Protein 2KJ6 (pdb70)

Nearest PDB structures (foldseek):
  2kj6-assembly1_A  TM=7.739E-01  e=3.171E-14  Arabidopsis thaliana
  4b6w-assembly1_A  TM=6.039E-01  e=5.228E-04  Trypanosoma brucei brucei TREU927
  3pv1-assembly1_B  TM=5.490E-01  e=1.006E-02  Homo sapiens
  4mem-assembly2_B  TM=6.528E-01  e=5.931E-02  Rattus norvegicus
  4a3p-assembly1_A  TM=5.728E-01  e=2.364E-02  Homo sapiens

CATH classification: 3.10.20.90

Secondary structure (DSSP, 8-state):
--------------EEEEEEETTSS---EEEEE-TT--HHHHHHHHHHHH---TTSEEEEEE-SSS-B---SSGGGS-HHHH---S--EEEEEE---

Organism: Arabidopsis thaliana (NCBI:txid3702)

InterPro domains:
  IPR000626 Ubiquitin-like domain [PF14560] (14-98)
  IPR000938 CAP Gly-rich domain [PF01302] (161-227)
  IPR000938 CAP Gly-rich domain [PS50245] (181-223)
  IPR000938 CAP Gly-rich domain [SM01052] (161-228)
  IPR029071 Ubiquitin-like domain superfamily [SSF54236] (9-100)
  IPR036859 CAP Gly-rich domain superfamily [G3DSA:2.30.30.190] (155-236)
  IPR036859 CAP Gly-rich domain superfamily [SSF74924] (103-231)
  IPR045172 Tubulin-folding cofactor B, ubiquitin-like domain [cd01789] (14-93)

Solvent-accessible surface area: 8032 Å² total; per-residue (Å²): 236,66,157,169,135,154,172,158,113,150,95,92,90,22,16,74,17,70,38,36,50,45,90,88,218,91,80,100,30,72,37,147,73,52,5,135,69,30,38,113,42,53,80,98,96,83,141,167,148,87,62,73,87,49,134,45,79,47,73,32,20,64,26,123,104,56,66,121,65,24,90,132,65,16,50,76,116,46,34,49,167,126,29,130,86,105,26,13,130,25,68,27,45,20,132,91,167

GO terms:
  GO:0005829 cytosol (C, IDA)
  GO:0005515 protein binding (F, IPI)
  GO:0005634 nucleus (C, HDA)
  GO:0005737 cytoplasm (C, HDA)
  GO:0009524 phragmoplast (C, HDA)
  GO:0009793 embryo development ending in seed dormancy (P, IMP)
  GO:0051301 cell division (P, IMP)

Structure (mmCIF, N/CA/C/O backbone):
data_2KJ6
#
_entry.id   2KJ6
#
loop_
_atom_site.group_PDB
_atom_site.id
_atom_site.type_symbol
_atom_site.label_atom_id
_atom_site.label_alt_id
_atom_site.label_comp_id
_atom_site.label_asym_id
_atom_site.label_entity_id
_atom_site.label_seq_id
_atom_site.pdbx_PDB_ins_code
_atom_site.Cartn_x
_atom_site.Cartn_y
_atom_site.Cartn_z
_atom_site.occupancy
_atom_site.B_iso_or_equiv
_atom_site.auth_seq_id
_atom_site.auth_comp_id
_atom_site.auth_asym_id
_atom_site.auth_atom_id
_atom_site.pdbx_PDB_model_num
ATOM 1 N N . MET A 1 1 ? -19.905 -0.736 -29.279 1.00 42.01 1 MET A N 1
ATOM 2 C CA . MET A 1 1 ? -18.584 -1.233 -28.846 1.00 11.32 1 MET A CA 1
ATOM 3 C C . MET A 1 1 ? -18.740 -2.568 -28.133 1.00 63.32 1 MET A C 1
ATOM 4 O O . MET A 1 1 ? -19.823 -2.899 -27.648 1.00 42.31 1 MET A O 1
ATOM 20 N N . GLY A 1 2 ? -17.661 -3.329 -28.073 1.00 60.24 2 GLY A N 1
ATOM 21 C CA . GLY A 1 2 ? -17.687 -4.599 -27.383 1.00 41.42 2 GLY A CA 1
ATOM 22 C C . GLY A 1 2 ? -16.913 -4.552 -26.083 1.00 64.02 2 GLY A C 1
ATOM 23 O O . GLY A 1 2 ? -16.833 -3.503 -25.438 1.00 62.52 2 GLY A O 1
ATOM 27 N N . HIS A 1 3 ? -16.330 -5.678 -25.703 1.00 10.10 3 HIS A N 1
ATOM 28 C CA . HIS A 1 3 ? -15.574 -5.773 -24.463 1.00 4.13 3 HIS A CA 1
ATOM 29 C C . HIS A 1 3 ? -14.389 -6.712 -24.628 1.00 65.35 3 HIS A C 1
ATOM 30 O O . HIS A 1 3 ? -14.548 -7.872 -25.013 1.00 21.41 3 HIS A O 1
ATOM 45 N N . HIS A 1 4 ? -13.197 -6.205 -24.350 1.00 50.25 4 HIS A N 1
ATOM 46 C CA . HIS A 1 4 ? -11.992 -7.014 -24.466 1.00 53.22 4 HIS A CA 1
ATOM 47 C C . HIS A 1 4 ? -11.735 -7.777 -23.172 1.00 23.04 4 HIS A C 1
ATOM 48 O O . HIS A 1 4 ? -11.803 -7.214 -22.077 1.00 73.22 4 HIS A O 1
ATOM 63 N N . HIS A 1 5 ? -11.453 -9.060 -23.305 1.00 63.41 5 HIS A N 1
ATOM 64 C CA . HIS A 1 5 ? -11.190 -9.917 -22.160 1.00 32.43 5 HIS A CA 1
ATOM 65 C C . HIS A 1 5 ? -10.038 -10.863 -22.470 1.00 25.02 5 HIS A C 1
ATOM 66 O O . HIS A 1 5 ? -10.226 -11.938 -23.041 1.00 14.43 5 HIS A O 1
ATOM 81 N N . HIS A 1 6 ? -8.839 -10.437 -22.117 1.00 43.13 6 HIS A N 1
ATOM 82 C CA . HIS A 1 6 ? -7.644 -11.208 -22.413 1.00 55.33 6 HIS A CA 1
ATOM 83 C C . HIS A 1 6 ? -7.065 -11.811 -21.139 1.00 33.11 6 HIS A C 1
ATOM 84 O O . HIS A 1 6 ? -6.628 -11.099 -20.237 1.00 63.15 6 HIS A O 1
ATOM 99 N N . HIS A 1 7 ? -7.090 -13.130 -21.059 1.00 52.03 7 HIS A N 1
ATOM 100 C CA . HIS A 1 7 ? -6.552 -13.826 -19.903 1.00 5.11 7 HIS A CA 1
ATOM 101 C C . HIS A 1 7 ? -5.235 -14.495 -20.256 1.00 15.33 7 HIS A C 1
ATOM 102 O O . HIS A 1 7 ? -5.200 -15.451 -21.032 1.00 30.43 7 HIS A O 1
ATOM 117 N N . HIS A 1 8 ? -4.154 -13.967 -19.707 1.00 51.13 8 HIS A N 1
ATOM 118 C CA . HIS A 1 8 ? -2.834 -14.542 -19.911 1.00 21.03 8 HIS A CA 1
ATOM 119 C C . HIS A 1 8 ? -2.335 -15.133 -18.598 1.00 71.32 8 HIS A C 1
ATOM 120 O O . HIS A 1 8 ? -1.964 -14.399 -17.676 1.00 33.13 8 HIS A O 1
ATOM 135 N N . SER A 1 9 ? -2.343 -16.458 -18.523 1.00 35.42 9 SER A N 1
ATOM 136 C CA . SER A 1 9 ? -2.098 -17.171 -17.275 1.00 43.31 9 SER A CA 1
ATOM 137 C C . SER A 1 9 ? -0.714 -16.877 -16.696 1.00 21.14 9 SER A C 1
ATOM 138 O O . SER A 1 9 ? 0.315 -17.155 -17.319 1.00 24.52 9 SER A O 1
ATOM 146 N N . HIS A 1 10 ? -0.714 -16.297 -15.504 1.00 21.35 10 HIS A N 1
ATOM 147 C CA . HIS A 1 10 ? 0.508 -15.997 -14.769 1.00 71.43 10 HIS A CA 1
ATOM 148 C C . HIS A 1 10 ? 0.211 -15.895 -13.284 1.00 52.23 10 HIS A C 1
ATOM 149 O O . HIS A 1 10 ? -0.386 -14.915 -12.832 1.00 64.34 10 HIS A O 1
ATOM 164 N N . GLY A 1 11 ? 0.593 -16.918 -12.532 1.00 11.41 11 GLY A N 1
ATOM 165 C CA . GLY A 1 11 ? 0.416 -16.892 -11.091 1.00 64.42 11 GLY A CA 1
ATOM 166 C C . GLY A 1 11 ? 1.456 -16.028 -10.414 1.00 23.41 11 GLY A C 1
ATOM 167 O O . GLY A 1 11 ? 2.337 -16.529 -9.722 1.00 31.03 11 GLY A O 1
ATOM 171 N N . ASP A 1 12 ? 1.361 -14.726 -10.634 1.00 43.43 12 ASP A N 1
ATOM 172 C CA . ASP A 1 12 ? 2.323 -13.785 -10.082 1.00 22.03 12 ASP A CA 1
ATOM 173 C C . ASP A 1 12 ? 2.017 -13.500 -8.615 1.00 63.14 12 ASP A C 1
ATOM 174 O O . ASP A 1 12 ? 0.875 -13.650 -8.165 1.00 33.14 12 ASP A O 1
ATOM 183 N N . ASP A 1 13 ? 3.033 -13.093 -7.871 1.00 21.41 13 ASP A N 1
ATOM 184 C CA . ASP A 1 13 ? 2.889 -12.859 -6.442 1.00 2.24 13 ASP A CA 1
ATOM 185 C C . ASP A 1 13 ? 2.823 -11.365 -6.141 1.00 22.42 13 ASP A C 1
ATOM 186 O O . ASP A 1 13 ? 3.844 -10.671 -6.138 1.00 74.33 13 ASP A O 1
ATOM 195 N N . SER A 1 14 ? 1.610 -10.876 -5.927 1.00 24.04 14 SER A N 1
ATOM 196 C CA . SER A 1 14 ? 1.378 -9.482 -5.578 1.00 63.02 14 SER A CA 1
ATOM 197 C C . SER A 1 14 ? 0.079 -9.351 -4.792 1.00 13.24 14 SER A C 1
ATOM 198 O O . SER A 1 14 ? -0.902 -10.036 -5.083 1.00 64.15 14 SER A O 1
ATOM 206 N N . VAL A 1 15 ? 0.077 -8.476 -3.798 1.00 40.22 15 VAL A N 1
ATOM 207 C CA . VAL A 1 15 ? -1.104 -8.262 -2.971 1.00 13.41 15 VAL A CA 1
ATOM 208 C C . VAL A 1 15 ? -1.934 -7.104 -3.510 1.00 0.53 15 VAL A C 1
ATOM 209 O O . VAL A 1 15 ? -1.442 -6.292 -4.297 1.00 51.52 15 VAL A O 1
ATOM 222 N N . HIS A 1 16 ? -3.190 -7.030 -3.093 1.00 63.00 16 HIS A N 1
ATOM 223 C CA . HIS A 1 16 ? -4.089 -5.983 -3.563 1.00 23.43 16 HIS A CA 1
ATOM 224 C C . HIS A 1 16 ? -4.264 -4.920 -2.491 1.00 75.33 16 HIS A C 1
ATOM 225 O O . HIS A 1 16 ? -5.277 -4.887 -1.792 1.00 2.52 16 HIS A O 1
ATOM 240 N N . LEU A 1 17 ? -3.263 -4.067 -2.348 1.00 14.31 17 LEU A N 1
ATOM 241 C CA . LEU A 1 17 ? -3.282 -3.038 -1.318 1.00 71.50 17 LEU A CA 1
ATOM 242 C C . LEU A 1 17 ? -4.292 -1.954 -1.658 1.00 42.32 17 LEU A C 1
ATOM 243 O O . LEU A 1 17 ? -4.165 -1.271 -2.673 1.00 25.25 17 LEU A O 1
ATOM 259 N N . HIS A 1 18 ? -5.299 -1.806 -0.806 1.00 54.44 18 HIS A N 1
ATOM 260 C CA . HIS A 1 18 ? -6.322 -0.789 -1.003 1.00 44.33 18 HIS A CA 1
ATOM 261 C C . HIS A 1 18 ? -5.827 0.558 -0.510 1.00 63.13 18 HIS A C 1
ATOM 262 O O . HIS A 1 18 ? -5.927 0.868 0.676 1.00 15.55 18 HIS A O 1
ATOM 277 N N . ILE A 1 19 ? -5.268 1.333 -1.423 1.00 42.03 19 ILE A N 1
ATOM 278 C CA . ILE A 1 19 ? -4.741 2.647 -1.102 1.00 4.35 19 ILE A CA 1
ATOM 279 C C . ILE A 1 19 ? -5.852 3.690 -1.135 1.00 44.13 19 ILE A C 1
ATOM 280 O O . ILE A 1 19 ? -6.387 4.006 -2.195 1.00 40.42 19 ILE A O 1
ATOM 296 N N . THR A 1 20 ? -6.209 4.204 0.029 1.00 63.43 20 THR A N 1
ATOM 297 C CA . THR A 1 20 ? -7.248 5.213 0.120 1.00 52.02 20 THR A CA 1
ATOM 298 C C . THR A 1 20 ? -6.677 6.543 0.602 1.00 14.02 20 THR A C 1
ATOM 299 O O . THR A 1 20 ? -6.136 6.643 1.706 1.00 25.51 20 THR A O 1
ATOM 310 N N . HIS A 1 21 ? -6.776 7.555 -0.252 1.00 60.34 21 HIS A N 1
ATOM 311 C CA . HIS A 1 21 ? -6.305 8.895 0.074 1.00 2.41 21 HIS A CA 1
ATOM 312 C C . HIS A 1 21 ? -7.396 9.643 0.838 1.00 51.24 21 HIS A C 1
ATOM 313 O O . HIS A 1 21 ? -8.497 9.824 0.326 1.00 54.32 21 HIS A O 1
ATOM 328 N N . ALA A 1 22 ? -7.078 10.080 2.059 1.00 2.34 22 ALA A N 1
ATOM 329 C CA . ALA A 1 22 ? -8.070 10.662 2.975 1.00 3.20 22 ALA A CA 1
ATOM 330 C C . ALA A 1 22 ? -8.722 11.936 2.432 1.00 50.05 22 ALA A C 1
ATOM 331 O O . ALA A 1 22 ? -9.732 12.394 2.963 1.00 23.43 22 ALA A O 1
ATOM 338 N N . ASN A 1 23 ? -8.140 12.511 1.388 1.00 44.01 23 ASN A N 1
ATOM 339 C CA . ASN A 1 23 ? -8.704 13.706 0.768 1.00 32.42 23 ASN A CA 1
ATOM 340 C C . ASN A 1 23 ? -9.989 13.362 0.027 1.00 34.13 23 ASN A C 1
ATOM 341 O O . ASN A 1 23 ? -10.815 14.235 -0.241 1.00 75.13 23 ASN A O 1
ATOM 352 N N . LEU A 1 24 ? -10.147 12.087 -0.298 1.00 60.21 24 LEU A N 1
ATOM 353 C CA . LEU A 1 24 ? -11.326 11.615 -1.005 1.00 23.35 24 LEU A CA 1
ATOM 354 C C . LEU A 1 24 ? -12.144 10.705 -0.100 1.00 44.24 24 LEU A C 1
ATOM 355 O O . LEU A 1 24 ? -11.601 10.061 0.801 1.00 15.10 24 LEU A O 1
ATOM 371 N N . LYS A 1 25 ? -13.445 10.660 -0.342 1.00 13.51 25 LYS A N 1
ATOM 372 C CA . LYS A 1 25 ? -14.340 9.816 0.436 1.00 43.41 25 LYS A CA 1
ATOM 373 C C . LYS A 1 25 ? -14.036 8.343 0.180 1.00 63.33 25 LYS A C 1
ATOM 374 O O . LYS A 1 25 ? -13.822 7.565 1.109 1.00 72.22 25 LYS A O 1
ATOM 393 N N . SER A 1 26 ? -14.007 7.969 -1.087 1.00 75.24 26 SER A N 1
ATOM 394 C CA . SER A 1 26 ? -13.698 6.603 -1.468 1.00 33.31 26 SER A CA 1
ATOM 395 C C . SER A 1 26 ? -12.721 6.592 -2.632 1.00 14.32 26 SER A C 1
ATOM 396 O O . SER A 1 26 ? -13.103 6.811 -3.780 1.00 11.11 26 SER A O 1
ATOM 404 N N . PHE A 1 27 ? -11.454 6.365 -2.330 1.00 54.43 27 PHE A N 1
ATOM 405 C CA . PHE A 1 27 ? -10.439 6.251 -3.361 1.00 73.13 27 PHE A CA 1
ATOM 406 C C . PHE A 1 27 ? -10.105 4.779 -3.567 1.00 54.41 27 PHE A C 1
ATOM 407 O O . PHE A 1 27 ? -9.260 4.220 -2.874 1.00 55.24 27 PHE A O 1
ATOM 424 N N . SER A 1 28 ? -10.811 4.146 -4.488 1.00 74.45 28 SER A N 1
ATOM 425 C CA . SER A 1 28 ? -10.649 2.722 -4.717 1.00 62.03 28 SER A CA 1
ATOM 426 C C . SER A 1 28 ? -9.451 2.435 -5.613 1.00 12.44 28 SER A C 1
ATOM 427 O O . SER A 1 28 ? -9.577 2.335 -6.835 1.00 13.12 28 SER A O 1
ATOM 435 N N . ALA A 1 29 ? -8.282 2.338 -5.006 1.00 21.34 29 ALA A N 1
ATOM 436 C CA . ALA A 1 29 ? -7.082 2.010 -5.744 1.00 33.33 29 ALA A CA 1
ATOM 437 C C . ALA A 1 29 ? -6.374 0.820 -5.119 1.00 4.35 29 ALA A C 1
ATOM 438 O O . ALA A 1 29 ? -5.489 0.980 -4.280 1.00 32.01 29 ALA A O 1
ATOM 445 N N . ASP A 1 30 ? -6.798 -0.376 -5.499 1.00 1.42 30 ASP A N 1
ATOM 446 C CA . ASP A 1 30 ? -6.135 -1.587 -5.055 1.00 1.12 30 ASP A CA 1
ATOM 447 C C . ASP A 1 30 ? -5.054 -1.978 -6.057 1.00 62.45 30 ASP A C 1
ATOM 448 O O . ASP A 1 30 ? -5.283 -2.723 -7.013 1.00 52.03 30 ASP A O 1
ATOM 457 N N . ALA A 1 31 ? -3.875 -1.426 -5.845 1.00 53.15 31 ALA A N 1
ATOM 458 C CA . ALA A 1 31 ? -2.766 -1.632 -6.753 1.00 72.13 31 ALA A CA 1
ATOM 459 C C . ALA A 1 31 ? -1.999 -2.892 -6.395 1.00 20.31 31 ALA A C 1
ATOM 460 O O . ALA A 1 31 ? -1.723 -3.158 -5.221 1.00 34.21 31 ALA A O 1
ATOM 467 N N . ARG A 1 32 ? -1.690 -3.681 -7.410 1.00 42.23 32 ARG A N 1
ATOM 468 C CA . ARG A 1 32 ? -0.878 -4.867 -7.231 1.00 24.42 32 ARG A CA 1
ATOM 469 C C . ARG A 1 32 ? 0.573 -4.490 -6.958 1.00 51.25 32 ARG A C 1
ATOM 470 O O . ARG A 1 32 ? 1.239 -3.875 -7.795 1.00 23.34 32 ARG A O 1
ATOM 491 N N . PHE A 1 33 ? 1.036 -4.830 -5.769 1.00 31.14 33 PHE A N 1
ATOM 492 C CA . PHE A 1 33 ? 2.427 -4.633 -5.402 1.00 51.31 33 PHE A CA 1
ATOM 493 C C . PHE A 1 33 ? 3.031 -5.947 -4.945 1.00 30.12 33 PHE A C 1
ATOM 494 O O . PHE A 1 33 ? 2.396 -6.699 -4.198 1.00 71.25 33 PHE A O 1
ATOM 511 N N . SER A 1 34 ? 4.240 -6.231 -5.405 1.00 60.11 34 SER A N 1
ATOM 512 C CA . SER A 1 34 ? 4.955 -7.413 -4.963 1.00 60.13 34 SER A CA 1
ATOM 513 C C . SER A 1 34 ? 5.276 -7.281 -3.476 1.00 2.40 34 SER A C 1
ATOM 514 O O . SER A 1 34 ? 5.941 -6.331 -3.058 1.00 51.20 34 SER A O 1
ATOM 522 N N . PRO A 1 35 ? 4.809 -8.240 -2.657 1.00 70.11 35 PRO A N 1
ATOM 523 C CA . PRO A 1 35 ? 4.925 -8.170 -1.196 1.00 63.11 35 PRO A CA 1
ATOM 524 C C . PRO A 1 35 ? 6.351 -8.379 -0.683 1.00 33.32 35 PRO A C 1
ATOM 525 O O . PRO A 1 35 ? 6.563 -8.579 0.515 1.00 23.42 35 PRO A O 1
ATOM 536 N N . GLN A 1 36 ? 7.321 -8.324 -1.587 1.00 1.31 36 GLN A N 1
ATOM 537 C CA . GLN A 1 36 ? 8.726 -8.394 -1.215 1.00 3.44 36 GLN A CA 1
ATOM 538 C C . GLN A 1 36 ? 9.278 -6.984 -1.040 1.00 35.24 36 GLN A C 1
ATOM 539 O O . GLN A 1 36 ? 10.463 -6.792 -0.766 1.00 3.25 36 GLN A O 1
ATOM 553 N N . MET A 1 37 ? 8.403 -5.999 -1.218 1.00 72.21 37 MET A N 1
ATOM 554 C CA . MET A 1 37 ? 8.775 -4.598 -1.076 1.00 34.22 37 MET A CA 1
ATOM 555 C C . MET A 1 37 ? 8.634 -4.158 0.375 1.00 20.12 37 MET A C 1
ATOM 556 O O . MET A 1 37 ? 7.606 -4.397 1.006 1.00 2.31 37 MET A O 1
ATOM 570 N N . SER A 1 38 ? 9.675 -3.530 0.901 1.00 61.54 38 SER A N 1
ATOM 571 C CA . SER A 1 38 ? 9.670 -3.066 2.280 1.00 21.31 38 SER A CA 1
ATOM 572 C C . SER A 1 38 ? 9.177 -1.624 2.372 1.00 10.24 38 SER A C 1
ATOM 573 O O . SER A 1 38 ? 9.151 -0.895 1.374 1.00 3.21 38 SER A O 1
ATOM 581 N N . VAL A 1 39 ? 8.795 -1.213 3.576 1.00 75.23 39 VAL A N 1
ATOM 582 C CA . VAL A 1 39 ? 8.387 0.161 3.818 1.00 25.35 39 VAL A CA 1
ATOM 583 C C . VAL A 1 39 ? 9.583 1.089 3.633 1.00 52.25 39 VAL A C 1
ATOM 584 O O . VAL A 1 39 ? 9.449 2.210 3.147 1.00 42.11 39 VAL A O 1
ATOM 597 N N . GLU A 1 40 ? 10.757 0.588 4.006 1.00 42.44 40 GLU A N 1
ATOM 598 C CA . GLU A 1 40 ? 12.005 1.333 3.861 1.00 4.24 40 GLU A CA 1
ATOM 599 C C . GLU A 1 40 ? 12.243 1.731 2.405 1.00 73.24 40 GLU A C 1
ATOM 600 O O . GLU A 1 40 ? 12.629 2.866 2.112 1.00 61.30 40 GLU A O 1
ATOM 612 N N . ALA A 1 41 ? 11.994 0.795 1.499 1.00 75.43 41 ALA A N 1
ATOM 613 C CA . ALA A 1 41 ? 12.246 1.007 0.081 1.00 24.05 41 ALA A CA 1
ATOM 614 C C . ALA A 1 41 ? 11.346 2.094 -0.500 1.00 4.32 41 ALA A C 1
ATOM 615 O O . ALA A 1 41 ? 11.823 3.010 -1.171 1.00 10.32 41 ALA A O 1
ATOM 622 N N . VAL A 1 42 ? 10.049 2.005 -0.222 1.00 11.24 42 VAL A N 1
ATOM 623 C CA . VAL A 1 42 ? 9.081 2.923 -0.817 1.00 44.34 42 VAL A CA 1
ATOM 624 C C . VAL A 1 42 ? 9.283 4.354 -0.308 1.00 62.20 42 VAL A C 1
ATOM 625 O O . VAL A 1 42 ? 9.004 5.317 -1.025 1.00 44.20 42 VAL A O 1
ATOM 638 N N . LYS A 1 43 ? 9.791 4.491 0.916 1.00 44.34 43 LYS A N 1
ATOM 639 C CA . LYS A 1 43 ? 10.043 5.806 1.492 1.00 40.42 43 LYS A CA 1
ATOM 640 C C . LYS A 1 43 ? 11.130 6.542 0.720 1.00 25.54 43 LYS A C 1
ATOM 641 O O . LYS A 1 43 ? 10.890 7.613 0.159 1.00 0.05 43 LYS A O 1
ATOM 660 N N . GLU A 1 44 ? 12.323 5.956 0.677 1.00 53.34 44 GLU A N 1
ATOM 661 C CA . GLU A 1 44 ? 13.461 6.601 0.033 1.00 22.24 44 GLU A CA 1
ATOM 662 C C . GLU A 1 44 ? 13.276 6.705 -1.475 1.00 1.02 44 GLU A C 1
ATOM 663 O O . GLU A 1 44 ? 13.856 7.581 -2.107 1.00 63.30 44 GLU A O 1
ATOM 675 N N . LYS A 1 45 ? 12.461 5.823 -2.042 1.00 23.11 45 LYS A N 1
ATOM 676 C CA . LYS A 1 45 ? 12.185 5.849 -3.475 1.00 41.03 45 LYS A CA 1
ATOM 677 C C . LYS A 1 45 ? 11.545 7.178 -3.875 1.00 72.53 45 LYS A C 1
ATOM 678 O O . LYS A 1 45 ? 11.919 7.783 -4.882 1.00 0.45 45 LYS A O 1
ATOM 697 N N . LEU A 1 46 ? 10.591 7.633 -3.074 1.00 53.25 46 LEU A N 1
ATOM 698 C CA . LEU A 1 46 ? 9.946 8.914 -3.317 1.00 30.00 46 LEU A CA 1
ATOM 699 C C . LEU A 1 46 ? 10.797 10.046 -2.758 1.00 51.52 46 LEU A C 1
ATOM 700 O O . LEU A 1 46 ? 10.809 11.155 -3.293 1.00 75.43 46 LEU A O 1
ATOM 716 N N . TRP A 1 47 ? 11.523 9.745 -1.690 1.00 52.42 47 TRP A N 1
ATOM 717 C CA . TRP A 1 47 ? 12.384 10.716 -1.030 1.00 52.20 47 TRP A CA 1
ATOM 718 C C . TRP A 1 47 ? 13.455 11.242 -1.987 1.00 50.22 47 TRP A C 1
ATOM 719 O O . TRP A 1 47 ? 13.633 12.450 -2.121 1.00 21.23 47 TRP A O 1
ATOM 740 N N . LYS A 1 48 ? 14.152 10.333 -2.667 1.00 2.41 48 LYS A N 1
ATOM 741 C CA . LYS A 1 48 ? 15.204 10.722 -3.607 1.00 60.01 48 LYS A CA 1
ATOM 742 C C . LYS A 1 48 ? 14.610 11.400 -4.840 1.00 12.42 48 LYS A C 1
ATOM 743 O O . LYS A 1 48 ? 15.270 12.201 -5.506 1.00 31.25 48 LYS A O 1
ATOM 762 N N . LYS A 1 49 ? 13.360 11.080 -5.130 1.00 15.32 49 LYS A N 1
ATOM 763 C CA . LYS A 1 49 ? 12.703 11.563 -6.334 1.00 13.20 49 LYS A CA 1
ATOM 764 C C . LYS A 1 49 ? 12.186 12.986 -6.148 1.00 44.11 49 LYS A C 1
ATOM 765 O O . LYS A 1 49 ? 12.452 13.868 -6.968 1.00 13.11 49 LYS A O 1
ATOM 784 N N . CYS A 1 50 ? 11.453 13.213 -5.069 1.00 65.13 50 CYS A N 1
ATOM 785 C CA . CYS A 1 50 ? 10.833 14.511 -4.826 1.00 54.22 50 CYS A CA 1
ATOM 786 C C . CYS A 1 50 ? 11.720 15.406 -3.967 1.00 4.13 50 CYS A C 1
ATOM 787 O O . CYS A 1 50 ? 11.727 16.627 -4.134 1.00 73.43 50 CYS A O 1
ATOM 795 N N . GLY A 1 51 ? 12.472 14.800 -3.057 1.00 14.21 51 GLY A N 1
ATOM 796 C CA . GLY A 1 51 ? 13.299 15.571 -2.149 1.00 24.32 51 GLY A CA 1
ATOM 797 C C . GLY A 1 51 ? 12.474 16.295 -1.102 1.00 61.44 51 GLY A C 1
ATOM 798 O O . GLY A 1 51 ? 12.597 17.511 -0.936 1.00 52.12 51 GLY A O 1
ATOM 802 N N . THR A 1 52 ? 11.636 15.549 -0.396 1.00 53.34 52 THR A N 1
ATOM 803 C CA . THR A 1 52 ? 10.741 16.130 0.592 1.00 3.14 52 THR A CA 1
ATOM 804 C C . THR A 1 52 ? 10.543 15.168 1.762 1.00 21.23 52 THR A C 1
ATOM 805 O O . THR A 1 52 ? 10.779 13.966 1.631 1.00 2.40 52 THR A O 1
ATOM 816 N N . SER A 1 53 ? 10.118 15.699 2.900 1.00 41.11 53 SER A N 1
ATOM 817 C CA . SER A 1 53 ? 9.883 14.887 4.078 1.00 41.13 53 SER A CA 1
ATOM 818 C C . SER A 1 53 ? 8.446 14.373 4.102 1.00 40.33 53 SER A C 1
ATOM 819 O O . SER A 1 53 ? 7.491 15.150 4.135 1.00 2.13 53 SER A O 1
ATOM 827 N N . VAL A 1 54 ? 8.300 13.057 4.084 1.00 42.05 54 VAL A N 1
ATOM 828 C CA . VAL A 1 54 ? 6.984 12.428 4.104 1.00 21.24 54 VAL A CA 1
ATOM 829 C C . VAL A 1 54 ? 6.517 12.169 5.538 1.00 45.44 54 VAL A C 1
ATOM 830 O O . VAL A 1 54 ? 5.936 11.129 5.844 1.00 12.25 54 VAL A O 1
ATOM 843 N N . ASN A 1 55 ? 6.739 13.144 6.404 1.00 41.22 55 ASN A N 1
ATOM 844 C CA . ASN A 1 55 ? 6.401 13.008 7.815 1.00 61.03 55 ASN A CA 1
ATOM 845 C C . ASN A 1 55 ? 4.924 13.301 8.058 1.00 3.22 55 ASN A C 1
ATOM 846 O O . ASN A 1 55 ? 4.286 12.675 8.903 1.00 45.40 55 ASN A O 1
ATOM 857 N N . SER A 1 56 ? 4.377 14.243 7.301 1.00 71.33 56 SER A N 1
ATOM 858 C CA . SER A 1 56 ? 2.988 14.656 7.468 1.00 35.14 56 SER A CA 1
ATOM 859 C C . SER A 1 56 ? 2.031 13.727 6.722 1.00 5.30 56 SER A C 1
ATOM 860 O O . SER A 1 56 ? 0.822 13.965 6.675 1.00 31.21 56 SER A O 1
ATOM 868 N N . MET A 1 57 ? 2.578 12.669 6.150 1.00 21.33 57 MET A N 1
ATOM 869 C CA . MET A 1 57 ? 1.779 11.693 5.434 1.00 22.42 57 MET A CA 1
ATOM 870 C C . MET A 1 57 ? 1.903 10.336 6.109 1.00 12.54 57 MET A C 1
ATOM 871 O O . MET A 1 57 ? 2.844 9.585 5.850 1.00 33.04 57 MET A O 1
ATOM 885 N N . ALA A 1 58 ? 0.964 10.037 6.995 1.00 20.10 58 ALA A N 1
ATOM 886 C CA . ALA A 1 58 ? 1.023 8.817 7.788 1.00 2.43 58 ALA A CA 1
ATOM 887 C C . ALA A 1 58 ? 0.280 7.679 7.102 1.00 22.53 58 ALA A C 1
ATOM 888 O O . ALA A 1 58 ? -0.639 7.907 6.312 1.00 72.41 58 ALA A O 1
ATOM 895 N N . LEU A 1 59 ? 0.673 6.454 7.414 1.00 72.44 59 LEU A N 1
ATOM 896 C CA . LEU A 1 59 ? 0.068 5.285 6.805 1.00 2.02 59 LEU A CA 1
ATOM 897 C C . LEU A 1 59 ? -0.655 4.447 7.848 1.00 54.15 59 LEU A C 1
ATOM 898 O O . LEU A 1 59 ? -0.039 3.651 8.562 1.00 42.01 59 LEU A O 1
ATOM 914 N N . GLU A 1 60 ? -1.958 4.652 7.954 1.00 72.11 60 GLU A N 1
ATOM 915 C CA . GLU A 1 60 ? -2.781 3.870 8.859 1.00 13.24 60 GLU A CA 1
ATOM 916 C C . GLU A 1 60 ? -3.159 2.548 8.206 1.00 62.44 60 GLU A C 1
ATOM 917 O O . GLU A 1 60 ? -4.145 2.457 7.473 1.00 5.50 60 GLU A O 1
ATOM 929 N N . LEU A 1 61 ? -2.333 1.543 8.443 1.00 42.01 61 LEU A N 1
ATOM 930 C CA . LEU A 1 61 ? -2.562 0.218 7.896 1.00 34.31 61 LEU A CA 1
ATOM 931 C C . LEU A 1 61 ? -3.555 -0.548 8.763 1.00 21.51 61 LEU A C 1
ATOM 932 O O . LEU A 1 61 ? -3.202 -1.049 9.830 1.00 13.43 61 LEU A O 1
ATOM 948 N N . TYR A 1 62 ? -4.795 -0.615 8.311 1.00 33.21 62 TYR A N 1
ATOM 949 C CA . TYR A 1 62 ? -5.845 -1.290 9.057 1.00 34.20 62 TYR A CA 1
ATOM 950 C C . TYR A 1 62 ? -6.073 -2.696 8.529 1.00 70.13 62 TYR A C 1
ATOM 951 O O . TYR A 1 62 ? -5.711 -3.017 7.391 1.00 54.34 62 TYR A O 1
ATOM 969 N N . ASP A 1 63 ? -6.671 -3.530 9.363 1.00 15.43 63 ASP A N 1
ATOM 970 C CA . ASP A 1 63 ? -7.047 -4.876 8.968 1.00 44.01 63 ASP A CA 1
ATOM 971 C C . ASP A 1 63 ? -8.557 -4.934 8.732 1.00 3.35 63 ASP A C 1
ATOM 972 O O . ASP A 1 63 ? -9.206 -3.893 8.608 1.00 21.50 63 ASP A O 1
ATOM 981 N N . ASP A 1 64 ? -9.114 -6.136 8.674 1.00 55.52 64 ASP A N 1
ATOM 982 C CA . ASP A 1 64 ? -10.546 -6.295 8.430 1.00 32.32 64 ASP A CA 1
ATOM 983 C C . ASP A 1 64 ? -11.344 -6.039 9.708 1.00 41.51 64 ASP A C 1
ATOM 984 O O . ASP A 1 64 ? -12.503 -5.623 9.654 1.00 2.32 64 ASP A O 1
ATOM 993 N N . SER A 1 65 ? -10.720 -6.282 10.856 1.00 31.11 65 SER A N 1
ATOM 994 C CA . SER A 1 65 ? -11.376 -6.065 12.138 1.00 51.24 65 SER A CA 1
ATOM 995 C C . SER A 1 65 ? -11.534 -4.569 12.399 1.00 73.53 65 SER A C 1
ATOM 996 O O . SER A 1 65 ? -12.603 -4.104 12.798 1.00 74.13 65 SER A O 1
ATOM 1004 N N . GLY A 1 66 ? -10.468 -3.818 12.157 1.00 4.01 66 GLY A N 1
ATOM 1005 C CA . GLY A 1 66 ? -10.525 -2.381 12.339 1.00 2.22 66 GLY A CA 1
ATOM 1006 C C . GLY A 1 66 ? -9.443 -1.877 13.266 1.00 21.43 66 GLY A C 1
ATOM 1007 O O . GLY A 1 66 ? -9.646 -0.918 14.013 1.00 72.32 66 GLY A O 1
ATOM 1011 N N . SER A 1 67 ? -8.293 -2.525 13.229 1.00 25.12 67 SER A N 1
ATOM 1012 C CA . SER A 1 67 ? -7.163 -2.119 14.041 1.00 2.21 67 SER A CA 1
ATOM 1013 C C . SER A 1 67 ? -5.951 -1.876 13.154 1.00 70.43 67 SER A C 1
ATOM 1014 O O . SER A 1 67 ? -5.881 -2.391 12.035 1.00 20.44 67 SER A O 1
ATOM 1022 N N . LYS A 1 68 ? -5.000 -1.093 13.638 1.00 53.23 68 LYS A N 1
ATOM 1023 C CA . LYS A 1 68 ? -3.808 -0.811 12.859 1.00 4.14 68 LYS A CA 1
ATOM 1024 C C . LYS A 1 68 ? -2.775 -1.917 13.063 1.00 65.54 68 LYS A C 1
ATOM 1025 O O . LYS A 1 68 ? -2.219 -2.085 14.150 1.00 31.35 68 LYS A O 1
ATOM 1044 N N . VAL A 1 69 ? -2.547 -2.689 12.013 1.00 34.32 69 VAL A N 1
ATOM 1045 C CA . VAL A 1 69 ? -1.641 -3.826 12.077 1.00 42.24 69 VAL A CA 1
ATOM 1046 C C . VAL A 1 69 ? -0.205 -3.396 11.804 1.00 52.00 69 VAL A C 1
ATOM 1047 O O . VAL A 1 69 ? 0.725 -4.190 11.925 1.00 23.31 69 VAL A O 1
ATOM 1060 N N . ALA A 1 70 ? -0.035 -2.131 11.438 1.00 32.24 70 ALA A N 1
ATOM 1061 C CA . ALA A 1 70 ? 1.292 -1.566 11.260 1.00 42.42 70 ALA A CA 1
ATOM 1062 C C . ALA A 1 70 ? 1.974 -1.418 12.611 1.00 53.33 70 ALA A C 1
ATOM 1063 O O . ALA A 1 70 ? 1.577 -0.591 13.432 1.00 74.42 70 ALA A O 1
ATOM 1070 N N . VAL A 1 71 ? 2.993 -2.231 12.840 1.00 65.21 71 VAL A N 1
ATOM 1071 C CA . VAL A 1 71 ? 3.685 -2.245 14.118 1.00 41.15 71 VAL A CA 1
ATOM 1072 C C . VAL A 1 71 ? 5.100 -1.687 13.951 1.00 14.20 71 VAL A C 1
ATOM 1073 O O . VAL A 1 71 ? 5.881 -1.617 14.902 1.00 61.32 71 VAL A O 1
ATOM 1086 N N . LEU A 1 72 ? 5.413 -1.295 12.713 1.00 13.30 72 LEU A N 1
ATOM 1087 C CA . LEU A 1 72 ? 6.688 -0.662 12.363 1.00 11.32 72 LEU A CA 1
ATOM 1088 C C . LEU A 1 72 ? 7.835 -1.669 12.374 1.00 3.43 72 LEU A C 1
ATOM 1089 O O . LEU A 1 72 ? 8.966 -1.337 12.029 1.00 44.51 72 LEU A O 1
ATOM 1105 N N . SER A 1 73 ? 7.538 -2.898 12.772 1.00 75.51 73 SER A N 1
ATOM 1106 C CA . SER A 1 73 ? 8.490 -3.991 12.648 1.00 23.35 73 SER A CA 1
ATOM 1107 C C . SER A 1 73 ? 8.366 -4.587 11.255 1.00 52.21 73 SER A C 1
ATOM 1108 O O . SER A 1 73 ? 9.259 -5.272 10.762 1.00 52.22 73 SER A O 1
ATOM 1116 N N . ASP A 1 74 ? 7.236 -4.280 10.629 1.00 23.14 74 ASP A N 1
ATOM 1117 C CA . ASP A 1 74 ? 6.922 -4.716 9.275 1.00 25.44 74 ASP A CA 1
ATOM 1118 C C . ASP A 1 74 ? 7.686 -3.890 8.247 1.00 54.34 74 ASP A C 1
ATOM 1119 O O . ASP A 1 74 ? 7.644 -4.174 7.049 1.00 11.33 74 ASP A O 1
ATOM 1128 N N . ASP A 1 75 ? 8.419 -2.896 8.737 1.00 62.23 75 ASP A N 1
ATOM 1129 C CA . ASP A 1 75 ? 9.186 -1.989 7.884 1.00 43.15 75 ASP A CA 1
ATOM 1130 C C . ASP A 1 75 ? 10.230 -2.747 7.071 1.00 34.32 75 ASP A C 1
ATOM 1131 O O . ASP A 1 75 ? 10.633 -2.308 5.993 1.00 23.11 75 ASP A O 1
ATOM 1140 N N . SER A 1 76 ? 10.654 -3.888 7.597 1.00 2.53 76 SER A N 1
ATOM 1141 C CA . SER A 1 76 ? 11.725 -4.664 7.000 1.00 63.41 76 SER A CA 1
ATOM 1142 C C . SER A 1 76 ? 11.319 -6.127 6.833 1.00 45.24 76 SER A C 1
ATOM 1143 O O . SER A 1 76 ? 12.169 -7.015 6.738 1.00 44.25 76 SER A O 1
ATOM 1151 N N . ARG A 1 77 ? 10.016 -6.376 6.788 1.00 0.03 77 ARG A N 1
ATOM 1152 C CA . ARG A 1 77 ? 9.509 -7.736 6.663 1.00 3.34 77 ARG A CA 1
ATOM 1153 C C . ARG A 1 77 ? 8.620 -7.857 5.436 1.00 35.12 77 ARG A C 1
ATOM 1154 O O . ARG A 1 77 ? 7.797 -6.980 5.179 1.00 31.22 77 ARG A O 1
ATOM 1175 N N . PRO A 1 78 ? 8.782 -8.933 4.654 1.00 24.40 78 PRO A N 1
ATOM 1176 C CA . PRO A 1 78 ? 7.911 -9.209 3.514 1.00 13.43 78 PRO A CA 1
ATOM 1177 C C . PRO A 1 78 ? 6.455 -9.360 3.949 1.00 10.53 78 PRO A C 1
ATOM 1178 O O . PRO A 1 78 ? 6.115 -10.270 4.710 1.00 11.24 78 PRO A O 1
ATOM 1189 N N . LEU A 1 79 ? 5.606 -8.459 3.468 1.00 32.41 79 LEU A N 1
ATOM 1190 C CA . LEU A 1 79 ? 4.198 -8.420 3.862 1.00 34.44 79 LEU A CA 1
ATOM 1191 C C . LEU A 1 79 ? 3.511 -9.761 3.621 1.00 72.02 79 LEU A C 1
ATOM 1192 O O . LEU A 1 79 ? 2.735 -10.231 4.454 1.00 1.40 79 LEU A O 1
ATOM 1208 N N . GLY A 1 80 ? 3.836 -10.390 2.497 1.00 14.23 80 GLY A N 1
ATOM 1209 C CA . GLY A 1 80 ? 3.185 -11.631 2.119 1.00 73.31 80 GLY A CA 1
ATOM 1210 C C . GLY A 1 80 ? 3.719 -12.833 2.879 1.00 53.12 80 GLY A C 1
ATOM 1211 O O . GLY A 1 80 ? 3.286 -13.962 2.655 1.00 3.14 80 GLY A O 1
ATOM 1215 N N . PHE A 1 81 ? 4.671 -12.593 3.768 1.00 52.02 81 PHE A N 1
ATOM 1216 C CA . PHE A 1 81 ? 5.258 -13.655 4.570 1.00 54.13 81 PHE A CA 1
ATOM 1217 C C . PHE A 1 81 ? 4.790 -13.528 6.015 1.00 52.14 81 PHE A C 1
ATOM 1218 O O . PHE A 1 81 ? 4.900 -14.470 6.808 1.00 72.22 81 PHE A O 1
ATOM 1235 N N . PHE A 1 82 ? 4.243 -12.367 6.346 1.00 70.13 82 PHE A N 1
ATOM 1236 C CA . PHE A 1 82 ? 3.847 -12.078 7.713 1.00 61.30 82 PHE A CA 1
ATOM 1237 C C . PHE A 1 82 ? 2.384 -12.443 7.949 1.00 51.54 82 PHE A C 1
ATOM 1238 O O . PHE A 1 82 ? 2.064 -13.209 8.860 1.00 52.23 82 PHE A O 1
ATOM 1255 N N . SER A 1 83 ? 1.494 -11.902 7.127 1.00 5.41 83 SER A N 1
ATOM 1256 C CA . SER A 1 83 ? 0.066 -12.142 7.293 1.00 3.42 83 SER A CA 1
ATOM 1257 C C . SER A 1 83 ? -0.612 -12.430 5.953 1.00 71.43 83 SER A C 1
ATOM 1258 O O . SER A 1 83 ? -0.411 -11.707 4.977 1.00 51.33 83 SER A O 1
ATOM 1266 N N . PRO A 1 84 ? -1.419 -13.505 5.894 1.00 10.24 84 PRO A N 1
ATOM 1267 C CA . PRO A 1 84 ? -2.147 -13.894 4.688 1.00 3.53 84 PRO A CA 1
ATOM 1268 C C . PRO A 1 84 ? -3.426 -13.078 4.492 1.00 2.41 84 PRO A C 1
ATOM 1269 O O . PRO A 1 84 ? -4.472 -13.389 5.063 1.00 35.45 84 PRO A O 1
ATOM 1280 N N . PHE A 1 85 ? -3.323 -12.019 3.704 1.00 32.25 85 PHE A N 1
ATOM 1281 C CA . PHE A 1 85 ? -4.468 -11.177 3.382 1.00 20.41 85 PHE A CA 1
ATOM 1282 C C . PHE A 1 85 ? -4.443 -10.813 1.906 1.00 2.31 85 PHE A C 1
ATOM 1283 O O . PHE A 1 85 ? -3.386 -10.499 1.358 1.00 64.10 85 PHE A O 1
ATOM 1300 N N . ASP A 1 86 ? -5.605 -10.867 1.269 1.00 54.51 86 ASP A N 1
ATOM 1301 C CA . ASP A 1 86 ? -5.727 -10.507 -0.141 1.00 24.04 86 ASP A CA 1
ATOM 1302 C C . ASP A 1 86 ? -5.369 -9.041 -0.360 1.00 22.32 86 ASP A C 1
ATOM 1303 O O . ASP A 1 86 ? -4.718 -8.684 -1.346 1.00 70.10 86 ASP A O 1
ATOM 1312 N N . GLY A 1 87 ? -5.796 -8.199 0.569 1.00 51.14 87 GLY A N 1
ATOM 1313 C CA . GLY A 1 87 ? -5.507 -6.788 0.475 1.00 34.25 87 GLY A CA 1
ATOM 1314 C C . GLY A 1 87 ? -5.695 -6.082 1.797 1.00 33.43 87 GLY A C 1
ATOM 1315 O O . GLY A 1 87 ? -6.729 -6.229 2.446 1.00 54.30 87 GLY A O 1
ATOM 1319 N N . PHE A 1 88 ? -4.690 -5.321 2.199 1.00 24.24 88 PHE A N 1
ATOM 1320 C CA . PHE A 1 88 ? -4.739 -4.580 3.451 1.00 71.01 88 PHE A CA 1
ATOM 1321 C C . PHE A 1 88 ? -5.386 -3.215 3.242 1.00 25.42 88 PHE A C 1
ATOM 1322 O O . PHE A 1 88 ? -5.472 -2.723 2.112 1.00 31.32 88 PHE A O 1
ATOM 1339 N N . ARG A 1 89 ? -5.831 -2.607 4.334 1.00 55.24 89 ARG A N 1
ATOM 1340 C CA . ARG A 1 89 ? -6.490 -1.310 4.283 1.00 52.24 89 ARG A CA 1
ATOM 1341 C C . ARG A 1 89 ? -5.491 -0.185 4.525 1.00 14.12 89 ARG A C 1
ATOM 1342 O O . ARG A 1 89 ? -5.096 0.075 5.660 1.00 21.20 89 ARG A O 1
ATOM 1363 N N . LEU A 1 90 ? -5.076 0.473 3.454 1.00 65.23 90 LEU A N 1
ATOM 1364 C CA . LEU A 1 90 ? -4.151 1.591 3.560 1.00 21.14 90 LEU A CA 1
ATOM 1365 C C . LEU A 1 90 ? -4.909 2.909 3.546 1.00 52.05 90 LEU A C 1
ATOM 1366 O O . LEU A 1 90 ? -5.273 3.416 2.484 1.00 70.41 90 LEU A O 1
ATOM 1382 N N . HIS A 1 91 ? -5.178 3.454 4.721 1.00 61.22 91 HIS A N 1
ATOM 1383 C CA . HIS A 1 91 ? -5.818 4.753 4.803 1.00 55.34 91 HIS A CA 1
ATOM 1384 C C . HIS A 1 91 ? -4.756 5.813 5.041 1.00 24.24 91 HIS A C 1
ATOM 1385 O O . HIS A 1 91 ? -4.251 5.969 6.154 1.00 34.00 91 HIS A O 1
ATOM 1400 N N . ILE A 1 92 ? -4.396 6.514 3.977 1.00 44.13 92 ILE A N 1
ATOM 1401 C CA . ILE A 1 92 ? -3.326 7.495 4.031 1.00 12.20 92 ILE A CA 1
ATOM 1402 C C . ILE A 1 92 ? -3.767 8.745 4.776 1.00 21.34 92 ILE A C 1
ATOM 1403 O O . ILE A 1 92 ? -4.631 9.488 4.302 1.00 50.41 92 ILE A O 1
ATOM 1419 N N . ILE A 1 93 ? -3.188 8.964 5.948 1.00 13.10 93 ILE A N 1
ATOM 1420 C CA . ILE A 1 93 ? -3.445 10.173 6.705 1.00 25.42 93 ILE A CA 1
ATOM 1421 C C . ILE A 1 93 ? -2.564 11.288 6.167 1.00 13.40 93 ILE A C 1
ATOM 1422 O O . ILE A 1 93 ? -1.467 11.542 6.666 1.00 13.01 93 ILE A O 1
ATOM 1438 N N . ASP A 1 94 ? -3.038 11.898 5.096 1.00 51.43 94 ASP A N 1
ATOM 1439 C CA . ASP A 1 94 ? -2.311 12.954 4.417 1.00 31.50 94 ASP A CA 1
ATOM 1440 C C . ASP A 1 94 ? -2.668 14.299 5.025 1.00 42.23 94 ASP A C 1
ATOM 1441 O O . ASP A 1 94 ? -3.677 14.908 4.670 1.00 12.51 94 ASP A O 1
ATOM 1450 N N . LEU A 1 95 ? -1.852 14.735 5.971 1.00 34.34 95 LEU A N 1
ATOM 1451 C CA . LEU A 1 95 ? -2.114 15.970 6.693 1.00 65.32 95 LEU A CA 1
ATOM 1452 C C . LEU A 1 95 ? -1.319 17.123 6.101 1.00 62.25 95 LEU A C 1
ATOM 1453 O O . LEU A 1 95 ? -1.166 18.172 6.729 1.00 33.51 95 LEU A O 1
ATOM 1469 N N . ASP A 1 96 ? -0.820 16.925 4.888 1.00 71.14 96 ASP A N 1
ATOM 1470 C CA . ASP A 1 96 ? -0.146 17.990 4.160 1.00 14.31 96 ASP A CA 1
ATOM 1471 C C . ASP A 1 96 ? -0.940 18.339 2.905 1.00 41.32 96 ASP A C 1
ATOM 1472 O O . ASP A 1 96 ? -0.682 17.814 1.820 1.00 2.24 96 ASP A O 1
ATOM 1481 N N . PRO A 1 97 ? -1.960 19.192 3.048 1.00 51.01 97 PRO A N 1
ATOM 1482 C CA . PRO A 1 97 ? -2.800 19.618 1.942 1.00 51.55 97 PRO A CA 1
ATOM 1483 C C . PRO A 1 97 ? -2.172 20.772 1.177 1.00 3.20 97 PRO A C 1
ATOM 1484 O O . PRO A 1 97 ? -1.925 20.621 -0.035 1.00 36.45 97 PRO A O 1
ATOM 1496 N N . MET A 1 1 ? 18.133 8.004 -10.734 1.00 35.54 1 MET A N 2
ATOM 1497 C CA . MET A 1 1 ? 17.590 7.873 -12.103 1.00 65.21 1 MET A CA 2
ATOM 1498 C C . MET A 1 1 ? 16.340 7.008 -12.096 1.00 62.44 1 MET A C 2
ATOM 1499 O O . MET A 1 1 ? 16.131 6.202 -11.185 1.00 41.43 1 MET A O 2
ATOM 1515 N N . GLY A 1 2 ? 15.514 7.176 -13.116 1.00 33.21 2 GLY A N 2
ATOM 1516 C CA . GLY A 1 2 ? 14.328 6.363 -13.260 1.00 73.04 2 GLY A CA 2
ATOM 1517 C C . GLY A 1 2 ? 14.515 5.302 -14.317 1.00 20.30 2 GLY A C 2
ATOM 1518 O O . GLY A 1 2 ? 15.623 4.787 -14.487 1.00 70.14 2 GLY A O 2
ATOM 1522 N N . HIS A 1 3 ? 13.443 4.989 -15.035 1.00 64.33 3 HIS A N 2
ATOM 1523 C CA . HIS A 1 3 ? 13.477 3.985 -16.097 1.00 34.02 3 HIS A CA 2
ATOM 1524 C C . HIS A 1 3 ? 13.935 2.627 -15.573 1.00 41.41 3 HIS A C 2
ATOM 1525 O O . HIS A 1 3 ? 15.046 2.177 -15.859 1.00 52.14 3 HIS A O 2
ATOM 1540 N N . HIS A 1 4 ? 13.083 1.991 -14.787 1.00 50.13 4 HIS A N 2
ATOM 1541 C CA . HIS A 1 4 ? 13.360 0.656 -14.269 1.00 31.15 4 HIS A CA 2
ATOM 1542 C C . HIS A 1 4 ? 12.106 -0.198 -14.366 1.00 23.34 4 HIS A C 2
ATOM 1543 O O . HIS A 1 4 ? 11.923 -1.153 -13.607 1.00 50.02 4 HIS A O 2
ATOM 1558 N N . HIS A 1 5 ? 11.259 0.142 -15.325 1.00 0.30 5 HIS A N 2
ATOM 1559 C CA . HIS A 1 5 ? 9.969 -0.509 -15.476 1.00 0.42 5 HIS A CA 2
ATOM 1560 C C . HIS A 1 5 ? 10.114 -1.848 -16.195 1.00 61.50 5 HIS A C 2
ATOM 1561 O O . HIS A 1 5 ? 9.870 -1.955 -17.396 1.00 52.11 5 HIS A O 2
ATOM 1576 N N . HIS A 1 6 ? 10.545 -2.860 -15.461 1.00 54.32 6 HIS A N 2
ATOM 1577 C CA . HIS A 1 6 ? 10.627 -4.211 -15.996 1.00 74.44 6 HIS A CA 2
ATOM 1578 C C . HIS A 1 6 ? 10.038 -5.201 -15.005 1.00 32.34 6 HIS A C 2
ATOM 1579 O O . HIS A 1 6 ? 10.152 -5.022 -13.791 1.00 1.51 6 HIS A O 2
ATOM 1594 N N . HIS A 1 7 ? 9.397 -6.231 -15.528 1.00 21.43 7 HIS A N 2
ATOM 1595 C CA . HIS A 1 7 ? 8.723 -7.215 -14.699 1.00 30.43 7 HIS A CA 2
ATOM 1596 C C . HIS A 1 7 ? 8.744 -8.571 -15.391 1.00 45.13 7 HIS A C 2
ATOM 1597 O O . HIS A 1 7 ? 8.022 -8.784 -16.364 1.00 73.41 7 HIS A O 2
ATOM 1612 N N . HIS A 1 8 ? 9.577 -9.477 -14.904 1.00 13.34 8 HIS A N 2
ATOM 1613 C CA . HIS A 1 8 ? 9.591 -10.837 -15.423 1.00 54.31 8 HIS A CA 2
ATOM 1614 C C . HIS A 1 8 ? 9.407 -11.823 -14.274 1.00 11.03 8 HIS A C 2
ATOM 1615 O O . HIS A 1 8 ? 10.186 -11.841 -13.321 1.00 13.20 8 HIS A O 2
ATOM 1630 N N . SER A 1 9 ? 8.343 -12.600 -14.337 1.00 72.00 9 SER A N 2
ATOM 1631 C CA . SER A 1 9 ? 8.080 -13.613 -13.337 1.00 35.54 9 SER A CA 2
ATOM 1632 C C . SER A 1 9 ? 7.354 -14.784 -13.975 1.00 61.11 9 SER A C 2
ATOM 1633 O O . SER A 1 9 ? 6.344 -14.602 -14.660 1.00 52.03 9 SER A O 2
ATOM 1641 N N . HIS A 1 10 ? 7.876 -15.980 -13.777 1.00 1.34 10 HIS A N 2
ATOM 1642 C CA . HIS A 1 10 ? 7.255 -17.169 -14.327 1.00 25.44 10 HIS A CA 2
ATOM 1643 C C . HIS A 1 10 ? 6.093 -17.601 -13.441 1.00 3.43 10 HIS A C 2
ATOM 1644 O O . HIS A 1 10 ? 6.204 -18.539 -12.653 1.00 33.22 10 HIS A O 2
ATOM 1659 N N . GLY A 1 11 ? 4.991 -16.878 -13.557 1.00 62.23 11 GLY A N 2
ATOM 1660 C CA . GLY A 1 11 ? 3.829 -17.136 -12.740 1.00 64.41 11 GLY A CA 2
ATOM 1661 C C . GLY A 1 11 ? 3.149 -15.850 -12.329 1.00 12.01 11 GLY A C 2
ATOM 1662 O O . GLY A 1 11 ? 3.192 -14.860 -13.065 1.00 41.11 11 GLY A O 2
ATOM 1666 N N . ASP A 1 12 ? 2.539 -15.848 -11.155 1.00 13.12 12 ASP A N 2
ATOM 1667 C CA . ASP A 1 12 ? 1.846 -14.667 -10.655 1.00 64.30 12 ASP A CA 2
ATOM 1668 C C . ASP A 1 12 ? 1.995 -14.560 -9.145 1.00 21.51 12 ASP A C 2
ATOM 1669 O O . ASP A 1 12 ? 1.904 -15.563 -8.434 1.00 12.04 12 ASP A O 2
ATOM 1678 N N . ASP A 1 13 ? 2.248 -13.349 -8.663 1.00 60.32 13 ASP A N 2
ATOM 1679 C CA . ASP A 1 13 ? 2.349 -13.092 -7.231 1.00 75.41 13 ASP A CA 2
ATOM 1680 C C . ASP A 1 13 ? 2.275 -11.595 -6.955 1.00 73.11 13 ASP A C 2
ATOM 1681 O O . ASP A 1 13 ? 3.257 -10.873 -7.113 1.00 14.54 13 ASP A O 2
ATOM 1690 N N . SER A 1 14 ? 1.093 -11.134 -6.577 1.00 0.20 14 SER A N 2
ATOM 1691 C CA . SER A 1 14 ? 0.864 -9.728 -6.269 1.00 72.44 14 SER A CA 2
ATOM 1692 C C . SER A 1 14 ? -0.390 -9.580 -5.419 1.00 53.41 14 SER A C 2
ATOM 1693 O O . SER A 1 14 ? -1.381 -10.284 -5.635 1.00 42.52 14 SER A O 2
ATOM 1701 N N . VAL A 1 15 ? -0.346 -8.676 -4.452 1.00 10.03 15 VAL A N 2
ATOM 1702 C CA . VAL A 1 15 ? -1.501 -8.414 -3.609 1.00 21.24 15 VAL A CA 2
ATOM 1703 C C . VAL A 1 15 ? -2.146 -7.093 -3.994 1.00 2.30 15 VAL A C 2
ATOM 1704 O O . VAL A 1 15 ? -1.482 -6.196 -4.518 1.00 71.02 15 VAL A O 2
ATOM 1717 N N . HIS A 1 16 ? -3.442 -6.984 -3.755 1.00 35.11 16 HIS A N 2
ATOM 1718 C CA . HIS A 1 16 ? -4.167 -5.764 -4.064 1.00 52.34 16 HIS A CA 2
ATOM 1719 C C . HIS A 1 16 ? -4.186 -4.844 -2.856 1.00 20.51 16 HIS A C 2
ATOM 1720 O O . HIS A 1 16 ? -5.043 -4.972 -1.977 1.00 44.14 16 HIS A O 2
ATOM 1735 N N . LEU A 1 17 ? -3.227 -3.937 -2.799 1.00 12.14 17 LEU A N 2
ATOM 1736 C CA . LEU A 1 17 ? -3.162 -2.977 -1.714 1.00 52.31 17 LEU A CA 2
ATOM 1737 C C . LEU A 1 17 ? -4.231 -1.918 -1.907 1.00 53.31 17 LEU A C 2
ATOM 1738 O O . LEU A 1 17 ? -4.112 -1.054 -2.777 1.00 72.53 17 LEU A O 2
ATOM 1754 N N . HIS A 1 18 ? -5.289 -2.009 -1.117 1.00 25.33 18 HIS A N 2
ATOM 1755 C CA . HIS A 1 18 ? -6.399 -1.076 -1.225 1.00 74.21 18 HIS A CA 2
ATOM 1756 C C . HIS A 1 18 ? -5.995 0.285 -0.685 1.00 65.31 18 HIS A C 2
ATOM 1757 O O . HIS A 1 18 ? -5.934 0.493 0.529 1.00 43.43 18 HIS A O 2
ATOM 1772 N N . ILE A 1 19 ? -5.690 1.199 -1.589 1.00 65.14 19 ILE A N 2
ATOM 1773 C CA . ILE A 1 19 ? -5.263 2.530 -1.205 1.00 63.15 19 ILE A CA 2
ATOM 1774 C C . ILE A 1 19 ? -6.468 3.436 -1.010 1.00 72.20 19 ILE A C 2
ATOM 1775 O O . ILE A 1 19 ? -7.252 3.654 -1.932 1.00 34.11 19 ILE A O 2
ATOM 1791 N N . THR A 1 20 ? -6.628 3.935 0.201 1.00 32.44 20 THR A N 2
ATOM 1792 C CA . THR A 1 20 ? -7.711 4.840 0.514 1.00 10.12 20 THR A CA 2
ATOM 1793 C C . THR A 1 20 ? -7.150 6.163 1.029 1.00 10.11 20 THR A C 2
ATOM 1794 O O . THR A 1 20 ? -6.766 6.275 2.194 1.00 4.45 20 THR A O 2
ATOM 1805 N N . HIS A 1 21 ? -7.064 7.151 0.149 1.00 10.40 21 HIS A N 2
ATOM 1806 C CA . HIS A 1 21 ? -6.517 8.451 0.515 1.00 2.22 21 HIS A CA 2
ATOM 1807 C C . HIS A 1 21 ? -7.552 9.234 1.316 1.00 12.45 21 HIS A C 2
ATOM 1808 O O . HIS A 1 21 ? -8.664 9.430 0.854 1.00 32.14 21 HIS A O 2
ATOM 1823 N N . ALA A 1 22 ? -7.181 9.666 2.517 1.00 41.54 22 ALA A N 2
ATOM 1824 C CA . ALA A 1 22 ? -8.108 10.364 3.409 1.00 1.23 22 ALA A CA 2
ATOM 1825 C C . ALA A 1 22 ? -8.707 11.608 2.754 1.00 74.12 22 ALA A C 2
ATOM 1826 O O . ALA A 1 22 ? -9.878 11.920 2.955 1.00 62.11 22 ALA A O 2
ATOM 1833 N N . ASN A 1 23 ? -7.889 12.307 1.973 1.00 11.14 23 ASN A N 2
ATOM 1834 C CA . ASN A 1 23 ? -8.325 13.511 1.264 1.00 11.25 23 ASN A CA 2
ATOM 1835 C C . ASN A 1 23 ? -9.470 13.197 0.316 1.00 25.14 23 ASN A C 2
ATOM 1836 O O . ASN A 1 23 ? -10.357 14.018 0.097 1.00 3.35 23 ASN A O 2
ATOM 1847 N N . LEU A 1 24 ? -9.442 11.999 -0.245 1.00 2.51 24 LEU A N 2
ATOM 1848 C CA . LEU A 1 24 ? -10.455 11.565 -1.191 1.00 12.42 24 LEU A CA 2
ATOM 1849 C C . LEU A 1 24 ? -11.027 10.233 -0.738 1.00 21.15 24 LEU A C 2
ATOM 1850 O O . LEU A 1 24 ? -10.567 9.177 -1.159 1.00 31.20 24 LEU A O 2
ATOM 1866 N N . LYS A 1 25 ? -12.027 10.290 0.127 1.00 3.41 25 LYS A N 2
ATOM 1867 C CA . LYS A 1 25 ? -12.572 9.087 0.750 1.00 55.10 25 LYS A CA 2
ATOM 1868 C C . LYS A 1 25 ? -13.373 8.241 -0.242 1.00 0.44 25 LYS A C 2
ATOM 1869 O O . LYS A 1 25 ? -13.867 7.167 0.104 1.00 20.13 25 LYS A O 2
ATOM 1888 N N . SER A 1 26 ? -13.489 8.726 -1.469 1.00 1.44 26 SER A N 2
ATOM 1889 C CA . SER A 1 26 ? -14.129 7.971 -2.532 1.00 43.32 26 SER A CA 2
ATOM 1890 C C . SER A 1 26 ? -13.069 7.292 -3.404 1.00 43.31 26 SER A C 2
ATOM 1891 O O . SER A 1 26 ? -13.386 6.675 -4.422 1.00 4.42 26 SER A O 2
ATOM 1899 N N . PHE A 1 27 ? -11.810 7.418 -3.001 1.00 70.01 27 PHE A N 2
ATOM 1900 C CA . PHE A 1 27 ? -10.708 6.790 -3.715 1.00 51.53 27 PHE A CA 2
ATOM 1901 C C . PHE A 1 27 ? -10.642 5.312 -3.349 1.00 11.13 27 PHE A C 2
ATOM 1902 O O . PHE A 1 27 ? -10.263 4.951 -2.234 1.00 33.11 27 PHE A O 2
ATOM 1919 N N . SER A 1 28 ? -11.031 4.468 -4.289 1.00 64.22 28 SER A N 2
ATOM 1920 C CA . SER A 1 28 ? -11.119 3.036 -4.050 1.00 45.35 28 SER A CA 2
ATOM 1921 C C . SER A 1 28 ? -10.178 2.264 -4.971 1.00 22.04 28 SER A C 2
ATOM 1922 O O . SER A 1 28 ? -10.376 1.078 -5.230 1.00 54.31 28 SER A O 2
ATOM 1930 N N . ALA A 1 29 ? -9.138 2.937 -5.443 1.00 53.03 29 ALA A N 2
ATOM 1931 C CA . ALA A 1 29 ? -8.186 2.322 -6.355 1.00 32.34 29 ALA A CA 2
ATOM 1932 C C . ALA A 1 29 ? -7.131 1.521 -5.597 1.00 43.32 29 ALA A C 2
ATOM 1933 O O . ALA A 1 29 ? -6.327 2.076 -4.846 1.00 32.33 29 ALA A O 2
ATOM 1940 N N . ASP A 1 30 ? -7.153 0.210 -5.789 1.00 71.44 30 ASP A N 2
ATOM 1941 C CA . ASP A 1 30 ? -6.158 -0.672 -5.197 1.00 54.32 30 ASP A CA 2
ATOM 1942 C C . ASP A 1 30 ? -4.981 -0.841 -6.150 1.00 5.51 30 ASP A C 2
ATOM 1943 O O . ASP A 1 30 ? -5.140 -0.763 -7.373 1.00 22.34 30 ASP A O 2
ATOM 1952 N N . ALA A 1 31 ? -3.803 -1.069 -5.596 1.00 33.03 31 ALA A N 2
ATOM 1953 C CA . ALA A 1 31 ? -2.597 -1.173 -6.402 1.00 62.54 31 ALA A CA 2
ATOM 1954 C C . ALA A 1 31 ? -1.924 -2.528 -6.228 1.00 34.44 31 ALA A C 2
ATOM 1955 O O . ALA A 1 31 ? -1.864 -3.071 -5.124 1.00 63.11 31 ALA A O 2
ATOM 1962 N N . ARG A 1 32 ? -1.428 -3.068 -7.333 1.00 64.32 32 ARG A N 2
ATOM 1963 C CA . ARG A 1 32 ? -0.715 -4.335 -7.323 1.00 74.20 32 ARG A CA 2
ATOM 1964 C C . ARG A 1 32 ? 0.736 -4.140 -6.893 1.00 61.52 32 ARG A C 2
ATOM 1965 O O . ARG A 1 32 ? 1.523 -3.505 -7.600 1.00 51.14 32 ARG A O 2
ATOM 1986 N N . PHE A 1 33 ? 1.081 -4.670 -5.729 1.00 64.15 33 PHE A N 2
ATOM 1987 C CA . PHE A 1 33 ? 2.449 -4.601 -5.233 1.00 1.11 33 PHE A CA 2
ATOM 1988 C C . PHE A 1 33 ? 2.848 -5.909 -4.566 1.00 0.55 33 PHE A C 2
ATOM 1989 O O . PHE A 1 33 ? 2.009 -6.784 -4.333 1.00 44.11 33 PHE A O 2
ATOM 2006 N N . SER A 1 34 ? 4.132 -6.033 -4.271 1.00 20.02 34 SER A N 2
ATOM 2007 C CA . SER A 1 34 ? 4.660 -7.206 -3.603 1.00 4.42 34 SER A CA 2
ATOM 2008 C C . SER A 1 34 ? 4.973 -6.882 -2.141 1.00 20.23 34 SER A C 2
ATOM 2009 O O . SER A 1 34 ? 5.743 -5.963 -1.858 1.00 31.04 34 SER A O 2
ATOM 2017 N N . PRO A 1 35 ? 4.389 -7.637 -1.196 1.00 4.44 35 PRO A N 2
ATOM 2018 C CA . PRO A 1 35 ? 4.595 -7.421 0.244 1.00 60.30 35 PRO A CA 2
ATOM 2019 C C . PRO A 1 35 ? 6.029 -7.720 0.676 1.00 35.01 35 PRO A C 2
ATOM 2020 O O . PRO A 1 35 ? 6.423 -7.442 1.809 1.00 54.11 35 PRO A O 2
ATOM 2031 N N . GLN A 1 36 ? 6.812 -8.282 -0.238 1.00 71.21 36 GLN A N 2
ATOM 2032 C CA . GLN A 1 36 ? 8.208 -8.605 0.033 1.00 74.31 36 GLN A CA 2
ATOM 2033 C C . GLN A 1 36 ? 9.086 -7.355 -0.033 1.00 50.33 36 GLN A C 2
ATOM 2034 O O . GLN A 1 36 ? 10.304 -7.432 0.104 1.00 33.22 36 GLN A O 2
ATOM 2048 N N . MET A 1 37 ? 8.456 -6.206 -0.243 1.00 45.22 37 MET A N 2
ATOM 2049 C CA . MET A 1 37 ? 9.166 -4.935 -0.261 1.00 41.21 37 MET A CA 2
ATOM 2050 C C . MET A 1 37 ? 9.178 -4.330 1.141 1.00 64.03 37 MET A C 2
ATOM 2051 O O . MET A 1 37 ? 8.235 -4.513 1.909 1.00 64.34 37 MET A O 2
ATOM 2065 N N . SER A 1 38 ? 10.251 -3.630 1.474 1.00 0.24 38 SER A N 2
ATOM 2066 C CA . SER A 1 38 ? 10.384 -3.018 2.783 1.00 34.52 38 SER A CA 2
ATOM 2067 C C . SER A 1 38 ? 9.935 -1.558 2.753 1.00 1.30 38 SER A C 2
ATOM 2068 O O . SER A 1 38 ? 10.031 -0.881 1.723 1.00 45.51 38 SER A O 2
ATOM 2076 N N . VAL A 1 39 ? 9.459 -1.073 3.893 1.00 53.00 39 VAL A N 2
ATOM 2077 C CA . VAL A 1 39 ? 9.006 0.308 4.019 1.00 73.43 39 VAL A CA 2
ATOM 2078 C C . VAL A 1 39 ? 10.215 1.239 4.160 1.00 41.13 39 VAL A C 2
ATOM 2079 O O . VAL A 1 39 ? 10.099 2.466 4.121 1.00 30.01 39 VAL A O 2
ATOM 2092 N N . GLU A 1 40 ? 11.384 0.638 4.314 1.00 5.35 40 GLU A N 2
ATOM 2093 C CA . GLU A 1 40 ? 12.629 1.383 4.382 1.00 34.24 40 GLU A CA 2
ATOM 2094 C C . GLU A 1 40 ? 12.915 2.065 3.040 1.00 40.34 40 GLU A C 2
ATOM 2095 O O . GLU A 1 40 ? 13.298 3.234 2.988 1.00 62.22 40 GLU A O 2
ATOM 2107 N N . ALA A 1 41 ? 12.684 1.332 1.956 1.00 12.14 41 ALA A N 2
ATOM 2108 C CA . ALA A 1 41 ? 13.036 1.799 0.619 1.00 61.42 41 ALA A CA 2
ATOM 2109 C C . ALA A 1 41 ? 12.019 2.798 0.073 1.00 72.32 41 ALA A C 2
ATOM 2110 O O . ALA A 1 41 ? 12.377 3.698 -0.690 1.00 21.34 41 ALA A O 2
ATOM 2117 N N . VAL A 1 42 ? 10.758 2.651 0.467 1.00 54.45 42 VAL A N 2
ATOM 2118 C CA . VAL A 1 42 ? 9.687 3.473 -0.092 1.00 24.55 42 VAL A CA 2
ATOM 2119 C C . VAL A 1 42 ? 9.848 4.947 0.299 1.00 44.44 42 VAL A C 2
ATOM 2120 O O . VAL A 1 42 ? 9.401 5.836 -0.426 1.00 55.25 42 VAL A O 2
ATOM 2133 N N . LYS A 1 43 ? 10.513 5.200 1.426 1.00 1.02 43 LYS A N 2
ATOM 2134 C CA . LYS A 1 43 ? 10.722 6.567 1.897 1.00 1.42 43 LYS A CA 2
ATOM 2135 C C . LYS A 1 43 ? 11.565 7.348 0.900 1.00 10.34 43 LYS A C 2
ATOM 2136 O O . LYS A 1 43 ? 11.177 8.430 0.457 1.00 52.00 43 LYS A O 2
ATOM 2155 N N . GLU A 1 44 ? 12.708 6.779 0.527 1.00 1.42 44 GLU A N 2
ATOM 2156 C CA . GLU A 1 44 ? 13.595 7.416 -0.440 1.00 74.43 44 GLU A CA 2
ATOM 2157 C C . GLU A 1 44 ? 12.947 7.424 -1.819 1.00 5.52 44 GLU A C 2
ATOM 2158 O O . GLU A 1 44 ? 13.169 8.334 -2.615 1.00 74.10 44 GLU A O 2
ATOM 2170 N N . LYS A 1 45 ? 12.129 6.412 -2.081 1.00 72.42 45 LYS A N 2
ATOM 2171 C CA . LYS A 1 45 ? 11.462 6.269 -3.368 1.00 33.33 45 LYS A CA 2
ATOM 2172 C C . LYS A 1 45 ? 10.593 7.486 -3.668 1.00 41.34 45 LYS A C 2
ATOM 2173 O O . LYS A 1 45 ? 10.581 7.986 -4.788 1.00 21.24 45 LYS A O 2
ATOM 2192 N N . LEU A 1 46 ? 9.884 7.973 -2.655 1.00 4.21 46 LEU A N 2
ATOM 2193 C CA . LEU A 1 46 ? 9.044 9.156 -2.816 1.00 33.14 46 LEU A CA 2
ATOM 2194 C C . LEU A 1 46 ? 9.882 10.429 -2.708 1.00 71.34 46 LEU A C 2
ATOM 2195 O O . LEU A 1 46 ? 9.521 11.477 -3.255 1.00 15.52 46 LEU A O 2
ATOM 2211 N N . TRP A 1 47 ? 11.007 10.323 -2.014 1.00 53.10 47 TRP A N 2
ATOM 2212 C CA . TRP A 1 47 ? 11.901 11.454 -1.792 1.00 44.24 47 TRP A CA 2
ATOM 2213 C C . TRP A 1 47 ? 12.590 11.865 -3.094 1.00 30.13 47 TRP A C 2
ATOM 2214 O O . TRP A 1 47 ? 12.503 13.019 -3.512 1.00 13.13 47 TRP A O 2
ATOM 2235 N N . LYS A 1 48 ? 13.249 10.916 -3.749 1.00 44.03 48 LYS A N 2
ATOM 2236 C CA . LYS A 1 48 ? 14.005 11.217 -4.964 1.00 61.34 48 LYS A CA 2
ATOM 2237 C C . LYS A 1 48 ? 13.094 11.263 -6.189 1.00 45.22 48 LYS A C 2
ATOM 2238 O O . LYS A 1 48 ? 13.523 11.627 -7.283 1.00 45.13 48 LYS A O 2
ATOM 2257 N N . LYS A 1 49 ? 11.834 10.896 -6.003 1.00 74.22 49 LYS A N 2
ATOM 2258 C CA . LYS A 1 49 ? 10.860 10.967 -7.082 1.00 71.22 49 LYS A CA 2
ATOM 2259 C C . LYS A 1 49 ? 10.346 12.392 -7.237 1.00 53.22 49 LYS A C 2
ATOM 2260 O O . LYS A 1 49 ? 10.213 12.902 -8.350 1.00 3.45 49 LYS A O 2
ATOM 2279 N N . CYS A 1 50 ? 10.066 13.030 -6.111 1.00 53.22 50 CYS A N 2
ATOM 2280 C CA . CYS A 1 50 ? 9.506 14.372 -6.114 1.00 14.23 50 CYS A CA 2
ATOM 2281 C C . CYS A 1 50 ? 9.733 15.042 -4.762 1.00 71.34 50 CYS A C 2
ATOM 2282 O O . CYS A 1 50 ? 10.000 16.241 -4.688 1.00 14.34 50 CYS A O 2
ATOM 2290 N N . GLY A 1 51 ? 9.633 14.258 -3.696 1.00 2.25 51 GLY A N 2
ATOM 2291 C CA . GLY A 1 51 ? 9.811 14.795 -2.363 1.00 35.41 51 GLY A CA 2
ATOM 2292 C C . GLY A 1 51 ? 8.503 14.893 -1.606 1.00 2.33 51 GLY A C 2
ATOM 2293 O O . GLY A 1 51 ? 8.181 15.936 -1.040 1.00 12.01 51 GLY A O 2
ATOM 2297 N N . THR A 1 52 ? 7.751 13.797 -1.596 1.00 11.33 52 THR A N 2
ATOM 2298 C CA . THR A 1 52 ? 6.462 13.747 -0.912 1.00 1.52 52 THR A CA 2
ATOM 2299 C C . THR A 1 52 ? 6.640 13.835 0.607 1.00 40.31 52 THR A C 2
ATOM 2300 O O . THR A 1 52 ? 5.723 14.231 1.326 1.00 65.33 52 THR A O 2
ATOM 2311 N N . SER A 1 53 ? 7.842 13.478 1.074 1.00 42.34 53 SER A N 2
ATOM 2312 C CA . SER A 1 53 ? 8.191 13.520 2.495 1.00 4.24 53 SER A CA 2
ATOM 2313 C C . SER A 1 53 ? 7.498 12.400 3.266 1.00 62.33 53 SER A C 2
ATOM 2314 O O . SER A 1 53 ? 6.514 11.822 2.808 1.00 3.33 53 SER A O 2
ATOM 2322 N N . VAL A 1 54 ? 8.034 12.086 4.436 1.00 25.42 54 VAL A N 2
ATOM 2323 C CA . VAL A 1 54 ? 7.469 11.046 5.287 1.00 25.21 54 VAL A CA 2
ATOM 2324 C C . VAL A 1 54 ? 6.751 11.659 6.485 1.00 60.44 54 VAL A C 2
ATOM 2325 O O . VAL A 1 54 ? 6.189 10.948 7.315 1.00 15.43 54 VAL A O 2
ATOM 2338 N N . ASN A 1 55 ? 6.777 12.985 6.571 1.00 64.50 55 ASN A N 2
ATOM 2339 C CA . ASN A 1 55 ? 6.114 13.691 7.662 1.00 53.01 55 ASN A CA 2
ATOM 2340 C C . ASN A 1 55 ? 4.763 14.228 7.211 1.00 15.01 55 ASN A C 2
ATOM 2341 O O . ASN A 1 55 ? 3.832 14.348 8.007 1.00 34.12 55 ASN A O 2
ATOM 2352 N N . SER A 1 56 ? 4.651 14.519 5.924 1.00 3.32 56 SER A N 2
ATOM 2353 C CA . SER A 1 56 ? 3.425 15.086 5.376 1.00 5.15 56 SER A CA 2
ATOM 2354 C C . SER A 1 56 ? 2.451 13.972 4.995 1.00 3.33 56 SER A C 2
ATOM 2355 O O . SER A 1 56 ? 1.431 14.210 4.347 1.00 61.34 56 SER A O 2
ATOM 2363 N N . MET A 1 57 ? 2.769 12.757 5.418 1.00 34.14 57 MET A N 2
ATOM 2364 C CA . MET A 1 57 ? 1.950 11.597 5.117 1.00 70.42 57 MET A CA 2
ATOM 2365 C C . MET A 1 57 ? 2.009 10.598 6.267 1.00 71.40 57 MET A C 2
ATOM 2366 O O . MET A 1 57 ? 3.089 10.289 6.774 1.00 41.10 57 MET A O 2
ATOM 2380 N N . ALA A 1 58 ? 0.855 10.112 6.688 1.00 71.33 58 ALA A N 2
ATOM 2381 C CA . ALA A 1 58 ? 0.792 9.086 7.715 1.00 75.12 58 ALA A CA 2
ATOM 2382 C C . ALA A 1 58 ? 0.170 7.820 7.141 1.00 42.32 58 ALA A C 2
ATOM 2383 O O . ALA A 1 58 ? -0.759 7.883 6.331 1.00 11.12 58 ALA A O 2
ATOM 2390 N N . LEU A 1 59 ? 0.690 6.674 7.549 1.00 73.41 59 LEU A N 2
ATOM 2391 C CA . LEU A 1 59 ? 0.258 5.404 6.993 1.00 35.24 59 LEU A CA 2
ATOM 2392 C C . LEU A 1 59 ? -0.616 4.649 7.982 1.00 25.44 59 LEU A C 2
ATOM 2393 O O . LEU A 1 59 ? -0.113 3.960 8.873 1.00 11.54 59 LEU A O 2
ATOM 2409 N N . GLU A 1 60 ? -1.921 4.797 7.837 1.00 61.14 60 GLU A N 2
ATOM 2410 C CA . GLU A 1 60 ? -2.857 4.075 8.678 1.00 2.03 60 GLU A CA 2
ATOM 2411 C C . GLU A 1 60 ? -3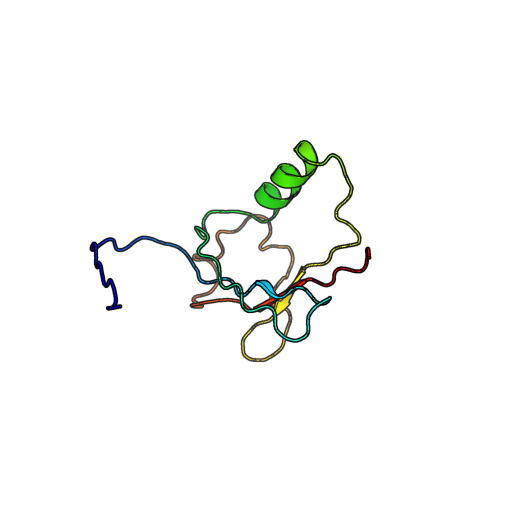.017 2.644 8.181 1.00 30.05 60 GLU A C 2
ATOM 2412 O O . GLU A 1 60 ? -3.877 2.353 7.343 1.00 61.02 60 GLU A O 2
ATOM 2424 N N . LEU A 1 61 ? -2.153 1.768 8.669 1.00 22.24 61 LEU A N 2
ATOM 2425 C CA . LEU A 1 61 ? -2.194 0.360 8.307 1.00 41.55 61 LEU A CA 2
ATOM 2426 C C . LEU A 1 61 ? -3.277 -0.357 9.103 1.00 21.13 61 LEU A C 2
ATOM 2427 O O . LEU A 1 61 ? -3.116 -0.629 10.298 1.00 4.41 61 LEU A O 2
ATOM 2443 N N . TYR A 1 62 ? -4.387 -0.644 8.444 1.00 53.03 62 TYR A N 2
ATOM 2444 C CA . TYR A 1 62 ? -5.500 -1.304 9.099 1.00 42.31 62 TYR A CA 2
ATOM 2445 C C . TYR A 1 62 ? -5.590 -2.762 8.688 1.00 44.11 62 TYR A C 2
ATOM 2446 O O . TYR A 1 62 ? -5.394 -3.104 7.518 1.00 33.42 62 TYR A O 2
ATOM 2464 N N . ASP A 1 63 ? -5.890 -3.614 9.656 1.00 41.52 63 ASP A N 2
ATOM 2465 C CA . ASP A 1 63 ? -6.090 -5.032 9.401 1.00 22.23 63 ASP A CA 2
ATOM 2466 C C . ASP A 1 63 ? -7.439 -5.226 8.723 1.00 33.54 63 ASP A C 2
ATOM 2467 O O . ASP A 1 63 ? -8.471 -5.355 9.387 1.00 2.41 63 ASP A O 2
ATOM 2476 N N . ASP A 1 64 ? -7.422 -5.154 7.391 1.00 30.32 64 ASP A N 2
ATOM 2477 C CA . ASP A 1 64 ? -8.631 -5.253 6.568 1.00 75.32 64 ASP A CA 2
ATOM 2478 C C . ASP A 1 64 ? -9.639 -4.161 6.961 1.00 1.15 64 ASP A C 2
ATOM 2479 O O . ASP A 1 64 ? -10.850 -4.341 6.862 1.00 71.33 64 ASP A O 2
ATOM 2488 N N . SER A 1 65 ? -9.101 -3.023 7.407 1.00 11.11 65 SER A N 2
ATOM 2489 C CA . SER A 1 65 ? -9.891 -1.844 7.790 1.00 12.00 65 SER A CA 2
ATOM 2490 C C . SER A 1 65 ? -10.699 -2.059 9.073 1.00 73.33 65 SER A C 2
ATOM 2491 O O . SER A 1 65 ? -11.409 -1.157 9.520 1.00 15.44 65 SER A O 2
ATOM 2499 N N . GLY A 1 66 ? -10.577 -3.234 9.673 1.00 10.04 66 GLY A N 2
ATOM 2500 C CA . GLY A 1 66 ? -11.272 -3.497 10.913 1.00 14.53 66 GLY A CA 2
ATOM 2501 C C . GLY A 1 66 ? -10.455 -3.068 12.114 1.00 13.25 66 GLY A C 2
ATOM 2502 O O . GLY A 1 66 ? -10.810 -2.121 12.817 1.00 44.44 66 GLY A O 2
ATOM 2506 N N . SER A 1 67 ? -9.353 -3.763 12.340 1.00 50.34 67 SER A N 2
ATOM 2507 C CA . SER A 1 67 ? -8.458 -3.446 13.439 1.00 13.43 67 SER A CA 2
ATOM 2508 C C . SER A 1 67 ? -7.305 -2.581 12.935 1.00 1.43 67 SER A C 2
ATOM 2509 O O . SER A 1 67 ? -7.154 -2.391 11.729 1.00 5.13 67 SER A O 2
ATOM 2517 N N . LYS A 1 68 ? -6.494 -2.059 13.841 1.00 53.12 68 LYS A N 2
ATOM 2518 C CA . LYS A 1 68 ? -5.350 -1.252 13.442 1.00 62.21 68 LYS A CA 2
ATOM 2519 C C . LYS A 1 68 ? -4.050 -1.937 13.845 1.00 41.34 68 LYS A C 2
ATOM 2520 O O . LYS A 1 68 ? -3.860 -2.311 15.003 1.00 73.21 68 LYS A O 2
ATOM 2539 N N . VAL A 1 69 ? -3.165 -2.115 12.871 1.00 44.43 69 VAL A N 2
ATOM 2540 C CA . VAL A 1 69 ? -1.938 -2.874 13.080 1.00 20.21 69 VAL A CA 2
ATOM 2541 C C . VAL A 1 69 ? -0.711 -2.053 12.693 1.00 23.24 69 VAL A C 2
ATOM 2542 O O . VAL A 1 69 ? 0.379 -2.592 12.501 1.00 2.50 69 VAL A O 2
ATOM 2555 N N . ALA A 1 70 ? -0.892 -0.743 12.597 1.00 53.52 70 ALA A N 2
ATOM 2556 C CA . ALA A 1 70 ? 0.190 0.151 12.220 1.00 51.22 70 ALA A CA 2
ATOM 2557 C C . ALA A 1 70 ? 1.112 0.424 13.402 1.00 21.45 70 ALA A C 2
ATOM 2558 O O . ALA A 1 70 ? 0.869 1.334 14.195 1.00 14.25 70 ALA A O 2
ATOM 2565 N N . VAL A 1 71 ? 2.149 -0.388 13.540 1.00 75.41 71 VAL A N 2
ATOM 2566 C CA . VAL A 1 71 ? 3.126 -0.194 14.604 1.00 32.13 71 VAL A CA 2
ATOM 2567 C C . VAL A 1 71 ? 4.399 0.462 14.064 1.00 61.32 71 VAL A C 2
ATOM 2568 O O . VAL A 1 71 ? 4.960 1.356 14.701 1.00 60.10 71 VAL A O 2
ATOM 2581 N N . LEU A 1 72 ? 4.827 0.027 12.876 1.00 13.24 72 LEU A N 2
ATOM 2582 C CA . LEU A 1 72 ? 6.042 0.539 12.238 1.00 22.31 72 LEU A CA 2
ATOM 2583 C C . LEU A 1 72 ? 7.251 0.405 13.164 1.00 11.45 72 LEU A C 2
ATOM 2584 O O . LEU A 1 72 ? 7.785 1.393 13.663 1.00 31.04 72 LEU A O 2
ATOM 2600 N N . SER A 1 73 ? 7.647 -0.830 13.413 1.00 20.24 73 SER A N 2
ATOM 2601 C CA . SER A 1 73 ? 8.824 -1.117 14.225 1.00 63.31 73 SER A CA 2
ATOM 2602 C C . SER A 1 73 ? 9.648 -2.181 13.520 1.00 61.24 73 SER A C 2
ATOM 2603 O O . SER A 1 73 ? 10.652 -2.675 14.029 1.00 63.45 73 SER A O 2
ATOM 2611 N N . ASP A 1 74 ? 9.205 -2.502 12.321 1.00 23.43 74 ASP A N 2
ATOM 2612 C CA . ASP A 1 74 ? 9.746 -3.599 11.550 1.00 1.31 74 ASP A CA 2
ATOM 2613 C C . ASP A 1 74 ? 9.700 -3.251 10.072 1.00 62.12 74 ASP A C 2
ATOM 2614 O O . ASP A 1 74 ? 9.811 -4.117 9.210 1.00 44.11 74 ASP A O 2
ATOM 2623 N N . ASP A 1 75 ? 9.584 -1.955 9.796 1.00 51.13 75 ASP A N 2
ATOM 2624 C CA . ASP A 1 75 ? 9.417 -1.456 8.433 1.00 54.31 75 ASP A CA 2
ATOM 2625 C C . ASP A 1 75 ? 10.690 -1.651 7.616 1.00 54.15 75 ASP A C 2
ATOM 2626 O O . ASP A 1 75 ? 10.667 -1.595 6.386 1.00 54.44 75 ASP A O 2
ATOM 2635 N N . SER A 1 76 ? 11.798 -1.879 8.307 1.00 63.43 76 SER A N 2
ATOM 2636 C CA . SER A 1 76 ? 13.066 -2.154 7.652 1.00 15.11 76 SER A CA 2
ATOM 2637 C C . SER A 1 76 ? 13.131 -3.612 7.188 1.00 22.21 76 SER A C 2
ATOM 2638 O O . SER A 1 76 ? 14.150 -4.064 6.659 1.00 72.12 76 SER A O 2
ATOM 2646 N N . ARG A 1 77 ? 12.041 -4.342 7.396 1.00 51.11 77 ARG A N 2
ATOM 2647 C CA . ARG A 1 77 ? 11.955 -5.741 7.008 1.00 54.24 77 ARG A CA 2
ATOM 2648 C C . ARG A 1 77 ? 10.850 -5.923 5.972 1.00 1.33 77 ARG A C 2
ATOM 2649 O O . ARG A 1 77 ? 9.951 -5.089 5.870 1.00 20.05 77 ARG A O 2
ATOM 2670 N N . PRO A 1 78 ? 10.917 -6.992 5.166 1.00 21.31 78 PRO A N 2
ATOM 2671 C CA . PRO A 1 78 ? 9.854 -7.330 4.220 1.00 0.30 78 PRO A CA 2
ATOM 2672 C C . PRO A 1 78 ? 8.624 -7.874 4.939 1.00 62.41 78 PRO A C 2
ATOM 2673 O O . PRO A 1 78 ? 8.691 -8.914 5.600 1.00 54.20 78 PRO A O 2
ATOM 2684 N N . LEU A 1 79 ? 7.505 -7.173 4.809 1.00 52.45 79 LEU A N 2
ATOM 2685 C CA . LEU A 1 79 ? 6.272 -7.553 5.496 1.00 51.15 79 LEU A CA 2
ATOM 2686 C C . LEU A 1 79 ? 5.818 -8.952 5.080 1.00 2.51 79 LEU A C 2
ATOM 2687 O O . LEU A 1 79 ? 5.332 -9.728 5.901 1.00 15.14 79 LEU A O 2
ATOM 2703 N N . GLY A 1 80 ? 6.002 -9.271 3.804 1.00 12.43 80 GLY A N 2
ATOM 2704 C CA . GLY A 1 80 ? 5.597 -10.565 3.284 1.00 51.13 80 GLY A CA 2
ATOM 2705 C C . GLY A 1 80 ? 6.579 -11.674 3.618 1.00 45.55 80 GLY A C 2
ATOM 2706 O O . GLY A 1 80 ? 6.342 -12.839 3.295 1.00 21.55 80 GLY A O 2
ATOM 2710 N N . PHE A 1 81 ? 7.686 -11.319 4.256 1.00 23.21 81 PHE A N 2
ATOM 2711 C CA . PHE A 1 81 ? 8.653 -12.314 4.690 1.00 71.23 81 PHE A CA 2
ATOM 2712 C C . PHE A 1 81 ? 8.139 -13.012 5.940 1.00 54.02 81 PHE A C 2
ATOM 2713 O O . PHE A 1 81 ? 8.211 -14.235 6.062 1.00 35.34 81 PHE A O 2
ATOM 2730 N N . PHE A 1 82 ? 7.603 -12.220 6.860 1.00 64.53 82 PHE A N 2
ATOM 2731 C CA . PHE A 1 82 ? 7.001 -12.753 8.073 1.00 53.21 82 PHE A CA 2
ATOM 2732 C C . PHE A 1 82 ? 5.525 -13.043 7.827 1.00 50.31 82 PHE A C 2
ATOM 2733 O O . PHE A 1 82 ? 5.061 -14.166 8.027 1.00 52.52 82 PHE A O 2
ATOM 2750 N N . SER A 1 83 ? 4.813 -12.015 7.368 1.00 54.23 83 SER A N 2
ATOM 2751 C CA . SER A 1 83 ? 3.388 -12.102 7.059 1.00 41.11 83 SER A CA 2
ATOM 2752 C C . SER A 1 83 ? 2.566 -12.543 8.273 1.00 74.11 83 SER A C 2
ATOM 2753 O O . SER A 1 83 ? 2.341 -13.738 8.485 1.00 44.51 83 SER A O 2
ATOM 2761 N N . PRO A 1 84 ? 2.126 -11.584 9.105 1.00 14.03 84 PRO A N 2
ATOM 2762 C CA . PRO A 1 84 ? 1.188 -11.866 10.191 1.00 73.30 84 PRO A CA 2
ATOM 2763 C C . PRO A 1 84 ? -0.162 -12.279 9.621 1.00 55.23 84 PRO A C 2
ATOM 2764 O O . PRO A 1 84 ? -0.750 -13.277 10.029 1.00 52.24 84 PRO A O 2
ATOM 2775 N N . PHE A 1 85 ? -0.629 -11.491 8.663 1.00 63.02 85 PHE A N 2
ATOM 2776 C CA . PHE A 1 85 ? -1.841 -11.789 7.912 1.00 75.20 85 PHE A CA 2
ATOM 2777 C C . PHE A 1 85 ? -1.656 -11.334 6.472 1.00 74.53 85 PHE A C 2
ATOM 2778 O O . PHE A 1 85 ? -1.831 -12.118 5.537 1.00 22.11 85 PHE A O 2
ATOM 2795 N N . ASP A 1 86 ? -1.291 -10.059 6.321 1.00 5.53 86 ASP A N 2
ATOM 2796 C CA . ASP A 1 86 ? -0.979 -9.462 5.020 1.00 41.22 86 ASP A CA 2
ATOM 2797 C C . ASP A 1 86 ? -2.233 -9.321 4.152 1.00 23.32 86 ASP A C 2
ATOM 2798 O O . ASP A 1 86 ? -3.242 -9.989 4.379 1.00 63.44 86 ASP A O 2
ATOM 2807 N N . GLY A 1 87 ? -2.165 -8.438 3.168 1.00 10.41 87 GLY A N 2
ATOM 2808 C CA . GLY A 1 87 ? -3.329 -8.124 2.367 1.00 35.42 87 GLY A CA 2
ATOM 2809 C C . GLY A 1 87 ? -4.161 -7.049 3.025 1.00 11.22 87 GLY A C 2
ATOM 2810 O O . GLY A 1 87 ? -5.392 -7.091 3.003 1.00 25.43 87 GLY A O 2
ATOM 2814 N N . PHE A 1 88 ? -3.476 -6.078 3.617 1.00 54.43 88 PHE A N 2
ATOM 2815 C CA . PHE A 1 88 ? -4.136 -5.029 4.380 1.00 11.21 88 PHE A CA 2
ATOM 2816 C C . PHE A 1 88 ? -4.632 -3.913 3.470 1.00 71.55 88 PHE A C 2
ATOM 2817 O O . PHE A 1 88 ? -4.484 -3.971 2.247 1.00 63.42 88 PHE A O 2
ATOM 2834 N N . ARG A 1 89 ? -5.220 -2.894 4.078 1.00 43.51 89 ARG A N 2
ATOM 2835 C CA . ARG A 1 89 ? -5.702 -1.738 3.344 1.00 24.20 89 ARG A CA 2
ATOM 2836 C C . ARG A 1 89 ? -5.030 -0.487 3.891 1.00 20.43 89 ARG A C 2
ATOM 2837 O O . ARG A 1 89 ? -4.868 -0.348 5.105 1.00 63.30 89 ARG A O 2
ATOM 2858 N N . LEU A 1 90 ? -4.633 0.413 3.006 1.00 2.44 90 LEU A N 2
ATOM 2859 C CA . LEU A 1 90 ? -3.834 1.561 3.402 1.00 55.42 90 LEU A CA 2
ATOM 2860 C C . LEU A 1 90 ? -4.657 2.839 3.409 1.00 72.12 90 LEU A C 2
ATOM 2861 O O . LEU A 1 90 ? -5.029 3.356 2.353 1.00 73.32 90 LEU A O 2
ATOM 2877 N N . HIS A 1 91 ? -4.940 3.348 4.596 1.00 41.40 91 HIS A N 2
ATOM 2878 C CA . HIS A 1 91 ? -5.611 4.632 4.723 1.00 23.34 91 HIS A CA 2
ATOM 2879 C C . HIS A 1 91 ? -4.560 5.737 4.740 1.00 35.13 91 HIS A C 2
ATOM 2880 O O . HIS A 1 91 ? -3.962 6.024 5.775 1.00 23.21 91 HIS A O 2
ATOM 2895 N N . ILE A 1 92 ? -4.322 6.326 3.582 1.00 13.43 92 ILE A N 2
ATOM 2896 C CA . ILE A 1 92 ? -3.251 7.299 3.422 1.00 52.35 92 ILE A CA 2
ATOM 2897 C C . ILE A 1 92 ? -3.677 8.663 3.945 1.00 20.04 92 ILE A C 2
ATOM 2898 O O . ILE A 1 92 ? -4.585 9.298 3.398 1.00 63.44 92 ILE A O 2
ATOM 2914 N N . ILE A 1 93 ? -3.027 9.096 5.011 1.00 71.24 93 ILE A N 2
ATOM 2915 C CA . ILE A 1 93 ? -3.306 10.386 5.618 1.00 43.24 93 ILE A CA 2
ATOM 2916 C C . ILE A 1 93 ? -2.353 11.443 5.071 1.00 52.53 93 ILE A C 2
ATOM 2917 O O . ILE A 1 93 ? -1.137 11.307 5.200 1.00 53.23 93 ILE A O 2
ATOM 2933 N N . ASP A 1 94 ? -2.897 12.478 4.453 1.00 74.03 94 ASP A N 2
ATOM 2934 C CA . ASP A 1 94 ? -2.080 13.587 3.981 1.00 23.12 94 ASP A CA 2
ATOM 2935 C C . ASP A 1 94 ? -2.162 14.720 4.992 1.00 12.25 94 ASP A C 2
ATOM 2936 O O . ASP A 1 94 ? -3.175 14.867 5.678 1.00 40.43 94 ASP A O 2
ATOM 2945 N N . LEU A 1 95 ? -1.106 15.507 5.096 1.00 22.33 95 LEU A N 2
ATOM 2946 C CA . LEU A 1 95 ? -1.077 16.603 6.051 1.00 1.11 95 LEU A CA 2
ATOM 2947 C C . LEU A 1 95 ? -1.919 17.776 5.557 1.00 73.14 95 LEU A C 2
ATOM 2948 O O . LEU A 1 95 ? -2.388 18.595 6.350 1.00 71.14 95 LEU A O 2
ATOM 2964 N N . ASP A 1 96 ? -2.123 17.853 4.249 1.00 52.13 96 ASP A N 2
ATOM 2965 C CA . ASP A 1 96 ? -2.931 18.921 3.674 1.00 54.14 96 ASP A CA 2
ATOM 2966 C C . ASP A 1 96 ? -4.014 18.351 2.769 1.00 21.32 96 ASP A C 2
ATOM 2967 O O . ASP A 1 96 ? -3.718 17.692 1.773 1.00 3.21 96 ASP A O 2
ATOM 2976 N N . PRO A 1 97 ? -5.286 18.581 3.127 1.00 1.31 97 PRO A N 2
ATOM 2977 C CA . PRO A 1 97 ? -6.432 18.112 2.352 1.00 41.01 97 PRO A CA 2
ATOM 2978 C C . PRO A 1 97 ? -6.688 18.979 1.122 1.00 0.40 97 PRO A C 2
ATOM 2979 O O . PRO A 1 97 ? -6.165 18.653 0.039 1.00 38.40 97 PRO A O 2
ATOM 2991 N N . MET A 1 1 ? -19.549 4.668 -23.078 1.00 22.12 1 MET A N 3
ATOM 2992 C CA . MET A 1 1 ? -18.550 4.464 -22.006 1.00 74.52 1 MET A CA 3
ATOM 2993 C C . MET A 1 1 ? -18.684 3.068 -21.417 1.00 43.15 1 MET A C 3
ATOM 2994 O O . MET A 1 1 ? -19.761 2.663 -20.981 1.00 4.35 1 MET A O 3
ATOM 3010 N N . GLY A 1 2 ? -17.582 2.337 -21.416 1.00 41.22 2 GLY A N 3
ATOM 3011 C CA . GLY A 1 2 ? -17.575 0.983 -20.906 1.00 75.21 2 GLY A CA 3
ATOM 3012 C C . GLY A 1 2 ? -16.231 0.325 -21.122 1.00 21.51 2 GLY A C 3
ATOM 3013 O O . GLY A 1 2 ? -15.750 0.241 -22.253 1.00 14.14 2 GLY A O 3
ATOM 3017 N N . HIS A 1 3 ? -15.619 -0.134 -20.044 1.00 53.04 3 HIS A N 3
ATOM 3018 C CA . HIS A 1 3 ? -14.286 -0.716 -20.113 1.00 33.45 3 HIS A CA 3
ATOM 3019 C C . HIS A 1 3 ? -14.268 -2.120 -19.532 1.00 12.45 3 HIS A C 3
ATOM 3020 O O . HIS A 1 3 ? -15.264 -2.600 -18.997 1.00 32.01 3 HIS A O 3
ATOM 3035 N N . HIS A 1 4 ? -13.118 -2.765 -19.641 1.00 53.41 4 HIS A N 3
ATOM 3036 C CA . HIS A 1 4 ? -12.911 -4.093 -19.081 1.00 63.41 4 HIS A CA 3
ATOM 3037 C C . HIS A 1 4 ? -11.500 -4.182 -18.511 1.00 43.01 4 HIS A C 3
ATOM 3038 O O . HIS A 1 4 ? -10.743 -5.108 -18.797 1.00 74.43 4 HIS A O 3
ATOM 3053 N N . HIS A 1 5 ? -11.159 -3.192 -17.693 1.00 53.42 5 HIS A N 3
ATOM 3054 C CA . HIS A 1 5 ? -9.815 -3.077 -17.137 1.00 1.15 5 HIS A CA 3
ATOM 3055 C C . HIS A 1 5 ? -9.571 -4.123 -16.054 1.00 4.32 5 HIS A C 3
ATOM 3056 O O . HIS A 1 5 ? -8.437 -4.555 -15.848 1.00 24.02 5 HIS A O 3
ATOM 3071 N N . HIS A 1 6 ? -10.629 -4.520 -15.365 1.00 45.40 6 HIS A N 3
ATOM 3072 C CA . HIS A 1 6 ? -10.516 -5.503 -14.298 1.00 74.22 6 HIS A CA 3
ATOM 3073 C C . HIS A 1 6 ? -10.148 -6.869 -14.865 1.00 33.31 6 HIS A C 3
ATOM 3074 O O . HIS A 1 6 ? -10.772 -7.342 -15.810 1.00 44.15 6 HIS A O 3
ATOM 3089 N N . HIS A 1 7 ? -9.134 -7.491 -14.288 1.00 34.15 7 HIS A N 3
ATOM 3090 C CA . HIS A 1 7 ? -8.695 -8.808 -14.731 1.00 65.00 7 HIS A CA 3
ATOM 3091 C C . HIS A 1 7 ? -8.992 -9.841 -13.652 1.00 31.54 7 HIS A C 3
ATOM 3092 O O . HIS A 1 7 ? -9.249 -9.485 -12.500 1.00 32.25 7 HIS A O 3
ATOM 3107 N N . HIS A 1 8 ? -8.957 -11.110 -14.022 1.00 2.53 8 HIS A N 3
ATOM 3108 C CA . HIS A 1 8 ? -9.128 -12.188 -13.061 1.00 24.33 8 HIS A CA 3
ATOM 3109 C C . HIS A 1 8 ? -7.915 -13.107 -13.106 1.00 4.02 8 HIS A C 3
ATOM 3110 O O . HIS A 1 8 ? -7.089 -13.091 -12.193 1.00 64.31 8 HIS A O 3
ATOM 3125 N N . SER A 1 9 ? -7.809 -13.884 -14.188 1.00 33.30 9 SER A N 3
ATOM 3126 C CA . SER A 1 9 ? -6.688 -14.801 -14.388 1.00 71.42 9 SER A CA 3
ATOM 3127 C C . SER A 1 9 ? -6.486 -15.704 -13.165 1.00 35.13 9 SER A C 3
ATOM 3128 O O . SER A 1 9 ? -7.427 -15.969 -12.413 1.00 23.52 9 SER A O 3
ATOM 3136 N N . HIS A 1 10 ? -5.275 -16.213 -13.003 1.00 23.12 10 HIS A N 3
ATOM 3137 C CA . HIS A 1 10 ? -4.900 -16.938 -11.799 1.00 0.24 10 HIS A CA 3
ATOM 3138 C C . HIS A 1 10 ? -3.594 -16.377 -11.265 1.00 5.11 10 HIS A C 3
ATOM 3139 O O . HIS A 1 10 ? -2.510 -16.889 -11.553 1.00 1.30 10 HIS A O 3
ATOM 3154 N N . GLY A 1 11 ? -3.708 -15.293 -10.515 1.00 45.01 11 GLY A N 3
ATOM 3155 C CA . GLY A 1 11 ? -2.537 -14.588 -10.051 1.00 43.23 11 GLY A CA 3
ATOM 3156 C C . GLY A 1 11 ? -2.007 -15.124 -8.743 1.00 4.23 11 GLY A C 3
ATOM 3157 O O . GLY A 1 11 ? -2.723 -15.164 -7.741 1.00 12.15 11 GLY A O 3
ATOM 3161 N N . ASP A 1 12 ? -0.760 -15.556 -8.762 1.00 61.32 12 ASP A N 3
ATOM 3162 C CA . ASP A 1 12 ? -0.075 -16.001 -7.557 1.00 3.44 12 ASP A CA 3
ATOM 3163 C C . ASP A 1 12 ? 1.016 -14.995 -7.207 1.00 10.11 12 ASP A C 3
ATOM 3164 O O . ASP A 1 12 ? 1.715 -15.118 -6.205 1.00 73.51 12 ASP A O 3
ATOM 3173 N N . ASP A 1 13 ? 1.137 -13.975 -8.044 1.00 14.12 13 ASP A N 3
ATOM 3174 C CA . ASP A 1 13 ? 2.151 -12.948 -7.871 1.00 15.41 13 ASP A CA 3
ATOM 3175 C C . ASP A 1 13 ? 1.517 -11.653 -7.384 1.00 10.13 13 ASP A C 3
ATOM 3176 O O . ASP A 1 13 ? 0.321 -11.442 -7.570 1.00 22.52 13 ASP A O 3
ATOM 3185 N N . SER A 1 14 ? 2.339 -10.816 -6.745 1.00 4.42 14 SER A N 3
ATOM 3186 C CA . SER A 1 14 ? 1.941 -9.495 -6.226 1.00 10.31 14 SER A CA 3
ATOM 3187 C C . SER A 1 14 ? 0.850 -9.584 -5.149 1.00 22.54 14 SER A C 3
ATOM 3188 O O . SER A 1 14 ? 0.229 -10.629 -4.946 1.00 73.02 14 SER A O 3
ATOM 3196 N N . VAL A 1 15 ? 0.650 -8.482 -4.433 1.00 21.01 15 VAL A N 3
ATOM 3197 C CA . VAL A 1 15 ? -0.359 -8.421 -3.384 1.00 63.02 15 VAL A CA 3
ATOM 3198 C C . VAL A 1 15 ? -1.315 -7.253 -3.622 1.00 5.31 15 VAL A C 3
ATOM 3199 O O . VAL A 1 15 ? -0.916 -6.198 -4.122 1.00 32.33 15 VAL A O 3
ATOM 3212 N N . HIS A 1 16 ? -2.583 -7.460 -3.291 1.00 64.34 16 HIS A N 3
ATOM 3213 C CA . HIS A 1 16 ? -3.596 -6.425 -3.447 1.00 21.13 16 HIS A CA 3
ATOM 3214 C C . HIS A 1 16 ? -3.758 -5.618 -2.170 1.00 72.32 16 HIS A C 3
ATOM 3215 O O . HIS A 1 16 ? -4.260 -6.115 -1.162 1.00 11.31 16 HIS A O 3
ATOM 3230 N N . LEU A 1 17 ? -3.329 -4.370 -2.221 1.00 3.22 17 LEU A N 3
ATOM 3231 C CA . LEU A 1 17 ? -3.474 -3.466 -1.094 1.00 34.42 17 LEU A CA 3
ATOM 3232 C C . LEU A 1 17 ? -4.532 -2.419 -1.410 1.00 33.24 17 LEU A C 3
ATOM 3233 O O . LEU A 1 17 ? -4.600 -1.915 -2.532 1.00 31.41 17 LEU A O 3
ATOM 3249 N N . HIS A 1 18 ? -5.361 -2.101 -0.428 1.00 54.23 18 HIS A N 3
ATOM 3250 C CA . HIS A 1 18 ? -6.464 -1.173 -0.647 1.00 12.43 18 HIS A CA 3
ATOM 3251 C C . HIS A 1 18 ? -6.040 0.241 -0.289 1.00 74.21 18 HIS A C 3
ATOM 3252 O O . HIS A 1 18 ? -6.028 0.613 0.882 1.00 75.44 18 HIS A O 3
ATOM 3267 N N . ILE A 1 19 ? -5.675 1.016 -1.295 1.00 35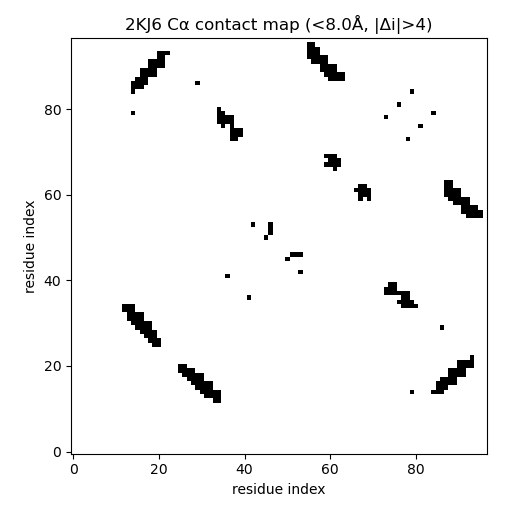.15 19 ILE A N 3
ATOM 3268 C CA . ILE A 1 19 ? -5.209 2.379 -1.075 1.00 53.04 19 ILE A CA 3
ATOM 3269 C C . ILE A 1 19 ? -6.387 3.335 -0.899 1.00 11.31 19 ILE A C 3
ATOM 3270 O O . ILE A 1 19 ? -7.350 3.294 -1.670 1.00 70.44 19 ILE A O 3
ATOM 3286 N N . THR A 1 20 ? -6.315 4.178 0.128 1.00 23.35 20 THR A N 3
ATOM 3287 C CA . THR A 1 20 ? -7.326 5.195 0.370 1.00 41.50 20 THR A CA 3
ATOM 3288 C C . THR A 1 20 ? -6.666 6.500 0.821 1.00 54.53 20 THR A C 3
ATOM 3289 O O . THR A 1 20 ? -5.860 6.508 1.752 1.00 22.33 20 THR A O 3
ATOM 3300 N N . HIS A 1 21 ? -7.000 7.597 0.153 1.00 60.00 21 HIS A N 3
ATOM 3301 C CA . HIS A 1 21 ? -6.446 8.904 0.492 1.00 53.44 21 HIS A CA 3
ATOM 3302 C C . HIS A 1 21 ? -7.298 9.541 1.588 1.00 3.33 21 HIS A C 3
ATOM 3303 O O . HIS A 1 21 ? -8.499 9.287 1.653 1.00 50.01 21 HIS A O 3
ATOM 3318 N N . ALA A 1 22 ? -6.685 10.356 2.445 1.00 22.31 22 ALA A N 3
ATOM 3319 C CA . ALA A 1 22 ? -7.373 10.900 3.623 1.00 61.45 22 ALA A CA 3
ATOM 3320 C C . ALA A 1 22 ? -8.582 11.764 3.254 1.00 51.41 22 ALA A C 3
ATOM 3321 O O . ALA A 1 22 ? -9.654 11.622 3.844 1.00 24.14 22 ALA A O 3
ATOM 3328 N N . ASN A 1 23 ? -8.409 12.651 2.282 1.00 43.42 23 ASN A N 3
ATOM 3329 C CA . ASN A 1 23 ? -9.471 13.575 1.886 1.00 4.22 23 ASN A CA 3
ATOM 3330 C C . ASN A 1 23 ? -10.457 12.897 0.930 1.00 24.23 23 ASN A C 3
ATOM 3331 O O . ASN A 1 23 ? -11.541 13.415 0.657 1.00 45.42 23 ASN A O 3
ATOM 3342 N N . LEU A 1 24 ? -10.086 11.721 0.442 1.00 15.41 24 LEU A N 3
ATOM 3343 C CA . LEU A 1 24 ? -10.932 10.982 -0.482 1.00 0.50 24 LEU A CA 3
ATOM 3344 C C . LEU A 1 24 ? -11.812 9.994 0.265 1.00 62.32 24 LEU A C 3
ATOM 3345 O O . LEU A 1 24 ? -11.322 9.039 0.874 1.00 62.23 24 LEU A O 3
ATOM 3361 N N . LYS A 1 25 ? -13.112 10.240 0.231 1.00 53.45 25 LYS A N 3
ATOM 3362 C CA . LYS A 1 25 ? -14.076 9.369 0.884 1.00 2.12 25 LYS A CA 3
ATOM 3363 C C . LYS A 1 25 ? -14.207 8.058 0.112 1.00 72.15 25 LYS A C 3
ATOM 3364 O O . LYS A 1 25 ? -14.056 6.976 0.674 1.00 11.55 25 LYS A O 3
ATOM 3383 N N . SER A 1 26 ? -14.487 8.164 -1.181 1.00 73.01 26 SER A N 3
ATOM 3384 C CA . SER A 1 26 ? -14.602 6.990 -2.029 1.00 75.14 26 SER A CA 3
ATOM 3385 C C . SER A 1 26 ? -13.298 6.771 -2.785 1.00 54.31 26 SER A C 3
ATOM 3386 O O . SER A 1 26 ? -13.049 7.408 -3.815 1.00 32.04 26 SER A O 3
ATOM 3394 N N . PHE A 1 27 ? -12.452 5.908 -2.243 1.00 62.03 27 PHE A N 3
ATOM 3395 C CA . PHE A 1 27 ? -11.202 5.557 -2.893 1.00 51.01 27 PHE A CA 3
ATOM 3396 C C . PHE A 1 27 ? -10.778 4.154 -2.474 1.00 73.42 27 PHE A C 3
ATOM 3397 O O . PHE A 1 27 ? -10.437 3.914 -1.317 1.00 51.45 27 PHE A O 3
ATOM 3414 N N . SER A 1 28 ? -10.838 3.230 -3.415 1.00 43.10 28 SER A N 3
ATOM 3415 C CA . SER A 1 28 ? -10.486 1.844 -3.156 1.00 24.32 28 SER A CA 3
ATOM 3416 C C . SER A 1 28 ? -9.779 1.262 -4.374 1.00 20.43 28 SER A C 3
ATOM 3417 O O . SER A 1 28 ? -10.251 0.302 -4.988 1.00 42.51 28 SER A O 3
ATOM 3425 N N . ALA A 1 29 ? -8.646 1.857 -4.721 1.00 2.13 29 ALA A N 3
ATOM 3426 C CA . ALA A 1 29 ? -7.910 1.475 -5.915 1.00 21.42 29 ALA A CA 3
ATOM 3427 C C . ALA A 1 29 ? -7.335 0.068 -5.789 1.00 0.31 29 ALA A C 3
ATOM 3428 O O . ALA A 1 29 ? -6.537 -0.209 -4.892 1.00 13.01 29 ALA A O 3
ATOM 3435 N N . ASP A 1 30 ? -7.760 -0.815 -6.681 1.00 31.13 30 ASP A N 3
ATOM 3436 C CA . ASP A 1 30 ? -7.220 -2.170 -6.742 1.00 1.43 30 ASP A CA 3
ATOM 3437 C C . ASP A 1 30 ? -5.836 -2.150 -7.368 1.00 12.41 30 ASP A C 3
ATOM 3438 O O . ASP A 1 30 ? -5.692 -2.090 -8.593 1.00 71.02 30 ASP A O 3
ATOM 3447 N N . ALA A 1 31 ? -4.818 -2.153 -6.529 1.00 75.45 31 ALA A N 3
ATOM 3448 C CA . ALA A 1 31 ? -3.448 -2.109 -7.000 1.00 40.31 31 ALA A CA 3
ATOM 3449 C C . ALA A 1 31 ? -2.679 -3.326 -6.522 1.00 54.43 31 ALA A C 3
ATOM 3450 O O . ALA A 1 31 ? -2.900 -3.816 -5.412 1.00 63.41 31 ALA A O 3
ATOM 3457 N N . ARG A 1 32 ? -1.786 -3.820 -7.363 1.00 30.40 32 ARG A N 3
ATOM 3458 C CA . ARG A 1 32 ? -0.973 -4.971 -7.017 1.00 51.03 32 ARG A CA 3
ATOM 3459 C C . ARG A 1 32 ? 0.494 -4.567 -6.887 1.00 22.13 32 ARG A C 3
ATOM 3460 O O . ARG A 1 32 ? 1.146 -4.193 -7.863 1.00 40.03 32 ARG A O 3
ATOM 3481 N N . PHE A 1 33 ? 0.994 -4.619 -5.665 1.00 50.41 33 PHE A N 3
ATOM 3482 C CA . PHE A 1 33 ? 2.382 -4.281 -5.392 1.00 23.33 33 PHE A CA 3
ATOM 3483 C C . PHE A 1 33 ? 3.182 -5.546 -5.137 1.00 22.22 33 PHE A C 3
ATOM 3484 O O . PHE A 1 33 ? 2.612 -6.613 -4.910 1.00 30.14 33 PHE A O 3
ATOM 3501 N N . SER A 1 34 ? 4.497 -5.432 -5.177 1.00 22.11 34 SER A N 3
ATOM 3502 C CA . SER A 1 34 ? 5.357 -6.563 -4.907 1.00 50.41 34 SER A CA 3
ATOM 3503 C C . SER A 1 34 ? 5.631 -6.669 -3.406 1.00 34.14 34 SER A C 3
ATOM 3504 O O . SER A 1 34 ? 5.711 -5.658 -2.708 1.00 72.42 34 SER A O 3
ATOM 3512 N N . PRO A 1 35 ? 5.774 -7.898 -2.891 1.00 10.21 35 PRO A N 3
ATOM 3513 C CA . PRO A 1 35 ? 6.022 -8.146 -1.462 1.00 33.11 35 PRO A CA 3
ATOM 3514 C C . PRO A 1 35 ? 7.408 -7.677 -1.010 1.00 13.13 35 PRO A C 3
ATOM 3515 O O . PRO A 1 35 ? 7.792 -7.858 0.147 1.00 51.42 35 PRO A O 3
ATOM 3526 N N . GLN A 1 36 ? 8.147 -7.061 -1.924 1.00 2.12 36 GLN A N 3
ATOM 3527 C CA . GLN A 1 36 ? 9.504 -6.608 -1.646 1.00 31.42 36 GLN A CA 3
ATOM 3528 C C . GLN A 1 36 ? 9.514 -5.123 -1.294 1.00 44.25 36 GLN A C 3
ATOM 3529 O O . GLN A 1 36 ? 10.571 -4.527 -1.101 1.00 4.23 36 GLN A O 3
ATOM 3543 N N . MET A 1 37 ? 8.330 -4.533 -1.211 1.00 31.44 37 MET A N 3
ATOM 3544 C CA . MET A 1 37 ? 8.207 -3.109 -0.940 1.00 73.02 37 MET A CA 3
ATOM 3545 C C . MET A 1 37 ? 8.304 -2.819 0.553 1.00 34.53 37 MET A C 3
ATOM 3546 O O . MET A 1 37 ? 7.432 -3.207 1.333 1.00 53.23 37 MET A O 3
ATOM 3560 N N . SER A 1 38 ? 9.388 -2.165 0.941 1.00 65.35 38 SER A N 3
ATOM 3561 C CA . SER A 1 38 ? 9.547 -1.676 2.297 1.00 54.10 38 SER A CA 3
ATOM 3562 C C . SER A 1 38 ? 9.069 -0.227 2.366 1.00 12.34 38 SER A C 3
ATOM 3563 O O . SER A 1 38 ? 9.281 0.544 1.426 1.00 42.15 38 SER A O 3
ATOM 3571 N N . VAL A 1 39 ? 8.422 0.149 3.465 1.00 20.43 39 VAL A N 3
ATOM 3572 C CA . VAL A 1 39 ? 7.807 1.473 3.569 1.00 45.32 39 VAL A CA 3
ATOM 3573 C C . VAL A 1 39 ? 8.850 2.597 3.528 1.00 10.11 39 VAL A C 3
ATOM 3574 O O . VAL A 1 39 ? 8.593 3.660 2.975 1.00 64.02 39 VAL A O 3
ATOM 3587 N N . GLU A 1 40 ? 10.034 2.358 4.080 1.00 23.22 40 GLU A N 3
ATOM 3588 C CA . GLU A 1 40 ? 11.091 3.366 4.043 1.00 24.11 40 GLU A CA 3
ATOM 3589 C C . GLU A 1 40 ? 11.580 3.547 2.610 1.00 1.32 40 GLU A C 3
ATOM 3590 O O . GLU A 1 40 ? 11.928 4.653 2.190 1.00 22.10 40 GLU A O 3
ATOM 3602 N N . ALA A 1 41 ? 11.568 2.456 1.852 1.00 13.12 41 ALA A N 3
ATOM 3603 C CA . ALA A 1 41 ? 11.990 2.481 0.460 1.00 24.12 41 ALA A CA 3
ATOM 3604 C C . ALA A 1 41 ? 10.981 3.234 -0.403 1.00 41.35 41 ALA A C 3
ATOM 3605 O O . ALA A 1 41 ? 11.358 3.983 -1.301 1.00 74.42 41 ALA A O 3
ATOM 3612 N N . VAL A 1 42 ? 9.694 3.047 -0.121 1.00 51.22 42 VAL A N 3
ATOM 3613 C CA . VAL A 1 42 ? 8.660 3.735 -0.883 1.00 25.41 42 VAL A CA 3
ATOM 3614 C C . VAL A 1 42 ? 8.572 5.206 -0.470 1.00 20.03 42 VAL A C 3
ATOM 3615 O O . VAL A 1 42 ? 8.248 6.063 -1.290 1.00 21.00 42 VAL A O 3
ATOM 3628 N N . LYS A 1 43 ? 8.891 5.500 0.794 1.00 40.41 43 LYS A N 3
ATOM 3629 C CA . LYS A 1 43 ? 8.923 6.882 1.273 1.00 51.44 43 LYS A CA 3
ATOM 3630 C C . LYS A 1 43 ? 9.998 7.675 0.544 1.00 75.14 43 LYS A C 3
ATOM 3631 O O . LYS A 1 43 ? 9.818 8.858 0.251 1.00 24.13 43 LYS A O 3
ATOM 3650 N N . GLU A 1 44 ? 11.107 7.012 0.244 1.00 3.40 44 GLU A N 3
ATOM 3651 C CA . GLU A 1 44 ? 12.180 7.622 -0.529 1.00 53.14 44 GLU A CA 3
ATOM 3652 C C . GLU A 1 44 ? 11.643 8.097 -1.878 1.00 31.02 44 GLU A C 3
ATOM 3653 O O . GLU A 1 44 ? 11.957 9.194 -2.339 1.00 10.50 44 GLU A O 3
ATOM 3665 N N . LYS A 1 45 ? 10.793 7.278 -2.485 1.00 51.50 45 LYS A N 3
ATOM 3666 C CA . LYS A 1 45 ? 10.192 7.612 -3.769 1.00 0.30 45 LYS A CA 3
ATOM 3667 C C . LYS A 1 45 ? 8.892 8.396 -3.589 1.00 13.11 45 LYS A C 3
ATOM 3668 O O . LYS A 1 45 ? 8.159 8.630 -4.547 1.00 74.23 45 LYS A O 3
ATOM 3687 N N . LEU A 1 46 ? 8.614 8.797 -2.356 1.00 4.32 46 LEU A N 3
ATOM 3688 C CA . LEU A 1 46 ? 7.516 9.711 -2.076 1.00 11.40 46 LEU A CA 3
ATOM 3689 C C . LEU A 1 46 ? 8.066 11.122 -1.946 1.00 43.12 46 LEU A C 3
ATOM 3690 O O . LEU A 1 46 ? 7.499 12.082 -2.471 1.00 21.12 46 LEU A O 3
ATOM 3706 N N . TRP A 1 47 ? 9.194 11.230 -1.255 1.00 34.12 47 TRP A N 3
ATOM 3707 C CA . TRP A 1 47 ? 9.903 12.495 -1.127 1.00 65.23 47 TRP A CA 3
ATOM 3708 C C . TRP A 1 47 ? 10.413 12.944 -2.494 1.00 73.54 47 TRP A C 3
ATOM 3709 O O . TRP A 1 47 ? 10.359 14.124 -2.835 1.00 71.13 47 TRP A O 3
ATOM 3730 N N . LYS A 1 48 ? 10.872 11.981 -3.289 1.00 22.34 48 LYS A N 3
ATOM 3731 C CA . LYS A 1 48 ? 11.359 12.257 -4.638 1.00 74.55 48 LYS A CA 3
ATOM 3732 C C . LYS A 1 48 ? 10.213 12.425 -5.634 1.00 2.32 48 LYS A C 3
ATOM 3733 O O . LYS A 1 48 ? 10.439 12.734 -6.803 1.00 13.33 48 LYS A O 3
ATOM 3752 N N . LYS A 1 49 ? 8.987 12.211 -5.175 1.00 5.02 49 LYS A N 3
ATOM 3753 C CA . LYS A 1 49 ? 7.825 12.284 -6.054 1.00 3.34 49 LYS A CA 3
ATOM 3754 C C . LYS A 1 49 ? 7.000 13.538 -5.780 1.00 74.41 49 LYS A C 3
ATOM 3755 O O . LYS A 1 49 ? 6.802 14.373 -6.665 1.00 2.01 49 LYS A O 3
ATOM 3774 N N . CYS A 1 50 ? 6.517 13.666 -4.554 1.00 12.50 50 CYS A N 3
ATOM 3775 C CA . CYS A 1 50 ? 5.637 14.769 -4.199 1.00 71.21 50 CYS A CA 3
ATOM 3776 C C . CYS A 1 50 ? 6.410 15.895 -3.520 1.00 35.22 50 CYS A C 3
ATOM 3777 O O . CYS A 1 50 ? 5.989 17.050 -3.547 1.00 32.40 50 CYS A O 3
ATOM 3785 N N . GLY A 1 51 ? 7.553 15.559 -2.932 1.00 35.33 51 GLY A N 3
ATOM 3786 C CA . GLY A 1 51 ? 8.314 16.541 -2.186 1.00 52.24 51 GLY A CA 3
ATOM 3787 C C . GLY A 1 51 ? 7.693 16.809 -0.832 1.00 30.01 51 GLY A C 3
ATOM 3788 O O . GLY A 1 51 ? 7.153 17.884 -0.580 1.00 11.52 51 GLY A O 3
ATOM 3792 N N . THR A 1 52 ? 7.743 15.812 0.032 1.00 64.54 52 THR A N 3
ATOM 3793 C CA . THR A 1 52 ? 7.150 15.910 1.350 1.00 12.55 52 THR A CA 3
ATOM 3794 C C . THR A 1 52 ? 7.979 15.118 2.350 1.00 5.22 52 THR A C 3
ATOM 3795 O O . THR A 1 52 ? 8.408 14.000 2.049 1.00 43.15 52 THR A O 3
ATOM 3806 N N . SER A 1 53 ? 8.224 15.707 3.515 1.00 34.34 53 SER A N 3
ATOM 3807 C CA . SER A 1 53 ? 8.956 15.030 4.572 1.00 21.23 53 SER A CA 3
ATOM 3808 C C . SER A 1 53 ? 8.266 13.715 4.922 1.00 20.11 53 SER A C 3
ATOM 3809 O O . SER A 1 53 ? 7.064 13.687 5.203 1.00 42.30 53 SER A O 3
ATOM 3817 N N . VAL A 1 54 ? 9.033 12.635 4.916 1.00 71.23 54 VAL A N 3
ATOM 3818 C CA . VAL A 1 54 ? 8.485 11.290 5.082 1.00 73.52 54 VAL A CA 3
ATOM 3819 C C . VAL A 1 54 ? 7.994 11.043 6.510 1.00 64.13 54 VAL A C 3
ATOM 3820 O O . VAL A 1 54 ? 7.561 9.941 6.851 1.00 30.12 54 VAL A O 3
ATOM 3833 N N . ASN A 1 55 ? 8.064 12.075 7.336 1.00 63.34 55 ASN A N 3
ATOM 3834 C CA . ASN A 1 55 ? 7.583 11.993 8.705 1.00 43.51 55 ASN A CA 3
ATOM 3835 C C . ASN A 1 55 ? 6.139 12.486 8.803 1.00 31.24 55 ASN A C 3
ATOM 3836 O O . ASN A 1 55 ? 5.359 11.984 9.610 1.00 75.22 55 ASN A O 3
ATOM 3847 N N . SER A 1 56 ? 5.783 13.448 7.957 1.00 24.33 56 SER A N 3
ATOM 3848 C CA . SER A 1 56 ? 4.459 14.056 8.000 1.00 0.31 56 SER A CA 3
ATOM 3849 C C . SER A 1 56 ? 3.395 13.140 7.398 1.00 21.01 56 SER A C 3
ATOM 3850 O O . SER A 1 56 ? 2.266 13.077 7.885 1.00 24.13 56 SER A O 3
ATOM 3858 N N . MET A 1 57 ? 3.754 12.436 6.335 1.00 55.24 57 MET A N 3
ATOM 3859 C CA . MET A 1 57 ? 2.804 11.567 5.654 1.00 20.14 57 MET A CA 3
ATOM 3860 C C . MET A 1 57 ? 2.989 10.120 6.094 1.00 15.22 57 MET A C 3
ATOM 3861 O O . MET A 1 57 ? 3.937 9.447 5.686 1.00 43.54 57 MET A O 3
ATOM 3875 N N . ALA A 1 58 ? 2.087 9.659 6.948 1.00 5.02 58 ALA A N 3
ATOM 3876 C CA . ALA A 1 58 ? 2.134 8.299 7.460 1.00 14.22 58 ALA A CA 3
ATOM 3877 C C . ALA A 1 58 ? 1.057 7.443 6.800 1.00 64.21 58 ALA A C 3
ATOM 3878 O O . ALA A 1 58 ? 0.359 7.898 5.893 1.00 61.13 58 ALA A O 3
ATOM 3885 N N . LEU A 1 59 ? 0.923 6.206 7.256 1.00 20.22 59 LEU A N 3
ATOM 3886 C CA . LEU A 1 59 ? -0.051 5.287 6.683 1.00 31.41 59 LEU A CA 3
ATOM 3887 C C . LEU A 1 59 ? -0.887 4.622 7.770 1.00 10.30 59 LEU A C 3
ATOM 3888 O O . LEU A 1 59 ? -0.354 4.035 8.711 1.00 33.44 59 LEU A O 3
ATOM 3904 N N . GLU A 1 60 ? -2.198 4.737 7.639 1.00 25.15 60 GLU A N 3
ATOM 3905 C CA . GLU A 1 60 ? -3.124 4.027 8.505 1.00 74.12 60 GLU A CA 3
ATOM 3906 C C . GLU A 1 60 ? -3.410 2.646 7.940 1.00 53.32 60 GLU A C 3
ATOM 3907 O O . GLU A 1 60 ? -4.233 2.492 7.037 1.00 10.11 60 GLU A O 3
ATOM 3919 N N . LEU A 1 61 ? -2.702 1.652 8.450 1.00 52.12 61 LEU A N 3
ATOM 3920 C CA . LEU A 1 61 ? -2.873 0.285 7.997 1.00 44.25 61 LEU A CA 3
ATOM 3921 C C . LEU A 1 61 ? -4.042 -0.368 8.728 1.00 52.01 61 LEU A C 3
ATOM 3922 O O . LEU A 1 61 ? -3.937 -0.710 9.907 1.00 34.22 61 LEU A O 3
ATOM 3938 N N . TYR A 1 62 ? -5.159 -0.509 8.029 1.00 61.14 62 TYR A N 3
ATOM 3939 C CA . TYR A 1 62 ? -6.353 -1.100 8.613 1.00 2.11 62 TYR A CA 3
ATOM 3940 C C . TYR A 1 62 ? -6.516 -2.550 8.179 1.00 61.41 62 TYR A C 3
ATOM 3941 O O . TYR A 1 62 ? -6.249 -2.894 7.025 1.00 72.31 62 TYR A O 3
ATOM 3959 N N . ASP A 1 63 ? -6.958 -3.391 9.106 1.00 1.43 63 ASP A N 3
ATOM 3960 C CA . ASP A 1 63 ? -7.238 -4.789 8.809 1.00 11.23 63 ASP A CA 3
ATOM 3961 C C . ASP A 1 63 ? -8.722 -5.077 9.030 1.00 2.14 63 ASP A C 3
ATOM 3962 O O . ASP A 1 63 ? -9.492 -4.173 9.370 1.00 41.23 63 ASP A O 3
ATOM 3971 N N . ASP A 1 64 ? -9.128 -6.325 8.827 1.00 4.20 64 ASP A N 3
ATOM 3972 C CA . ASP A 1 64 ? -10.539 -6.693 8.929 1.00 5.02 64 ASP A CA 3
ATOM 3973 C C . ASP A 1 64 ? -10.876 -7.294 10.289 1.00 55.24 64 ASP A C 3
ATOM 3974 O O . ASP A 1 64 ? -12.041 -7.316 10.690 1.00 31.43 64 ASP A O 3
ATOM 3983 N N . SER A 1 65 ? -9.865 -7.773 10.996 1.00 53.42 65 SER A N 3
ATOM 3984 C CA . SER A 1 65 ? -10.076 -8.437 12.276 1.00 34.11 65 SER A CA 3
ATOM 3985 C C . SER A 1 65 ? -10.154 -7.404 13.399 1.00 25.34 65 SER A C 3
ATOM 3986 O O . SER A 1 65 ? -11.072 -7.427 14.225 1.00 32.22 65 SER A O 3
ATOM 3994 N N . GLY A 1 66 ? -9.195 -6.492 13.417 1.00 62.34 66 GLY A N 3
ATOM 3995 C CA . GLY A 1 66 ? -9.174 -5.456 14.424 1.00 23.35 66 GLY A CA 3
ATOM 3996 C C . GLY A 1 66 ? -9.490 -4.097 13.838 1.00 30.24 66 GLY A C 3
ATOM 3997 O O . GLY A 1 66 ? -10.622 -3.842 13.419 1.00 60.44 66 GLY A O 3
ATOM 4001 N N . SER A 1 67 ? -8.495 -3.226 13.799 1.00 65.02 67 SER A N 3
ATOM 4002 C CA . SER A 1 67 ? -8.656 -1.899 13.225 1.00 11.31 67 SER A CA 3
ATOM 4003 C C . SER A 1 67 ? -7.319 -1.383 12.696 1.00 75.32 67 SER A C 3
ATOM 4004 O O . SER A 1 67 ? -7.115 -1.311 11.487 1.00 43.41 67 SER A O 3
ATOM 4012 N N . LYS A 1 68 ? -6.403 -1.052 13.598 1.00 11.34 68 LYS A N 3
ATOM 4013 C CA . LYS A 1 68 ? -5.093 -0.553 13.203 1.00 12.01 68 LYS A CA 3
ATOM 4014 C C . LYS A 1 68 ? -4.030 -1.623 13.424 1.00 43.03 68 LYS A C 3
ATOM 4015 O O . LYS A 1 68 ? -3.753 -2.000 14.561 1.00 22.42 68 LYS A O 3
ATOM 4034 N N . VAL A 1 69 ? -3.438 -2.101 12.342 1.00 62.12 69 VAL A N 3
ATOM 4035 C CA . VAL A 1 69 ? -2.351 -3.072 12.427 1.00 60.42 69 VAL A CA 3
ATOM 4036 C C . VAL A 1 69 ? -1.026 -2.426 12.045 1.00 75.05 69 VAL A C 3
ATOM 4037 O O . VAL A 1 69 ? -0.113 -3.093 11.561 1.00 41.22 69 VAL A O 3
ATOM 4050 N N . ALA A 1 70 ? -0.926 -1.125 12.286 1.00 42.43 70 ALA A N 3
ATOM 4051 C CA . ALA A 1 70 ? 0.280 -0.379 11.957 1.00 4.24 70 ALA A CA 3
ATOM 4052 C C . ALA A 1 70 ? 1.396 -0.685 12.950 1.00 41.32 70 ALA A C 3
ATOM 4053 O O . ALA A 1 70 ? 1.517 -0.035 13.988 1.00 21.12 70 ALA A O 3
ATOM 4060 N N . VAL A 1 71 ? 2.180 -1.709 12.641 1.00 31.30 71 VAL A N 3
ATOM 4061 C CA . VAL A 1 71 ? 3.325 -2.077 13.461 1.00 31.03 71 VAL A CA 3
ATOM 4062 C C . VAL A 1 71 ? 4.397 -0.995 13.372 1.00 60.25 71 VAL A C 3
ATOM 4063 O O . VAL A 1 71 ? 5.060 -0.675 14.363 1.00 3.34 71 VAL A O 3
ATOM 4076 N N . LEU A 1 72 ? 4.557 -0.454 12.165 1.00 44.53 72 LEU A N 3
ATOM 4077 C CA . LEU A 1 72 ? 5.422 0.694 11.908 1.00 40.44 72 LEU A CA 3
ATOM 4078 C C . LEU A 1 72 ? 6.893 0.312 12.030 1.00 53.22 72 LEU A C 3
ATOM 4079 O O . LEU A 1 72 ? 7.758 1.165 12.193 1.00 32.30 72 LEU A O 3
ATOM 4095 N N . SER A 1 73 ? 7.163 -0.979 11.942 1.00 4.43 73 SER A N 3
ATOM 4096 C CA . SER A 1 73 ? 8.527 -1.475 11.861 1.00 34.33 73 SER A CA 3
ATOM 4097 C C . SER A 1 73 ? 8.748 -2.007 10.447 1.00 73.41 73 SER A C 3
ATOM 4098 O O . SER A 1 73 ? 9.846 -2.412 10.060 1.00 62.11 73 SER A O 3
ATOM 4106 N N . ASP A 1 74 ? 7.670 -1.951 9.681 1.00 3.33 74 ASP A N 3
ATOM 4107 C CA . ASP A 1 74 ? 7.618 -2.457 8.317 1.00 34.51 74 ASP A CA 3
ATOM 4108 C C . ASP A 1 74 ? 8.288 -1.504 7.330 1.00 33.50 74 ASP A C 3
ATOM 4109 O O . ASP A 1 74 ? 8.256 -1.719 6.118 1.00 34.14 74 ASP A O 3
ATOM 4118 N N . ASP A 1 75 ? 8.911 -0.458 7.848 1.00 14.01 75 ASP A N 3
ATOM 4119 C CA . ASP A 1 75 ? 9.616 0.490 7.000 1.00 14.04 75 ASP A CA 3
ATOM 4120 C C . ASP A 1 75 ? 10.888 -0.121 6.426 1.00 72.41 75 ASP A C 3
ATOM 4121 O O . ASP A 1 75 ? 11.194 0.067 5.249 1.00 44.35 75 ASP A O 3
ATOM 4130 N N . SER A 1 76 ? 11.616 -0.861 7.244 1.00 53.01 76 SER A N 3
ATOM 4131 C CA . SER A 1 76 ? 12.864 -1.465 6.807 1.00 2.22 76 SER A CA 3
ATOM 4132 C C . SER A 1 76 ? 12.661 -2.919 6.405 1.00 60.43 76 SER A C 3
ATOM 4133 O O . SER A 1 76 ? 13.564 -3.555 5.864 1.00 63.21 76 SER A O 3
ATOM 4141 N N . ARG A 1 77 ? 11.479 -3.450 6.675 1.00 22.54 77 ARG A N 3
ATOM 4142 C CA . ARG A 1 77 ? 11.220 -4.856 6.415 1.00 61.22 77 ARG A CA 3
ATOM 4143 C C . ARG A 1 77 ? 10.224 -5.003 5.276 1.00 12.44 77 ARG A C 3
ATOM 4144 O O . ARG A 1 77 ? 9.136 -4.434 5.331 1.00 11.43 77 ARG A O 3
ATOM 4165 N N . PRO A 1 78 ? 10.588 -5.751 4.227 1.00 35.41 78 PRO A N 3
ATOM 4166 C CA . PRO A 1 78 ? 9.677 -6.055 3.125 1.00 3.24 78 PRO A CA 3
ATOM 4167 C C . PRO A 1 78 ? 8.387 -6.684 3.640 1.00 23.53 78 PRO A C 3
ATOM 4168 O O . PRO A 1 78 ? 8.418 -7.726 4.306 1.00 74.13 78 PRO A O 3
ATOM 4179 N N . LEU A 1 79 ? 7.261 -6.049 3.333 1.00 23.34 79 LEU A N 3
ATOM 4180 C CA . LEU A 1 79 ? 5.968 -6.447 3.886 1.00 12.33 79 LEU A CA 3
ATOM 4181 C C . LEU A 1 79 ? 5.630 -7.902 3.549 1.00 0.45 79 LEU A C 3
ATOM 4182 O O . LEU A 1 79 ? 4.850 -8.543 4.254 1.00 52.02 79 LEU A O 3
ATOM 4198 N N . GLY A 1 80 ? 6.234 -8.424 2.488 1.00 51.51 80 GLY A N 3
ATOM 4199 C CA . GLY A 1 80 ? 6.008 -9.806 2.110 1.00 73.41 80 GLY A CA 3
ATOM 4200 C C . GLY A 1 80 ? 6.588 -10.781 3.115 1.00 45.33 80 GLY A C 3
ATOM 4201 O O . GLY A 1 80 ? 5.985 -11.815 3.402 1.00 34.12 80 GLY A O 3
ATOM 4205 N N . PHE A 1 81 ? 7.752 -10.449 3.662 1.00 70.25 81 PHE A N 3
ATOM 4206 C CA . PHE A 1 81 ? 8.396 -11.298 4.656 1.00 15.52 81 PHE A CA 3
ATOM 4207 C C . PHE A 1 81 ? 7.709 -11.122 6.003 1.00 41.11 81 PHE A C 3
ATOM 4208 O O . PHE A 1 81 ? 7.780 -11.988 6.875 1.00 73.21 81 PHE A O 3
ATOM 4225 N N . PHE A 1 82 ? 7.026 -9.996 6.150 1.00 44.14 82 PHE A N 3
ATOM 4226 C CA . PHE A 1 82 ? 6.290 -9.687 7.368 1.00 34.43 82 PHE A CA 3
ATOM 4227 C C . PHE A 1 82 ? 4.898 -10.326 7.320 1.00 14.40 82 PHE A C 3
ATOM 4228 O O . PHE A 1 82 ? 4.103 -10.187 8.250 1.00 72.15 82 PHE A O 3
ATOM 4245 N N . SER A 1 83 ? 4.634 -11.042 6.222 1.00 5.31 83 SER A N 3
ATOM 4246 C CA . SER A 1 83 ? 3.367 -11.738 6.003 1.00 13.21 83 SER A CA 3
ATOM 4247 C C . SER A 1 83 ? 2.235 -10.740 5.748 1.00 51.43 83 SER A C 3
ATOM 4248 O O . SER A 1 83 ? 1.573 -10.277 6.677 1.00 53.45 83 SER A O 3
ATOM 4256 N N . PRO A 1 84 ? 2.005 -10.395 4.473 1.00 40.12 84 PRO A N 3
ATOM 4257 C CA . PRO A 1 84 ? 0.988 -9.425 4.087 1.00 61.31 84 PRO A CA 3
ATOM 4258 C C . PRO A 1 84 ? -0.387 -10.060 3.893 1.00 53.52 84 PRO A C 3
ATOM 4259 O O . PRO A 1 84 ? -0.503 -11.264 3.651 1.00 54.44 84 PRO A O 3
ATOM 4270 N N . PHE A 1 85 ? -1.422 -9.247 4.003 1.00 25.14 85 PHE A N 3
ATOM 4271 C CA . PHE A 1 85 ? -2.788 -9.709 3.809 1.00 13.43 85 PHE A CA 3
ATOM 4272 C C . PHE A 1 85 ? -3.484 -8.843 2.768 1.00 41.34 85 PHE A C 3
ATOM 4273 O O . PHE A 1 85 ? -3.226 -7.641 2.682 1.00 72.13 85 PHE A O 3
ATOM 4290 N N . ASP A 1 86 ? -4.369 -9.452 1.989 1.00 3.42 86 ASP A N 3
ATOM 4291 C CA . ASP A 1 86 ? -5.080 -8.742 0.925 1.00 2.42 86 ASP A CA 3
ATOM 4292 C C . ASP A 1 86 ? -6.207 -7.894 1.501 1.00 25.34 86 ASP A C 3
ATOM 4293 O O . ASP A 1 86 ? -6.933 -7.224 0.769 1.00 61.15 86 ASP A O 3
ATOM 4302 N N . GLY A 1 87 ? -6.352 -7.936 2.816 1.00 10.11 87 GLY A N 3
ATOM 4303 C CA . GLY A 1 87 ? -7.359 -7.136 3.482 1.00 45.22 87 GLY A CA 3
ATOM 4304 C C . GLY A 1 87 ? -6.780 -5.857 4.051 1.00 1.13 87 GLY A C 3
ATOM 4305 O O . GLY A 1 87 ? -7.482 -5.089 4.712 1.00 41.14 87 GLY A O 3
ATOM 4309 N N . PHE A 1 88 ? -5.499 -5.624 3.786 1.00 31.33 88 PHE A N 3
ATOM 4310 C CA . PHE A 1 88 ? -4.820 -4.433 4.276 1.00 11.53 88 PHE A CA 3
ATOM 4311 C C . PHE A 1 88 ? -5.304 -3.191 3.544 1.00 54.51 88 PHE A C 3
ATOM 4312 O O . PHE A 1 88 ? -5.272 -3.122 2.311 1.00 73.14 88 PHE A O 3
ATOM 4329 N N . ARG A 1 89 ? -5.769 -2.226 4.314 1.00 4.44 89 ARG A N 3
ATOM 4330 C CA . ARG A 1 89 ? -6.175 -0.941 3.777 1.00 44.43 89 ARG A CA 3
ATOM 4331 C C . ARG A 1 89 ? -5.150 0.114 4.149 1.00 21.14 89 ARG A C 3
ATOM 4332 O O . ARG A 1 89 ? -4.795 0.256 5.316 1.00 22.23 89 ARG A O 3
ATOM 4353 N N . LEU A 1 90 ? -4.668 0.834 3.153 1.00 25.41 90 LEU A N 3
ATOM 4354 C CA . LEU A 1 90 ? -3.666 1.862 3.368 1.00 60.42 90 LEU A CA 3
ATOM 4355 C C . LEU A 1 90 ? -4.303 3.238 3.312 1.00 63.10 90 LEU A C 3
ATOM 4356 O O . LEU A 1 90 ? -4.487 3.802 2.230 1.00 34.44 90 LEU A O 3
ATOM 4372 N N . HIS A 1 91 ? -4.662 3.766 4.468 1.00 42.35 91 HIS A N 3
ATOM 4373 C CA . HIS A 1 91 ? -5.223 5.102 4.533 1.00 54.41 91 HIS A CA 3
ATOM 4374 C C . HIS A 1 91 ? -4.099 6.112 4.699 1.00 51.41 91 HIS A C 3
ATOM 4375 O O . HIS A 1 91 ? -3.519 6.239 5.775 1.00 44.02 91 HIS A O 3
ATOM 4390 N N . ILE A 1 92 ? -3.779 6.800 3.616 1.00 43.23 92 ILE A N 3
ATOM 4391 C CA . ILE A 1 92 ? -2.684 7.758 3.604 1.00 74.31 92 ILE A CA 3
ATOM 4392 C C . ILE A 1 92 ? -2.990 8.931 4.525 1.00 2.34 92 ILE A C 3
ATOM 4393 O O . ILE A 1 92 ? -4.048 9.552 4.419 1.00 23.34 92 ILE A O 3
ATOM 4409 N N . ILE A 1 93 ? -2.072 9.211 5.439 1.00 30.25 93 ILE A N 3
ATOM 4410 C CA . ILE A 1 93 ? -2.243 10.310 6.373 1.00 61.44 93 ILE A CA 3
ATOM 4411 C C . ILE A 1 93 ? -1.859 11.630 5.724 1.00 43.43 93 ILE A C 3
ATOM 4412 O O . ILE A 1 93 ? -0.679 11.969 5.608 1.00 4.40 93 ILE A O 3
ATOM 4428 N N . ASP A 1 94 ? -2.868 12.348 5.268 1.00 54.11 94 ASP A N 3
ATOM 4429 C CA . ASP A 1 94 ? -2.675 13.678 4.725 1.00 23.43 94 ASP A CA 3
ATOM 4430 C C . ASP A 1 94 ? -3.017 14.706 5.790 1.00 11.31 94 ASP A C 3
ATOM 4431 O O . ASP A 1 94 ? -4.185 15.043 5.987 1.00 65.52 94 ASP A O 3
ATOM 4440 N N . LEU A 1 95 ? -2.003 15.156 6.515 1.00 15.42 95 LEU A N 3
ATOM 4441 C CA . LEU A 1 95 ? -2.202 16.148 7.564 1.00 24.34 95 LEU A CA 3
ATOM 4442 C C . LEU A 1 95 ? -2.240 17.550 6.976 1.00 35.53 95 LEU A C 3
ATOM 4443 O O . LEU A 1 95 ? -3.296 18.184 6.916 1.00 25.43 95 LEU A O 3
ATOM 4459 N N . ASP A 1 96 ? -1.085 18.024 6.534 1.00 53.53 96 ASP A N 3
ATOM 4460 C CA . ASP A 1 96 ? -0.968 19.361 5.980 1.00 72.41 96 ASP A CA 3
ATOM 4461 C C . ASP A 1 96 ? 0.193 19.429 4.996 1.00 64.25 96 ASP A C 3
ATOM 4462 O O . ASP A 1 96 ? 1.199 18.735 5.163 1.00 64.22 96 ASP A O 3
ATOM 4471 N N . PRO A 1 97 ? 0.052 20.243 3.943 1.00 72.52 97 PRO A N 3
ATOM 4472 C CA . PRO A 1 97 ? 1.096 20.441 2.941 1.00 65.44 97 PRO A CA 3
ATOM 4473 C C . PRO A 1 97 ? 2.185 21.388 3.434 1.00 62.20 97 PRO A C 3
ATOM 4474 O O . PRO A 1 97 ? 3.260 20.908 3.837 1.00 37.47 97 PRO A O 3
ATOM 4486 N N . MET A 1 1 ? -17.843 5.007 -22.877 1.00 22.12 1 MET A N 4
ATOM 4487 C CA . MET A 1 1 ? -18.452 4.653 -21.576 1.00 74.52 1 MET A CA 4
ATOM 4488 C C . MET A 1 1 ? -18.516 3.140 -21.420 1.00 43.15 1 MET A C 4
ATOM 4489 O O . MET A 1 1 ? -19.447 2.497 -21.906 1.00 4.35 1 MET A O 4
ATOM 4505 N N . GLY A 1 2 ? -17.515 2.573 -20.764 1.00 41.22 2 GLY A N 4
ATOM 4506 C CA . GLY A 1 2 ? -17.498 1.142 -20.534 1.00 75.21 2 GLY A CA 4
ATOM 4507 C C . GLY A 1 2 ? -16.103 0.615 -20.284 1.00 21.51 2 GLY A C 4
ATOM 4508 O O . GLY A 1 2 ? -15.515 -0.034 -21.147 1.00 14.14 2 GLY A O 4
ATOM 4512 N N . HIS A 1 3 ? -15.563 0.905 -19.110 1.00 53.04 3 HIS A N 4
ATOM 4513 C CA . HIS A 1 3 ? -14.238 0.425 -18.737 1.00 33.45 3 HIS A CA 4
ATOM 4514 C C . HIS A 1 3 ? -14.314 -0.966 -18.135 1.00 12.45 3 HIS A C 4
ATOM 4515 O O . HIS A 1 3 ? -15.069 -1.203 -17.192 1.00 32.01 3 HIS A O 4
ATOM 4530 N N . HIS A 1 4 ? -13.537 -1.887 -18.680 1.00 53.41 4 HIS A N 4
ATOM 4531 C CA . HIS A 1 4 ? -13.384 -3.198 -18.071 1.00 63.41 4 HIS A CA 4
ATOM 4532 C C . HIS A 1 4 ? -11.926 -3.398 -17.665 1.00 43.01 4 HIS A C 4
ATOM 4533 O O . HIS A 1 4 ? -11.091 -3.861 -18.443 1.00 74.43 4 HIS A O 4
ATOM 4548 N N . HIS A 1 5 ? -11.620 -2.981 -16.449 1.00 53.42 5 HIS A N 4
ATOM 4549 C CA . HIS A 1 5 ? -10.258 -3.015 -15.938 1.00 1.15 5 HIS A CA 4
ATOM 4550 C C . HIS A 1 5 ? -10.054 -4.233 -15.042 1.00 4.32 5 HIS A C 4
ATOM 4551 O O . HIS A 1 5 ? -8.930 -4.560 -14.666 1.00 24.02 5 HIS A O 4
ATOM 4566 N N . HIS A 1 6 ? -11.151 -4.901 -14.707 1.00 45.40 6 HIS A N 4
ATOM 4567 C CA . HIS A 1 6 ? -11.095 -6.096 -13.877 1.00 74.22 6 HIS A CA 4
ATOM 4568 C C . HIS A 1 6 ? -10.418 -7.240 -14.632 1.00 33.31 6 HIS A C 4
ATOM 4569 O O . HIS A 1 6 ? -11.040 -7.922 -15.448 1.00 44.15 6 HIS A O 4
ATOM 4584 N N . HIS A 1 7 ? -9.136 -7.421 -14.365 1.00 34.15 7 HIS A N 4
ATOM 4585 C CA . HIS A 1 7 ? -8.350 -8.459 -15.014 1.00 65.00 7 HIS A CA 4
ATOM 4586 C C . HIS A 1 7 ? -8.019 -9.551 -14.004 1.00 31.54 7 HIS A C 4
ATOM 4587 O O . HIS A 1 7 ? -7.681 -9.257 -12.858 1.00 32.25 7 HIS A O 4
ATOM 4602 N N . HIS A 1 8 ? -8.139 -10.804 -14.415 1.00 2.53 8 HIS A N 4
ATOM 4603 C CA . HIS A 1 8 ? -7.881 -11.917 -13.511 1.00 24.33 8 HIS A CA 4
ATOM 4604 C C . HIS A 1 8 ? -6.554 -12.595 -13.809 1.00 4.02 8 HIS A C 4
ATOM 4605 O O . HIS A 1 8 ? -5.514 -12.177 -13.298 1.00 64.31 8 HIS A O 4
ATOM 4620 N N . SER A 1 9 ? -6.597 -13.626 -14.654 1.00 33.30 9 SER A N 4
ATOM 4621 C CA . SER A 1 9 ? -5.445 -14.490 -14.883 1.00 71.42 9 SER A CA 4
ATOM 4622 C C . SER A 1 9 ? -5.017 -15.155 -13.569 1.00 35.13 9 SER A C 4
ATOM 4623 O O . SER A 1 9 ? -5.716 -15.051 -12.556 1.00 23.52 9 SER A O 4
ATOM 4631 N N . HIS A 1 10 ? -3.901 -15.866 -13.581 1.00 23.12 10 HIS A N 4
ATOM 4632 C CA . HIS A 1 10 ? -3.421 -16.518 -12.373 1.00 0.24 10 HIS A CA 4
ATOM 4633 C C . HIS A 1 10 ? -1.964 -16.190 -12.104 1.00 5.11 10 HIS A C 4
ATOM 4634 O O . HIS A 1 10 ? -1.185 -15.926 -13.025 1.00 1.30 10 HIS A O 4
ATOM 4649 N N . GLY A 1 11 ? -1.621 -16.194 -10.830 1.00 45.01 11 GLY A N 4
ATOM 4650 C CA . GLY A 1 11 ? -0.287 -15.861 -10.391 1.00 43.23 11 GLY A CA 4
ATOM 4651 C C . GLY A 1 11 ? -0.314 -15.368 -8.964 1.00 4.23 11 GLY A C 4
ATOM 4652 O O . GLY A 1 11 ? -0.286 -14.163 -8.707 1.00 12.15 11 GLY A O 4
ATOM 4656 N N . ASP A 1 12 ? -0.382 -16.306 -8.031 1.00 61.32 12 ASP A N 4
ATOM 4657 C CA . ASP A 1 12 ? -0.648 -15.987 -6.633 1.00 3.44 12 ASP A CA 4
ATOM 4658 C C . ASP A 1 12 ? 0.613 -15.529 -5.902 1.00 10.11 12 ASP A C 4
ATOM 4659 O O . ASP A 1 12 ? 1.021 -16.120 -4.906 1.00 73.51 12 ASP A O 4
ATOM 4668 N N . ASP A 1 13 ? 1.227 -14.476 -6.417 1.00 14.12 13 ASP A N 4
ATOM 4669 C CA . ASP A 1 13 ? 2.374 -13.852 -5.769 1.00 15.41 13 ASP A CA 4
ATOM 4670 C C . ASP A 1 13 ? 2.364 -12.349 -6.007 1.00 10.13 13 ASP A C 4
ATOM 4671 O O . ASP A 1 13 ? 3.248 -11.795 -6.658 1.00 22.52 13 ASP A O 4
ATOM 4680 N N . SER A 1 14 ? 1.343 -11.696 -5.481 1.00 4.42 14 SER A N 4
ATOM 4681 C CA . SER A 1 14 ? 1.194 -10.257 -5.617 1.00 10.31 14 SER A CA 4
ATOM 4682 C C . SER A 1 14 ? 0.235 -9.736 -4.556 1.00 22.54 14 SER A C 4
ATOM 4683 O O . SER A 1 14 ? -0.712 -10.430 -4.179 1.00 73.02 14 SER A O 4
ATOM 4691 N N . VAL A 1 15 ? 0.483 -8.534 -4.063 1.00 21.01 15 VAL A N 4
ATOM 4692 C CA . VAL A 1 15 ? -0.368 -7.952 -3.037 1.00 63.02 15 VAL A CA 4
ATOM 4693 C C . VAL A 1 15 ? -1.251 -6.851 -3.621 1.00 5.31 15 VAL A C 4
ATOM 4694 O O . VAL A 1 15 ? -0.764 -5.935 -4.282 1.00 32.33 15 VAL A O 4
ATOM 4707 N N . HIS A 1 16 ? -2.553 -6.969 -3.408 1.00 64.34 16 HIS A N 4
ATOM 4708 C CA . HIS A 1 16 ? -3.489 -5.935 -3.830 1.00 21.13 16 HIS A CA 4
ATOM 4709 C C . HIS A 1 16 ? -3.645 -4.900 -2.731 1.00 72.32 16 HIS A C 4
ATOM 4710 O O . HIS A 1 16 ? -4.587 -4.952 -1.938 1.00 11.31 16 HIS A O 4
ATOM 4725 N N . LEU A 1 17 ? -2.691 -3.986 -2.662 1.00 3.22 17 LEU A N 4
ATOM 4726 C CA . LEU A 1 17 ? -2.693 -2.952 -1.640 1.00 34.42 17 LEU A CA 4
ATOM 4727 C C . LEU A 1 17 ? -3.791 -1.936 -1.915 1.00 33.24 17 LEU A C 4
ATOM 4728 O O . LEU A 1 17 ? -3.825 -1.317 -2.976 1.00 31.41 17 LEU A O 4
ATOM 4744 N N . HIS A 1 18 ? -4.695 -1.774 -0.963 1.00 54.23 18 HIS A N 4
ATOM 4745 C CA . HIS A 1 18 ? -5.791 -0.829 -1.119 1.00 12.43 18 HIS A CA 4
ATOM 4746 C C . HIS A 1 18 ? -5.351 0.564 -0.703 1.00 74.21 18 HIS A C 4
ATOM 4747 O O . HIS A 1 18 ? -5.454 0.936 0.466 1.00 75.44 18 HIS A O 4
ATOM 4762 N N . ILE A 1 19 ? -4.820 1.314 -1.654 1.00 35.15 19 ILE A N 4
ATOM 4763 C CA . ILE A 1 19 ? -4.406 2.685 -1.399 1.00 53.04 19 ILE A CA 4
ATOM 4764 C C . ILE A 1 19 ? -5.633 3.571 -1.215 1.00 11.31 19 ILE A C 4
ATOM 4765 O O . ILE A 1 19 ? -6.493 3.642 -2.088 1.00 70.44 19 ILE A O 4
ATOM 4781 N N . THR A 1 20 ? -5.722 4.219 -0.066 1.00 23.35 20 THR A N 4
ATOM 4782 C CA . THR A 1 20 ? -6.854 5.076 0.243 1.00 41.50 20 THR A CA 4
ATOM 4783 C C . THR A 1 20 ? -6.366 6.375 0.882 1.00 54.53 20 THR A C 4
ATOM 4784 O O . THR A 1 20 ? -5.338 6.394 1.554 1.00 22.33 20 THR A O 4
ATOM 4795 N N . HIS A 1 21 ? -7.089 7.461 0.658 1.00 60.00 21 HIS A N 4
ATOM 4796 C CA . HIS A 1 21 ? -6.715 8.754 1.219 1.00 53.44 21 HIS A CA 4
ATOM 4797 C C . HIS A 1 21 ? -7.532 9.045 2.468 1.00 3.33 21 HIS A C 4
ATOM 4798 O O . HIS A 1 21 ? -8.389 8.255 2.856 1.00 50.01 21 HIS A O 4
ATOM 4813 N N . ALA A 1 22 ? -7.257 10.169 3.107 1.00 22.31 22 ALA A N 4
ATOM 4814 C CA . ALA A 1 22 ? -8.060 10.611 4.231 1.00 61.45 22 ALA A CA 4
ATOM 4815 C C . ALA A 1 22 ? -9.200 11.477 3.727 1.00 51.41 22 ALA A C 4
ATOM 4816 O O . ALA A 1 22 ? -10.323 11.408 4.224 1.00 24.14 22 ALA A O 4
ATOM 4823 N N . ASN A 1 23 ? -8.894 12.280 2.716 1.00 43.42 23 ASN A N 4
ATOM 4824 C CA . ASN A 1 23 ? -9.890 13.135 2.083 1.00 4.22 23 ASN A CA 4
ATOM 4825 C C . ASN A 1 23 ? -10.847 12.300 1.233 1.00 24.23 23 ASN A C 4
ATOM 4826 O O . ASN A 1 23 ? -12.024 12.631 1.097 1.00 45.42 23 ASN A O 4
ATOM 4837 N N . LEU A 1 24 ? -10.334 11.209 0.676 1.00 15.41 24 LEU A N 4
ATOM 4838 C CA . LEU A 1 24 ? -11.131 10.326 -0.171 1.00 0.50 24 LEU A CA 4
ATOM 4839 C C . LEU A 1 24 ? -11.306 8.971 0.500 1.00 62.32 24 LEU A C 4
ATOM 4840 O O . LEU A 1 24 ? -10.347 8.211 0.634 1.00 62.23 24 LEU A O 4
ATOM 4856 N N . LYS A 1 25 ? -12.532 8.678 0.913 1.00 53.45 25 LYS A N 4
ATOM 4857 C CA . LYS A 1 25 ? -12.832 7.458 1.655 1.00 2.12 25 LYS A CA 4
ATOM 4858 C C . LYS A 1 25 ? -12.925 6.263 0.710 1.00 72.15 25 LYS A C 4
ATOM 4859 O O . LYS A 1 25 ? -12.527 5.150 1.055 1.00 11.55 25 LYS A O 4
ATOM 4878 N N . SER A 1 26 ? -13.456 6.495 -0.481 1.00 73.01 26 SER A N 4
ATOM 4879 C CA . SER A 1 26 ? -13.553 5.449 -1.485 1.00 75.14 26 SER A CA 4
ATOM 4880 C C . SER A 1 26 ? -12.579 5.729 -2.624 1.00 54.31 26 SER A C 4
ATOM 4881 O O . SER A 1 26 ? -12.915 6.415 -3.593 1.00 32.04 26 SER A O 4
ATOM 4889 N N . PHE A 1 27 ? -11.366 5.218 -2.494 1.00 62.03 27 PHE A N 4
ATOM 4890 C CA . PHE A 1 27 ? -10.344 5.438 -3.501 1.00 51.01 27 PHE A CA 4
ATOM 4891 C C . PHE A 1 27 ? -10.007 4.125 -4.196 1.00 73.42 27 PHE A C 4
ATOM 4892 O O . PHE A 1 27 ? -9.469 3.204 -3.580 1.00 51.45 27 PHE A O 4
ATOM 4909 N N . SER A 1 28 ? -10.363 4.033 -5.470 1.00 43.10 28 SER A N 4
ATOM 4910 C CA . SER A 1 28 ? -10.105 2.837 -6.253 1.00 24.32 28 SER A CA 4
ATOM 4911 C C . SER A 1 28 ? -8.630 2.750 -6.635 1.00 20.43 28 SER A C 4
ATOM 4912 O O . SER A 1 28 ? -8.188 3.382 -7.597 1.00 42.51 28 SER A O 4
ATOM 4920 N N . ALA A 1 29 ? -7.871 1.984 -5.863 1.00 2.13 29 ALA A N 4
ATOM 4921 C CA . ALA A 1 29 ? -6.442 1.845 -6.100 1.00 21.42 29 ALA A CA 4
ATOM 4922 C C . ALA A 1 29 ? -5.942 0.473 -5.669 1.00 0.31 29 ALA A C 4
ATOM 4923 O O . ALA A 1 29 ? -4.785 0.321 -5.277 1.00 13.01 29 ALA A O 4
ATOM 4930 N N . ASP A 1 30 ? -6.810 -0.527 -5.757 1.00 31.13 30 ASP A N 4
ATOM 4931 C CA . ASP A 1 30 ? -6.437 -1.894 -5.407 1.00 1.43 30 ASP A CA 4
ATOM 4932 C C . ASP A 1 30 ? -5.631 -2.539 -6.532 1.00 12.41 30 ASP A C 4
ATOM 4933 O O . ASP A 1 30 ? -6.136 -3.346 -7.314 1.00 71.02 30 ASP A O 4
ATOM 4942 N N . ALA A 1 31 ? -4.371 -2.151 -6.619 1.00 75.45 31 ALA A N 4
ATOM 4943 C CA . ALA A 1 31 ? -3.485 -2.652 -7.651 1.00 40.31 31 ALA A CA 4
ATOM 4944 C C . ALA A 1 31 ? -2.648 -3.807 -7.125 1.00 54.43 31 ALA A C 4
ATOM 4945 O O . ALA A 1 31 ? -2.494 -3.973 -5.915 1.00 63.41 31 ALA A O 4
ATOM 4952 N N . ARG A 1 32 ? -2.120 -4.610 -8.036 1.00 30.40 32 ARG A N 4
ATOM 4953 C CA . ARG A 1 32 ? -1.270 -5.727 -7.661 1.00 51.03 32 ARG A CA 4
ATOM 4954 C C . ARG A 1 32 ? 0.194 -5.297 -7.657 1.00 22.13 32 ARG A C 4
ATOM 4955 O O . ARG A 1 32 ? 0.766 -4.972 -8.698 1.00 40.03 32 ARG A O 4
ATOM 4976 N N . PHE A 1 33 ? 0.780 -5.266 -6.474 1.00 50.41 33 PHE A N 4
ATOM 4977 C CA . PHE A 1 33 ? 2.167 -4.861 -6.321 1.00 23.33 33 PHE A CA 4
ATOM 4978 C C . PHE A 1 33 ? 3.044 -6.057 -5.982 1.00 22.22 33 PHE A C 4
ATOM 4979 O O . PHE A 1 33 ? 2.551 -7.095 -5.527 1.00 30.14 33 PHE A O 4
ATOM 4996 N N . SER A 1 34 ? 4.340 -5.901 -6.215 1.00 22.11 34 SER A N 4
ATOM 4997 C CA . SER A 1 34 ? 5.312 -6.929 -5.896 1.00 50.41 34 SER A CA 4
ATOM 4998 C C . SER A 1 34 ? 5.495 -7.038 -4.382 1.00 34.14 34 SER A C 4
ATOM 4999 O O . SER A 1 34 ? 5.532 -6.028 -3.681 1.00 72.42 34 SER A O 4
ATOM 5007 N N . PRO A 1 35 ? 5.614 -8.270 -3.863 1.00 10.21 35 PRO A N 4
ATOM 5008 C CA . PRO A 1 35 ? 5.767 -8.515 -2.424 1.00 33.11 35 PRO A CA 4
ATOM 5009 C C . PRO A 1 35 ? 7.034 -7.882 -1.849 1.00 13.13 35 PRO A C 4
ATOM 5010 O O . PRO A 1 35 ? 7.087 -7.531 -0.674 1.00 51.42 35 PRO A O 4
ATOM 5021 N N . GLN A 1 36 ? 8.057 -7.732 -2.675 1.00 2.12 36 GLN A N 4
ATOM 5022 C CA . GLN A 1 36 ? 9.319 -7.162 -2.219 1.00 31.42 36 GLN A CA 4
ATOM 5023 C C . GLN A 1 36 ? 9.363 -5.645 -2.386 1.00 44.25 36 GLN A C 4
ATOM 5024 O O . GLN A 1 36 ? 10.431 -5.043 -2.306 1.00 4.23 36 GLN A O 4
ATOM 5038 N N . MET A 1 37 ? 8.211 -5.024 -2.596 1.00 31.44 37 MET A N 4
ATOM 5039 C CA . MET A 1 37 ? 8.145 -3.570 -2.627 1.00 73.02 37 MET A CA 4
ATOM 5040 C C . MET A 1 37 ? 7.979 -3.052 -1.202 1.00 34.53 37 MET A C 4
ATOM 5041 O O . MET A 1 37 ? 6.863 -2.935 -0.698 1.00 53.23 37 MET A O 4
ATOM 5055 N N . SER A 1 38 ? 9.098 -2.787 -0.547 1.00 65.35 38 SER A N 4
ATOM 5056 C CA . SER A 1 38 ? 9.097 -2.381 0.849 1.00 54.10 38 SER A CA 4
ATOM 5057 C C . SER A 1 38 ? 8.883 -0.877 0.993 1.00 12.34 38 SER A C 4
ATOM 5058 O O . SER A 1 38 ? 8.924 -0.129 0.010 1.00 42.15 38 SER A O 4
ATOM 5066 N N . VAL A 1 39 ? 8.666 -0.439 2.226 1.00 20.43 39 VAL A N 4
ATOM 5067 C CA . VAL A 1 39 ? 8.545 0.978 2.520 1.00 45.32 39 VAL A CA 4
ATOM 5068 C C . VAL A 1 39 ? 9.897 1.653 2.323 1.00 10.11 39 VAL A C 4
ATOM 5069 O O . VAL A 1 39 ? 9.974 2.798 1.883 1.00 64.02 39 VAL A O 4
ATOM 5082 N N . GLU A 1 40 ? 10.960 0.912 2.622 1.00 23.22 40 GLU A N 4
ATOM 5083 C CA . GLU A 1 40 ? 12.325 1.376 2.387 1.00 24.11 40 GLU A CA 4
ATOM 5084 C C . GLU A 1 40 ? 12.505 1.787 0.926 1.00 1.32 40 GLU A C 4
ATOM 5085 O O . GLU A 1 40 ? 13.134 2.803 0.619 1.00 22.10 40 GLU A O 4
ATOM 5097 N N . ALA A 1 41 ? 11.932 0.998 0.028 1.00 13.12 41 ALA A N 4
ATOM 5098 C CA . ALA A 1 41 ? 12.023 1.267 -1.395 1.00 24.12 41 ALA A CA 4
ATOM 5099 C C . ALA A 1 41 ? 11.100 2.413 -1.798 1.00 41.35 41 ALA A C 4
ATOM 5100 O O . ALA A 1 41 ? 11.493 3.306 -2.549 1.00 74.42 41 ALA A O 4
ATOM 5107 N N . VAL A 1 42 ? 9.874 2.392 -1.286 1.00 51.22 42 VAL A N 4
ATOM 5108 C CA . VAL A 1 42 ? 8.877 3.381 -1.680 1.00 25.41 42 VAL A CA 4
ATOM 5109 C C . VAL A 1 42 ? 9.219 4.773 -1.136 1.00 20.03 42 VAL A C 4
ATOM 5110 O O . VAL A 1 42 ? 8.833 5.781 -1.727 1.00 21.00 42 VAL A O 4
ATOM 5123 N N . LYS A 1 43 ? 9.962 4.830 -0.028 1.00 40.41 43 LYS A N 4
ATOM 5124 C CA . LYS A 1 43 ? 10.396 6.107 0.538 1.00 51.44 43 LYS A CA 4
ATOM 5125 C C . LYS A 1 43 ? 11.234 6.886 -0.465 1.00 75.14 43 LYS A C 4
ATOM 5126 O O . LYS A 1 43 ? 11.110 8.102 -0.568 1.00 24.13 43 LYS A O 4
ATOM 5145 N N . GLU A 1 44 ? 12.079 6.179 -1.202 1.00 3.40 44 GLU A N 4
ATOM 5146 C CA . GLU A 1 44 ? 12.941 6.806 -2.194 1.00 53.14 44 GLU A CA 4
ATOM 5147 C C . GLU A 1 44 ? 12.102 7.367 -3.339 1.00 31.02 44 GLU A C 4
ATOM 5148 O O . GLU A 1 44 ? 12.338 8.472 -3.828 1.00 10.50 44 GLU A O 4
ATOM 5160 N N . LYS A 1 45 ? 11.101 6.596 -3.740 1.00 51.50 45 LYS A N 4
ATOM 5161 C CA . LYS A 1 45 ? 10.241 6.949 -4.862 1.00 0.30 45 LYS A CA 4
ATOM 5162 C C . LYS A 1 45 ? 9.309 8.107 -4.503 1.00 13.11 45 LYS A C 4
ATOM 5163 O O . LYS A 1 45 ? 9.158 9.059 -5.274 1.00 74.23 45 LYS A O 4
ATOM 5182 N N . LEU A 1 46 ? 8.698 8.029 -3.327 1.00 4.32 46 LEU A N 4
ATOM 5183 C CA . LEU A 1 46 ? 7.759 9.055 -2.880 1.00 11.40 46 LEU A CA 4
ATOM 5184 C C . LEU A 1 46 ? 8.484 10.336 -2.481 1.00 43.12 46 LEU A C 4
ATOM 5185 O O . LEU A 1 46 ? 7.899 11.418 -2.496 1.00 21.12 46 LEU A O 4
ATOM 5201 N N . TRP A 1 47 ? 9.754 10.208 -2.125 1.00 34.12 47 TRP A N 4
ATOM 5202 C CA . TRP A 1 47 ? 10.570 11.354 -1.740 1.00 65.23 47 TRP A CA 4
ATOM 5203 C C . TRP A 1 47 ? 10.631 12.380 -2.868 1.00 73.54 47 TRP A C 4
ATOM 5204 O O . TRP A 1 47 ? 10.324 13.556 -2.667 1.00 71.13 47 TRP A O 4
ATOM 5225 N N . LYS A 1 48 ? 10.997 11.924 -4.060 1.00 22.34 48 LYS A N 4
ATOM 5226 C CA . LYS A 1 48 ? 11.083 12.804 -5.219 1.00 74.55 48 LYS A CA 4
ATOM 5227 C C . LYS A 1 48 ? 9.703 13.262 -5.673 1.00 2.32 48 LYS A C 4
ATOM 5228 O O . LYS A 1 48 ? 9.563 14.325 -6.277 1.00 13.33 48 LYS A O 4
ATOM 5247 N N . LYS A 1 49 ? 8.687 12.459 -5.376 1.00 5.02 49 LYS A N 4
ATOM 5248 C CA . LYS A 1 49 ? 7.313 12.799 -5.720 1.00 3.34 49 LYS A CA 4
ATOM 5249 C C . LYS A 1 49 ? 6.838 13.998 -4.906 1.00 74.41 49 LYS A C 4
ATOM 5250 O O . LYS A 1 49 ? 6.118 14.859 -5.411 1.00 2.01 49 LYS A O 4
ATOM 5269 N N . CYS A 1 50 ? 7.251 14.048 -3.649 1.00 12.50 50 CYS A N 4
ATOM 5270 C CA . CYS A 1 50 ? 6.832 15.112 -2.752 1.00 71.21 50 CYS A CA 4
ATOM 5271 C C . CYS A 1 50 ? 7.798 16.293 -2.806 1.00 35.22 50 CYS A C 4
ATOM 5272 O O . CYS A 1 50 ? 7.385 17.449 -2.724 1.00 32.40 50 CYS A O 4
ATOM 5280 N N . GLY A 1 51 ? 9.086 15.997 -2.945 1.00 35.33 51 GLY A N 4
ATOM 5281 C CA . GLY A 1 51 ? 10.092 17.044 -2.943 1.00 52.24 51 GLY A CA 4
ATOM 5282 C C . GLY A 1 51 ? 10.387 17.529 -1.539 1.00 30.01 51 GLY A C 4
ATOM 5283 O O . GLY A 1 51 ? 10.993 18.583 -1.341 1.00 11.52 51 GLY A O 4
ATOM 5287 N N . THR A 1 52 ? 9.945 16.750 -0.563 1.00 64.54 52 THR A N 4
ATOM 5288 C CA . THR A 1 52 ? 10.110 17.079 0.843 1.00 12.55 52 THR A CA 4
ATOM 5289 C C . THR A 1 52 ? 10.131 15.781 1.649 1.00 5.22 52 THR A C 4
ATOM 5290 O O . THR A 1 52 ? 9.783 14.724 1.117 1.00 43.15 52 THR A O 4
ATOM 5301 N N . SER A 1 53 ? 10.549 15.851 2.907 1.00 34.34 53 SER A N 4
ATOM 5302 C CA . SER A 1 53 ? 10.550 14.682 3.773 1.00 21.23 53 SER A CA 4
ATOM 5303 C C . SER A 1 53 ? 9.130 14.137 3.931 1.00 20.11 53 SER A C 4
ATOM 5304 O O . SER A 1 53 ? 8.182 14.894 4.138 1.00 42.30 53 SER A O 4
ATOM 5312 N N . VAL A 1 54 ? 8.994 12.822 3.841 1.00 71.23 54 VAL A N 4
ATOM 5313 C CA . VAL A 1 54 ? 7.684 12.178 3.844 1.00 73.52 54 VAL A CA 4
ATOM 5314 C C . VAL A 1 54 ? 7.196 11.913 5.268 1.00 64.13 54 VAL A C 4
ATOM 5315 O O . VAL A 1 54 ? 6.353 11.044 5.498 1.00 30.12 54 VAL A O 4
ATOM 5328 N N . ASN A 1 55 ? 7.697 12.703 6.207 1.00 63.34 55 ASN A N 4
ATOM 5329 C CA . ASN A 1 55 ? 7.395 12.523 7.624 1.00 43.51 55 ASN A CA 4
ATOM 5330 C C . ASN A 1 55 ? 5.913 12.757 7.916 1.00 31.24 55 ASN A C 4
ATOM 5331 O O . ASN A 1 55 ? 5.303 12.015 8.679 1.00 75.22 55 ASN A O 4
ATOM 5342 N N . SER A 1 56 ? 5.336 13.780 7.300 1.00 24.33 56 SER A N 4
ATOM 5343 C CA . SER A 1 56 ? 3.940 14.131 7.546 1.00 0.31 56 SER A CA 4
ATOM 5344 C C . SER A 1 56 ? 2.979 13.137 6.891 1.00 21.01 56 SER A C 4
ATOM 5345 O O . SER A 1 56 ? 1.815 13.034 7.276 1.00 24.13 56 SER A O 4
ATOM 5353 N N . MET A 1 57 ? 3.473 12.399 5.906 1.00 55.24 57 MET A N 4
ATOM 5354 C CA . MET A 1 57 ? 2.640 11.457 5.177 1.00 20.14 57 MET A CA 4
ATOM 5355 C C . MET A 1 57 ? 2.684 10.083 5.833 1.00 15.22 57 MET A C 4
ATOM 5356 O O . MET A 1 57 ? 3.558 9.265 5.537 1.00 43.54 57 MET A O 4
ATOM 5370 N N . ALA A 1 58 ? 1.755 9.846 6.746 1.00 5.02 58 ALA A N 4
ATOM 5371 C CA . ALA A 1 58 ? 1.691 8.579 7.462 1.00 14.22 58 ALA A CA 4
ATOM 5372 C C . ALA A 1 58 ? 0.652 7.648 6.845 1.00 64.21 58 ALA A C 4
ATOM 5373 O O . ALA A 1 58 ? -0.392 8.096 6.361 1.00 61.13 58 ALA A O 4
ATOM 5380 N N . LEU A 1 59 ? 0.944 6.356 6.864 1.00 20.22 59 LEU A N 4
ATOM 5381 C CA . LEU A 1 59 ? 0.034 5.355 6.330 1.00 31.41 59 LEU A CA 4
ATOM 5382 C C . LEU A 1 59 ? -0.689 4.625 7.457 1.00 10.30 59 LEU A C 4
ATOM 5383 O O . LEU A 1 59 ? -0.083 3.842 8.189 1.00 33.44 59 LEU A O 4
ATOM 5399 N N . GLU A 1 60 ? -1.976 4.899 7.601 1.00 25.15 60 GLU A N 4
ATOM 5400 C CA . GLU A 1 60 ? -2.805 4.208 8.576 1.00 74.12 60 GLU A CA 4
ATOM 5401 C C . GLU A 1 60 ? -3.232 2.853 8.038 1.00 53.32 60 GLU A C 4
ATOM 5402 O O . GLU A 1 60 ? -4.043 2.764 7.118 1.00 10.11 60 GLU A O 4
ATOM 5414 N N . LEU A 1 61 ? -2.673 1.799 8.607 1.00 52.12 61 LEU A N 4
ATOM 5415 C CA . LEU A 1 61 ? -2.973 0.449 8.163 1.00 44.25 61 LEU A CA 4
ATOM 5416 C C . LEU A 1 61 ? -4.131 -0.128 8.970 1.00 52.01 61 LEU A C 4
ATOM 5417 O O . LEU A 1 61 ? -3.954 -0.561 10.112 1.00 34.22 61 LEU A O 4
ATOM 5433 N N . TYR A 1 62 ? -5.317 -0.104 8.381 1.00 61.14 62 TYR A N 4
ATOM 5434 C CA . TYR A 1 62 ? -6.510 -0.606 9.048 1.00 2.11 62 TYR A CA 4
ATOM 5435 C C . TYR A 1 62 ? -6.841 -2.018 8.588 1.00 61.41 62 TYR A C 4
ATOM 5436 O O . TYR A 1 62 ? -6.518 -2.409 7.463 1.00 72.31 62 TYR A O 4
ATOM 5454 N N . ASP A 1 63 ? -7.491 -2.769 9.462 1.00 1.43 63 ASP A N 4
ATOM 5455 C CA . ASP A 1 63 ? -8.012 -4.079 9.118 1.00 11.23 63 ASP A CA 4
ATOM 5456 C C . ASP A 1 63 ? -9.502 -4.117 9.463 1.00 2.14 63 ASP A C 4
ATOM 5457 O O . ASP A 1 63 ? -10.077 -3.089 9.825 1.00 41.23 63 ASP A O 4
ATOM 5466 N N . ASP A 1 64 ? -10.133 -5.281 9.353 1.00 4.20 64 ASP A N 4
ATOM 5467 C CA . ASP A 1 64 ? -11.573 -5.376 9.596 1.00 5.02 64 ASP A CA 4
ATOM 5468 C C . ASP A 1 64 ? -11.894 -6.213 10.832 1.00 55.24 64 ASP A C 4
ATOM 5469 O O . ASP A 1 64 ? -13.059 -6.370 11.189 1.00 31.43 64 ASP A O 4
ATOM 5478 N N . SER A 1 65 ? -10.872 -6.745 11.481 1.00 53.42 65 SER A N 4
ATOM 5479 C CA . SER A 1 65 ? -11.070 -7.599 12.644 1.00 34.11 65 SER A CA 4
ATOM 5480 C C . SER A 1 65 ? -10.760 -6.824 13.925 1.00 25.34 65 SER A C 4
ATOM 5481 O O . SER A 1 65 ? -11.514 -6.878 14.901 1.00 32.22 65 SER A O 4
ATOM 5489 N N . GLY A 1 66 ? -9.655 -6.097 13.904 1.00 62.34 66 GLY A N 4
ATOM 5490 C CA . GLY A 1 66 ? -9.279 -5.277 15.032 1.00 23.35 66 GLY A CA 4
ATOM 5491 C C . GLY A 1 66 ? -9.590 -3.820 14.785 1.00 30.24 66 GLY A C 4
ATOM 5492 O O . GLY A 1 66 ? -10.752 -3.411 14.823 1.00 60.44 66 GLY A O 4
ATOM 5496 N N . SER A 1 67 ? -8.556 -3.040 14.520 1.00 65.02 67 SER A N 4
ATOM 5497 C CA . SER A 1 67 ? -8.706 -1.626 14.202 1.00 11.31 67 SER A CA 4
ATOM 5498 C C . SER A 1 67 ? -7.475 -1.128 13.453 1.00 75.32 67 SER A C 4
ATOM 5499 O O . SER A 1 67 ? -7.568 -0.678 12.311 1.00 43.41 67 SER A O 4
ATOM 5507 N N . LYS A 1 68 ? -6.317 -1.225 14.101 1.00 11.34 68 LYS A N 4
ATOM 5508 C CA . LYS A 1 68 ? -5.066 -0.790 13.504 1.00 12.01 68 LYS A CA 4
ATOM 5509 C C . LYS A 1 68 ? -4.043 -1.913 13.555 1.00 43.03 68 LYS A C 4
ATOM 5510 O O . LYS A 1 68 ? -3.683 -2.388 14.632 1.00 22.42 68 LYS A O 4
ATOM 5529 N N . VAL A 1 69 ? -3.572 -2.329 12.394 1.00 62.12 69 VAL A N 4
ATOM 5530 C CA . VAL A 1 69 ? -2.565 -3.378 12.310 1.00 60.42 69 VAL A CA 4
ATOM 5531 C C . VAL A 1 69 ? -1.241 -2.817 11.805 1.00 75.05 69 VAL A C 4
ATOM 5532 O O . VAL A 1 69 ? -0.401 -3.546 11.283 1.00 41.22 69 VAL A O 4
ATOM 5545 N N . ALA A 1 70 ? -1.057 -1.515 11.984 1.00 42.43 70 ALA A N 4
ATOM 5546 C CA . ALA A 1 70 ? 0.165 -0.849 11.560 1.00 4.24 70 ALA A CA 4
ATOM 5547 C C . ALA A 1 70 ? 1.326 -1.196 12.485 1.00 41.32 70 ALA A C 4
ATOM 5548 O O . ALA A 1 70 ? 1.503 -0.572 13.535 1.00 21.12 70 ALA A O 4
ATOM 5555 N N . VAL A 1 71 ? 2.091 -2.212 12.101 1.00 31.30 71 VAL A N 4
ATOM 5556 C CA . VAL A 1 71 ? 3.268 -2.619 12.857 1.00 31.03 71 VAL A CA 4
ATOM 5557 C C . VAL A 1 71 ? 4.367 -1.569 12.730 1.00 60.25 71 VAL A C 4
ATOM 5558 O O . VAL A 1 71 ? 4.929 -1.119 13.729 1.00 3.34 71 VAL A O 4
ATOM 5571 N N . LEU A 1 72 ? 4.676 -1.205 11.486 1.00 44.53 72 LEU A N 4
ATOM 5572 C CA . LEU A 1 72 ? 5.617 -0.124 11.186 1.00 40.44 72 LEU A CA 4
ATOM 5573 C C . LEU A 1 72 ? 7.036 -0.484 11.647 1.00 53.22 72 LEU A C 4
ATOM 5574 O O . LEU A 1 72 ? 7.848 0.388 11.949 1.00 32.30 72 LEU A O 4
ATOM 5590 N N . SER A 1 73 ? 7.327 -1.774 11.690 1.00 4.43 73 SER A N 4
ATOM 5591 C CA . SER A 1 73 ? 8.674 -2.249 11.995 1.00 34.33 73 SER A CA 4
ATOM 5592 C C . SER A 1 73 ? 9.168 -3.091 10.825 1.00 73.41 73 SER A C 4
ATOM 5593 O O . SER A 1 73 ? 10.308 -3.553 10.784 1.00 62.11 73 SER A O 4
ATOM 5601 N N . ASP A 1 74 ? 8.271 -3.263 9.868 1.00 3.33 74 ASP A N 4
ATOM 5602 C CA . ASP A 1 74 ? 8.503 -4.071 8.682 1.00 34.51 74 ASP A CA 4
ATOM 5603 C C . ASP A 1 74 ? 8.825 -3.182 7.487 1.00 33.50 74 ASP A C 4
ATOM 5604 O O . ASP A 1 74 ? 8.998 -3.663 6.369 1.00 34.14 74 ASP A O 4
ATOM 5613 N N . ASP A 1 75 ? 8.947 -1.886 7.751 1.00 14.01 75 ASP A N 4
ATOM 5614 C CA . ASP A 1 75 ? 9.105 -0.878 6.705 1.00 14.04 75 ASP A CA 4
ATOM 5615 C C . ASP A 1 75 ? 10.364 -1.107 5.868 1.00 72.41 75 ASP A C 4
ATOM 5616 O O . ASP A 1 75 ? 10.329 -1.011 4.640 1.00 44.35 75 ASP A O 4
ATOM 5625 N N . SER A 1 76 ? 11.470 -1.413 6.529 1.00 53.01 76 SER A N 4
ATOM 5626 C CA . SER A 1 76 ? 12.745 -1.557 5.842 1.00 2.22 76 SER A CA 4
ATOM 5627 C C . SER A 1 76 ? 13.001 -3.013 5.463 1.00 60.43 76 SER A C 4
ATOM 5628 O O . SER A 1 76 ? 14.078 -3.366 4.980 1.00 63.21 76 SER A O 4
ATOM 5636 N N . ARG A 1 77 ? 12.001 -3.855 5.677 1.00 22.54 77 ARG A N 4
ATOM 5637 C CA . ARG A 1 77 ? 12.094 -5.258 5.308 1.00 61.22 77 ARG A CA 4
ATOM 5638 C C . ARG A 1 77 ? 11.218 -5.511 4.091 1.00 12.44 77 ARG A C 4
ATOM 5639 O O . ARG A 1 77 ? 10.231 -4.806 3.886 1.00 11.43 77 ARG A O 4
ATOM 5660 N N . PRO A 1 78 ? 11.571 -6.490 3.246 1.00 35.41 78 PRO A N 4
ATOM 5661 C CA . PRO A 1 78 ? 10.706 -6.910 2.149 1.00 3.24 78 PRO A CA 4
ATOM 5662 C C . PRO A 1 78 ? 9.331 -7.311 2.673 1.00 23.53 78 PRO A C 4
ATOM 5663 O O . PRO A 1 78 ? 9.219 -8.169 3.549 1.00 74.13 78 PRO A O 4
ATOM 5674 N N . LEU A 1 79 ? 8.289 -6.681 2.145 1.00 23.34 79 LEU A N 4
ATOM 5675 C CA . LEU A 1 79 ? 6.933 -6.867 2.654 1.00 12.33 79 LEU A CA 4
ATOM 5676 C C . LEU A 1 79 ? 6.508 -8.336 2.594 1.00 0.45 79 LEU A C 4
ATOM 5677 O O . LEU A 1 79 ? 5.856 -8.844 3.504 1.00 52.02 79 LEU A O 4
ATOM 5693 N N . GLY A 1 80 ? 6.908 -9.020 1.531 1.00 51.51 80 GLY A N 4
ATOM 5694 C CA . GLY A 1 80 ? 6.588 -10.429 1.372 1.00 73.41 80 GLY A CA 4
ATOM 5695 C C . GLY A 1 80 ? 7.341 -11.314 2.351 1.00 45.33 80 GLY A C 4
ATOM 5696 O O . GLY A 1 80 ? 7.019 -12.490 2.509 1.00 34.12 80 GLY A O 4
ATOM 5700 N N . PHE A 1 81 ? 8.342 -10.749 3.008 1.00 70.25 81 PHE A N 4
ATOM 5701 C CA . PHE A 1 81 ? 9.108 -11.476 4.008 1.00 15.52 81 PHE A CA 4
ATOM 5702 C C . PHE A 1 81 ? 8.379 -11.409 5.346 1.00 41.11 81 PHE A C 4
ATOM 5703 O O . PHE A 1 81 ? 8.508 -12.294 6.192 1.00 73.21 81 PHE A O 4
ATOM 5720 N N . PHE A 1 82 ? 7.609 -10.342 5.518 1.00 44.14 82 PHE A N 4
ATOM 5721 C CA . PHE A 1 82 ? 6.745 -10.189 6.679 1.00 34.43 82 PHE A CA 4
ATOM 5722 C C . PHE A 1 82 ? 5.439 -10.944 6.441 1.00 14.40 82 PHE A C 4
ATOM 5723 O O . PHE A 1 82 ? 4.835 -11.469 7.377 1.00 72.15 82 PHE A O 4
ATOM 5740 N N . SER A 1 83 ? 5.033 -10.984 5.171 1.00 5.31 83 SER A N 4
ATOM 5741 C CA . SER A 1 83 ? 3.847 -11.710 4.721 1.00 13.21 83 SER A CA 4
ATOM 5742 C C . SER A 1 83 ? 2.567 -10.998 5.165 1.00 51.43 83 SER A C 4
ATOM 5743 O O . SER A 1 83 ? 2.029 -11.264 6.244 1.00 53.45 83 SER A O 4
ATOM 5751 N N . PRO A 1 84 ? 2.089 -10.043 4.350 1.00 40.12 84 PRO A N 4
ATOM 5752 C CA . PRO A 1 84 ? 0.843 -9.338 4.590 1.00 61.31 84 PRO A CA 4
ATOM 5753 C C . PRO A 1 84 ? -0.323 -9.959 3.823 1.00 53.52 84 PRO A C 4
ATOM 5754 O O . PRO A 1 84 ? -0.211 -11.063 3.292 1.00 54.44 84 PRO A O 4
ATOM 5765 N N . PHE A 1 85 ? -1.436 -9.240 3.758 1.00 25.14 85 PHE A N 4
ATOM 5766 C CA . PHE A 1 85 ? -2.603 -9.708 3.027 1.00 13.43 85 PHE A CA 4
ATOM 5767 C C . PHE A 1 85 ? -3.209 -8.568 2.222 1.00 41.34 85 PHE A C 4
ATOM 5768 O O . PHE A 1 85 ? -3.009 -7.395 2.543 1.00 72.13 85 PHE A O 4
ATOM 5785 N N . ASP A 1 86 ? -3.952 -8.917 1.182 1.00 3.42 86 ASP A N 4
ATOM 5786 C CA . ASP A 1 86 ? -4.564 -7.930 0.296 1.00 2.42 86 ASP A CA 4
ATOM 5787 C C . ASP A 1 86 ? -5.849 -7.375 0.901 1.00 25.34 86 ASP A C 4
ATOM 5788 O O . ASP A 1 86 ? -6.550 -6.581 0.275 1.00 61.15 86 ASP A O 4
ATOM 5797 N N . GLY A 1 87 ? -6.152 -7.793 2.121 1.00 10.11 87 GLY A N 4
ATOM 5798 C CA . GLY A 1 87 ? -7.341 -7.310 2.791 1.00 45.22 87 GLY A CA 4
ATOM 5799 C C . GLY A 1 87 ? -7.074 -6.064 3.609 1.00 1.13 87 GLY A C 4
ATOM 5800 O O . GLY A 1 87 ? -7.999 -5.458 4.147 1.00 41.14 87 GLY A O 4
ATOM 5804 N N . PHE A 1 88 ? -5.810 -5.676 3.698 1.00 31.33 88 PHE A N 4
ATOM 5805 C CA . PHE A 1 88 ? -5.430 -4.500 4.465 1.00 11.53 88 PHE A CA 4
ATOM 5806 C C . PHE A 1 88 ? -5.518 -3.243 3.606 1.00 54.51 88 PHE A C 4
ATOM 5807 O O . PHE A 1 88 ? -5.396 -3.301 2.380 1.00 73.14 88 PHE A O 4
ATOM 5824 N N . ARG A 1 89 ? -5.730 -2.108 4.258 1.00 4.44 89 ARG A N 4
ATOM 5825 C CA . ARG A 1 89 ? -5.920 -0.846 3.557 1.00 44.43 89 ARG A CA 4
ATOM 5826 C C . ARG A 1 89 ? -4.894 0.184 4.005 1.00 21.14 89 ARG A C 4
ATOM 5827 O O . ARG A 1 89 ? -4.671 0.373 5.201 1.00 22.23 89 ARG A O 4
ATOM 5848 N N . LEU A 1 90 ? -4.276 0.848 3.037 1.00 25.41 90 LEU A N 4
ATOM 5849 C CA . LEU A 1 90 ? -3.294 1.883 3.319 1.00 60.42 90 LEU A CA 4
ATOM 5850 C C . LEU A 1 90 ? -3.969 3.246 3.306 1.00 63.10 90 LEU A C 4
ATOM 5851 O O . LEU A 1 90 ? -4.178 3.835 2.248 1.00 34.44 90 LEU A O 4
ATOM 5867 N N . HIS A 1 9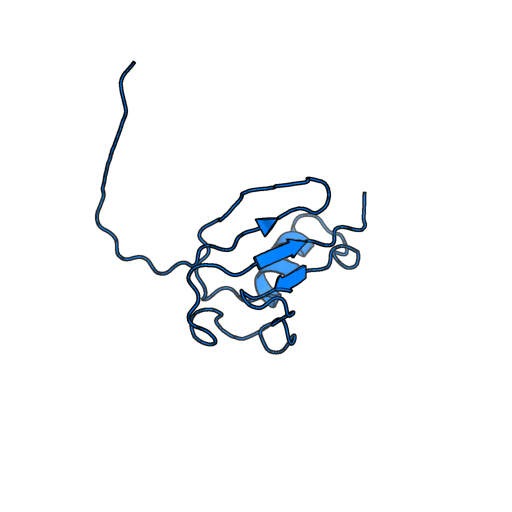1 ? -4.339 3.722 4.483 1.00 42.35 91 HIS A N 4
ATOM 5868 C CA . HIS A 1 91 ? -5.048 4.985 4.609 1.00 54.41 91 HIS A CA 4
ATOM 5869 C C . HIS A 1 91 ? -4.061 6.136 4.787 1.00 51.41 91 HIS A C 4
ATOM 5870 O O . HIS A 1 91 ? -3.583 6.393 5.892 1.00 44.02 91 HIS A O 4
ATOM 5885 N N . ILE A 1 92 ? -3.754 6.808 3.689 1.00 43.23 92 ILE A N 4
ATOM 5886 C CA . ILE A 1 92 ? -2.844 7.947 3.704 1.00 74.31 92 ILE A CA 4
ATOM 5887 C C . ILE A 1 92 ? -3.452 9.096 4.501 1.00 2.34 92 ILE A C 4
ATOM 5888 O O . ILE A 1 92 ? -4.567 9.536 4.220 1.00 23.34 92 ILE A O 4
ATOM 5904 N N . ILE A 1 93 ? -2.728 9.562 5.506 1.00 30.25 93 ILE A N 4
ATOM 5905 C CA . ILE A 1 93 ? -3.198 10.658 6.336 1.00 61.44 93 ILE A CA 4
ATOM 5906 C C . ILE A 1 93 ? -2.969 12.000 5.649 1.00 43.43 93 ILE A C 4
ATOM 5907 O O . ILE A 1 93 ? -1.831 12.385 5.369 1.00 4.40 93 ILE A O 4
ATOM 5923 N N . ASP A 1 94 ? -4.059 12.693 5.360 1.00 54.11 94 ASP A N 4
ATOM 5924 C CA . ASP A 1 94 ? -3.993 14.024 4.775 1.00 23.43 94 ASP A CA 4
ATOM 5925 C C . ASP A 1 94 ? -3.925 15.068 5.878 1.00 11.31 94 ASP A C 4
ATOM 5926 O O . ASP A 1 94 ? -4.893 15.259 6.618 1.00 65.52 94 ASP A O 4
ATOM 5935 N N . LEU A 1 95 ? -2.786 15.721 6.009 1.00 15.42 95 LEU A N 4
ATOM 5936 C CA . LEU A 1 95 ? -2.624 16.767 7.008 1.00 24.34 95 LEU A CA 4
ATOM 5937 C C . LEU A 1 95 ? -2.279 18.090 6.344 1.00 35.53 95 LEU A C 4
ATOM 5938 O O . LEU A 1 95 ? -3.148 18.937 6.131 1.00 25.43 95 LEU A O 4
ATOM 5954 N N . ASP A 1 96 ? -1.016 18.251 5.990 1.00 53.53 96 ASP A N 4
ATOM 5955 C CA . ASP A 1 96 ? -0.538 19.484 5.384 1.00 72.41 96 ASP A CA 4
ATOM 5956 C C . ASP A 1 96 ? 0.711 19.221 4.549 1.00 64.25 96 ASP A C 4
ATOM 5957 O O . ASP A 1 96 ? 1.716 18.712 5.049 1.00 64.22 96 ASP A O 4
ATOM 5966 N N . PRO A 1 97 ? 0.640 19.522 3.248 1.00 72.52 97 PRO A N 4
ATOM 5967 C CA . PRO A 1 97 ? 1.755 19.374 2.331 1.00 65.44 97 PRO A CA 4
ATOM 5968 C C . PRO A 1 97 ? 2.577 20.652 2.236 1.00 62.20 97 PRO A C 4
ATOM 5969 O O . PRO A 1 97 ? 3.479 20.845 3.077 1.00 37.47 97 PRO A O 4
ATOM 5981 N N . MET A 1 1 ? -16.470 4.916 -25.612 1.00 22.12 1 MET A N 5
ATOM 5982 C CA . MET A 1 1 ? -16.524 5.259 -24.173 1.00 74.52 1 MET A CA 5
ATOM 5983 C C . MET A 1 1 ? -16.629 3.993 -23.334 1.00 43.15 1 MET A C 5
ATOM 5984 O O . MET A 1 1 ? -17.203 2.993 -23.766 1.00 4.35 1 MET A O 5
ATOM 6000 N N . GLY A 1 2 ? -16.067 4.038 -22.135 1.00 41.22 2 GLY A N 5
ATOM 6001 C CA . GLY A 1 2 ? -16.010 2.860 -21.293 1.00 75.21 2 GLY A CA 5
ATOM 6002 C C . GLY A 1 2 ? -14.615 2.276 -21.275 1.00 21.51 2 GLY A C 5
ATOM 6003 O O . GLY A 1 2 ? -13.842 2.503 -22.208 1.00 14.14 2 GLY A O 5
ATOM 6007 N N . HIS A 1 3 ? -14.270 1.547 -20.220 1.00 53.04 3 HIS A N 5
ATOM 6008 C CA . HIS A 1 3 ? -12.932 0.973 -20.105 1.00 33.45 3 HIS A CA 5
ATOM 6009 C C . HIS A 1 3 ? -12.991 -0.433 -19.517 1.00 12.45 3 HIS A C 5
ATOM 6010 O O . HIS A 1 3 ? -13.207 -0.598 -18.317 1.00 32.01 3 HIS A O 5
ATOM 6025 N N . HIS A 1 4 ? -12.801 -1.447 -20.351 1.00 53.41 4 HIS A N 5
ATOM 6026 C CA . HIS A 1 4 ? -12.664 -2.806 -19.839 1.00 63.41 4 HIS A CA 5
ATOM 6027 C C . HIS A 1 4 ? -11.196 -3.082 -19.515 1.00 43.01 4 HIS A C 5
ATOM 6028 O O . HIS A 1 4 ? -10.522 -3.881 -20.160 1.00 74.43 4 HIS A O 5
ATOM 6043 N N . HIS A 1 5 ? -10.708 -2.380 -18.505 1.00 53.42 5 HIS A N 5
ATOM 6044 C CA . HIS A 1 5 ? -9.302 -2.435 -18.124 1.00 1.15 5 HIS A CA 5
ATOM 6045 C C . HIS A 1 5 ? -9.093 -3.450 -16.998 1.00 4.32 5 HIS A C 5
ATOM 6046 O O . HIS A 1 5 ? -7.977 -3.643 -16.514 1.00 24.02 5 HIS A O 5
ATOM 6061 N N . HIS A 1 6 ? -10.170 -4.109 -16.597 1.00 45.40 6 HIS A N 5
ATOM 6062 C CA . HIS A 1 6 ? -10.110 -5.063 -15.504 1.00 74.22 6 HIS A CA 5
ATOM 6063 C C . HIS A 1 6 ? -9.796 -6.461 -16.026 1.00 33.31 6 HIS A C 5
ATOM 6064 O O . HIS A 1 6 ? -10.432 -6.942 -16.961 1.00 44.15 6 HIS A O 5
ATOM 6079 N N . HIS A 1 7 ? -8.811 -7.098 -15.416 1.00 34.15 7 HIS A N 5
ATOM 6080 C CA . HIS A 1 7 ? -8.387 -8.435 -15.807 1.00 65.00 7 HIS A CA 5
ATOM 6081 C C . HIS A 1 7 ? -8.014 -9.221 -14.551 1.00 31.54 7 HIS A C 5
ATOM 6082 O O . HIS A 1 7 ? -7.458 -8.651 -13.615 1.00 32.25 7 HIS A O 5
ATOM 6097 N N . HIS A 1 8 ? -8.332 -10.511 -14.515 1.00 2.53 8 HIS A N 5
ATOM 6098 C CA . HIS A 1 8 ? -8.089 -11.318 -13.317 1.00 24.33 8 HIS A CA 5
ATOM 6099 C C . HIS A 1 8 ? -6.639 -11.784 -13.230 1.00 4.02 8 HIS A C 5
ATOM 6100 O O . HIS A 1 8 ? -5.839 -11.192 -12.502 1.00 64.31 8 HIS A O 5
ATOM 6115 N N . SER A 1 9 ? -6.315 -12.828 -13.998 1.00 33.30 9 SER A N 5
ATOM 6116 C CA . SER A 1 9 ? -5.017 -13.508 -13.924 1.00 71.42 9 SER A CA 5
ATOM 6117 C C . SER A 1 9 ? -4.918 -14.340 -12.645 1.00 35.13 9 SER A C 5
ATOM 6118 O O . SER A 1 9 ? -5.715 -14.187 -11.721 1.00 23.52 9 SER A O 5
ATOM 6126 N N . HIS A 1 10 ? -3.961 -15.248 -12.615 1.00 23.12 10 HIS A N 5
ATOM 6127 C CA . HIS A 1 10 ? -3.705 -16.048 -11.428 1.00 0.24 10 HIS A CA 5
ATOM 6128 C C . HIS A 1 10 ? -2.241 -15.943 -11.045 1.00 5.11 10 HIS A C 5
ATOM 6129 O O . HIS A 1 10 ? -1.436 -15.386 -11.794 1.00 1.30 10 HIS A O 5
ATOM 6144 N N . GLY A 1 11 ? -1.898 -16.477 -9.890 1.00 45.01 11 GLY A N 5
ATOM 6145 C CA . GLY A 1 11 ? -0.527 -16.439 -9.442 1.00 43.23 11 GLY A CA 5
ATOM 6146 C C . GLY A 1 11 ? -0.400 -15.894 -8.038 1.00 4.23 11 GLY A C 5
ATOM 6147 O O . GLY A 1 11 ? -0.992 -14.864 -7.706 1.00 12.15 11 GLY A O 5
ATOM 6151 N N . ASP A 1 12 ? 0.365 -16.587 -7.213 1.00 61.32 12 ASP A N 5
ATOM 6152 C CA . ASP A 1 12 ? 0.591 -16.159 -5.845 1.00 3.44 12 ASP A CA 5
ATOM 6153 C C . ASP A 1 12 ? 1.844 -15.295 -5.781 1.00 10.11 12 ASP A C 5
ATOM 6154 O O . ASP A 1 12 ? 2.917 -15.757 -5.401 1.00 73.51 12 ASP A O 5
ATOM 6163 N N . ASP A 1 13 ? 1.708 -14.050 -6.210 1.00 14.12 13 ASP A N 5
ATOM 6164 C CA . ASP A 1 13 ? 2.843 -13.137 -6.288 1.00 15.41 13 ASP A CA 5
ATOM 6165 C C . ASP A 1 13 ? 2.376 -11.686 -6.234 1.00 10.13 13 ASP A C 5
ATOM 6166 O O . ASP A 1 13 ? 3.021 -10.784 -6.778 1.00 22.52 13 ASP A O 5
ATOM 6175 N N . SER A 1 14 ? 1.262 -11.459 -5.559 1.00 4.42 14 SER A N 5
ATOM 6176 C CA . SER A 1 14 ? 0.689 -10.128 -5.486 1.00 10.31 14 SER A CA 5
ATOM 6177 C C . SER A 1 14 ? 0.199 -9.802 -4.079 1.00 22.54 14 SER A C 5
ATOM 6178 O O . SER A 1 14 ? -0.661 -10.497 -3.532 1.00 73.02 14 SER A O 5
ATOM 6186 N N . VAL A 1 15 ? 0.764 -8.761 -3.483 1.00 21.01 15 VAL A N 5
ATOM 6187 C CA . VAL A 1 15 ? 0.221 -8.235 -2.243 1.00 63.02 15 VAL A CA 5
ATOM 6188 C C . VAL A 1 15 ? -0.919 -7.285 -2.578 1.00 5.31 15 VAL A C 5
ATOM 6189 O O . VAL A 1 15 ? -0.756 -6.344 -3.360 1.00 32.33 15 VAL A O 5
ATOM 6202 N N . HIS A 1 16 ? -2.089 -7.565 -2.037 1.00 64.34 16 HIS A N 5
ATOM 6203 C CA . HIS A 1 16 ? -3.278 -6.823 -2.407 1.00 21.13 16 HIS A CA 5
ATOM 6204 C C . HIS A 1 16 ? -3.449 -5.609 -1.509 1.00 72.32 16 HIS A C 5
ATOM 6205 O O . HIS A 1 16 ? -4.003 -5.702 -0.412 1.00 11.31 16 HIS A O 5
ATOM 6220 N N . LEU A 1 17 ? -2.958 -4.477 -1.978 1.00 3.22 17 LEU A N 5
ATOM 6221 C CA . LEU A 1 17 ? -3.001 -3.246 -1.210 1.00 34.42 17 LEU A CA 5
ATOM 6222 C C . LEU A 1 17 ? -4.124 -2.347 -1.712 1.00 33.24 17 LEU A C 5
ATOM 6223 O O . LEU A 1 17 ? -4.188 -2.017 -2.896 1.00 31.41 17 LEU A O 5
ATOM 6239 N N . HIS A 1 18 ? -5.020 -1.974 -0.813 1.00 54.23 18 HIS A N 5
ATOM 6240 C CA . HIS A 1 18 ? -6.129 -1.101 -1.170 1.00 12.43 18 HIS A CA 5
ATOM 6241 C C . HIS A 1 18 ? -5.785 0.330 -0.776 1.00 74.21 18 HIS A C 5
ATOM 6242 O O . HIS A 1 18 ? -5.760 0.659 0.407 1.00 75.44 18 HIS A O 5
ATOM 6257 N N . ILE A 1 19 ? -5.504 1.164 -1.764 1.00 35.15 19 ILE A N 5
ATOM 6258 C CA . ILE A 1 19 ? -5.073 2.535 -1.516 1.00 53.04 19 ILE A CA 5
ATOM 6259 C C . ILE A 1 19 ? -6.274 3.434 -1.230 1.00 11.31 19 ILE A C 5
ATOM 6260 O O . ILE A 1 19 ? -7.285 3.371 -1.928 1.00 70.44 19 ILE A O 5
ATOM 6276 N N . THR A 1 20 ? -6.162 4.252 -0.193 1.00 23.35 20 THR A N 5
ATOM 6277 C CA . THR A 1 20 ? -7.223 5.176 0.174 1.00 41.50 20 THR A CA 5
ATOM 6278 C C . THR A 1 20 ? -6.632 6.500 0.670 1.00 54.53 20 THR A C 5
ATOM 6279 O O . THR A 1 20 ? -5.601 6.518 1.345 1.00 22.33 20 THR A O 5
ATOM 6290 N N . HIS A 1 21 ? -7.283 7.606 0.324 1.00 60.00 21 HIS A N 5
ATOM 6291 C CA . HIS A 1 21 ? -6.805 8.931 0.705 1.00 53.44 21 HIS A CA 5
ATOM 6292 C C . HIS A 1 21 ? -7.483 9.364 2.006 1.00 3.33 21 HIS A C 5
ATOM 6293 O O . HIS A 1 21 ? -8.425 8.712 2.457 1.00 50.01 21 HIS A O 5
ATOM 6308 N N . ALA A 1 22 ? -6.995 10.436 2.620 1.00 22.31 22 ALA A N 5
ATOM 6309 C CA . ALA A 1 22 ? -7.588 10.923 3.861 1.00 61.45 22 ALA A CA 5
ATOM 6310 C C . ALA A 1 22 ? -8.921 11.612 3.602 1.00 51.41 22 ALA A C 5
ATOM 6311 O O . ALA A 1 22 ? -9.945 11.225 4.164 1.00 24.14 22 ALA A O 5
ATOM 6318 N N . ASN A 1 23 ? -8.899 12.633 2.751 1.00 43.42 23 ASN A N 5
ATOM 6319 C CA . ASN A 1 23 ? -10.111 13.378 2.426 1.00 4.22 23 ASN A CA 5
ATOM 6320 C C . ASN A 1 23 ? -11.032 12.535 1.557 1.00 24.23 23 ASN A C 5
ATOM 6321 O O . ASN A 1 23 ? -12.244 12.475 1.780 1.00 45.42 23 ASN A O 5
ATOM 6332 N N . LEU A 1 24 ? -10.455 11.886 0.555 1.00 15.41 24 LEU A N 5
ATOM 6333 C CA . LEU A 1 24 ? -11.196 10.930 -0.250 1.00 0.50 24 LEU A CA 5
ATOM 6334 C C . LEU A 1 24 ? -11.276 9.604 0.493 1.00 62.32 24 LEU A C 5
ATOM 6335 O O . LEU A 1 24 ? -10.480 8.696 0.255 1.00 62.23 24 LEU A O 5
ATOM 6351 N N . LYS A 1 25 ? -12.222 9.518 1.415 1.00 53.45 25 LYS A N 5
ATOM 6352 C CA . LYS A 1 25 ? -12.367 8.345 2.261 1.00 2.12 25 LYS A CA 5
ATOM 6353 C C . LYS A 1 25 ? -12.980 7.194 1.474 1.00 72.15 25 LYS A C 5
ATOM 6354 O O . LYS A 1 25 ? -12.719 6.022 1.747 1.00 11.55 25 LYS A O 5
ATOM 6373 N N . SER A 1 26 ? -13.795 7.534 0.490 1.00 73.01 26 SER A N 5
ATOM 6374 C CA . SER A 1 26 ? -14.338 6.540 -0.411 1.00 75.14 26 SER A CA 5
ATOM 6375 C C . SER A 1 26 ? -13.501 6.518 -1.685 1.00 54.31 26 SER A C 5
ATOM 6376 O O . SER A 1 26 ? -13.985 6.810 -2.781 1.00 32.04 26 SER A O 5
ATOM 6384 N N . PHE A 1 27 ? -12.226 6.209 -1.524 1.00 62.03 27 PHE A N 5
ATOM 6385 C CA . PHE A 1 27 ? -11.305 6.150 -2.641 1.00 51.01 27 PHE A CA 5
ATOM 6386 C C . PHE A 1 27 ? -10.986 4.697 -2.966 1.00 73.42 27 PHE A C 5
ATOM 6387 O O . PHE A 1 27 ? -10.114 4.089 -2.350 1.00 51.45 27 PHE A O 5
ATOM 6404 N N . SER A 1 28 ? -11.725 4.138 -3.911 1.00 43.10 28 SER A N 5
ATOM 6405 C CA . SER A 1 28 ? -11.542 2.749 -4.290 1.00 24.32 28 SER A CA 5
ATOM 6406 C C . SER A 1 28 ? -10.391 2.605 -5.284 1.00 20.43 28 SER A C 5
ATOM 6407 O O . SER A 1 28 ? -10.601 2.571 -6.498 1.00 42.51 28 SER A O 5
ATOM 6415 N N . ALA A 1 29 ? -9.171 2.568 -4.763 1.00 2.13 29 ALA A N 5
ATOM 6416 C CA . ALA A 1 29 ? -7.994 2.331 -5.585 1.00 21.42 29 ALA A CA 5
ATOM 6417 C C . ALA A 1 29 ? -7.374 0.992 -5.223 1.00 0.31 29 ALA A C 5
ATOM 6418 O O . ALA A 1 29 ? -6.639 0.882 -4.243 1.00 13.01 29 ALA A O 5
ATOM 6425 N N . ASP A 1 30 ? -7.691 -0.028 -5.996 1.00 31.13 30 ASP A N 5
ATOM 6426 C CA . ASP A 1 30 ? -7.238 -1.374 -5.693 1.00 1.43 30 ASP A CA 5
ATOM 6427 C C . ASP A 1 30 ? -6.055 -1.750 -6.574 1.00 12.41 30 ASP A C 5
ATOM 6428 O O . ASP A 1 30 ? -6.134 -1.668 -7.801 1.00 71.02 30 ASP A O 5
ATOM 6437 N N . ALA A 1 31 ? -4.957 -2.152 -5.949 1.00 75.45 31 ALA A N 5
ATOM 6438 C CA . ALA A 1 31 ? -3.744 -2.474 -6.683 1.00 40.31 31 ALA A CA 5
ATOM 6439 C C . ALA A 1 31 ? -3.055 -3.705 -6.112 1.00 54.43 31 ALA A C 5
ATOM 6440 O O . ALA A 1 31 ? -3.395 -4.180 -5.027 1.00 63.41 31 ALA A O 5
ATOM 6447 N N . ARG A 1 32 ? -2.081 -4.212 -6.853 1.00 30.40 32 ARG A N 5
ATOM 6448 C CA . ARG A 1 32 ? -1.308 -5.366 -6.428 1.00 51.03 32 ARG A CA 5
ATOM 6449 C C . ARG A 1 32 ? 0.177 -5.101 -6.643 1.00 22.13 32 ARG A C 5
ATOM 6450 O O . ARG A 1 32 ? 0.586 -4.651 -7.716 1.00 40.03 32 ARG A O 5
ATOM 6471 N N . PHE A 1 33 ? 0.974 -5.355 -5.622 1.00 50.41 33 PHE A N 5
ATOM 6472 C CA . PHE A 1 33 ? 2.409 -5.112 -5.699 1.00 23.33 33 PHE A CA 5
ATOM 6473 C C . PHE A 1 33 ? 3.182 -6.354 -5.268 1.00 22.22 33 PHE A C 5
ATOM 6474 O O . PHE A 1 33 ? 2.599 -7.426 -5.087 1.00 30.14 33 PHE A O 5
ATOM 6491 N N . SER A 1 34 ? 4.486 -6.207 -5.108 1.00 22.11 34 SER A N 5
ATOM 6492 C CA . SER A 1 34 ? 5.333 -7.309 -4.689 1.00 50.41 34 SER A CA 5
ATOM 6493 C C . SER A 1 34 ? 5.704 -7.170 -3.213 1.00 34.14 34 SER A C 5
ATOM 6494 O O . SER A 1 34 ? 5.831 -6.056 -2.700 1.00 72.42 34 SER A O 5
ATOM 6502 N N . PRO A 1 35 ? 5.890 -8.304 -2.512 1.00 10.21 35 PRO A N 5
ATOM 6503 C CA . PRO A 1 35 ? 6.245 -8.315 -1.086 1.00 33.11 35 PRO A CA 5
ATOM 6504 C C . PRO A 1 35 ? 7.677 -7.841 -0.832 1.00 13.13 35 PRO A C 5
ATOM 6505 O O . PRO A 1 35 ? 8.151 -7.833 0.305 1.00 51.42 35 PRO A O 5
ATOM 6516 N N . GLN A 1 36 ? 8.357 -7.451 -1.901 1.00 2.12 36 GLN A N 5
ATOM 6517 C CA . GLN A 1 36 ? 9.715 -6.940 -1.803 1.00 31.42 36 GLN A CA 5
ATOM 6518 C C . GLN A 1 36 ? 9.699 -5.445 -1.496 1.00 44.25 36 GLN A C 5
ATOM 6519 O O . GLN A 1 36 ? 10.717 -4.864 -1.121 1.00 4.23 36 GLN A O 5
ATOM 6533 N N . MET A 1 37 ? 8.533 -4.828 -1.648 1.00 31.44 37 MET A N 5
ATOM 6534 C CA . MET A 1 37 ? 8.389 -3.404 -1.390 1.00 73.02 37 MET A CA 5
ATOM 6535 C C . MET A 1 37 ? 7.989 -3.162 0.061 1.00 34.53 37 MET A C 5
ATOM 6536 O O . MET A 1 37 ? 6.911 -3.566 0.493 1.00 53.23 37 MET A O 5
ATOM 6550 N N . SER A 1 38 ? 8.866 -2.510 0.805 1.00 65.35 38 SER A N 5
ATOM 6551 C CA . SER A 1 38 ? 8.596 -2.186 2.194 1.00 54.10 38 SER A CA 5
ATOM 6552 C C . SER A 1 38 ? 8.055 -0.762 2.313 1.00 12.34 38 SER A C 5
ATOM 6553 O O . SER A 1 38 ? 8.000 -0.022 1.325 1.00 42.15 38 SER A O 5
ATOM 6561 N N . VAL A 1 39 ? 7.672 -0.373 3.523 1.00 20.43 39 VAL A N 5
ATOM 6562 C CA . VAL A 1 39 ? 7.174 0.974 3.773 1.00 45.32 39 VAL A CA 5
ATOM 6563 C C . VAL A 1 39 ? 8.289 1.994 3.558 1.00 10.11 39 VAL A C 5
ATOM 6564 O O . VAL A 1 39 ? 8.066 3.066 3.004 1.00 64.02 39 VAL A O 5
ATOM 6577 N N . GLU A 1 40 ? 9.494 1.638 3.982 1.00 23.22 40 GLU A N 5
ATOM 6578 C CA . GLU A 1 40 ? 10.659 2.501 3.814 1.00 24.11 40 GLU A CA 5
ATOM 6579 C C . GLU A 1 40 ? 10.940 2.739 2.328 1.00 1.32 40 GLU A C 5
ATOM 6580 O O . GLU A 1 40 ? 11.387 3.815 1.926 1.00 22.10 40 GLU A O 5
ATOM 6592 N N . ALA A 1 41 ? 10.648 1.731 1.516 1.00 13.12 41 ALA A N 5
ATOM 6593 C CA . ALA A 1 41 ? 10.862 1.815 0.080 1.00 24.12 41 ALA A CA 5
ATOM 6594 C C . ALA A 1 41 ? 9.937 2.851 -0.556 1.00 41.35 41 ALA A C 5
ATOM 6595 O O . ALA A 1 41 ? 10.379 3.691 -1.342 1.00 74.42 41 ALA A O 5
ATOM 6602 N N . VAL A 1 42 ? 8.655 2.805 -0.202 1.00 51.22 42 VAL A N 5
ATOM 6603 C CA . VAL A 1 42 ? 7.689 3.737 -0.774 1.00 25.41 42 VAL A CA 5
ATOM 6604 C C . VAL A 1 42 ? 7.911 5.145 -0.213 1.00 20.03 42 VAL A C 5
ATOM 6605 O O . VAL A 1 42 ? 7.686 6.139 -0.908 1.00 21.00 42 VAL A O 5
ATOM 6618 N N . LYS A 1 43 ? 8.388 5.222 1.031 1.00 40.41 43 LYS A N 5
ATOM 6619 C CA . LYS A 1 43 ? 8.725 6.504 1.652 1.00 51.44 43 LYS A CA 5
ATOM 6620 C C . LYS A 1 43 ? 9.753 7.250 0.815 1.00 75.14 43 LYS A C 5
ATOM 6621 O O . LYS A 1 43 ? 9.610 8.442 0.554 1.00 24.13 43 LYS A O 5
ATOM 6640 N N . GLU A 1 44 ? 10.784 6.529 0.399 1.00 3.40 44 GLU A N 5
ATOM 6641 C CA . GLU A 1 44 ? 11.853 7.106 -0.400 1.00 53.14 44 GLU A CA 5
ATOM 6642 C C . GLU A 1 44 ? 11.312 7.683 -1.703 1.00 31.02 44 GLU A C 5
ATOM 6643 O O . GLU A 1 44 ? 11.714 8.765 -2.125 1.00 10.50 44 GLU A O 5
ATOM 6655 N N . LYS A 1 45 ? 10.387 6.963 -2.328 1.00 51.50 45 LYS A N 5
ATOM 6656 C CA . LYS A 1 45 ? 9.869 7.366 -3.626 1.00 0.30 45 LYS A CA 5
ATOM 6657 C C . LYS A 1 45 ? 8.927 8.561 -3.490 1.00 13.11 45 LYS A C 5
ATOM 6658 O O . LYS A 1 45 ? 8.902 9.439 -4.347 1.00 74.23 45 LYS A O 5
ATOM 6677 N N . LEU A 1 46 ? 8.164 8.601 -2.405 1.00 4.32 46 LEU A N 5
ATOM 6678 C CA . LEU A 1 46 ? 7.287 9.739 -2.131 1.00 11.40 46 LEU A CA 5
ATOM 6679 C C . LEU A 1 46 ? 8.123 10.977 -1.829 1.00 43.12 46 LEU A C 5
ATOM 6680 O O . LEU A 1 46 ? 7.770 12.099 -2.207 1.00 21.12 46 LEU A O 5
ATOM 6696 N N . TRP A 1 47 ? 9.250 10.748 -1.167 1.00 34.12 47 TRP A N 5
ATOM 6697 C CA . TRP A 1 47 ? 10.208 11.801 -0.859 1.00 65.23 47 TRP A CA 5
ATOM 6698 C C . TRP A 1 47 ? 10.878 12.314 -2.138 1.00 73.54 47 TRP A C 5
ATOM 6699 O O . TRP A 1 47 ? 11.461 13.396 -2.157 1.00 71.13 47 TRP A O 5
ATOM 6720 N N . LYS A 1 48 ? 10.782 11.538 -3.207 1.00 22.34 48 LYS A N 5
ATOM 6721 C CA . LYS A 1 48 ? 11.326 11.946 -4.496 1.00 74.55 48 LYS A CA 5
ATOM 6722 C C . LYS A 1 48 ? 10.237 12.536 -5.389 1.00 2.32 48 LYS A C 5
ATOM 6723 O O . LYS A 1 48 ? 10.480 13.490 -6.127 1.00 13.33 48 LYS A O 5
ATOM 6742 N N . LYS A 1 49 ? 9.044 11.960 -5.312 1.00 5.02 49 LYS A N 5
ATOM 6743 C CA . LYS A 1 49 ? 7.925 12.377 -6.149 1.00 3.34 49 LYS A CA 5
ATOM 6744 C C . LYS A 1 49 ? 7.520 13.818 -5.856 1.00 74.41 49 LYS A C 5
ATOM 6745 O O . LYS A 1 49 ? 7.433 14.644 -6.763 1.00 2.01 49 LYS A O 5
ATOM 6764 N N . CYS A 1 50 ? 7.271 14.119 -4.589 1.00 12.50 50 CYS A N 5
ATOM 6765 C CA . CYS A 1 50 ? 6.843 15.457 -4.200 1.00 71.21 50 CYS A CA 5
ATOM 6766 C C . CYS A 1 50 ? 7.756 16.047 -3.134 1.00 35.22 50 CYS A C 5
ATOM 6767 O O . CYS A 1 50 ? 7.590 17.200 -2.735 1.00 32.40 50 CYS A O 5
ATOM 6775 N N . GLY A 1 51 ? 8.727 15.261 -2.681 1.00 35.33 51 GLY A N 5
ATOM 6776 C CA . GLY A 1 51 ? 9.581 15.697 -1.592 1.00 52.24 51 GLY A CA 5
ATOM 6777 C C . GLY A 1 51 ? 8.828 15.721 -0.279 1.00 30.01 51 GLY A C 5
ATOM 6778 O O . GLY A 1 51 ? 9.133 16.512 0.612 1.00 11.52 51 GLY A O 5
ATOM 6782 N N . THR A 1 52 ? 7.836 14.851 -0.170 1.00 64.54 52 THR A N 5
ATOM 6783 C CA . THR A 1 52 ? 6.987 14.797 1.004 1.00 12.55 52 THR A CA 5
ATOM 6784 C C . THR A 1 52 ? 7.719 14.157 2.178 1.00 5.22 52 THR A C 5
ATOM 6785 O O . THR A 1 52 ? 8.049 12.971 2.143 1.00 43.15 52 THR A O 5
ATOM 6796 N N . SER A 1 53 ? 8.001 14.957 3.197 1.00 34.34 53 SER A N 5
ATOM 6797 C CA . SER A 1 53 ? 8.587 14.449 4.422 1.00 21.23 53 SER A CA 5
ATOM 6798 C C . SER A 1 53 ? 7.609 13.494 5.098 1.00 20.11 53 SER A C 5
ATOM 6799 O O . SER A 1 53 ? 6.493 13.880 5.453 1.00 42.30 53 SER A O 5
ATOM 6807 N N . VAL A 1 54 ? 8.031 12.249 5.270 1.00 71.23 54 VAL A N 5
ATOM 6808 C CA . VAL A 1 54 ? 7.162 11.203 5.799 1.00 73.52 54 VAL A CA 5
ATOM 6809 C C . VAL A 1 54 ? 6.871 11.396 7.286 1.00 64.13 54 VAL A C 5
ATOM 6810 O O . VAL A 1 54 ? 6.067 10.669 7.866 1.00 30.12 54 VAL A O 5
ATOM 6823 N N . ASN A 1 55 ? 7.527 12.374 7.898 1.00 63.34 55 ASN A N 5
ATOM 6824 C CA . ASN A 1 55 ? 7.247 12.724 9.286 1.00 43.51 55 ASN A CA 5
ATOM 6825 C C . ASN A 1 55 ? 5.856 13.335 9.401 1.00 31.24 55 ASN A C 5
ATOM 6826 O O . ASN A 1 55 ? 5.140 13.115 10.379 1.00 75.22 55 ASN A O 5
ATOM 6837 N N . SER A 1 56 ? 5.475 14.091 8.381 1.00 24.33 56 SER A N 5
ATOM 6838 C CA . SER A 1 56 ? 4.199 14.785 8.370 1.00 0.31 56 SER A CA 5
ATOM 6839 C C . SER A 1 56 ? 3.177 14.048 7.508 1.00 21.01 56 SER A C 5
ATOM 6840 O O . SER A 1 56 ? 2.196 14.630 7.054 1.00 24.13 56 SER A O 5
ATOM 6848 N N . MET A 1 57 ? 3.408 12.762 7.294 1.00 55.24 57 MET A N 5
ATOM 6849 C CA . MET A 1 57 ? 2.483 11.945 6.523 1.00 20.14 57 MET A CA 5
ATOM 6850 C C . MET A 1 57 ? 2.451 10.526 7.074 1.00 15.22 57 MET A C 5
ATOM 6851 O O . MET A 1 57 ? 3.342 9.720 6.807 1.00 43.54 57 MET A O 5
ATOM 6865 N N . ALA A 1 58 ? 1.428 10.233 7.859 1.00 5.02 58 ALA A N 5
ATOM 6866 C CA . ALA A 1 58 ? 1.298 8.928 8.483 1.00 14.22 58 ALA A CA 5
ATOM 6867 C C . ALA A 1 58 ? 0.573 7.960 7.562 1.00 64.21 58 ALA A C 5
ATOM 6868 O O . ALA A 1 58 ? -0.326 8.352 6.815 1.00 61.13 58 ALA A O 5
ATOM 6875 N N . LEU A 1 59 ? 0.970 6.699 7.607 1.00 20.22 59 LEU A N 5
ATOM 6876 C CA . LEU A 1 59 ? 0.321 5.673 6.812 1.00 31.41 59 LEU A CA 5
ATOM 6877 C C . LEU A 1 59 ? -0.487 4.748 7.711 1.00 10.30 59 LEU A C 5
ATOM 6878 O O . LEU A 1 59 ? 0.065 3.904 8.417 1.00 33.44 59 LEU A O 5
ATOM 6894 N N . GLU A 1 60 ? -1.796 4.936 7.701 1.00 25.15 60 GLU A N 5
ATOM 6895 C CA . GLU A 1 60 ? -2.693 4.112 8.493 1.00 74.12 60 GLU A CA 5
ATOM 6896 C C . GLU A 1 60 ? -3.069 2.851 7.734 1.00 53.32 60 GLU A C 5
ATOM 6897 O O . GLU A 1 60 ? -3.948 2.869 6.869 1.00 10.11 60 GLU A O 5
ATOM 6909 N N . LEU A 1 61 ? -2.375 1.769 8.038 1.00 52.12 61 LEU A N 5
ATOM 6910 C CA . LEU A 1 61 ? -2.649 0.489 7.421 1.00 44.25 61 LEU A CA 5
ATOM 6911 C C . LEU A 1 61 ? -3.770 -0.210 8.176 1.00 52.01 61 LEU A C 5
ATOM 6912 O O . LEU A 1 61 ? -3.547 -0.820 9.229 1.00 34.22 61 LEU A O 5
ATOM 6928 N N . TYR A 1 62 ? -4.978 -0.081 7.658 1.00 61.14 62 TYR A N 5
ATOM 6929 C CA . TYR A 1 62 ? -6.146 -0.691 8.272 1.00 2.11 62 TYR A CA 5
ATOM 6930 C C . TYR A 1 62 ? -6.432 -2.042 7.645 1.00 61.41 62 TYR A C 5
ATOM 6931 O O . TYR A 1 62 ? -5.994 -2.323 6.529 1.00 72.31 62 TYR A O 5
ATOM 6949 N N . ASP A 1 63 ? -7.164 -2.869 8.367 1.00 1.43 63 ASP A N 5
ATOM 6950 C CA . ASP A 1 63 ? -7.712 -4.090 7.802 1.00 11.23 63 ASP A CA 5
ATOM 6951 C C . ASP A 1 63 ? -9.235 -4.006 7.874 1.00 2.14 63 ASP A C 5
ATOM 6952 O O . ASP A 1 63 ? -9.778 -2.931 8.144 1.00 41.23 63 ASP A O 5
ATOM 6961 N N . ASP A 1 64 ? -9.928 -5.102 7.620 1.00 4.20 64 ASP A N 5
ATOM 6962 C CA . ASP A 1 64 ? -11.389 -5.064 7.566 1.00 5.02 64 ASP A CA 5
ATOM 6963 C C . ASP A 1 64 ? -12.022 -5.655 8.823 1.00 55.24 64 ASP A C 5
ATOM 6964 O O . ASP A 1 64 ? -13.163 -5.335 9.162 1.00 31.43 64 ASP A O 5
ATOM 6973 N N . SER A 1 65 ? -11.271 -6.481 9.535 1.00 53.42 65 SER A N 5
ATOM 6974 C CA . SER A 1 65 ? -11.818 -7.241 10.645 1.00 34.11 65 SER A CA 5
ATOM 6975 C C . SER A 1 65 ? -11.462 -6.596 11.987 1.00 25.34 65 SER A C 5
ATOM 6976 O O . SER A 1 65 ? -12.298 -6.514 12.891 1.00 32.22 65 SER A O 5
ATOM 6984 N N . GLY A 1 66 ? -10.225 -6.137 12.111 1.00 62.34 66 GLY A N 5
ATOM 6985 C CA . GLY A 1 66 ? -9.786 -5.523 13.347 1.00 23.35 66 GLY A CA 5
ATOM 6986 C C . GLY A 1 66 ? -9.785 -4.012 13.267 1.00 30.24 66 GLY A C 5
ATOM 6987 O O . GLY A 1 66 ? -10.842 -3.379 13.298 1.00 60.44 66 GLY A O 5
ATOM 6991 N N . SER A 1 67 ? -8.599 -3.433 13.167 1.00 65.02 67 SER A N 5
ATOM 6992 C CA . SER A 1 67 ? -8.449 -1.989 13.074 1.00 11.31 67 SER A CA 5
ATOM 6993 C C . SER A 1 67 ? -7.110 -1.630 12.432 1.00 75.32 67 SER A C 5
ATOM 6994 O O . SER A 1 67 ? -7.059 -1.144 11.305 1.00 43.41 67 SER A O 5
ATOM 7002 N N . LYS A 1 68 ? -6.028 -1.897 13.152 1.00 11.34 68 LYS A N 5
ATOM 7003 C CA . LYS A 1 68 ? -4.694 -1.520 12.706 1.00 12.01 68 LYS A CA 5
ATOM 7004 C C . LYS A 1 68 ? -3.824 -2.747 12.489 1.00 43.03 68 LYS A C 5
ATOM 7005 O O . LYS A 1 68 ? -3.655 -3.568 13.393 1.00 22.42 68 LYS A O 5
ATOM 7024 N N . VAL A 1 69 ? -3.281 -2.875 11.292 1.00 62.12 69 VAL A N 5
ATOM 7025 C CA . VAL A 1 69 ? -2.315 -3.925 11.003 1.00 60.42 69 VAL A CA 5
ATOM 7026 C C . VAL A 1 69 ? -0.939 -3.318 10.758 1.00 75.05 69 VAL A C 5
ATOM 7027 O O . VAL A 1 69 ? 0.007 -4.008 10.388 1.00 41.22 69 VAL A O 5
ATOM 7040 N N . ALA A 1 70 ? -0.840 -2.015 10.988 1.00 42.43 70 ALA A N 5
ATOM 7041 C CA . ALA A 1 70 ? 0.424 -1.305 10.870 1.00 4.24 70 ALA A CA 5
ATOM 7042 C C . ALA A 1 70 ? 1.257 -1.486 12.135 1.00 41.32 70 ALA A C 5
ATOM 7043 O O . ALA A 1 70 ? 1.044 -0.795 13.130 1.00 21.12 70 ALA A O 5
ATOM 7050 N N . VAL A 1 71 ? 2.188 -2.429 12.102 1.00 31.30 71 VAL A N 5
ATOM 7051 C CA . VAL A 1 71 ? 3.035 -2.695 13.256 1.00 31.03 71 VAL A CA 5
ATOM 7052 C C . VAL A 1 71 ? 4.199 -1.707 13.309 1.00 60.25 71 VAL A C 5
ATOM 7053 O O . VAL A 1 71 ? 4.544 -1.200 14.378 1.00 3.34 71 VAL A O 5
ATOM 7066 N N . LEU A 1 72 ? 4.786 -1.431 12.145 1.00 44.53 72 LEU A N 5
ATOM 7067 C CA . LEU A 1 72 ? 5.907 -0.494 12.028 1.00 40.44 72 LEU A CA 5
ATOM 7068 C C . LEU A 1 72 ? 7.142 -1.016 12.752 1.00 53.22 72 LEU A C 5
ATOM 7069 O O . LEU A 1 72 ? 7.961 -0.252 13.262 1.00 32.30 72 LEU A O 5
ATOM 7085 N N . SER A 1 73 ? 7.260 -2.331 12.794 1.00 4.43 73 SER A N 5
ATOM 7086 C CA . SER A 1 73 ? 8.495 -2.980 13.192 1.00 34.33 73 SER A CA 5
ATOM 7087 C C . SER A 1 73 ? 8.984 -3.757 11.979 1.00 73.41 73 SER A C 5
ATOM 7088 O O . SER A 1 73 ? 9.909 -4.565 12.035 1.00 62.11 73 SER A O 5
ATOM 7096 N N . ASP A 1 74 ? 8.329 -3.458 10.871 1.00 3.33 74 ASP A N 5
ATOM 7097 C CA . ASP A 1 74 ? 8.519 -4.150 9.608 1.00 34.51 74 ASP A CA 5
ATOM 7098 C C . ASP A 1 74 ? 8.613 -3.144 8.465 1.00 33.50 74 ASP A C 5
ATOM 7099 O O . ASP A 1 74 ? 8.814 -3.516 7.310 1.00 34.14 74 ASP A O 5
ATOM 7108 N N . ASP A 1 75 ? 8.500 -1.865 8.810 1.00 14.01 75 ASP A N 5
ATOM 7109 C CA . ASP A 1 75 ? 8.420 -0.794 7.816 1.00 14.04 75 ASP A CA 5
ATOM 7110 C C . ASP A 1 75 ? 9.669 -0.737 6.942 1.00 72.41 75 ASP A C 5
ATOM 7111 O O . ASP A 1 75 ? 9.587 -0.457 5.748 1.00 44.35 75 ASP A O 5
ATOM 7120 N N . SER A 1 76 ? 10.817 -1.010 7.536 1.00 53.01 76 SER A N 5
ATOM 7121 C CA . SER A 1 76 ? 12.076 -0.982 6.809 1.00 2.22 76 SER A CA 5
ATOM 7122 C C . SER A 1 76 ? 12.661 -2.383 6.690 1.00 60.43 76 SER A C 5
ATOM 7123 O O . SER A 1 76 ? 13.829 -2.558 6.343 1.00 63.21 76 SER A O 5
ATOM 7131 N N . ARG A 1 77 ? 11.832 -3.381 6.963 1.00 22.54 77 ARG A N 5
ATOM 7132 C CA . ARG A 1 77 ? 12.244 -4.772 6.863 1.00 61.22 77 ARG A CA 5
ATOM 7133 C C . ARG A 1 77 ? 11.616 -5.394 5.619 1.00 12.44 77 ARG A C 5
ATOM 7134 O O . ARG A 1 77 ? 10.699 -4.816 5.035 1.00 11.43 77 ARG A O 5
ATOM 7155 N N . PRO A 1 78 ? 12.104 -6.565 5.180 1.00 35.41 78 PRO A N 5
ATOM 7156 C CA . PRO A 1 78 ? 11.494 -7.290 4.064 1.00 3.24 78 PRO A CA 5
ATOM 7157 C C . PRO A 1 78 ? 10.056 -7.709 4.378 1.00 23.53 78 PRO A C 5
ATOM 7158 O O . PRO A 1 78 ? 9.819 -8.571 5.226 1.00 74.13 78 PRO A O 5
ATOM 7169 N N . LEU A 1 79 ? 9.100 -7.084 3.692 1.00 23.34 79 LEU A N 5
ATOM 7170 C CA . LEU A 1 79 ? 7.679 -7.338 3.930 1.00 12.33 79 LEU A CA 5
ATOM 7171 C C . LEU A 1 79 ? 7.321 -8.796 3.633 1.00 0.45 79 LEU A C 5
ATOM 7172 O O . LEU A 1 79 ? 6.393 -9.353 4.221 1.00 52.02 79 LEU A O 5
ATOM 7188 N N . GLY A 1 80 ? 8.073 -9.412 2.726 1.00 51.51 80 GLY A N 5
ATOM 7189 C CA . GLY A 1 80 ? 7.852 -10.806 2.385 1.00 73.41 80 GLY A CA 5
ATOM 7190 C C . GLY A 1 80 ? 8.075 -11.739 3.559 1.00 45.33 80 GLY A C 5
ATOM 7191 O O . GLY A 1 80 ? 7.541 -12.847 3.590 1.00 34.12 80 GLY A O 5
ATOM 7195 N N . PHE A 1 81 ? 8.848 -11.283 4.536 1.00 70.25 81 PHE A N 5
ATOM 7196 C CA . PHE A 1 81 ? 9.143 -12.085 5.716 1.00 15.52 81 PHE A CA 5
ATOM 7197 C C . PHE A 1 81 ? 7.963 -12.042 6.685 1.00 41.11 81 PHE A C 5
ATOM 7198 O O . PHE A 1 81 ? 7.790 -12.933 7.516 1.00 73.21 81 PHE A O 5
ATOM 7215 N N . PHE A 1 82 ? 7.145 -11.004 6.561 1.00 44.14 82 PHE A N 5
ATOM 7216 C CA . PHE A 1 82 ? 5.983 -10.828 7.420 1.00 34.43 82 PHE A CA 5
ATOM 7217 C C . PHE A 1 82 ? 4.818 -11.700 6.947 1.00 14.40 82 PHE A C 5
ATOM 7218 O O . PHE A 1 82 ? 3.961 -12.089 7.747 1.00 72.15 82 PHE A O 5
ATOM 7235 N N . SER A 1 83 ? 4.822 -12.017 5.651 1.00 5.31 83 SER A N 5
ATOM 7236 C CA . SER A 1 83 ? 3.725 -12.739 5.006 1.00 13.21 83 SER A CA 5
ATOM 7237 C C . SER A 1 83 ? 2.458 -11.879 5.020 1.00 51.43 83 SER A C 5
ATOM 7238 O O . SER A 1 83 ? 1.630 -11.969 5.930 1.00 53.45 83 SER A O 5
ATOM 7246 N N . PRO A 1 84 ? 2.319 -11.002 4.017 1.00 40.12 84 PRO A N 5
ATOM 7247 C CA . PRO A 1 84 ? 1.213 -10.050 3.932 1.00 61.31 84 PRO A CA 5
ATOM 7248 C C . PRO A 1 84 ? -0.110 -10.697 3.526 1.00 53.52 84 PRO A C 5
ATOM 7249 O O . PRO A 1 84 ? -0.140 -11.756 2.888 1.00 54.44 84 PRO A O 5
ATOM 7260 N N . PHE A 1 85 ? -1.200 -10.041 3.900 1.00 25.14 85 PHE A N 5
ATOM 7261 C CA . PHE A 1 85 ? -2.538 -10.506 3.567 1.00 13.43 85 PHE A CA 5
ATOM 7262 C C . PHE A 1 85 ? -3.085 -9.719 2.377 1.00 41.34 85 PHE A C 5
ATOM 7263 O O . PHE A 1 85 ? -2.388 -8.879 1.809 1.00 72.13 85 PHE A O 5
ATOM 7280 N N . ASP A 1 86 ? -4.334 -9.982 2.013 1.00 3.42 86 ASP A N 5
ATOM 7281 C CA . ASP A 1 86 ? -4.944 -9.334 0.855 1.00 2.42 86 ASP A CA 5
ATOM 7282 C C . ASP A 1 86 ? -5.975 -8.295 1.281 1.00 25.34 86 ASP A C 5
ATOM 7283 O O . ASP A 1 86 ? -6.691 -7.741 0.446 1.00 61.15 86 ASP A O 5
ATOM 7292 N N . GLY A 1 87 ? -6.038 -8.019 2.574 1.00 10.11 87 GLY A N 5
ATOM 7293 C CA . GLY A 1 87 ? -7.008 -7.069 3.077 1.00 45.22 87 GLY A CA 5
ATOM 7294 C C . GLY A 1 87 ? -6.371 -5.811 3.629 1.00 1.13 87 GLY A C 5
ATOM 7295 O O . GLY A 1 87 ? -6.956 -5.132 4.470 1.00 41.14 87 GLY A O 5
ATOM 7299 N N . PHE A 1 88 ? -5.181 -5.486 3.145 1.00 31.33 88 PHE A N 5
ATOM 7300 C CA . PHE A 1 88 ? -4.448 -4.328 3.637 1.00 11.53 88 PHE A CA 5
ATOM 7301 C C . PHE A 1 88 ? -4.952 -3.039 2.996 1.00 54.51 88 PHE A C 5
ATOM 7302 O O . PHE A 1 88 ? -5.012 -2.921 1.770 1.00 73.14 88 PHE A O 5
ATOM 7319 N N . ARG A 1 89 ? -5.329 -2.083 3.832 1.00 4.44 89 ARG A N 5
ATOM 7320 C CA . ARG A 1 89 ? -5.793 -0.783 3.365 1.00 44.43 89 ARG A CA 5
ATOM 7321 C C . ARG A 1 89 ? -4.754 0.296 3.650 1.00 21.14 89 ARG A C 5
ATOM 7322 O O . ARG A 1 89 ? -4.446 0.584 4.804 1.00 22.23 89 ARG A O 5
ATOM 7343 N N . LEU A 1 90 ? -4.223 0.890 2.593 1.00 25.41 90 LEU A N 5
ATOM 7344 C CA . LEU A 1 90 ? -3.256 1.967 2.724 1.00 60.42 90 LEU A CA 5
ATOM 7345 C C . LEU A 1 90 ? -3.976 3.303 2.819 1.00 63.10 90 LEU A C 5
ATOM 7346 O O . LEU A 1 90 ? -4.212 3.963 1.807 1.00 34.44 90 LEU A O 5
ATOM 7362 N N . HIS A 1 91 ? -4.358 3.684 4.027 1.00 42.35 91 HIS A N 5
ATOM 7363 C CA . HIS A 1 91 ? -5.051 4.943 4.225 1.00 54.41 91 HIS A CA 5
ATOM 7364 C C . HIS A 1 91 ? -4.051 6.047 4.528 1.00 51.41 91 HIS A C 5
ATOM 7365 O O . HIS A 1 91 ? -3.596 6.194 5.665 1.00 44.02 91 HIS A O 5
ATOM 7380 N N . ILE A 1 92 ? -3.703 6.803 3.503 1.00 43.23 92 ILE A N 5
ATOM 7381 C CA . ILE A 1 92 ? -2.752 7.893 3.638 1.00 74.31 92 ILE A CA 5
ATOM 7382 C C . ILE A 1 92 ? -3.335 9.006 4.500 1.00 2.34 92 ILE A C 5
ATOM 7383 O O . ILE A 1 92 ? -4.448 9.476 4.254 1.00 23.34 92 ILE A O 5
ATOM 7399 N N . ILE A 1 93 ? -2.605 9.399 5.532 1.00 30.25 93 ILE A N 5
ATOM 7400 C CA . ILE A 1 93 ? -3.015 10.519 6.359 1.00 61.44 93 ILE A CA 5
ATOM 7401 C C . ILE A 1 93 ? -2.470 11.812 5.762 1.00 43.43 93 ILE A C 5
ATOM 7402 O O . ILE A 1 93 ? -1.335 12.213 6.033 1.00 4.40 93 ILE A O 5
ATOM 7418 N N . ASP A 1 94 ? -3.275 12.419 4.907 1.00 54.11 94 ASP A N 5
ATOM 7419 C CA . ASP A 1 94 ? -2.896 13.640 4.214 1.00 23.43 94 ASP A CA 5
ATOM 7420 C C . ASP A 1 94 ? -2.873 14.828 5.158 1.00 11.31 94 ASP A C 5
ATOM 7421 O O . ASP A 1 94 ? -3.920 15.346 5.551 1.00 65.52 94 ASP A O 5
ATOM 7430 N N . LEU A 1 95 ? -1.676 15.233 5.541 1.00 15.42 95 LEU A N 5
ATOM 7431 C CA . LEU A 1 95 ? -1.489 16.441 6.319 1.00 24.34 95 LEU A CA 5
ATOM 7432 C C . LEU A 1 95 ? -0.927 17.528 5.414 1.00 35.53 95 LEU A C 5
ATOM 7433 O O . LEU A 1 95 ? -1.006 17.416 4.191 1.00 25.43 95 LEU A O 5
ATOM 7449 N N . ASP A 1 96 ? -0.356 18.563 6.003 1.00 53.53 96 ASP A N 5
ATOM 7450 C CA . ASP A 1 96 ? 0.191 19.671 5.229 1.00 72.41 96 ASP A CA 5
ATOM 7451 C C . ASP A 1 96 ? 1.584 19.330 4.710 1.00 64.25 96 ASP A C 5
ATOM 7452 O O . ASP A 1 96 ? 2.499 19.051 5.486 1.00 64.22 96 ASP A O 5
ATOM 7461 N N . PRO A 1 97 ? 1.752 19.301 3.382 1.00 72.52 97 PRO A N 5
ATOM 7462 C CA . PRO A 1 97 ? 3.035 19.064 2.749 1.00 65.44 97 PRO A CA 5
ATOM 7463 C C . PRO A 1 97 ? 3.760 20.371 2.445 1.00 62.20 97 PRO A C 5
ATOM 7464 O O . PRO A 1 97 ? 4.330 20.969 3.381 1.00 37.47 97 PRO A O 5
ATOM 7476 N N . MET A 1 1 ? 9.935 9.728 -18.497 1.00 73.35 1 MET A N 6
ATOM 7477 C CA . MET A 1 1 ? 8.514 10.126 -18.397 1.00 1.22 1 MET A CA 6
ATOM 7478 C C . MET A 1 1 ? 7.607 8.922 -18.604 1.00 22.31 1 MET A C 6
ATOM 7479 O O . MET A 1 1 ? 7.978 7.973 -19.293 1.00 31.12 1 MET A O 6
ATOM 7495 N N . GLY A 1 2 ? 6.426 8.965 -17.999 1.00 42.12 2 GLY A N 6
ATOM 7496 C CA . GLY A 1 2 ? 5.425 7.939 -18.223 1.00 31.30 2 GLY A CA 6
ATOM 7497 C C . GLY A 1 2 ? 5.717 6.633 -17.508 1.00 54.43 2 GLY A C 6
ATOM 7498 O O . GLY A 1 2 ? 4.991 6.254 -16.590 1.00 62.53 2 GLY A O 6
ATOM 7502 N N . HIS A 1 3 ? 6.790 5.963 -17.928 1.00 43.54 3 HIS A N 6
ATOM 7503 C CA . HIS A 1 3 ? 7.107 4.605 -17.484 1.00 40.55 3 HIS A CA 6
ATOM 7504 C C . HIS A 1 3 ? 6.073 3.628 -18.030 1.00 74.15 3 HIS A C 6
ATOM 7505 O O . HIS A 1 3 ? 5.046 3.376 -17.400 1.00 42.33 3 HIS A O 6
ATOM 7520 N N . HIS A 1 4 ? 6.347 3.109 -19.223 1.00 64.13 4 HIS A N 6
ATOM 7521 C CA . HIS A 1 4 ? 5.441 2.189 -19.904 1.00 1.31 4 HIS A CA 6
ATOM 7522 C C . HIS A 1 4 ? 5.175 0.953 -19.047 1.00 23.25 4 HIS A C 6
ATOM 7523 O O . HIS A 1 4 ? 6.016 0.059 -18.941 1.00 72.41 4 HIS A O 6
ATOM 7538 N N . HIS A 1 5 ? 4.002 0.918 -18.432 1.00 32.05 5 HIS A N 6
ATOM 7539 C CA . HIS A 1 5 ? 3.627 -0.175 -17.554 1.00 1.31 5 HIS A CA 6
ATOM 7540 C C . HIS A 1 5 ? 2.707 -1.137 -18.290 1.00 73.12 5 HIS A C 6
ATOM 7541 O O . HIS A 1 5 ? 1.499 -0.922 -18.371 1.00 23.24 5 HIS A O 6
ATOM 7556 N N . HIS A 1 6 ? 3.287 -2.182 -18.849 1.00 24.43 6 HIS A N 6
ATOM 7557 C CA . HIS A 1 6 ? 2.524 -3.181 -19.578 1.00 12.32 6 HIS A CA 6
ATOM 7558 C C . HIS A 1 6 ? 3.125 -4.558 -19.341 1.00 43.20 6 HIS A C 6
ATOM 7559 O O . HIS A 1 6 ? 4.066 -4.965 -20.021 1.00 31.32 6 HIS A O 6
ATOM 7574 N N . HIS A 1 7 ? 2.592 -5.258 -18.356 1.00 33.32 7 HIS A N 6
ATOM 7575 C CA . HIS A 1 7 ? 3.114 -6.558 -17.967 1.00 21.43 7 HIS A CA 6
ATOM 7576 C C . HIS A 1 7 ? 1.965 -7.522 -17.705 1.00 61.44 7 HIS A C 6
ATOM 7577 O O . HIS A 1 7 ? 0.959 -7.148 -17.103 1.00 41.21 7 HIS A O 6
ATOM 7592 N N . HIS A 1 8 ? 2.114 -8.750 -18.175 1.00 73.14 8 HIS A N 6
ATOM 7593 C CA . HIS A 1 8 ? 1.088 -9.767 -18.002 1.00 62.51 8 HIS A CA 6
ATOM 7594 C C . HIS A 1 8 ? 1.349 -10.571 -16.741 1.00 0.24 8 HIS A C 6
ATOM 7595 O O . HIS A 1 8 ? 2.501 -10.830 -16.392 1.00 41.23 8 HIS A O 6
ATOM 7610 N N . SER A 1 9 ? 0.284 -10.952 -16.054 1.00 53.44 9 SER A N 6
ATOM 7611 C CA . SER A 1 9 ? 0.408 -11.756 -14.850 1.00 43.32 9 SER A CA 6
ATOM 7612 C C . SER A 1 9 ? -0.886 -12.500 -14.551 1.00 62.11 9 SER A C 6
ATOM 7613 O O . SER A 1 9 ? -1.840 -11.926 -14.026 1.00 51.32 9 SER A O 6
ATOM 7621 N N . HIS A 1 10 ? -0.923 -13.776 -14.904 1.00 15.54 10 HIS A N 6
ATOM 7622 C CA . HIS A 1 10 ? -2.042 -14.629 -14.531 1.00 31.24 10 HIS A CA 6
ATOM 7623 C C . HIS A 1 10 ? -1.716 -15.333 -13.213 1.00 41.45 10 HIS A C 6
ATOM 7624 O O . HIS A 1 10 ? -2.509 -16.110 -12.688 1.00 14.33 10 HIS A O 6
ATOM 7639 N N . GLY A 1 11 ? -0.532 -15.050 -12.688 1.00 22.13 11 GLY A N 6
ATOM 7640 C CA . GLY A 1 11 ? -0.146 -15.585 -11.399 1.00 45.34 11 GLY A CA 6
ATOM 7641 C C . GLY A 1 11 ? -0.769 -14.797 -10.265 1.00 11.34 11 GLY A C 6
ATOM 7642 O O . GLY A 1 11 ? -1.146 -15.363 -9.239 1.00 74.12 11 GLY A O 6
ATOM 7646 N N . ASP A 1 12 ? -0.891 -13.485 -10.474 1.00 65.33 12 ASP A N 6
ATOM 7647 C CA . ASP A 1 12 ? -1.501 -12.585 -9.491 1.00 64.44 12 ASP A CA 6
ATOM 7648 C C . ASP A 1 12 ? -0.698 -12.605 -8.191 1.00 12.32 12 ASP A C 6
ATOM 7649 O O . ASP A 1 12 ? -1.248 -12.619 -7.091 1.00 1.13 12 ASP A O 6
ATOM 7658 N N . ASP A 1 13 ? 0.625 -12.610 -8.342 1.00 32.31 13 ASP A N 6
ATOM 7659 C CA . ASP A 1 13 ? 1.544 -12.583 -7.201 1.00 14.24 13 ASP A CA 6
ATOM 7660 C C . ASP A 1 13 ? 1.377 -11.296 -6.414 1.00 41.12 13 ASP A C 6
ATOM 7661 O O . ASP A 1 13 ? 1.632 -11.252 -5.212 1.00 14.42 13 ASP A O 6
ATOM 7670 N N . SER A 1 14 ? 0.965 -10.248 -7.113 1.00 52.51 14 SER A N 6
ATOM 7671 C CA . SER A 1 14 ? 0.818 -8.932 -6.521 1.00 14.31 14 SER A CA 6
ATOM 7672 C C . SER A 1 14 ? -0.182 -8.953 -5.371 1.00 42.42 14 SER A C 6
ATOM 7673 O O . SER A 1 14 ? -1.323 -9.395 -5.527 1.00 44.32 14 SER A O 6
ATOM 7681 N N . VAL A 1 15 ? 0.261 -8.492 -4.213 1.00 13.50 15 VAL A N 6
ATOM 7682 C CA . VAL A 1 15 ? -0.614 -8.375 -3.065 1.00 51.44 15 VAL A CA 6
ATOM 7683 C C . VAL A 1 15 ? -1.609 -7.248 -3.295 1.00 62.13 15 VAL A C 6
ATOM 7684 O O . VAL A 1 15 ? -1.254 -6.189 -3.813 1.00 3.11 15 VAL A O 6
ATOM 7697 N N . HIS A 1 16 ? -2.855 -7.481 -2.937 1.00 13.42 16 HIS A N 6
ATOM 7698 C CA . HIS A 1 16 ? -3.906 -6.518 -3.213 1.00 33.23 16 HIS A CA 6
ATOM 7699 C C . HIS A 1 16 ? -4.100 -5.599 -2.020 1.00 1.11 16 HIS A C 6
ATOM 7700 O O . HIS A 1 16 ? -4.954 -5.837 -1.165 1.00 34.00 16 HIS A O 6
ATOM 7715 N N . LEU A 1 17 ? -3.276 -4.569 -1.947 1.00 24.34 17 LEU A N 6
ATOM 7716 C CA . LEU A 1 17 ? -3.361 -3.603 -0.868 1.00 4.32 17 LEU A CA 6
ATOM 7717 C C . LEU A 1 17 ? -4.171 -2.394 -1.314 1.00 13.54 17 LEU A C 6
ATOM 7718 O O . LEU A 1 17 ? -3.702 -1.578 -2.108 1.00 75.21 17 LEU A O 6
ATOM 7734 N N . HIS A 1 18 ? -5.393 -2.294 -0.816 1.00 65.31 18 HIS A N 6
ATOM 7735 C CA . HIS A 1 18 ? -6.289 -1.220 -1.215 1.00 33.43 18 HIS A CA 6
ATOM 7736 C C . HIS A 1 18 ? -5.957 0.067 -0.477 1.00 24.00 18 HIS A C 6
ATOM 7737 O O . HIS A 1 18 ? -5.900 0.097 0.753 1.00 44.43 18 HIS A O 6
ATOM 7752 N N . ILE A 1 19 ? -5.746 1.123 -1.241 1.00 51.41 19 ILE A N 6
ATOM 7753 C CA . ILE A 1 19 ? -5.381 2.410 -0.684 1.00 43.45 19 ILE A CA 6
ATOM 7754 C C . ILE A 1 19 ? -6.624 3.182 -0.266 1.00 74.12 19 ILE A C 6
ATOM 7755 O O . ILE A 1 19 ? -7.508 3.454 -1.081 1.00 40.04 19 ILE A O 6
ATOM 7771 N N . THR A 1 20 ? -6.692 3.516 1.009 1.00 64.12 20 THR A N 6
ATOM 7772 C CA . THR A 1 20 ? -7.796 4.293 1.537 1.00 50.31 20 THR A CA 6
ATOM 7773 C C . THR A 1 20 ? -7.397 5.762 1.597 1.00 72.52 20 THR A C 6
ATOM 7774 O O . THR A 1 20 ? -6.780 6.214 2.563 1.00 61.01 20 THR A O 6
ATOM 7785 N N . HIS A 1 21 ? -7.714 6.486 0.537 1.00 11.32 21 HIS A N 6
ATOM 7786 C CA . HIS A 1 21 ? -7.325 7.882 0.412 1.00 60.22 21 HIS A CA 6
ATOM 7787 C C . HIS A 1 21 ? -8.295 8.772 1.187 1.00 63.12 21 HIS A C 6
ATOM 7788 O O . HIS A 1 21 ? -9.508 8.665 1.022 1.00 24.14 21 HIS A O 6
ATOM 7803 N N . ALA A 1 22 ? -7.751 9.646 2.032 1.00 65.11 22 ALA A N 6
ATOM 7804 C CA . ALA A 1 22 ? -8.571 10.464 2.919 1.00 21.34 22 ALA A CA 6
ATOM 7805 C C . ALA A 1 22 ? -9.303 11.571 2.164 1.00 25.13 22 ALA A C 6
ATOM 7806 O O . ALA A 1 22 ? -10.527 11.667 2.231 1.00 3.31 22 ALA A O 6
ATOM 7813 N N . ASN A 1 23 ? -8.548 12.407 1.460 1.00 72.15 23 ASN A N 6
ATOM 7814 C CA . ASN A 1 23 ? -9.126 13.534 0.725 1.00 4.45 23 ASN A CA 6
ATOM 7815 C C . ASN A 1 23 ? -10.098 13.062 -0.350 1.00 3.22 23 ASN A C 6
ATOM 7816 O O . ASN A 1 23 ? -11.286 13.387 -0.314 1.00 50.31 23 ASN A O 6
ATOM 7827 N N . LEU A 1 24 ? -9.595 12.301 -1.306 1.00 13.04 24 LEU A N 6
ATOM 7828 C CA . LEU A 1 24 ? -10.448 11.723 -2.335 1.00 23.42 24 LEU A CA 6
ATOM 7829 C C . LEU A 1 24 ? -10.805 10.295 -1.954 1.00 21.30 24 LEU A C 6
ATOM 7830 O O . LEU A 1 24 ? -10.101 9.354 -2.319 1.00 34.23 24 LEU A O 6
ATOM 7846 N N . LYS A 1 25 ? -11.883 10.149 -1.197 1.00 50.40 25 LYS A N 6
ATOM 7847 C CA . LYS A 1 25 ? -12.289 8.852 -0.668 1.00 13.03 25 LYS A CA 6
ATOM 7848 C C . LYS A 1 25 ? -13.141 8.075 -1.668 1.00 62.52 25 LYS A C 6
ATOM 7849 O O . LYS A 1 25 ? -13.479 6.913 -1.437 1.00 25.14 25 LYS A O 6
ATOM 7868 N N . SER A 1 26 ? -13.488 8.716 -2.777 1.00 61.42 26 SER A N 6
ATOM 7869 C CA . SER A 1 26 ? -14.246 8.052 -3.828 1.00 31.22 26 SER A CA 6
ATOM 7870 C C . SER A 1 26 ? -13.290 7.578 -4.918 1.00 55.11 26 SER A C 6
ATOM 7871 O O . SER A 1 26 ? -13.703 7.011 -5.932 1.00 42.12 26 SER A O 6
ATOM 7879 N N . PHE A 1 27 ? -12.005 7.818 -4.695 1.00 40.34 27 PHE A N 6
ATOM 7880 C CA . PHE A 1 27 ? -10.972 7.399 -5.626 1.00 15.32 27 PHE A CA 6
ATOM 7881 C C . PHE A 1 27 ? -10.402 6.056 -5.186 1.00 61.05 27 PHE A C 6
ATOM 7882 O O . PHE A 1 27 ? -9.562 5.989 -4.285 1.00 25.14 27 PHE A O 6
ATOM 7899 N N . SER A 1 28 ? -10.882 4.990 -5.806 1.00 14.23 28 SER A N 6
ATOM 7900 C CA . SER A 1 28 ? -10.470 3.651 -5.443 1.00 3.01 28 SER A CA 6
ATOM 7901 C C . SER A 1 28 ? -9.201 3.256 -6.185 1.00 12.14 28 SER A C 6
ATOM 7902 O O . SER A 1 28 ? -9.233 2.938 -7.376 1.00 73.25 28 SER A O 6
ATOM 7910 N N . ALA A 1 29 ? -8.084 3.304 -5.482 1.00 23.00 29 ALA A N 6
ATOM 7911 C CA . ALA A 1 29 ? -6.818 2.868 -6.034 1.00 41.13 29 ALA A CA 6
ATOM 7912 C C . ALA A 1 29 ? -6.221 1.785 -5.152 1.00 35.32 29 ALA A C 6
ATOM 7913 O O . ALA A 1 29 ? -6.337 1.841 -3.929 1.00 53.51 29 ALA A O 6
ATOM 7920 N N . ASP A 1 30 ? -5.606 0.791 -5.765 1.00 62.31 30 ASP A N 6
ATOM 7921 C CA . ASP A 1 30 ? -4.955 -0.268 -5.010 1.00 65.32 30 ASP A CA 6
ATOM 7922 C C . ASP A 1 30 ? -3.513 -0.411 -5.455 1.00 12.52 30 ASP A C 6
ATOM 7923 O O . ASP A 1 30 ? -3.187 -0.191 -6.623 1.00 30.41 30 ASP A O 6
ATOM 7932 N N . ALA A 1 31 ? -2.649 -0.745 -4.515 1.00 11.11 31 ALA A N 6
ATOM 7933 C CA . ALA A 1 31 ? -1.247 -0.949 -4.812 1.00 44.13 31 ALA A CA 6
ATOM 7934 C C . ALA A 1 31 ? -0.998 -2.414 -5.114 1.00 52.41 31 ALA A C 6
ATOM 7935 O O . ALA A 1 31 ? -0.820 -3.224 -4.203 1.00 73.44 31 ALA A O 6
ATOM 7942 N N . ARG A 1 32 ? -1.021 -2.759 -6.390 1.00 22.51 32 ARG A N 6
ATOM 7943 C CA . ARG A 1 32 ? -0.836 -4.137 -6.803 1.00 23.43 32 ARG A CA 6
ATOM 7944 C C . ARG A 1 32 ? 0.584 -4.355 -7.309 1.00 22.20 32 ARG A C 6
ATOM 7945 O O . ARG A 1 32 ? 0.895 -4.145 -8.481 1.00 2.40 32 ARG A O 6
ATOM 7966 N N . PHE A 1 33 ? 1.458 -4.743 -6.400 1.00 53.43 33 PHE A N 6
ATOM 7967 C CA . PHE A 1 33 ? 2.845 -4.994 -6.738 1.00 64.10 33 PHE A CA 6
ATOM 7968 C C . PHE A 1 33 ? 3.278 -6.337 -6.180 1.00 20.04 33 PHE A C 6
ATOM 7969 O O . PHE A 1 33 ? 2.746 -6.799 -5.170 1.00 71.21 33 PHE A O 6
ATOM 7986 N N . SER A 1 34 ? 4.223 -6.970 -6.855 1.00 34.25 34 SER A N 6
ATOM 7987 C CA . SER A 1 34 ? 4.767 -8.230 -6.394 1.00 11.34 34 SER A CA 6
ATOM 7988 C C . SER A 1 34 ? 5.506 -8.025 -5.074 1.00 3.22 34 SER A C 6
ATOM 7989 O O . SER A 1 34 ? 6.275 -7.072 -4.930 1.00 74.05 34 SER A O 6
ATOM 7997 N N . PRO A 1 35 ? 5.288 -8.919 -4.101 1.00 61.13 35 PRO A N 6
ATOM 7998 C CA . PRO A 1 35 ? 5.833 -8.777 -2.740 1.00 65.31 35 PRO A CA 6
ATOM 7999 C C . PRO A 1 35 ? 7.347 -9.003 -2.664 1.00 53.43 35 PRO A C 6
ATOM 8000 O O . PRO A 1 35 ? 7.897 -9.279 -1.599 1.00 51.41 35 PRO A O 6
ATOM 8011 N N . GLN A 1 36 ? 8.016 -8.864 -3.796 1.00 33.43 36 GLN A N 6
ATOM 8012 C CA . GLN A 1 36 ? 9.461 -9.012 -3.860 1.00 73.50 36 GLN A CA 6
ATOM 8013 C C . GLN A 1 36 ? 10.126 -7.671 -3.576 1.00 34.41 36 GLN A C 6
ATOM 8014 O O . GLN A 1 36 ? 11.335 -7.588 -3.360 1.00 43.25 36 GLN A O 6
ATOM 8028 N N . MET A 1 37 ? 9.312 -6.626 -3.573 1.00 60.53 37 MET A N 6
ATOM 8029 C CA . MET A 1 37 ? 9.781 -5.273 -3.318 1.00 72.13 37 MET A CA 6
ATOM 8030 C C . MET A 1 37 ? 9.582 -4.915 -1.849 1.00 73.52 37 MET A C 6
ATOM 8031 O O . MET A 1 37 ? 8.637 -5.380 -1.211 1.00 62.33 37 MET A O 6
ATOM 8045 N N . SER A 1 38 ? 10.486 -4.107 -1.317 1.00 71.35 38 SER A N 6
ATOM 8046 C CA . SER A 1 38 ? 10.397 -3.658 0.060 1.00 22.12 38 SER A CA 6
ATOM 8047 C C . SER A 1 38 ? 9.774 -2.264 0.130 1.00 4.32 38 SER A C 6
ATOM 8048 O O . SER A 1 38 ? 9.938 -1.456 -0.790 1.00 21.13 38 SER A O 6
ATOM 8056 N N . VAL A 1 39 ? 9.069 -1.983 1.222 1.00 73.40 39 VAL A N 6
ATOM 8057 C CA . VAL A 1 39 ? 8.457 -0.671 1.427 1.00 33.12 39 VAL A CA 6
ATOM 8058 C C . VAL A 1 39 ? 9.541 0.407 1.545 1.00 5.21 39 VAL A C 6
ATOM 8059 O O . VAL A 1 39 ? 9.298 1.591 1.300 1.00 25.13 39 VAL A O 6
ATOM 8072 N N . GLU A 1 40 ? 10.741 -0.025 1.900 1.00 15.34 40 GLU A N 6
ATOM 8073 C CA . GLU A 1 40 ? 11.902 0.846 1.986 1.00 11.35 40 GLU A CA 6
ATOM 8074 C C . GLU A 1 40 ? 12.171 1.545 0.650 1.00 21.25 40 GLU A C 6
ATOM 8075 O O . GLU A 1 40 ? 12.550 2.717 0.613 1.00 0.40 40 GLU A O 6
ATOM 8087 N N . ALA A 1 41 ? 11.927 0.838 -0.445 1.00 22.03 41 ALA A N 6
ATOM 8088 C CA . ALA A 1 41 ? 12.280 1.337 -1.766 1.00 75.23 41 ALA A CA 6
ATOM 8089 C C . ALA A 1 41 ? 11.238 2.309 -2.319 1.00 20.03 41 ALA A C 6
ATOM 8090 O O . ALA A 1 41 ? 11.518 3.056 -3.259 1.00 72.22 41 ALA A O 6
ATOM 8097 N N . VAL A 1 42 ? 10.040 2.304 -1.747 1.00 31.33 42 VAL A N 6
ATOM 8098 C CA . VAL A 1 42 ? 8.962 3.140 -2.266 1.00 24.24 42 VAL A CA 6
ATOM 8099 C C . VAL A 1 42 ? 8.913 4.495 -1.556 1.00 20.53 42 VAL A C 6
ATOM 8100 O O . VAL A 1 42 ? 8.520 5.499 -2.151 1.00 75.34 42 VAL A O 6
ATOM 8113 N N . LYS A 1 43 ? 9.343 4.529 -0.294 1.00 34.20 43 LYS A N 6
ATOM 8114 C CA . LYS A 1 43 ? 9.311 5.766 0.488 1.00 21.22 43 LYS A CA 6
ATOM 8115 C C . LYS A 1 43 ? 10.193 6.837 -0.142 1.00 65.44 43 LYS A C 6
ATOM 8116 O O . LYS A 1 43 ? 9.744 7.954 -0.395 1.00 41.11 43 LYS A O 6
ATOM 8135 N N . GLU A 1 44 ? 11.446 6.487 -0.407 1.00 54.02 44 GLU A N 6
ATOM 8136 C CA . GLU A 1 44 ? 12.382 7.403 -1.044 1.00 70.32 44 GLU A CA 6
ATOM 8137 C C . GLU A 1 44 ? 11.861 7.851 -2.411 1.00 34.23 44 GLU A C 6
ATOM 8138 O O . GLU A 1 44 ? 12.022 9.007 -2.807 1.00 23.00 44 GLU A O 6
ATOM 8150 N N . LYS A 1 45 ? 11.217 6.929 -3.115 1.00 1.22 45 LYS A N 6
ATOM 8151 C CA . LYS A 1 45 ? 10.727 7.188 -4.461 1.00 74.11 45 LYS A CA 6
ATOM 8152 C C . LYS A 1 45 ? 9.604 8.226 -4.448 1.00 15.45 45 LYS A C 6
ATOM 8153 O O . LYS A 1 45 ? 9.476 9.025 -5.375 1.00 21.10 45 LYS A O 6
ATOM 8172 N N . LEU A 1 46 ? 8.804 8.221 -3.388 1.00 32.51 46 LEU A N 6
ATOM 8173 C CA . LEU A 1 46 ? 7.744 9.211 -3.233 1.00 53.40 46 LEU A CA 6
ATOM 8174 C C . LEU A 1 46 ? 8.332 10.557 -2.830 1.00 44.31 46 LEU A C 6
ATOM 8175 O O . LEU A 1 46 ? 7.934 11.604 -3.351 1.00 20.40 46 LEU A O 6
ATOM 8191 N N . TRP A 1 47 ? 9.296 10.519 -1.916 1.00 52.15 47 TRP A N 6
ATOM 8192 C CA . TRP A 1 47 ? 9.956 11.727 -1.437 1.00 22.51 47 TRP A CA 6
ATOM 8193 C C . TRP A 1 47 ? 10.606 12.491 -2.588 1.00 34.22 47 TRP A C 6
ATOM 8194 O O . TRP A 1 47 ? 10.508 13.717 -2.669 1.00 34.40 47 TRP A O 6
ATOM 8215 N N . LYS A 1 48 ? 11.253 11.764 -3.489 1.00 10.02 48 LYS A N 6
ATOM 8216 C CA . LYS A 1 48 ? 11.970 12.392 -4.592 1.00 24.54 48 LYS A CA 6
ATOM 8217 C C . LYS A 1 48 ? 11.025 12.769 -5.734 1.00 62.11 48 LYS A C 6
ATOM 8218 O O . LYS A 1 48 ? 11.428 13.454 -6.674 1.00 31.25 48 LYS A O 6
ATOM 8237 N N . LYS A 1 49 ? 9.774 12.332 -5.654 1.00 32.15 49 LYS A N 6
ATOM 8238 C CA . LYS A 1 49 ? 8.801 12.645 -6.693 1.00 34.50 49 LYS A CA 6
ATOM 8239 C C . LYS A 1 49 ? 7.913 13.816 -6.286 1.00 42.32 49 LYS A C 6
ATOM 8240 O O . LYS A 1 49 ? 7.809 14.806 -7.011 1.00 64.24 49 LYS A O 6
ATOM 8259 N N . CYS A 1 50 ? 7.271 13.697 -5.130 1.00 0.53 50 CYS A N 6
ATOM 8260 C CA . CYS A 1 50 ? 6.324 14.706 -4.678 1.00 73.23 50 CYS A CA 6
ATOM 8261 C C . CYS A 1 50 ? 7.035 15.864 -3.981 1.00 42.00 50 CYS A C 6
ATOM 8262 O O . CYS A 1 50 ? 6.634 17.022 -4.119 1.00 32.54 50 CYS A O 6
ATOM 8270 N N . GLY A 1 51 ? 8.091 15.552 -3.239 1.00 40.43 51 GLY A N 6
ATOM 8271 C CA . GLY A 1 51 ? 8.837 16.587 -2.543 1.00 3.22 51 GLY A CA 6
ATOM 8272 C C . GLY A 1 51 ? 8.456 16.698 -1.080 1.00 10.42 51 GLY A C 6
ATOM 8273 O O . GLY A 1 51 ? 9.069 17.457 -0.324 1.00 33.21 51 GLY A O 6
ATOM 8277 N N . THR A 1 52 ? 7.444 15.942 -0.678 1.00 54.12 52 THR A N 6
ATOM 8278 C CA . THR A 1 52 ? 6.994 15.947 0.704 1.00 13.55 52 THR A CA 6
ATOM 8279 C C . THR A 1 52 ? 7.789 14.923 1.510 1.00 14.02 52 THR A C 6
ATOM 8280 O O . THR A 1 52 ? 8.431 14.041 0.940 1.00 12.33 52 THR A O 6
ATOM 8291 N N . SER A 1 53 ? 7.756 15.046 2.826 1.00 32.04 53 SER A N 6
ATOM 8292 C CA . SER A 1 53 ? 8.562 14.193 3.686 1.00 1.24 53 SER A CA 6
ATOM 8293 C C . SER A 1 53 ? 7.788 12.946 4.111 1.00 4.44 53 SER A C 6
ATOM 8294 O O . SER A 1 53 ? 6.721 13.044 4.718 1.00 74.24 53 SER A O 6
ATOM 8302 N N . VAL A 1 54 ? 8.342 11.776 3.807 1.00 73.03 54 VAL A N 6
ATOM 8303 C CA . VAL A 1 54 ? 7.698 10.506 4.139 1.00 54.11 54 VAL A CA 6
ATOM 8304 C C . VAL A 1 54 ? 7.798 10.208 5.633 1.00 61.55 54 VAL A C 6
ATOM 8305 O O . VAL A 1 54 ? 7.079 9.355 6.155 1.00 11.30 54 VAL A O 6
ATOM 8318 N N . ASN A 1 55 ? 8.689 10.919 6.316 1.00 22.44 55 ASN A N 6
ATOM 8319 C CA . ASN A 1 55 ? 8.797 10.834 7.773 1.00 42.25 55 ASN A CA 6
ATOM 8320 C C . ASN A 1 55 ? 7.587 11.504 8.433 1.00 62.41 55 ASN A C 6
ATOM 8321 O O . ASN A 1 55 ? 7.298 11.284 9.610 1.00 1.24 55 ASN A O 6
ATOM 8332 N N . SER A 1 56 ? 6.876 12.314 7.656 1.00 13.34 56 SER A N 6
ATOM 8333 C CA . SER A 1 56 ? 5.655 12.956 8.125 1.00 34.45 56 SER A CA 6
ATOM 8334 C C . SER A 1 56 ? 4.433 12.305 7.478 1.00 52.42 56 SER A C 6
ATOM 8335 O O . SER A 1 56 ? 3.298 12.739 7.682 1.00 24.43 56 SER A O 6
ATOM 8343 N N . MET A 1 57 ? 4.677 11.256 6.707 1.00 11.04 57 MET A N 6
ATOM 8344 C CA . MET A 1 57 ? 3.616 10.568 5.986 1.00 31.14 57 MET A CA 6
ATOM 8345 C C . MET A 1 57 ? 2.956 9.522 6.878 1.00 50.34 57 MET A C 6
ATOM 8346 O O . MET A 1 57 ? 3.493 8.432 7.078 1.00 51.24 57 MET A O 6
ATOM 8360 N N . ALA A 1 58 ? 1.796 9.869 7.418 1.00 42.34 58 ALA A N 6
ATOM 8361 C CA . ALA A 1 58 ? 1.069 8.978 8.307 1.00 52.22 58 ALA A CA 6
ATOM 8362 C C . ALA A 1 58 ? 0.304 7.923 7.517 1.00 42.03 58 ALA A C 6
ATOM 8363 O O . ALA A 1 58 ? -0.665 8.234 6.815 1.00 74.25 58 ALA A O 6
ATOM 8370 N N . LEU A 1 59 ? 0.758 6.680 7.621 1.00 34.35 59 LEU A N 6
ATOM 8371 C CA . LEU A 1 59 ? 0.101 5.560 6.965 1.00 15.21 59 LEU A CA 6
ATOM 8372 C C . LEU A 1 59 ? -0.567 4.666 7.997 1.00 41.45 59 LEU A C 6
ATOM 8373 O O . LEU A 1 59 ? 0.105 3.997 8.783 1.00 65.22 59 LEU A O 6
ATOM 8389 N N . GLU A 1 60 ? -1.888 4.666 8.010 1.00 2.14 60 GLU A N 6
ATOM 8390 C CA . GLU A 1 60 ? -2.628 3.840 8.942 1.00 21.14 60 GLU A CA 6
ATOM 8391 C C . GLU A 1 60 ? -2.971 2.505 8.306 1.00 34.10 60 GLU A C 6
ATOM 8392 O O . GLU A 1 60 ? -3.852 2.422 7.452 1.00 44.53 60 GLU A O 6
ATOM 8404 N N . LEU A 1 61 ? -2.252 1.470 8.708 1.00 71.32 61 LEU A N 6
ATOM 8405 C CA . LEU A 1 61 ? -2.502 0.131 8.208 1.00 72.24 61 LEU A CA 6
ATOM 8406 C C . LEU A 1 61 ? -3.600 -0.529 9.031 1.00 51.34 61 LEU A C 6
ATOM 8407 O O . LEU A 1 61 ? -3.342 -1.098 10.097 1.00 0.54 61 LEU A O 6
ATOM 8423 N N . TYR A 1 62 ? -4.831 -0.420 8.552 1.00 23.12 62 TYR A N 6
ATOM 8424 C CA . TYR A 1 62 ? -5.972 -0.979 9.260 1.00 30.24 62 TYR A CA 6
ATOM 8425 C C . TYR A 1 62 ? -6.226 -2.417 8.844 1.00 4.45 62 TYR A C 6
ATOM 8426 O O . TYR A 1 62 ? -5.967 -2.803 7.703 1.00 1.45 62 TYR A O 6
ATOM 8444 N N . ASP A 1 63 ? -6.753 -3.194 9.780 1.00 42.24 63 ASP A N 6
ATOM 8445 C CA . ASP A 1 63 ? -7.189 -4.555 9.499 1.00 3.22 63 ASP A CA 6
ATOM 8446 C C . ASP A 1 63 ? -8.616 -4.528 8.952 1.00 64.31 63 ASP A C 6
ATOM 8447 O O . ASP A 1 63 ? -9.204 -5.571 8.662 1.00 41.51 63 ASP A O 6
ATOM 8456 N N . ASP A 1 64 ? -9.143 -3.299 8.842 1.00 22.25 64 ASP A N 6
ATOM 8457 C CA . ASP A 1 64 ? -10.481 -3.000 8.307 1.00 13.52 64 ASP A CA 6
ATOM 8458 C C . ASP A 1 64 ? -11.553 -3.021 9.397 1.00 1.51 64 ASP A C 6
ATOM 8459 O O . ASP A 1 64 ? -12.581 -2.357 9.265 1.00 4.53 64 ASP A O 6
ATOM 8468 N N . SER A 1 65 ? -11.318 -3.749 10.484 1.00 3.52 65 SER A N 6
ATOM 8469 C CA . SER A 1 65 ? -12.305 -3.810 11.556 1.00 62.34 65 SER A CA 6
ATOM 8470 C C . SER A 1 65 ? -12.221 -2.551 12.408 1.00 41.32 65 SER A C 6
ATOM 8471 O O . SER A 1 65 ? -13.213 -2.114 12.998 1.00 61.24 65 SER A O 6
ATOM 8479 N N . GLY A 1 66 ? -11.030 -1.969 12.462 1.00 71.03 66 GLY A N 6
ATOM 8480 C CA . GLY A 1 66 ? -10.839 -0.737 13.198 1.00 44.53 66 GLY A CA 6
ATOM 8481 C C . GLY A 1 66 ? -9.528 -0.712 13.951 1.00 72.41 66 GLY A C 6
ATOM 8482 O O . GLY A 1 66 ? -9.173 0.294 14.564 1.00 75.11 66 GLY A O 6
ATOM 8486 N N . SER A 1 67 ? -8.800 -1.816 13.901 1.00 55.14 67 SER A N 6
ATOM 8487 C CA . SER A 1 67 ? -7.536 -1.923 14.605 1.00 20.10 67 SER A CA 6
ATOM 8488 C C . SER A 1 67 ? -6.369 -1.726 13.643 1.00 3.12 67 SER A C 6
ATOM 8489 O O . SER A 1 67 ? -6.430 -2.141 12.484 1.00 40.13 67 SER A O 6
ATOM 8497 N N . LYS A 1 68 ? -5.322 -1.064 14.109 1.00 51.31 68 LYS A N 6
ATOM 8498 C CA . LYS A 1 68 ? -4.124 -0.905 13.305 1.00 64.44 68 LYS A CA 6
ATOM 8499 C C . LYS A 1 68 ? -3.207 -2.107 13.505 1.00 1.34 68 LYS A C 6
ATOM 8500 O O . LYS A 1 68 ? -2.889 -2.482 14.635 1.00 74.32 68 LYS A O 6
ATOM 8519 N N . VAL A 1 69 ? -2.813 -2.722 12.407 1.00 3.22 69 VAL A N 6
ATOM 8520 C CA . VAL A 1 69 ? -1.948 -3.892 12.450 1.00 24.10 69 VAL A CA 6
ATOM 8521 C C . VAL A 1 69 ? -0.521 -3.500 12.086 1.00 52.20 69 VAL A C 6
ATOM 8522 O O . VAL A 1 69 ? 0.311 -4.338 11.727 1.00 42.12 69 VAL A O 6
ATOM 8535 N N . ALA A 1 70 ? -0.241 -2.213 12.212 1.00 62.23 70 ALA A N 6
ATOM 8536 C CA . ALA A 1 70 ? 1.052 -1.666 11.853 1.00 54.13 70 ALA A CA 6
ATOM 8537 C C . ALA A 1 70 ? 2.056 -1.804 12.992 1.00 75.22 70 ALA A C 6
ATOM 8538 O O . ALA A 1 70 ? 1.968 -1.102 14.001 1.00 53.13 70 ALA A O 6
ATOM 8545 N N . VAL A 1 71 ? 2.981 -2.739 12.838 1.00 60.32 71 VAL A N 6
ATOM 8546 C CA . VAL A 1 71 ? 4.111 -2.863 13.752 1.00 31.21 71 VAL A CA 6
ATOM 8547 C C . VAL A 1 71 ? 5.405 -2.475 13.032 1.00 74.41 71 VAL A C 6
ATOM 8548 O O . VAL A 1 71 ? 6.331 -1.929 13.634 1.00 42.11 71 VAL A O 6
ATOM 8561 N N . LEU A 1 72 ? 5.433 -2.751 11.727 1.00 54.21 72 LEU A N 6
ATOM 8562 C CA . LEU A 1 72 ? 6.527 -2.350 10.840 1.00 42.03 72 LEU A CA 6
ATOM 8563 C C . LEU A 1 72 ? 7.894 -2.838 11.315 1.00 43.34 72 LEU A C 6
ATOM 8564 O O . LEU A 1 72 ? 8.647 -2.103 11.952 1.00 55.30 72 LEU A O 6
ATOM 8580 N N . SER A 1 73 ? 8.194 -4.089 11.017 1.00 20.40 73 SER A N 6
ATOM 8581 C CA . SER A 1 73 ? 9.526 -4.628 11.219 1.00 4.11 73 SER A CA 6
ATOM 8582 C C . SER A 1 73 ? 10.006 -5.273 9.920 1.00 21.14 73 SER A C 6
ATOM 8583 O O . SER A 1 73 ? 11.064 -5.899 9.865 1.00 52.41 73 SER A O 6
ATOM 8591 N N . ASP A 1 74 ? 9.216 -5.089 8.867 1.00 35.14 74 ASP A N 6
ATOM 8592 C CA . ASP A 1 74 ? 9.516 -5.670 7.564 1.00 21.22 74 ASP A CA 6
ATOM 8593 C C . ASP A 1 74 ? 9.811 -4.578 6.547 1.00 13.51 74 ASP A C 6
ATOM 8594 O O . ASP A 1 74 ? 9.633 -4.773 5.347 1.00 61.35 74 ASP A O 6
ATOM 8603 N N . ASP A 1 75 ? 10.278 -3.436 7.037 1.00 1.20 75 ASP A N 6
ATOM 8604 C CA . ASP A 1 75 ? 10.600 -2.289 6.184 1.00 20.54 75 ASP A CA 6
ATOM 8605 C C . ASP A 1 75 ? 11.574 -2.682 5.079 1.00 52.40 75 ASP A C 6
ATOM 8606 O O . ASP A 1 75 ? 11.331 -2.434 3.896 1.00 54.22 75 ASP A O 6
ATOM 8615 N N . SER A 1 76 ? 12.667 -3.307 5.474 1.00 14.42 76 SER A N 6
ATOM 8616 C CA . SER A 1 76 ? 13.722 -3.650 4.539 1.00 40.12 76 SER A CA 6
ATOM 8617 C C . SER A 1 76 ? 13.631 -5.114 4.104 1.00 1.42 76 SER A C 6
ATOM 8618 O O . SER A 1 76 ? 14.493 -5.609 3.376 1.00 13.20 76 SER A O 6
ATOM 8626 N N . ARG A 1 77 ? 12.576 -5.796 4.531 1.00 33.45 77 ARG A N 6
ATOM 8627 C CA . ARG A 1 77 ? 12.399 -7.201 4.191 1.00 1.35 77 ARG A CA 6
ATOM 8628 C C . ARG A 1 77 ? 11.414 -7.352 3.039 1.00 60.32 77 ARG A C 6
ATOM 8629 O O . ARG A 1 77 ? 10.525 -6.519 2.864 1.00 13.22 77 ARG A O 6
ATOM 8650 N N . PRO A 1 78 ? 11.572 -8.405 2.223 1.00 23.15 78 PRO A N 6
ATOM 8651 C CA . PRO A 1 78 ? 10.625 -8.719 1.154 1.00 0.11 78 PRO A CA 6
ATOM 8652 C C . PRO A 1 78 ? 9.277 -9.154 1.718 1.00 52.10 78 PRO A C 6
ATOM 8653 O O . PRO A 1 78 ? 9.204 -10.089 2.522 1.00 24.44 78 PRO A O 6
ATOM 8664 N N . LEU A 1 79 ? 8.215 -8.484 1.288 1.00 1.20 79 LEU A N 6
ATOM 8665 C CA . LEU A 1 79 ? 6.871 -8.750 1.798 1.00 24.51 79 LEU A CA 6
ATOM 8666 C C . LEU A 1 79 ? 6.432 -10.187 1.502 1.00 21.34 79 LEU A C 6
ATOM 8667 O O . LEU A 1 79 ? 5.582 -10.744 2.198 1.00 62.43 79 LEU A O 6
ATOM 8683 N N . GLY A 1 80 ? 7.012 -10.782 0.466 1.00 64.40 80 GLY A N 6
ATOM 8684 C CA . GLY A 1 80 ? 6.702 -12.156 0.116 1.00 34.52 80 GLY A CA 6
ATOM 8685 C C . GLY A 1 80 ? 7.135 -13.137 1.185 1.00 1.40 80 GLY A C 6
ATOM 8686 O O . GLY A 1 80 ? 6.506 -14.178 1.373 1.00 32.41 80 GLY A O 6
ATOM 8690 N N . PHE A 1 81 ? 8.207 -12.803 1.892 1.00 14.45 81 PHE A N 6
ATOM 8691 C CA . PHE A 1 81 ? 8.706 -13.653 2.962 1.00 10.10 81 PHE A CA 6
ATOM 8692 C C . PHE A 1 81 ? 7.788 -13.547 4.175 1.00 32.23 81 PHE A C 6
ATOM 8693 O O . PHE A 1 81 ? 7.496 -14.542 4.839 1.00 5.42 81 PHE A O 6
ATOM 8710 N N . PHE A 1 82 ? 7.337 -12.327 4.449 1.00 15.44 82 PHE A N 6
ATOM 8711 C CA . PHE A 1 82 ? 6.393 -12.073 5.528 1.00 35.34 82 PHE A CA 6
ATOM 8712 C C . PHE A 1 82 ? 5.063 -12.751 5.228 1.00 42.13 82 PHE A C 6
ATOM 8713 O O . PHE A 1 82 ? 4.456 -13.366 6.107 1.00 54.14 82 PHE A O 6
ATOM 8730 N N . SER A 1 83 ? 4.634 -12.637 3.972 1.00 41.14 83 SER A N 6
ATOM 8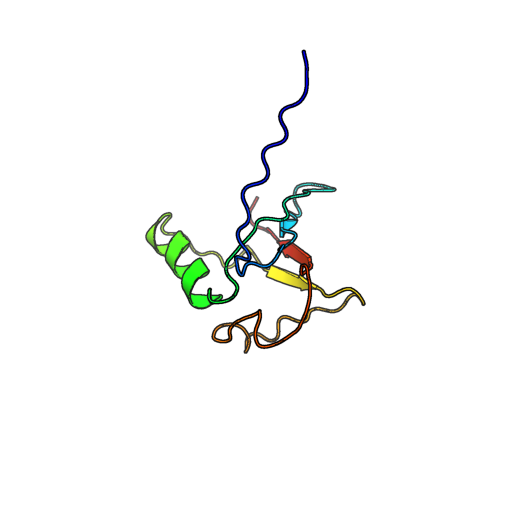731 C CA . SER A 1 83 ? 3.397 -13.243 3.497 1.00 34.04 83 SER A CA 6
ATOM 8732 C C . SER A 1 83 ? 2.192 -12.644 4.224 1.00 12.21 83 SER A C 6
ATOM 8733 O O . SER A 1 83 ? 1.781 -13.125 5.282 1.00 1.24 83 SER A O 6
ATOM 8741 N N . PRO A 1 84 ? 1.629 -11.561 3.673 1.00 52.32 84 PRO A N 6
ATOM 8742 C CA . PRO A 1 84 ? 0.504 -10.865 4.284 1.00 63.21 84 PRO A CA 6
ATOM 8743 C C . PRO A 1 84 ? -0.835 -11.541 4.002 1.00 50.11 84 PRO A C 6
ATOM 8744 O O . PRO A 1 84 ? -0.971 -12.316 3.052 1.00 11.43 84 PRO A O 6
ATOM 8755 N N . PHE A 1 85 ? -1.817 -11.234 4.839 1.00 61.10 85 PHE A N 6
ATOM 8756 C CA . PHE A 1 85 ? -3.170 -11.762 4.701 1.00 61.44 85 PHE A CA 6
ATOM 8757 C C . PHE A 1 85 ? -3.781 -11.412 3.340 1.00 52.44 85 PHE A C 6
ATOM 8758 O O . PHE A 1 85 ? -4.653 -12.129 2.851 1.00 12.32 85 PHE A O 6
ATOM 8775 N N . ASP A 1 86 ? -3.301 -10.320 2.738 1.00 64.34 86 ASP A N 6
ATOM 8776 C CA . ASP A 1 86 ? -3.832 -9.817 1.463 1.00 1.35 86 ASP A CA 6
ATOM 8777 C C . ASP A 1 86 ? -5.249 -9.283 1.656 1.00 33.33 86 ASP A C 6
ATOM 8778 O O . ASP A 1 86 ? -6.230 -10.011 1.520 1.00 12.32 86 ASP A O 6
ATOM 8787 N N . GLY A 1 87 ? -5.340 -8.010 2.011 1.00 0.44 87 GLY A N 6
ATOM 8788 C CA . GLY A 1 87 ? -6.624 -7.402 2.300 1.00 43.25 87 GLY A CA 6
ATOM 8789 C C . GLY A 1 87 ? -6.528 -6.431 3.457 1.00 73.23 87 GLY A C 6
ATOM 8790 O O . GLY A 1 87 ? -7.170 -6.612 4.493 1.00 50.43 87 GLY A O 6
ATOM 8794 N N . PHE A 1 88 ? -5.707 -5.405 3.283 1.00 55.33 88 PHE A N 6
ATOM 8795 C CA . PHE A 1 88 ? -5.491 -4.405 4.319 1.00 14.54 88 PHE A CA 6
ATOM 8796 C C . PHE A 1 88 ? -5.842 -3.022 3.797 1.00 73.41 88 PHE A C 6
ATOM 8797 O O . PHE A 1 88 ? -5.768 -2.769 2.593 1.00 50.44 88 PHE A O 6
ATOM 8814 N N . ARG A 1 89 ? -6.216 -2.132 4.701 1.00 32.53 89 ARG A N 6
ATOM 8815 C CA . ARG A 1 89 ? -6.579 -0.776 4.325 1.00 63.04 89 ARG A CA 6
ATOM 8816 C C . ARG A 1 89 ? -5.396 0.160 4.515 1.00 1.35 89 ARG A C 6
ATOM 8817 O O . ARG A 1 89 ? -5.000 0.448 5.645 1.00 33.43 89 ARG A O 6
ATOM 8838 N N . LEU A 1 90 ? -4.822 0.615 3.413 1.00 34.54 90 LEU A N 6
ATOM 8839 C CA . LEU A 1 90 ? -3.743 1.588 3.473 1.00 3.02 90 LEU A CA 6
ATOM 8840 C C . LEU A 1 90 ? -4.322 2.989 3.603 1.00 34.43 90 LEU A C 6
ATOM 8841 O O . LEU A 1 90 ? -4.537 3.673 2.602 1.00 22.34 90 LEU A O 6
ATOM 8857 N N . HIS A 1 91 ? -4.608 3.405 4.828 1.00 43.45 91 HIS A N 6
ATOM 8858 C CA . HIS A 1 91 ? -5.212 4.708 5.048 1.00 12.43 91 HIS A CA 6
ATOM 8859 C C . HIS A 1 91 ? -4.145 5.794 5.027 1.00 12.24 91 HIS A C 6
ATOM 8860 O O . HIS A 1 91 ? -3.428 5.998 6.007 1.00 55.51 91 HIS A O 6
ATOM 8875 N N . ILE A 1 92 ? -4.030 6.464 3.894 1.00 35.20 92 ILE A N 6
ATOM 8876 C CA . ILE A 1 92 ? -3.064 7.537 3.741 1.00 23.42 92 ILE A CA 6
ATOM 8877 C C . ILE A 1 92 ? -3.662 8.846 4.235 1.00 2.34 92 ILE A C 6
ATOM 8878 O O . ILE A 1 92 ? -4.696 9.292 3.733 1.00 23.42 92 ILE A O 6
ATOM 8894 N N . ILE A 1 93 ? -3.028 9.437 5.232 1.00 51.44 93 ILE A N 6
ATOM 8895 C CA . ILE A 1 93 ? -3.461 10.724 5.746 1.00 41.43 93 ILE A CA 6
ATOM 8896 C C . ILE A 1 93 ? -2.919 11.850 4.872 1.00 13.55 93 ILE A C 6
ATOM 8897 O O . ILE A 1 93 ? -1.707 12.073 4.815 1.00 42.14 93 ILE A O 6
ATOM 8913 N N . ASP A 1 94 ? -3.812 12.539 4.178 1.00 3.21 94 ASP A N 6
ATOM 8914 C CA . ASP A 1 94 ? -3.424 13.680 3.361 1.00 52.14 94 ASP A CA 6
ATOM 8915 C C . ASP A 1 94 ? -3.236 14.904 4.246 1.00 24.15 94 ASP A C 6
ATOM 8916 O O . ASP A 1 94 ? -4.063 15.819 4.255 1.00 24.11 94 ASP A O 6
ATOM 8925 N N . LEU A 1 95 ? -2.161 14.901 5.018 1.00 11.04 95 LEU A N 6
ATOM 8926 C CA . LEU A 1 95 ? -1.874 15.998 5.936 1.00 54.55 95 LEU A CA 6
ATOM 8927 C C . LEU A 1 95 ? -0.888 16.972 5.310 1.00 32.13 95 LEU A C 6
ATOM 8928 O O . LEU A 1 95 ? -0.385 17.876 5.973 1.00 34.50 95 LEU A O 6
ATOM 8944 N N . ASP A 1 96 ? -0.621 16.774 4.027 1.00 31.24 96 ASP A N 6
ATOM 8945 C CA . ASP A 1 96 ? 0.294 17.630 3.283 1.00 13.54 96 ASP A CA 6
ATOM 8946 C C . ASP A 1 96 ? -0.427 18.893 2.817 1.00 53.41 96 ASP A C 6
ATOM 8947 O O . ASP A 1 96 ? -1.278 18.836 1.927 1.00 23.15 96 ASP A O 6
ATOM 8956 N N . PRO A 1 97 ? -0.120 20.042 3.437 1.00 1.33 97 PRO A N 6
ATOM 8957 C CA . PRO A 1 97 ? -0.762 21.309 3.133 1.00 72.55 97 PRO A CA 6
ATOM 8958 C C . PRO A 1 97 ? -0.049 22.059 2.015 1.00 2.53 97 PRO A C 6
ATOM 8959 O O . PRO A 1 97 ? 0.986 22.702 2.291 1.00 36.04 97 PRO A O 6
ATOM 8971 N N . MET A 1 1 ? 9.217 13.523 -17.799 1.00 73.35 1 MET A N 7
ATOM 8972 C CA . MET A 1 1 ? 8.288 12.370 -17.710 1.00 1.22 1 MET A CA 7
ATOM 8973 C C . MET A 1 1 ? 9.022 11.079 -18.049 1.00 22.31 1 MET A C 7
ATOM 8974 O O . MET A 1 1 ? 9.948 11.079 -18.863 1.00 31.12 1 MET A O 7
ATOM 8990 N N . GLY A 1 2 ? 8.623 9.987 -17.420 1.00 42.12 2 GLY A N 7
ATOM 8991 C CA . GLY A 1 2 ? 9.229 8.708 -17.717 1.00 31.30 2 GLY A CA 7
ATOM 8992 C C . GLY A 1 2 ? 8.844 7.641 -16.718 1.00 54.43 2 GLY A C 7
ATOM 8993 O O . GLY A 1 2 ? 7.753 7.681 -16.151 1.00 62.53 2 GLY A O 7
ATOM 8997 N N . HIS A 1 3 ? 9.763 6.699 -16.506 1.00 43.54 3 HIS A N 7
ATOM 8998 C CA . HIS A 1 3 ? 9.562 5.565 -15.604 1.00 40.55 3 HIS A CA 7
ATOM 8999 C C . HIS A 1 3 ? 8.414 4.686 -16.102 1.00 74.15 3 HIS A C 7
ATOM 9000 O O . HIS A 1 3 ? 7.254 4.868 -15.730 1.00 42.33 3 HIS A O 7
ATOM 9015 N N . HIS A 1 4 ? 8.760 3.719 -16.935 1.00 64.13 4 HIS A N 7
ATOM 9016 C CA . HIS A 1 4 ? 7.775 2.913 -17.639 1.00 1.31 4 HIS A CA 7
ATOM 9017 C C . HIS A 1 4 ? 7.509 1.602 -16.903 1.00 23.25 4 HIS A C 7
ATOM 9018 O O . HIS A 1 4 ? 8.294 0.657 -16.987 1.00 72.41 4 HIS A O 7
ATOM 9033 N N . HIS A 1 5 ? 6.394 1.548 -16.188 1.00 32.05 5 HIS A N 7
ATOM 9034 C CA . HIS A 1 5 ? 6.030 0.351 -15.445 1.00 1.31 5 HIS A CA 7
ATOM 9035 C C . HIS A 1 5 ? 5.062 -0.494 -16.261 1.00 73.12 5 HIS A C 7
ATOM 9036 O O . HIS A 1 5 ? 3.856 -0.259 -16.264 1.00 23.24 5 HIS A O 7
ATOM 9051 N N . HIS A 1 6 ? 5.615 -1.459 -16.976 1.00 24.43 6 HIS A N 7
ATOM 9052 C CA . HIS A 1 6 ? 4.822 -2.364 -17.794 1.00 12.32 6 HIS A CA 7
ATOM 9053 C C . HIS A 1 6 ? 5.559 -3.695 -17.932 1.00 43.20 6 HIS A C 7
ATOM 9054 O O . HIS A 1 6 ? 5.484 -4.367 -18.958 1.00 31.32 6 HIS A O 7
ATOM 9069 N N . HIS A 1 7 ? 6.282 -4.068 -16.885 1.00 33.32 7 HIS A N 7
ATOM 9070 C CA . HIS A 1 7 ? 7.007 -5.331 -16.882 1.00 21.43 7 HIS A CA 7
ATOM 9071 C C . HIS A 1 7 ? 6.017 -6.477 -16.711 1.00 61.44 7 HIS A C 7
ATOM 9072 O O . HIS A 1 7 ? 5.384 -6.616 -15.663 1.00 41.21 7 HIS A O 7
ATOM 9087 N N . HIS A 1 8 ? 5.884 -7.291 -17.746 1.00 73.14 8 HIS A N 7
ATOM 9088 C CA . HIS A 1 8 ? 4.824 -8.289 -17.806 1.00 62.51 8 HIS A CA 7
ATOM 9089 C C . HIS A 1 8 ? 5.249 -9.594 -17.139 1.00 0.24 8 HIS A C 7
ATOM 9090 O O . HIS A 1 8 ? 6.089 -10.328 -17.657 1.00 41.23 8 HIS A O 7
ATOM 9105 N N . SER A 1 9 ? 4.671 -9.858 -15.979 1.00 53.44 9 SER A N 7
ATOM 9106 C CA . SER A 1 9 ? 4.901 -11.102 -15.261 1.00 43.32 9 SER A CA 7
ATOM 9107 C C . SER A 1 9 ? 3.559 -11.776 -14.985 1.00 62.11 9 SER A C 7
ATOM 9108 O O . SER A 1 9 ? 2.579 -11.104 -14.650 1.00 51.32 9 SER A O 7
ATOM 9116 N N . HIS A 1 10 ? 3.505 -13.093 -15.140 1.00 15.54 10 HIS A N 7
ATOM 9117 C CA . HIS A 1 10 ? 2.253 -13.819 -14.976 1.00 31.24 10 HIS A CA 7
ATOM 9118 C C . HIS A 1 10 ? 2.385 -14.923 -13.930 1.00 41.45 10 HIS A C 7
ATOM 9119 O O . HIS A 1 10 ? 2.889 -16.013 -14.209 1.00 14.33 10 HIS A O 7
ATOM 9134 N N . GLY A 1 11 ? 1.945 -14.617 -12.722 1.00 22.13 11 GLY A N 7
ATOM 9135 C CA . GLY A 1 11 ? 1.927 -15.591 -11.651 1.00 45.34 11 GLY A CA 7
ATOM 9136 C C . GLY A 1 11 ? 1.005 -15.149 -10.538 1.00 11.34 11 GLY A C 7
ATOM 9137 O O . GLY A 1 11 ? -0.216 -15.194 -10.686 1.00 74.12 11 GLY A O 7
ATOM 9141 N N . ASP A 1 12 ? 1.583 -14.717 -9.431 1.00 65.33 12 ASP A N 7
ATOM 9142 C CA . ASP A 1 12 ? 0.818 -14.116 -8.345 1.00 64.44 12 ASP A CA 7
ATOM 9143 C C . ASP A 1 12 ? 1.550 -12.872 -7.862 1.00 12.32 12 ASP A C 7
ATOM 9144 O O . ASP A 1 12 ? 1.668 -12.608 -6.665 1.00 1.13 12 ASP A O 7
ATOM 9153 N N . ASP A 1 13 ? 2.031 -12.102 -8.829 1.00 32.31 13 ASP A N 7
ATOM 9154 C CA . ASP A 1 13 ? 2.786 -10.873 -8.573 1.00 14.24 13 ASP A CA 7
ATOM 9155 C C . ASP A 1 13 ? 1.867 -9.750 -8.110 1.00 41.12 13 ASP A C 7
ATOM 9156 O O . ASP A 1 13 ? 1.989 -8.615 -8.575 1.00 14.42 13 ASP A O 7
ATOM 9165 N N . SER A 1 14 ? 0.951 -10.049 -7.201 1.00 52.51 14 SER A N 7
ATOM 9166 C CA . SER A 1 14 ? -0.038 -9.072 -6.784 1.00 14.31 14 SER A CA 7
ATOM 9167 C C . SER A 1 14 ? -0.437 -9.240 -5.319 1.00 42.42 14 SER A C 7
ATOM 9168 O O . SER A 1 14 ? -1.294 -10.061 -4.984 1.00 44.32 14 SER A O 7
ATOM 9176 N N . VAL A 1 15 ? 0.210 -8.483 -4.446 1.00 13.50 15 VAL A N 7
ATOM 9177 C CA . VAL A 1 15 ? -0.255 -8.354 -3.076 1.00 51.44 15 VAL A CA 7
ATOM 9178 C C . VAL A 1 15 ? -1.526 -7.514 -3.072 1.00 62.13 15 VAL A C 7
ATOM 9179 O O . VAL A 1 15 ? -1.681 -6.616 -3.899 1.00 3.11 15 VAL A O 7
ATOM 9192 N N . HIS A 1 16 ? -2.453 -7.813 -2.180 1.00 13.42 16 HIS A N 7
ATOM 9193 C CA . HIS A 1 16 ? -3.739 -7.134 -2.206 1.00 33.23 16 HIS A CA 7
ATOM 9194 C C . HIS A 1 16 ? -3.752 -5.958 -1.236 1.00 1.11 16 HIS A C 7
ATOM 9195 O O . HIS A 1 16 ? -4.113 -6.100 -0.067 1.00 34.00 16 HIS A O 7
ATOM 9210 N N . LEU A 1 17 ? -3.324 -4.802 -1.719 1.00 24.34 17 LEU A N 7
ATOM 9211 C CA . LEU A 1 17 ? -3.350 -3.584 -0.925 1.00 4.32 17 LEU A CA 7
ATOM 9212 C C . LEU A 1 17 ? -4.372 -2.605 -1.494 1.00 13.54 17 LEU A C 7
ATOM 9213 O O . LEU A 1 17 ? -4.481 -2.443 -2.713 1.00 75.21 17 LEU A O 7
ATOM 9229 N N . HIS A 1 18 ? -5.132 -1.968 -0.616 1.00 65.31 18 HIS A N 7
ATOM 9230 C CA . HIS A 1 18 ? -6.180 -1.046 -1.042 1.00 33.43 18 HIS A CA 7
ATOM 9231 C C . HIS A 1 18 ? -5.821 0.379 -0.643 1.00 24.00 18 HIS A C 7
ATOM 9232 O O . HIS A 1 18 ? -5.804 0.708 0.543 1.00 44.43 18 HIS A O 7
ATOM 9247 N N . ILE A 1 19 ? -5.529 1.220 -1.628 1.00 51.41 19 ILE A N 7
ATOM 9248 C CA . ILE A 1 19 ? -5.138 2.598 -1.361 1.00 43.45 19 ILE A CA 7
ATOM 9249 C C . ILE A 1 19 ? -6.349 3.423 -0.939 1.00 74.12 19 ILE A C 7
ATOM 9250 O O . ILE A 1 19 ? -7.309 3.569 -1.695 1.00 40.04 19 ILE A O 7
ATOM 9266 N N . THR A 1 20 ? -6.300 3.947 0.275 1.00 64.12 20 THR A N 7
ATOM 9267 C CA . THR A 1 20 ? -7.411 4.697 0.829 1.00 50.31 20 THR A CA 7
ATOM 9268 C C . THR A 1 20 ? -7.007 6.144 1.088 1.00 72.52 20 THR A C 7
ATOM 9269 O O . THR A 1 20 ? -6.221 6.429 1.992 1.00 61.01 20 THR A O 7
ATOM 9280 N N . HIS A 1 21 ? -7.535 7.050 0.284 1.00 11.32 21 HIS A N 7
ATOM 9281 C CA . HIS A 1 21 ? -7.243 8.470 0.436 1.00 60.22 21 HIS A CA 7
ATOM 9282 C C . HIS A 1 21 ? -8.234 9.088 1.423 1.00 63.12 21 HIS A C 7
ATOM 9283 O O . HIS A 1 21 ? -9.357 8.600 1.560 1.00 24.14 21 HIS A O 7
ATOM 9298 N N . ALA A 1 22 ? -7.826 10.144 2.112 1.00 65.11 22 ALA A N 7
ATOM 9299 C CA . ALA A 1 22 ? -8.656 10.734 3.158 1.00 21.34 22 ALA A CA 7
ATOM 9300 C C . ALA A 1 22 ? -9.608 11.782 2.595 1.00 25.13 22 ALA A C 7
ATOM 9301 O O . ALA A 1 22 ? -10.823 11.702 2.791 1.00 3.31 22 ALA A O 7
ATOM 9308 N N . ASN A 1 23 ? -9.059 12.764 1.892 1.00 72.15 23 ASN A N 7
ATOM 9309 C CA . ASN A 1 23 ? -9.874 13.835 1.325 1.00 4.45 23 ASN A CA 7
ATOM 9310 C C . ASN A 1 23 ? -10.556 13.368 0.049 1.00 3.22 23 ASN A C 7
ATOM 9311 O O . ASN A 1 23 ? -11.665 13.791 -0.271 1.00 50.31 23 ASN A O 7
ATOM 9322 N N . LEU A 1 24 ? -9.893 12.485 -0.675 1.00 13.04 24 LEU A N 7
ATOM 9323 C CA . LEU A 1 24 ? -10.499 11.859 -1.836 1.00 23.42 24 LEU A CA 7
ATOM 9324 C C . LEU A 1 24 ? -10.994 10.475 -1.451 1.00 21.30 24 LEU A C 7
ATOM 9325 O O . LEU A 1 24 ? -10.307 9.476 -1.653 1.00 34.23 24 LEU A O 7
ATOM 9341 N N . LYS A 1 25 ? -12.185 10.428 -0.876 1.00 50.40 25 LYS A N 7
ATOM 9342 C CA . LYS A 1 25 ? -12.717 9.196 -0.314 1.00 13.03 25 LYS A CA 7
ATOM 9343 C C . LYS A 1 25 ? -13.210 8.241 -1.397 1.00 62.52 25 LYS A C 7
ATOM 9344 O O . LYS A 1 25 ? -13.449 7.064 -1.135 1.00 25.14 25 LYS A O 7
ATOM 9363 N N . SER A 1 26 ? -13.358 8.743 -2.613 1.00 61.42 26 SER A N 7
ATOM 9364 C CA . SER A 1 26 ? -13.736 7.898 -3.733 1.00 31.22 26 SER A CA 7
ATOM 9365 C C . SER A 1 26 ? -12.557 7.733 -4.692 1.00 55.11 26 SER A C 7
ATOM 9366 O O . SER A 1 26 ? -12.733 7.503 -5.891 1.00 42.12 26 SER A O 7
ATOM 9374 N N . PHE A 1 27 ? -11.350 7.847 -4.151 1.00 40.34 27 PHE A N 7
ATOM 9375 C CA . PHE A 1 27 ? -10.145 7.640 -4.931 1.00 15.32 27 PHE A CA 7
ATOM 9376 C C . PHE A 1 27 ? -9.868 6.145 -5.048 1.00 61.05 27 PHE A C 7
ATOM 9377 O O . PHE A 1 27 ? -9.203 5.557 -4.198 1.00 25.14 27 PHE A O 7
ATOM 9394 N N . SER A 1 28 ? -10.418 5.531 -6.082 1.00 14.23 28 SER A N 7
ATOM 9395 C CA . SER A 1 28 ? -10.273 4.101 -6.281 1.00 3.01 28 SER A CA 7
ATOM 9396 C C . SER A 1 28 ? -8.906 3.779 -6.869 1.00 12.14 28 SER A C 7
ATOM 9397 O O . SER A 1 28 ? -8.665 3.985 -8.061 1.00 73.25 28 SER A O 7
ATOM 9405 N N . ALA A 1 29 ? -8.006 3.307 -6.023 1.00 23.00 29 ALA A N 7
ATOM 9406 C CA . ALA A 1 29 ? -6.682 2.925 -6.464 1.00 41.13 29 ALA A CA 7
ATOM 9407 C C . ALA A 1 29 ? -6.259 1.620 -5.811 1.00 35.32 29 ALA A C 7
ATOM 9408 O O . ALA A 1 29 ? -6.261 1.493 -4.587 1.00 53.51 29 ALA A O 7
ATOM 9415 N N . ASP A 1 30 ? -5.918 0.647 -6.632 1.00 62.31 30 ASP A N 7
ATOM 9416 C CA . ASP A 1 30 ? -5.467 -0.640 -6.131 1.00 65.32 30 ASP A CA 7
ATOM 9417 C C . ASP A 1 30 ? -3.951 -0.718 -6.212 1.00 12.52 30 ASP A C 7
ATOM 9418 O O . ASP A 1 30 ? -3.340 -0.177 -7.139 1.00 30.41 30 ASP A O 7
ATOM 9427 N N . ALA A 1 31 ? -3.348 -1.358 -5.227 1.00 11.11 31 ALA A N 7
ATOM 9428 C CA . ALA A 1 31 ? -1.909 -1.531 -5.203 1.00 44.13 31 ALA A CA 7
ATOM 9429 C C . ALA A 1 31 ? -1.555 -3.008 -5.248 1.00 52.41 31 ALA A C 7
ATOM 9430 O O . ALA A 1 31 ? -1.633 -3.707 -4.238 1.00 73.44 31 ALA A O 7
ATOM 9437 N N . ARG A 1 32 ? -1.198 -3.479 -6.430 1.00 22.51 32 ARG A N 7
ATOM 9438 C CA . ARG A 1 32 ? -0.822 -4.869 -6.612 1.00 23.43 32 ARG A CA 7
ATOM 9439 C C . ARG A 1 32 ? 0.585 -4.977 -7.184 1.00 22.20 32 ARG A C 7
ATOM 9440 O O . ARG A 1 32 ? 0.814 -4.733 -8.373 1.00 2.40 32 ARG A O 7
ATOM 9461 N N . PHE A 1 33 ? 1.525 -5.311 -6.317 1.00 53.43 33 PHE A N 7
ATOM 9462 C CA . PHE A 1 33 ? 2.906 -5.511 -6.710 1.00 64.10 33 PHE A CA 7
ATOM 9463 C C . PHE A 1 33 ? 3.374 -6.876 -6.238 1.00 20.04 33 PHE A C 7
ATOM 9464 O O . PHE A 1 33 ? 2.648 -7.571 -5.521 1.00 71.21 33 PHE A O 7
ATOM 9481 N N . SER A 1 34 ? 4.572 -7.264 -6.643 1.00 34.25 34 SER A N 7
ATOM 9482 C CA . SER A 1 34 ? 5.139 -8.534 -6.235 1.00 11.34 34 SER A CA 7
ATOM 9483 C C . SER A 1 34 ? 5.442 -8.526 -4.735 1.00 3.22 34 SER A C 7
ATOM 9484 O O . SER A 1 34 ? 5.844 -7.500 -4.181 1.00 74.05 34 SER A O 7
ATOM 9492 N N . PRO A 1 35 ? 5.252 -9.673 -4.058 1.00 61.13 35 PRO A N 7
ATOM 9493 C CA . PRO A 1 35 ? 5.456 -9.789 -2.606 1.00 65.31 35 PRO A CA 7
ATOM 9494 C C . PRO A 1 35 ? 6.914 -9.588 -2.192 1.00 53.43 35 PRO A C 7
ATOM 9495 O O . PRO A 1 35 ? 7.249 -9.605 -1.007 1.00 51.41 35 PRO A O 7
ATOM 9506 N N . GLN A 1 36 ? 7.781 -9.400 -3.175 1.00 33.43 36 GLN A N 7
ATOM 9507 C CA . GLN A 1 36 ? 9.194 -9.179 -2.923 1.00 73.50 36 GLN A CA 7
ATOM 9508 C C . GLN A 1 36 ? 9.462 -7.702 -2.655 1.00 34.41 36 GLN A C 7
ATOM 9509 O O . GLN A 1 36 ? 10.566 -7.316 -2.269 1.00 43.25 36 GLN A O 7
ATOM 9523 N N . MET A 1 37 ? 8.435 -6.883 -2.848 1.00 60.53 37 MET A N 7
ATOM 9524 C CA . MET A 1 37 ? 8.522 -5.455 -2.579 1.00 72.13 37 MET A CA 7
ATOM 9525 C C . MET A 1 37 ? 8.294 -5.180 -1.093 1.00 73.52 37 MET A C 7
ATOM 9526 O O . MET A 1 37 ? 7.604 -5.941 -0.411 1.00 62.33 37 MET A O 7
ATOM 9540 N N . SER A 1 38 ? 8.895 -4.108 -0.597 1.00 71.35 38 SER A N 7
ATOM 9541 C CA . SER A 1 38 ? 8.698 -3.680 0.777 1.00 22.12 38 SER A CA 7
ATOM 9542 C C . SER A 1 38 ? 8.128 -2.263 0.806 1.00 4.32 38 SER A C 7
ATOM 9543 O O . SER A 1 38 ? 8.172 -1.553 -0.206 1.00 21.13 38 SER A O 7
ATOM 9551 N N . VAL A 1 39 ? 7.600 -1.846 1.955 1.00 73.40 39 VAL A N 7
ATOM 9552 C CA . VAL A 1 39 ? 7.054 -0.499 2.100 1.00 33.12 39 VAL A CA 7
ATOM 9553 C C . VAL A 1 39 ? 8.173 0.538 1.966 1.00 5.21 39 VAL A C 7
ATOM 9554 O O . VAL A 1 39 ? 7.936 1.702 1.645 1.00 25.13 39 VAL A O 7
ATOM 9567 N N . GLU A 1 40 ? 9.397 0.081 2.191 1.00 15.34 40 GLU A N 7
ATOM 9568 C CA . GLU A 1 40 ? 10.592 0.895 2.010 1.00 11.35 40 GLU A CA 7
ATOM 9569 C C . GLU A 1 40 ? 10.640 1.496 0.602 1.00 21.25 40 GLU A C 7
ATOM 9570 O O . GLU A 1 40 ? 11.051 2.642 0.414 1.00 0.40 40 GLU A O 7
ATOM 9582 N N . ALA A 1 41 ? 10.183 0.723 -0.377 1.00 22.03 41 ALA A N 7
ATOM 9583 C CA . ALA A 1 41 ? 10.242 1.130 -1.772 1.00 75.23 41 ALA A CA 7
ATOM 9584 C C . ALA A 1 41 ? 9.278 2.279 -2.068 1.00 20.03 41 ALA A C 7
ATOM 9585 O O . ALA A 1 41 ? 9.582 3.157 -2.875 1.00 72.22 41 ALA A O 7
ATOM 9592 N N . VAL A 1 42 ? 8.121 2.284 -1.415 1.00 31.33 42 VAL A N 7
ATOM 9593 C CA . VAL A 1 42 ? 7.131 3.323 -1.669 1.00 24.24 42 VAL A CA 7
ATOM 9594 C C . VAL A 1 42 ? 7.460 4.576 -0.857 1.00 20.53 42 VAL A C 7
ATOM 9595 O O . VAL A 1 42 ? 7.153 5.694 -1.274 1.00 75.34 42 VAL A O 7
ATOM 9608 N N . LYS A 1 43 ? 8.108 4.382 0.288 1.00 34.20 43 LYS A N 7
ATOM 9609 C CA . LYS A 1 43 ? 8.580 5.503 1.095 1.00 21.22 43 LYS A CA 7
ATOM 9610 C C . LYS A 1 43 ? 9.608 6.314 0.319 1.00 65.44 43 LYS A C 7
ATOM 9611 O O . LYS A 1 43 ? 9.452 7.522 0.137 1.00 41.11 43 LYS A O 7
ATOM 9630 N N . GLU A 1 44 ? 10.639 5.627 -0.163 1.00 54.02 44 GLU A N 7
ATOM 9631 C CA . GLU A 1 44 ? 11.701 6.263 -0.932 1.00 70.32 44 GLU A CA 7
ATOM 9632 C C . GLU A 1 44 ? 11.139 6.905 -2.201 1.00 34.23 44 GLU A C 7
ATOM 9633 O O . GLU A 1 44 ? 11.600 7.962 -2.634 1.00 23.00 44 GLU A O 7
ATOM 9645 N N . LYS A 1 45 ? 10.128 6.261 -2.781 1.00 1.22 45 LYS A N 7
ATOM 9646 C CA . LYS A 1 45 ? 9.510 6.751 -4.008 1.00 74.11 45 LYS A CA 7
ATOM 9647 C C . LYS A 1 45 ? 8.867 8.116 -3.784 1.00 15.45 45 LYS A C 7
ATOM 9648 O O . LYS A 1 45 ? 9.161 9.073 -4.498 1.00 21.10 45 LYS A O 7
ATOM 9667 N N . LEU A 1 46 ? 8.002 8.202 -2.780 1.00 32.51 46 LEU A N 7
ATOM 9668 C CA . LEU A 1 46 ? 7.285 9.440 -2.492 1.00 53.40 46 LEU A CA 7
ATOM 9669 C C . LEU A 1 46 ? 8.226 10.494 -1.920 1.00 44.31 46 LEU A C 7
ATOM 9670 O O . LEU A 1 46 ? 8.007 11.696 -2.097 1.00 20.40 46 LEU A O 7
ATOM 9686 N N . TRP A 1 47 ? 9.274 10.031 -1.250 1.00 52.15 47 TRP A N 7
ATOM 9687 C CA . TRP A 1 47 ? 10.297 10.913 -0.700 1.00 22.51 47 TRP A CA 7
ATOM 9688 C C . TRP A 1 47 ? 10.886 11.814 -1.783 1.00 34.22 47 TRP A C 7
ATOM 9689 O O . TRP A 1 47 ? 10.872 13.036 -1.656 1.00 34.40 47 TRP A O 7
ATOM 9710 N N . LYS A 1 48 ? 11.363 11.214 -2.869 1.00 10.02 48 LYS A N 7
ATOM 9711 C CA . LYS A 1 48 ? 11.970 11.981 -3.953 1.00 24.54 48 LYS A CA 7
ATOM 9712 C C . LYS A 1 48 ? 10.928 12.383 -4.993 1.00 62.11 48 LYS A C 7
ATOM 9713 O O . LYS A 1 48 ? 11.268 12.867 -6.072 1.00 31.25 48 LYS A O 7
ATOM 9732 N N . LYS A 1 49 ? 9.662 12.170 -4.671 1.00 32.15 49 LYS A N 7
ATOM 9733 C CA . LYS A 1 49 ? 8.582 12.565 -5.559 1.00 34.50 49 LYS A CA 7
ATOM 9734 C C . LYS A 1 49 ? 7.964 13.871 -5.080 1.00 42.32 49 LYS A C 7
ATOM 9735 O O . LYS A 1 49 ? 7.851 14.836 -5.837 1.00 64.24 49 LYS A O 7
ATOM 9754 N N . CYS A 1 50 ? 7.571 13.899 -3.817 1.00 0.53 50 CYS A N 7
ATOM 9755 C CA . CYS A 1 50 ? 6.927 15.068 -3.244 1.00 73.23 50 CYS A CA 7
ATOM 9756 C C . CYS A 1 50 ? 7.910 15.899 -2.421 1.00 42.00 50 CYS A C 7
ATOM 9757 O O . CYS A 1 50 ? 7.693 17.090 -2.208 1.00 32.54 50 CYS A O 7
ATOM 9765 N N . GLY A 1 51 ? 8.995 15.272 -1.972 1.00 40.43 51 GLY A N 7
ATOM 9766 C CA . GLY A 1 51 ? 9.966 15.974 -1.151 1.00 3.22 51 GLY A CA 7
ATOM 9767 C C . GLY A 1 51 ? 9.397 16.349 0.200 1.00 10.42 51 GLY A C 7
ATOM 9768 O O . GLY A 1 51 ? 9.640 17.445 0.706 1.00 33.21 51 GLY A O 7
ATOM 9772 N N . THR A 1 52 ? 8.633 15.435 0.778 1.00 54.12 52 THR A N 7
ATOM 9773 C CA . THR A 1 52 ? 7.968 15.685 2.044 1.00 13.55 52 THR A CA 7
ATOM 9774 C C . THR A 1 52 ? 8.665 14.927 3.171 1.00 14.02 52 THR A C 7
ATOM 9775 O O . THR A 1 52 ? 9.566 14.118 2.929 1.00 12.33 52 THR A O 7
ATOM 9786 N N . SER A 1 53 ? 8.250 15.197 4.397 1.00 32.04 53 SER A N 7
ATOM 9787 C CA . SER A 1 53 ? 8.857 14.588 5.564 1.00 1.24 53 SER A CA 7
ATOM 9788 C C . SER A 1 53 ? 8.226 13.224 5.841 1.00 4.44 53 SER A C 7
ATOM 9789 O O . SER A 1 53 ? 7.000 13.073 5.798 1.00 74.24 53 SER A O 7
ATOM 9797 N N . VAL A 1 54 ? 9.066 12.234 6.126 1.00 73.03 54 VAL A N 7
ATOM 9798 C CA . VAL A 1 54 ? 8.606 10.865 6.332 1.00 54.11 54 VAL A CA 7
ATOM 9799 C C . VAL A 1 54 ? 7.851 10.708 7.651 1.00 61.55 54 VAL A C 7
ATOM 9800 O O . VAL A 1 54 ? 6.974 9.853 7.770 1.00 11.30 54 VAL A O 7
ATOM 9813 N N . ASN A 1 55 ? 8.177 11.539 8.635 1.00 22.44 55 ASN A N 7
ATOM 9814 C CA . ASN A 1 55 ? 7.500 11.491 9.930 1.00 42.25 55 ASN A CA 7
ATOM 9815 C C . ASN A 1 55 ? 6.073 12.009 9.795 1.00 62.41 55 ASN A C 7
ATOM 9816 O O . ASN A 1 55 ? 5.180 11.621 10.546 1.00 1.24 55 ASN A O 7
ATOM 9827 N N . SER A 1 56 ? 5.867 12.875 8.812 1.00 13.34 56 SER A N 7
ATOM 9828 C CA . SER A 1 56 ? 4.552 13.437 8.542 1.00 34.45 56 SER A CA 7
ATOM 9829 C C . SER A 1 56 ? 3.693 12.447 7.763 1.00 52.42 56 SER A C 7
ATOM 9830 O O . SER A 1 56 ? 2.491 12.653 7.585 1.00 24.43 56 SER A O 7
ATOM 9838 N N . MET A 1 57 ? 4.313 11.370 7.298 1.00 11.04 57 MET A N 7
ATOM 9839 C CA . MET A 1 57 ? 3.602 10.368 6.520 1.00 31.14 57 MET A CA 7
ATOM 9840 C C . MET A 1 57 ? 3.127 9.235 7.424 1.00 50.34 57 MET A C 7
ATOM 9841 O O . MET A 1 57 ? 3.813 8.223 7.590 1.00 51.24 57 MET A O 7
ATOM 9855 N N . ALA A 1 58 ? 1.968 9.430 8.033 1.00 42.34 58 ALA A N 7
ATOM 9856 C CA . ALA A 1 58 ? 1.376 8.421 8.895 1.00 52.22 58 ALA A CA 7
ATOM 9857 C C . ALA A 1 58 ? 0.495 7.484 8.080 1.00 42.03 58 ALA A C 7
ATOM 9858 O O . ALA A 1 58 ? -0.563 7.882 7.587 1.00 74.25 58 ALA A O 7
ATOM 9865 N N . LEU A 1 59 ? 0.951 6.254 7.916 1.00 34.35 59 LEU A N 7
ATOM 9866 C CA . LEU A 1 59 ? 0.198 5.255 7.180 1.00 15.21 59 LEU A CA 7
ATOM 9867 C C . LEU A 1 59 ? -0.724 4.496 8.121 1.00 41.45 59 LEU A C 7
ATOM 9868 O O . LEU A 1 59 ? -0.272 3.661 8.911 1.00 65.22 59 LEU A O 7
ATOM 9884 N N . GLU A 1 60 ? -2.006 4.806 8.048 1.00 2.14 60 GLU A N 7
ATOM 9885 C CA . GLU A 1 60 ? -3.005 4.140 8.863 1.00 21.14 60 GLU A CA 7
ATOM 9886 C C . GLU A 1 60 ? -3.342 2.777 8.277 1.00 34.10 60 GLU A C 7
ATOM 9887 O O . GLU A 1 60 ? -4.271 2.640 7.480 1.00 44.53 60 GLU A O 7
ATOM 9899 N N . LEU A 1 61 ? -2.558 1.784 8.657 1.00 71.32 61 LEU A N 7
ATOM 9900 C CA . LEU A 1 61 ? -2.738 0.434 8.162 1.00 72.24 61 LEU A CA 7
ATOM 9901 C C . LEU A 1 61 ? -3.699 -0.331 9.065 1.00 51.34 61 LEU A C 7
ATOM 9902 O O . LEU A 1 61 ? -3.343 -0.739 10.175 1.00 0.54 61 LEU A O 7
ATOM 9918 N N . TYR A 1 62 ? -4.925 -0.502 8.595 1.00 23.12 62 TYR A N 7
ATOM 9919 C CA . TYR A 1 62 ? -5.948 -1.192 9.366 1.00 30.24 62 TYR A CA 7
ATOM 9920 C C . TYR A 1 62 ? -6.133 -2.612 8.857 1.00 4.45 62 TYR A C 7
ATOM 9921 O O . TYR A 1 62 ? -5.926 -2.887 7.672 1.00 1.45 62 TYR A O 7
ATOM 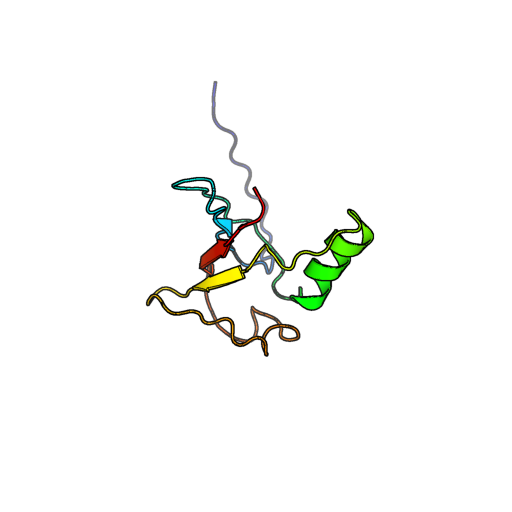9939 N N . ASP A 1 63 ? -6.544 -3.502 9.750 1.00 42.24 63 ASP A N 7
ATOM 9940 C CA . ASP A 1 63 ? -6.896 -4.869 9.373 1.00 3.22 63 ASP A CA 7
ATOM 9941 C C . ASP A 1 63 ? -8.344 -4.912 8.886 1.00 64.31 63 ASP A C 7
ATOM 9942 O O . ASP A 1 63 ? -8.855 -5.964 8.501 1.00 41.51 63 ASP A O 7
ATOM 9951 N N . ASP A 1 64 ? -8.986 -3.743 8.945 1.00 22.25 64 ASP A N 7
ATOM 9952 C CA . ASP A 1 64 ? -10.366 -3.529 8.487 1.00 13.52 64 ASP A CA 7
ATOM 9953 C C . ASP A 1 64 ? -11.386 -3.981 9.537 1.00 1.51 64 ASP A C 7
ATOM 9954 O O . ASP A 1 64 ? -12.593 -3.828 9.350 1.00 4.53 64 ASP A O 7
ATOM 9963 N N . SER A 1 65 ? -10.908 -4.520 10.648 1.00 3.52 65 SER A N 7
ATOM 9964 C CA . SER A 1 65 ? -11.790 -4.850 11.756 1.00 62.34 65 SER A CA 7
ATOM 9965 C C . SER A 1 65 ? -11.771 -3.722 12.781 1.00 41.32 65 SER A C 7
ATOM 9966 O O . SER A 1 65 ? -12.802 -3.372 13.358 1.00 61.24 65 SER A O 7
ATOM 9974 N N . GLY A 1 66 ? -10.593 -3.146 12.993 1.00 71.03 66 GLY A N 7
ATOM 9975 C CA . GLY A 1 66 ? -10.465 -2.034 13.916 1.00 44.53 66 GLY A CA 7
ATOM 9976 C C . GLY A 1 66 ? -9.101 -1.974 14.567 1.00 72.41 66 GLY A C 7
ATOM 9977 O O . GLY A 1 66 ? -8.753 -0.978 15.209 1.00 75.11 66 GLY A O 7
ATOM 9981 N N . SER A 1 67 ? -8.322 -3.028 14.397 1.00 55.14 67 SER A N 7
ATOM 9982 C CA . SER A 1 67 ? -7.003 -3.094 14.998 1.00 20.10 67 SER A CA 7
ATOM 9983 C C . SER A 1 67 ? -5.947 -2.564 14.034 1.00 3.12 67 SER A C 7
ATOM 9984 O O . SER A 1 67 ? -5.931 -2.916 12.850 1.00 40.13 67 SER A O 7
ATOM 9992 N N . LYS A 1 68 ? -5.087 -1.686 14.535 1.00 51.31 68 LYS A N 7
ATOM 9993 C CA . LYS A 1 68 ? -3.980 -1.179 13.749 1.00 64.44 68 LYS A CA 7
ATOM 9994 C C . LYS A 1 68 ? -2.940 -2.279 13.558 1.00 1.34 68 LYS A C 7
ATOM 9995 O O . LYS A 1 68 ? -2.510 -2.925 14.516 1.00 74.32 68 LYS A O 7
ATOM 10014 N N . VAL A 1 69 ? -2.563 -2.510 12.319 1.00 3.22 69 VAL A N 7
ATOM 10015 C CA . VAL A 1 69 ? -1.570 -3.523 12.005 1.00 24.10 69 VAL A CA 7
ATOM 10016 C C . VAL A 1 69 ? -0.315 -2.858 11.450 1.00 52.20 69 VAL A C 7
ATOM 10017 O O . VAL A 1 69 ? 0.542 -3.502 10.844 1.00 42.12 69 VAL A O 7
ATOM 10030 N N . ALA A 1 70 ? -0.209 -1.556 11.701 1.00 62.23 70 ALA A N 7
ATOM 10031 C CA . ALA A 1 70 ? 0.897 -0.755 11.198 1.00 54.13 70 ALA A CA 7
ATOM 10032 C C . ALA A 1 70 ? 2.117 -0.852 12.107 1.00 75.22 70 ALA A C 7
ATOM 10033 O O . ALA A 1 70 ? 2.571 0.146 12.668 1.00 53.13 70 ALA A O 7
ATOM 10040 N N . VAL A 1 71 ? 2.628 -2.061 12.264 1.00 60.32 71 VAL A N 7
ATOM 10041 C CA . VAL A 1 71 ? 3.874 -2.275 12.979 1.00 31.21 71 VAL A CA 7
ATOM 10042 C C . VAL A 1 71 ? 4.920 -2.838 12.017 1.00 74.41 71 VAL A C 7
ATOM 10043 O O . VAL A 1 71 ? 5.070 -4.050 11.849 1.00 42.11 71 VAL A O 7
ATOM 10056 N N . LEU A 1 72 ? 5.620 -1.938 11.348 1.00 54.21 72 LEU A N 7
ATOM 10057 C CA . LEU A 1 72 ? 6.529 -2.326 10.285 1.00 42.03 72 LEU A CA 7
ATOM 10058 C C . LEU A 1 72 ? 7.931 -2.575 10.821 1.00 43.34 72 LEU A C 7
ATOM 10059 O O . LEU A 1 72 ? 8.787 -1.690 10.797 1.00 55.30 72 LEU A O 7
ATOM 10075 N N . SER A 1 73 ? 8.142 -3.773 11.344 1.00 20.40 73 SER A N 7
ATOM 10076 C CA . SER A 1 73 ? 9.465 -4.201 11.773 1.00 4.11 73 SER A CA 7
ATOM 10077 C C . SER A 1 73 ? 10.230 -4.762 10.576 1.00 21.14 73 SER A C 7
ATOM 10078 O O . SER A 1 73 ? 11.454 -4.647 10.486 1.00 52.41 73 SER A O 7
ATOM 10086 N N . ASP A 1 74 ? 9.483 -5.338 9.642 1.00 35.14 74 ASP A N 7
ATOM 10087 C CA . ASP A 1 74 ? 10.054 -5.932 8.440 1.00 21.22 74 ASP A CA 7
ATOM 10088 C C . ASP A 1 74 ? 9.830 -5.006 7.252 1.00 13.51 74 ASP A C 7
ATOM 10089 O O . ASP A 1 74 ? 9.780 -5.445 6.107 1.00 61.35 74 ASP A O 7
ATOM 10098 N N . ASP A 1 75 ? 9.727 -3.714 7.541 1.00 1.20 75 ASP A N 7
ATOM 10099 C CA . ASP A 1 75 ? 9.458 -2.697 6.524 1.00 20.54 75 ASP A CA 7
ATOM 10100 C C . ASP A 1 75 ? 10.564 -2.649 5.477 1.00 52.40 75 ASP A C 7
ATOM 10101 O O . ASP A 1 75 ? 10.332 -2.275 4.325 1.00 54.22 75 ASP A O 7
ATOM 10110 N N . SER A 1 76 ? 11.760 -3.037 5.882 1.00 14.42 76 SER A N 7
ATOM 10111 C CA . SER A 1 76 ? 12.915 -3.029 5.004 1.00 40.12 76 SER A CA 7
ATOM 10112 C C . SER A 1 76 ? 13.178 -4.420 4.424 1.00 1.42 76 SER A C 7
ATOM 10113 O O . SER A 1 76 ? 14.248 -4.682 3.871 1.00 13.20 76 SER A O 7
ATOM 10121 N N . ARG A 1 77 ? 12.193 -5.306 4.542 1.00 33.45 77 ARG A N 7
ATOM 10122 C CA . ARG A 1 77 ? 12.308 -6.661 4.016 1.00 1.35 77 ARG A CA 7
ATOM 10123 C C . ARG A 1 77 ? 11.086 -6.994 3.157 1.00 60.32 77 ARG A C 7
ATOM 10124 O O . ARG A 1 77 ? 10.064 -6.319 3.248 1.00 13.22 77 ARG A O 7
ATOM 10145 N N . PRO A 1 78 ? 11.184 -8.019 2.288 1.00 23.15 78 PRO A N 7
ATOM 10146 C CA . PRO A 1 78 ? 10.066 -8.438 1.432 1.00 0.11 78 PRO A CA 7
ATOM 10147 C C . PRO A 1 78 ? 8.810 -8.771 2.235 1.00 52.10 78 PRO A C 7
ATOM 10148 O O . PRO A 1 78 ? 8.845 -9.601 3.146 1.00 24.44 78 PRO A O 7
ATOM 10159 N N . LEU A 1 79 ? 7.703 -8.133 1.878 1.00 1.20 79 LEU A N 7
ATOM 10160 C CA . LEU A 1 79 ? 6.438 -8.322 2.583 1.00 24.51 79 LEU A CA 7
ATOM 10161 C C . LEU A 1 79 ? 5.980 -9.779 2.515 1.00 21.34 79 LEU A C 7
ATOM 10162 O O . LEU A 1 79 ? 5.403 -10.312 3.466 1.00 62.43 79 LEU A O 7
ATOM 10178 N N . GLY A 1 80 ? 6.268 -10.423 1.390 1.00 64.40 80 GLY A N 7
ATOM 10179 C CA . GLY A 1 80 ? 5.851 -11.795 1.181 1.00 34.52 80 GLY A CA 7
ATOM 10180 C C . GLY A 1 80 ? 6.614 -12.783 2.039 1.00 1.40 80 GLY A C 7
ATOM 10181 O O . GLY A 1 80 ? 6.201 -13.933 2.182 1.00 32.41 80 GLY A O 7
ATOM 10185 N N . PHE A 1 81 ? 7.728 -12.344 2.614 1.00 14.45 81 PHE A N 7
ATOM 10186 C CA . PHE A 1 81 ? 8.512 -13.200 3.496 1.00 10.10 81 PHE A CA 7
ATOM 10187 C C . PHE A 1 81 ? 7.750 -13.429 4.795 1.00 32.23 81 PHE A C 7
ATOM 10188 O O . PHE A 1 81 ? 7.644 -14.555 5.281 1.00 5.42 81 PHE A O 7
ATOM 10205 N N . PHE A 1 82 ? 7.196 -12.352 5.338 1.00 15.44 82 PHE A N 7
ATOM 10206 C CA . PHE A 1 82 ? 6.395 -12.436 6.549 1.00 35.34 82 PHE A CA 7
ATOM 10207 C C . PHE A 1 82 ? 5.020 -13.017 6.234 1.00 42.13 82 PHE A C 7
ATOM 10208 O O . PHE A 1 82 ? 4.496 -13.834 6.995 1.00 54.14 82 PHE A O 7
ATOM 10225 N N . SER A 1 83 ? 4.458 -12.594 5.102 1.00 41.14 83 SER A N 7
ATOM 10226 C CA . SER A 1 83 ? 3.129 -13.027 4.677 1.00 34.04 83 SER A CA 7
ATOM 10227 C C . SER A 1 83 ? 2.069 -12.593 5.691 1.00 12.21 83 SER A C 7
ATOM 10228 O O . SER A 1 83 ? 1.762 -13.319 6.636 1.00 1.24 83 SER A O 7
ATOM 10236 N N . PRO A 1 84 ? 1.517 -11.385 5.521 1.00 52.32 84 PRO A N 7
ATOM 10237 C CA . PRO A 1 84 ? 0.516 -10.836 6.425 1.00 63.21 84 PRO A CA 7
ATOM 10238 C C . PRO A 1 84 ? -0.885 -11.373 6.135 1.00 50.11 84 PRO A C 7
ATOM 10239 O O . PRO A 1 84 ? -1.052 -12.313 5.358 1.00 11.43 84 PRO A O 7
ATOM 10250 N N . PHE A 1 85 ? -1.891 -10.761 6.757 1.00 61.10 85 PHE A N 7
ATOM 10251 C CA . PHE A 1 85 ? -3.279 -11.176 6.571 1.00 61.44 85 PHE A CA 7
ATOM 10252 C C . PHE A 1 85 ? -3.727 -10.945 5.127 1.00 52.44 85 PHE A C 7
ATOM 10253 O O . PHE A 1 85 ? -4.541 -11.705 4.600 1.00 12.32 85 PHE A O 7
ATOM 10270 N N . ASP A 1 86 ? -3.167 -9.899 4.501 1.00 64.34 86 ASP A N 7
ATOM 10271 C CA . ASP A 1 86 ? -3.456 -9.548 3.103 1.00 1.35 86 ASP A CA 7
ATOM 10272 C C . ASP A 1 86 ? -4.859 -8.953 2.953 1.00 33.33 86 ASP A C 7
ATOM 10273 O O . ASP A 1 86 ? -5.837 -9.491 3.469 1.00 12.32 86 ASP A O 7
ATOM 10282 N N . GLY A 1 87 ? -4.945 -7.839 2.236 1.00 0.44 87 GLY A N 7
ATOM 10283 C CA . GLY A 1 87 ? -6.213 -7.151 2.084 1.00 43.25 87 GLY A CA 7
ATOM 10284 C C . GLY A 1 87 ? -6.382 -6.041 3.100 1.00 73.23 87 GLY A C 7
ATOM 10285 O O . GLY A 1 87 ? -7.454 -5.878 3.684 1.00 50.43 87 GLY A O 7
ATOM 10289 N N . PHE A 1 88 ? -5.328 -5.258 3.298 1.00 55.33 88 PHE A N 7
ATOM 10290 C CA . PHE A 1 88 ? -5.335 -4.213 4.313 1.00 14.54 88 PHE A CA 7
ATOM 10291 C C . PHE A 1 88 ? -5.786 -2.875 3.744 1.00 73.41 88 PHE A C 7
ATOM 10292 O O . PHE A 1 88 ? -5.850 -2.685 2.524 1.00 50.44 88 PHE A O 7
ATOM 10309 N N . ARG A 1 89 ? -6.091 -1.952 4.644 1.00 32.53 89 ARG A N 7
ATOM 10310 C CA . ARG A 1 89 ? -6.469 -0.597 4.273 1.00 63.04 89 ARG A CA 7
ATOM 10311 C C . ARG A 1 89 ? -5.248 0.313 4.304 1.00 1.35 89 ARG A C 7
ATOM 10312 O O . ARG A 1 89 ? -4.657 0.519 5.364 1.00 33.43 89 ARG A O 7
ATOM 10333 N N . LEU A 1 90 ? -4.863 0.846 3.153 1.00 34.54 90 LEU A N 7
ATOM 10334 C CA . LEU A 1 90 ? -3.774 1.814 3.096 1.00 3.02 90 LEU A CA 7
ATOM 10335 C C . LEU A 1 90 ? -4.333 3.218 3.268 1.00 34.43 90 LEU A C 7
ATOM 10336 O O . LEU A 1 90 ? -4.455 3.971 2.302 1.00 22.34 90 LEU A O 7
ATOM 10352 N N . HIS A 1 91 ? -4.701 3.554 4.492 1.00 43.45 91 HIS A N 7
ATOM 10353 C CA . HIS A 1 91 ? -5.333 4.834 4.769 1.00 12.43 91 HIS A CA 7
ATOM 10354 C C . HIS A 1 91 ? -4.287 5.937 4.894 1.00 12.24 91 HIS A C 7
ATOM 10355 O O . HIS A 1 91 ? -3.605 6.054 5.911 1.00 55.51 91 HIS A O 7
ATOM 10370 N N . ILE A 1 92 ? -4.168 6.732 3.845 1.00 35.20 92 ILE A N 7
ATOM 10371 C CA . ILE A 1 92 ? -3.236 7.846 3.826 1.00 23.42 92 ILE A CA 7
ATOM 10372 C C . ILE A 1 92 ? -3.903 9.089 4.398 1.00 2.34 92 ILE A C 7
ATOM 10373 O O . ILE A 1 92 ? -4.982 9.483 3.951 1.00 23.42 92 ILE A O 7
ATOM 10389 N N . ILE A 1 93 ? -3.272 9.686 5.398 1.00 51.44 93 ILE A N 7
ATOM 10390 C CA . ILE A 1 93 ? -3.792 10.897 6.013 1.00 41.43 93 ILE A CA 7
ATOM 10391 C C . ILE A 1 93 ? -3.488 12.108 5.139 1.00 13.55 93 ILE A C 7
ATOM 10392 O O . ILE A 1 93 ? -2.330 12.494 4.978 1.00 42.14 93 ILE A O 7
ATOM 10408 N N . ASP A 1 94 ? -4.527 12.687 4.556 1.00 3.21 94 ASP A N 7
ATOM 10409 C CA . ASP A 1 94 ? -4.366 13.876 3.733 1.00 52.14 94 ASP A CA 7
ATOM 10410 C C . ASP A 1 94 ? -4.350 15.115 4.609 1.00 24.15 94 ASP A C 7
ATOM 10411 O O . ASP A 1 94 ? -5.401 15.659 4.958 1.00 24.11 94 ASP A O 7
ATOM 10420 N N . LEU A 1 95 ? -3.161 15.539 4.994 1.00 11.04 95 LEU A N 7
ATOM 10421 C CA . LEU A 1 95 ? -3.011 16.695 5.864 1.00 54.55 95 LEU A CA 7
ATOM 10422 C C . LEU A 1 95 ? -2.114 17.743 5.216 1.00 32.13 95 LEU A C 7
ATOM 10423 O O . LEU A 1 95 ? -1.778 18.753 5.834 1.00 34.50 95 LEU A O 7
ATOM 10439 N N . ASP A 1 96 ? -1.735 17.503 3.965 1.00 31.24 96 ASP A N 7
ATOM 10440 C CA . ASP A 1 96 ? -0.821 18.398 3.269 1.00 13.54 96 ASP A CA 7
ATOM 10441 C C . ASP A 1 96 ? -1.579 19.589 2.687 1.00 53.41 96 ASP A C 7
ATOM 10442 O O . ASP A 1 96 ? -2.467 19.436 1.844 1.00 23.15 96 ASP A O 7
ATOM 10451 N N . PRO A 1 97 ? -1.262 20.797 3.164 1.00 1.33 97 PRO A N 7
ATOM 10452 C CA . PRO A 1 97 ? -1.897 22.019 2.712 1.00 72.55 97 PRO A CA 7
ATOM 10453 C C . PRO A 1 97 ? -1.132 22.672 1.564 1.00 2.53 97 PRO A C 7
ATOM 10454 O O . PRO A 1 97 ? -0.346 23.611 1.822 1.00 36.04 97 PRO A O 7
ATOM 10466 N N . MET A 1 1 ? -18.435 6.868 -24.844 1.00 22.12 1 MET A N 8
ATOM 10467 C CA . MET A 1 1 ? -17.508 6.209 -23.897 1.00 74.52 1 MET A CA 8
ATOM 10468 C C . MET A 1 1 ? -17.986 4.800 -23.584 1.00 43.15 1 MET A C 8
ATOM 10469 O O . MET A 1 1 ? -19.097 4.417 -23.952 1.00 4.35 1 MET A O 8
ATOM 10485 N N . GLY A 1 2 ? -17.143 4.034 -22.911 1.00 41.22 2 GLY A N 8
ATOM 10486 C CA . GLY A 1 2 ? -17.468 2.662 -22.588 1.00 75.21 2 GLY A CA 8
ATOM 10487 C C . GLY A 1 2 ? -16.226 1.804 -22.576 1.00 21.51 2 GLY A C 8
ATOM 10488 O O . GLY A 1 2 ? -15.985 1.027 -23.501 1.00 14.14 2 GLY A O 8
ATOM 10492 N N . HIS A 1 3 ? -15.418 1.966 -21.545 1.00 53.04 3 HIS A N 8
ATOM 10493 C CA . HIS A 1 3 ? -14.163 1.246 -21.440 1.00 33.45 3 HIS A CA 8
ATOM 10494 C C . HIS A 1 3 ? -14.218 0.260 -20.282 1.00 12.45 3 HIS A C 8
ATOM 10495 O O . HIS A 1 3 ? -14.439 0.647 -19.137 1.00 32.01 3 HIS A O 8
ATOM 10510 N N . HIS A 1 4 ? -14.013 -1.011 -20.582 1.00 53.41 4 HIS A N 8
ATOM 10511 C CA . HIS A 1 4 ? -14.002 -2.031 -19.544 1.00 63.41 4 HIS A CA 8
ATOM 10512 C C . HIS A 1 4 ? -12.602 -2.617 -19.410 1.00 43.01 4 HIS A C 8
ATOM 10513 O O . HIS A 1 4 ? -12.125 -3.342 -20.280 1.00 74.43 4 HIS A O 8
ATOM 10528 N N . HIS A 1 5 ? -11.926 -2.243 -18.339 1.00 53.42 5 HIS A N 8
ATOM 10529 C CA . HIS A 1 5 ? -10.596 -2.754 -18.052 1.00 1.15 5 HIS A CA 8
ATOM 10530 C C . HIS A 1 5 ? -10.630 -3.558 -16.757 1.00 4.32 5 HIS A C 8
ATOM 10531 O O . HIS A 1 5 ? -10.331 -3.041 -15.680 1.00 24.02 5 HIS A O 8
ATOM 10546 N N . HIS A 1 6 ? -11.029 -4.812 -16.861 1.00 45.40 6 HIS A N 8
ATOM 10547 C CA . HIS A 1 6 ? -11.201 -5.654 -15.690 1.00 74.22 6 HIS A CA 8
ATOM 10548 C C . HIS A 1 6 ? -10.613 -7.035 -15.934 1.00 33.31 6 HIS A C 8
ATOM 10549 O O . HIS A 1 6 ? -11.146 -7.821 -16.717 1.00 44.15 6 HIS A O 8
ATOM 10564 N N . HIS A 1 7 ? -9.515 -7.324 -15.261 1.00 34.15 7 HIS A N 8
ATOM 10565 C CA . HIS A 1 7 ? -8.891 -8.628 -15.350 1.00 65.00 7 HIS A CA 8
ATOM 10566 C C . HIS A 1 7 ? -8.685 -9.173 -13.946 1.00 31.54 7 HIS A C 8
ATOM 10567 O O . HIS A 1 7 ? -7.877 -8.645 -13.184 1.00 32.25 7 HIS A O 8
ATOM 10582 N N . HIS A 1 8 ? -9.442 -10.202 -13.597 1.00 2.53 8 HIS A N 8
ATOM 10583 C CA . HIS A 1 8 ? -9.401 -10.756 -12.250 1.00 24.33 8 HIS A CA 8
ATOM 10584 C C . HIS A 1 8 ? -8.063 -11.438 -11.979 1.00 4.02 8 HIS A C 8
ATOM 10585 O O . HIS A 1 8 ? -7.517 -11.318 -10.883 1.00 64.31 8 HIS A O 8
ATOM 10600 N N . SER A 1 9 ? -7.553 -12.153 -12.982 1.00 33.30 9 SER A N 8
ATOM 10601 C CA . SER A 1 9 ? -6.275 -12.853 -12.870 1.00 71.42 9 SER A CA 8
ATOM 10602 C C . SER A 1 9 ? -6.325 -13.896 -11.757 1.00 35.13 9 SER A C 8
ATOM 10603 O O . SER A 1 9 ? -7.404 -14.345 -11.359 1.00 23.52 9 SER A O 8
ATOM 10611 N N . HIS A 1 10 ? -5.156 -14.315 -11.295 1.00 23.12 10 HIS A N 8
ATOM 10612 C CA . HIS A 1 10 ? -5.049 -15.181 -10.133 1.00 0.24 10 HIS A CA 8
ATOM 10613 C C . HIS A 1 10 ? -3.960 -14.655 -9.208 1.00 5.11 10 HIS A C 8
ATOM 10614 O O . HIS A 1 10 ? -2.773 -14.926 -9.402 1.00 1.30 10 HIS A O 8
ATOM 10629 N N . GLY A 1 11 ? -4.374 -13.881 -8.215 1.00 45.01 11 GLY A N 8
ATOM 10630 C CA . GLY A 1 11 ? -3.430 -13.220 -7.336 1.00 43.23 11 GLY A CA 8
ATOM 10631 C C . GLY A 1 11 ? -2.986 -14.097 -6.185 1.00 4.23 11 GLY A C 8
ATOM 10632 O O . GLY A 1 11 ? -3.388 -13.881 -5.041 1.00 12.15 11 GLY A O 8
ATOM 10636 N N . ASP A 1 12 ? -2.175 -15.101 -6.491 1.00 61.32 12 ASP A N 8
ATOM 10637 C CA . ASP A 1 12 ? -1.617 -15.972 -5.463 1.00 3.44 12 ASP A CA 8
ATOM 10638 C C . ASP A 1 12 ? -0.244 -15.474 -5.037 1.00 10.11 12 ASP A C 8
ATOM 10639 O O . ASP A 1 12 ? 0.122 -15.545 -3.864 1.00 73.51 12 ASP A O 8
ATOM 10648 N N . ASP A 1 13 ? 0.508 -14.971 -6.004 1.00 14.12 13 ASP A N 8
ATOM 10649 C CA . ASP A 1 13 ? 1.840 -14.436 -5.751 1.00 15.41 13 ASP A CA 8
ATOM 10650 C C . ASP A 1 13 ? 1.808 -12.912 -5.763 1.00 10.13 13 ASP A C 8
ATOM 10651 O O . ASP A 1 13 ? 2.457 -12.257 -4.947 1.00 22.52 13 ASP A O 8
ATOM 10660 N N . SER A 1 14 ? 1.043 -12.357 -6.695 1.00 4.42 14 SER A N 8
ATOM 10661 C CA . SER A 1 14 ? 0.886 -10.921 -6.802 1.00 10.31 14 SER A CA 8
ATOM 10662 C C . SER A 1 14 ? -0.079 -10.421 -5.737 1.00 22.54 14 SER A C 8
ATOM 10663 O O . SER A 1 14 ? -1.290 -10.654 -5.825 1.00 73.02 14 SER A O 8
ATOM 10671 N N . VAL A 1 15 ? 0.457 -9.760 -4.724 1.00 21.01 15 VAL A N 8
ATOM 10672 C CA . VAL A 1 15 ? -0.353 -9.275 -3.618 1.00 63.02 15 VAL A CA 8
ATOM 10673 C C . VAL A 1 15 ? -1.153 -8.042 -4.027 1.00 5.31 15 VAL A C 8
ATOM 10674 O O . VAL A 1 15 ? -0.768 -7.309 -4.942 1.00 32.33 15 VAL A O 8
ATOM 10687 N N . HIS A 1 16 ? -2.275 -7.834 -3.360 1.00 64.34 16 HIS A N 8
ATOM 10688 C CA . HIS A 1 16 ? -3.115 -6.680 -3.621 1.00 21.13 16 HIS A CA 8
ATOM 10689 C C . HIS A 1 16 ? -3.011 -5.712 -2.460 1.00 72.32 16 HIS A C 8
ATOM 10690 O O . HIS A 1 16 ? -2.738 -6.117 -1.332 1.00 11.31 16 HIS A O 8
ATOM 10705 N N . LEU A 1 17 ? -3.226 -4.447 -2.735 1.00 3.22 17 LEU A N 8
ATOM 10706 C CA . LEU A 1 17 ? -3.208 -3.430 -1.703 1.00 34.42 17 LEU A CA 8
ATOM 10707 C C . LEU A 1 17 ? -4.589 -2.808 -1.602 1.00 33.24 17 LEU A C 8
ATOM 10708 O O . LEU A 1 17 ? -5.584 -3.453 -1.938 1.00 31.41 17 LEU A O 8
ATOM 10724 N N . HIS A 1 18 ? -4.648 -1.569 -1.136 1.00 54.23 18 HIS A N 8
ATOM 10725 C CA . HIS A 1 18 ? -5.881 -0.789 -1.147 1.00 12.43 18 HIS A CA 8
ATOM 10726 C C . HIS A 1 18 ? -5.598 0.606 -0.627 1.00 74.21 18 HIS A C 8
ATOM 10727 O O . HIS A 1 18 ? -5.557 0.834 0.578 1.00 75.44 18 HIS A O 8
ATOM 10742 N N . ILE A 1 19 ? -5.369 1.527 -1.545 1.00 35.15 19 ILE A N 8
ATOM 10743 C CA . ILE A 1 19 ? -5.030 2.890 -1.186 1.00 53.04 19 ILE A CA 8
ATOM 10744 C C . ILE A 1 19 ? -6.295 3.667 -0.838 1.00 11.31 19 ILE A C 8
ATOM 10745 O O . ILE A 1 19 ? -7.300 3.580 -1.541 1.00 70.44 19 ILE A O 8
ATOM 10761 N N . THR A 1 20 ? -6.251 4.389 0.270 1.00 23.35 20 THR A N 8
ATOM 10762 C CA . THR A 1 20 ? -7.368 5.208 0.702 1.00 41.50 20 THR A CA 8
ATOM 10763 C C . THR A 1 20 ? -6.840 6.495 1.338 1.00 54.53 20 THR A C 8
ATOM 10764 O O . THR A 1 20 ? -5.762 6.499 1.931 1.00 22.33 20 THR A O 8
ATOM 10775 N N . HIS A 1 21 ? -7.572 7.587 1.191 1.00 60.00 21 HIS A N 8
ATOM 10776 C CA . HIS A 1 21 ? -7.144 8.868 1.742 1.00 53.44 21 HIS A CA 8
ATOM 10777 C C . HIS A 1 21 ? -8.125 9.359 2.794 1.00 3.33 21 HIS A C 8
ATOM 10778 O O . HIS A 1 21 ? -9.136 8.712 3.067 1.00 50.01 21 HIS A O 8
ATOM 10793 N N . ALA A 1 22 ? -7.808 10.494 3.391 1.00 22.31 22 ALA A N 8
ATOM 10794 C CA . ALA A 1 22 ? -8.731 11.179 4.273 1.00 61.45 22 ALA A CA 8
ATOM 10795 C C . ALA A 1 22 ? -9.535 12.182 3.459 1.00 51.41 22 ALA A C 8
ATOM 10796 O O . ALA A 1 22 ? -10.703 12.452 3.742 1.00 24.14 22 ALA A O 8
ATOM 10803 N N . ASN A 1 23 ? -8.878 12.731 2.441 1.00 43.42 23 ASN A N 8
ATOM 10804 C CA . ASN A 1 23 ? -9.536 13.572 1.452 1.00 4.22 23 ASN A CA 8
ATOM 10805 C C . ASN A 1 23 ? -10.524 12.738 0.647 1.00 24.23 23 ASN A C 8
ATOM 10806 O O . ASN A 1 23 ? -11.723 13.015 0.618 1.00 45.42 23 ASN A O 8
ATOM 10817 N N . LEU A 1 24 ? -10.007 11.700 0.008 1.00 15.41 24 LEU A N 8
ATOM 10818 C CA . LEU A 1 24 ? -10.837 10.784 -0.754 1.00 0.50 24 LEU A CA 8
ATOM 10819 C C . LEU A 1 24 ? -11.381 9.689 0.153 1.00 62.32 24 LEU A C 8
ATOM 10820 O O . LEU A 1 24 ? -10.693 8.712 0.440 1.00 62.23 24 LEU A O 8
ATOM 10836 N N . LYS A 1 25 ? -12.610 9.879 0.617 1.00 53.45 25 LYS A N 8
ATOM 10837 C CA . LYS A 1 25 ? -13.259 8.920 1.506 1.00 2.12 25 LYS A CA 8
ATOM 10838 C C . LYS A 1 25 ? -13.590 7.639 0.748 1.00 72.15 25 LYS A C 8
ATOM 10839 O O . LYS A 1 25 ? -13.143 6.551 1.114 1.00 11.55 25 LYS A O 8
ATOM 10858 N N . SER A 1 26 ? -14.380 7.780 -0.304 1.00 73.01 26 SER A N 8
ATOM 10859 C CA . SER A 1 26 ? -14.702 6.661 -1.172 1.00 75.14 26 SER A CA 8
ATOM 10860 C C . SER A 1 26 ? -13.578 6.445 -2.176 1.00 54.31 26 SER A C 8
ATOM 10861 O O . SER A 1 26 ? -13.611 6.976 -3.287 1.00 32.04 26 SER A O 8
ATOM 10869 N N . PHE A 1 27 ? -12.569 5.696 -1.768 1.00 62.03 27 PHE A N 8
ATOM 10870 C CA . PHE A 1 27 ? -11.422 5.448 -2.616 1.00 51.01 27 PHE A CA 8
ATOM 10871 C C . PHE A 1 27 ? -10.907 4.034 -2.402 1.00 73.42 27 PHE A C 8
ATOM 10872 O O . PHE A 1 27 ? -10.311 3.723 -1.369 1.00 51.45 27 PHE A O 8
ATOM 10889 N N . SER A 1 28 ? -11.169 3.171 -3.371 1.00 43.10 28 SER A N 8
ATOM 10890 C CA . SER A 1 28 ? -10.713 1.797 -3.312 1.00 24.32 28 SER A CA 8
ATOM 10891 C C . SER A 1 28 ? -9.960 1.438 -4.588 1.00 20.43 28 SER A C 8
ATOM 10892 O O . SER A 1 28 ? -10.506 0.812 -5.496 1.00 42.51 28 SER A O 8
ATOM 10900 N N . ALA A 1 29 ? -8.715 1.878 -4.660 1.00 2.13 29 ALA A N 8
ATOM 10901 C CA . ALA A 1 29 ? -7.865 1.600 -5.805 1.00 21.42 29 ALA A CA 8
ATOM 10902 C C . ALA A 1 29 ? -6.468 1.243 -5.330 1.00 0.31 29 ALA A C 8
ATOM 10903 O O . ALA A 1 29 ? -6.021 1.729 -4.290 1.00 13.01 29 ALA A O 8
ATOM 10910 N N . ASP A 1 30 ? -5.796 0.380 -6.070 1.00 31.13 30 ASP A N 8
ATOM 10911 C CA . ASP A 1 30 ? -4.448 -0.034 -5.717 1.00 1.43 30 ASP A CA 8
ATOM 10912 C C . ASP A 1 30 ? -3.785 -0.743 -6.881 1.00 12.41 30 ASP A C 8
ATOM 10913 O O . ASP A 1 30 ? -4.402 -0.965 -7.927 1.00 71.02 30 ASP A O 8
ATOM 10922 N N . ALA A 1 31 ? -2.532 -1.098 -6.690 1.00 75.45 31 ALA A N 8
ATOM 10923 C CA . ALA A 1 31 ? -1.757 -1.752 -7.723 1.00 40.31 31 ALA A CA 8
ATOM 10924 C C . ALA A 1 31 ? -1.148 -3.038 -7.193 1.00 54.43 31 ALA A C 8
ATOM 10925 O O . ALA A 1 31 ? -0.518 -3.045 -6.137 1.00 63.41 31 ALA A O 8
ATOM 10932 N N . ARG A 1 32 ? -1.367 -4.120 -7.920 1.00 30.40 32 ARG A N 8
ATOM 10933 C CA . ARG A 1 32 ? -0.799 -5.412 -7.564 1.00 51.03 32 ARG A CA 8
ATOM 10934 C C . ARG A 1 32 ? 0.716 -5.406 -7.746 1.00 22.13 32 ARG A C 8
ATOM 10935 O O . ARG A 1 32 ? 1.221 -5.124 -8.835 1.00 40.03 32 ARG A O 8
ATOM 10956 N N . PHE A 1 33 ? 1.429 -5.706 -6.669 1.00 50.41 33 PHE A N 8
ATOM 10957 C CA . PHE A 1 33 ? 2.883 -5.729 -6.690 1.00 23.33 33 PHE A CA 8
ATOM 10958 C C . PHE A 1 33 ? 3.408 -7.044 -6.132 1.00 22.22 33 PHE A C 8
ATOM 10959 O O . PHE A 1 33 ? 2.640 -7.964 -5.837 1.00 30.14 33 PHE A O 8
ATOM 10976 N N . SER A 1 34 ? 4.718 -7.115 -5.984 1.00 22.11 34 SER A N 8
ATOM 10977 C CA . SER A 1 34 ? 5.371 -8.280 -5.428 1.00 50.41 34 SER A CA 8
ATOM 10978 C C . SER A 1 34 ? 5.498 -8.139 -3.914 1.00 34.14 34 SER A C 8
ATOM 10979 O O . SER A 1 34 ? 5.624 -7.025 -3.398 1.00 72.42 34 SER A O 8
ATOM 10987 N N . PRO A 1 35 ? 5.472 -9.262 -3.176 1.00 10.21 35 PRO A N 8
ATOM 10988 C CA . PRO A 1 35 ? 5.605 -9.249 -1.715 1.00 33.11 35 PRO A CA 8
ATOM 10989 C C . PRO A 1 35 ? 7.028 -8.908 -1.272 1.00 13.13 35 PRO A C 8
ATOM 10990 O O . PRO A 1 35 ? 7.347 -8.924 -0.083 1.00 51.42 35 PRO A O 8
ATOM 11001 N N . GLN A 1 36 ? 7.876 -8.585 -2.237 1.00 2.12 36 GLN A N 8
ATOM 11002 C CA . GLN A 1 36 ? 9.268 -8.267 -1.962 1.00 31.42 36 GLN A CA 8
ATOM 11003 C C . GLN A 1 36 ? 9.497 -6.762 -1.991 1.00 44.25 36 GLN A C 8
ATOM 11004 O O . GLN A 1 36 ? 10.630 -6.291 -1.900 1.00 4.23 36 GLN A O 8
ATOM 11018 N N . MET A 1 37 ? 8.411 -6.012 -2.116 1.00 31.44 37 MET A N 8
ATOM 11019 C CA . MET A 1 37 ? 8.480 -4.558 -2.089 1.00 73.02 37 MET A CA 8
ATOM 11020 C C . MET A 1 37 ? 8.664 -4.073 -0.657 1.00 34.53 37 MET A C 8
ATOM 11021 O O . MET A 1 37 ? 7.745 -4.150 0.156 1.00 53.23 37 MET A O 8
ATOM 11035 N N . SER A 1 38 ? 9.859 -3.595 -0.350 1.00 65.35 38 SER A N 8
ATOM 11036 C CA . SER A 1 38 ? 10.174 -3.131 0.987 1.00 54.10 38 SER A CA 8
ATOM 11037 C C . SER A 1 38 ? 9.734 -1.681 1.178 1.00 12.34 38 SER A C 8
ATOM 11038 O O . SER A 1 38 ? 9.815 -0.867 0.255 1.00 42.15 38 SER A O 8
ATOM 11046 N N . VAL A 1 39 ? 9.263 -1.366 2.379 1.00 20.43 39 VAL A N 8
ATOM 11047 C CA . VAL A 1 39 ? 8.791 -0.019 2.699 1.00 45.32 39 VAL A CA 8
ATOM 11048 C C . VAL A 1 39 ? 9.926 0.998 2.584 1.00 10.11 39 VAL A C 8
ATOM 11049 O O . VAL A 1 39 ? 9.704 2.167 2.278 1.00 64.02 39 VAL A O 8
ATOM 11062 N N . GLU A 1 40 ? 11.148 0.540 2.811 1.00 23.22 40 GLU A N 8
ATOM 11063 C CA . GLU A 1 40 ? 12.315 1.402 2.726 1.00 24.11 40 GLU A CA 8
ATOM 11064 C C . GLU A 1 40 ? 12.545 1.828 1.273 1.00 1.32 40 GLU A C 8
ATOM 11065 O O . GLU A 1 40 ? 12.836 2.992 0.991 1.00 22.10 40 GLU A O 8
ATOM 11077 N N . ALA A 1 41 ? 12.358 0.888 0.355 1.00 13.12 41 ALA A N 8
ATOM 11078 C CA . ALA A 1 41 ? 12.611 1.129 -1.059 1.00 24.12 41 ALA A CA 8
ATOM 11079 C C . ALA A 1 41 ? 11.567 2.060 -1.668 1.00 41.35 41 ALA A C 8
ATOM 11080 O O . ALA A 1 41 ? 11.896 2.924 -2.484 1.00 74.42 41 ALA A O 8
ATOM 11087 N N . VAL A 1 42 ? 10.309 1.888 -1.272 1.00 51.22 42 VAL A N 8
ATOM 11088 C CA . VAL A 1 42 ? 9.227 2.687 -1.836 1.00 25.41 42 VAL A CA 8
ATOM 11089 C C . VAL A 1 42 ? 9.353 4.155 -1.422 1.00 20.03 42 VAL A C 8
ATOM 11090 O O . VAL A 1 42 ? 8.949 5.052 -2.160 1.00 21.00 42 VAL A O 8
ATOM 11103 N N . LYS A 1 43 ? 9.949 4.397 -0.256 1.00 40.41 43 LYS A N 8
ATOM 11104 C CA . LYS A 1 43 ? 10.180 5.760 0.209 1.00 51.44 43 LYS A CA 8
ATOM 11105 C C . LYS A 1 43 ? 11.083 6.511 -0.762 1.00 75.14 43 LYS A C 8
ATOM 11106 O O . LYS A 1 43 ? 10.796 7.645 -1.140 1.00 24.13 43 LYS A O 8
ATOM 11125 N N . GLU A 1 44 ? 12.164 5.861 -1.180 1.00 3.40 44 GLU A N 8
ATOM 11126 C CA . GLU A 1 44 ? 13.115 6.479 -2.094 1.00 53.14 44 GLU A CA 8
ATOM 11127 C C . GLU A 1 44 ? 12.503 6.655 -3.476 1.00 31.02 44 GLU A C 8
ATOM 11128 O O . GLU A 1 44 ? 12.841 7.592 -4.194 1.00 10.50 44 GLU A O 8
ATOM 11140 N N . LYS A 1 45 ? 11.592 5.763 -3.843 1.00 51.50 45 LYS A N 8
ATOM 11141 C CA . LYS A 1 45 ? 10.962 5.826 -5.155 1.00 0.30 45 LYS A CA 8
ATOM 11142 C C . LYS A 1 45 ? 9.972 6.988 -5.217 1.00 13.11 45 LYS A C 8
ATOM 11143 O O . LYS A 1 45 ? 9.763 7.584 -6.274 1.00 74.23 45 LYS A O 8
ATOM 11162 N N . LEU A 1 46 ? 9.366 7.304 -4.080 1.00 4.32 46 LEU A N 8
ATOM 11163 C CA . LEU A 1 46 ? 8.500 8.472 -3.979 1.00 11.40 46 LEU A CA 8
ATOM 11164 C C . LEU A 1 46 ? 9.349 9.732 -3.927 1.00 43.12 46 LEU A C 8
ATOM 11165 O O . LEU A 1 46 ? 9.019 10.748 -4.539 1.00 21.12 46 LEU A O 8
ATOM 11181 N N . TRP A 1 47 ? 10.455 9.646 -3.198 1.00 34.12 47 TRP A N 8
ATOM 11182 C CA . TRP A 1 47 ? 11.416 10.734 -3.095 1.00 65.23 47 TRP A CA 8
ATOM 11183 C C . TRP A 1 47 ? 11.961 11.107 -4.478 1.00 73.54 47 TRP A C 8
ATOM 11184 O O . TRP A 1 47 ? 12.182 12.281 -4.776 1.00 71.13 47 TRP A O 8
ATOM 11205 N N . LYS A 1 48 ? 12.138 10.100 -5.327 1.00 22.34 48 LYS A N 8
ATOM 11206 C CA . LYS A 1 48 ? 12.651 10.307 -6.682 1.00 74.55 48 LYS A CA 8
ATOM 11207 C C . LYS A 1 48 ? 11.533 10.631 -7.673 1.00 2.32 48 LYS A C 8
ATOM 11208 O O . LYS A 1 48 ? 11.744 10.594 -8.882 1.00 13.33 48 LYS A O 8
ATOM 11227 N N . LYS A 1 49 ? 10.348 10.938 -7.167 1.00 5.02 49 LYS A N 8
ATOM 11228 C CA . LYS A 1 49 ? 9.231 11.311 -8.029 1.00 3.34 49 LYS A CA 8
ATOM 11229 C C . LYS A 1 49 ? 8.594 12.612 -7.558 1.00 74.41 49 LYS A C 8
ATOM 11230 O O . LYS A 1 49 ? 8.369 13.526 -8.346 1.00 2.01 49 LYS A O 8
ATOM 11249 N N . CYS A 1 50 ? 8.299 12.683 -6.271 1.00 12.50 50 CYS A N 8
ATOM 11250 C CA . CYS A 1 50 ? 7.649 13.850 -5.700 1.00 71.21 50 CYS A CA 8
ATOM 11251 C C . CYS A 1 50 ? 8.676 14.856 -5.194 1.00 35.22 50 CYS A C 8
ATOM 11252 O O . CYS A 1 50 ? 8.457 16.066 -5.258 1.00 32.40 50 CYS A O 8
ATOM 11260 N N . GLY A 1 51 ? 9.797 14.350 -4.691 1.00 35.33 51 GLY A N 8
ATOM 11261 C CA . GLY A 1 51 ? 10.811 15.217 -4.123 1.00 52.24 51 GLY A CA 8
ATOM 11262 C C . GLY A 1 51 ? 10.443 15.682 -2.727 1.00 30.01 51 GLY A C 8
ATOM 11263 O O . GLY A 1 51 ? 11.143 16.495 -2.123 1.00 11.52 51 GLY A O 8
ATOM 11267 N N . THR A 1 52 ? 9.337 15.162 -2.217 1.00 64.54 52 THR A N 8
ATOM 11268 C CA . THR A 1 52 ? 8.852 15.523 -0.899 1.00 12.55 52 THR A CA 8
ATOM 11269 C C . THR A 1 52 ? 9.311 14.499 0.133 1.00 5.22 52 THR A C 8
ATOM 11270 O O . THR A 1 52 ? 9.304 13.296 -0.134 1.00 43.15 52 THR A O 8
ATOM 11281 N N . SER A 1 53 ? 9.729 14.978 1.297 1.00 34.34 53 SER A N 8
ATOM 11282 C CA . SER A 1 53 ? 10.102 14.096 2.389 1.00 21.23 53 SER A CA 8
ATOM 11283 C C . SER A 1 53 ? 8.861 13.406 2.948 1.00 20.11 53 SER A C 8
ATOM 11284 O O . SER A 1 53 ? 7.803 14.025 3.082 1.00 42.30 53 SER A O 8
ATOM 11292 N N . VAL A 1 54 ? 8.996 12.128 3.289 1.00 71.23 54 VAL A N 8
ATOM 11293 C CA . VAL A 1 54 ? 7.848 11.311 3.682 1.00 73.52 54 VAL A CA 8
ATOM 11294 C C . VAL A 1 54 ? 7.355 11.633 5.093 1.00 64.13 54 VAL A C 8
ATOM 11295 O O . VAL A 1 54 ? 6.506 10.927 5.633 1.00 30.12 54 VAL A O 8
ATOM 11308 N N . ASN A 1 55 ? 7.869 12.708 5.678 1.00 63.34 55 ASN A N 8
ATOM 11309 C CA . ASN A 1 55 ? 7.459 13.122 7.019 1.00 43.51 55 ASN A CA 8
ATOM 11310 C C . ASN A 1 55 ? 6.027 13.652 7.003 1.00 31.24 55 ASN A C 8
ATOM 11311 O O . ASN A 1 55 ? 5.290 13.517 7.981 1.00 75.22 55 ASN A O 8
ATOM 11322 N N . SER A 1 56 ? 5.634 14.231 5.874 1.00 24.33 56 SER A N 8
ATOM 11323 C CA . SER A 1 56 ? 4.308 14.825 5.730 1.00 0.31 56 SER A CA 8
ATOM 11324 C C . SER A 1 56 ? 3.273 13.779 5.308 1.00 21.01 56 SER A C 8
ATOM 11325 O O . SER A 1 56 ? 2.146 14.118 4.943 1.00 24.13 56 SER A O 8
ATOM 11333 N N . MET A 1 57 ? 3.653 12.511 5.366 1.00 55.24 57 MET A N 8
ATOM 11334 C CA . MET A 1 57 ? 2.762 11.432 4.965 1.00 20.14 57 MET A CA 8
ATOM 11335 C C . MET A 1 57 ? 2.668 10.374 6.057 1.00 15.22 57 MET A C 8
ATOM 11336 O O . MET A 1 57 ? 3.618 9.623 6.293 1.00 43.54 57 MET A O 8
ATOM 11350 N N . ALA A 1 58 ? 1.524 10.322 6.723 1.00 5.02 58 ALA A N 8
ATOM 11351 C CA . ALA A 1 58 ? 1.296 9.335 7.764 1.00 14.22 58 ALA A CA 8
ATOM 11352 C C . ALA A 1 58 ? 0.486 8.168 7.217 1.00 64.21 58 ALA A C 8
ATOM 11353 O O . ALA A 1 58 ? -0.620 8.351 6.706 1.00 61.13 58 ALA A O 8
ATOM 11360 N N . LEU A 1 59 ? 1.050 6.975 7.310 1.00 20.22 59 LEU A N 8
ATOM 11361 C CA . LEU A 1 59 ? 0.393 5.774 6.820 1.00 31.41 59 LEU A CA 8
ATOM 11362 C C . LEU A 1 59 ? -0.258 5.024 7.956 1.00 10.30 59 LEU A C 8
ATOM 11363 O O . LEU A 1 59 ? 0.411 4.479 8.834 1.00 33.44 59 LEU A O 8
ATOM 11379 N N . GLU A 1 60 ? -1.570 5.022 7.937 1.00 25.15 60 GLU A N 8
ATOM 11380 C CA . GLU A 1 60 ? -2.342 4.294 8.908 1.00 74.12 60 GLU A CA 8
ATOM 11381 C C . GLU A 1 60 ? -2.911 3.035 8.262 1.00 53.32 60 GLU A C 8
ATOM 11382 O O . GLU A 1 60 ? -3.753 3.109 7.369 1.00 10.11 60 GLU A O 8
ATOM 11394 N N . LEU A 1 61 ? -2.434 1.883 8.700 1.00 52.12 61 LEU A N 8
ATOM 11395 C CA . LEU A 1 61 ? -2.815 0.622 8.085 1.00 44.25 61 LEU A CA 8
ATOM 11396 C C . LEU A 1 61 ? -3.991 -0.014 8.818 1.00 52.01 61 LEU A C 8
ATOM 11397 O O . LEU A 1 61 ? -3.892 -0.336 10.005 1.00 34.22 61 LEU A O 8
ATOM 11413 N N . TYR A 1 62 ? -5.094 -0.183 8.102 1.00 61.14 62 TYR A N 8
ATOM 11414 C CA . TYR A 1 62 ? -6.271 -0.840 8.650 1.00 2.11 62 TYR A CA 8
ATOM 11415 C C . TYR A 1 62 ? -6.320 -2.301 8.231 1.00 61.41 62 TYR A C 8
ATOM 11416 O O . TYR A 1 62 ? -5.968 -2.645 7.099 1.00 72.31 62 TYR A O 8
ATOM 11434 N N . ASP A 1 63 ? -6.750 -3.156 9.143 1.00 1.43 63 ASP A N 8
ATOM 11435 C CA . ASP A 1 63 ? -7.058 -4.534 8.801 1.00 11.23 63 ASP A CA 8
ATOM 11436 C C . ASP A 1 63 ? -8.574 -4.696 8.776 1.00 2.14 63 ASP A C 8
ATOM 11437 O O . ASP A 1 63 ? -9.303 -3.760 9.107 1.00 41.23 63 ASP A O 8
ATOM 11446 N N . ASP A 1 64 ? -9.055 -5.863 8.394 1.00 4.20 64 ASP A N 8
ATOM 11447 C CA . ASP A 1 64 ? -10.480 -6.035 8.136 1.00 5.02 64 ASP A CA 8
ATOM 11448 C C . ASP A 1 64 ? -11.221 -6.640 9.333 1.00 55.24 64 ASP A C 8
ATOM 11449 O O . ASP A 1 64 ? -12.450 -6.719 9.337 1.00 31.43 64 ASP A O 8
ATOM 11458 N N . SER A 1 65 ? -10.480 -7.053 10.354 1.00 53.42 65 SER A N 8
ATOM 11459 C CA . SER A 1 65 ? -11.089 -7.668 11.525 1.00 34.11 65 SER A CA 8
ATOM 11460 C C . SER A 1 65 ? -10.988 -6.760 12.752 1.00 25.34 65 SER A C 8
ATOM 11461 O O . SER A 1 65 ? -11.877 -6.749 13.607 1.00 32.22 65 SER A O 8
ATOM 11469 N N . GLY A 1 66 ? -9.912 -5.997 12.834 1.00 62.34 66 GLY A N 8
ATOM 11470 C CA . GLY A 1 66 ? -9.734 -5.088 13.942 1.00 23.35 66 GLY A CA 8
ATOM 11471 C C . GLY A 1 66 ? -9.773 -3.644 13.501 1.00 30.24 66 GLY A C 8
ATOM 11472 O O . GLY A 1 66 ? -10.818 -3.146 13.071 1.00 60.44 66 GLY A O 8
ATOM 11476 N N . SER A 1 67 ? -8.645 -2.964 13.612 1.00 65.02 67 SER A N 8
ATOM 11477 C CA . SER A 1 67 ? -8.550 -1.575 13.193 1.00 11.31 67 SER A CA 8
ATOM 11478 C C . SER A 1 67 ? -7.124 -1.230 12.769 1.00 75.32 67 SER A C 8
ATOM 11479 O O . SER A 1 67 ? -6.799 -1.247 11.584 1.00 43.41 67 SER A O 8
ATOM 11487 N N . LYS A 1 68 ? -6.264 -0.945 13.740 1.00 11.34 68 LYS A N 8
ATOM 11488 C CA . LYS A 1 68 ? -4.908 -0.500 13.449 1.00 12.01 68 LYS A CA 8
ATOM 11489 C C . LYS A 1 68 ? -3.917 -1.657 13.564 1.00 43.03 68 LYS A C 8
ATOM 11490 O O . LYS A 1 68 ? -3.812 -2.298 14.611 1.00 22.42 68 LYS A O 8
ATOM 11509 N N . VAL A 1 69 ? -3.204 -1.926 12.477 1.00 62.12 69 VAL A N 8
ATOM 11510 C CA . VAL A 1 69 ? -2.193 -2.982 12.453 1.00 60.42 69 VAL A CA 8
ATOM 11511 C C . VAL A 1 69 ? -0.860 -2.443 11.934 1.00 75.05 69 VAL A C 8
ATOM 11512 O O . VAL A 1 69 ? -0.156 -3.109 11.175 1.00 41.22 69 VAL A O 8
ATOM 11525 N N . ALA A 1 70 ? -0.510 -1.241 12.366 1.00 42.43 70 ALA A N 8
ATOM 11526 C CA . ALA A 1 70 ? 0.701 -0.584 11.889 1.00 4.24 70 ALA A CA 8
ATOM 11527 C C . ALA A 1 70 ? 1.954 -1.155 12.552 1.00 41.32 70 ALA A C 8
ATOM 11528 O O . ALA A 1 70 ? 2.170 -0.987 13.755 1.00 21.12 70 ALA A O 8
ATOM 11535 N N . VAL A 1 71 ? 2.766 -1.851 11.766 1.00 31.30 71 VAL A N 8
ATOM 11536 C CA . VAL A 1 71 ? 4.055 -2.339 12.238 1.00 31.03 71 VAL A CA 8
ATOM 11537 C C . VAL A 1 71 ? 5.146 -1.337 11.867 1.00 60.25 71 VAL A C 8
ATOM 11538 O O . VAL A 1 71 ? 5.699 -0.664 12.737 1.00 3.34 71 VAL A O 8
ATOM 11551 N N . LEU A 1 72 ? 5.453 -1.262 10.569 1.00 44.53 72 LEU A N 8
ATOM 11552 C CA . LEU A 1 72 ? 6.311 -0.210 10.014 1.00 40.44 72 LEU A CA 8
ATOM 11553 C C . LEU A 1 72 ? 7.754 -0.335 10.516 1.00 53.22 72 LEU A C 8
ATOM 11554 O O . LEU A 1 72 ? 8.525 0.623 10.481 1.00 32.30 72 LEU A O 8
ATOM 11570 N N . SER A 1 73 ? 8.121 -1.527 10.956 1.00 4.43 73 SER A N 8
ATOM 11571 C CA . SER A 1 73 ? 9.486 -1.788 11.394 1.00 34.33 73 SER A CA 8
ATOM 11572 C C . SER A 1 73 ? 10.079 -2.878 10.512 1.00 73.41 73 SER A C 8
ATOM 11573 O O . SER A 1 73 ? 11.203 -3.334 10.710 1.00 62.11 73 SER A O 8
ATOM 11581 N N . ASP A 1 74 ? 9.296 -3.267 9.525 1.00 3.33 74 ASP A N 8
ATOM 11582 C CA . ASP A 1 74 ? 9.633 -4.339 8.603 1.00 34.51 74 ASP A CA 8
ATOM 11583 C C . ASP A 1 74 ? 10.124 -3.769 7.276 1.00 33.50 74 ASP A C 8
ATOM 11584 O O . ASP A 1 74 ? 10.264 -4.486 6.289 1.00 34.14 74 ASP A O 8
ATOM 11593 N N . ASP A 1 75 ? 10.432 -2.479 7.287 1.00 14.01 75 ASP A N 8
ATOM 11594 C CA . ASP A 1 75 ? 10.746 -1.740 6.066 1.00 14.04 75 ASP A CA 8
ATOM 11595 C C . ASP A 1 75 ? 12.010 -2.247 5.373 1.00 72.41 75 ASP A C 8
ATOM 11596 O O . ASP A 1 75 ? 12.170 -2.056 4.168 1.00 44.35 75 ASP A O 8
ATOM 11605 N N . SER A 1 76 ? 12.905 -2.885 6.124 1.00 53.01 76 SER A N 8
ATOM 11606 C CA . SER A 1 76 ? 14.161 -3.370 5.560 1.00 2.22 76 SER A CA 8
ATOM 11607 C C . SER A 1 76 ? 14.050 -4.831 5.129 1.00 60.43 76 SER A C 8
ATOM 11608 O O . SER A 1 76 ? 15.027 -5.436 4.684 1.00 63.21 76 SER A O 8
ATOM 11616 N N . ARG A 1 77 ? 12.859 -5.397 5.263 1.00 22.54 77 ARG A N 8
ATOM 11617 C CA . ARG A 1 77 ? 12.624 -6.778 4.867 1.00 61.22 77 ARG A CA 8
ATOM 11618 C C . ARG A 1 77 ? 11.513 -6.831 3.825 1.00 12.44 77 ARG A C 8
ATOM 11619 O O . ARG A 1 77 ? 10.753 -5.876 3.679 1.00 11.43 77 ARG A O 8
ATOM 11640 N N . PRO A 1 78 ? 11.426 -7.924 3.058 1.00 35.41 78 PRO A N 8
ATOM 11641 C CA . PRO A 1 78 ? 10.292 -8.159 2.168 1.00 3.24 78 PRO A CA 8
ATOM 11642 C C . PRO A 1 78 ? 9.024 -8.399 2.975 1.00 23.53 78 PRO A C 8
ATOM 11643 O O . PRO A 1 78 ? 9.038 -9.173 3.933 1.00 74.13 78 PRO A O 8
ATOM 11654 N N . LEU A 1 79 ? 7.938 -7.741 2.599 1.00 23.34 79 LEU A N 8
ATOM 11655 C CA . LEU A 1 79 ? 6.678 -7.868 3.327 1.00 12.33 79 LEU A CA 8
ATOM 11656 C C . LEU A 1 79 ? 6.188 -9.318 3.317 1.00 0.45 79 LEU A C 8
ATOM 11657 O O . LEU A 1 79 ? 5.526 -9.776 4.250 1.00 52.02 79 LEU A O 8
ATOM 11673 N N . GLY A 1 80 ? 6.542 -10.043 2.262 1.00 51.51 80 GLY A N 8
ATOM 11674 C CA . GLY A 1 80 ? 6.184 -11.443 2.154 1.00 73.41 80 GLY A CA 8
ATOM 11675 C C . GLY A 1 80 ? 6.893 -12.310 3.179 1.00 45.33 80 GLY A C 8
ATOM 11676 O O . GLY A 1 80 ? 6.485 -13.442 3.430 1.00 34.12 80 GLY A O 8
ATOM 11680 N N . PHE A 1 81 ? 7.951 -11.774 3.778 1.00 70.25 81 PHE A N 8
ATOM 11681 C CA . PHE A 1 81 ? 8.693 -12.488 4.812 1.00 15.52 81 PHE A CA 8
ATOM 11682 C C . PHE A 1 81 ? 7.843 -12.609 6.071 1.00 41.11 81 PHE A C 8
ATOM 11683 O O . PHE A 1 81 ? 7.965 -13.568 6.830 1.00 73.21 81 PHE A O 8
ATOM 11700 N N . PHE A 1 82 ? 6.981 -11.621 6.281 1.00 44.14 82 PHE A N 8
ATOM 11701 C CA . PHE A 1 82 ? 6.036 -11.649 7.387 1.00 34.43 82 PHE A CA 8
ATOM 11702 C C . PHE A 1 82 ? 4.772 -12.394 6.965 1.00 14.40 82 PHE A C 8
ATOM 11703 O O . PHE A 1 82 ? 4.060 -12.959 7.795 1.00 72.15 82 PHE A O 8
ATOM 11720 N N . SER A 1 83 ? 4.524 -12.384 5.654 1.00 5.31 83 SER A N 8
ATOM 11721 C CA . SER A 1 83 ? 3.362 -13.039 5.054 1.00 13.21 83 SER A CA 8
ATOM 11722 C C . SER A 1 83 ? 2.059 -12.371 5.500 1.00 51.43 83 SER A C 8
ATOM 11723 O O . SER A 1 83 ? 1.414 -12.803 6.456 1.00 53.45 83 SER A O 8
ATOM 11731 N N . PRO A 1 84 ? 1.679 -11.279 4.823 1.00 40.12 84 PRO A N 8
ATOM 11732 C CA . PRO A 1 84 ? 0.478 -10.524 5.143 1.00 61.31 84 PRO A CA 8
ATOM 11733 C C . PRO A 1 84 ? -0.726 -10.941 4.299 1.00 53.52 84 PRO A C 8
ATOM 11734 O O . PRO A 1 84 ? -0.719 -11.991 3.656 1.00 54.44 84 PRO A O 8
ATOM 11745 N N . PHE A 1 85 ? -1.753 -10.104 4.306 1.00 25.14 85 PHE A N 8
ATOM 11746 C CA . PHE A 1 85 ? -2.952 -10.348 3.520 1.00 13.43 85 PHE A CA 8
ATOM 11747 C C . PHE A 1 85 ? -3.069 -9.299 2.420 1.00 41.34 85 PHE A C 8
ATOM 11748 O O . PHE A 1 85 ? -2.265 -8.369 2.361 1.00 72.13 85 PHE A O 8
ATOM 11765 N N . ASP A 1 86 ? -4.070 -9.438 1.564 1.00 3.42 86 ASP A N 8
ATOM 11766 C CA . ASP A 1 86 ? -4.252 -8.514 0.448 1.00 2.42 86 ASP A CA 8
ATOM 11767 C C . ASP A 1 86 ? -5.491 -7.658 0.674 1.00 25.34 86 ASP A C 8
ATOM 11768 O O . ASP A 1 86 ? -5.887 -6.869 -0.185 1.00 61.15 86 ASP A O 8
ATOM 11777 N N . GLY A 1 87 ? -6.100 -7.822 1.839 1.00 10.11 87 GLY A N 8
ATOM 11778 C CA . GLY A 1 87 ? -7.300 -7.078 2.161 1.00 45.22 87 GLY A CA 8
ATOM 11779 C C . GLY A 1 87 ? -7.049 -5.954 3.146 1.00 1.13 87 GLY A C 8
ATOM 11780 O O . GLY A 1 87 ? -7.973 -5.491 3.815 1.00 41.14 87 GLY A O 8
ATOM 11784 N N . PHE A 1 88 ? -5.800 -5.514 3.239 1.00 31.33 88 PHE A N 8
ATOM 11785 C CA . PHE A 1 88 ? -5.448 -4.403 4.113 1.00 11.53 88 PHE A CA 8
ATOM 11786 C C . PHE A 1 88 ? -5.782 -3.082 3.444 1.00 54.51 88 PHE A C 8
ATOM 11787 O O . PHE A 1 88 ? -5.686 -2.951 2.225 1.00 73.14 88 PHE A O 8
ATOM 11804 N N . ARG A 1 89 ? -6.174 -2.105 4.242 1.00 4.44 89 ARG A N 8
ATOM 11805 C CA . ARG A 1 89 ? -6.553 -0.804 3.721 1.00 44.43 89 ARG A CA 8
ATOM 11806 C C . ARG A 1 89 ? -5.589 0.264 4.212 1.00 21.14 89 ARG A C 8
ATOM 11807 O O . ARG A 1 89 ? -5.488 0.526 5.412 1.00 22.23 89 ARG A O 8
ATOM 11828 N N . LEU A 1 90 ? -4.875 0.869 3.275 1.00 25.41 90 LEU A N 8
ATOM 11829 C CA . LEU A 1 90 ? -3.870 1.867 3.600 1.00 60.42 90 LEU A CA 8
ATOM 11830 C C . LEU A 1 90 ? -4.505 3.247 3.678 1.00 63.10 90 LEU A C 8
ATOM 11831 O O . LEU A 1 90 ? -4.773 3.874 2.654 1.00 34.44 90 LEU A O 8
ATOM 11847 N N . HIS A 1 91 ? -4.763 3.702 4.892 1.00 42.35 91 HIS A N 8
ATOM 11848 C CA . HIS A 1 91 ? -5.358 5.011 5.105 1.00 54.41 91 HIS A CA 8
ATOM 11849 C C . HIS A 1 91 ? -4.268 6.071 5.171 1.00 51.41 91 HIS A C 8
ATOM 11850 O O . HIS A 1 91 ? -3.640 6.277 6.212 1.00 44.02 91 HIS A O 8
ATOM 11865 N N . ILE A 1 92 ? -4.025 6.712 4.043 1.00 43.23 92 ILE A N 8
ATOM 11866 C CA . ILE A 1 92 ? -3.046 7.776 3.973 1.00 74.31 92 ILE A CA 8
ATOM 11867 C C . ILE A 1 92 ? -3.621 9.042 4.588 1.00 2.34 92 ILE A C 8
ATOM 11868 O O . ILE A 1 92 ? -4.598 9.603 4.084 1.00 23.34 92 ILE A O 8
ATOM 11884 N N . ILE A 1 93 ? -3.036 9.465 5.697 1.00 30.25 93 ILE A N 8
ATOM 11885 C CA . ILE A 1 93 ? -3.482 10.660 6.382 1.00 61.44 93 ILE A CA 8
ATOM 11886 C C . ILE A 1 93 ? -3.045 11.894 5.611 1.00 43.43 93 ILE A C 8
ATOM 11887 O O . ILE A 1 93 ? -1.852 12.192 5.526 1.00 4.40 93 ILE A O 8
ATOM 11903 N N . ASP A 1 94 ? -4.012 12.583 5.023 1.00 54.11 94 ASP A N 8
ATOM 11904 C CA . ASP A 1 94 ? -3.742 13.807 4.287 1.00 23.43 94 ASP A CA 8
ATOM 11905 C C . ASP A 1 94 ? -3.280 14.899 5.238 1.00 11.31 94 ASP A C 8
ATOM 11906 O O . ASP A 1 94 ? -4.087 15.517 5.940 1.00 65.52 94 ASP A O 8
ATOM 11915 N N . LEU A 1 95 ? -1.973 15.099 5.290 1.00 15.42 95 LEU A N 8
ATOM 11916 C CA . LEU A 1 95 ? -1.383 16.120 6.130 1.00 24.34 95 LEU A CA 8
ATOM 11917 C C . LEU A 1 95 ? -1.027 17.336 5.289 1.00 35.53 95 LEU A C 8
ATOM 11918 O O . LEU A 1 95 ? -1.503 17.486 4.164 1.00 25.43 95 LEU A O 8
ATOM 11934 N N . ASP A 1 96 ? -0.193 18.201 5.833 1.00 53.53 96 ASP A N 8
ATOM 11935 C CA . ASP A 1 96 ? 0.207 19.411 5.136 1.00 72.41 96 ASP A CA 8
ATOM 11936 C C . ASP A 1 96 ? 1.694 19.375 4.798 1.00 64.25 96 ASP A C 8
ATOM 11937 O O . ASP A 1 96 ? 2.549 19.470 5.673 1.00 64.22 96 ASP A O 8
ATOM 11946 N N . PRO A 1 97 ? 2.018 19.190 3.515 1.00 72.52 97 PRO A N 8
ATOM 11947 C CA . PRO A 1 97 ? 3.390 19.226 3.037 1.00 65.44 97 PRO A CA 8
ATOM 11948 C C . PRO A 1 97 ? 3.833 20.654 2.741 1.00 62.20 97 PRO A C 8
ATOM 11949 O O . PRO A 1 97 ? 4.203 21.376 3.691 1.00 37.47 97 PRO A O 8
ATOM 11961 N N . MET A 1 1 ? 29.858 -0.006 -17.850 1.00 51.41 1 MET A N 9
ATOM 11962 C CA . MET A 1 1 ? 28.685 0.105 -16.955 1.00 74.31 1 MET A CA 9
ATOM 11963 C C . MET A 1 1 ? 27.406 -0.021 -17.769 1.00 42.33 1 MET A C 9
ATOM 11964 O O . MET A 1 1 ? 27.132 0.808 -18.642 1.00 53.12 1 MET A O 9
ATOM 11980 N N . GLY A 1 2 ? 26.629 -1.056 -17.488 1.00 35.42 2 GLY A N 9
ATOM 11981 C CA . GLY A 1 2 ? 25.403 -1.291 -18.225 1.00 22.22 2 GLY A CA 9
ATOM 11982 C C . GLY A 1 2 ? 24.182 -1.181 -17.337 1.00 50.23 2 GLY A C 9
ATOM 11983 O O . GLY A 1 2 ? 24.194 -1.645 -16.195 1.00 31.24 2 GLY A O 9
ATOM 11987 N N . HIS A 1 3 ? 23.129 -0.568 -17.852 1.00 34.30 3 HIS A N 9
ATOM 11988 C CA . HIS A 1 3 ? 21.904 -0.404 -17.089 1.00 0.25 3 HIS A CA 9
ATOM 11989 C C . HIS A 1 3 ? 21.067 -1.668 -17.175 1.00 22.43 3 HIS A C 9
ATOM 11990 O O . HIS A 1 3 ? 20.575 -2.027 -18.245 1.00 53.42 3 HIS A O 9
ATOM 12005 N N . HIS A 1 4 ? 20.910 -2.345 -16.052 1.00 44.45 4 HIS A N 9
ATOM 12006 C CA . HIS A 1 4 ? 20.081 -3.536 -15.992 1.00 53.52 4 HIS A CA 9
ATOM 12007 C C . HIS A 1 4 ? 18.628 -3.142 -15.761 1.00 34.41 4 HIS A C 9
ATOM 12008 O O . HIS A 1 4 ? 18.004 -3.552 -14.780 1.00 53.43 4 HIS A O 9
ATOM 12023 N N . HIS A 1 5 ? 18.105 -2.331 -16.671 1.00 1.11 5 HIS A N 9
ATOM 12024 C CA . HIS A 1 5 ? 16.731 -1.857 -16.584 1.00 2.21 5 HIS A CA 9
ATOM 12025 C C . HIS A 1 5 ? 15.778 -2.936 -17.084 1.00 24.41 5 HIS A C 9
ATOM 12026 O O . HIS A 1 5 ? 15.229 -2.844 -18.182 1.00 51.41 5 HIS A O 9
ATOM 12041 N N . HIS A 1 6 ? 15.635 -3.973 -16.280 1.00 14.44 6 HIS A N 9
ATOM 12042 C CA . HIS A 1 6 ? 14.760 -5.094 -16.584 1.00 71.34 6 HIS A CA 9
ATOM 12043 C C . HIS A 1 6 ? 14.719 -6.028 -15.386 1.00 62.15 6 HIS A C 9
ATOM 12044 O O . HIS A 1 6 ? 15.705 -6.701 -15.078 1.00 65.34 6 HIS A O 9
ATOM 12059 N N . HIS A 1 7 ? 13.590 -6.050 -14.700 1.00 74.25 7 HIS A N 9
ATOM 12060 C CA . HIS A 1 7 ? 13.439 -6.876 -13.514 1.00 51.41 7 HIS A CA 9
ATOM 12061 C C . HIS A 1 7 ? 13.229 -8.330 -13.907 1.00 52.23 7 HIS A C 9
ATOM 12062 O O . HIS A 1 7 ? 12.789 -8.625 -15.022 1.00 44.15 7 HIS A O 9
ATOM 12077 N N . HIS A 1 8 ? 13.556 -9.235 -12.995 1.00 70.51 8 HIS A N 9
ATOM 12078 C CA . HIS A 1 8 ? 13.368 -10.657 -13.229 1.00 62.03 8 HIS A CA 9
ATOM 12079 C C . HIS A 1 8 ? 11.874 -10.962 -13.258 1.00 23.14 8 HIS A C 9
ATOM 12080 O O . HIS A 1 8 ? 11.193 -10.859 -12.237 1.00 73.30 8 HIS A O 9
ATOM 12095 N N . SER A 1 9 ? 11.369 -11.308 -14.437 1.00 72.21 9 SER A N 9
ATOM 12096 C CA . SER A 1 9 ? 9.938 -11.489 -14.643 1.00 62.55 9 SER A CA 9
ATOM 12097 C C . SER A 1 9 ? 9.374 -12.644 -13.817 1.00 24.24 9 SER A C 9
ATOM 12098 O O . SER A 1 9 ? 9.399 -13.803 -14.232 1.00 44.54 9 SER A O 9
ATOM 12106 N N . HIS A 1 10 ? 8.900 -12.319 -12.626 1.00 71.10 10 HIS A N 9
ATOM 12107 C CA . HIS A 1 10 ? 8.204 -13.278 -11.785 1.00 62.44 10 HIS A CA 9
ATOM 12108 C C . HIS A 1 10 ? 7.257 -12.525 -10.860 1.00 25.13 10 HIS A C 9
ATOM 12109 O O . HIS A 1 10 ? 6.922 -12.986 -9.774 1.00 65.54 10 HIS A O 9
ATOM 12124 N N . GLY A 1 11 ? 6.817 -11.360 -11.314 1.00 4.12 11 GLY A N 9
ATOM 12125 C CA . GLY A 1 11 ? 5.874 -10.571 -10.545 1.00 13.32 11 GLY A CA 9
ATOM 12126 C C . GLY A 1 11 ? 4.445 -10.940 -10.875 1.00 73.15 11 GLY A C 9
ATOM 12127 O O . GLY A 1 11 ? 3.582 -10.071 -11.010 1.00 31.13 11 GLY A O 9
ATOM 12131 N N . ASP A 1 12 ? 4.202 -12.236 -11.019 1.00 31.52 12 ASP A N 9
ATOM 12132 C CA . ASP A 1 12 ? 2.882 -12.742 -11.364 1.00 60.12 12 ASP A CA 9
ATOM 12133 C C . ASP A 1 12 ? 1.958 -12.687 -10.158 1.00 42.23 12 ASP A C 9
ATOM 12134 O O . ASP A 1 12 ? 0.793 -12.316 -10.277 1.00 12.50 12 ASP A O 9
ATOM 12143 N N . ASP A 1 13 ? 2.487 -13.040 -8.997 1.00 11.05 13 ASP A N 9
ATOM 12144 C CA . ASP A 1 13 ? 1.712 -13.002 -7.768 1.00 53.13 13 ASP A CA 9
ATOM 12145 C C . ASP A 1 13 ? 2.014 -11.731 -7.000 1.00 34.44 13 ASP A C 9
ATOM 12146 O O . ASP A 1 13 ? 3.174 -11.337 -6.848 1.00 50.24 13 ASP A O 9
ATOM 12155 N N . SER A 1 14 ? 0.966 -11.078 -6.547 1.00 10.01 14 SER A N 9
ATOM 12156 C CA . SER A 1 14 ? 1.095 -9.830 -5.823 1.00 45.21 14 SER A CA 9
ATOM 12157 C C . SER A 1 14 ? -0.080 -9.651 -4.875 1.00 11.24 14 SER A C 9
ATOM 12158 O O . SER A 1 14 ? -1.162 -10.198 -5.105 1.00 30.42 14 SER A O 9
ATOM 12166 N N . VAL A 1 15 ? 0.135 -8.902 -3.804 1.00 53.05 15 VAL A N 9
ATOM 12167 C CA . VAL A 1 15 ? -0.932 -8.606 -2.863 1.00 50.34 15 VAL A CA 9
ATOM 12168 C C . VAL A 1 15 ? -1.695 -7.381 -3.339 1.00 52.54 15 VAL A C 9
ATOM 12169 O O . VAL A 1 15 ? -1.149 -6.547 -4.065 1.00 43.20 15 VAL A O 9
ATOM 12182 N N . HIS A 1 16 ? -2.952 -7.278 -2.955 1.00 20.30 16 HIS A N 9
ATOM 12183 C CA . HIS A 1 16 ? -3.782 -6.173 -3.401 1.00 53.21 16 HIS A CA 9
ATOM 12184 C C . HIS A 1 16 ? -3.851 -5.087 -2.345 1.00 72.31 16 HIS A C 9
ATOM 12185 O O . HIS A 1 16 ? -4.700 -5.116 -1.452 1.00 70.42 16 HIS A O 9
ATOM 12200 N N . LEU A 1 17 ? -2.934 -4.140 -2.439 1.00 23.32 17 LEU A N 9
ATOM 12201 C CA . LEU A 1 17 ? -2.893 -3.024 -1.519 1.00 4.42 17 LEU A CA 9
ATOM 12202 C C . LEU A 1 17 ? -3.959 -2.009 -1.899 1.00 62.23 17 LEU A C 9
ATOM 12203 O O . LEU A 1 17 ? -3.892 -1.398 -2.964 1.00 62.02 17 LEU A O 9
ATOM 12219 N N . HIS A 1 18 ? -4.950 -1.847 -1.036 1.00 14.24 18 HIS A N 9
ATOM 12220 C CA . HIS A 1 18 ? -6.059 -0.948 -1.323 1.00 62.41 18 HIS A CA 9
ATOM 12221 C C . HIS A 1 18 ? -5.788 0.430 -0.746 1.00 55.54 18 HIS A C 9
ATOM 12222 O O . HIS A 1 18 ? -6.051 0.689 0.427 1.00 2.44 18 HIS A O 9
ATOM 12237 N N . ILE A 1 19 ? -5.241 1.303 -1.572 1.00 52.43 19 ILE A N 9
ATOM 12238 C CA . ILE A 1 19 ? -4.905 2.654 -1.151 1.00 70.10 19 ILE A CA 9
ATOM 12239 C C . ILE A 1 19 ? -6.173 3.463 -0.908 1.00 55.22 19 ILE A C 9
ATOM 12240 O O . ILE A 1 19 ? -6.969 3.670 -1.822 1.00 32.11 19 ILE A O 9
ATOM 12256 N N . THR A 1 20 ? -6.358 3.904 0.326 1.00 34.30 20 THR A N 9
ATOM 12257 C CA . THR A 1 20 ? -7.540 4.659 0.705 1.00 61.13 20 THR A CA 9
ATOM 12258 C C . THR A 1 20 ? -7.134 6.015 1.276 1.00 45.40 20 THR A C 9
ATOM 12259 O O . THR A 1 20 ? -6.330 6.086 2.201 1.00 54.43 20 THR A O 9
ATOM 12270 N N . HIS A 1 21 ? -7.677 7.086 0.719 1.00 71.41 21 HIS A N 9
ATOM 12271 C CA . HIS A 1 21 ? -7.330 8.433 1.163 1.00 13.30 21 HIS A CA 9
ATOM 12272 C C . HIS A 1 21 ? -8.170 8.841 2.366 1.00 41.24 21 HIS A C 9
ATOM 12273 O O . HIS A 1 21 ? -9.177 8.205 2.672 1.00 41.24 21 HIS A O 9
ATOM 12288 N N . ALA A 1 22 ? -7.748 9.900 3.049 1.00 64.42 22 ALA A N 9
ATOM 12289 C CA . ALA A 1 22 ? -8.485 10.406 4.199 1.00 24.32 22 ALA A CA 9
ATOM 12290 C C . ALA A 1 22 ? -9.344 11.593 3.796 1.00 64.42 22 ALA A C 9
ATOM 12291 O O . ALA A 1 22 ? -10.468 11.750 4.273 1.00 41.02 22 ALA A O 9
ATOM 12298 N N . ASN A 1 23 ? -8.803 12.434 2.924 1.00 72.05 23 ASN A N 9
ATOM 12299 C CA . ASN A 1 23 ? -9.550 13.572 2.402 1.00 64.43 23 ASN A CA 9
ATOM 12300 C C . ASN A 1 23 ? -10.562 13.082 1.376 1.00 15.31 23 ASN A C 9
ATOM 12301 O O . ASN A 1 23 ? -11.773 13.189 1.571 1.00 51.43 23 ASN A O 9
ATOM 12312 N N . LEU A 1 24 ? -10.059 12.527 0.287 1.00 51.03 24 LEU A N 9
ATOM 12313 C CA . LEU A 1 24 ? -10.912 11.940 -0.731 1.00 3.42 24 LEU A CA 9
ATOM 12314 C C . LEU A 1 24 ? -11.194 10.486 -0.390 1.00 33.42 24 LEU A C 9
ATOM 12315 O O . LEU A 1 24 ? -10.430 9.596 -0.752 1.00 40.22 24 LEU A O 9
ATOM 12331 N N . LYS A 1 25 ? -12.293 10.252 0.310 1.00 23.24 25 LYS A N 9
ATOM 12332 C CA . LYS A 1 25 ? -12.640 8.912 0.763 1.00 10.44 25 LYS A CA 9
ATOM 12333 C C . LYS A 1 25 ? -12.992 8.022 -0.427 1.00 15.33 25 LYS A C 9
ATOM 12334 O O . LYS A 1 25 ? -12.810 6.804 -0.386 1.00 21.34 25 LYS A O 9
ATOM 12353 N N . SER A 1 26 ? -13.485 8.644 -1.492 1.00 34.33 26 SER A N 9
ATOM 12354 C CA . SER A 1 26 ? -13.826 7.926 -2.712 1.00 43.42 26 SER A CA 9
ATOM 12355 C C . SER A 1 26 ? -12.569 7.420 -3.423 1.00 75.02 26 SER A C 9
ATOM 12356 O O . SER A 1 26 ? -12.645 6.550 -4.294 1.00 32.15 26 SER A O 9
ATOM 12364 N N . PHE A 1 27 ? -11.414 7.966 -3.048 1.00 13.33 27 PHE A N 9
ATOM 12365 C CA . PHE A 1 27 ? -10.152 7.552 -3.636 1.00 64.43 27 PHE A CA 9
ATOM 12366 C C . PHE A 1 27 ? -9.736 6.202 -3.072 1.00 30.15 27 PHE A C 9
ATOM 12367 O O . PHE A 1 27 ? -9.330 6.090 -1.912 1.00 75.40 27 PHE A O 9
ATOM 12384 N N . SER A 1 28 ? -9.871 5.180 -3.893 1.00 0.14 28 SER A N 9
ATOM 12385 C CA . SER A 1 28 ? -9.486 3.833 -3.522 1.00 72.10 28 SER A CA 9
ATOM 12386 C C . SER A 1 28 ? -8.778 3.170 -4.690 1.00 21.32 28 SER A C 9
ATOM 12387 O O . SER A 1 28 ? -9.368 2.964 -5.751 1.00 50.22 28 SER A O 9
ATOM 12395 N N . ALA A 1 29 ? -7.504 2.876 -4.508 1.00 72.05 29 ALA A N 9
ATOM 12396 C CA . ALA A 1 29 ? -6.701 2.299 -5.570 1.00 12.22 29 ALA A CA 9
ATOM 12397 C C . ALA A 1 29 ? -6.273 0.880 -5.230 1.00 63.52 29 ALA A C 9
ATOM 12398 O O . ALA A 1 29 ? -5.548 0.655 -4.262 1.00 33.45 29 ALA A O 9
ATOM 12405 N N . ASP A 1 30 ? -6.743 -0.072 -6.021 1.00 71.40 30 ASP A N 9
ATOM 12406 C CA . ASP A 1 30 ? -6.321 -1.462 -5.882 1.00 14.14 30 ASP A CA 9
ATOM 12407 C C . ASP A 1 30 ? -4.984 -1.653 -6.579 1.00 3.22 30 ASP A C 9
ATOM 12408 O O . ASP A 1 30 ? -4.915 -1.696 -7.810 1.00 23.54 30 ASP A O 9
ATOM 12417 N N . ALA A 1 31 ? -3.919 -1.716 -5.796 1.00 23.22 31 ALA A N 9
ATOM 12418 C CA . ALA A 1 31 ? -2.576 -1.807 -6.342 1.00 51.55 31 ALA A CA 9
ATOM 12419 C C . ALA A 1 31 ? -1.940 -3.154 -6.029 1.00 51.15 31 ALA A C 9
ATOM 12420 O O . ALA A 1 31 ? -1.753 -3.511 -4.866 1.00 43.33 31 ALA A O 9
ATOM 12427 N N . ARG A 1 32 ? -1.609 -3.898 -7.073 1.00 31.34 32 ARG A N 9
ATOM 12428 C CA . ARG A 1 32 ? -0.966 -5.192 -6.907 1.00 41.32 32 ARG A CA 9
ATOM 12429 C C . ARG A 1 32 ? 0.554 -5.049 -6.877 1.00 44.05 32 ARG A C 9
ATOM 12430 O O . ARG A 1 32 ? 1.174 -4.635 -7.859 1.00 31.21 32 ARG A O 9
ATOM 12451 N N . PHE A 1 33 ? 1.143 -5.379 -5.739 1.00 40.25 33 PHE A N 9
ATOM 12452 C CA . PHE A 1 33 ? 2.594 -5.385 -5.598 1.00 23.34 33 PHE A CA 9
ATOM 12453 C C . PHE A 1 33 ? 3.041 -6.662 -4.903 1.00 22.12 33 PHE A C 9
ATOM 12454 O O . PHE A 1 33 ? 2.360 -7.157 -4.004 1.00 11.35 33 PHE A O 9
ATOM 12471 N N . SER A 1 34 ? 4.159 -7.217 -5.346 1.00 64.14 34 SER A N 9
ATOM 12472 C CA . SER A 1 34 ? 4.696 -8.425 -4.742 1.00 24.40 34 SER A CA 9
ATOM 12473 C C . SER A 1 34 ? 5.090 -8.172 -3.288 1.00 40.11 34 SER A C 9
ATOM 12474 O O . SER A 1 34 ? 5.576 -7.093 -2.947 1.00 0.23 34 SER A O 9
ATOM 12482 N N . PRO A 1 35 ? 4.890 -9.171 -2.411 1.00 42.34 35 PRO A N 9
ATOM 12483 C CA . PRO A 1 35 ? 5.160 -9.041 -0.970 1.00 74.31 35 PRO A CA 9
ATOM 12484 C C . PRO A 1 35 ? 6.641 -8.817 -0.655 1.00 31.11 35 PRO A C 9
ATOM 12485 O O . PRO A 1 35 ? 7.016 -8.582 0.491 1.00 14.24 35 PRO A O 9
ATOM 12496 N N . GLN A 1 36 ? 7.474 -8.889 -1.681 1.00 33.45 36 GLN A N 9
ATOM 12497 C CA . GLN A 1 36 ? 8.901 -8.633 -1.534 1.00 40.23 36 GLN A CA 9
ATOM 12498 C C . GLN A 1 36 ? 9.167 -7.131 -1.448 1.00 11.42 36 GLN A C 9
ATOM 12499 O O . GLN A 1 36 ? 10.254 -6.697 -1.067 1.00 0.13 36 GLN A O 9
ATOM 12513 N N . MET A 1 37 ? 8.156 -6.344 -1.792 1.00 55.41 37 MET A N 9
ATOM 12514 C CA . MET A 1 37 ? 8.264 -4.895 -1.761 1.00 61.52 37 MET A CA 9
ATOM 12515 C C . MET A 1 37 ? 7.890 -4.378 -0.372 1.00 24.31 37 MET A C 9
ATOM 12516 O O . MET A 1 37 ? 7.044 -4.960 0.312 1.00 33.45 37 MET A O 9
ATOM 12530 N N . SER A 1 38 ? 8.541 -3.303 0.049 1.00 14.12 38 SER A N 9
ATOM 12531 C CA . SER A 1 38 ? 8.293 -2.711 1.355 1.00 30.15 38 SER A CA 9
ATOM 12532 C C . SER A 1 38 ? 7.420 -1.467 1.229 1.00 32.20 38 SER A C 9
ATOM 12533 O O . SER A 1 38 ? 7.281 -0.899 0.142 1.00 33.20 38 SER A O 9
ATOM 12541 N N . VAL A 1 39 ? 6.840 -1.042 2.344 1.00 33.02 39 VAL A N 9
ATOM 12542 C CA . VAL A 1 39 ? 6.038 0.174 2.373 1.00 14.41 39 VAL A CA 9
ATOM 12543 C C . VAL A 1 39 ? 6.930 1.383 2.099 1.00 2.55 39 VAL A C 9
ATOM 12544 O O . VAL A 1 39 ? 6.516 2.349 1.458 1.00 32.31 39 VAL A O 9
ATOM 12557 N N . GLU A 1 40 ? 8.164 1.291 2.580 1.00 23.32 40 GLU A N 9
ATOM 12558 C CA . GLU A 1 40 ? 9.185 2.311 2.358 1.00 54.04 40 GLU A CA 9
ATOM 12559 C C . GLU A 1 40 ? 9.319 2.644 0.872 1.00 52.54 40 GLU A C 9
ATOM 12560 O O . GLU A 1 40 ? 9.376 3.812 0.489 1.00 74.00 40 GLU A O 9
ATOM 12572 N N . ALA A 1 41 ? 9.348 1.609 0.039 1.00 0.20 41 ALA A N 9
ATOM 12573 C CA . ALA A 1 41 ? 9.515 1.786 -1.398 1.00 41.13 41 ALA A CA 9
ATOM 12574 C C . ALA A 1 41 ? 8.309 2.494 -2.015 1.00 64.13 41 ALA A C 9
ATOM 12575 O O . ALA A 1 41 ? 8.447 3.259 -2.970 1.00 50.33 41 ALA A O 9
ATOM 12582 N N . VAL A 1 42 ? 7.131 2.242 -1.460 1.00 20.31 42 VAL A N 9
ATOM 12583 C CA . VAL A 1 42 ? 5.909 2.881 -1.933 1.00 21.42 42 VAL A CA 9
ATOM 12584 C C . VAL A 1 42 ? 5.876 4.340 -1.487 1.00 34.21 42 VAL A C 9
ATOM 12585 O O . VAL A 1 42 ? 5.502 5.234 -2.252 1.00 31.30 42 VAL A O 9
ATOM 12598 N N . LYS A 1 43 ? 6.298 4.568 -0.248 1.00 43.32 43 LYS A N 9
ATOM 12599 C CA . LYS A 1 43 ? 6.322 5.904 0.337 1.00 10.23 43 LYS A CA 9
ATOM 12600 C C . LYS A 1 43 ? 7.236 6.840 -0.443 1.00 53.32 43 LYS A C 9
ATOM 12601 O O . LYS A 1 43 ? 6.988 8.044 -0.498 1.00 30.51 43 LYS A O 9
ATOM 12620 N N . GLU A 1 44 ? 8.286 6.284 -1.043 1.00 10.45 44 GLU A N 9
ATOM 12621 C CA . GLU A 1 44 ? 9.202 7.063 -1.877 1.00 23.01 44 GLU A CA 9
ATOM 12622 C C . GLU A 1 44 ? 8.437 7.837 -2.944 1.00 44.12 44 GLU A C 9
ATOM 12623 O O . GLU A 1 44 ? 8.619 9.045 -3.105 1.00 54.13 44 GLU A O 9
ATOM 12635 N N . LYS A 1 45 ? 7.563 7.130 -3.649 1.00 14.10 45 LYS A N 9
ATOM 12636 C CA . LYS A 1 45 ? 6.873 7.683 -4.802 1.00 34.13 45 LYS A CA 9
ATOM 12637 C C . LYS A 1 45 ? 5.889 8.770 -4.393 1.00 2.21 45 LYS A C 9
ATOM 12638 O O . LYS A 1 45 ? 5.703 9.749 -5.113 1.00 63.12 45 LYS A O 9
ATOM 12657 N N . LEU A 1 46 ? 5.268 8.596 -3.236 1.00 73.33 46 LEU A N 9
ATOM 12658 C CA . LEU A 1 46 ? 4.322 9.582 -2.730 1.00 40.32 46 LEU A CA 9
ATOM 12659 C C . LEU A 1 46 ? 5.061 10.793 -2.173 1.00 43.12 46 LEU A C 9
ATOM 12660 O O . LEU A 1 46 ? 4.618 11.934 -2.327 1.00 42.42 46 LEU A O 9
ATOM 12676 N N . TRP A 1 47 ? 6.197 10.534 -1.544 1.00 65.51 47 TRP A N 9
ATOM 12677 C CA . TRP A 1 47 ? 7.018 11.579 -0.954 1.00 65.43 47 TRP A CA 9
ATOM 12678 C C . TRP A 1 47 ? 7.563 12.529 -2.020 1.00 63.51 47 TRP A C 9
ATOM 12679 O O . TRP A 1 47 ? 7.296 13.734 -1.980 1.00 35.41 47 TRP A O 9
ATOM 12700 N N . LYS A 1 48 ? 8.300 11.984 -2.984 1.00 1.44 48 LYS A N 9
ATOM 12701 C CA . LYS A 1 48 ? 8.965 12.806 -3.995 1.00 2.25 48 LYS A CA 9
ATOM 12702 C C . LYS A 1 48 ? 7.970 13.382 -4.998 1.00 55.23 48 LYS A C 9
ATOM 12703 O O . LYS A 1 48 ? 8.335 14.182 -5.863 1.00 5.13 48 LYS A O 9
ATOM 12722 N N . LYS A 1 49 ? 6.720 12.965 -4.886 1.00 60.41 49 LYS A N 9
ATOM 12723 C CA . LYS A 1 49 ? 5.650 13.546 -5.676 1.00 24.22 49 LYS A CA 9
ATOM 12724 C C . LYS A 1 49 ? 5.252 14.897 -5.093 1.00 45.34 49 LYS A C 9
ATOM 12725 O O . LYS A 1 49 ? 4.914 15.835 -5.819 1.00 45.11 49 LYS A O 9
ATOM 12744 N N . CYS A 1 50 ? 5.323 14.992 -3.775 1.00 50.33 50 CYS A N 9
ATOM 12745 C CA . CYS A 1 50 ? 4.804 16.146 -3.065 1.00 2.21 50 CYS A CA 9
ATOM 12746 C C . CYS A 1 50 ? 5.922 17.084 -2.611 1.00 51.44 50 CYS A C 9
ATOM 12747 O O . CYS A 1 50 ? 5.860 18.290 -2.850 1.00 13.44 50 CYS A O 9
ATOM 12755 N N . GLY A 1 51 ? 6.947 16.532 -1.971 1.00 74.02 51 GLY A N 9
ATOM 12756 C CA . GLY A 1 51 ? 7.965 17.366 -1.355 1.00 72.42 51 GLY A CA 9
ATOM 12757 C C . GLY A 1 51 ? 7.521 17.836 0.014 1.00 52.13 51 GLY A C 9
ATOM 12758 O O . GLY A 1 51 ? 7.895 18.917 0.476 1.00 40.10 51 GLY A O 9
ATOM 12762 N N . THR A 1 52 ? 6.697 17.022 0.650 1.00 31.41 52 THR A N 9
ATOM 12763 C CA . THR A 1 52 ? 6.153 17.324 1.962 1.00 63.34 52 THR A CA 9
ATOM 12764 C C . THR A 1 52 ? 6.928 16.562 3.038 1.00 44.33 52 THR A C 9
ATOM 12765 O O . THR A 1 52 ? 7.593 15.569 2.735 1.00 54.11 52 THR A O 9
ATOM 12776 N N . SER A 1 53 ? 6.876 17.045 4.277 1.00 1.40 53 SER A N 9
ATOM 12777 C CA . SER A 1 53 ? 7.512 16.365 5.398 1.00 70.23 53 SER A CA 9
ATOM 12778 C C . SER A 1 53 ? 7.013 14.920 5.491 1.00 4.44 53 SER A C 9
ATOM 12779 O O . SER A 1 53 ? 5.815 14.661 5.347 1.00 22.22 53 SER A O 9
ATOM 12787 N N . VAL A 1 54 ? 7.927 13.988 5.733 1.00 54.30 54 VAL A N 9
ATOM 12788 C CA . VAL A 1 54 ? 7.583 12.568 5.764 1.00 73.02 54 VAL A CA 9
ATOM 12789 C C . VAL A 1 54 ? 6.675 12.244 6.957 1.00 44.31 54 VAL A C 9
ATOM 12790 O O . VAL A 1 54 ? 5.925 11.269 6.933 1.00 55.11 54 VAL A O 9
ATOM 12803 N N . ASN A 1 55 ? 6.731 13.083 7.984 1.00 32.32 55 ASN A N 9
ATOM 12804 C CA . ASN A 1 55 ? 5.886 12.909 9.160 1.00 3.05 55 ASN A CA 9
ATOM 12805 C C . ASN A 1 55 ? 4.461 13.371 8.872 1.00 35.43 55 ASN A C 9
ATOM 12806 O O . ASN A 1 55 ? 3.506 12.902 9.489 1.00 43.22 55 ASN A O 9
ATOM 12817 N N . SER A 1 56 ? 4.321 14.287 7.920 1.00 64.24 56 SER A N 9
ATOM 12818 C CA . SER A 1 56 ? 3.010 14.780 7.519 1.00 54.01 56 SER A CA 9
ATOM 12819 C C . SER A 1 56 ? 2.273 13.724 6.698 1.00 4.30 56 SER A C 9
ATOM 12820 O O . SER A 1 56 ? 1.041 13.710 6.638 1.00 45.45 56 SER A O 9
ATOM 12828 N N . MET A 1 57 ? 3.040 12.843 6.071 1.00 32.52 57 MET A N 9
ATOM 12829 C CA . MET A 1 57 ? 2.471 11.761 5.285 1.00 23.01 57 MET A CA 9
ATOM 12830 C C . MET A 1 57 ? 2.306 10.520 6.154 1.00 40.01 57 MET A C 9
ATOM 12831 O O . MET A 1 57 ? 3.172 9.642 6.187 1.00 34.54 57 MET A O 9
ATOM 12845 N N . ALA A 1 58 ? 1.206 10.472 6.887 1.00 52.31 58 ALA A N 9
ATOM 12846 C CA . ALA A 1 58 ? 0.928 9.350 7.763 1.00 51.52 58 ALA A CA 9
ATOM 12847 C C . ALA A 1 58 ? 0.168 8.272 7.010 1.00 64.31 58 ALA A C 9
ATOM 12848 O O . ALA A 1 58 ? -0.729 8.567 6.221 1.00 23.14 58 ALA A O 9
ATOM 12855 N N . LEU A 1 59 ? 0.536 7.027 7.244 1.00 71.22 59 LEU A N 9
ATOM 12856 C CA . LEU A 1 59 ? -0.109 5.907 6.589 1.00 23.30 59 LEU A CA 9
ATOM 12857 C C . LEU A 1 59 ? -0.650 4.959 7.648 1.00 72.04 59 LEU A C 9
ATOM 12858 O O . LEU A 1 59 ? 0.098 4.456 8.482 1.00 62.23 59 LEU A O 9
ATOM 12874 N N . GLU A 1 60 ? -1.950 4.745 7.631 1.00 34.34 60 GLU A N 9
ATOM 12875 C CA . GLU A 1 60 ? -2.569 3.815 8.556 1.00 35.25 60 GLU A CA 9
ATOM 12876 C C . GLU A 1 60 ? -2.740 2.458 7.886 1.00 74.12 60 GLU A C 9
ATOM 12877 O O . GLU A 1 60 ? -3.557 2.303 6.978 1.00 53.51 60 GLU A O 9
ATOM 12889 N N . LEU A 1 61 ? -1.931 1.493 8.306 1.00 53.32 61 LEU A N 9
ATOM 12890 C CA . LEU A 1 61 ? -2.028 0.138 7.784 1.00 11.22 61 LEU A CA 9
ATOM 12891 C C . LEU A 1 61 ? -3.267 -0.547 8.352 1.00 72.14 61 LEU A C 9
ATOM 12892 O O . LEU A 1 61 ? -3.214 -1.206 9.395 1.00 14.25 61 LEU A O 9
ATOM 12908 N N . TYR A 1 62 ? -4.388 -0.366 7.671 1.00 33.45 62 TYR A N 9
ATOM 12909 C CA . TYR A 1 62 ? -5.667 -0.806 8.191 1.00 65.43 62 TYR A CA 9
ATOM 12910 C C . TYR A 1 62 ? -6.085 -2.172 7.672 1.00 61.33 62 TYR A C 9
ATOM 12911 O O . TYR A 1 62 ? -6.230 -2.385 6.468 1.00 54.01 62 TYR A O 9
ATOM 12929 N N . ASP A 1 63 ? -6.259 -3.098 8.597 1.00 34.31 63 ASP A N 9
ATOM 12930 C CA . ASP A 1 63 ? -7.099 -4.254 8.352 1.00 12.11 63 ASP A CA 9
ATOM 12931 C C . ASP A 1 63 ? -8.532 -3.767 8.474 1.00 3.14 63 ASP A C 9
ATOM 12932 O O . ASP A 1 63 ? -8.801 -2.876 9.284 1.00 15.42 63 ASP A O 9
ATOM 12941 N N . ASP A 1 64 ? -9.453 -4.304 7.690 1.00 60.32 64 ASP A N 9
ATOM 12942 C CA . ASP A 1 64 ? -10.798 -3.738 7.646 1.00 13.42 64 ASP A CA 9
ATOM 12943 C C . ASP A 1 64 ? -11.621 -4.203 8.843 1.00 35.43 64 ASP A C 9
ATOM 12944 O O . ASP A 1 64 ? -12.612 -4.920 8.710 1.00 31.35 64 ASP A O 9
ATOM 12953 N N . SER A 1 65 ? -11.152 -3.813 10.014 1.00 62.11 65 SER A N 9
ATOM 12954 C CA . SER A 1 65 ? -11.863 -4.035 11.257 1.00 30.03 65 SER A CA 9
ATOM 12955 C C . SER A 1 65 ? -12.080 -2.702 11.968 1.00 32.13 65 SER A C 9
ATOM 12956 O O . SER A 1 65 ? -13.130 -2.468 12.572 1.00 11.01 65 SER A O 9
ATOM 12964 N N . GLY A 1 66 ? -11.089 -1.822 11.876 1.00 12.35 66 GLY A N 9
ATOM 12965 C CA . GLY A 1 66 ? -11.210 -0.505 12.467 1.00 41.32 66 GLY A CA 9
ATOM 12966 C C . GLY A 1 66 ? -9.869 0.092 12.830 1.00 55.11 66 GLY A C 9
ATOM 12967 O O . GLY A 1 66 ? -9.544 1.208 12.423 1.00 31.34 66 GLY A O 9
ATOM 12971 N N . SER A 1 67 ? -9.095 -0.646 13.603 1.00 31.52 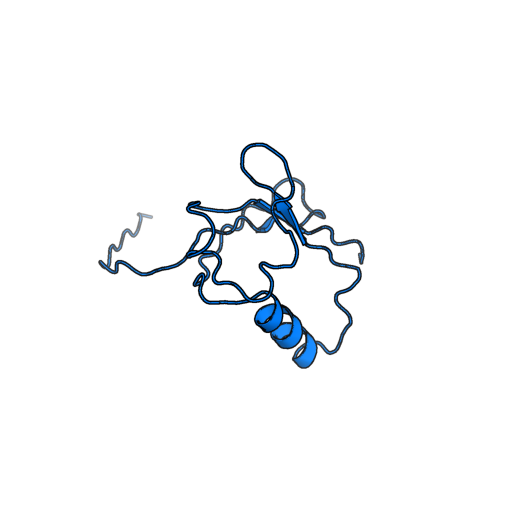67 SER A N 9
ATOM 12972 C CA . SER A 1 67 ? -7.786 -0.192 14.030 1.00 41.54 67 SER A CA 9
ATOM 12973 C C . SER A 1 67 ? -6.700 -0.762 13.123 1.00 63.00 67 SER A C 9
ATOM 12974 O O . SER A 1 67 ? -6.942 -1.691 12.346 1.00 42.14 67 SER A O 9
ATOM 12982 N N . LYS A 1 68 ? -5.508 -0.187 13.217 1.00 53.11 68 LYS A N 9
ATOM 12983 C CA . LYS A 1 68 ? -4.358 -0.671 12.470 1.00 2.33 68 LYS A CA 9
ATOM 12984 C C . LYS A 1 68 ? -3.755 -1.879 13.175 1.00 73.42 68 LYS A C 9
ATOM 12985 O O . LYS A 1 68 ? -3.659 -1.909 14.402 1.00 32.25 68 LYS A O 9
ATOM 13004 N N . VAL A 1 69 ? -3.352 -2.874 12.402 1.00 22.24 69 VAL A N 9
ATOM 13005 C CA . VAL A 1 69 ? -2.828 -4.111 12.971 1.00 24.35 69 VAL A CA 9
ATOM 13006 C C . VAL A 1 69 ? -1.329 -4.024 13.219 1.00 42.11 69 VAL A C 9
ATOM 13007 O O . VAL A 1 69 ? -0.719 -4.962 13.735 1.00 11.11 69 VAL A O 9
ATOM 13020 N N . ALA A 1 70 ? -0.733 -2.896 12.868 1.00 61.40 70 ALA A N 9
ATOM 13021 C CA . ALA A 1 70 ? 0.697 -2.720 13.031 1.00 55.50 70 ALA A CA 9
ATOM 13022 C C . ALA A 1 70 ? 1.036 -1.275 13.344 1.00 63.42 70 ALA A C 9
ATOM 13023 O O . ALA A 1 70 ? 0.325 -0.359 12.931 1.00 72.21 70 ALA A O 9
ATOM 13030 N N . VAL A 1 71 ? 2.121 -1.082 14.081 1.00 72.43 71 VAL A N 9
ATOM 13031 C CA . VAL A 1 71 ? 2.639 0.251 14.366 1.00 43.13 71 VAL A CA 9
ATOM 13032 C C . VAL A 1 71 ? 3.247 0.858 13.095 1.00 51.03 71 VAL A C 9
ATOM 13033 O O . VAL A 1 71 ? 3.446 2.071 12.993 1.00 2.13 71 VAL A O 9
ATOM 13046 N N . LEU A 1 72 ? 3.532 -0.017 12.130 1.00 53.54 72 LEU A N 9
ATOM 13047 C CA . LEU A 1 72 ? 4.018 0.369 10.804 1.00 54.31 72 LEU A CA 9
ATOM 13048 C C . LEU A 1 72 ? 5.388 1.042 10.878 1.00 34.32 72 LEU A C 9
ATOM 13049 O O . LEU A 1 72 ? 5.807 1.733 9.953 1.00 42.14 72 LEU A O 9
ATOM 13065 N N . SER A 1 73 ? 6.095 0.815 11.974 1.00 30.22 73 SER A N 9
ATOM 13066 C CA . SER A 1 73 ? 7.493 1.199 12.065 1.00 34.34 73 SER A CA 9
ATOM 13067 C C . SER A 1 73 ? 8.333 0.107 11.416 1.00 25.24 73 SER A C 9
ATOM 13068 O O . SER A 1 73 ? 9.561 0.160 11.391 1.00 5.43 73 SER A O 9
ATOM 13076 N N . ASP A 1 74 ? 7.621 -0.884 10.898 1.00 64.44 74 ASP A N 9
ATOM 13077 C CA . ASP A 1 74 ? 8.204 -1.991 10.162 1.00 1.41 74 ASP A CA 9
ATOM 13078 C C . ASP A 1 74 ? 8.017 -1.747 8.669 1.00 2.15 74 ASP A C 9
ATOM 13079 O O . ASP A 1 74 ? 8.011 -2.680 7.870 1.00 12.13 74 ASP A O 9
ATOM 13088 N N . ASP A 1 75 ? 7.870 -0.479 8.298 1.00 61.22 75 ASP A N 9
ATOM 13089 C CA . ASP A 1 75 ? 7.541 -0.108 6.923 1.00 0.54 75 ASP A CA 9
ATOM 13090 C C . ASP A 1 75 ? 8.720 -0.342 5.983 1.00 14.44 75 ASP A C 9
ATOM 13091 O O . ASP A 1 75 ? 8.553 -0.384 4.763 1.00 73.21 75 ASP A O 9
ATOM 13100 N N . SER A 1 76 ? 9.905 -0.514 6.549 1.00 2.41 76 SER A N 9
ATOM 13101 C CA . SER A 1 76 ? 11.090 -0.792 5.755 1.00 13.32 76 SER A CA 9
ATOM 13102 C C . SER A 1 76 ? 11.222 -2.301 5.537 1.00 33.40 76 SER A C 9
ATOM 13103 O O . SER A 1 76 ? 12.115 -2.769 4.830 1.00 35.40 76 SER A O 9
ATOM 13111 N N . ARG A 1 77 ? 10.310 -3.058 6.141 1.00 1.51 77 ARG A N 9
ATOM 13112 C CA . ARG A 1 77 ? 10.284 -4.508 5.996 1.00 11.33 77 ARG A CA 9
ATOM 13113 C C . ARG A 1 77 ? 9.420 -4.904 4.800 1.00 42.32 77 ARG A C 9
ATOM 13114 O O . ARG A 1 77 ? 8.432 -4.232 4.494 1.00 62.53 77 ARG A O 9
ATOM 13135 N N . PRO A 1 78 ? 9.790 -5.981 4.093 1.00 72.04 78 PRO A N 9
ATOM 13136 C CA . PRO A 1 78 ? 8.965 -6.541 3.022 1.00 4.31 78 PRO A CA 9
ATOM 13137 C C . PRO A 1 78 ? 7.676 -7.142 3.575 1.00 42.34 78 PRO A C 9
ATOM 13138 O O . PRO A 1 78 ? 7.700 -7.852 4.580 1.00 2.00 78 PRO A O 9
ATOM 13149 N N . LEU A 1 79 ? 6.565 -6.862 2.907 1.00 3.21 79 LEU A N 9
ATOM 13150 C CA . LEU A 1 79 ? 5.243 -7.280 3.377 1.00 44.43 79 LEU A CA 9
ATOM 13151 C C . LEU A 1 79 ? 5.155 -8.794 3.583 1.00 25.05 79 LEU A C 9
ATOM 13152 O O . LEU A 1 79 ? 4.513 -9.265 4.522 1.00 0.00 79 LEU A O 9
ATOM 13168 N N . GLY A 1 80 ? 5.824 -9.544 2.717 1.00 2.42 80 GLY A N 9
ATOM 13169 C CA . GLY A 1 80 ? 5.772 -10.994 2.779 1.00 72.31 80 GLY A CA 9
ATOM 13170 C C . GLY A 1 80 ? 6.625 -11.562 3.891 1.00 31.25 80 GLY A C 9
ATOM 13171 O O . GLY A 1 80 ? 6.543 -12.748 4.196 1.00 15.05 80 GLY A O 9
ATOM 13175 N N . PHE A 1 81 ? 7.452 -10.714 4.485 1.00 4.53 81 PHE A N 9
ATOM 13176 C CA . PHE A 1 81 ? 8.287 -11.121 5.602 1.00 21.34 81 PHE A CA 9
ATOM 13177 C C . PHE A 1 81 ? 7.681 -10.589 6.898 1.00 44.21 81 PHE A C 9
ATOM 13178 O O . PHE A 1 81 ? 8.201 -10.808 7.993 1.00 4.15 81 PHE A O 9
ATOM 13195 N N . PHE A 1 82 ? 6.568 -9.880 6.755 1.00 42.12 82 PHE A N 9
ATOM 13196 C CA . PHE A 1 82 ? 5.839 -9.353 7.894 1.00 13.41 82 PHE A CA 9
ATOM 13197 C C . PHE A 1 82 ? 4.587 -10.192 8.142 1.00 31.02 82 PHE A C 9
ATOM 13198 O O . PHE A 1 82 ? 4.471 -10.852 9.178 1.00 10.12 82 PHE A O 9
ATOM 13215 N N . SER A 1 83 ? 3.672 -10.181 7.174 1.00 70.04 83 SER A N 9
ATOM 13216 C CA . SER A 1 83 ? 2.450 -10.978 7.242 1.00 4.34 83 SER A CA 9
ATOM 13217 C C . SER A 1 83 ? 1.654 -10.851 5.941 1.00 61.14 83 SER A C 9
ATOM 13218 O O . SER A 1 83 ? 1.036 -9.815 5.677 1.00 14.11 83 SER A O 9
ATOM 13226 N N . PRO A 1 84 ? 1.682 -11.893 5.099 1.00 62.12 84 PRO A N 9
ATOM 13227 C CA . PRO A 1 84 ? 0.959 -11.919 3.831 1.00 72.42 84 PRO A CA 9
ATOM 13228 C C . PRO A 1 84 ? -0.521 -12.255 4.018 1.00 21.44 84 PRO A C 9
ATOM 13229 O O . PRO A 1 84 ? -0.970 -13.353 3.684 1.00 61.33 84 PRO A O 9
ATOM 13240 N N . PHE A 1 85 ? -1.261 -11.308 4.579 1.00 21.52 85 PHE A N 9
ATOM 13241 C CA . PHE A 1 85 ? -2.692 -11.475 4.807 1.00 0.21 85 PHE A CA 9
ATOM 13242 C C . PHE A 1 85 ? -3.456 -11.563 3.484 1.00 1.21 85 PHE A C 9
ATOM 13243 O O . PHE A 1 85 ? -4.073 -12.582 3.184 1.00 64.45 85 PHE A O 9
ATOM 13260 N N . ASP A 1 86 ? -3.388 -10.489 2.701 1.00 44.21 86 ASP A N 9
ATOM 13261 C CA . ASP A 1 86 ? -4.125 -10.389 1.436 1.00 62.50 86 ASP A CA 9
ATOM 13262 C C . ASP A 1 86 ? -3.870 -9.034 0.799 1.00 71.54 86 ASP A C 9
ATOM 13263 O O . ASP A 1 86 ? -3.400 -8.937 -0.335 1.00 41.12 86 ASP A O 9
ATOM 13272 N N . GLY A 1 87 ? -4.175 -7.993 1.551 1.00 54.21 87 GLY A N 9
ATOM 13273 C CA . GLY A 1 87 ? -3.987 -6.645 1.075 1.00 24.31 87 GLY A CA 9
ATOM 13274 C C . GLY A 1 87 ? -4.683 -5.650 1.967 1.00 2.12 87 GLY A C 9
ATOM 13275 O O . GLY A 1 87 ? -5.893 -5.452 1.864 1.00 50.41 87 GLY A O 9
ATOM 13279 N N . PHE A 1 88 ? -3.925 -5.041 2.864 1.00 61.34 88 PHE A N 9
ATOM 13280 C CA . PHE A 1 88 ? -4.484 -4.101 3.822 1.00 54.04 88 PHE A CA 9
ATOM 13281 C C . PHE A 1 88 ? -4.888 -2.810 3.128 1.00 44.32 88 PHE A C 9
ATOM 13282 O O . PHE A 1 88 ? -4.431 -2.515 2.019 1.00 4.10 88 PHE A O 9
ATOM 13299 N N . ARG A 1 89 ? -5.742 -2.043 3.779 1.00 5.12 89 ARG A N 9
ATOM 13300 C CA . ARG A 1 89 ? -6.163 -0.764 3.244 1.00 64.15 89 ARG A CA 9
ATOM 13301 C C . ARG A 1 89 ? -5.163 0.304 3.653 1.00 42.12 89 ARG A C 9
ATOM 13302 O O . ARG A 1 89 ? -5.078 0.675 4.825 1.00 32.13 89 ARG A O 9
ATOM 13323 N N . LEU A 1 90 ? -4.378 0.759 2.691 1.00 75.53 90 LEU A N 9
ATOM 13324 C CA . LEU A 1 90 ? -3.383 1.785 2.939 1.00 73.31 90 LEU A CA 9
ATOM 13325 C C . LEU A 1 90 ? -4.068 3.131 3.097 1.00 33.53 90 LEU A C 9
ATOM 13326 O O . LEU A 1 90 ? -4.279 3.852 2.121 1.00 44.21 90 LEU A O 9
ATOM 13342 N N . HIS A 1 91 ? -4.456 3.449 4.320 1.00 63.02 91 HIS A N 9
ATOM 13343 C CA . HIS A 1 91 ? -5.176 4.678 4.585 1.00 23.45 91 HIS A CA 9
ATOM 13344 C C . HIS A 1 91 ? -4.203 5.840 4.713 1.00 22.15 91 HIS A C 9
ATOM 13345 O O . HIS A 1 91 ? -3.633 6.079 5.780 1.00 71.41 91 HIS A O 9
ATOM 13360 N N . ILE A 1 92 ? -4.002 6.538 3.608 1.00 32.21 92 ILE A N 9
ATOM 13361 C CA . ILE A 1 92 ? -3.119 7.689 3.571 1.00 61.03 92 ILE A CA 9
ATOM 13362 C C . ILE A 1 92 ? -3.785 8.868 4.260 1.00 42.55 92 ILE A C 9
ATOM 13363 O O . ILE A 1 92 ? -4.841 9.335 3.830 1.00 42.00 92 ILE A O 9
ATOM 13379 N N . ILE A 1 93 ? -3.182 9.326 5.340 1.00 72.21 93 ILE A N 9
ATOM 13380 C CA . ILE A 1 93 ? -3.721 10.441 6.086 1.00 51.03 93 ILE A CA 9
ATOM 13381 C C . ILE A 1 93 ? -3.336 11.752 5.421 1.00 62.10 93 ILE A C 9
ATOM 13382 O O . ILE A 1 93 ? -2.171 12.162 5.455 1.00 5.32 93 ILE A O 9
ATOM 13398 N N . ASP A 1 94 ? -4.310 12.387 4.788 1.00 62.51 94 ASP A N 9
ATOM 13399 C CA . ASP A 1 94 ? -4.124 13.718 4.233 1.00 33.04 94 ASP A CA 9
ATOM 13400 C C . ASP A 1 94 ? -4.065 14.730 5.370 1.00 55.45 94 ASP A C 9
ATOM 13401 O O . ASP A 1 94 ? -4.981 15.534 5.555 1.00 40.31 94 ASP A O 9
ATOM 13410 N N . LEU A 1 95 ? -3.001 14.647 6.158 1.00 12.43 95 LEU A N 9
ATOM 13411 C CA . LEU A 1 95 ? -2.847 15.479 7.341 1.00 15.44 95 LEU A CA 9
ATOM 13412 C C . LEU A 1 95 ? -2.458 16.895 6.954 1.00 75.14 95 LEU A C 9
ATOM 13413 O O . LEU A 1 95 ? -2.993 17.865 7.494 1.00 24.15 95 LEU A O 9
ATOM 13429 N N . ASP A 1 96 ? -1.534 17.008 6.011 1.00 51.50 96 ASP A N 9
ATOM 13430 C CA . ASP A 1 96 ? -1.074 18.308 5.547 1.00 71.31 96 ASP A CA 9
ATOM 13431 C C . ASP A 1 96 ? -2.039 18.849 4.496 1.00 22.43 96 ASP A C 9
ATOM 13432 O O . ASP A 1 96 ? -2.197 18.259 3.425 1.00 44.52 96 ASP A O 9
ATOM 13441 N N . PRO A 1 97 ? -2.718 19.965 4.810 1.00 43.22 97 PRO A N 9
ATOM 13442 C CA . PRO A 1 97 ? -3.741 20.548 3.948 1.00 23.30 97 PRO A CA 9
ATOM 13443 C C . PRO A 1 97 ? -3.145 21.327 2.781 1.00 41.23 97 PRO A C 9
ATOM 13444 O O . PRO A 1 97 ? -2.977 20.736 1.692 1.00 38.57 97 PRO A O 9
ATOM 13456 N N . MET A 1 1 ? -19.671 6.460 -23.334 1.00 22.12 1 MET A N 10
ATOM 13457 C CA . MET A 1 1 ? -18.541 5.939 -22.529 1.00 74.52 1 MET A CA 10
ATOM 13458 C C . MET A 1 1 ? -18.564 4.419 -22.491 1.00 43.15 1 MET A C 10
ATOM 13459 O O . MET A 1 1 ? -19.390 3.814 -21.807 1.00 4.35 1 MET A O 10
ATOM 13475 N N . GLY A 1 2 ? -17.653 3.807 -23.232 1.00 41.22 2 GLY A N 10
ATOM 13476 C CA . GLY A 1 2 ? -17.556 2.363 -23.259 1.00 75.21 2 GLY A CA 10
ATOM 13477 C C . GLY A 1 2 ? -16.304 1.881 -22.560 1.00 21.51 2 GLY A C 10
ATOM 13478 O O . GLY A 1 2 ? -15.409 1.318 -23.189 1.00 14.14 2 GLY A O 10
ATOM 13482 N N . HIS A 1 3 ? -16.245 2.119 -21.257 1.00 53.04 3 HIS A N 10
ATOM 13483 C CA . HIS A 1 3 ? -15.072 1.786 -20.456 1.00 33.45 3 HIS A CA 10
ATOM 13484 C C . HIS A 1 3 ? -15.000 0.283 -20.213 1.00 12.45 3 HIS A C 10
ATOM 13485 O O . HIS A 1 3 ? -15.761 -0.261 -19.411 1.00 32.01 3 HIS A O 10
ATOM 13500 N N . HIS A 1 4 ? -14.090 -0.383 -20.906 1.00 53.41 4 HIS A N 10
ATOM 13501 C CA . HIS A 1 4 ? -13.845 -1.795 -20.665 1.00 63.41 4 HIS A CA 10
ATOM 13502 C C . HIS A 1 4 ? -12.370 -2.004 -20.328 1.00 43.01 4 HIS A C 10
ATOM 13503 O O . HIS A 1 4 ? -11.496 -1.951 -21.193 1.00 74.43 4 HIS A O 10
ATOM 13518 N N . HIS A 1 5 ? -12.103 -2.183 -19.049 1.00 53.42 5 HIS A N 10
ATOM 13519 C CA . HIS A 1 5 ? -10.744 -2.327 -18.552 1.00 1.15 5 HIS A CA 10
ATOM 13520 C C . HIS A 1 5 ? -10.774 -3.111 -17.246 1.00 4.32 5 HIS A C 10
ATOM 13521 O O . HIS A 1 5 ? -10.577 -2.561 -16.162 1.00 24.02 5 HIS A O 10
ATOM 13536 N N . HIS A 1 6 ? -11.071 -4.396 -17.357 1.00 45.40 6 HIS A N 10
ATOM 13537 C CA . HIS A 1 6 ? -11.221 -5.245 -16.190 1.00 74.22 6 HIS A CA 10
ATOM 13538 C C . HIS A 1 6 ? -10.673 -6.635 -16.485 1.00 33.31 6 HIS A C 10
ATOM 13539 O O . HIS A 1 6 ? -10.942 -7.202 -17.544 1.00 44.15 6 HIS A O 10
ATOM 13554 N N . HIS A 1 7 ? -9.889 -7.162 -15.562 1.00 34.15 7 HIS A N 10
ATOM 13555 C CA . HIS A 1 7 ? -9.387 -8.522 -15.675 1.00 65.00 7 HIS A CA 10
ATOM 13556 C C . HIS A 1 7 ? -9.600 -9.238 -14.357 1.00 31.54 7 HIS A C 10
ATOM 13557 O O . HIS A 1 7 ? -9.829 -8.596 -13.331 1.00 32.25 7 HIS A O 10
ATOM 13572 N N . HIS A 1 8 ? -9.541 -10.555 -14.387 1.00 2.53 8 HIS A N 10
ATOM 13573 C CA . HIS A 1 8 ? -9.568 -11.344 -13.169 1.00 24.33 8 HIS A CA 10
ATOM 13574 C C . HIS A 1 8 ? -8.145 -11.631 -12.731 1.00 4.02 8 HIS A C 10
ATOM 13575 O O . HIS A 1 8 ? -7.778 -11.365 -11.587 1.00 64.31 8 HIS A O 10
ATOM 13590 N N . SER A 1 9 ? -7.351 -12.144 -13.673 1.00 33.30 9 SER A N 10
ATOM 13591 C CA . SER A 1 9 ? -5.943 -12.463 -13.443 1.00 71.42 9 SER A CA 10
ATOM 13592 C C . SER A 1 9 ? -5.780 -13.567 -12.398 1.00 35.13 9 SER A C 10
ATOM 13593 O O . SER A 1 9 ? -6.128 -13.395 -11.228 1.00 23.52 9 SER A O 10
ATOM 13601 N N . HIS A 1 10 ? -5.245 -14.698 -12.825 1.00 23.12 10 HIS A N 10
ATOM 13602 C CA . HIS A 1 10 ? -5.003 -15.818 -11.929 1.00 0.24 10 HIS A CA 10
ATOM 13603 C C . HIS A 1 10 ? -3.829 -15.500 -11.017 1.00 5.11 10 HIS A C 10
ATOM 13604 O O . HIS A 1 10 ? -2.672 -15.711 -11.382 1.00 1.30 10 HIS A O 10
ATOM 13619 N N . GLY A 1 11 ? -4.145 -14.968 -9.845 1.00 45.01 11 GLY A N 10
ATOM 13620 C CA . GLY A 1 11 ? -3.126 -14.527 -8.915 1.00 43.23 11 GLY A CA 10
ATOM 13621 C C . GLY A 1 11 ? -2.312 -15.667 -8.350 1.00 4.23 11 GLY A C 10
ATOM 13622 O O . GLY A 1 11 ? -2.793 -16.426 -7.505 1.00 12.15 11 GLY A O 10
ATOM 13626 N N . ASP A 1 12 ? -1.089 -15.800 -8.832 1.00 61.32 12 ASP A N 10
ATOM 13627 C CA . ASP A 1 12 ? -0.171 -16.808 -8.324 1.00 3.44 12 ASP A CA 10
ATOM 13628 C C . ASP A 1 12 ? 0.834 -16.152 -7.384 1.00 10.11 12 ASP A C 10
ATOM 13629 O O . ASP A 1 12 ? 1.245 -16.732 -6.378 1.00 73.51 12 ASP A O 10
ATOM 13638 N N . ASP A 1 13 ? 1.203 -14.923 -7.719 1.00 14.12 13 ASP A N 10
ATOM 13639 C CA . ASP A 1 13 ? 2.109 -14.131 -6.897 1.00 15.41 13 ASP A CA 10
ATOM 13640 C C . ASP A 1 13 ? 1.773 -12.644 -7.021 1.00 10.13 13 ASP A C 10
ATOM 13641 O O . ASP A 1 13 ? 2.296 -11.932 -7.878 1.00 22.52 13 ASP A O 10
ATOM 13650 N N . SER A 1 14 ? 0.861 -12.184 -6.178 1.00 4.42 14 SER A N 10
ATOM 13651 C CA . SER A 1 14 ? 0.418 -10.798 -6.219 1.00 10.31 14 SER A CA 10
ATOM 13652 C C . SER A 1 14 ? -0.433 -10.470 -4.999 1.00 22.54 14 SER A C 10
ATOM 13653 O O . SER A 1 14 ? -1.331 -11.235 -4.641 1.00 73.02 14 SER A O 10
ATOM 13661 N N . VAL A 1 15 ? -0.145 -9.344 -4.362 1.00 21.01 15 VAL A N 10
ATOM 13662 C CA . VAL A 1 15 ? -0.917 -8.907 -3.207 1.00 63.02 15 VAL A CA 10
ATOM 13663 C C . VAL A 1 15 ? -1.534 -7.532 -3.448 1.00 5.31 15 VAL A C 10
ATOM 13664 O O . VAL A 1 15 ? -0.876 -6.621 -3.953 1.00 32.33 15 VAL A O 10
ATOM 13677 N N . HIS A 1 16 ? -2.806 -7.394 -3.109 1.00 64.34 16 HIS A N 10
ATOM 13678 C CA . HIS A 1 16 ? -3.509 -6.132 -3.279 1.00 21.13 16 HIS A CA 10
ATOM 13679 C C . HIS A 1 16 ? -3.298 -5.218 -2.086 1.00 72.32 16 HIS A C 10
ATOM 13680 O O . HIS A 1 16 ? -3.845 -5.456 -1.009 1.00 11.31 16 HIS A O 10
ATOM 13695 N N . LEU A 1 17 ? -2.502 -4.179 -2.271 1.00 3.22 17 LEU A N 10
ATOM 13696 C CA . LEU A 1 17 ? -2.373 -3.148 -1.259 1.00 34.42 17 LEU A CA 10
ATOM 13697 C C . LEU A 1 17 ? -3.461 -2.114 -1.481 1.00 33.24 17 LEU A C 10
ATOM 13698 O O . LEU A 1 17 ? -3.356 -1.265 -2.367 1.00 31.41 17 LEU A O 10
ATOM 13714 N N . HIS A 1 18 ? -4.523 -2.217 -0.695 1.00 54.23 18 HIS A N 10
ATOM 13715 C CA . HIS A 1 18 ? -5.707 -1.398 -0.898 1.00 12.43 18 HIS A CA 10
ATOM 13716 C C . HIS A 1 18 ? -5.465 0.016 -0.391 1.00 74.21 18 HIS A C 10
ATOM 13717 O O . HIS A 1 18 ? -5.503 0.268 0.810 1.00 75.44 18 HIS A O 10
ATOM 13732 N N . ILE A 1 19 ? -5.190 0.924 -1.313 1.00 35.15 19 ILE A N 10
ATOM 13733 C CA . ILE A 1 19 ? -4.873 2.301 -0.966 1.00 53.04 19 ILE A CA 10
ATOM 13734 C C . ILE A 1 19 ? -6.148 3.132 -0.844 1.00 11.31 19 ILE A C 10
ATOM 13735 O O . ILE A 1 19 ? -7.054 3.018 -1.669 1.00 70.44 19 ILE A O 10
ATOM 13751 N N . THR A 1 20 ? -6.217 3.953 0.195 1.00 23.35 20 THR A N 10
ATOM 13752 C CA . THR A 1 20 ? -7.342 4.854 0.391 1.00 41.50 20 THR A CA 10
ATOM 13753 C C . THR A 1 20 ? -6.847 6.203 0.911 1.00 54.53 20 THR A C 10
ATOM 13754 O O . THR A 1 20 ? -5.914 6.262 1.714 1.00 22.33 20 THR A O 10
ATOM 13765 N N . HIS A 1 21 ? -7.464 7.282 0.454 1.00 60.00 21 HIS A N 10
ATOM 13766 C CA . HIS A 1 21 ? -7.052 8.620 0.853 1.00 53.44 21 HIS A CA 10
ATOM 13767 C C . HIS A 1 21 ? -7.871 9.069 2.058 1.00 3.33 21 HIS A C 10
ATOM 13768 O O . HIS A 1 21 ? -8.997 8.619 2.243 1.00 50.01 21 HIS A O 10
ATOM 13783 N N . ALA A 1 22 ? -7.303 9.933 2.888 1.00 22.31 22 ALA A N 10
ATOM 13784 C CA . ALA A 1 22 ? -8.005 10.410 4.074 1.00 61.45 22 ALA A CA 10
ATOM 13785 C C . ALA A 1 22 ? -9.126 11.370 3.703 1.00 51.41 22 ALA A C 10
ATOM 13786 O O . ALA A 1 22 ? -10.278 11.174 4.088 1.00 24.14 22 ALA A O 10
ATOM 13793 N N . ASN A 1 23 ? -8.785 12.406 2.948 1.00 43.42 23 ASN A N 10
ATOM 13794 C CA . ASN A 1 23 ? -9.761 13.418 2.555 1.00 4.22 23 ASN A CA 10
ATOM 13795 C C . ASN A 1 23 ? -10.689 12.897 1.452 1.00 24.23 23 ASN A C 10
ATOM 13796 O O . ASN A 1 23 ? -11.749 13.475 1.192 1.00 45.42 23 ASN A O 10
ATOM 13807 N N . LEU A 1 24 ? -10.301 11.793 0.823 1.00 15.41 24 LEU A N 10
ATOM 13808 C CA . LEU A 1 24 ? -11.111 11.183 -0.226 1.00 0.50 24 LEU A CA 10
ATOM 13809 C C . LEU A 1 24 ? -11.486 9.753 0.153 1.00 62.32 24 LEU A C 10
ATOM 13810 O O . LEU A 1 24 ? -10.679 8.832 0.020 1.00 62.23 24 LEU A O 10
ATOM 13826 N N . LYS A 1 25 ? -12.712 9.587 0.633 1.00 53.45 25 LYS A N 10
ATOM 13827 C CA . LYS A 1 25 ? -13.206 8.289 1.079 1.00 2.12 25 LYS A CA 10
ATOM 13828 C C . LYS A 1 25 ? -13.356 7.328 -0.097 1.00 72.15 25 LYS A C 10
ATOM 13829 O O . LYS A 1 25 ? -12.963 6.165 -0.018 1.00 11.55 25 LYS A O 10
ATOM 13848 N N . SER A 1 26 ? -13.927 7.819 -1.187 1.00 73.01 26 SER A N 10
ATOM 13849 C CA . SER A 1 26 ? -14.101 7.004 -2.374 1.00 75.14 26 SER A CA 10
ATOM 13850 C C . SER A 1 26 ? -12.847 7.073 -3.237 1.00 54.31 26 SER A C 10
ATOM 13851 O O . SER A 1 26 ? -12.701 7.965 -4.075 1.00 32.04 26 SER A O 10
ATOM 13859 N N . PHE A 1 27 ? -11.930 6.152 -2.995 1.00 62.03 27 PHE A N 10
ATOM 13860 C CA . PHE A 1 27 ? -10.686 6.097 -3.742 1.00 51.01 27 PHE A CA 10
ATOM 13861 C C . PHE A 1 27 ? -10.400 4.667 -4.182 1.00 73.42 27 PHE A C 10
ATOM 13862 O O . PHE A 1 27 ? -9.865 3.867 -3.419 1.00 51.45 27 PHE A O 10
ATOM 13879 N N . SER A 1 28 ? -10.790 4.339 -5.404 1.00 43.10 28 SER A N 10
ATOM 13880 C CA . SER A 1 28 ? -10.570 3.003 -5.934 1.00 24.32 28 SER A CA 10
ATOM 13881 C C . SER A 1 28 ? -9.402 3.005 -6.913 1.00 20.43 28 SER A C 10
ATOM 13882 O O . SER A 1 28 ? -9.583 3.180 -8.120 1.00 42.51 28 SER A O 10
ATOM 13890 N N . ALA A 1 29 ? -8.202 2.838 -6.382 1.00 2.13 29 ALA A N 10
ATOM 13891 C CA . ALA A 1 29 ? -7.001 2.861 -7.202 1.00 21.42 29 ALA A CA 10
ATOM 13892 C C . ALA A 1 29 ? -5.917 1.975 -6.611 1.00 0.31 29 ALA A C 10
ATOM 13893 O O . ALA A 1 29 ? -4.724 2.254 -6.760 1.00 13.01 29 ALA A O 10
ATOM 13900 N N . ASP A 1 30 ? -6.330 0.896 -5.957 1.00 31.13 30 ASP A N 10
ATOM 13901 C CA . ASP A 1 30 ? -5.384 -0.032 -5.357 1.00 1.43 30 ASP A CA 10
ATOM 13902 C C . ASP A 1 30 ? -4.785 -0.926 -6.429 1.00 12.41 30 ASP A C 10
ATOM 13903 O O . ASP A 1 30 ? -5.380 -1.131 -7.492 1.00 71.02 30 ASP A O 10
ATOM 13912 N N . ALA A 1 31 ? -3.606 -1.449 -6.157 1.00 75.45 31 ALA A N 10
ATOM 13913 C CA . ALA A 1 31 ? -2.896 -2.248 -7.134 1.00 40.31 31 ALA A CA 10
ATOM 13914 C C . ALA A 1 31 ? -2.271 -3.471 -6.490 1.00 54.43 31 ALA A C 10
ATOM 13915 O O . ALA A 1 31 ? -2.073 -3.519 -5.273 1.00 63.41 31 ALA A O 10
ATOM 13922 N N . ARG A 1 32 ? -1.986 -4.469 -7.308 1.00 30.40 32 ARG A N 10
ATOM 13923 C CA . ARG A 1 32 ? -1.271 -5.643 -6.850 1.00 51.03 32 ARG A CA 10
ATOM 13924 C C . ARG A 1 32 ? 0.230 -5.423 -7.017 1.00 22.13 32 ARG A C 10
ATOM 13925 O O . ARG A 1 32 ? 0.746 -5.381 -8.134 1.00 40.03 32 ARG A O 10
ATOM 13946 N N . PHE A 1 33 ? 0.920 -5.249 -5.904 1.00 50.41 33 PHE A N 10
ATOM 13947 C CA . PHE A 1 33 ? 2.334 -4.913 -5.932 1.00 23.33 33 PHE A CA 10
ATOM 13948 C C . PHE A 1 33 ? 3.199 -6.149 -5.729 1.00 22.22 33 PHE A C 10
ATOM 13949 O O . PHE A 1 33 ? 2.730 -7.177 -5.233 1.00 30.14 33 PHE A O 10
ATOM 13966 N N . SER A 1 34 ? 4.456 -6.037 -6.131 1.00 22.11 34 SER A N 10
ATOM 13967 C CA . SER A 1 34 ? 5.434 -7.088 -5.911 1.00 50.41 34 SER A CA 10
ATOM 13968 C C . SER A 1 34 ? 5.972 -6.997 -4.485 1.00 34.14 34 SER A C 10
ATOM 13969 O O . SER A 1 34 ? 6.565 -5.987 -4.101 1.00 72.42 34 SER A O 10
ATOM 13977 N N . PRO A 1 35 ? 5.763 -8.051 -3.679 1.00 10.21 35 PRO A N 10
ATOM 13978 C CA . PRO A 1 35 ? 6.112 -8.050 -2.251 1.00 33.11 35 PRO A CA 10
ATOM 13979 C C . PRO A 1 35 ? 7.606 -7.848 -1.974 1.00 13.13 35 PRO A C 10
ATOM 13980 O O . PRO A 1 35 ? 7.982 -7.449 -0.874 1.00 51.42 35 PRO A O 10
ATOM 13991 N N . GLN A 1 36 ? 8.463 -8.099 -2.960 1.00 2.12 36 GLN A N 10
ATOM 13992 C CA . GLN A 1 36 ? 9.909 -7.975 -2.753 1.00 31.42 36 GLN A CA 10
ATOM 13993 C C . GLN A 1 36 ? 10.347 -6.513 -2.618 1.00 44.25 36 GLN A C 10
ATOM 13994 O O . GLN A 1 36 ? 11.535 -6.224 -2.467 1.00 4.23 36 GLN A O 10
ATOM 14008 N N . MET A 1 37 ? 9.388 -5.599 -2.665 1.00 31.44 37 MET A N 10
ATOM 14009 C CA . MET A 1 37 ? 9.661 -4.192 -2.415 1.00 73.02 37 MET A CA 10
ATOM 14010 C C . MET A 1 37 ? 9.309 -3.849 -0.970 1.00 34.53 37 MET A C 10
ATOM 14011 O O . MET A 1 37 ? 8.266 -4.267 -0.465 1.00 53.23 37 MET A O 10
ATOM 14025 N N . SER A 1 38 ? 10.188 -3.117 -0.302 1.00 65.35 38 SER A N 10
ATOM 14026 C CA . SER A 1 38 ? 9.951 -2.712 1.074 1.00 54.10 38 SER A CA 10
ATOM 14027 C C . SER A 1 38 ? 9.077 -1.459 1.129 1.00 12.34 38 SER A C 10
ATOM 14028 O O . SER A 1 38 ? 9.088 -0.636 0.206 1.00 42.15 38 SER A O 10
ATOM 14036 N N . VAL A 1 39 ? 8.320 -1.313 2.212 1.00 20.43 39 VAL A N 10
ATOM 14037 C CA . VAL A 1 39 ? 7.482 -0.134 2.405 1.00 45.32 39 VAL A CA 10
ATOM 14038 C C . VAL A 1 39 ? 8.358 1.092 2.644 1.00 10.11 39 VAL A C 10
ATOM 14039 O O . VAL A 1 39 ? 7.988 2.216 2.310 1.00 64.02 39 VAL A O 10
ATOM 14052 N N . GLU A 1 40 ? 9.530 0.862 3.217 1.00 23.22 40 GLU A N 10
ATOM 14053 C CA . GLU A 1 40 ? 10.504 1.926 3.411 1.00 24.11 40 GLU A CA 10
ATOM 14054 C C . GLU A 1 40 ? 10.952 2.492 2.062 1.00 1.32 40 GLU A C 10
ATOM 14055 O O . GLU A 1 40 ? 11.086 3.708 1.899 1.00 22.10 40 GLU A O 10
ATOM 14067 N N . ALA A 1 41 ? 11.147 1.604 1.090 1.00 13.12 41 ALA A N 10
ATOM 14068 C CA . ALA A 1 41 ? 11.596 2.003 -0.237 1.00 24.12 41 ALA A CA 10
ATOM 14069 C C . ALA A 1 41 ? 10.564 2.880 -0.934 1.00 41.35 41 ALA A C 10
ATOM 14070 O O . ALA A 1 41 ? 10.922 3.829 -1.632 1.00 74.42 41 ALA A O 10
ATOM 14077 N N . VAL A 1 42 ? 9.282 2.578 -0.737 1.00 51.22 42 VAL A N 10
ATOM 14078 C CA . VAL A 1 42 ? 8.229 3.350 -1.386 1.00 25.41 42 VAL A CA 10
ATOM 14079 C C . VAL A 1 42 ? 8.054 4.709 -0.707 1.00 20.03 42 VAL A C 10
ATOM 14080 O O . VAL A 1 42 ? 7.711 5.689 -1.364 1.00 21.00 42 VAL A O 10
ATOM 14093 N N . LYS A 1 43 ? 8.321 4.776 0.600 1.00 40.41 43 LYS A N 10
ATOM 14094 C CA . LYS A 1 43 ? 8.315 6.055 1.307 1.00 51.44 43 LYS A CA 10
ATOM 14095 C C . LYS A 1 43 ? 9.372 6.962 0.703 1.00 75.14 43 LYS A C 10
ATOM 14096 O O . LYS A 1 43 ? 9.103 8.105 0.337 1.00 24.13 43 LYS A O 10
ATOM 14115 N N . GLU A 1 44 ? 10.579 6.421 0.601 1.00 3.40 44 GLU A N 10
ATOM 14116 C CA . GLU A 1 44 ? 11.709 7.123 0.017 1.00 53.14 44 GLU A CA 10
ATOM 14117 C C . GLU A 1 44 ? 11.394 7.565 -1.410 1.00 31.02 44 GLU A C 10
ATOM 14118 O O . GLU A 1 44 ? 11.634 8.707 -1.785 1.00 10.50 44 GLU A O 10
ATOM 14130 N N . LYS A 1 45 ? 10.825 6.652 -2.186 1.00 51.50 45 LYS A N 10
ATOM 14131 C CA . LYS A 1 45 ? 10.542 6.901 -3.594 1.00 0.30 45 LYS A CA 10
ATOM 14132 C C . LYS A 1 45 ? 9.535 8.039 -3.769 1.00 13.11 45 LYS A C 10
ATOM 14133 O O . LYS A 1 45 ? 9.653 8.847 -4.694 1.00 74.23 45 LYS A O 10
ATOM 14152 N N . LEU A 1 46 ? 8.554 8.104 -2.876 1.00 4.32 46 LEU A N 10
ATOM 14153 C CA . LEU A 1 46 ? 7.570 9.182 -2.908 1.00 11.40 46 LEU A CA 10
ATOM 14154 C C . LEU A 1 46 ? 8.180 10.477 -2.371 1.00 43.12 46 LEU A C 10
ATOM 14155 O O . LEU A 1 46 ? 7.901 11.569 -2.873 1.00 21.12 46 LEU A O 10
ATOM 14171 N N . TRP A 1 47 ? 9.020 10.343 -1.351 1.00 34.12 47 TRP A N 10
ATOM 14172 C CA . TRP A 1 47 ? 9.727 11.481 -0.775 1.00 65.23 47 TRP A CA 10
ATOM 14173 C C . TRP A 1 47 ? 10.612 12.147 -1.822 1.00 73.54 47 TRP A C 10
ATOM 14174 O O . TRP A 1 47 ? 10.645 13.369 -1.933 1.00 71.13 47 TRP A O 10
ATOM 14195 N N . LYS A 1 48 ? 11.311 11.327 -2.602 1.00 22.34 48 LYS A N 10
ATOM 14196 C CA . LYS A 1 48 ? 12.191 11.816 -3.659 1.00 74.55 48 LYS A CA 10
ATOM 14197 C C . LYS A 1 48 ? 11.411 12.590 -4.721 1.00 2.32 48 LYS A C 10
ATOM 14198 O O . LYS A 1 48 ? 11.984 13.380 -5.468 1.00 13.33 48 LYS A O 10
ATOM 14217 N N . LYS A 1 49 ? 10.105 12.366 -4.775 1.00 5.02 49 LYS A N 10
ATOM 14218 C CA . LYS A 1 49 ? 9.264 13.011 -5.769 1.00 3.34 49 LYS A CA 10
ATOM 14219 C C . LYS A 1 49 ? 8.782 14.379 -5.284 1.00 74.41 49 LYS A C 10
ATOM 14220 O O . LYS A 1 49 ? 8.937 15.384 -5.981 1.00 2.01 49 LYS A O 10
ATOM 14239 N N . CYS A 1 50 ? 8.203 14.420 -4.090 1.00 12.50 50 CYS A N 10
ATOM 14240 C CA . CYS A 1 50 ? 7.583 15.645 -3.594 1.00 71.21 50 CYS A CA 10
ATOM 14241 C C . CYS A 1 50 ? 8.484 16.405 -2.622 1.00 35.22 50 CYS A C 10
ATOM 14242 O O . CYS A 1 50 ? 8.546 17.632 -2.658 1.00 32.40 50 CYS A O 10
ATOM 14250 N N . GLY A 1 51 ? 9.187 15.681 -1.762 1.00 35.33 51 GLY A N 10
ATOM 14251 C CA . GLY A 1 51 ? 9.975 16.326 -0.724 1.00 52.24 51 GLY A CA 10
ATOM 14252 C C . GLY A 1 51 ? 9.172 16.559 0.540 1.00 30.01 51 GLY A C 10
ATOM 14253 O O . GLY A 1 51 ? 9.501 17.426 1.350 1.00 11.52 51 GLY A O 10
ATOM 14257 N N . THR A 1 52 ? 8.110 15.786 0.703 1.00 64.54 52 THR A N 10
ATOM 14258 C CA . THR A 1 52 ? 7.256 15.893 1.874 1.00 12.55 52 THR A CA 10
ATOM 14259 C C . THR A 1 52 ? 7.752 14.960 2.975 1.00 5.22 52 THR A C 10
ATOM 14260 O O . THR A 1 52 ? 8.078 13.802 2.709 1.00 43.15 52 THR A O 10
ATOM 14271 N N . SER A 1 53 ? 7.814 15.473 4.202 1.00 34.34 53 SER A N 10
ATOM 14272 C CA . SER A 1 53 ? 8.297 14.702 5.342 1.00 21.23 53 SER A CA 10
ATOM 14273 C C . SER A 1 53 ? 7.539 13.375 5.471 1.00 20.11 53 SER A C 10
ATOM 14274 O O . SER A 1 53 ? 6.307 13.342 5.397 1.00 42.30 53 SER A O 10
ATOM 14282 N N . VAL A 1 54 ? 8.281 12.289 5.677 1.00 71.23 54 VAL A N 10
ATOM 14283 C CA . VAL A 1 54 ? 7.700 10.945 5.689 1.00 73.52 54 VAL A CA 10
ATOM 14284 C C . VAL A 1 54 ? 6.807 10.714 6.908 1.00 64.13 54 VAL A C 10
ATOM 14285 O O . VAL A 1 54 ? 6.024 9.764 6.937 1.00 30.12 54 VAL A O 10
ATOM 14298 N N . ASN A 1 55 ? 6.930 11.568 7.914 1.00 63.34 55 ASN A N 10
ATOM 14299 C CA . ASN A 1 55 ? 6.056 11.489 9.079 1.00 43.51 55 ASN A CA 10
ATOM 14300 C C . ASN A 1 55 ? 4.721 12.169 8.786 1.00 31.24 55 ASN A C 10
ATOM 14301 O O . ASN A 1 55 ? 3.689 11.803 9.349 1.00 75.22 55 ASN A O 10
ATOM 14312 N N . SER A 1 56 ? 4.744 13.155 7.894 1.00 24.33 56 SER A N 10
ATOM 14313 C CA . SER A 1 56 ? 3.523 13.825 7.465 1.00 0.31 56 SER A CA 10
ATOM 14314 C C . SER A 1 56 ? 2.749 12.927 6.505 1.00 21.01 56 SER A C 10
ATOM 14315 O O . SER A 1 56 ? 1.527 13.024 6.379 1.00 24.13 56 SER A O 10
ATOM 14323 N N . MET A 1 57 ? 3.475 12.044 5.835 1.00 55.24 57 MET A N 10
ATOM 14324 C CA . MET A 1 57 ? 2.859 11.046 4.975 1.00 20.14 57 MET A CA 10
ATOM 14325 C C . MET A 1 57 ? 2.559 9.795 5.794 1.00 15.22 57 MET A C 10
ATOM 14326 O O . MET A 1 57 ? 3.232 8.773 5.669 1.00 43.54 57 MET A O 10
ATOM 14340 N N . ALA A 1 58 ? 1.568 9.910 6.663 1.00 5.02 58 ALA A N 10
ATOM 14341 C CA . ALA A 1 58 ? 1.211 8.828 7.570 1.00 14.22 58 ALA A CA 10
ATOM 14342 C C . ALA A 1 58 ? 0.304 7.814 6.888 1.00 64.21 58 ALA A C 10
ATOM 14343 O O . ALA A 1 58 ? -0.744 8.170 6.344 1.00 61.13 58 ALA A O 10
ATOM 14350 N N . LEU A 1 59 ? 0.714 6.557 6.910 1.00 20.22 59 LEU A N 10
ATOM 14351 C CA . LEU A 1 59 ? -0.066 5.487 6.314 1.00 31.41 59 LEU A CA 10
ATOM 14352 C C . LEU A 1 59 ? -0.633 4.579 7.399 1.00 10.30 59 LEU A C 10
ATOM 14353 O O . LEU A 1 59 ? 0.064 3.701 7.909 1.00 33.44 59 LEU A O 10
ATOM 14369 N N . GLU A 1 60 ? -1.883 4.808 7.773 1.00 25.15 60 GLU A N 10
ATOM 14370 C CA . GLU A 1 60 ? -2.533 3.956 8.755 1.00 74.12 60 GLU A CA 10
ATOM 14371 C C . GLU A 1 60 ? -2.971 2.654 8.112 1.00 53.32 60 GLU A C 10
ATOM 14372 O O . GLU A 1 60 ? -3.864 2.636 7.258 1.00 10.11 60 GLU A O 10
ATOM 14384 N N . LEU A 1 61 ? -2.328 1.572 8.510 1.00 52.12 61 LEU A N 10
ATOM 14385 C CA . LEU A 1 61 ? -2.667 0.259 8.004 1.00 44.25 61 LEU A CA 10
ATOM 14386 C C . LEU A 1 61 ? -3.917 -0.264 8.704 1.00 52.01 61 LEU A C 10
ATOM 14387 O O . LEU A 1 61 ? -3.863 -0.711 9.852 1.00 34.22 61 LEU A O 10
ATOM 14403 N N . TYR A 1 62 ? -5.044 -0.172 8.021 1.00 61.14 62 TYR A N 10
ATOM 14404 C CA . TYR A 1 62 ? -6.295 -0.680 8.551 1.00 2.11 62 TYR A CA 10
ATOM 14405 C C . TYR A 1 62 ? -6.483 -2.128 8.141 1.00 61.41 62 TYR A C 10
ATOM 14406 O O . TYR A 1 62 ? -6.545 -2.437 6.947 1.00 72.31 62 TYR A O 10
ATOM 14424 N N . ASP A 1 63 ? -6.562 -3.011 9.118 1.00 1.43 63 ASP A N 10
ATOM 14425 C CA . ASP A 1 63 ? -6.823 -4.408 8.839 1.00 11.23 63 ASP A CA 10
ATOM 14426 C C . ASP A 1 63 ? -8.320 -4.602 8.638 1.00 2.14 63 ASP A C 10
ATOM 14427 O O . ASP A 1 63 ? -9.128 -3.817 9.136 1.00 41.23 63 ASP A O 10
ATOM 14436 N N . ASP A 1 64 ? -8.691 -5.619 7.886 1.00 4.20 64 ASP A N 10
ATOM 14437 C CA . ASP A 1 64 ? -10.094 -5.855 7.574 1.00 5.02 64 ASP A CA 10
ATOM 14438 C C . ASP A 1 64 ? -10.702 -6.841 8.570 1.00 55.24 64 ASP A C 10
ATOM 14439 O O . ASP A 1 64 ? -11.237 -7.882 8.194 1.00 31.43 64 ASP A O 10
ATOM 14448 N N . SER A 1 65 ? -10.586 -6.513 9.851 1.00 53.42 65 SER A N 10
ATOM 14449 C CA . SER A 1 65 ? -11.166 -7.325 10.911 1.00 34.11 65 SER A CA 10
ATOM 14450 C C . SER A 1 65 ? -11.287 -6.503 12.194 1.00 25.34 65 SER A C 10
ATOM 14451 O O . SER A 1 65 ? -12.371 -6.382 12.770 1.00 32.22 65 SER A O 10
ATOM 14459 N N . GLY A 1 66 ? -10.170 -5.935 12.631 1.00 62.34 66 GLY A N 10
ATOM 14460 C CA . GLY A 1 66 ? -10.161 -5.122 13.828 1.00 23.35 66 GLY A CA 10
ATOM 14461 C C . GLY A 1 66 ? -10.303 -3.645 13.523 1.00 30.24 66 GLY A C 10
ATOM 14462 O O . GLY A 1 66 ? -11.421 -3.138 13.408 1.00 60.44 66 GLY A O 10
ATOM 14466 N N . SER A 1 67 ? -9.176 -2.958 13.372 1.00 65.02 67 SER A N 10
ATOM 14467 C CA . SER A 1 67 ? -9.170 -1.514 13.141 1.00 11.31 67 SER A CA 10
ATOM 14468 C C . SER A 1 67 ? -7.810 -1.046 12.625 1.00 75.32 67 SER A C 10
ATOM 14469 O O . SER A 1 67 ? -7.651 -0.764 11.439 1.00 43.41 67 SER A O 10
ATOM 14477 N N . LYS A 1 68 ? -6.829 -0.978 13.520 1.00 11.34 68 LYS A N 10
ATOM 14478 C CA . LYS A 1 68 ? -5.504 -0.473 13.172 1.00 12.01 68 LYS A CA 10
ATOM 14479 C C . LYS A 1 68 ? -4.429 -1.503 13.502 1.00 43.03 68 LYS A C 10
ATOM 14480 O O . LYS A 1 68 ? -4.349 -1.977 14.637 1.00 22.42 68 LYS A O 10
ATOM 14499 N N . VAL A 1 69 ? -3.604 -1.839 12.524 1.00 62.12 69 VAL A N 10
ATOM 14500 C CA . VAL A 1 69 ? -2.475 -2.733 12.753 1.00 60.42 69 VAL A CA 10
ATOM 14501 C C . VAL A 1 69 ? -1.163 -2.062 12.359 1.00 75.05 69 VAL A C 10
ATOM 14502 O O . VAL A 1 69 ? -0.572 -2.363 11.324 1.00 41.22 69 VAL A O 10
ATOM 14515 N N . ALA A 1 70 ? -0.722 -1.128 13.189 1.00 42.43 70 ALA A N 10
ATOM 14516 C CA . ALA A 1 70 ? 0.500 -0.396 12.918 1.00 4.24 70 ALA A CA 10
ATOM 14517 C C . ALA A 1 70 ? 1.611 -0.792 13.884 1.00 41.32 70 ALA A C 10
ATOM 14518 O O . ALA A 1 70 ? 1.702 -0.271 14.996 1.00 21.12 70 ALA A O 10
ATOM 14525 N N . VAL A 1 71 ? 2.442 -1.734 13.463 1.00 31.30 71 VAL A N 10
ATOM 14526 C CA . VAL A 1 71 ? 3.610 -2.122 14.241 1.00 31.03 71 VAL A CA 10
ATOM 14527 C C . VAL A 1 71 ? 4.811 -1.313 13.773 1.00 60.25 71 VAL A C 10
ATOM 14528 O O . VAL A 1 71 ? 5.616 -0.841 14.578 1.00 3.34 71 VAL A O 10
ATOM 14541 N N . LEU A 1 72 ? 4.902 -1.159 12.453 1.00 44.53 72 LEU A N 10
ATOM 14542 C CA . LEU A 1 72 ? 5.919 -0.329 11.816 1.00 40.44 72 LEU A CA 10
ATOM 14543 C C . LEU A 1 72 ? 7.329 -0.842 12.118 1.00 53.22 72 LEU A C 10
ATOM 14544 O O . LEU A 1 72 ? 8.264 -0.066 12.316 1.00 32.30 72 LEU A O 10
ATOM 14560 N N . SER A 1 73 ? 7.469 -2.156 12.148 1.00 4.43 73 SER A N 10
ATOM 14561 C CA . SER A 1 73 ? 8.771 -2.786 12.309 1.00 34.33 73 SER A CA 10
ATOM 14562 C C . SER A 1 73 ? 8.964 -3.798 11.182 1.00 73.41 73 SER A C 10
ATOM 14563 O O . SER A 1 73 ? 9.957 -4.526 11.118 1.00 62.11 73 SER A O 10
ATOM 14571 N N . ASP A 1 74 ? 7.990 -3.817 10.286 1.00 3.33 74 ASP A N 10
ATOM 14572 C CA . ASP A 1 74 ? 7.972 -4.735 9.157 1.00 34.51 74 ASP A CA 10
ATOM 14573 C C . ASP A 1 74 ? 7.993 -3.961 7.845 1.00 33.50 74 ASP A C 10
ATOM 14574 O O . ASP A 1 74 ? 8.202 -4.529 6.772 1.00 34.14 74 ASP A O 10
ATOM 14583 N N . ASP A 1 75 ? 7.823 -2.653 7.953 1.00 14.01 75 ASP A N 10
ATOM 14584 C CA . ASP A 1 75 ? 7.727 -1.785 6.786 1.00 14.04 75 ASP A CA 10
ATOM 14585 C C . ASP A 1 75 ? 9.107 -1.543 6.182 1.00 72.41 75 ASP A C 10
ATOM 14586 O O . ASP A 1 75 ? 9.246 -1.319 4.981 1.00 44.35 75 ASP A O 10
ATOM 14595 N N . SER A 1 76 ? 10.124 -1.606 7.025 1.00 53.01 76 SER A N 10
ATOM 14596 C CA . SER A 1 76 ? 11.491 -1.365 6.601 1.00 2.22 76 SER A CA 10
ATOM 14597 C C . SER A 1 76 ? 12.141 -2.668 6.145 1.00 60.43 76 SER A C 10
ATOM 14598 O O . SER A 1 76 ? 13.359 -2.756 5.988 1.00 63.21 76 SER A O 10
ATOM 14606 N N . ARG A 1 77 ? 11.312 -3.677 5.929 1.00 22.54 77 ARG A N 10
ATOM 14607 C CA . ARG A 1 77 ? 11.779 -4.982 5.502 1.00 61.22 77 ARG A CA 10
ATOM 14608 C C . ARG A 1 77 ? 11.123 -5.334 4.176 1.00 12.44 77 ARG A C 10
ATOM 14609 O O . ARG A 1 77 ? 10.079 -4.776 3.836 1.00 11.43 77 ARG A O 10
ATOM 14630 N N . PRO A 1 78 ? 11.726 -6.236 3.391 1.00 35.41 78 PRO A N 10
ATOM 14631 C CA . PRO A 1 78 ? 11.088 -6.757 2.186 1.00 3.24 78 PRO A CA 10
ATOM 14632 C C . PRO A 1 78 ? 9.770 -7.435 2.535 1.00 23.53 78 PRO A C 10
ATOM 14633 O O . PRO A 1 78 ? 9.747 -8.421 3.280 1.00 74.13 78 PRO A O 10
ATOM 14644 N N . LEU A 1 79 ? 8.676 -6.904 2.008 1.00 23.34 79 LEU A N 10
ATOM 14645 C CA . LEU A 1 79 ? 7.346 -7.362 2.384 1.00 12.33 79 LEU A CA 10
ATOM 14646 C C . LEU A 1 79 ? 7.154 -8.831 2.008 1.00 0.45 79 LEU A C 10
ATOM 14647 O O . LEU A 1 79 ? 6.349 -9.534 2.611 1.00 52.02 79 LEU A O 10
ATOM 14663 N N . GLY A 1 80 ? 7.912 -9.291 1.018 1.00 51.51 80 GLY A N 10
ATOM 14664 C CA . GLY A 1 80 ? 7.874 -10.685 0.622 1.00 73.41 80 GLY A CA 10
ATOM 14665 C C . GLY A 1 80 ? 8.417 -11.599 1.701 1.00 45.33 80 GLY A C 10
ATOM 14666 O O . GLY A 1 80 ? 7.901 -12.697 1.907 1.00 34.12 80 GLY A O 10
ATOM 14670 N N . PHE A 1 81 ? 9.447 -11.135 2.396 1.00 70.25 81 PHE A N 10
ATOM 14671 C CA . PHE A 1 81 ? 10.037 -11.891 3.494 1.00 15.52 81 PHE A CA 10
ATOM 14672 C C . PHE A 1 81 ? 9.051 -11.964 4.650 1.00 41.11 81 PHE A C 10
ATOM 14673 O O . PHE A 1 81 ? 8.940 -12.987 5.330 1.00 73.21 81 PHE A O 10
ATOM 14690 N N . PHE A 1 82 ? 8.325 -10.873 4.848 1.00 44.14 82 PHE A N 10
ATOM 14691 C CA . PHE A 1 82 ? 7.257 -10.823 5.836 1.00 34.43 82 PHE A CA 10
ATOM 14692 C C . PHE A 1 82 ? 6.089 -11.705 5.400 1.00 14.40 82 PHE A C 10
ATOM 14693 O O . PHE A 1 82 ? 5.386 -12.275 6.236 1.00 72.15 82 PHE A O 10
ATOM 14710 N N . SER A 1 83 ? 5.913 -11.817 4.083 1.00 5.31 83 SER A N 10
ATOM 14711 C CA . SER A 1 83 ? 4.810 -12.559 3.482 1.00 13.21 83 SER A CA 10
ATOM 14712 C C . SER A 1 83 ? 3.484 -11.874 3.801 1.00 51.43 83 SER A C 10
ATOM 14713 O O . SER A 1 83 ? 2.861 -12.136 4.829 1.00 53.45 83 SER A O 10
ATOM 14721 N N . PRO A 1 84 ? 3.045 -10.963 2.922 1.00 40.12 84 PRO A N 10
ATOM 14722 C CA . PRO A 1 84 ? 1.843 -10.174 3.149 1.00 61.31 84 PRO A CA 10
ATOM 14723 C C . PRO A 1 84 ? 0.580 -10.919 2.742 1.00 53.52 84 PRO A C 10
ATOM 14724 O O . PRO A 1 84 ? 0.618 -11.816 1.898 1.00 54.44 84 PRO A O 10
ATOM 14735 N N . PHE A 1 85 ? -0.534 -10.551 3.351 1.00 25.14 85 PHE A N 10
ATOM 14736 C CA . PHE A 1 85 ? -1.812 -11.148 3.017 1.00 13.43 85 PHE A CA 10
ATOM 14737 C C . PHE A 1 85 ? -2.751 -10.084 2.474 1.00 41.34 85 PHE A C 10
ATOM 14738 O O . PHE A 1 85 ? -2.732 -8.939 2.933 1.00 72.13 85 PHE A O 10
ATOM 14755 N N . ASP A 1 86 ? -3.546 -10.454 1.488 1.00 3.42 86 ASP A N 10
ATOM 14756 C CA . ASP A 1 86 ? -4.487 -9.528 0.879 1.00 2.42 86 ASP A CA 10
ATOM 14757 C C . ASP A 1 86 ? -5.689 -9.310 1.787 1.00 25.34 86 ASP A C 10
ATOM 14758 O O . ASP A 1 86 ? -6.673 -10.047 1.731 1.00 61.15 86 ASP A O 10
ATOM 14767 N N . GLY A 1 87 ? -5.582 -8.315 2.652 1.00 10.11 87 GLY A N 10
ATOM 14768 C CA . GLY A 1 87 ? -6.680 -7.973 3.530 1.00 45.22 87 GLY A CA 10
ATOM 14769 C C . GLY A 1 87 ? -6.371 -6.756 4.373 1.00 1.13 87 GLY A C 10
ATOM 14770 O O . GLY A 1 87 ? -6.864 -6.627 5.495 1.00 41.14 87 GLY A O 10
ATOM 14774 N N . PHE A 1 88 ? -5.553 -5.859 3.835 1.00 31.33 88 PHE A N 10
ATOM 14775 C CA . PHE A 1 88 ? -5.158 -4.657 4.551 1.00 11.53 88 PHE A CA 10
ATOM 14776 C C . PHE A 1 88 ? -5.338 -3.428 3.667 1.00 54.51 88 PHE A C 10
ATOM 14777 O O . PHE A 1 88 ? -5.253 -3.518 2.438 1.00 73.14 88 PHE A O 10
ATOM 14794 N N . ARG A 1 89 ? -5.595 -2.290 4.290 1.00 4.44 89 ARG A N 10
ATOM 14795 C CA . ARG A 1 89 ? -5.781 -1.046 3.561 1.00 44.43 89 ARG A CA 10
ATOM 14796 C C . ARG A 1 89 ? -4.815 0.023 4.056 1.00 21.14 89 ARG A C 10
ATOM 14797 O O . ARG A 1 89 ? -4.637 0.204 5.258 1.00 22.23 89 ARG A O 10
ATOM 14818 N N . LEU A 1 90 ? -4.192 0.714 3.116 1.00 25.41 90 LEU A N 10
ATOM 14819 C CA . LEU A 1 90 ? -3.272 1.796 3.426 1.00 60.42 90 LEU A CA 10
ATOM 14820 C C . LEU A 1 90 ? -4.008 3.127 3.378 1.00 63.10 90 LEU A C 10
ATOM 14821 O O . LEU A 1 90 ? -4.283 3.658 2.300 1.00 34.44 90 LEU A O 10
ATOM 14837 N N . HIS A 1 91 ? -4.354 3.651 4.541 1.00 42.35 91 HIS A N 10
ATOM 14838 C CA . HIS A 1 91 ? -5.083 4.902 4.609 1.00 54.41 91 HIS A CA 10
ATOM 14839 C C . HIS A 1 91 ? -4.110 6.071 4.677 1.00 51.41 91 HIS A C 10
ATOM 14840 O O . HIS A 1 91 ? -3.533 6.351 5.730 1.00 44.02 91 HIS A O 10
ATOM 14855 N N . ILE A 1 92 ? -3.913 6.728 3.538 1.00 43.23 92 ILE A N 10
ATOM 14856 C CA . ILE A 1 92 ? -3.015 7.871 3.447 1.00 74.31 92 ILE A CA 10
ATOM 14857 C C . ILE A 1 92 ? -3.604 9.054 4.198 1.00 2.34 92 ILE A C 10
ATOM 14858 O O . ILE A 1 92 ? -4.571 9.664 3.745 1.00 23.34 92 ILE A O 10
ATOM 14874 N N . ILE A 1 93 ? -3.035 9.359 5.351 1.00 30.25 93 ILE A N 10
ATOM 14875 C CA . ILE A 1 93 ? -3.528 10.442 6.183 1.00 61.44 93 ILE A CA 10
ATOM 14876 C C . ILE A 1 93 ? -3.036 11.783 5.658 1.00 43.43 93 ILE A C 10
ATOM 14877 O O . ILE A 1 93 ? -1.831 12.006 5.528 1.00 4.40 93 ILE A O 10
ATOM 14893 N N . ASP A 1 94 ? -3.974 12.661 5.332 1.00 54.11 94 ASP A N 10
ATOM 14894 C CA . ASP A 1 94 ? -3.644 13.996 4.859 1.00 23.43 94 ASP A CA 10
ATOM 14895 C C . ASP A 1 94 ? -3.267 14.894 6.030 1.00 11.31 94 ASP A C 10
ATOM 14896 O O . ASP A 1 94 ? -4.135 15.430 6.721 1.00 65.52 94 ASP A O 10
ATOM 14905 N N . LEU A 1 95 ? -1.974 15.029 6.273 1.00 15.42 95 LEU A N 10
ATOM 14906 C CA . LEU A 1 95 ? -1.480 15.878 7.339 1.00 24.34 95 LEU A CA 10
ATOM 14907 C C . LEU A 1 95 ? -0.935 17.177 6.761 1.00 35.53 95 LEU A C 10
ATOM 14908 O O . LEU A 1 95 ? -1.144 17.483 5.587 1.00 25.43 95 LEU A O 10
ATOM 14924 N N . ASP A 1 96 ? -0.238 17.927 7.591 1.00 53.53 96 ASP A N 10
ATOM 14925 C CA . ASP A 1 96 ? 0.316 19.211 7.184 1.00 72.41 96 ASP A CA 10
ATOM 14926 C C . ASP A 1 96 ? 1.745 19.051 6.677 1.00 64.25 96 ASP A C 10
ATOM 14927 O O . ASP A 1 96 ? 2.521 18.252 7.208 1.00 64.22 96 ASP A O 10
ATOM 14936 N N . PRO A 1 97 ? 2.097 19.801 5.622 1.00 72.52 97 PRO A N 10
ATOM 14937 C CA . PRO A 1 97 ? 3.399 19.726 4.983 1.00 65.44 97 PRO A CA 10
ATOM 14938 C C . PRO A 1 97 ? 4.413 20.684 5.604 1.00 62.20 97 PRO A C 10
ATOM 14939 O O . PRO A 1 97 ? 5.144 20.263 6.525 1.00 37.47 97 PRO A O 10
ATOM 14951 N N . MET A 1 1 ? 3.037 13.207 -22.203 1.00 0.00 1 MET A N 11
ATOM 14952 C CA . MET A 1 1 ? 2.354 12.210 -21.354 1.00 52.33 1 MET A CA 11
ATOM 14953 C C . MET A 1 1 ? 3.357 11.191 -20.836 1.00 51.52 1 MET A C 11
ATOM 14954 O O . MET A 1 1 ? 4.098 10.577 -21.607 1.00 52.22 1 MET A O 11
ATOM 14970 N N . GLY A 1 2 ? 3.385 11.026 -19.525 1.00 40.51 2 GLY A N 11
ATOM 14971 C CA . GLY A 1 2 ? 4.350 10.144 -18.909 1.00 2.31 2 GLY A CA 11
ATOM 14972 C C . GLY A 1 2 ? 3.741 8.832 -18.464 1.00 53.45 2 GLY A C 11
ATOM 14973 O O . GLY A 1 2 ? 4.117 8.294 -17.425 1.00 24.12 2 GLY A O 11
ATOM 14977 N N . HIS A 1 3 ? 2.795 8.320 -19.241 1.00 60.20 3 HIS A N 11
ATOM 14978 C CA . HIS A 1 3 ? 2.187 7.033 -18.940 1.00 61.21 3 HIS A CA 11
ATOM 14979 C C . HIS A 1 3 ? 2.861 5.960 -19.783 1.00 64.15 3 HIS A C 11
ATOM 14980 O O . HIS A 1 3 ? 2.628 5.861 -20.987 1.00 5.23 3 HIS A O 11
ATOM 14995 N N . HIS A 1 4 ? 3.715 5.176 -19.149 1.00 2.14 4 HIS A N 11
ATOM 14996 C CA . HIS A 1 4 ? 4.521 4.195 -19.865 1.00 42.34 4 HIS A CA 11
ATOM 14997 C C . HIS A 1 4 ? 4.305 2.793 -19.312 1.00 40.15 4 HIS A C 11
ATOM 14998 O O . HIS A 1 4 ? 4.019 2.619 -18.128 1.00 21.44 4 HIS A O 11
ATOM 15013 N N . HIS A 1 5 ? 4.442 1.795 -20.178 1.00 43.12 5 HIS A N 11
ATOM 15014 C CA . HIS A 1 5 ? 4.255 0.407 -19.778 1.00 72.10 5 HIS A CA 11
ATOM 15015 C C . HIS A 1 5 ? 5.151 -0.507 -20.603 1.00 11.24 5 HIS A C 11
ATOM 15016 O O . HIS A 1 5 ? 5.456 -0.207 -21.759 1.00 60.15 5 HIS A O 11
ATOM 15031 N N . HIS A 1 6 ? 5.574 -1.608 -20.001 1.00 22.14 6 HIS A N 11
ATOM 15032 C CA . HIS A 1 6 ? 6.356 -2.620 -20.703 1.00 41.45 6 HIS A CA 11
ATOM 15033 C C . HIS A 1 6 ? 5.672 -3.971 -20.574 1.00 44.33 6 HIS A C 11
ATOM 15034 O O . HIS A 1 6 ? 4.877 -4.182 -19.656 1.00 43.12 6 HIS A O 11
ATOM 15049 N N . HIS A 1 7 ? 5.979 -4.888 -21.481 1.00 12.23 7 HIS A N 11
ATOM 15050 C CA . HIS A 1 7 ? 5.405 -6.228 -21.424 1.00 4.11 7 HIS A CA 11
ATOM 15051 C C . HIS A 1 7 ? 6.216 -7.127 -20.497 1.00 14.23 7 HIS A C 11
ATOM 15052 O O . HIS A 1 7 ? 6.812 -8.112 -20.929 1.00 53.31 7 HIS A O 11
ATOM 15067 N N . HIS A 1 8 ? 6.241 -6.767 -19.223 1.00 24.21 8 HIS A N 11
ATOM 15068 C CA . HIS A 1 8 ? 6.910 -7.574 -18.217 1.00 22.23 8 HIS A CA 11
ATOM 15069 C C . HIS A 1 8 ? 5.984 -8.695 -17.765 1.00 75.40 8 HIS A C 11
ATOM 15070 O O . HIS A 1 8 ? 4.880 -8.439 -17.282 1.00 22.05 8 HIS A O 11
ATOM 15085 N N . SER A 1 9 ? 6.432 -9.924 -17.945 1.00 64.13 9 SER A N 11
ATOM 15086 C CA . SER A 1 9 ? 5.638 -11.087 -17.595 1.00 74.31 9 SER A CA 11
ATOM 15087 C C . SER A 1 9 ? 5.654 -11.339 -16.089 1.00 4.31 9 SER A C 11
ATOM 15088 O O . SER A 1 9 ? 6.689 -11.687 -15.515 1.00 51.53 9 SER A O 11
ATOM 15096 N N . HIS A 1 10 ? 4.509 -11.137 -15.456 1.00 62.00 10 HIS A N 11
ATOM 15097 C CA . HIS A 1 10 ? 4.346 -11.467 -14.047 1.00 14.43 10 HIS A CA 11
ATOM 15098 C C . HIS A 1 10 ? 3.756 -12.865 -13.928 1.00 33.35 10 HIS A C 11
ATOM 15099 O O . HIS A 1 10 ? 3.085 -13.331 -14.846 1.00 42.21 10 HIS A O 11
ATOM 15114 N N . GLY A 1 11 ? 4.019 -13.536 -12.819 1.00 41.04 11 GLY A N 11
ATOM 15115 C CA . GLY A 1 11 ? 3.499 -14.877 -12.627 1.00 22.33 11 GLY A CA 11
ATOM 15116 C C . GLY A 1 11 ? 2.024 -14.886 -12.285 1.00 60.54 11 GLY A C 11
ATOM 15117 O O . GLY A 1 11 ? 1.194 -14.385 -13.050 1.00 53.11 11 GLY A O 11
ATOM 15121 N N . ASP A 1 12 ? 1.691 -15.452 -11.141 1.00 53.11 12 ASP A N 11
ATOM 15122 C CA . ASP A 1 12 ? 0.309 -15.500 -10.693 1.00 62.11 12 ASP A CA 11
ATOM 15123 C C . ASP A 1 12 ? 0.244 -15.302 -9.185 1.00 72.42 12 ASP A C 11
ATOM 15124 O O . ASP A 1 12 ? 0.097 -16.261 -8.428 1.00 51.21 12 ASP A O 11
ATOM 15133 N N . ASP A 1 13 ? 0.410 -14.055 -8.765 1.00 60.33 13 ASP A N 11
ATOM 15134 C CA . ASP A 1 13 ? 0.360 -13.687 -7.351 1.00 11.14 13 ASP A CA 11
ATOM 15135 C C . ASP A 1 13 ? 0.530 -12.180 -7.224 1.00 44.13 13 ASP A C 11
ATOM 15136 O O . ASP A 1 13 ? 1.433 -11.600 -7.833 1.00 33.31 13 ASP A O 11
ATOM 15145 N N . SER A 1 14 ? -0.351 -11.539 -6.475 1.00 35.35 14 SER A N 11
ATOM 15146 C CA . SER A 1 14 ? -0.289 -10.096 -6.292 1.00 15.54 14 SER A CA 11
ATOM 15147 C C . SER A 1 14 ? -0.966 -9.683 -4.986 1.00 4.50 14 SER A C 11
ATOM 15148 O O . SER A 1 14 ? -2.152 -9.951 -4.779 1.00 52.35 14 SER A O 11
ATOM 15156 N N . VAL A 1 15 ? -0.210 -9.029 -4.112 1.00 41.23 15 VAL A N 11
ATOM 15157 C CA . VAL A 1 15 ? -0.743 -8.560 -2.838 1.00 51.21 15 VAL A CA 11
ATOM 15158 C C . VAL A 1 15 ? -1.582 -7.300 -3.041 1.00 72.33 15 VAL A C 11
ATOM 15159 O O . VAL A 1 15 ? -1.168 -6.373 -3.733 1.00 44.53 15 VAL A O 11
ATOM 15172 N N . HIS A 1 16 ? -2.764 -7.278 -2.443 1.00 33.31 16 HIS A N 11
ATOM 15173 C CA . HIS A 1 16 ? -3.724 -6.205 -2.688 1.00 2.11 16 HIS A CA 11
ATOM 15174 C C . HIS A 1 16 ? -3.527 -5.039 -1.723 1.00 52.31 16 HIS A C 11
ATOM 15175 O O . HIS A 1 16 ? -4.140 -4.992 -0.656 1.00 61.32 16 HIS A O 11
ATOM 15190 N N . LEU A 1 17 ? -2.670 -4.101 -2.089 1.00 20.30 17 LEU A N 11
ATOM 15191 C CA . LEU A 1 17 ? -2.486 -2.907 -1.284 1.00 14.53 17 LEU A CA 11
ATOM 15192 C C . LEU A 1 17 ? -3.544 -1.875 -1.654 1.00 64.25 17 LEU A C 11
ATOM 15193 O O . LEU A 1 17 ? -3.440 -1.196 -2.677 1.00 42.03 17 LEU A O 11
ATOM 15209 N N . HIS A 1 18 ? -4.578 -1.785 -0.832 1.00 40.24 18 HIS A N 11
ATOM 15210 C CA . HIS A 1 18 ? -5.699 -0.898 -1.111 1.00 61.11 18 HIS A CA 11
ATOM 15211 C C . HIS A 1 18 ? -5.348 0.527 -0.709 1.00 74.43 18 HIS A C 11
ATOM 15212 O O . HIS A 1 18 ? -5.213 0.825 0.478 1.00 64.01 18 HIS A O 11
ATOM 15227 N N . ILE A 1 19 ? -5.195 1.397 -1.698 1.00 21.32 19 ILE A N 11
ATOM 15228 C CA . ILE A 1 19 ? -4.819 2.781 -1.446 1.00 24.42 19 ILE A CA 11
ATOM 15229 C C . ILE A 1 19 ? -6.046 3.614 -1.095 1.00 24.30 19 ILE A C 11
ATOM 15230 O O . ILE A 1 19 ? -6.889 3.894 -1.951 1.00 13.41 19 ILE A O 11
ATOM 15246 N N . THR A 1 20 ? -6.150 3.990 0.166 1.00 52.13 20 THR A N 11
ATOM 15247 C CA . THR A 1 20 ? -7.275 4.777 0.638 1.00 51.42 20 THR A CA 11
ATOM 15248 C C . THR A 1 20 ? -6.785 6.126 1.172 1.00 15.14 20 THR A C 11
ATOM 15249 O O . THR A 1 20 ? -5.697 6.221 1.734 1.00 22.32 20 THR A O 11
ATOM 15260 N N . HIS A 1 21 ? -7.582 7.170 0.987 1.00 31.05 21 HIS A N 11
ATOM 15261 C CA . HIS A 1 21 ? -7.206 8.509 1.425 1.00 21.45 21 HIS A CA 11
ATOM 15262 C C . HIS A 1 21 ? -8.204 9.062 2.431 1.00 24.42 21 HIS A C 11
ATOM 15263 O O . HIS A 1 21 ? -9.206 8.420 2.751 1.00 55.44 21 HIS A O 11
ATOM 15278 N N . ALA A 1 22 ? -7.908 10.253 2.928 1.00 23.23 22 ALA A N 11
ATOM 15279 C CA . ALA A 1 22 ? -8.837 11.001 3.757 1.00 44.21 22 ALA A CA 11
ATOM 15280 C C . ALA A 1 22 ? -9.355 12.194 2.965 1.00 32.32 22 ALA A C 11
ATOM 15281 O O . ALA A 1 22 ? -10.501 12.614 3.122 1.00 30.21 22 ALA A O 11
ATOM 15288 N N . ASN A 1 23 ? -8.490 12.728 2.104 1.00 2.41 23 ASN A N 11
ATOM 15289 C CA . ASN A 1 23 ? -8.867 13.809 1.196 1.00 54.04 23 ASN A CA 11
ATOM 15290 C C . ASN A 1 23 ? -9.832 13.269 0.147 1.00 72.41 23 ASN A C 11
ATOM 15291 O O . ASN A 1 23 ? -10.742 13.963 -0.308 1.00 61.42 23 ASN A O 11
ATOM 15302 N N . LEU A 1 24 ? -9.611 12.019 -0.227 1.00 4.14 24 LEU A N 11
ATOM 15303 C CA . LEU A 1 24 ? -10.513 11.305 -1.110 1.00 50.13 24 LEU A CA 11
ATOM 15304 C C . LEU A 1 24 ? -11.126 10.147 -0.342 1.00 32.21 24 LEU A C 11
ATOM 15305 O O . LEU A 1 24 ? -10.474 9.123 -0.127 1.00 53.30 24 LEU A O 11
ATOM 15321 N N . LYS A 1 25 ? -12.370 10.335 0.089 1.00 54.33 25 LYS A N 11
ATOM 15322 C CA . LYS A 1 25 ? -13.060 9.375 0.951 1.00 24.21 25 LYS A CA 11
ATOM 15323 C C . LYS A 1 25 ? -13.098 7.975 0.339 1.00 65.50 25 LYS A C 11
ATOM 15324 O O . LYS A 1 25 ? -13.082 6.976 1.056 1.00 51.12 25 LYS A O 11
ATOM 15343 N N . SER A 1 26 ? -13.153 7.905 -0.982 1.00 50.24 26 SER A N 11
ATOM 15344 C CA . SER A 1 26 ? -13.079 6.633 -1.673 1.00 1.45 26 SER A CA 11
ATOM 15345 C C . SER A 1 26 ? -12.216 6.788 -2.917 1.00 34.14 26 SER A C 11
ATOM 15346 O O . SER A 1 26 ? -12.663 7.313 -3.938 1.00 12.31 26 SER A O 11
ATOM 15354 N N . PHE A 1 27 ? -10.965 6.365 -2.810 1.00 41.03 27 PHE A N 11
ATOM 15355 C CA . PHE A 1 27 ? -10.022 6.497 -3.905 1.00 43.14 27 PHE A CA 11
ATOM 15356 C C . PHE A 1 27 ? -9.904 5.179 -4.657 1.00 11.53 27 PHE A C 11
ATOM 15357 O O . PHE A 1 27 ? -9.593 4.142 -4.068 1.00 72.22 27 PHE A O 11
ATOM 15374 N N . SER A 1 28 ? -10.173 5.224 -5.952 1.00 51.32 28 SER A N 11
ATOM 15375 C CA . SER A 1 28 ? -10.143 4.032 -6.782 1.00 43.20 28 SER A CA 11
ATOM 15376 C C . SER A 1 28 ? -8.710 3.683 -7.183 1.00 63.51 28 SER A C 11
ATOM 15377 O O . SER A 1 28 ? -8.190 4.190 -8.182 1.00 5.34 28 SER A O 11
ATOM 15385 N N . ALA A 1 29 ? -8.068 2.845 -6.383 1.00 73.23 29 ALA A N 11
ATOM 15386 C CA . ALA A 1 29 ? -6.709 2.409 -6.658 1.00 24.21 29 ALA A CA 11
ATOM 15387 C C . ALA A 1 29 ? -6.352 1.182 -5.831 1.00 53.33 29 ALA A C 11
ATOM 15388 O O . ALA A 1 29 ? -6.209 1.265 -4.608 1.00 63.42 29 ALA A O 11
ATOM 15395 N N . ASP A 1 30 ? -6.230 0.046 -6.494 1.00 5.22 30 ASP A N 11
ATOM 15396 C CA . ASP A 1 30 ? -5.761 -1.166 -5.841 1.00 71.44 30 ASP A CA 11
ATOM 15397 C C . ASP A 1 30 ? -4.373 -1.509 -6.349 1.00 10.21 30 ASP A C 11
ATOM 15398 O O . ASP A 1 30 ? -4.212 -2.018 -7.460 1.00 12.23 30 ASP A O 11
ATOM 15407 N N . ALA A 1 31 ? -3.367 -1.203 -5.551 1.00 33.30 31 ALA A N 11
ATOM 15408 C CA . ALA A 1 31 ? -1.992 -1.405 -5.960 1.00 45.13 31 ALA A CA 11
ATOM 15409 C C . ALA A 1 31 ? -1.530 -2.812 -5.610 1.00 1.43 31 ALA A C 11
ATOM 15410 O O . ALA A 1 31 ? -1.055 -3.064 -4.504 1.00 71.10 31 ALA A O 11
ATOM 15417 N N . ARG A 1 32 ? -1.701 -3.737 -6.541 1.00 45.52 32 ARG A N 11
ATOM 15418 C CA . ARG A 1 32 ? -1.279 -5.104 -6.312 1.00 5.25 32 ARG A CA 11
ATOM 15419 C C . ARG A 1 32 ? 0.134 -5.317 -6.848 1.00 22.51 32 ARG A C 11
ATOM 15420 O O . ARG A 1 32 ? 0.370 -5.312 -8.056 1.00 24.53 32 ARG A O 11
ATOM 15441 N N . PHE A 1 33 ? 1.078 -5.467 -5.932 1.00 42.43 33 PHE A N 11
ATOM 15442 C CA . PHE A 1 33 ? 2.484 -5.591 -6.293 1.00 75.41 33 PHE A CA 11
ATOM 15443 C C . PHE A 1 33 ? 2.966 -7.030 -6.171 1.00 24.41 33 PHE A C 11
ATOM 15444 O O . PHE A 1 33 ? 2.214 -7.922 -5.766 1.00 40.35 33 PHE A O 11
ATOM 15461 N N . SER A 1 34 ? 4.228 -7.236 -6.519 1.00 53.01 34 SER A N 11
ATOM 15462 C CA . SER A 1 34 ? 4.852 -8.546 -6.452 1.00 45.41 34 SER A CA 11
ATOM 15463 C C . SER A 1 34 ? 5.343 -8.843 -5.036 1.00 61.02 34 SER A C 11
ATOM 15464 O O . SER A 1 34 ? 5.767 -7.933 -4.317 1.00 35.33 34 SER A O 11
ATOM 15472 N N . PRO A 1 35 ? 5.279 -10.117 -4.620 1.00 13.15 35 PRO A N 11
ATOM 15473 C CA . PRO A 1 35 ? 5.724 -10.552 -3.292 1.00 14.43 35 PRO A CA 11
ATOM 15474 C C . PRO A 1 35 ? 7.191 -10.218 -3.010 1.00 34.32 35 PRO A C 11
ATOM 15475 O O . PRO A 1 35 ? 8.014 -10.143 -3.923 1.00 31.25 35 PRO A O 11
ATOM 15486 N N . GLN A 1 36 ? 7.488 -10.002 -1.729 1.00 51.33 36 GLN A N 11
ATOM 15487 C CA . GLN A 1 36 ? 8.844 -9.725 -1.248 1.00 74.25 36 GLN A CA 11
ATOM 15488 C C . GLN A 1 36 ? 9.409 -8.405 -1.766 1.00 34.00 36 GLN A C 11
ATOM 15489 O O . GLN A 1 36 ? 10.626 -8.204 -1.761 1.00 35.14 36 GLN A O 11
ATOM 15503 N N . MET A 1 37 ? 8.537 -7.497 -2.175 1.00 21.15 37 MET A N 11
ATOM 15504 C CA . MET A 1 37 ? 8.964 -6.153 -2.535 1.00 44.15 37 MET A CA 11
ATOM 15505 C C . MET A 1 37 ? 9.427 -5.408 -1.281 1.00 3.11 37 MET A C 11
ATOM 15506 O O . MET A 1 37 ? 8.861 -5.592 -0.199 1.00 54.14 37 MET A O 11
ATOM 15520 N N . SER A 1 38 ? 10.471 -4.603 -1.422 1.00 44.01 38 SER A N 11
ATOM 15521 C CA . SER A 1 38 ? 10.993 -3.830 -0.307 1.00 1.21 38 SER A CA 11
ATOM 15522 C C . SER A 1 38 ? 10.095 -2.626 -0.048 1.00 64.30 38 SER A C 11
ATOM 15523 O O . SER A 1 38 ? 9.861 -1.807 -0.943 1.00 50.15 38 SER A O 11
ATOM 15531 N N . VAL A 1 39 ? 9.591 -2.523 1.175 1.00 1.35 39 VAL A N 11
ATOM 15532 C CA . VAL A 1 39 ? 8.668 -1.455 1.527 1.00 72.34 39 VAL A CA 11
ATOM 15533 C C . VAL A 1 39 ? 9.401 -0.119 1.585 1.00 34.41 39 VAL A C 11
ATOM 15534 O O . VAL A 1 39 ? 8.823 0.932 1.316 1.00 60.10 39 VAL A O 11
ATOM 15547 N N . GLU A 1 40 ? 10.687 -0.170 1.908 1.00 32.10 40 GLU A N 11
ATOM 15548 C CA . GLU A 1 40 ? 11.512 1.032 1.945 1.00 71.33 40 GLU A CA 11
ATOM 15549 C C . GLU A 1 40 ? 11.588 1.662 0.554 1.00 1.34 40 GLU A C 11
ATOM 15550 O O . GLU A 1 40 ? 11.594 2.885 0.415 1.00 12.30 40 GLU A O 11
ATOM 15562 N N . ALA A 1 41 ? 11.604 0.813 -0.470 1.00 53.43 41 ALA A N 11
ATOM 15563 C CA . ALA A 1 41 ? 11.713 1.271 -1.850 1.00 20.42 41 ALA A CA 11
ATOM 15564 C C . ALA A 1 41 ? 10.487 2.077 -2.273 1.00 13.22 41 ALA A C 11
ATOM 15565 O O . ALA A 1 41 ? 10.610 3.073 -2.990 1.00 33.22 41 ALA A O 11
ATOM 15572 N N . VAL A 1 42 ? 9.307 1.662 -1.825 1.00 62.14 42 VAL A N 11
ATOM 15573 C CA . VAL A 1 42 ? 8.086 2.374 -2.178 1.00 13.53 42 VAL A CA 11
ATOM 15574 C C . VAL A 1 42 ? 7.929 3.625 -1.310 1.00 73.04 42 VAL A C 11
ATOM 15575 O O . VAL A 1 42 ? 7.387 4.636 -1.757 1.00 44.24 42 VAL A O 11
ATOM 15588 N N . LYS A 1 43 ? 8.438 3.570 -0.079 1.00 71.23 43 LYS A N 11
ATOM 15589 C CA . LYS A 1 43 ? 8.427 4.738 0.796 1.00 74.32 43 LYS A CA 11
ATOM 15590 C C . LYS A 1 43 ? 9.332 5.824 0.233 1.00 11.31 43 LYS A C 11
ATOM 15591 O O . LYS A 1 43 ? 9.023 7.011 0.325 1.00 42.21 43 LYS A O 11
ATOM 15610 N N . GLU A 1 44 ? 10.451 5.408 -0.351 1.00 51.02 44 GLU A N 11
ATOM 15611 C CA . GLU A 1 44 ? 11.359 6.333 -1.017 1.00 14.32 44 GLU A CA 11
ATOM 15612 C C . GLU A 1 44 ? 10.645 7.030 -2.169 1.00 45.20 44 GLU A C 11
ATOM 15613 O O . GLU A 1 44 ? 10.852 8.216 -2.421 1.00 64.40 44 GLU A O 11
ATOM 15625 N N . LYS A 1 45 ? 9.792 6.285 -2.857 1.00 61.43 45 LYS A N 11
ATOM 15626 C CA . LYS A 1 45 ? 9.065 6.820 -3.993 1.00 15.13 45 LYS A CA 11
ATOM 15627 C C . LYS A 1 45 ? 8.010 7.811 -3.515 1.00 61.12 45 LYS A C 11
ATOM 15628 O O . LYS A 1 45 ? 7.749 8.815 -4.176 1.00 72.44 45 LYS A O 11
ATOM 15647 N N . LEU A 1 46 ? 7.420 7.527 -2.358 1.00 43.51 46 LEU A N 11
ATOM 15648 C CA . LEU A 1 46 ? 6.486 8.452 -1.723 1.00 62.13 46 LEU A CA 11
ATOM 15649 C C . LEU A 1 46 ? 7.212 9.724 -1.302 1.00 42.23 46 LEU A C 11
ATOM 15650 O O . LEU A 1 46 ? 6.687 10.827 -1.433 1.00 1.32 46 LEU A O 11
ATOM 15666 N N . TRP A 1 47 ? 8.429 9.554 -0.803 1.00 21.04 47 TRP A N 11
ATOM 15667 C CA . TRP A 1 47 ? 9.286 10.676 -0.436 1.00 13.13 47 TRP A CA 11
ATOM 15668 C C . TRP A 1 47 ? 9.605 11.528 -1.666 1.00 61.41 47 TRP A C 11
ATOM 15669 O O . TRP A 1 47 ? 9.673 12.756 -1.592 1.00 71.21 47 TRP A O 11
ATOM 15690 N N . LYS A 1 48 ? 9.765 10.865 -2.808 1.00 11.33 48 LYS A N 11
ATOM 15691 C CA . LYS A 1 48 ? 10.090 11.548 -4.057 1.00 74.34 48 LYS A CA 11
ATOM 15692 C C . LYS A 1 48 ? 8.851 12.172 -4.701 1.00 61.05 48 LYS A C 11
ATOM 15693 O O . LYS A 1 48 ? 8.890 12.594 -5.856 1.00 3.43 48 LYS A O 11
ATOM 15712 N N . LYS A 1 49 ? 7.755 12.228 -3.950 1.00 61.31 49 LYS A N 11
ATOM 15713 C CA . LYS A 1 49 ? 6.566 12.956 -4.373 1.00 61.34 49 LYS A CA 11
ATOM 15714 C C . LYS A 1 49 ? 6.888 14.444 -4.480 1.00 63.00 49 LYS A C 11
ATOM 15715 O O . LYS A 1 49 ? 6.530 15.104 -5.458 1.00 43.32 49 LYS A O 11
ATOM 15734 N N . CYS A 1 50 ? 7.576 14.957 -3.471 1.00 61.54 50 CYS A N 11
ATOM 15735 C CA . CYS A 1 50 ? 7.984 16.354 -3.460 1.00 72.54 50 CYS A CA 11
ATOM 15736 C C . CYS A 1 50 ? 9.406 16.508 -2.923 1.00 11.44 50 CYS A C 11
ATOM 15737 O O . CYS A 1 50 ? 9.941 17.617 -2.859 1.00 32.33 50 CYS A O 11
ATOM 15745 N N . GLY A 1 51 ? 10.024 15.390 -2.555 1.00 25.44 51 GLY A N 11
ATOM 15746 C CA . GLY A 1 51 ? 11.356 15.431 -1.979 1.00 11.31 51 GLY A CA 11
ATOM 15747 C C . GLY A 1 51 ? 11.338 15.960 -0.561 1.00 44.14 51 GLY A C 11
ATOM 15748 O O . GLY A 1 51 ? 12.220 16.714 -0.152 1.00 30.30 51 GLY A O 11
ATOM 15752 N N . THR A 1 52 ? 10.320 15.569 0.186 1.00 34.01 52 THR A N 11
ATOM 15753 C CA . THR A 1 52 ? 10.126 16.056 1.537 1.00 51.40 52 THR A CA 11
ATOM 15754 C C . THR A 1 52 ? 9.755 14.903 2.461 1.00 62.25 52 THR A C 11
ATOM 15755 O O . THR A 1 52 ? 9.081 13.962 2.040 1.00 33.20 52 THR A O 11
ATOM 15766 N N . SER A 1 53 ? 10.222 14.965 3.704 1.00 22.32 53 SER A N 11
ATOM 15767 C CA . SER A 1 53 ? 9.972 13.911 4.674 1.00 33.21 53 SER A CA 11
ATOM 15768 C C . SER A 1 53 ? 8.473 13.697 4.877 1.00 62.33 53 SER A C 11
ATOM 15769 O O . SER A 1 53 ? 7.677 14.636 4.766 1.00 72.10 53 SER A O 11
ATOM 15777 N N . VAL A 1 54 ? 8.092 12.461 5.170 1.00 71.31 54 VAL A N 11
ATOM 15778 C CA . VAL A 1 54 ? 6.694 12.135 5.394 1.00 22.35 54 VAL A CA 11
ATOM 15779 C C . VAL A 1 54 ? 6.293 12.525 6.815 1.00 23.23 54 VAL A C 11
ATOM 15780 O O . VAL A 1 54 ? 6.295 11.702 7.727 1.00 62.43 54 VAL A O 11
ATOM 15793 N N . ASN A 1 55 ? 5.999 13.803 6.998 1.00 1.01 55 ASN A N 11
ATOM 15794 C CA . ASN A 1 55 ? 5.656 14.326 8.312 1.00 14.22 55 ASN A CA 11
ATOM 15795 C C . ASN A 1 55 ? 4.210 14.802 8.339 1.00 52.10 55 ASN A C 11
ATOM 15796 O O . ASN A 1 55 ? 3.500 14.614 9.327 1.00 54.14 55 ASN A O 11
ATOM 15807 N N . SER A 1 56 ? 3.775 15.402 7.239 1.00 3.14 56 SER A N 11
ATOM 15808 C CA . SER A 1 56 ? 2.420 15.928 7.126 1.00 53.35 56 SER A CA 11
ATOM 15809 C C . SER A 1 56 ? 1.446 14.853 6.645 1.00 32.44 56 SER A C 11
ATOM 15810 O O . SER A 1 56 ? 0.275 15.127 6.389 1.00 1.43 56 SER A O 11
ATOM 15818 N N . MET A 1 57 ? 1.935 13.627 6.538 1.00 25.43 57 MET A N 11
ATOM 15819 C CA . MET A 1 57 ? 1.121 12.520 6.072 1.00 31.55 57 MET A CA 11
ATOM 15820 C C . MET A 1 57 ? 1.325 11.306 6.963 1.00 64.54 57 MET A C 11
ATOM 15821 O O . MET A 1 57 ? 2.455 10.942 7.278 1.00 4.34 57 MET A O 11
ATOM 15835 N N . ALA A 1 58 ? 0.229 10.699 7.389 1.00 21.02 58 ALA A N 11
ATOM 15836 C CA . ALA A 1 58 ? 0.297 9.513 8.228 1.00 34.42 58 ALA A CA 11
ATOM 15837 C C . ALA A 1 58 ? -0.274 8.308 7.496 1.00 73.30 58 ALA A C 11
ATOM 15838 O O . ALA A 1 58 ? -1.360 8.378 6.923 1.00 72.32 58 ALA A O 11
ATOM 15845 N N . LEU A 1 59 ? 0.467 7.212 7.500 1.00 1.24 59 LEU A N 11
ATOM 15846 C CA . LEU A 1 59 ? 0.033 6.000 6.822 1.00 74.14 59 LEU A CA 11
ATOM 15847 C C . LEU A 1 59 ? -0.537 4.999 7.822 1.00 0.24 59 LEU A C 11
ATOM 15848 O O . LEU A 1 59 ? 0.204 4.316 8.527 1.00 73.33 59 LEU A O 11
ATOM 15864 N N . GLU A 1 60 ? -1.856 4.935 7.891 1.00 3.21 60 GLU A N 11
ATOM 15865 C CA . GLU A 1 60 ? -2.534 4.018 8.793 1.00 51.04 60 GLU A CA 11
ATOM 15866 C C . GLU A 1 60 ? -2.740 2.658 8.138 1.00 15.51 60 GLU A C 11
ATOM 15867 O O . GLU A 1 60 ? -3.509 2.527 7.185 1.00 22.21 60 GLU A O 11
ATOM 15879 N N . LEU A 1 61 ? -2.042 1.657 8.647 1.00 41.20 61 LEU A N 11
ATOM 15880 C CA . LEU A 1 61 ? -2.167 0.298 8.143 1.00 43.04 61 LEU A CA 11
ATOM 15881 C C . LEU A 1 61 ? -3.317 -0.419 8.841 1.00 1.12 61 LEU A C 11
ATOM 15882 O O . LEU A 1 61 ? -3.266 -0.667 10.050 1.00 52.05 61 LEU A O 11
ATOM 15898 N N . TYR A 1 62 ? -4.357 -0.741 8.088 1.00 14.11 62 TYR A N 11
ATOM 15899 C CA . TYR A 1 62 ? -5.513 -1.415 8.656 1.00 44.10 62 TYR A CA 11
ATOM 15900 C C . TYR A 1 62 ? -5.687 -2.819 8.099 1.00 63.41 62 TYR A C 11
ATOM 15901 O O . TYR A 1 62 ? -5.567 -3.049 6.891 1.00 14.44 62 TYR A O 11
ATOM 15919 N N . ASP A 1 63 ? -5.972 -3.746 8.997 1.00 62.24 63 ASP A N 11
ATOM 15920 C CA . ASP A 1 63 ? -6.304 -5.109 8.624 1.00 51.43 63 ASP A CA 11
ATOM 15921 C C . ASP A 1 63 ? -7.774 -5.184 8.243 1.00 43.04 63 ASP A C 11
ATOM 15922 O O . ASP A 1 63 ? -8.640 -4.766 9.020 1.00 63.21 63 ASP A O 11
ATOM 15931 N N . ASP A 1 64 ? -8.034 -5.673 7.033 1.00 62.11 64 ASP A N 11
ATOM 15932 C CA . ASP A 1 64 ? -9.384 -5.799 6.485 1.00 52.14 64 ASP A CA 11
ATOM 15933 C C . ASP A 1 64 ? -9.958 -4.433 6.127 1.00 11.11 64 ASP A C 11
ATOM 15934 O O . ASP A 1 64 ? -10.190 -4.138 4.955 1.00 1.21 64 ASP A O 11
ATOM 15943 N N . SER A 1 65 ? -10.154 -3.595 7.133 1.00 64.42 65 SER A N 11
ATOM 15944 C CA . SER A 1 65 ? -10.749 -2.275 6.934 1.00 71.10 65 SER A CA 11
ATOM 15945 C C . SER A 1 65 ? -10.470 -1.340 8.113 1.00 25.33 65 SER A C 11
ATOM 15946 O O . SER A 1 65 ? -9.998 -0.219 7.923 1.00 63.04 65 SER A O 11
ATOM 15954 N N . GLY A 1 66 ? -10.763 -1.793 9.328 1.00 55.50 66 GLY A N 11
ATOM 15955 C CA . GLY A 1 66 ? -10.683 -0.900 10.469 1.00 21.42 66 GLY A CA 11
ATOM 15956 C C . GLY A 1 66 ? -9.608 -1.271 11.474 1.00 24.03 66 GLY A C 11
ATOM 15957 O O . GLY A 1 66 ? -9.111 -0.402 12.193 1.00 30.32 66 GLY A O 11
ATOM 15961 N N . SER A 1 67 ? -9.245 -2.547 11.525 1.00 40.10 67 SER A N 11
ATOM 15962 C CA . SER A 1 67 ? -8.305 -3.042 12.527 1.00 22.30 67 SER A CA 11
ATOM 15963 C C . SER A 1 67 ? -6.948 -2.352 12.404 1.00 75.13 67 SER A C 11
ATOM 15964 O O . SER A 1 67 ? -6.260 -2.489 11.394 1.00 54.30 67 SER A O 11
ATOM 15972 N N . LYS A 1 68 ? -6.574 -1.615 13.438 1.00 24.25 68 LYS A N 11
ATOM 15973 C CA . LYS A 1 68 ? -5.325 -0.867 13.441 1.00 52.35 68 LYS A CA 11
ATOM 15974 C C . LYS A 1 68 ? -4.148 -1.807 13.684 1.00 61.01 68 LYS A C 11
ATOM 15975 O O . LYS A 1 68 ? -3.947 -2.293 14.800 1.00 41.10 68 LYS A O 11
ATOM 15994 N N . VAL A 1 69 ? -3.386 -2.079 12.634 1.00 45.24 69 VAL A N 11
ATOM 15995 C CA . VAL A 1 69 ? -2.254 -2.993 12.726 1.00 54.41 69 VAL A CA 11
ATOM 15996 C C . VAL A 1 69 ? -0.967 -2.318 12.258 1.00 3.33 69 VAL A C 11
ATOM 15997 O O . VAL A 1 69 ? -0.086 -2.959 11.682 1.00 72.42 69 VAL A O 11
ATOM 16010 N N . ALA A 1 70 ? -0.856 -1.026 12.535 1.00 62.24 70 ALA A N 11
ATOM 16011 C CA . ALA A 1 70 ? 0.305 -0.246 12.134 1.00 54.22 70 ALA A CA 11
ATOM 16012 C C . ALA A 1 70 ? 1.553 -0.708 12.879 1.00 12.21 70 ALA A C 11
ATOM 16013 O O . ALA A 1 70 ? 1.693 -0.487 14.081 1.00 61.05 70 ALA A O 11
ATOM 16020 N N . VAL A 1 71 ? 2.445 -1.364 12.153 1.00 12.22 71 VAL A N 11
ATOM 16021 C CA . VAL A 1 71 ? 3.682 -1.863 12.726 1.00 71.23 71 VAL A CA 11
ATOM 16022 C C . VAL A 1 71 ? 4.862 -1.414 11.870 1.00 73.14 71 VAL A C 11
ATOM 16023 O O . VAL A 1 71 ? 4.739 -1.304 10.649 1.00 15.32 71 VAL A O 11
ATOM 16036 N N . LEU A 1 72 ? 5.989 -1.130 12.506 1.00 72.30 72 LEU A N 11
ATOM 16037 C CA . LEU A 1 72 ? 7.165 -0.679 11.781 1.00 65.03 72 LEU A CA 11
ATOM 16038 C C . LEU A 1 72 ? 8.312 -1.671 11.946 1.00 32.12 72 LEU A C 11
ATOM 16039 O O . LEU A 1 72 ? 8.969 -1.722 12.988 1.00 55.13 72 LEU A O 11
ATOM 16055 N N . SER A 1 73 ? 8.522 -2.471 10.914 1.00 12.13 73 SER A N 11
ATOM 16056 C CA . SER A 1 73 ? 9.583 -3.472 10.892 1.00 73.54 73 SER A CA 11
ATOM 16057 C C . SER A 1 73 ? 9.776 -3.934 9.452 1.00 63.50 73 SER A C 11
ATOM 16058 O O . SER A 1 73 ? 10.320 -5.006 9.180 1.00 60.43 73 SER A O 11
ATOM 16066 N N . ASP A 1 74 ? 9.348 -3.077 8.541 1.00 55.55 74 ASP A N 11
ATOM 16067 C CA . ASP A 1 74 ? 9.200 -3.422 7.137 1.00 50.42 74 ASP A CA 11
ATOM 16068 C C . ASP A 1 74 ? 10.171 -2.650 6.254 1.00 43.05 74 ASP A C 11
ATOM 16069 O O . ASP A 1 74 ? 10.330 -2.963 5.077 1.00 41.24 74 ASP A O 11
ATOM 16078 N N . ASP A 1 75 ? 10.822 -1.642 6.818 1.00 2.31 75 ASP A N 11
ATOM 16079 C CA . ASP A 1 75 ? 11.752 -0.827 6.045 1.00 32.25 75 ASP A CA 11
ATOM 16080 C C . ASP A 1 75 ? 12.935 -1.661 5.586 1.00 42.13 75 ASP A C 11
ATOM 16081 O O . ASP A 1 75 ? 13.364 -1.582 4.436 1.00 33.13 75 ASP A O 11
ATOM 16090 N N . SER A 1 76 ? 13.440 -2.486 6.484 1.00 43.21 76 SER A N 11
ATOM 16091 C CA . SER A 1 76 ? 14.634 -3.263 6.215 1.00 61.33 76 SER A CA 11
ATOM 16092 C C . SER A 1 76 ? 14.284 -4.698 5.826 1.00 64.44 76 SER A C 11
ATOM 16093 O O . SER A 1 76 ? 15.164 -5.552 5.720 1.00 45.23 76 SER A O 11
ATOM 16101 N N . ARG A 1 77 ? 13.001 -4.957 5.596 1.00 33.03 77 ARG A N 11
ATOM 16102 C CA . ARG A 1 77 ? 12.534 -6.316 5.351 1.00 25.12 77 ARG A CA 11
ATOM 16103 C C . ARG A 1 77 ? 11.601 -6.380 4.146 1.00 73.30 77 ARG A C 11
ATOM 16104 O O . ARG A 1 77 ? 10.762 -5.504 3.950 1.00 71.23 77 ARG A O 11
ATOM 16125 N N . PRO A 1 78 ? 11.757 -7.416 3.305 1.00 32.14 78 PRO A N 11
ATOM 16126 C CA . PRO A 1 78 ? 10.845 -7.669 2.190 1.00 44.41 78 PRO A CA 11
ATOM 16127 C C . PRO A 1 78 ? 9.448 -8.013 2.695 1.00 2.22 78 PRO A C 11
ATOM 16128 O O . PRO A 1 78 ? 9.280 -8.944 3.485 1.00 35.41 78 PRO A O 11
ATOM 16139 N N . LEU A 1 79 ? 8.448 -7.270 2.227 1.00 14.23 79 LEU A N 11
ATOM 16140 C CA . LEU A 1 79 ? 7.075 -7.413 2.715 1.00 74.33 79 LEU A CA 11
ATOM 16141 C C . LEU A 1 79 ? 6.561 -8.847 2.549 1.00 33.43 79 LEU A C 11
ATOM 16142 O O . LEU A 1 79 ? 5.768 -9.333 3.358 1.00 55.25 79 LEU A O 11
ATOM 16158 N N . GLY A 1 80 ? 7.035 -9.530 1.511 1.00 45.31 80 GLY A N 11
ATOM 16159 C CA . GLY A 1 80 ? 6.570 -10.878 1.230 1.00 51.34 80 GLY A CA 11
ATOM 16160 C C . GLY A 1 80 ? 7.146 -11.913 2.180 1.00 21.41 80 GLY A C 11
ATOM 16161 O O . GLY A 1 80 ? 6.578 -12.994 2.341 1.00 73.11 80 GLY A O 11
ATOM 16165 N N . PHE A 1 81 ? 8.256 -11.578 2.829 1.00 31.22 81 PHE A N 11
ATOM 16166 C CA . PHE A 1 81 ? 8.922 -12.511 3.732 1.00 73.22 81 PHE A CA 11
ATOM 16167 C C . PHE A 1 81 ? 8.056 -12.756 4.966 1.00 34.41 81 PHE A C 11
ATOM 16168 O O . PHE A 1 81 ? 8.082 -13.839 5.554 1.00 0.43 81 PHE A O 11
ATOM 16185 N N . PHE A 1 82 ? 7.279 -11.745 5.334 1.00 0.44 82 PHE A N 11
ATOM 16186 C CA . PHE A 1 82 ? 6.368 -11.840 6.468 1.00 63.22 82 PHE A CA 11
ATOM 16187 C C . PHE A 1 82 ? 5.153 -12.692 6.102 1.00 25.31 82 PHE A C 11
ATOM 16188 O O . PHE A 1 82 ? 4.452 -13.201 6.980 1.00 11.12 82 PHE A O 11
ATOM 16205 N N . SER A 1 83 ? 4.944 -12.860 4.798 1.00 42.10 83 SER A N 11
ATOM 16206 C CA . SER A 1 83 ? 3.804 -13.591 4.255 1.00 34.14 83 SER A CA 11
ATOM 16207 C C . SER A 1 83 ? 2.500 -12.847 4.544 1.00 74.22 83 SER A C 11
ATOM 16208 O O . SER A 1 83 ? 1.920 -12.969 5.625 1.00 12.22 83 SER A O 11
ATOM 16216 N N . PRO A 1 84 ? 2.040 -12.042 3.575 1.00 23.33 84 PRO A N 11
ATOM 16217 C CA . PRO A 1 84 ? 0.811 -11.261 3.703 1.00 73.33 84 PRO A CA 11
ATOM 16218 C C . PRO A 1 84 ? -0.444 -12.124 3.612 1.00 31.14 84 PRO A C 11
ATOM 16219 O O . PRO A 1 84 ? -0.441 -13.178 2.974 1.00 43.35 84 PRO A O 11
ATOM 16230 N N . PHE A 1 85 ? -1.507 -11.671 4.266 1.00 0.54 85 PHE A N 11
ATOM 16231 C CA . PHE A 1 85 ? -2.794 -12.357 4.231 1.00 1.05 85 PHE A CA 11
ATOM 16232 C C . PHE A 1 85 ? -3.358 -12.358 2.808 1.00 54.44 85 PHE A C 11
ATOM 16233 O O . PHE A 1 85 ? -3.571 -13.411 2.210 1.00 31.11 85 PHE A O 11
ATOM 16250 N N . ASP A 1 86 ? -3.585 -11.162 2.283 1.00 63.43 86 ASP A N 11
ATOM 16251 C CA . ASP A 1 86 ? -4.092 -10.975 0.926 1.00 44.31 86 ASP A CA 11
ATOM 16252 C C . ASP A 1 86 ? -3.918 -9.524 0.527 1.00 11.15 86 ASP A C 11
ATOM 16253 O O . ASP A 1 86 ? -3.279 -9.201 -0.473 1.00 65.22 86 ASP A O 11
ATOM 16262 N N . GLY A 1 87 ? -4.494 -8.652 1.333 1.00 65.22 87 GLY A N 11
ATOM 16263 C CA . GLY A 1 87 ? -4.382 -7.239 1.101 1.00 23.32 87 GLY A CA 11
ATOM 16264 C C . GLY A 1 87 ? -4.693 -6.447 2.346 1.00 3.42 87 GLY A C 11
ATOM 16265 O O . GLY A 1 87 ? -5.385 -6.937 3.237 1.00 40.33 87 GLY A O 11
ATOM 16269 N N . PHE A 1 88 ? -4.182 -5.232 2.411 1.00 3.44 88 PHE A N 11
ATOM 16270 C CA . PHE A 1 88 ? -4.390 -4.379 3.571 1.00 1.30 88 PHE A CA 11
ATOM 16271 C C . PHE A 1 88 ? -4.909 -3.015 3.143 1.00 74.04 88 PHE A C 11
ATOM 16272 O O . PHE A 1 88 ? -4.837 -2.649 1.967 1.00 52.13 88 PHE A O 11
ATOM 16289 N N . ARG A 1 89 ? -5.440 -2.273 4.100 1.00 63.25 89 ARG A N 11
ATOM 16290 C CA . ARG A 1 89 ? -5.921 -0.930 3.845 1.00 74.10 89 ARG A CA 11
ATOM 16291 C C . ARG A 1 89 ? -4.856 0.091 4.207 1.00 1.34 89 ARG A C 11
ATOM 16292 O O . ARG A 1 89 ? -4.522 0.258 5.380 1.00 53.22 89 ARG A O 11
ATOM 16313 N N . LEU A 1 90 ? -4.310 0.747 3.200 1.00 52.43 90 LEU A N 11
ATOM 16314 C CA . LEU A 1 90 ? -3.364 1.822 3.422 1.00 72.31 90 LEU A CA 11
ATOM 16315 C C . LEU A 1 90 ? -4.120 3.136 3.515 1.00 24.43 90 LEU A C 11
ATOM 16316 O O . LEU A 1 90 ? -4.413 3.772 2.503 1.00 11.13 90 LEU A O 11
ATOM 16332 N N . HIS A 1 91 ? -4.478 3.510 4.732 1.00 62.10 91 HIS A N 11
ATOM 16333 C CA . HIS A 1 91 ? -5.278 4.697 4.955 1.00 70.45 91 HIS A CA 11
ATOM 16334 C C . HIS A 1 91 ? -4.379 5.915 5.110 1.00 15.14 91 HIS A C 11
ATOM 16335 O O . HIS A 1 91 ? -3.817 6.161 6.177 1.00 12.41 91 HIS A O 11
ATOM 16350 N N . ILE A 1 92 ? -4.229 6.653 4.024 1.00 4.53 92 ILE A N 11
ATOM 16351 C CA . ILE A 1 92 ? -3.415 7.853 4.017 1.00 74.41 92 ILE A CA 11
ATOM 16352 C C . ILE A 1 92 ? -4.154 9.003 4.690 1.00 74.25 92 ILE A C 11
ATOM 16353 O O . ILE A 1 92 ? -5.181 9.470 4.194 1.00 53.11 92 ILE A O 11
ATOM 16369 N N . ILE A 1 93 ? -3.648 9.426 5.840 1.00 62.11 93 ILE A N 11
ATOM 16370 C CA . ILE A 1 93 ? -4.207 10.567 6.545 1.00 72.21 93 ILE A CA 11
ATOM 16371 C C . ILE A 1 93 ? -3.773 11.850 5.855 1.00 55.23 93 ILE A C 11
ATOM 16372 O O . ILE A 1 93 ? -2.637 12.301 6.018 1.00 41.54 93 ILE A O 11
ATOM 16388 N N . ASP A 1 94 ? -4.668 12.409 5.057 1.00 61.22 94 ASP A N 11
ATOM 16389 C CA . ASP A 1 94 ? -4.368 13.616 4.309 1.00 40.25 94 ASP A CA 11
ATOM 16390 C C . ASP A 1 94 ? -4.567 14.846 5.168 1.00 74.40 94 ASP A C 11
ATOM 16391 O O . ASP A 1 94 ? -5.680 15.372 5.263 1.00 10.10 94 ASP A O 11
ATOM 16400 N N . LEU A 1 95 ? -3.501 15.295 5.811 1.00 62.25 95 LEU A N 11
ATOM 16401 C CA . LEU A 1 95 ? -3.536 16.557 6.525 1.00 3.03 95 LEU A CA 11
ATOM 16402 C C . LEU A 1 95 ? -3.365 17.673 5.500 1.00 73.43 95 LEU A C 11
ATOM 16403 O O . LEU A 1 95 ? -2.303 18.292 5.395 1.00 12.40 95 LEU A O 11
ATOM 16419 N N . ASP A 1 96 ? -4.411 17.877 4.715 1.00 0.41 96 ASP A N 11
ATOM 16420 C CA . ASP A 1 96 ? -4.363 18.792 3.587 1.00 50.22 96 ASP A CA 11
ATOM 16421 C C . ASP A 1 96 ? -5.229 20.014 3.855 1.00 5.41 96 ASP A C 11
ATOM 16422 O O . ASP A 1 96 ? -6.435 19.889 4.079 1.00 31.15 96 ASP A O 11
ATOM 16431 N N . PRO A 1 97 ? -4.620 21.207 3.859 1.00 70.44 97 PRO A N 11
ATOM 16432 C CA . PRO A 1 97 ? -5.342 22.460 4.070 1.00 23.24 97 PRO A CA 11
ATOM 16433 C C . PRO A 1 97 ? -6.141 22.876 2.834 1.00 33.12 97 PRO A C 11
ATOM 16434 O O . PRO A 1 97 ? -5.571 23.544 1.947 1.00 39.63 97 PRO A O 11
ATOM 16446 N N . MET A 1 1 ? -16.793 5.152 -23.858 1.00 22.12 1 MET A N 12
ATOM 16447 C CA . MET A 1 1 ? -16.148 5.601 -22.608 1.00 74.52 1 MET A CA 12
ATOM 16448 C C . MET A 1 1 ? -16.025 4.429 -21.649 1.00 43.15 1 MET A C 12
ATOM 16449 O O . MET A 1 1 ? -17.021 3.795 -21.303 1.00 4.35 1 MET A O 12
ATOM 16465 N N . GLY A 1 2 ? -14.800 4.141 -21.235 1.00 41.22 2 GLY A N 12
ATOM 16466 C CA . GLY A 1 2 ? -14.562 3.032 -20.341 1.00 75.21 2 GLY A CA 12
ATOM 16467 C C . GLY A 1 2 ? -13.307 2.270 -20.706 1.00 21.51 2 GLY A C 12
ATOM 16468 O O . GLY A 1 2 ? -12.976 2.133 -21.885 1.00 14.14 2 GLY A O 12
ATOM 16472 N N . HIS A 1 3 ? -12.602 1.786 -19.701 1.00 53.04 3 HIS A N 12
ATOM 16473 C CA . HIS A 1 3 ? -11.393 1.011 -19.917 1.00 33.45 3 HIS A CA 12
ATOM 16474 C C . HIS A 1 3 ? -11.558 -0.378 -19.332 1.00 12.45 3 HIS A C 12
ATOM 16475 O O . HIS A 1 3 ? -11.992 -0.533 -18.191 1.00 32.01 3 HIS A O 12
ATOM 16490 N N . HIS A 1 4 ? -11.216 -1.386 -20.112 1.00 53.41 4 HIS A N 12
ATOM 16491 C CA . HIS A 1 4 ? -11.361 -2.759 -19.661 1.00 63.41 4 HIS A CA 12
ATOM 16492 C C . HIS A 1 4 ? -9.993 -3.375 -19.382 1.00 43.01 4 HIS A C 12
ATOM 16493 O O . HIS A 1 4 ? -9.298 -3.846 -20.283 1.00 74.43 4 HIS A O 12
ATOM 16508 N N . HIS A 1 5 ? -9.603 -3.313 -18.114 1.00 53.42 5 HIS A N 12
ATOM 16509 C CA . HIS A 1 5 ? -8.321 -3.829 -17.654 1.00 1.15 5 HIS A CA 12
ATOM 16510 C C . HIS A 1 5 ? -8.555 -4.842 -16.534 1.00 4.32 5 HIS A C 12
ATOM 16511 O O . HIS A 1 5 ? -7.619 -5.357 -15.920 1.00 24.02 5 HIS A O 12
ATOM 16526 N N . HIS A 1 6 ? -9.824 -5.136 -16.292 1.00 45.40 6 HIS A N 12
ATOM 16527 C CA . HIS A 1 6 ? -10.224 -5.986 -15.183 1.00 74.22 6 HIS A CA 12
ATOM 16528 C C . HIS A 1 6 ? -9.975 -7.461 -15.508 1.00 33.31 6 HIS A C 12
ATOM 16529 O O . HIS A 1 6 ? -10.898 -8.202 -15.847 1.00 44.15 6 HIS A O 12
ATOM 16544 N N . HIS A 1 7 ? -8.713 -7.862 -15.433 1.00 34.15 7 HIS A N 12
ATOM 16545 C CA . HIS A 1 7 ? -8.331 -9.254 -15.653 1.00 65.00 7 HIS A CA 12
ATOM 16546 C C . HIS A 1 7 ? -8.169 -9.955 -14.312 1.00 31.54 7 HIS A C 12
ATOM 16547 O O . HIS A 1 7 ? -8.052 -9.301 -13.277 1.00 32.25 7 HIS A O 12
ATOM 16562 N N . HIS A 1 8 ? -8.162 -11.278 -14.325 1.00 2.53 8 HIS A N 12
ATOM 16563 C CA . HIS A 1 8 ? -8.000 -12.045 -13.101 1.00 24.33 8 HIS A CA 12
ATOM 16564 C C . HIS A 1 8 ? -6.661 -12.762 -13.088 1.00 4.02 8 HIS A C 12
ATOM 16565 O O . HIS A 1 8 ? -6.296 -13.434 -14.056 1.00 64.31 8 HIS A O 12
ATOM 16580 N N . SER A 1 9 ? -5.933 -12.602 -11.994 1.00 33.30 9 SER A N 12
ATOM 16581 C CA . SER A 1 9 ? -4.626 -13.215 -11.833 1.00 71.42 9 SER A CA 12
ATOM 16582 C C . SER A 1 9 ? -4.744 -14.732 -11.705 1.00 35.13 9 SER A C 12
ATOM 16583 O O . SER A 1 9 ? -5.755 -15.249 -11.224 1.00 23.52 9 SER A O 12
ATOM 16591 N N . HIS A 1 10 ? -3.717 -15.439 -12.150 1.00 23.12 10 HIS A N 12
ATOM 16592 C CA . HIS A 1 10 ? -3.694 -16.894 -12.067 1.00 0.24 10 HIS A CA 12
ATOM 16593 C C . HIS A 1 10 ? -2.272 -17.395 -11.871 1.00 5.11 10 HIS A C 12
ATOM 16594 O O . HIS A 1 10 ? -1.966 -18.561 -12.126 1.00 1.30 10 HIS A O 12
ATOM 16609 N N . GLY A 1 11 ? -1.407 -16.502 -11.415 1.00 45.01 11 GLY A N 12
ATOM 16610 C CA . GLY A 1 11 ? -0.029 -16.862 -11.177 1.00 43.23 11 GLY A CA 12
ATOM 16611 C C . GLY A 1 11 ? 0.254 -17.081 -9.708 1.00 4.23 11 GLY A C 12
ATOM 16612 O O . GLY A 1 11 ? -0.482 -17.798 -9.026 1.00 12.15 11 GLY A O 12
ATOM 16616 N N . ASP A 1 12 ? 1.315 -16.458 -9.218 1.00 61.32 12 ASP A N 12
ATOM 16617 C CA . ASP A 1 12 ? 1.698 -16.579 -7.819 1.00 3.44 12 ASP A CA 12
ATOM 16618 C C . ASP A 1 12 ? 2.414 -15.316 -7.349 1.00 10.11 12 ASP A C 12
ATOM 16619 O O . ASP A 1 12 ? 3.611 -15.327 -7.054 1.00 73.51 12 ASP A O 12
ATOM 16628 N N . ASP A 1 13 ? 1.682 -14.213 -7.334 1.00 14.12 13 ASP A N 12
ATOM 16629 C CA . ASP A 1 13 ? 2.194 -12.944 -6.827 1.00 15.41 13 ASP A CA 12
ATOM 16630 C C . ASP A 1 13 ? 1.072 -11.923 -6.772 1.00 10.13 13 ASP A C 12
ATOM 16631 O O . ASP A 1 13 ? 0.339 -11.755 -7.749 1.00 22.52 13 ASP A O 12
ATOM 16640 N N . SER A 1 14 ? 0.906 -11.291 -5.609 1.00 4.42 14 SER A N 12
ATOM 16641 C CA . SER A 1 14 ? -0.044 -10.192 -5.449 1.00 10.31 14 SER A CA 12
ATOM 16642 C C . SER A 1 14 ? -0.160 -9.744 -3.995 1.00 22.54 14 SER A C 12
ATOM 16643 O O . SER A 1 14 ? -0.600 -10.504 -3.131 1.00 73.02 14 SER A O 12
ATOM 16651 N N . VAL A 1 15 ? 0.253 -8.518 -3.721 1.00 21.01 15 VAL A N 12
ATOM 16652 C CA . VAL A 1 15 ? -0.118 -7.867 -2.477 1.00 63.02 15 VAL A CA 12
ATOM 16653 C C . VAL A 1 15 ? -1.099 -6.737 -2.784 1.00 5.31 15 VAL A C 12
ATOM 16654 O O . VAL A 1 15 ? -0.724 -5.669 -3.279 1.00 32.33 15 VAL A O 12
ATOM 16667 N N . HIS A 1 16 ? -2.377 -7.017 -2.566 1.00 64.34 16 HIS A N 12
ATOM 16668 C CA . HIS A 1 16 ? -3.433 -6.073 -2.886 1.00 21.13 16 HIS A CA 12
ATOM 16669 C C . HIS A 1 16 ? -3.536 -4.972 -1.847 1.00 72.32 16 HIS A C 12
ATOM 16670 O O . HIS A 1 16 ? -4.359 -5.036 -0.934 1.00 11.31 16 HIS A O 12
ATOM 16685 N N . LEU A 1 17 ? -2.693 -3.969 -1.987 1.00 3.22 17 LEU A N 12
ATOM 16686 C CA . LEU A 1 17 ? -2.726 -2.820 -1.105 1.00 34.42 17 LEU A CA 12
ATOM 16687 C C . LEU A 1 17 ? -3.730 -1.803 -1.623 1.00 33.24 17 LEU A C 12
ATOM 16688 O O . LEU A 1 17 ? -3.497 -1.141 -2.634 1.00 31.41 17 LEU A O 12
ATOM 16704 N N . HIS A 1 18 ? -4.869 -1.713 -0.949 1.00 54.23 18 HIS A N 12
ATOM 16705 C CA . HIS A 1 18 ? -5.920 -0.784 -1.350 1.00 12.43 18 HIS A CA 12
ATOM 16706 C C . HIS A 1 18 ? -5.569 0.627 -0.909 1.00 74.21 18 HIS A C 12
ATOM 16707 O O . HIS A 1 18 ? -5.532 0.915 0.284 1.00 75.44 18 HIS A O 12
ATOM 16722 N N . ILE A 1 19 ? -5.310 1.497 -1.870 1.00 35.15 19 ILE A N 12
ATOM 16723 C CA . ILE A 1 19 ? -4.942 2.872 -1.571 1.00 53.04 19 ILE A CA 12
ATOM 16724 C C . ILE A 1 19 ? -6.174 3.674 -1.164 1.00 11.31 19 ILE A C 12
ATOM 16725 O O . ILE A 1 19 ? -7.151 3.745 -1.902 1.00 70.44 19 ILE A O 12
ATOM 16741 N N . THR A 1 20 ? -6.131 4.248 0.026 1.00 23.35 20 THR A N 12
ATOM 16742 C CA . THR A 1 20 ? -7.235 5.043 0.537 1.00 41.50 20 THR A CA 12
ATOM 16743 C C . THR A 1 20 ? -6.720 6.378 1.075 1.00 54.53 20 THR A C 12
ATOM 16744 O O . THR A 1 20 ? -5.771 6.418 1.857 1.00 22.33 20 THR A O 12
ATOM 16755 N N . HIS A 1 21 ? -7.337 7.467 0.649 1.00 60.00 21 HIS A N 12
ATOM 16756 C CA . HIS A 1 21 ? -6.888 8.796 1.043 1.00 53.44 21 HIS A CA 12
ATOM 16757 C C . HIS A 1 21 ? -7.734 9.302 2.213 1.00 3.33 21 HIS A C 12
ATOM 16758 O O . HIS A 1 21 ? -8.894 8.925 2.349 1.00 50.01 21 HIS A O 12
ATOM 16773 N N . ALA A 1 22 ? -7.152 10.130 3.072 1.00 22.31 22 ALA A N 12
ATOM 16774 C CA . ALA A 1 22 ? -7.883 10.665 4.216 1.00 61.45 22 ALA A CA 12
ATOM 16775 C C . ALA A 1 22 ? -8.978 11.621 3.764 1.00 51.41 22 ALA A C 12
ATOM 16776 O O . ALA A 1 22 ? -10.072 11.630 4.323 1.00 24.14 22 ALA A O 12
ATOM 16783 N N . ASN A 1 23 ? -8.680 12.431 2.757 1.00 43.42 23 ASN A N 12
ATOM 16784 C CA . ASN A 1 23 ? -9.674 13.343 2.203 1.00 4.22 23 ASN A CA 12
ATOM 16785 C C . ASN A 1 23 ? -10.674 12.591 1.329 1.00 24.23 23 ASN A C 12
ATOM 16786 O O . ASN A 1 23 ? -11.851 12.935 1.283 1.00 45.42 23 ASN A O 12
ATOM 16797 N N . LEU A 1 24 ? -10.201 11.562 0.641 1.00 15.41 24 LEU A N 12
ATOM 16798 C CA . LEU A 1 24 ? -11.062 10.764 -0.217 1.00 0.50 24 LEU A CA 12
ATOM 16799 C C . LEU A 1 24 ? -11.331 9.407 0.420 1.00 62.32 24 LEU A C 12
ATOM 16800 O O . LEU A 1 24 ? -10.550 8.470 0.249 1.00 62.23 24 LEU A O 12
ATOM 16816 N N . LYS A 1 25 ? -12.434 9.330 1.164 1.00 53.45 25 LYS A N 12
ATOM 16817 C CA . LYS A 1 25 ? -12.818 8.127 1.901 1.00 2.12 25 LYS A CA 12
ATOM 16818 C C . LYS A 1 25 ? -12.792 6.891 1.009 1.00 72.15 25 LYS A C 12
ATOM 16819 O O . LYS A 1 25 ? -12.169 5.887 1.345 1.00 11.55 25 LYS A O 12
ATOM 16838 N N . SER A 1 26 ? -13.462 6.966 -0.127 1.00 73.01 26 SER A N 12
ATOM 16839 C CA . SER A 1 26 ? -13.463 5.860 -1.058 1.00 75.14 26 SER A CA 12
ATOM 16840 C C . SER A 1 26 ? -12.568 6.183 -2.248 1.00 54.31 26 SER A C 12
ATOM 16841 O O . SER A 1 26 ? -12.970 6.878 -3.181 1.00 32.04 26 SER A O 12
ATOM 16849 N N . PHE A 1 27 ? -11.336 5.707 -2.189 1.00 62.03 27 PHE A N 12
ATOM 16850 C CA . PHE A 1 27 ? -10.377 5.931 -3.253 1.00 51.01 27 PHE A CA 12
ATOM 16851 C C . PHE A 1 27 ? -10.239 4.655 -4.078 1.00 73.42 27 PHE A C 12
ATOM 16852 O O . PHE A 1 27 ? -9.802 3.624 -3.570 1.00 51.45 27 PHE A O 12
ATOM 16869 N N . SER A 1 28 ? -10.647 4.714 -5.336 1.00 43.10 28 SER A N 12
ATOM 16870 C CA . SER A 1 28 ? -10.635 3.535 -6.187 1.00 24.32 28 SER A CA 12
ATOM 16871 C C . SER A 1 28 ? -9.245 3.291 -6.768 1.00 20.43 28 SER A C 12
ATOM 16872 O O . SER A 1 28 ? -8.944 3.713 -7.884 1.00 42.51 28 SER A O 12
ATOM 16880 N N . ALA A 1 29 ? -8.393 2.641 -5.990 1.00 2.13 29 ALA A N 12
ATOM 16881 C CA . ALA A 1 29 ? -7.058 2.299 -6.444 1.00 21.42 29 ALA A CA 12
ATOM 16882 C C . ALA A 1 29 ? -6.590 0.993 -5.819 1.00 0.31 29 ALA A C 12
ATOM 16883 O O . ALA A 1 29 ? -6.010 0.976 -4.730 1.00 13.01 29 ALA A O 12
ATOM 16890 N N . ASP A 1 30 ? -6.880 -0.104 -6.496 1.00 31.13 30 ASP A N 12
ATOM 16891 C CA . ASP A 1 30 ? -6.387 -1.402 -6.079 1.00 1.43 30 ASP A CA 12
ATOM 16892 C C . ASP A 1 30 ? -5.298 -1.850 -7.038 1.00 12.41 30 ASP A C 12
ATOM 16893 O O . ASP A 1 30 ? -5.496 -1.898 -8.253 1.00 71.02 30 ASP A O 12
ATOM 16902 N N . ALA A 1 31 ? -4.135 -2.126 -6.493 1.00 75.45 31 ALA A N 12
ATOM 16903 C CA . ALA A 1 31 ? -3.023 -2.595 -7.288 1.00 40.31 31 ALA A CA 12
ATOM 16904 C C . ALA A 1 31 ? -2.352 -3.755 -6.589 1.00 54.43 31 ALA A C 12
ATOM 16905 O O . ALA A 1 31 ? -2.182 -3.740 -5.370 1.00 63.41 31 ALA A O 12
ATOM 16912 N N . ARG A 1 32 ? -2.011 -4.776 -7.348 1.00 30.40 32 ARG A N 12
ATOM 16913 C CA . ARG A 1 32 ? -1.301 -5.905 -6.796 1.00 51.03 32 ARG A CA 12
ATOM 16914 C C . ARG A 1 32 ? 0.193 -5.725 -7.007 1.00 22.13 32 ARG A C 12
ATOM 16915 O O . ARG A 1 32 ? 0.717 -5.918 -8.104 1.00 40.03 32 ARG A O 12
ATOM 16936 N N . PHE A 1 33 ? 0.866 -5.305 -5.956 1.00 50.41 33 PHE A N 12
ATOM 16937 C CA . PHE A 1 33 ? 2.297 -5.091 -6.018 1.00 23.33 33 PHE A CA 12
ATOM 16938 C C . PHE A 1 33 ? 3.022 -6.403 -5.776 1.00 22.22 33 PHE A C 12
ATOM 16939 O O . PHE A 1 33 ? 2.409 -7.400 -5.387 1.00 30.14 33 PHE A O 12
ATOM 16956 N N . SER A 1 34 ? 4.316 -6.406 -6.019 1.00 22.11 34 SER A N 12
ATOM 16957 C CA . SER A 1 34 ? 5.129 -7.565 -5.733 1.00 50.41 34 SER A CA 12
ATOM 16958 C C . SER A 1 34 ? 5.887 -7.351 -4.423 1.00 34.14 34 SER A C 12
ATOM 16959 O O . SER A 1 34 ? 6.215 -6.214 -4.068 1.00 72.42 34 SER A O 12
ATOM 16967 N N . PRO A 1 35 ? 6.176 -8.433 -3.681 1.00 10.21 35 PRO A N 12
ATOM 16968 C CA . PRO A 1 35 ? 6.865 -8.347 -2.384 1.00 33.11 35 PRO A CA 12
ATOM 16969 C C . PRO A 1 35 ? 8.342 -7.961 -2.510 1.00 13.13 35 PRO A C 12
ATOM 16970 O O . PRO A 1 35 ? 9.115 -8.105 -1.561 1.00 51.42 35 PRO A O 12
ATOM 16981 N N . GLN A 1 36 ? 8.726 -7.458 -3.676 1.00 2.12 36 GLN A N 12
ATOM 16982 C CA . GLN A 1 36 ? 10.108 -7.072 -3.934 1.00 31.42 36 GLN A CA 12
ATOM 16983 C C . GLN A 1 36 ? 10.394 -5.672 -3.411 1.00 44.25 36 GLN A C 12
ATOM 16984 O O . GLN A 1 36 ? 11.491 -5.390 -2.931 1.00 4.23 36 GLN A O 12
ATOM 16998 N N . MET A 1 37 ? 9.403 -4.796 -3.508 1.00 31.44 37 MET A N 12
ATOM 16999 C CA . MET A 1 37 ? 9.586 -3.397 -3.135 1.00 73.02 37 MET A CA 12
ATOM 17000 C C . MET A 1 37 ? 9.533 -3.238 -1.619 1.00 34.53 37 MET A C 12
ATOM 17001 O O . MET A 1 37 ? 8.720 -3.874 -0.952 1.00 53.23 37 MET A O 12
ATOM 17015 N N . SER A 1 38 ? 10.416 -2.416 -1.079 1.00 65.35 38 SER A N 12
ATOM 17016 C CA . SER A 1 38 ? 10.420 -2.130 0.346 1.00 54.10 38 SER A CA 12
ATOM 17017 C C . SER A 1 38 ? 9.590 -0.881 0.634 1.00 12.34 38 SER A C 12
ATOM 17018 O O . SER A 1 38 ? 9.416 -0.031 -0.241 1.00 42.15 38 SER A O 12
ATOM 17026 N N . VAL A 1 39 ? 9.086 -0.764 1.859 1.00 20.43 39 VAL A N 12
ATOM 17027 C CA . VAL A 1 39 ? 8.323 0.416 2.260 1.00 45.32 39 VAL A CA 12
ATOM 17028 C C . VAL A 1 39 ? 9.234 1.644 2.267 1.00 10.11 39 VAL A C 12
ATOM 17029 O O . VAL A 1 39 ? 8.811 2.765 1.985 1.00 64.02 39 VAL A O 12
ATOM 17042 N N . GLU A 1 40 ? 10.496 1.402 2.582 1.00 23.22 40 GLU A N 12
ATOM 17043 C CA . GLU A 1 40 ? 11.523 2.433 2.571 1.00 24.11 40 GLU A CA 12
ATOM 17044 C C . GLU A 1 40 ? 11.635 3.081 1.190 1.00 1.32 40 GLU A C 12
ATOM 17045 O O . GLU A 1 40 ? 11.879 4.284 1.073 1.00 22.10 40 GLU A O 12
ATOM 17057 N N . ALA A 1 41 ? 11.417 2.282 0.153 1.00 13.12 41 ALA A N 12
ATOM 17058 C CA . ALA A 1 41 ? 11.567 2.746 -1.218 1.00 24.12 41 ALA A CA 12
ATOM 17059 C C . ALA A 1 41 ? 10.519 3.793 -1.582 1.00 41.35 41 ALA A C 12
ATOM 17060 O O . ALA A 1 41 ? 10.840 4.809 -2.198 1.00 74.42 41 ALA A O 12
ATOM 17067 N N . VAL A 1 42 ? 9.268 3.553 -1.198 1.00 51.22 42 VAL A N 12
ATOM 17068 C CA . VAL A 1 42 ? 8.187 4.472 -1.548 1.00 25.41 42 VAL A CA 12
ATOM 17069 C C . VAL A 1 42 ? 8.354 5.812 -0.831 1.00 20.03 42 VAL A C 12
ATOM 17070 O O . VAL A 1 42 ? 8.032 6.860 -1.385 1.00 21.00 42 VAL A O 12
ATOM 17083 N N . LYS A 1 43 ? 8.889 5.773 0.387 1.00 40.41 43 LYS A N 12
ATOM 17084 C CA . LYS A 1 43 ? 9.189 6.993 1.130 1.00 51.44 43 LYS A CA 12
ATOM 17085 C C . LYS A 1 43 ? 10.157 7.862 0.343 1.00 75.14 43 LYS A C 12
ATOM 17086 O O . LYS A 1 43 ? 9.881 9.031 0.063 1.00 24.13 43 LYS A O 12
ATOM 17105 N N . GLU A 1 44 ? 11.287 7.269 -0.019 1.00 3.40 44 GLU A N 12
ATOM 17106 C CA . GLU A 1 44 ? 12.323 7.957 -0.772 1.00 53.14 44 GLU A CA 12
ATOM 17107 C C . GLU A 1 44 ? 11.780 8.492 -2.096 1.00 31.02 44 GLU A C 12
ATOM 17108 O O . GLU A 1 44 ? 12.097 9.608 -2.508 1.00 10.50 44 GLU A O 12
ATOM 17120 N N . LYS A 1 45 ? 10.944 7.695 -2.749 1.00 51.50 45 LYS A N 12
ATOM 17121 C CA . LYS A 1 45 ? 10.415 8.056 -4.054 1.00 0.30 45 LYS A CA 12
ATOM 17122 C C . LYS A 1 45 ? 9.415 9.209 -3.947 1.00 13.11 45 LYS A C 12
ATOM 17123 O O . LYS A 1 45 ? 9.362 10.070 -4.823 1.00 74.23 45 LYS A O 12
ATOM 17142 N N . LEU A 1 46 ? 8.637 9.234 -2.869 1.00 4.32 46 LEU A N 12
ATOM 17143 C CA . LEU A 1 46 ? 7.709 10.337 -2.626 1.00 11.40 46 LEU A CA 12
ATOM 17144 C C . LEU A 1 46 ? 8.478 11.613 -2.308 1.00 43.12 46 LEU A C 12
ATOM 17145 O O . LEU A 1 46 ? 8.090 12.709 -2.724 1.00 21.12 46 LEU A O 12
ATOM 17161 N N . TRP A 1 47 ? 9.579 11.456 -1.584 1.00 34.12 47 TRP A N 12
ATOM 17162 C CA . TRP A 1 47 ? 10.460 12.571 -1.261 1.00 65.23 47 TRP A CA 12
ATOM 17163 C C . TRP A 1 47 ? 11.086 13.145 -2.535 1.00 73.54 47 TRP A C 12
ATOM 17164 O O . TRP A 1 47 ? 11.439 14.322 -2.593 1.00 71.13 47 TRP A O 12
ATOM 17185 N N . LYS A 1 48 ? 11.207 12.310 -3.557 1.00 22.34 48 LYS A N 12
ATOM 17186 C CA . LYS A 1 48 ? 11.702 12.753 -4.854 1.00 74.55 48 LYS A CA 12
ATOM 17187 C C . LYS A 1 48 ? 10.568 13.329 -5.697 1.00 2.32 48 LYS A C 12
ATOM 17188 O O . LYS A 1 48 ? 10.733 14.348 -6.367 1.00 13.33 48 LYS A O 12
ATOM 17207 N N . LYS A 1 49 ? 9.418 12.669 -5.649 1.00 5.02 49 LYS A N 12
ATOM 17208 C CA . LYS A 1 49 ? 8.272 13.038 -6.474 1.00 3.34 49 LYS A CA 12
ATOM 17209 C C . LYS A 1 49 ? 7.688 14.387 -6.058 1.00 74.41 49 LYS A C 12
ATOM 17210 O O . LYS A 1 49 ? 7.578 15.305 -6.871 1.00 2.01 49 LYS A O 12
ATOM 17229 N N . CYS A 1 50 ? 7.318 14.503 -4.791 1.00 12.50 50 CYS A N 12
ATOM 17230 C CA . CYS A 1 50 ? 6.673 15.711 -4.297 1.00 71.21 50 CYS A CA 12
ATOM 17231 C C . CYS A 1 50 ? 7.699 16.683 -3.727 1.00 35.22 50 CYS A C 12
ATOM 17232 O O . CYS A 1 50 ? 7.451 17.888 -3.649 1.00 32.40 50 CYS A O 12
ATOM 17240 N N . GLY A 1 51 ? 8.858 16.154 -3.339 1.00 35.33 51 GLY A N 12
ATOM 17241 C CA . GLY A 1 51 ? 9.895 16.987 -2.762 1.00 52.24 51 GLY A CA 12
ATOM 17242 C C . GLY A 1 51 ? 9.525 17.499 -1.384 1.00 30.01 51 GLY A C 12
ATOM 17243 O O . GLY A 1 51 ? 9.991 18.557 -0.960 1.00 11.52 51 GLY A O 12
ATOM 17247 N N . THR A 1 52 ? 8.686 16.746 -0.689 1.00 64.54 52 THR A N 12
ATOM 17248 C CA . THR A 1 52 ? 8.212 17.130 0.632 1.00 12.55 52 THR A CA 12
ATOM 17249 C C . THR A 1 52 ? 8.519 16.028 1.642 1.00 5.22 52 THR A C 12
ATOM 17250 O O . THR A 1 52 ? 8.539 14.850 1.286 1.00 43.15 52 THR A O 12
ATOM 17261 N N . SER A 1 53 ? 8.780 16.417 2.884 1.00 34.34 53 SER A N 12
ATOM 17262 C CA . SER A 1 53 ? 9.036 15.465 3.952 1.00 21.23 53 SER A CA 12
ATOM 17263 C C . SER A 1 53 ? 7.799 14.617 4.231 1.00 20.11 53 SER A C 12
ATOM 17264 O O . SER A 1 53 ? 6.682 15.136 4.291 1.00 42.30 53 SER A O 12
ATOM 17272 N N . VAL A 1 54 ? 8.000 13.320 4.416 1.00 71.23 54 VAL A N 12
ATOM 17273 C CA . VAL A 1 54 ? 6.891 12.398 4.644 1.00 73.52 54 VAL A CA 12
ATOM 17274 C C . VAL A 1 54 ? 6.420 12.441 6.096 1.00 64.13 54 VAL A C 12
ATOM 17275 O O . VAL A 1 54 ? 5.472 11.755 6.474 1.00 30.12 54 VAL A O 12
ATOM 17288 N N . ASN A 1 55 ? 7.063 13.286 6.897 1.00 63.34 55 ASN A N 12
ATOM 17289 C CA . ASN A 1 55 ? 6.736 13.420 8.320 1.00 43.51 55 ASN A CA 12
ATOM 17290 C C . ASN A 1 55 ? 5.501 14.317 8.499 1.00 31.24 55 ASN A C 12
ATOM 17291 O O . ASN A 1 55 ? 5.367 15.045 9.481 1.00 75.22 55 ASN A O 12
ATOM 17302 N N . SER A 1 56 ? 4.606 14.265 7.530 1.00 24.33 56 SER A N 12
ATOM 17303 C CA . SER A 1 56 ? 3.347 14.993 7.584 1.00 0.31 56 SER A CA 12
ATOM 17304 C C . SER A 1 56 ? 2.271 14.194 6.856 1.00 21.01 56 SER A C 12
ATOM 17305 O O . SER A 1 56 ? 1.229 14.723 6.464 1.00 24.13 56 SER A O 12
ATOM 17313 N N . MET A 1 57 ? 2.532 12.904 6.703 1.00 55.24 57 MET A N 12
ATOM 17314 C CA . MET A 1 57 ? 1.636 12.008 5.995 1.00 20.14 57 MET A CA 12
ATOM 17315 C C . MET A 1 57 ? 1.787 10.598 6.551 1.00 15.22 57 MET A C 12
ATOM 17316 O O . MET A 1 57 ? 2.748 9.893 6.238 1.00 43.54 57 MET A O 12
ATOM 17330 N N . ALA A 1 58 ? 0.851 10.203 7.400 1.00 5.02 58 ALA A N 12
ATOM 17331 C CA . ALA A 1 58 ? 0.943 8.927 8.096 1.00 14.22 58 ALA A CA 12
ATOM 17332 C C . ALA A 1 58 ? 0.340 7.803 7.269 1.00 64.21 58 ALA A C 12
ATOM 17333 O O . ALA A 1 58 ? -0.668 7.995 6.583 1.00 61.13 58 ALA A O 12
ATOM 17340 N N . LEU A 1 59 ? 0.960 6.635 7.334 1.00 20.22 59 LEU A N 12
ATOM 17341 C CA . LEU A 1 59 ? 0.475 5.469 6.616 1.00 31.41 59 LEU A CA 12
ATOM 17342 C C . LEU A 1 59 ? -0.270 4.546 7.567 1.00 10.30 59 LEU A C 12
ATOM 17343 O O . LEU A 1 59 ? 0.338 3.838 8.373 1.00 33.44 59 LEU A O 12
ATOM 17359 N N . GLU A 1 60 ? -1.588 4.591 7.498 1.00 25.15 60 GLU A N 12
ATOM 17360 C CA . GLU A 1 60 ? -2.429 3.764 8.346 1.00 74.12 60 GLU A CA 12
ATOM 17361 C C . GLU A 1 60 ? -2.727 2.440 7.665 1.00 53.32 60 GLU A C 12
ATOM 17362 O O . GLU A 1 60 ? -3.441 2.400 6.664 1.00 10.11 60 GLU A O 12
ATOM 17374 N N . LEU A 1 61 ? -2.175 1.363 8.189 1.00 52.12 61 LEU A N 12
ATOM 17375 C CA . LEU A 1 61 ? -2.451 0.048 7.648 1.00 44.25 61 LEU A CA 12
ATOM 17376 C C . LEU A 1 61 ? -3.744 -0.487 8.247 1.00 52.01 61 LEU A C 12
ATOM 17377 O O . LEU A 1 61 ? -3.802 -0.833 9.429 1.00 34.22 61 LEU A O 12
ATOM 17393 N N . TYR A 1 62 ? -4.787 -0.510 7.438 1.00 61.14 62 TYR A N 12
ATOM 17394 C CA . TYR A 1 62 ? -6.084 -0.986 7.885 1.00 2.11 62 TYR A CA 12
ATOM 17395 C C . TYR A 1 62 ? -6.176 -2.493 7.800 1.00 61.41 62 TYR A C 12
ATOM 17396 O O . TYR A 1 62 ? -6.022 -3.076 6.724 1.00 72.31 62 TYR A O 12
ATOM 17414 N N . ASP A 1 63 ? -6.417 -3.119 8.935 1.00 1.43 63 ASP A N 12
ATOM 17415 C CA . ASP A 1 63 ? -6.778 -4.522 8.958 1.00 11.23 63 ASP A CA 12
ATOM 17416 C C . ASP A 1 63 ? -8.293 -4.608 9.090 1.00 2.14 63 ASP A C 12
ATOM 17417 O O . ASP A 1 63 ? -8.907 -3.822 9.818 1.00 41.23 63 ASP A O 12
ATOM 17426 N N . ASP A 1 64 ? -8.905 -5.521 8.356 1.00 4.20 64 ASP A N 12
ATOM 17427 C CA . ASP A 1 64 ? -10.359 -5.554 8.269 1.00 5.02 64 ASP A CA 12
ATOM 17428 C C . ASP A 1 64 ? -10.942 -6.587 9.230 1.00 55.24 64 ASP A C 12
ATOM 17429 O O . ASP A 1 64 ? -12.158 -6.750 9.328 1.00 31.43 64 ASP A O 12
ATOM 17438 N N . SER A 1 65 ? -10.065 -7.274 9.945 1.00 53.42 65 SER A N 12
ATOM 17439 C CA . SER A 1 65 ? -10.484 -8.214 10.968 1.00 34.11 65 SER A CA 12
ATOM 17440 C C . SER A 1 65 ? -10.722 -7.456 12.274 1.00 25.34 65 SER A C 12
ATOM 17441 O O . SER A 1 65 ? -11.655 -7.749 13.026 1.00 32.22 65 SER A O 12
ATOM 17449 N N . GLY A 1 66 ? -9.864 -6.482 12.534 1.00 62.34 66 GLY A N 12
ATOM 17450 C CA . GLY A 1 66 ? -10.038 -5.606 13.671 1.00 23.35 66 GLY A CA 12
ATOM 17451 C C . GLY A 1 66 ? -10.297 -4.179 13.238 1.00 30.24 66 GLY A C 12
ATOM 17452 O O . GLY A 1 66 ? -11.447 -3.799 12.993 1.00 60.44 66 GLY A O 12
ATOM 17456 N N . SER A 1 67 ? -9.226 -3.400 13.105 1.00 65.02 67 SER A N 12
ATOM 17457 C CA . SER A 1 67 ? -9.323 -1.989 12.731 1.00 11.31 67 SER A CA 12
ATOM 17458 C C . SER A 1 67 ? -7.963 -1.425 12.315 1.00 75.32 67 SER A C 12
ATOM 17459 O O . SER A 1 67 ? -7.777 -1.007 11.170 1.00 43.41 67 SER A O 12
ATOM 17467 N N . LYS A 1 68 ? -7.014 -1.426 13.241 1.00 11.34 68 LYS A N 12
ATOM 17468 C CA . LYS A 1 68 ? -5.763 -0.706 13.044 1.00 12.01 68 LYS A CA 12
ATOM 17469 C C . LYS A 1 68 ? -4.556 -1.585 13.363 1.00 43.03 68 LYS A C 12
ATOM 17470 O O . LYS A 1 68 ? -4.460 -2.141 14.456 1.00 22.42 68 LYS A O 12
ATOM 17489 N N . VAL A 1 69 ? -3.636 -1.699 12.411 1.00 62.12 69 VAL A N 12
ATOM 17490 C CA . VAL A 1 69 ? -2.394 -2.431 12.609 1.00 60.42 69 VAL A CA 12
ATOM 17491 C C . VAL A 1 69 ? -1.241 -1.667 11.976 1.00 75.05 69 VAL A C 12
ATOM 17492 O O . VAL A 1 69 ? -1.420 -0.998 10.958 1.00 41.22 69 VAL A O 12
ATOM 17505 N N . ALA A 1 70 ? -0.075 -1.745 12.597 1.00 42.43 70 ALA A N 12
ATOM 17506 C CA . ALA A 1 70 ? 1.133 -1.106 12.081 1.00 4.24 70 ALA A CA 12
ATOM 17507 C C . ALA A 1 70 ? 2.339 -1.431 12.955 1.00 41.32 70 ALA A C 12
ATOM 17508 O O . ALA A 1 70 ? 2.454 -0.933 14.078 1.00 21.12 70 ALA A O 12
ATOM 17515 N N . VAL A 1 71 ? 3.228 -2.273 12.446 1.00 31.30 71 VAL A N 12
ATOM 17516 C CA . VAL A 1 71 ? 4.475 -2.566 13.136 1.00 31.03 71 VAL A CA 12
ATOM 17517 C C . VAL A 1 71 ? 5.453 -1.420 12.909 1.00 60.25 71 VAL A C 12
ATOM 17518 O O . VAL A 1 71 ? 6.001 -0.853 13.858 1.00 3.34 71 VAL A O 12
ATOM 17531 N N . LEU A 1 72 ? 5.666 -1.103 11.633 1.00 44.53 72 LEU A N 12
ATOM 17532 C CA . LEU A 1 72 ? 6.458 0.055 11.212 1.00 40.44 72 LEU A CA 12
ATOM 17533 C C . LEU A 1 72 ? 7.945 -0.169 11.480 1.00 53.22 72 LEU A C 12
ATOM 17534 O O . LEU A 1 72 ? 8.762 0.739 11.348 1.00 32.30 72 LEU A O 12
ATOM 17550 N N . SER A 1 73 ? 8.286 -1.387 11.865 1.00 4.43 73 SER A N 12
ATOM 17551 C CA . SER A 1 73 ? 9.673 -1.807 11.939 1.00 34.33 73 SER A CA 12
ATOM 17552 C C . SER A 1 73 ? 10.017 -2.497 10.629 1.00 73.41 73 SER A C 12
ATOM 17553 O O . SER A 1 73 ? 11.181 -2.668 10.263 1.00 62.11 73 SER A O 12
ATOM 17561 N N . ASP A 1 74 ? 8.960 -2.846 9.913 1.00 3.33 74 ASP A N 12
ATOM 17562 C CA . ASP A 1 74 ? 9.050 -3.545 8.644 1.00 34.51 74 ASP A CA 12
ATOM 17563 C C . ASP A 1 74 ? 9.264 -2.567 7.498 1.00 33.50 74 ASP A C 12
ATOM 17564 O O . ASP A 1 74 ? 9.558 -2.969 6.374 1.00 34.14 74 ASP A O 12
ATOM 17573 N N . ASP A 1 75 ? 9.149 -1.276 7.798 1.00 14.01 75 ASP A N 12
ATOM 17574 C CA . ASP A 1 75 ? 9.282 -0.235 6.781 1.00 14.04 75 ASP A CA 12
ATOM 17575 C C . ASP A 1 75 ? 10.697 -0.228 6.209 1.00 72.41 75 ASP A C 12
ATOM 17576 O O . ASP A 1 75 ? 10.911 0.128 5.053 1.00 44.35 75 ASP A O 12
ATOM 17585 N N . SER A 1 76 ? 11.651 -0.644 7.027 1.00 53.01 76 SER A N 12
ATOM 17586 C CA . SER A 1 76 ? 13.050 -0.648 6.640 1.00 2.22 76 SER A CA 12
ATOM 17587 C C . SER A 1 76 ? 13.414 -1.969 5.965 1.00 60.43 76 SER A C 12
ATOM 17588 O O . SER A 1 76 ? 14.572 -2.207 5.619 1.00 63.21 76 SER A O 12
ATOM 17596 N N . ARG A 1 77 ? 12.413 -2.820 5.776 1.00 22.54 77 ARG A N 12
ATOM 17597 C CA . ARG A 1 77 ? 12.606 -4.126 5.162 1.00 61.22 77 ARG A CA 12
ATOM 17598 C C . ARG A 1 77 ? 11.771 -4.208 3.882 1.00 12.44 77 ARG A C 12
ATOM 17599 O O . ARG A 1 77 ? 10.942 -3.328 3.633 1.00 11.43 77 ARG A O 12
ATOM 17620 N N . PRO A 1 78 ? 11.977 -5.237 3.041 1.00 35.41 78 PRO A N 12
ATOM 17621 C CA . PRO A 1 78 ? 11.124 -5.467 1.873 1.00 3.24 78 PRO A CA 12
ATOM 17622 C C . PRO A 1 78 ? 9.689 -5.755 2.295 1.00 23.53 78 PRO A C 12
ATOM 17623 O O . PRO A 1 78 ? 9.457 -6.384 3.329 1.00 74.13 78 PRO A O 12
ATOM 17634 N N . LEU A 1 79 ? 8.727 -5.311 1.495 1.00 23.34 79 LEU A N 12
ATOM 17635 C CA . LEU A 1 79 ? 7.316 -5.473 1.831 1.00 12.33 79 LEU A CA 12
ATOM 17636 C C . LEU A 1 79 ? 6.957 -6.951 1.976 1.00 0.45 79 LEU A C 12
ATOM 17637 O O . LEU A 1 79 ? 6.038 -7.309 2.708 1.00 52.02 79 LEU A O 12
ATOM 17653 N N . GLY A 1 80 ? 7.709 -7.805 1.289 1.00 51.51 80 GLY A N 12
ATOM 17654 C CA . GLY A 1 80 ? 7.466 -9.234 1.354 1.00 73.41 80 GLY A CA 12
ATOM 17655 C C . GLY A 1 80 ? 7.932 -9.853 2.657 1.00 45.33 80 GLY A C 12
ATOM 17656 O O . GLY A 1 80 ? 7.627 -11.010 2.939 1.00 34.12 80 GLY A O 12
ATOM 17660 N N . PHE A 1 81 ? 8.669 -9.089 3.452 1.00 70.25 81 PHE A N 12
ATOM 17661 C CA . PHE A 1 81 ? 9.142 -9.571 4.742 1.00 15.52 81 PHE A CA 12
ATOM 17662 C C . PHE A 1 81 ? 7.983 -9.618 5.730 1.00 41.11 81 PHE A C 12
ATOM 17663 O O . PHE A 1 81 ? 7.874 -10.540 6.540 1.00 73.21 81 PHE A O 12
ATOM 17680 N N . PHE A 1 82 ? 7.117 -8.616 5.651 1.00 44.14 82 PHE A N 12
ATOM 17681 C CA . PHE A 1 82 ? 5.908 -8.584 6.458 1.00 34.43 82 PHE A CA 12
ATOM 17682 C C . PHE A 1 82 ? 4.774 -9.274 5.707 1.00 14.40 82 PHE A C 12
ATOM 17683 O O . PHE A 1 82 ? 3.990 -10.018 6.294 1.00 72.15 82 PHE A O 12
ATOM 17700 N N . SER A 1 83 ? 4.714 -9.019 4.401 1.00 5.31 83 SER A N 12
ATOM 17701 C CA . SER A 1 83 ? 3.737 -9.640 3.510 1.00 13.21 83 SER A CA 12
ATOM 17702 C C . SER A 1 83 ? 2.304 -9.240 3.870 1.00 51.43 83 SER A C 12
ATOM 17703 O O . SER A 1 83 ? 1.589 -9.979 4.547 1.00 53.45 83 SER A O 12
ATOM 17711 N N . PRO A 1 84 ? 1.874 -8.043 3.439 1.00 40.12 84 PRO A N 12
ATOM 17712 C CA . PRO A 1 84 ? 0.497 -7.589 3.605 1.00 61.31 84 PRO A CA 12
ATOM 17713 C C . PRO A 1 84 ? -0.425 -8.253 2.590 1.00 53.52 84 PRO A C 12
ATOM 17714 O O . PRO A 1 84 ? -0.133 -8.274 1.395 1.00 54.44 84 PRO A O 12
ATOM 17725 N N . PHE A 1 85 ? -1.529 -8.791 3.067 1.00 25.14 85 PHE A N 12
ATOM 17726 C CA . PHE A 1 85 ? -2.430 -9.549 2.217 1.00 13.43 85 PHE A CA 12
ATOM 17727 C C . PHE A 1 85 ? -3.560 -8.673 1.676 1.00 41.34 85 PHE A C 12
ATOM 17728 O O . PHE A 1 85 ? -3.581 -7.460 1.888 1.00 72.13 85 PHE A O 12
ATOM 17745 N N . ASP A 1 86 ? -4.507 -9.314 0.999 1.00 3.42 86 ASP A N 12
ATOM 17746 C CA . ASP A 1 86 ? -5.578 -8.623 0.276 1.00 2.42 86 ASP A CA 12
ATOM 17747 C C . ASP A 1 86 ? -6.587 -7.965 1.213 1.00 25.34 86 ASP A C 12
ATOM 17748 O O . ASP A 1 86 ? -7.430 -7.181 0.773 1.00 61.15 86 ASP A O 12
ATOM 17757 N N . GLY A 1 87 ? -6.508 -8.285 2.494 1.00 10.11 87 GLY A N 12
ATOM 17758 C CA . GLY A 1 87 ? -7.442 -7.733 3.452 1.00 45.22 87 GLY A CA 12
ATOM 17759 C C . GLY A 1 87 ? -6.977 -6.411 4.026 1.00 1.13 87 GLY A C 12
ATOM 17760 O O . GLY A 1 87 ? -7.691 -5.788 4.811 1.00 41.14 87 GLY A O 12
ATOM 17764 N N . PHE A 1 88 ? -5.795 -5.972 3.623 1.00 31.33 88 PHE A N 12
ATOM 17765 C CA . PHE A 1 88 ? -5.214 -4.757 4.171 1.00 11.53 88 PHE A CA 12
ATOM 17766 C C . PHE A 1 88 ? -5.422 -3.563 3.241 1.00 54.51 88 PHE A C 12
ATOM 17767 O O . PHE A 1 88 ? -5.436 -3.701 2.015 1.00 73.14 88 PHE A O 12
ATOM 17784 N N . ARG A 1 89 ? -5.599 -2.392 3.837 1.00 4.44 89 ARG A N 12
ATOM 17785 C CA . ARG A 1 89 ? -5.773 -1.158 3.083 1.00 44.43 89 ARG A CA 12
ATOM 17786 C C . ARG A 1 89 ? -4.792 -0.101 3.580 1.00 21.14 89 ARG A C 12
ATOM 17787 O O . ARG A 1 89 ? -4.478 -0.052 4.768 1.00 22.23 89 ARG A O 12
ATOM 17808 N N . LEU A 1 90 ? -4.314 0.741 2.678 1.00 25.41 90 LEU A N 12
ATOM 17809 C CA . LEU A 1 90 ? -3.369 1.789 3.033 1.00 60.42 90 LEU A CA 12
ATOM 17810 C C . LEU A 1 90 ? -4.087 3.121 3.157 1.00 63.10 90 LEU A C 12
ATOM 17811 O O . LEU A 1 90 ? -4.486 3.716 2.156 1.00 34.44 90 LEU A O 12
ATOM 17827 N N . HIS A 1 91 ? -4.269 3.580 4.382 1.00 42.35 91 HIS A N 12
ATOM 17828 C CA . HIS A 1 91 ? -4.949 4.840 4.622 1.00 54.41 91 HIS A CA 12
ATOM 17829 C C . HIS A 1 91 ? -3.935 5.972 4.755 1.00 51.41 91 HIS A C 12
ATOM 17830 O O . HIS A 1 91 ? -3.248 6.091 5.766 1.00 44.02 91 HIS A O 12
ATOM 17845 N N . ILE A 1 92 ? -3.844 6.785 3.715 1.00 43.23 92 ILE A N 12
ATOM 17846 C CA . ILE A 1 92 ? -2.932 7.916 3.696 1.00 74.31 92 ILE A CA 12
ATOM 17847 C C . ILE A 1 92 ? -3.519 9.079 4.488 1.00 2.34 92 ILE A C 12
ATOM 17848 O O . ILE A 1 92 ? -4.496 9.699 4.063 1.00 23.34 92 ILE A O 12
ATOM 17864 N N . ILE A 1 93 ? -2.939 9.351 5.650 1.00 30.25 93 ILE A N 12
ATOM 17865 C CA . ILE A 1 93 ? -3.416 10.423 6.516 1.00 61.44 93 ILE A CA 12
ATOM 17866 C C . ILE A 1 93 ? -2.875 11.770 6.064 1.00 43.43 93 ILE A C 12
ATOM 17867 O O . ILE A 1 93 ? -1.663 11.957 5.938 1.00 4.40 93 ILE A O 12
ATOM 17883 N N . ASP A 1 94 ? -3.781 12.699 5.822 1.00 54.11 94 ASP A N 12
ATOM 17884 C CA . ASP A 1 94 ? -3.406 14.049 5.443 1.00 23.43 94 ASP A CA 12
ATOM 17885 C C . ASP A 1 94 ? -3.326 14.924 6.678 1.00 11.31 94 ASP A C 12
ATOM 17886 O O . ASP A 1 94 ? -4.305 15.053 7.415 1.00 65.52 94 ASP A O 12
ATOM 17895 N N . LEU A 1 95 ? -2.163 15.499 6.918 1.00 15.42 95 LEU A N 12
ATOM 17896 C CA . LEU A 1 95 ? -1.991 16.432 8.013 1.00 24.34 95 LEU A CA 12
ATOM 17897 C C . LEU A 1 95 ? -1.997 17.859 7.469 1.00 35.53 95 LEU A C 12
ATOM 17898 O O . LEU A 1 95 ? -2.531 18.110 6.385 1.00 25.43 95 LEU A O 12
ATOM 17914 N N . ASP A 1 96 ? -1.412 18.792 8.202 1.00 53.53 96 ASP A N 12
ATOM 17915 C CA . ASP A 1 96 ? -1.410 20.184 7.781 1.00 72.41 96 ASP A CA 12
ATOM 17916 C C . ASP A 1 96 ? -0.104 20.520 7.076 1.00 64.25 96 ASP A C 12
ATOM 17917 O O . ASP A 1 96 ? 0.970 20.427 7.673 1.00 64.22 96 ASP A O 12
ATOM 17926 N N . PRO A 1 97 ? -0.181 20.884 5.788 1.00 72.52 97 PRO A N 12
ATOM 17927 C CA . PRO A 1 97 ? 0.993 21.218 4.979 1.00 65.44 97 PRO A CA 12
ATOM 17928 C C . PRO A 1 97 ? 1.681 22.490 5.464 1.00 62.20 97 PRO A C 12
ATOM 17929 O O . PRO A 1 97 ? 1.195 23.591 5.140 1.00 37.47 97 PRO A O 12
ATOM 17941 N N . MET A 1 1 ? -20.515 -1.885 -29.544 1.00 62.04 1 MET A N 13
ATOM 17942 C CA . MET A 1 1 ? -20.050 -2.019 -28.146 1.00 51.11 1 MET A CA 13
ATOM 17943 C C . MET A 1 1 ? -21.003 -2.904 -27.353 1.00 11.10 1 MET A C 13
ATOM 17944 O O . MET A 1 1 ? -22.068 -3.283 -27.846 1.00 75.13 1 MET A O 13
ATOM 17960 N N . GLY A 1 2 ? -20.614 -3.238 -26.131 1.00 21.35 2 GLY A N 13
ATOM 17961 C CA . GLY A 1 2 ? -21.450 -4.058 -25.283 1.00 10.01 2 GLY A CA 13
ATOM 17962 C C . GLY A 1 2 ? -20.638 -5.001 -24.424 1.00 44.43 2 GLY A C 13
ATOM 17963 O O . GLY A 1 2 ? -19.410 -4.886 -24.369 1.00 71.24 2 GLY A O 13
ATOM 17967 N N . HIS A 1 3 ? -21.325 -5.933 -23.766 1.00 62.43 3 HIS A N 13
ATOM 17968 C CA . HIS A 1 3 ? -20.684 -6.923 -22.894 1.00 11.14 3 HIS A CA 13
ATOM 17969 C C . HIS A 1 3 ? -20.001 -6.230 -21.716 1.00 21.23 3 HIS A C 13
ATOM 17970 O O . HIS A 1 3 ? -20.337 -5.093 -21.372 1.00 64.15 3 HIS A O 13
ATOM 17985 N N . HIS A 1 4 ? -19.059 -6.921 -21.087 1.00 31.22 4 HIS A N 13
ATOM 17986 C CA . HIS A 1 4 ? -18.258 -6.327 -20.027 1.00 75.22 4 HIS A CA 13
ATOM 17987 C C . HIS A 1 4 ? -16.779 -6.586 -20.288 1.00 34.11 4 HIS A C 13
ATOM 17988 O O . HIS A 1 4 ? -16.352 -7.729 -20.435 1.00 45.11 4 HIS A O 13
ATOM 18003 N N . HIS A 1 5 ? -16.005 -5.515 -20.373 1.00 20.11 5 HIS A N 13
ATOM 18004 C CA . HIS A 1 5 ? -14.586 -5.619 -20.689 1.00 45.23 5 HIS A CA 13
ATOM 18005 C C . HIS A 1 5 ? -13.760 -5.693 -19.415 1.00 14.32 5 HIS A C 13
ATOM 18006 O O . HIS A 1 5 ? -13.177 -4.700 -18.979 1.00 13.32 5 HIS A O 13
ATOM 18021 N N . HIS A 1 6 ? -13.726 -6.865 -18.801 1.00 45.41 6 HIS A N 13
ATOM 18022 C CA . HIS A 1 6 ? -13.015 -7.028 -17.545 1.00 75.20 6 HIS A CA 13
ATOM 18023 C C . HIS A 1 6 ? -11.907 -8.066 -17.676 1.00 60.52 6 HIS A C 13
ATOM 18024 O O . HIS A 1 6 ? -10.761 -7.792 -17.331 1.00 11.35 6 HIS A O 13
ATOM 18039 N N . HIS A 1 7 ? -12.263 -9.238 -18.204 1.00 42.13 7 HIS A N 13
ATOM 18040 C CA . HIS A 1 7 ? -11.344 -10.373 -18.340 1.00 33.32 7 HIS A CA 13
ATOM 18041 C C . HIS A 1 7 ? -10.924 -10.891 -16.973 1.00 62.45 7 HIS A C 13
ATOM 18042 O O . HIS A 1 7 ? -10.083 -10.288 -16.306 1.00 43.45 7 HIS A O 13
ATOM 18057 N N . HIS A 1 8 ? -11.510 -12.009 -16.562 1.00 24.42 8 HIS A N 13
ATOM 18058 C CA . HIS A 1 8 ? -11.226 -12.582 -15.249 1.00 71.12 8 HIS A CA 13
ATOM 18059 C C . HIS A 1 8 ? -9.737 -12.876 -15.107 1.00 63.11 8 HIS A C 13
ATOM 18060 O O . HIS A 1 8 ? -9.163 -12.661 -14.041 1.00 31.32 8 HIS A O 13
ATOM 18075 N N . SER A 1 9 ? -9.132 -13.373 -16.188 1.00 35.43 9 SER A N 13
ATOM 18076 C CA . SER A 1 9 ? -7.686 -13.569 -16.258 1.00 4.01 9 SER A CA 13
ATOM 18077 C C . SER A 1 9 ? -7.203 -14.573 -15.197 1.00 63.31 9 SER A C 13
ATOM 18078 O O . SE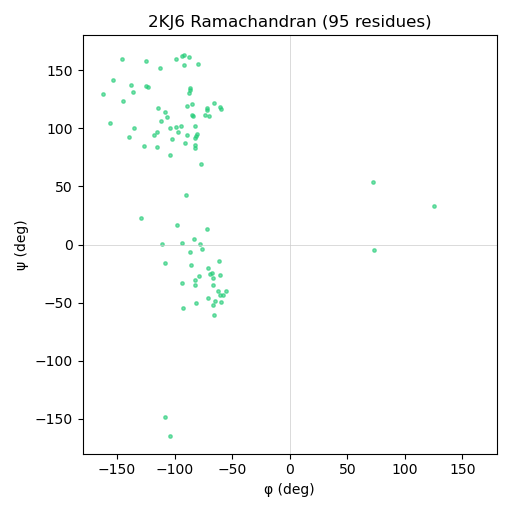R A 1 9 ? -7.998 -15.332 -14.630 1.00 51.42 9 SER A O 13
ATOM 18086 N N . HIS A 1 10 ? -5.896 -14.593 -14.969 1.00 20.32 10 HIS A N 13
ATOM 18087 C CA . HIS A 1 10 ? -5.280 -15.452 -13.962 1.00 31.53 10 HIS A CA 13
ATOM 18088 C C . HIS A 1 10 ? -4.116 -14.725 -13.306 1.00 42.42 10 HIS A C 13
ATOM 18089 O O . HIS A 1 10 ? -3.116 -15.335 -12.932 1.00 1.34 10 HIS A O 13
ATOM 18104 N N . GLY A 1 11 ? -4.267 -13.416 -13.148 1.00 2.53 11 GLY A N 13
ATOM 18105 C CA . GLY A 1 11 ? -3.218 -12.608 -12.555 1.00 12.52 11 GLY A CA 13
ATOM 18106 C C . GLY A 1 11 ? -3.221 -12.695 -11.043 1.00 15.01 11 GLY A C 13
ATOM 18107 O O . GLY A 1 11 ? -3.400 -11.694 -10.349 1.00 5.12 11 GLY A O 13
ATOM 18111 N N . ASP A 1 12 ? -3.030 -13.904 -10.538 1.00 40.44 12 ASP A N 13
ATOM 18112 C CA . ASP A 1 12 ? -3.091 -14.160 -9.111 1.00 41.24 12 ASP A CA 13
ATOM 18113 C C . ASP A 1 12 ? -1.696 -14.263 -8.508 1.00 40.11 12 ASP A C 13
ATOM 18114 O O . ASP A 1 12 ? -1.069 -15.322 -8.534 1.00 52.34 12 ASP A O 13
ATOM 18123 N N . ASP A 1 13 ? -1.216 -13.140 -7.989 1.00 2.40 13 ASP A N 13
ATOM 18124 C CA . ASP A 1 13 ? 0.069 -13.077 -7.303 1.00 23.44 13 ASP A CA 13
ATOM 18125 C C . ASP A 1 13 ? 0.197 -11.703 -6.655 1.00 34.23 13 ASP A C 13
ATOM 18126 O O . ASP A 1 13 ? -0.720 -10.886 -6.775 1.00 1.33 13 ASP A O 13
ATOM 18135 N N . SER A 1 14 ? 1.315 -11.455 -5.978 1.00 50.40 14 SER A N 13
ATOM 18136 C CA . SER A 1 14 ? 1.560 -10.183 -5.307 1.00 55.25 14 SER A CA 13
ATOM 18137 C C . SER A 1 14 ? 0.511 -9.924 -4.219 1.00 4.45 14 SER A C 13
ATOM 18138 O O . SER A 1 14 ? -0.281 -10.805 -3.881 1.00 13.01 14 SER A O 13
ATOM 18146 N N . VAL A 1 15 ? 0.528 -8.730 -3.645 1.00 42.24 15 VAL A N 13
ATOM 18147 C CA . VAL A 1 15 ? -0.455 -8.369 -2.638 1.00 54.23 15 VAL A CA 13
ATOM 18148 C C . VAL A 1 15 ? -1.341 -7.237 -3.144 1.00 11.22 15 VAL A C 13
ATOM 18149 O O . VAL A 1 15 ? -0.881 -6.346 -3.863 1.00 13.25 15 VAL A O 13
ATOM 18162 N N . HIS A 1 16 ? -2.616 -7.294 -2.791 1.00 23.24 16 HIS A N 13
ATOM 18163 C CA . HIS A 1 16 ? -3.561 -6.262 -3.192 1.00 61.24 16 HIS A CA 13
ATOM 18164 C C . HIS A 1 16 ? -3.774 -5.254 -2.073 1.00 21.45 16 HIS A C 13
ATOM 18165 O O . HIS A 1 16 ? -4.598 -5.461 -1.175 1.00 73.24 16 HIS A O 13
ATOM 18180 N N . LEU A 1 17 ? -3.021 -4.172 -2.128 1.00 13.11 17 LEU A N 13
ATOM 18181 C CA . LEU A 1 17 ? -3.147 -3.103 -1.154 1.00 73.22 17 LEU A CA 13
ATOM 18182 C C . LEU A 1 17 ? -4.037 -2.004 -1.715 1.00 35.31 17 LEU A C 13
ATOM 18183 O O . LEU A 1 17 ? -3.765 -1.454 -2.779 1.00 45.31 17 LEU A O 13
ATOM 18199 N N . HIS A 1 18 ? -5.120 -1.708 -1.016 1.00 21.33 18 HIS A N 13
ATOM 18200 C CA . HIS A 1 18 ? -6.055 -0.688 -1.472 1.00 12.33 18 HIS A CA 13
ATOM 18201 C C . HIS A 1 18 ? -5.629 0.680 -0.966 1.00 12.01 18 HIS A C 13
ATOM 18202 O O . HIS A 1 18 ? -5.596 0.921 0.239 1.00 25.31 18 HIS A O 13
ATOM 18217 N N . ILE A 1 19 ? -5.298 1.561 -1.891 1.00 32.34 19 ILE A N 13
ATOM 18218 C CA . ILE A 1 19 ? -4.873 2.907 -1.547 1.00 44.11 19 ILE A CA 13
ATOM 18219 C C . ILE A 1 19 ? -6.086 3.794 -1.286 1.00 3.52 19 ILE A C 13
ATOM 18220 O O . ILE A 1 19 ? -6.911 4.013 -2.172 1.00 25.33 19 ILE A O 13
ATOM 18236 N N . THR A 1 20 ? -6.200 4.281 -0.060 1.00 22.40 20 THR A N 13
ATOM 18237 C CA . THR A 1 20 ? -7.307 5.144 0.305 1.00 74.03 20 THR A CA 13
ATOM 18238 C C . THR A 1 20 ? -6.797 6.510 0.743 1.00 52.15 20 THR A C 13
ATOM 18239 O O . THR A 1 20 ? -5.807 6.608 1.473 1.00 13.53 20 THR A O 13
ATOM 18250 N N . HIS A 1 21 ? -7.465 7.561 0.290 1.00 62.04 21 HIS A N 13
ATOM 18251 C CA . HIS A 1 21 ? -7.072 8.921 0.641 1.00 43.24 21 HIS A CA 13
ATOM 18252 C C . HIS A 1 21 ? -7.893 9.385 1.841 1.00 61.44 21 HIS A C 13
ATOM 18253 O O . HIS A 1 21 ? -9.108 9.228 1.853 1.00 60.13 21 HIS A O 13
ATOM 18268 N N . ALA A 1 22 ? -7.229 9.946 2.848 1.00 61.22 22 ALA A N 13
ATOM 18269 C CA . ALA A 1 22 ? -7.903 10.345 4.087 1.00 53.12 22 ALA A CA 13
ATOM 18270 C C . ALA A 1 22 ? -9.063 11.307 3.828 1.00 12.15 22 ALA A C 13
ATOM 18271 O O . ALA A 1 22 ? -10.151 11.147 4.380 1.00 62.01 22 ALA A O 13
ATOM 18278 N N . ASN A 1 23 ? -8.827 12.293 2.980 1.00 62.15 23 ASN A N 13
ATOM 18279 C CA . ASN A 1 23 ? -9.841 13.298 2.662 1.00 11.32 23 ASN A CA 13
ATOM 18280 C C . ASN A 1 23 ? -10.918 12.745 1.726 1.00 42.23 23 ASN A C 13
ATOM 18281 O O . ASN A 1 23 ? -12.012 13.295 1.638 1.00 25.25 23 ASN A O 13
ATOM 18292 N N . LEU A 1 24 ? -10.622 11.645 1.045 1.00 75.12 24 LEU A N 13
ATOM 18293 C CA . LEU A 1 24 ? -11.533 11.119 0.034 1.00 40.33 24 LEU A CA 13
ATOM 18294 C C . LEU A 1 24 ? -11.795 9.630 0.224 1.00 22.41 24 LEU A C 13
ATOM 18295 O O . LEU A 1 24 ? -11.003 8.794 -0.212 1.00 44.00 24 LEU A O 13
ATOM 18311 N N . LYS A 1 25 ? -12.909 9.305 0.870 1.00 71.31 25 LYS A N 13
ATOM 18312 C CA . LYS A 1 25 ? -13.317 7.914 1.064 1.00 43.31 25 LYS A CA 13
ATOM 18313 C C . LYS A 1 25 ? -13.672 7.270 -0.274 1.00 74.34 25 LYS A C 13
ATOM 18314 O O . LYS A 1 25 ? -13.602 6.051 -0.430 1.00 34.53 25 LYS A O 13
ATOM 18333 N N . SER A 1 26 ? -14.045 8.103 -1.239 1.00 62.21 26 SER A N 13
ATOM 18334 C CA . SER A 1 26 ? -14.386 7.636 -2.576 1.00 54.10 26 SER A CA 13
ATOM 18335 C C . SER A 1 26 ? -13.160 7.055 -3.276 1.00 73.15 26 SER A C 13
ATOM 18336 O O . SER A 1 26 ? -13.278 6.188 -4.146 1.00 2.12 26 SER A O 13
ATOM 18344 N N . PHE A 1 27 ? -11.985 7.518 -2.877 1.00 21.34 27 PHE A N 13
ATOM 18345 C CA . PHE A 1 27 ? -10.745 7.051 -3.470 1.00 11.23 27 PHE A CA 13
ATOM 18346 C C . PHE A 1 27 ? -10.248 5.813 -2.731 1.00 73.21 27 PHE A C 13
ATOM 18347 O O . PHE A 1 27 ? -9.715 5.905 -1.623 1.00 34.30 27 PHE A O 13
ATOM 18364 N N . SER A 1 28 ? -10.462 4.656 -3.339 1.00 72.42 28 SER A N 13
ATOM 18365 C CA . SER A 1 28 ? -10.040 3.389 -2.764 1.00 34.02 28 SER A CA 13
ATOM 18366 C C . SER A 1 28 ? -9.616 2.431 -3.870 1.00 75.03 28 SER A C 13
ATOM 18367 O O . SER A 1 28 ? -10.226 1.380 -4.078 1.00 61.21 28 SER A O 13
ATOM 18375 N N . ALA A 1 29 ? -8.571 2.807 -4.587 1.00 12.44 29 ALA A N 13
ATOM 18376 C CA . ALA A 1 29 ? -8.093 2.015 -5.708 1.00 32.52 29 ALA A CA 13
ATOM 18377 C C . ALA A 1 29 ? -7.145 0.926 -5.230 1.00 43.25 29 ALA A C 13
ATOM 18378 O O . ALA A 1 29 ? -6.270 1.174 -4.401 1.00 33.03 29 ALA A O 13
ATOM 18385 N N . ASP A 1 30 ? -7.334 -0.284 -5.730 1.00 32.12 30 ASP A N 13
ATOM 18386 C CA . ASP A 1 30 ? -6.458 -1.387 -5.375 1.00 75.33 30 ASP A CA 13
ATOM 18387 C C . ASP A 1 30 ? -5.190 -1.326 -6.207 1.00 73.51 30 ASP A C 13
ATOM 18388 O O . ASP A 1 30 ? -5.237 -1.170 -7.427 1.00 2.13 30 ASP A O 13
ATOM 18397 N N . ALA A 1 31 ? -4.058 -1.409 -5.542 1.00 50.12 31 ALA A N 13
ATOM 18398 C CA . ALA A 1 31 ? -2.783 -1.435 -6.224 1.00 43.24 31 ALA A CA 13
ATOM 18399 C C . ALA A 1 31 ? -2.127 -2.792 -6.031 1.00 61.05 31 ALA A C 13
ATOM 18400 O O . ALA A 1 31 ? -2.487 -3.540 -5.117 1.00 42.51 31 ALA A O 13
ATOM 18407 N N . ARG A 1 32 ? -1.178 -3.110 -6.892 1.00 24.41 32 ARG A N 13
ATOM 18408 C CA . ARG A 1 32 ? -0.505 -4.396 -6.828 1.00 11.22 32 ARG A CA 13
ATOM 18409 C C . ARG A 1 32 ? 0.975 -4.199 -6.512 1.00 53.21 32 ARG A C 13
ATOM 18410 O O . ARG A 1 32 ? 1.703 -3.524 -7.244 1.00 44.04 32 ARG A O 13
ATOM 18431 N N . PHE A 1 33 ? 1.404 -4.754 -5.390 1.00 31.32 33 PHE A N 13
ATOM 18432 C CA . PHE A 1 33 ? 2.790 -4.650 -4.965 1.00 65.11 33 PHE A CA 13
ATOM 18433 C C . PHE A 1 33 ? 3.349 -6.031 -4.673 1.00 11.15 33 PHE A C 13
ATOM 18434 O O . PHE A 1 33 ? 2.603 -6.954 -4.339 1.00 25.53 33 PHE A O 13
ATOM 18451 N N . SER A 1 34 ? 4.652 -6.169 -4.804 1.00 62.11 34 SER A N 13
ATOM 18452 C CA . SER A 1 34 ? 5.317 -7.416 -4.478 1.00 11.11 34 SER A CA 13
ATOM 18453 C C . SER A 1 34 ? 5.890 -7.347 -3.065 1.00 54.32 34 SER A C 13
ATOM 18454 O O . SER A 1 34 ? 6.749 -6.514 -2.775 1.00 5.24 34 SER A O 13
ATOM 18462 N N . PRO A 1 35 ? 5.408 -8.222 -2.162 1.00 64.41 35 PRO A N 13
ATOM 18463 C CA . PRO A 1 35 ? 5.815 -8.220 -0.747 1.00 41.44 35 PRO A CA 13
ATOM 18464 C C . PRO A 1 35 ? 7.306 -8.510 -0.546 1.00 25.22 35 PRO A C 13
ATOM 18465 O O . PRO A 1 35 ? 7.814 -8.456 0.574 1.00 74.20 35 PRO A O 13
ATOM 18476 N N . GLN A 1 36 ? 7.999 -8.824 -1.633 1.00 70.54 36 GLN A N 13
ATOM 18477 C CA . GLN A 1 36 ? 9.446 -8.987 -1.594 1.00 5.03 36 GLN A CA 13
ATOM 18478 C C . GLN A 1 36 ? 10.122 -7.639 -1.358 1.00 3.40 36 GLN A C 13
ATOM 18479 O O . GLN A 1 36 ? 11.273 -7.577 -0.929 1.00 54.41 36 GLN A O 13
ATOM 18493 N N . MET A 1 37 ? 9.390 -6.568 -1.636 1.00 64.35 37 MET A N 13
ATOM 18494 C CA . MET A 1 37 ? 9.902 -5.219 -1.471 1.00 62.34 37 MET A CA 13
ATOM 18495 C C . MET A 1 37 ? 9.628 -4.718 -0.056 1.00 4.33 37 MET A C 13
ATOM 18496 O O . MET A 1 37 ? 8.545 -4.936 0.488 1.00 42.05 37 MET A O 13
ATOM 18510 N N . SER A 1 38 ? 10.622 -4.077 0.542 1.00 41.11 38 SER A N 13
ATOM 18511 C CA . SER A 1 38 ? 10.481 -3.524 1.880 1.00 2.30 38 SER A CA 13
ATOM 18512 C C . SER A 1 38 ? 9.733 -2.192 1.836 1.00 42.11 38 SER A C 13
ATOM 18513 O O . SER A 1 38 ? 9.963 -1.371 0.944 1.00 11.11 38 SER A O 13
ATOM 18521 N N . VAL A 1 39 ? 8.854 -1.982 2.811 1.00 70.53 39 VAL A N 13
ATOM 18522 C CA . VAL A 1 39 ? 8.036 -0.772 2.871 1.00 55.35 39 VAL A CA 13
ATOM 18523 C C . VAL A 1 39 ? 8.919 0.466 3.025 1.00 40.02 39 VAL A C 13
ATOM 18524 O O . VAL A 1 39 ? 8.556 1.569 2.602 1.00 72.21 39 VAL A O 13
ATOM 18537 N N . GLU A 1 40 ? 10.089 0.270 3.620 1.00 4.53 40 GLU A N 13
ATOM 18538 C CA . GLU A 1 40 ? 11.051 1.348 3.803 1.00 32.02 40 GLU A CA 13
ATOM 18539 C C . GLU A 1 40 ? 11.462 1.952 2.459 1.00 24.45 40 GLU A C 13
ATOM 18540 O O . GLU A 1 40 ? 11.711 3.150 2.362 1.00 5.32 40 GLU A O 13
ATOM 18552 N N . ALA A 1 41 ? 11.495 1.130 1.419 1.00 12.24 41 ALA A N 13
ATOM 18553 C CA . ALA A 1 41 ? 11.948 1.575 0.107 1.00 70.51 41 ALA A CA 13
ATOM 18554 C C . ALA A 1 41 ? 10.780 2.061 -0.748 1.00 24.25 41 ALA A C 13
ATOM 18555 O O . ALA A 1 41 ? 10.954 2.408 -1.917 1.00 4.13 41 ALA A O 13
ATOM 18562 N N . VAL A 1 42 ? 9.590 2.088 -0.163 1.00 44.32 42 VAL A N 13
ATOM 18563 C CA . VAL A 1 42 ? 8.395 2.500 -0.890 1.00 61.42 42 VAL A CA 13
ATOM 18564 C C . VAL A 1 42 ? 8.064 3.968 -0.616 1.00 41.34 42 VAL A C 13
ATOM 18565 O O . VAL A 1 42 ? 7.533 4.665 -1.482 1.00 43.51 42 VAL A O 13
ATOM 18578 N N . LYS A 1 43 ? 8.408 4.431 0.584 1.00 25.43 43 LYS A N 13
ATOM 18579 C CA . LYS A 1 43 ? 8.047 5.778 1.030 1.00 53.12 43 LYS A CA 13
ATOM 18580 C C . LYS A 1 43 ? 8.547 6.855 0.066 1.00 25.20 43 LYS A C 13
ATOM 18581 O O . LYS A 1 43 ? 7.757 7.647 -0.452 1.00 33.23 43 LYS A O 13
ATOM 18600 N N . GLU A 1 44 ? 9.853 6.873 -0.174 1.00 74.25 44 GLU A N 13
ATOM 18601 C CA . GLU A 1 44 ? 10.464 7.881 -1.031 1.00 53.10 44 GLU A CA 13
ATOM 18602 C C . GLU A 1 44 ? 9.940 7.774 -2.461 1.00 43.50 44 GLU A C 13
ATOM 18603 O O . GLU A 1 44 ? 9.700 8.784 -3.121 1.00 21.32 44 GLU A O 13
ATOM 18615 N N . LYS A 1 45 ? 9.750 6.544 -2.928 1.00 41.22 45 LYS A N 13
ATOM 18616 C CA . LYS A 1 45 ? 9.280 6.308 -4.289 1.00 60.31 45 LYS A CA 13
ATOM 18617 C C . LYS A 1 45 ? 7.897 6.925 -4.502 1.00 33.13 45 LYS A C 13
ATOM 18618 O O . LYS A 1 45 ? 7.646 7.556 -5.528 1.00 42.33 45 LYS A O 13
ATOM 18637 N N . LEU A 1 46 ? 7.014 6.757 -3.523 1.00 3.54 46 LEU A N 13
ATOM 18638 C CA . LEU A 1 46 ? 5.677 7.336 -3.594 1.00 72.03 46 LEU A CA 13
ATOM 18639 C C . LEU A 1 46 ? 5.752 8.857 -3.548 1.00 65.53 46 LEU A C 13
ATOM 18640 O O . LEU A 1 46 ? 5.039 9.548 -4.280 1.00 73.10 46 LEU A O 13
ATOM 18656 N N . TRP A 1 47 ? 6.635 9.364 -2.694 1.00 51.23 47 TRP A N 13
ATOM 18657 C CA . TRP A 1 47 ? 6.855 10.798 -2.549 1.00 32.11 47 TRP A CA 13
ATOM 18658 C C . TRP A 1 47 ? 7.341 11.415 -3.863 1.00 71.44 47 TRP A C 13
ATOM 18659 O O . TRP A 1 47 ? 6.829 12.441 -4.304 1.00 2.44 47 TRP A O 13
ATOM 18680 N N . LYS A 1 48 ? 8.313 10.770 -4.492 1.00 4.32 48 LYS A N 13
ATOM 18681 C CA . LYS A 1 48 ? 8.889 11.275 -5.732 1.00 31.04 48 LYS A CA 13
ATOM 18682 C C . LYS A 1 48 ? 7.989 10.963 -6.926 1.00 2.02 48 LYS A C 13
ATOM 18683 O O . LYS A 1 48 ? 8.249 11.407 -8.042 1.00 55.13 48 LYS A O 13
ATOM 18702 N N . LYS A 1 49 ? 6.934 10.196 -6.685 1.00 62.10 49 LYS A N 13
ATOM 18703 C CA . LYS A 1 49 ? 5.985 9.856 -7.736 1.00 73.24 49 LYS A CA 13
ATOM 18704 C C . LYS A 1 49 ? 4.857 10.879 -7.795 1.00 12.11 49 LYS A C 13
ATOM 18705 O O . LYS A 1 49 ? 4.559 11.421 -8.857 1.00 51.32 49 LYS A O 13
ATOM 18724 N N . CYS A 1 50 ? 4.250 11.152 -6.643 1.00 14.30 50 CYS A N 13
ATOM 18725 C CA . CYS A 1 50 ? 3.072 12.017 -6.581 1.00 41.04 50 CYS A CA 13
ATOM 18726 C C . CYS A 1 50 ? 2.707 12.373 -5.137 1.00 62.31 50 CYS A C 13
ATOM 18727 O O . CYS A 1 50 ? 2.067 13.396 -4.888 1.00 61.24 50 CYS A O 13
ATOM 18735 N N . GLY A 1 51 ? 3.101 11.528 -4.188 1.00 40.41 51 GLY A N 13
ATOM 18736 C CA . GLY A 1 51 ? 2.769 11.764 -2.796 1.00 31.52 51 GLY A CA 13
ATOM 18737 C C . GLY A 1 51 ? 3.502 12.955 -2.215 1.00 45.12 51 GLY A C 13
ATOM 18738 O O . GLY A 1 51 ? 4.385 13.527 -2.856 1.00 2.41 51 GLY A O 13
ATOM 18742 N N . THR A 1 52 ? 3.138 13.331 -1.002 1.00 62.54 52 THR A N 13
ATOM 18743 C CA . THR A 1 52 ? 3.741 14.475 -0.352 1.00 50.31 52 THR A CA 13
ATOM 18744 C C . THR A 1 52 ? 4.966 14.066 0.459 1.00 33.05 52 THR A C 13
ATOM 18745 O O . THR A 1 52 ? 5.383 12.907 0.423 1.00 34.43 52 THR A O 13
ATOM 18756 N N . SER A 1 53 ? 5.541 15.025 1.176 1.00 45.15 53 SER A N 13
ATOM 18757 C CA . SER A 1 53 ? 6.770 14.807 1.924 1.00 34.15 53 SER A CA 13
ATOM 18758 C C . SER A 1 53 ? 6.613 13.668 2.933 1.00 44.42 53 SER A C 13
ATOM 18759 O O . SER A 1 53 ? 5.614 13.597 3.656 1.00 4.31 53 SER A O 13
ATOM 18767 N N . VAL A 1 54 ? 7.601 12.776 2.971 1.00 40.22 54 VAL A N 13
ATOM 18768 C CA . VAL A 1 54 ? 7.589 11.663 3.911 1.00 3.25 54 VAL A CA 13
ATOM 18769 C C . VAL A 1 54 ? 7.775 12.182 5.332 1.00 74.04 54 VAL A C 13
ATOM 18770 O O . VAL A 1 54 ? 8.900 12.319 5.818 1.00 41.15 54 VAL A O 13
ATOM 18783 N N . ASN A 1 55 ? 6.658 12.505 5.961 1.00 25.25 55 ASN A N 13
ATOM 18784 C CA . ASN A 1 55 ? 6.636 13.102 7.290 1.00 71.11 55 ASN A CA 13
ATOM 18785 C C . ASN A 1 55 ? 5.196 13.377 7.685 1.00 25.11 55 ASN A C 13
ATOM 18786 O O . ASN A 1 55 ? 4.696 12.863 8.685 1.00 2.35 55 ASN A O 13
ATOM 18797 N N . SER A 1 56 ? 4.537 14.184 6.868 1.00 43.25 56 SER A N 13
ATOM 18798 C CA . SER A 1 56 ? 3.142 14.530 7.071 1.00 41.21 56 SER A CA 13
ATOM 18799 C C . SER A 1 56 ? 2.234 13.532 6.354 1.00 60.40 56 SER A C 13
ATOM 18800 O O . SER A 1 56 ? 1.026 13.496 6.582 1.00 33.12 56 SER A O 13
ATOM 18808 N N . MET A 1 57 ? 2.836 12.730 5.482 1.00 33.35 57 MET A N 13
ATOM 18809 C CA . MET A 1 57 ? 2.127 11.653 4.804 1.00 64.32 57 MET A CA 13
ATOM 18810 C C . MET A 1 57 ? 2.385 10.328 5.520 1.00 34.40 57 MET A C 13
ATOM 18811 O O . MET A 1 57 ? 3.455 9.729 5.378 1.00 33.14 57 MET A O 13
ATOM 18825 N N . ALA A 1 58 ? 1.417 9.885 6.308 1.00 14.24 58 ALA A N 13
ATOM 18826 C CA . ALA A 1 58 ? 1.554 8.647 7.068 1.00 52.23 58 ALA A CA 13
ATOM 18827 C C . ALA A 1 58 ? 0.839 7.492 6.374 1.00 13.33 58 ALA A C 13
ATOM 18828 O O . ALA A 1 58 ? -0.195 7.683 5.733 1.00 14.42 58 ALA A O 13
ATOM 18835 N N . LEU A 1 59 ? 1.400 6.297 6.495 1.00 74.43 59 LEU A N 13
ATOM 18836 C CA . LEU A 1 59 ? 0.808 5.109 5.901 1.00 14.44 59 LEU A CA 13
ATOM 18837 C C . LEU A 1 59 ? 0.235 4.201 6.981 1.00 22.21 59 LEU A C 13
ATOM 18838 O O . LEU A 1 59 ? 0.960 3.417 7.596 1.00 3.32 59 LEU A O 13
ATOM 18854 N N . GLU A 1 60 ? -1.062 4.326 7.226 1.00 23.20 60 GLU A N 13
ATOM 18855 C CA . GLU A 1 60 ? -1.728 3.513 8.231 1.00 2.13 60 GLU A CA 13
ATOM 18856 C C . GLU A 1 60 ? -2.513 2.379 7.582 1.00 75.14 60 GLU A C 13
ATOM 18857 O O . GLU A 1 60 ? -3.512 2.608 6.894 1.00 60.15 60 GLU A O 13
ATOM 18869 N N . LEU A 1 61 ? -2.043 1.161 7.786 1.00 70.00 61 LEU A N 13
ATOM 18870 C CA . LEU A 1 61 ? -2.706 -0.013 7.249 1.00 71.14 61 LEU A CA 13
ATOM 18871 C C . LEU A 1 61 ? -3.856 -0.431 8.158 1.00 24.25 61 LEU A C 13
ATOM 18872 O O . LEU A 1 61 ? -3.643 -0.899 9.280 1.00 21.01 61 LEU A O 13
ATOM 18888 N N . TYR A 1 62 ? -5.074 -0.244 7.675 1.00 35.41 62 TYR A N 13
ATOM 18889 C CA . TYR A 1 62 ? -6.259 -0.597 8.441 1.00 11.34 62 TYR A CA 13
ATOM 18890 C C . TYR A 1 62 ? -6.664 -2.040 8.179 1.00 0.03 62 TYR A C 13
ATOM 18891 O O . TYR A 1 62 ? -6.602 -2.515 7.039 1.00 62.25 62 TYR A O 13
ATOM 18909 N N . ASP A 1 63 ? -7.081 -2.730 9.231 1.00 51.34 63 ASP A N 13
ATOM 18910 C CA . ASP A 1 63 ? -7.626 -4.071 9.098 1.00 14.41 63 ASP A CA 13
ATOM 18911 C C . ASP A 1 63 ? -9.096 -3.974 8.696 1.00 74.32 63 ASP A C 13
ATOM 18912 O O . ASP A 1 63 ? -9.996 -4.058 9.532 1.00 24.32 63 ASP A O 13
ATOM 18921 N N . ASP A 1 64 ? -9.301 -3.710 7.405 1.00 64.11 64 ASP A N 13
ATOM 18922 C CA . ASP A 1 64 ? -10.626 -3.522 6.805 1.00 34.43 64 ASP A CA 13
ATOM 18923 C C . ASP A 1 64 ? -11.254 -2.210 7.260 1.00 3.41 64 ASP A C 13
ATOM 18924 O O . ASP A 1 64 ? -11.446 -1.292 6.465 1.00 5.43 64 ASP A O 13
ATOM 18933 N N . SER A 1 65 ? -11.545 -2.136 8.543 1.00 22.01 65 SER A N 13
ATOM 18934 C CA . SER A 1 65 ? -12.165 -0.974 9.170 1.00 22.04 65 SER A CA 13
ATOM 18935 C C . SER A 1 65 ? -12.091 -1.130 10.682 1.00 4.11 65 SER A C 13
ATOM 18936 O O . SER A 1 65 ? -12.623 -2.092 11.240 1.00 23.24 65 SER A O 13
ATOM 18944 N N . GLY A 1 66 ? -11.434 -0.190 11.344 1.00 71.12 66 GLY A N 13
ATOM 18945 C CA . GLY A 1 66 ? -11.228 -0.303 12.775 1.00 74.34 66 GLY A CA 13
ATOM 18946 C C . GLY A 1 66 ? -10.068 -1.217 13.092 1.00 42.02 66 GLY A C 13
ATOM 18947 O O . GLY A 1 66 ? -9.885 -2.237 12.426 1.00 61.43 66 GLY A O 13
ATOM 18951 N N . SER A 1 67 ? -9.300 -0.853 14.112 1.00 71.14 67 SER A N 13
ATOM 18952 C CA . SER A 1 67 ? -8.090 -1.580 14.482 1.00 3.45 67 SER A CA 13
ATOM 18953 C C . SER A 1 67 ? -7.054 -1.533 13.358 1.00 63.12 67 SER A C 13
ATOM 18954 O O . SER A 1 67 ? -7.160 -2.235 12.353 1.00 63.35 67 SER A O 13
ATOM 18962 N N . LYS A 1 68 ? -6.049 -0.692 13.533 1.00 72.24 68 LYS A N 13
ATOM 18963 C CA . LYS A 1 68 ? -5.016 -0.553 12.529 1.00 61.23 68 LYS A CA 13
ATOM 18964 C C . LYS A 1 68 ? -3.873 -1.512 12.830 1.00 44.43 68 LYS A C 13
ATOM 18965 O O . LYS A 1 68 ? -3.409 -1.616 13.970 1.00 54.43 68 LYS A O 13
ATOM 18984 N N . VAL A 1 69 ? -3.437 -2.227 11.811 1.00 60.11 69 VAL A N 13
ATOM 18985 C CA . VAL A 1 69 ? -2.427 -3.259 11.981 1.00 55.35 69 VAL A CA 13
ATOM 18986 C C . VAL A 1 69 ? -1.046 -2.736 11.595 1.00 43.31 69 VAL A C 13
ATOM 18987 O O . VAL A 1 69 ? -0.079 -3.492 11.499 1.00 32.32 69 VAL A O 13
ATOM 19000 N N . ALA A 1 70 ? -0.963 -1.431 11.384 1.00 24.54 70 ALA A N 13
ATOM 19001 C CA . ALA A 1 70 ? 0.298 -0.788 11.052 1.00 75.44 70 ALA A CA 13
ATOM 19002 C C . ALA A 1 70 ? 1.091 -0.468 12.313 1.00 12.04 70 ALA A C 13
ATOM 19003 O O . ALA A 1 70 ? 0.970 0.618 12.880 1.00 33.20 70 ALA A O 13
ATOM 19010 N N . VAL A 1 71 ? 1.873 -1.433 12.766 1.00 74.40 71 VAL A N 13
ATOM 19011 C CA . VAL A 1 71 ? 2.707 -1.249 13.948 1.00 14.11 71 VAL A CA 13
ATOM 19012 C C . VAL A 1 71 ? 4.073 -0.691 13.554 1.00 11.23 71 VAL A C 13
ATOM 19013 O O . VAL A 1 71 ? 4.757 -0.070 14.366 1.00 3.32 71 VAL A O 13
ATOM 19026 N N . LEU A 1 72 ? 4.433 -0.887 12.287 1.00 41.44 72 LEU A N 13
ATOM 19027 C CA . LEU A 1 72 ? 5.737 -0.483 11.764 1.00 3.22 72 LEU A CA 13
ATOM 19028 C C . LEU A 1 72 ? 6.871 -1.110 12.574 1.00 41.42 72 LEU A C 13
ATOM 19029 O O . LEU A 1 72 ? 7.441 -0.487 13.475 1.00 15.32 72 LEU A O 13
ATOM 19045 N N . SER A 1 73 ? 7.166 -2.361 12.264 1.00 31.44 73 SER A N 13
ATOM 19046 C CA . SER A 1 73 ? 8.248 -3.081 12.916 1.00 71.43 73 SER A CA 13
ATOM 19047 C C . SER A 1 73 ? 9.022 -3.894 11.881 1.00 50.14 73 SER A C 13
ATOM 19048 O O . SER A 1 73 ? 10.244 -4.021 11.956 1.00 14.02 73 SER A O 13
ATOM 19056 N N . ASP A 1 74 ? 8.301 -4.426 10.906 1.00 12.31 74 ASP A N 13
ATOM 19057 C CA . ASP A 1 74 ? 8.915 -5.174 9.814 1.00 72.21 74 ASP A CA 13
ATOM 19058 C C . ASP A 1 74 ? 8.938 -4.318 8.556 1.00 54.15 74 ASP A C 13
ATOM 19059 O O . ASP A 1 74 ? 8.976 -4.824 7.436 1.00 1.41 74 ASP A O 13
ATOM 19068 N N . ASP A 1 75 ? 8.948 -3.008 8.772 1.00 22.02 75 ASP A N 13
ATOM 19069 C CA . ASP A 1 75 ? 8.929 -2.026 7.691 1.00 52.32 75 ASP A CA 13
ATOM 19070 C C . ASP A 1 75 ? 10.137 -2.185 6.773 1.00 71.43 75 ASP A C 13
ATOM 19071 O O . ASP A 1 75 ? 10.016 -2.122 5.547 1.00 72.00 75 ASP A O 13
ATOM 19080 N N . SER A 1 76 ? 11.299 -2.404 7.368 1.00 73.33 76 SER A N 13
ATOM 19081 C CA . SER A 1 76 ? 12.524 -2.578 6.603 1.00 74.12 76 SER A CA 13
ATOM 19082 C C . SER A 1 76 ? 12.839 -4.059 6.381 1.00 44.34 76 SER A C 13
ATOM 19083 O O . SER A 1 76 ? 13.963 -4.418 6.031 1.00 13.14 76 SER A O 13
ATOM 19091 N N . ARG A 1 77 ? 11.842 -4.911 6.570 1.00 53.03 77 ARG A N 13
ATOM 19092 C CA . ARG A 1 77 ? 12.010 -6.345 6.375 1.00 32.15 77 ARG A CA 13
ATOM 19093 C C . ARG A 1 77 ? 11.236 -6.801 5.138 1.00 41.14 77 ARG A C 13
ATOM 19094 O O . ARG A 1 77 ? 10.341 -6.095 4.669 1.00 12.12 77 ARG A O 13
ATOM 19115 N N . PRO A 1 78 ? 11.583 -7.968 4.570 1.00 15.14 78 PRO A N 13
ATOM 19116 C CA . PRO A 1 78 ? 10.819 -8.562 3.474 1.00 74.13 78 PRO A CA 13
ATOM 19117 C C . PRO A 1 78 ? 9.453 -9.042 3.949 1.00 32.41 78 PRO A C 13
ATOM 19118 O O . PRO A 1 78 ? 9.349 -10.048 4.653 1.00 73.33 78 PRO A O 13
ATOM 19129 N N . LEU A 1 79 ? 8.410 -8.314 3.568 1.00 73.04 79 LEU A N 13
ATOM 19130 C CA . LEU A 1 79 ? 7.051 -8.618 4.007 1.00 62.34 79 LEU A CA 13
ATOM 19131 C C . LEU A 1 79 ? 6.631 -10.008 3.521 1.00 2.45 79 LEU A C 13
ATOM 19132 O O . LEU A 1 79 ? 5.889 -10.720 4.200 1.00 4.32 79 LEU A O 13
ATOM 19148 N N . GLY A 1 80 ? 7.138 -10.392 2.353 1.00 2.44 80 GLY A N 13
ATOM 19149 C CA . GLY A 1 80 ? 6.833 -11.693 1.780 1.00 54.14 80 GLY A CA 13
ATOM 19150 C C . GLY A 1 80 ? 7.380 -12.844 2.605 1.00 75.21 80 GLY A C 13
ATOM 19151 O O . GLY A 1 80 ? 6.991 -13.994 2.404 1.00 61.52 80 GLY A O 13
ATOM 19155 N N . PHE A 1 81 ? 8.291 -12.534 3.522 1.00 53.12 81 PHE A N 13
ATOM 19156 C CA . PHE A 1 81 ? 8.828 -13.533 4.435 1.00 22.45 81 PHE A CA 13
ATOM 19157 C C . PHE A 1 81 ? 7.835 -13.794 5.559 1.00 51.32 81 PHE A C 13
ATOM 19158 O O . PHE A 1 81 ? 7.734 -14.909 6.071 1.00 34.33 81 PHE A O 13
ATOM 19175 N N . PHE A 1 82 ? 7.089 -12.762 5.918 1.00 21.43 82 PHE A N 13
ATOM 19176 C CA . PHE A 1 82 ? 6.127 -12.858 7.000 1.00 42.01 82 PHE A CA 13
ATOM 19177 C C . PHE A 1 82 ? 4.870 -13.573 6.516 1.00 5.21 82 PHE A C 13
ATOM 19178 O O . PHE A 1 82 ? 4.648 -14.739 6.841 1.00 73.13 82 PHE A O 13
ATOM 19195 N N . SER A 1 83 ? 4.060 -12.875 5.726 1.00 52.12 83 SER A N 13
ATOM 19196 C CA . SER A 1 83 ? 2.822 -13.440 5.191 1.00 22.41 83 SER A CA 13
ATOM 19197 C C . SER A 1 83 ? 2.317 -12.626 4.003 1.00 73.21 83 SER A C 13
ATOM 19198 O O . SER A 1 83 ? 2.231 -11.402 4.074 1.00 54.04 83 SER A O 13
ATOM 19206 N N . PRO A 1 84 ? 2.003 -13.292 2.883 1.00 60.24 84 PRO A N 13
ATOM 19207 C CA . PRO A 1 84 ? 1.342 -12.648 1.755 1.00 23.44 84 PRO A CA 13
ATOM 19208 C C . PRO A 1 84 ? -0.174 -12.596 1.951 1.00 13.03 84 PRO A C 13
ATOM 19209 O O . PRO A 1 84 ? -0.811 -13.621 2.215 1.00 70.20 84 PRO A O 13
ATOM 19220 N N . PHE A 1 85 ? -0.751 -11.407 1.834 1.00 31.13 85 PHE A N 13
ATOM 19221 C CA . PHE A 1 85 ? -2.178 -11.231 2.081 1.00 4.41 85 PHE A CA 13
ATOM 19222 C C . PHE A 1 85 ? -2.774 -10.153 1.183 1.00 11.40 85 PHE A C 13
ATOM 19223 O O . PHE A 1 85 ? -2.052 -9.333 0.617 1.00 65.12 85 PHE A O 13
ATOM 19240 N N . ASP A 1 86 ? -4.094 -10.165 1.057 1.00 34.31 86 ASP A N 13
ATOM 19241 C CA . ASP A 1 86 ? -4.805 -9.140 0.305 1.00 2.01 86 ASP A CA 13
ATOM 19242 C C . ASP A 1 86 ? -6.104 -8.794 1.011 1.00 45.32 86 ASP A C 13
ATOM 19243 O O . ASP A 1 86 ? -6.718 -9.646 1.653 1.00 2.23 86 ASP A O 13
ATOM 19252 N N . GLY A 1 87 ? -6.508 -7.537 0.916 1.00 5.30 87 GLY A N 13
ATOM 19253 C CA . GLY A 1 87 ? -7.739 -7.112 1.551 1.00 22.33 87 GLY A CA 13
ATOM 19254 C C . GLY A 1 87 ? -7.535 -5.912 2.448 1.00 54.00 87 GLY A C 13
ATOM 19255 O O . GLY A 1 87 ? -8.431 -5.086 2.610 1.00 72.23 87 GLY A O 13
ATOM 19259 N N . PHE A 1 88 ? -6.351 -5.820 3.039 1.00 35.05 88 PHE A N 13
ATOM 19260 C CA . PHE A 1 88 ? -6.010 -4.694 3.895 1.00 12.32 88 PHE A CA 13
ATOM 19261 C C . PHE A 1 88 ? -5.934 -3.412 3.072 1.00 0.32 88 PHE A C 13
ATOM 19262 O O . PHE A 1 88 ? -5.554 -3.434 1.895 1.00 24.33 88 PHE A O 13
ATOM 19279 N N . ARG A 1 89 ? -6.304 -2.299 3.683 1.00 5.03 89 ARG A N 13
ATOM 19280 C CA . ARG A 1 89 ? -6.341 -1.027 2.977 1.00 4.44 89 ARG A CA 13
ATOM 19281 C C . ARG A 1 89 ? -5.399 -0.016 3.617 1.00 74.23 89 ARG A C 13
ATOM 19282 O O . ARG A 1 89 ? -5.447 0.221 4.827 1.00 45.44 89 ARG A O 13
ATOM 19303 N N . LEU A 1 90 ? -4.541 0.565 2.793 1.00 24.55 90 LEU A N 13
ATOM 19304 C CA . LEU A 1 90 ? -3.631 1.607 3.237 1.00 23.14 90 LEU A CA 13
ATOM 19305 C C . LEU A 1 90 ? -4.350 2.945 3.262 1.00 1.42 90 LEU A C 13
ATOM 19306 O O . LEU A 1 90 ? -4.681 3.503 2.213 1.00 55.33 90 LEU A O 13
ATOM 19322 N N . HIS A 1 91 ? -4.615 3.448 4.456 1.00 45.02 91 HIS A N 13
ATOM 19323 C CA . HIS A 1 91 ? -5.261 4.737 4.594 1.00 44.21 91 HIS A CA 13
ATOM 19324 C C . HIS A 1 91 ? -4.195 5.810 4.709 1.00 45.24 91 HIS A C 13
ATOM 19325 O O . HIS A 1 91 ? -3.641 6.036 5.783 1.00 53.24 91 HIS A O 13
ATOM 19340 N N . ILE A 1 92 ? -3.883 6.436 3.587 1.00 1.11 92 ILE A N 13
ATOM 19341 C CA . ILE A 1 92 ? -2.844 7.445 3.547 1.00 74.53 92 ILE A CA 13
ATOM 19342 C C . ILE A 1 92 ? -3.282 8.683 4.310 1.00 21.13 92 ILE A C 13
ATOM 19343 O O . ILE A 1 92 ? -4.216 9.379 3.909 1.00 63.50 92 ILE A O 13
ATOM 19359 N N . ILE A 1 93 ? -2.622 8.929 5.428 1.00 41.43 93 ILE A N 13
ATOM 19360 C CA . ILE A 1 93 ? -2.910 10.083 6.249 1.00 2.31 93 ILE A CA 13
ATOM 19361 C C . ILE A 1 93 ? -1.991 11.222 5.841 1.00 4.41 93 ILE A C 13
ATOM 19362 O O . ILE A 1 93 ? -0.953 11.451 6.460 1.00 54.12 93 ILE A O 13
ATOM 19378 N N . ASP A 1 94 ? -2.340 11.872 4.747 1.00 61.54 94 ASP A N 13
ATOM 19379 C CA . ASP A 1 94 ? -1.599 13.029 4.277 1.00 30.15 94 ASP A CA 13
ATOM 19380 C C . ASP A 1 94 ? -2.190 14.296 4.876 1.00 11.52 94 ASP A C 13
ATOM 19381 O O . ASP A 1 94 ? -3.221 14.803 4.429 1.00 25.11 94 ASP A O 13
ATOM 19390 N N . LEU A 1 95 ? -1.544 14.787 5.919 1.00 1.33 95 LEU A N 13
ATOM 19391 C CA . LEU A 1 95 ? -2.043 15.942 6.650 1.00 54.41 95 LEU A CA 13
ATOM 19392 C C . LEU A 1 95 ? -1.249 17.188 6.296 1.00 25.00 95 LEU A C 13
ATOM 19393 O O . LEU A 1 95 ? -1.237 18.161 7.053 1.00 71.11 95 LEU A O 13
ATOM 19409 N N . ASP A 1 96 ? -0.597 17.156 5.142 1.00 22.31 96 ASP A N 13
ATOM 19410 C CA . ASP A 1 96 ? 0.171 18.295 4.658 1.00 71.41 96 ASP A CA 13
ATOM 19411 C C . ASP A 1 96 ? -0.702 19.541 4.583 1.00 42.41 96 ASP A C 13
ATOM 19412 O O . ASP A 1 96 ? -1.853 19.469 4.148 1.00 43.52 96 ASP A O 13
ATOM 19421 N N . PRO A 1 97 ? -0.168 20.689 5.027 1.00 43.14 97 PRO A N 13
ATOM 19422 C CA . PRO A 1 97 ? -0.898 21.962 5.048 1.00 42.35 97 PRO A CA 13
ATOM 19423 C C . PRO A 1 97 ? -1.479 22.327 3.684 1.00 62.34 97 PRO A C 13
ATOM 19424 O O . PRO A 1 97 ? -0.701 22.699 2.785 1.00 39.08 97 PRO A O 13
ATOM 19436 N N . MET A 1 1 ? 1.369 12.691 -20.392 1.00 0.00 1 MET A N 14
ATOM 19437 C CA . MET A 1 1 ? 0.442 12.092 -21.378 1.00 52.33 1 MET A CA 14
ATOM 19438 C C . MET A 1 1 ? 1.116 10.934 -22.102 1.00 51.52 1 MET A C 14
ATOM 19439 O O . MET A 1 1 ? 1.802 11.127 -23.110 1.00 52.22 1 MET A O 14
ATOM 19455 N N . GLY A 1 2 ? 0.933 9.734 -21.575 1.00 40.51 2 GLY A N 14
ATOM 19456 C CA . GLY A 1 2 ? 1.556 8.565 -22.154 1.00 2.31 2 GLY A CA 14
ATOM 19457 C C . GLY A 1 2 ? 1.791 7.480 -21.126 1.00 53.45 2 GLY A C 14
ATOM 19458 O O . GLY A 1 2 ? 2.929 7.234 -20.720 1.00 24.12 2 GLY A O 14
ATOM 19462 N N . HIS A 1 3 ? 0.711 6.845 -20.691 1.00 60.20 3 HIS A N 14
ATOM 19463 C CA . HIS A 1 3 ? 0.788 5.748 -19.735 1.00 61.21 3 HIS A CA 14
ATOM 19464 C C . HIS A 1 3 ? 1.467 4.540 -20.373 1.00 64.15 3 HIS A C 14
ATOM 19465 O O . HIS A 1 3 ? 0.899 3.888 -21.248 1.00 5.23 3 HIS A O 14
ATOM 19480 N N . HIS A 1 4 ? 2.677 4.244 -19.925 1.00 2.14 4 HIS A N 14
ATOM 19481 C CA . HIS A 1 4 ? 3.454 3.155 -20.500 1.00 42.34 4 HIS A CA 14
ATOM 19482 C C . HIS A 1 4 ? 3.238 1.854 -19.735 1.00 40.15 4 HIS A C 14
ATOM 19483 O O . HIS A 1 4 ? 3.397 1.801 -18.516 1.00 21.44 4 HIS A O 14
ATOM 19498 N N . HIS A 1 5 ? 2.859 0.813 -20.462 1.00 43.12 5 HIS A N 14
ATOM 19499 C CA . HIS A 1 5 ? 2.688 -0.512 -19.879 1.00 72.10 5 HIS A CA 14
ATOM 19500 C C . HIS A 1 5 ? 3.676 -1.482 -20.515 1.00 11.24 5 HIS A C 14
ATOM 19501 O O . HIS A 1 5 ? 4.164 -1.238 -21.618 1.00 60.15 5 HIS A O 14
ATOM 19516 N N . HIS A 1 6 ? 3.986 -2.564 -19.824 1.00 22.14 6 HIS A N 14
ATOM 19517 C CA . HIS A 1 6 ? 4.940 -3.542 -20.331 1.00 41.45 6 HIS A CA 14
ATOM 19518 C C . HIS A 1 6 ? 4.329 -4.935 -20.364 1.00 44.33 6 HIS A C 14
ATOM 19519 O O . HIS A 1 6 ? 3.570 -5.315 -19.472 1.00 43.12 6 HIS A O 14
ATOM 19534 N N . HIS A 1 7 ? 4.668 -5.694 -21.393 1.00 12.23 7 HIS A N 14
ATOM 19535 C CA . HIS A 1 7 ? 4.231 -7.081 -21.501 1.00 4.11 7 HIS A CA 14
ATOM 19536 C C . HIS A 1 7 ? 5.218 -7.969 -20.755 1.00 14.23 7 HIS A C 14
ATOM 19537 O O . HIS A 1 7 ? 5.821 -8.877 -21.331 1.00 53.31 7 HIS A O 14
ATOM 19552 N N . HIS A 1 8 ? 5.393 -7.681 -19.473 1.00 24.21 8 HIS A N 14
ATOM 19553 C CA . HIS A 1 8 ? 6.380 -8.369 -18.655 1.00 22.23 8 HIS A CA 14
ATOM 19554 C C . HIS A 1 8 ? 5.785 -9.639 -18.053 1.00 75.40 8 HIS A C 14
ATOM 19555 O O . HIS A 1 8 ? 4.917 -9.572 -17.179 1.00 22.05 8 HIS A O 14
ATOM 19570 N N . SER A 1 9 ? 6.259 -10.788 -18.522 1.00 64.13 9 SER A N 14
ATOM 19571 C CA . SER A 1 9 ? 5.802 -12.075 -18.015 1.00 74.31 9 SER A CA 14
ATOM 19572 C C . SER A 1 9 ? 6.058 -12.189 -16.512 1.00 4.31 9 SER A C 14
ATOM 19573 O O . SER A 1 9 ? 7.100 -11.754 -16.013 1.00 51.53 9 SER A O 14
ATOM 19581 N N . HIS A 1 10 ? 5.101 -12.752 -15.789 1.00 62.00 10 HIS A N 14
ATOM 19582 C CA . HIS A 1 10 ? 5.216 -12.864 -14.344 1.00 14.43 10 HIS A CA 14
ATOM 19583 C C . HIS A 1 10 ?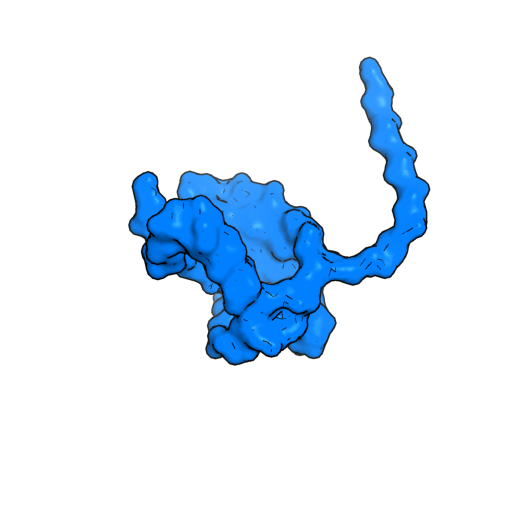 4.465 -14.088 -13.839 1.00 33.35 10 HIS A C 14
ATOM 19584 O O . HIS A 1 10 ? 3.460 -14.495 -14.428 1.00 42.21 10 HIS A O 14
ATOM 19599 N N . GLY A 1 11 ? 4.961 -14.680 -12.767 1.00 41.04 11 GLY A N 14
ATOM 19600 C CA . GLY A 1 11 ? 4.173 -15.645 -12.038 1.00 22.33 11 GLY A CA 14
ATOM 19601 C C . GLY A 1 11 ? 3.071 -14.921 -11.303 1.00 60.54 11 GLY A C 14
ATOM 19602 O O . GLY A 1 11 ? 3.352 -14.006 -10.523 1.00 53.11 11 GLY A O 14
ATOM 19606 N N . ASP A 1 12 ? 1.823 -15.275 -11.570 1.00 53.11 12 ASP A N 14
ATOM 19607 C CA . ASP A 1 12 ? 0.706 -14.485 -11.073 1.00 62.11 12 ASP A CA 14
ATOM 19608 C C . ASP A 1 12 ? 0.465 -14.729 -9.588 1.00 72.42 12 ASP A C 14
ATOM 19609 O O . ASP A 1 12 ? -0.387 -15.525 -9.192 1.00 51.21 12 ASP A O 14
ATOM 19618 N N . ASP A 1 13 ? 1.267 -14.054 -8.782 1.00 60.33 13 ASP A N 14
ATOM 19619 C CA . ASP A 1 13 ? 1.154 -14.092 -7.338 1.00 11.14 13 ASP A CA 14
ATOM 19620 C C . ASP A 1 13 ? 1.527 -12.728 -6.781 1.00 44.13 13 ASP A C 14
ATOM 19621 O O . ASP A 1 13 ? 2.696 -12.337 -6.807 1.00 33.31 13 ASP A O 14
ATOM 19630 N N . SER A 1 14 ? 0.532 -11.983 -6.331 1.00 35.35 14 SER A N 14
ATOM 19631 C CA . SER A 1 14 ? 0.750 -10.625 -5.858 1.00 15.54 14 SER A CA 14
ATOM 19632 C C . SER A 1 14 ? -0.302 -10.241 -4.824 1.00 4.50 14 SER A C 14
ATOM 19633 O O . SER A 1 14 ? -1.352 -10.879 -4.727 1.00 52.35 14 SER A O 14
ATOM 19641 N N . VAL A 1 15 ? -0.009 -9.206 -4.050 1.00 41.23 15 VAL A N 14
ATOM 19642 C CA . VAL A 1 15 ? -0.927 -8.735 -3.026 1.00 51.21 15 VAL A CA 14
ATOM 19643 C C . VAL A 1 15 ? -1.777 -7.589 -3.558 1.00 72.33 15 VAL A C 14
ATOM 19644 O O . VAL A 1 15 ? -1.501 -7.050 -4.632 1.00 44.53 15 VAL A O 14
ATOM 19657 N N . HIS A 1 16 ? -2.798 -7.213 -2.805 1.00 33.31 16 HIS A N 14
ATOM 19658 C CA . HIS A 1 16 ? -3.724 -6.174 -3.242 1.00 2.11 16 HIS A CA 14
ATOM 19659 C C . HIS A 1 16 ? -3.760 -5.041 -2.224 1.00 52.31 16 HIS A C 14
ATOM 19660 O O . HIS A 1 16 ? -4.619 -5.013 -1.343 1.00 61.32 16 HIS A O 14
ATOM 19675 N N . LEU A 1 17 ? -2.817 -4.120 -2.329 1.00 20.30 17 LEU A N 14
ATOM 19676 C CA . LEU A 1 17 ? -2.738 -3.014 -1.387 1.00 14.53 17 LEU A CA 14
ATOM 19677 C C . LEU A 1 17 ? -3.801 -1.976 -1.708 1.00 64.25 17 LEU A C 14
ATOM 19678 O O . LEU A 1 17 ? -3.732 -1.290 -2.729 1.00 42.03 17 LEU A O 14
ATOM 19694 N N . HIS A 1 18 ? -4.788 -1.874 -0.836 1.00 40.24 18 HIS A N 14
ATOM 19695 C CA . HIS A 1 18 ? -5.913 -0.985 -1.067 1.00 61.11 18 HIS A CA 14
ATOM 19696 C C . HIS A 1 18 ? -5.579 0.424 -0.593 1.00 74.43 18 HIS A C 14
ATOM 19697 O O . HIS A 1 18 ? -5.584 0.701 0.608 1.00 64.01 18 HIS A O 14
ATOM 19712 N N . ILE A 1 19 ? -5.274 1.298 -1.538 1.00 21.32 19 ILE A N 14
ATOM 19713 C CA . ILE A 1 19 ? -4.913 2.674 -1.233 1.00 24.42 19 ILE A CA 14
ATOM 19714 C C . ILE A 1 19 ? -6.160 3.548 -1.165 1.00 24.30 19 ILE A C 14
ATOM 19715 O O . ILE A 1 19 ? -6.931 3.621 -2.124 1.00 13.41 19 ILE A O 14
ATOM 19731 N N . THR A 1 20 ? -6.360 4.198 -0.031 1.00 52.13 20 THR A N 14
ATOM 19732 C CA . THR A 1 20 ? -7.512 5.065 0.150 1.00 51.42 20 THR A CA 14
ATOM 19733 C C . THR A 1 20 ? -7.118 6.337 0.893 1.00 15.14 20 THR A C 14
ATOM 19734 O O . THR A 1 20 ? -6.550 6.274 1.983 1.00 22.32 20 THR A O 14
ATOM 19745 N N . HIS A 1 21 ? -7.416 7.485 0.300 1.00 31.05 21 HIS A N 14
ATOM 19746 C CA . HIS A 1 21 ? -7.127 8.767 0.931 1.00 21.45 21 HIS A CA 14
ATOM 19747 C C . HIS A 1 21 ? -8.248 9.160 1.885 1.00 24.42 21 HIS A C 14
ATOM 19748 O O . HIS A 1 21 ? -9.361 8.641 1.796 1.00 55.44 21 HIS A O 14
ATOM 19763 N N . ALA A 1 22 ? -7.946 10.071 2.795 1.00 23.23 22 ALA A N 14
ATOM 19764 C CA . ALA A 1 22 ? -8.939 10.585 3.721 1.00 44.21 22 ALA A CA 14
ATOM 19765 C C . ALA A 1 22 ? -9.540 11.869 3.170 1.00 32.32 22 ALA A C 14
ATOM 19766 O O . ALA A 1 22 ? -10.684 12.220 3.471 1.00 30.21 22 ALA A O 14
ATOM 19773 N N . ASN A 1 23 ? -8.752 12.568 2.361 1.00 2.41 23 ASN A N 14
ATOM 19774 C CA . ASN A 1 23 ? -9.204 13.783 1.701 1.00 54.04 23 ASN A CA 14
ATOM 19775 C C . ASN A 1 23 ? -10.155 13.430 0.565 1.00 72.41 23 ASN A C 14
ATOM 19776 O O . ASN A 1 23 ? -11.276 13.934 0.494 1.00 61.42 23 ASN A O 14
ATOM 19787 N N . LEU A 1 24 ? -9.702 12.549 -0.315 1.00 4.14 24 LEU A N 14
ATOM 19788 C CA . LEU A 1 24 ? -10.526 12.064 -1.411 1.00 50.13 24 LEU A CA 14
ATOM 19789 C C . LEU A 1 24 ? -11.102 10.701 -1.049 1.00 32.21 24 LEU A C 14
ATOM 19790 O O . LEU A 1 24 ? -10.408 9.684 -1.128 1.00 53.30 24 LEU A O 14
ATOM 19806 N N . LYS A 1 25 ? -12.366 10.690 -0.649 1.00 54.33 25 LYS A N 14
ATOM 19807 C CA . LYS A 1 25 ? -13.017 9.470 -0.182 1.00 24.21 25 LYS A CA 14
ATOM 19808 C C . LYS A 1 25 ? -13.413 8.568 -1.344 1.00 65.50 25 LYS A C 14
ATOM 19809 O O . LYS A 1 25 ? -13.602 7.364 -1.169 1.00 51.12 25 LYS A O 14
ATOM 19828 N N . SER A 1 26 ? -13.539 9.149 -2.530 1.00 50.24 26 SER A N 14
ATOM 19829 C CA . SER A 1 26 ? -13.898 8.386 -3.715 1.00 1.45 26 SER A CA 14
ATOM 19830 C C . SER A 1 26 ? -12.652 8.018 -4.513 1.00 34.14 26 SER A C 14
ATOM 19831 O O . SER A 1 26 ? -12.738 7.529 -5.640 1.00 12.31 26 SER A O 14
ATOM 19839 N N . PHE A 1 27 ? -11.490 8.254 -3.919 1.00 41.03 27 PHE A N 14
ATOM 19840 C CA . PHE A 1 27 ? -10.230 7.879 -4.538 1.00 43.14 27 PHE A CA 14
ATOM 19841 C C . PHE A 1 27 ? -9.807 6.508 -4.031 1.00 11.53 27 PHE A C 14
ATOM 19842 O O . PHE A 1 27 ? -9.187 6.386 -2.973 1.00 72.22 27 PHE A O 14
ATOM 19859 N N . SER A 1 28 ? -10.187 5.481 -4.767 1.00 51.32 28 SER A N 14
ATOM 19860 C CA . SER A 1 28 ? -9.861 4.117 -4.393 1.00 43.20 28 SER A CA 14
ATOM 19861 C C . SER A 1 28 ? -8.903 3.505 -5.406 1.00 63.51 28 SER A C 14
ATOM 19862 O O . SER A 1 28 ? -9.313 3.070 -6.481 1.00 5.34 28 SER A O 14
ATOM 19870 N N . ALA A 1 29 ? -7.626 3.493 -5.064 1.00 73.23 29 ALA A N 14
ATOM 19871 C CA . ALA A 1 29 ? -6.610 2.939 -5.941 1.00 24.21 29 ALA A CA 14
ATOM 19872 C C . ALA A 1 29 ? -6.186 1.570 -5.440 1.00 53.33 29 ALA A C 14
ATOM 19873 O O . ALA A 1 29 ? -5.845 1.412 -4.268 1.00 63.42 29 ALA A O 14
ATOM 19880 N N . ASP A 1 30 ? -6.230 0.577 -6.306 1.00 5.22 30 ASP A N 14
ATOM 19881 C CA . ASP A 1 30 ? -5.832 -0.762 -5.912 1.00 71.44 30 ASP A CA 14
ATOM 19882 C C . ASP A 1 30 ? -4.428 -1.047 -6.406 1.00 10.21 30 ASP A C 14
ATOM 19883 O O . ASP A 1 30 ? -4.203 -1.262 -7.600 1.00 12.23 30 ASP A O 14
ATOM 19892 N N . ALA A 1 31 ? -3.483 -1.020 -5.485 1.00 33.30 31 ALA A N 14
ATOM 19893 C CA . ALA A 1 31 ? -2.084 -1.179 -5.821 1.00 45.13 31 ALA A CA 14
ATOM 19894 C C . ALA A 1 31 ? -1.655 -2.633 -5.700 1.00 1.43 31 ALA A C 14
ATOM 19895 O O . ALA A 1 31 ? -1.405 -3.137 -4.602 1.00 71.10 31 ALA A O 14
ATOM 19902 N N . ARG A 1 32 ? -1.590 -3.309 -6.832 1.00 45.52 32 ARG A N 14
ATOM 19903 C CA . ARG A 1 32 ? -1.174 -4.699 -6.865 1.00 5.25 32 ARG A CA 14
ATOM 19904 C C . ARG A 1 32 ? 0.346 -4.785 -6.979 1.00 22.51 32 ARG A C 14
ATOM 19905 O O . ARG A 1 32 ? 0.949 -4.223 -7.897 1.00 24.53 32 ARG A O 14
ATOM 19926 N N . PHE A 1 33 ? 0.961 -5.454 -6.017 1.00 42.43 33 PHE A N 14
ATOM 19927 C CA . PHE A 1 33 ? 2.410 -5.604 -5.991 1.00 75.41 33 PHE A CA 14
ATOM 19928 C C . PHE A 1 33 ? 2.789 -7.046 -5.703 1.00 24.41 33 PHE A C 14
ATOM 19929 O O . PHE A 1 33 ? 2.158 -7.707 -4.877 1.00 40.35 33 PHE A O 14
ATOM 19946 N N . SER A 1 34 ? 3.804 -7.535 -6.393 1.00 53.01 34 SER A N 14
ATOM 19947 C CA . SER A 1 34 ? 4.332 -8.859 -6.122 1.00 45.41 34 SER A CA 14
ATOM 19948 C C . SER A 1 34 ? 5.035 -8.856 -4.767 1.00 61.02 34 SER A C 14
ATOM 19949 O O . SER A 1 34 ? 5.767 -7.915 -4.447 1.00 35.33 34 SER A O 14
ATOM 19957 N N . PRO A 1 35 ? 4.808 -9.889 -3.941 1.00 13.15 35 PRO A N 14
ATOM 19958 C CA . PRO A 1 35 ? 5.351 -9.945 -2.587 1.00 14.43 35 PRO A CA 14
ATOM 19959 C C . PRO A 1 35 ? 6.851 -10.208 -2.569 1.00 34.32 35 PRO A C 14
ATOM 19960 O O . PRO A 1 35 ? 7.290 -11.333 -2.329 1.00 31.25 35 PRO A O 14
ATOM 19971 N N . GLN A 1 36 ? 7.628 -9.169 -2.863 1.00 51.33 36 GLN A N 14
ATOM 19972 C CA . GLN A 1 36 ? 9.081 -9.225 -2.763 1.00 74.25 36 GLN A CA 14
ATOM 19973 C C . GLN A 1 36 ? 9.676 -7.859 -3.076 1.00 34.00 36 GLN A C 14
ATOM 19974 O O . GLN A 1 36 ? 10.200 -7.631 -4.166 1.00 35.14 36 GLN A O 14
ATOM 19988 N N . MET A 1 37 ? 9.552 -6.941 -2.128 1.00 21.15 37 MET A N 14
ATOM 19989 C CA . MET A 1 37 ? 10.072 -5.589 -2.291 1.00 44.15 37 MET A CA 14
ATOM 19990 C C . MET A 1 37 ? 10.396 -4.992 -0.928 1.00 3.11 37 MET A C 14
ATOM 19991 O O . MET A 1 37 ? 9.736 -5.309 0.064 1.00 54.14 37 MET A O 14
ATOM 20005 N N . SER A 1 38 ? 11.422 -4.157 -0.882 1.00 44.01 38 SER A N 14
ATOM 20006 C CA . SER A 1 38 ? 11.801 -3.477 0.344 1.00 1.21 38 SER A CA 14
ATOM 20007 C C . SER A 1 38 ? 11.001 -2.188 0.505 1.00 64.30 38 SER A C 14
ATOM 20008 O O . SER A 1 38 ? 10.847 -1.413 -0.444 1.00 50.15 38 SER A O 14
ATOM 20016 N N . VAL A 1 39 ? 10.495 -1.964 1.710 1.00 1.35 39 VAL A N 14
ATOM 20017 C CA . VAL A 1 39 ? 9.712 -0.770 2.012 1.00 72.34 39 VAL A CA 14
ATOM 20018 C C . VAL A 1 39 ? 10.571 0.488 1.870 1.00 34.41 39 VAL A C 14
ATOM 20019 O O . VAL A 1 39 ? 10.077 1.560 1.518 1.00 60.10 39 VAL A O 14
ATOM 20032 N N . GLU A 1 40 ? 11.865 0.336 2.124 1.00 32.10 40 GLU A N 14
ATOM 20033 C CA . GLU A 1 40 ? 12.815 1.434 1.991 1.00 71.33 40 GLU A CA 14
ATOM 20034 C C . GLU A 1 40 ? 12.846 1.956 0.554 1.00 1.34 40 GLU A C 14
ATOM 20035 O O . GLU A 1 40 ? 13.102 3.140 0.314 1.00 12.30 40 GLU A O 14
ATOM 20047 N N . ALA A 1 41 ? 12.563 1.073 -0.396 1.00 53.43 41 ALA A N 14
ATOM 20048 C CA . ALA A 1 41 ? 12.572 1.436 -1.805 1.00 20.42 41 ALA A CA 14
ATOM 20049 C C . ALA A 1 41 ? 11.311 2.213 -2.182 1.00 13.22 41 ALA A C 14
ATOM 20050 O O . ALA A 1 41 ? 11.385 3.230 -2.877 1.00 33.22 41 ALA A O 14
ATOM 20057 N N . VAL A 1 42 ? 10.155 1.748 -1.711 1.00 62.14 42 VAL A N 14
ATOM 20058 C CA . VAL A 1 42 ? 8.892 2.402 -2.048 1.00 13.53 42 VAL A CA 14
ATOM 20059 C C . VAL A 1 42 ? 8.791 3.771 -1.371 1.00 73.04 42 VAL A C 14
ATOM 20060 O O . VAL A 1 42 ? 8.285 4.725 -1.965 1.00 44.24 42 VAL A O 14
ATOM 20073 N N . LYS A 1 43 ? 9.309 3.875 -0.146 1.00 71.23 43 LYS A N 14
ATOM 20074 C CA . LYS A 1 43 ? 9.347 5.155 0.561 1.00 74.32 43 LYS A CA 14
ATOM 20075 C C . LYS A 1 43 ? 10.186 6.167 -0.211 1.00 11.31 43 LYS A C 14
ATOM 20076 O O . LYS A 1 43 ? 9.851 7.352 -0.274 1.00 42.21 43 LYS A O 14
ATOM 20095 N N . GLU A 1 44 ? 11.266 5.692 -0.816 1.00 51.02 44 GLU A N 14
ATOM 20096 C CA . GLU A 1 44 ? 12.155 6.550 -1.586 1.00 14.32 44 GLU A CA 14
ATOM 20097 C C . GLU A 1 44 ? 11.441 7.116 -2.815 1.00 45.20 44 GLU A C 14
ATOM 20098 O O . GLU A 1 44 ? 11.585 8.292 -3.142 1.00 64.40 44 GLU A O 14
ATOM 20110 N N . LYS A 1 45 ? 10.658 6.277 -3.484 1.00 61.43 45 LYS A N 14
ATOM 20111 C CA . LYS A 1 45 ? 9.959 6.697 -4.691 1.00 15.13 45 LYS A CA 14
ATOM 20112 C C . LYS A 1 45 ? 8.890 7.732 -4.353 1.00 61.12 45 LYS A C 14
ATOM 20113 O O . LYS A 1 45 ? 8.607 8.629 -5.151 1.00 72.44 45 LYS A O 14
ATOM 20132 N N . LEU A 1 46 ? 8.314 7.611 -3.163 1.00 43.51 46 LEU A N 14
ATOM 20133 C CA . LEU A 1 46 ? 7.344 8.585 -2.680 1.00 62.13 46 LEU A CA 14
ATOM 20134 C C . LEU A 1 46 ? 8.046 9.883 -2.301 1.00 42.23 46 LEU A C 14
ATOM 20135 O O . LEU A 1 46 ? 7.542 10.976 -2.561 1.00 1.32 46 LEU A O 14
ATOM 20151 N N . TRP A 1 47 ? 9.219 9.747 -1.691 1.00 21.04 47 TRP A N 14
ATOM 20152 C CA . TRP A 1 47 ? 10.039 10.889 -1.304 1.00 13.13 47 TRP A CA 14
ATOM 20153 C C . TRP A 1 47 ? 10.368 11.751 -2.522 1.00 61.41 47 TRP A C 14
ATOM 20154 O O . TRP A 1 47 ? 10.365 12.980 -2.449 1.00 71.21 47 TRP A O 14
ATOM 20175 N N . LYS A 1 48 ? 10.619 11.091 -3.648 1.00 11.33 48 LYS A N 14
ATOM 20176 C CA . LYS A 1 48 ? 10.987 11.769 -4.892 1.00 74.34 48 LYS A CA 14
ATOM 20177 C C . LYS A 1 48 ? 9.835 12.603 -5.464 1.00 61.05 48 LYS A C 14
ATOM 20178 O O . LYS A 1 48 ? 10.010 13.302 -6.463 1.00 3.43 48 LYS A O 14
ATOM 20197 N N . LYS A 1 49 ? 8.661 12.525 -4.850 1.00 61.31 49 LYS A N 14
ATOM 20198 C CA . LYS A 1 49 ? 7.509 13.288 -5.319 1.00 61.34 49 LYS A CA 14
ATOM 20199 C C . LYS A 1 49 ? 7.562 14.725 -4.806 1.00 63.00 49 LYS A C 14
ATOM 20200 O O . LYS A 1 49 ? 7.296 15.672 -5.549 1.00 43.32 49 LYS A O 14
ATOM 20219 N N . CYS A 1 50 ? 7.914 14.883 -3.539 1.00 61.54 50 CYS A N 14
ATOM 20220 C CA . CYS A 1 50 ? 7.942 16.199 -2.915 1.00 72.54 50 CYS A CA 14
ATOM 20221 C C . CYS A 1 50 ? 9.370 16.650 -2.615 1.00 11.44 50 CYS A C 14
ATOM 20222 O O . CYS A 1 50 ? 9.651 17.846 -2.536 1.00 32.33 50 CYS A O 14
ATOM 20230 N N . GLY A 1 51 ? 10.272 15.691 -2.448 1.00 25.44 51 GLY A N 14
ATOM 20231 C CA . GLY A 1 51 ? 11.637 16.015 -2.079 1.00 11.31 51 GLY A CA 14
ATOM 20232 C C . GLY A 1 51 ? 11.749 16.361 -0.608 1.00 44.14 51 GLY A C 14
ATOM 20233 O O . GLY A 1 51 ? 12.644 17.099 -0.194 1.00 30.30 51 GLY A O 14
ATOM 20237 N N . THR A 1 52 ? 10.825 15.834 0.178 1.00 34.01 52 THR A N 14
ATOM 20238 C CA . THR A 1 52 ? 10.783 16.089 1.607 1.00 51.40 52 THR A CA 14
ATOM 20239 C C . THR A 1 52 ? 10.352 14.821 2.337 1.00 62.25 52 THR A C 14
ATOM 20240 O O . THR A 1 52 ? 9.460 14.112 1.872 1.00 33.20 52 THR A O 14
ATOM 20251 N N . SER A 1 53 ? 11.001 14.532 3.457 1.00 22.32 53 SER A N 14
ATOM 20252 C CA . SER A 1 53 ? 10.722 13.323 4.219 1.00 33.21 53 SER A CA 14
ATOM 20253 C C . SER A 1 53 ? 9.265 13.281 4.679 1.00 62.33 53 SER A C 14
ATOM 20254 O O . SER A 1 53 ? 8.707 14.293 5.109 1.00 72.10 53 SER A O 14
ATOM 20262 N N . VAL A 1 54 ? 8.657 12.106 4.577 1.00 71.31 54 VAL A N 14
ATOM 20263 C CA . VAL A 1 54 ? 7.278 11.917 4.993 1.00 22.35 54 VAL A CA 14
ATOM 20264 C C . VAL A 1 54 ? 7.182 11.981 6.512 1.00 23.23 54 VAL A C 14
ATOM 20265 O O . VAL A 1 54 ? 7.655 11.084 7.214 1.00 62.43 54 VAL A O 14
ATOM 20278 N N . ASN A 1 55 ? 6.602 13.059 7.013 1.00 1.01 55 ASN A N 14
ATOM 20279 C CA . ASN A 1 55 ? 6.500 13.264 8.451 1.00 14.22 55 ASN A CA 14
ATOM 20280 C C . ASN A 1 55 ? 5.141 13.845 8.834 1.00 52.10 55 ASN A C 14
ATOM 20281 O O . ASN A 1 55 ? 4.615 13.555 9.909 1.00 54.14 55 ASN A O 14
ATOM 20292 N N . SER A 1 56 ? 4.572 14.657 7.954 1.00 3.14 56 SER A N 14
ATOM 20293 C CA . SER A 1 56 ? 3.268 15.254 8.202 1.00 53.35 56 SER A CA 14
ATOM 20294 C C . SER A 1 56 ? 2.142 14.273 7.875 1.00 32.44 56 SER A C 14
ATOM 20295 O O . SER A 1 56 ? 1.340 13.921 8.740 1.00 1.43 56 SER A O 14
ATOM 20303 N N . MET A 1 57 ? 2.091 13.836 6.623 1.00 25.43 57 MET A N 14
ATOM 20304 C CA . MET A 1 57 ? 1.067 12.903 6.174 1.00 31.55 57 MET A CA 14
ATOM 20305 C C . MET A 1 57 ? 1.253 11.543 6.838 1.00 64.54 57 MET A C 14
ATOM 20306 O O . MET A 1 57 ? 2.301 10.912 6.693 1.00 4.34 57 MET A O 14
ATOM 20320 N N . ALA A 1 58 ? 0.238 11.102 7.568 1.00 21.02 58 ALA A N 14
ATOM 20321 C CA . ALA A 1 58 ? 0.325 9.863 8.327 1.00 34.42 58 ALA A CA 14
ATOM 20322 C C . ALA A 1 58 ? -0.115 8.670 7.491 1.00 73.30 58 ALA A C 14
ATOM 20323 O O . ALA A 1 58 ? -1.073 8.754 6.723 1.00 72.32 58 ALA A O 14
ATOM 20330 N N . LEU A 1 59 ? 0.595 7.564 7.641 1.00 1.24 59 LEU A N 14
ATOM 20331 C CA . LEU A 1 59 ? 0.270 6.340 6.927 1.00 74.14 59 LEU A CA 14
ATOM 20332 C C . LEU A 1 59 ? -0.183 5.278 7.916 1.00 0.24 59 LEU A C 14
ATOM 20333 O O . LEU A 1 59 ? 0.574 4.885 8.808 1.00 73.33 59 LEU A O 14
ATOM 20349 N N . GLU A 1 60 ? -1.420 4.831 7.773 1.00 3.21 60 GLU A N 14
ATOM 20350 C CA . GLU A 1 60 ? -1.981 3.848 8.685 1.00 51.04 60 GLU A CA 14
ATOM 20351 C C . GLU A 1 60 ? -2.162 2.501 8.006 1.00 15.51 60 GLU A C 14
ATOM 20352 O O . GLU A 1 60 ? -2.649 2.421 6.878 1.00 22.21 60 GLU A O 14
ATOM 20364 N N . LEU A 1 61 ? -1.767 1.450 8.710 1.00 41.20 61 LEU A N 14
ATOM 20365 C CA . LEU A 1 61 ? -1.930 0.088 8.227 1.00 43.04 61 LEU A CA 14
ATOM 20366 C C . LEU A 1 61 ? -3.125 -0.561 8.911 1.00 1.12 61 LEU A C 14
ATOM 20367 O O . LEU A 1 61 ? -3.088 -0.841 10.111 1.00 52.05 61 LEU A O 14
ATOM 20383 N N . TYR A 1 62 ? -4.192 -0.770 8.157 1.00 14.11 62 TYR A N 14
ATOM 20384 C CA . TYR A 1 62 ? -5.399 -1.365 8.708 1.00 44.10 62 TYR A CA 14
ATOM 20385 C C . TYR A 1 62 ? -5.628 -2.775 8.177 1.00 63.41 62 TYR A C 14
ATOM 20386 O O . TYR A 1 62 ? -5.523 -3.030 6.975 1.00 14.44 62 TYR A O 14
ATOM 20404 N N . ASP A 1 63 ? -5.938 -3.680 9.090 1.00 62.24 63 ASP A N 14
ATOM 20405 C CA . ASP A 1 63 ? -6.311 -5.040 8.740 1.00 51.43 63 ASP A CA 14
ATOM 20406 C C . ASP A 1 63 ? -7.807 -5.105 8.469 1.00 43.04 63 ASP A C 14
ATOM 20407 O O . ASP A 1 63 ? -8.616 -4.791 9.348 1.00 63.21 63 ASP A O 14
ATOM 20416 N N . ASP A 1 64 ? -8.147 -5.471 7.235 1.00 62.11 64 ASP A N 14
ATOM 20417 C CA . ASP A 1 64 ? -9.530 -5.550 6.760 1.00 52.14 64 ASP A CA 14
ATOM 20418 C C . ASP A 1 64 ? -10.136 -4.159 6.624 1.00 11.11 64 ASP A C 14
ATOM 20419 O O . ASP A 1 64 ? -10.458 -3.715 5.518 1.00 1.21 64 ASP A O 14
ATOM 20428 N N . SER A 1 65 ? -10.257 -3.469 7.747 1.00 64.42 65 SER A N 14
ATOM 20429 C CA . SER A 1 65 ? -10.831 -2.128 7.789 1.00 71.10 65 SER A CA 14
ATOM 20430 C C . SER A 1 65 ? -10.512 -1.430 9.112 1.00 25.33 65 SER A C 14
ATOM 20431 O O . SER A 1 65 ? -9.786 -0.437 9.142 1.00 63.04 65 SER A O 14
ATOM 20439 N N . GLY A 1 66 ? -11.051 -1.962 10.207 1.00 55.50 66 GLY A N 14
ATOM 20440 C CA . GLY A 1 66 ? -10.974 -1.266 11.483 1.00 21.42 66 GLY A CA 14
ATOM 20441 C C . GLY A 1 66 ? -9.808 -1.699 12.357 1.00 24.03 66 GLY A C 14
ATOM 20442 O O . GLY A 1 66 ? -9.489 -1.027 13.342 1.00 30.32 66 GLY A O 14
ATOM 20446 N N . SER A 1 67 ? -9.176 -2.814 12.017 1.00 40.10 67 SER A N 14
ATOM 20447 C CA . SER A 1 67 ? -8.064 -3.318 12.812 1.00 22.30 67 SER A CA 14
ATOM 20448 C C . SER A 1 67 ? -6.811 -2.474 12.580 1.00 75.13 67 SER A C 14
ATOM 20449 O O . SER A 1 67 ? -6.187 -2.554 11.525 1.00 54.30 67 SER A O 14
ATOM 20457 N N . LYS A 1 68 ? -6.458 -1.654 13.560 1.00 24.25 68 LYS A N 14
ATOM 20458 C CA . LYS A 1 68 ? -5.283 -0.804 13.450 1.00 52.35 68 LYS A CA 14
ATOM 20459 C C . LYS A 1 68 ? -4.032 -1.599 13.806 1.00 61.01 68 LYS A C 14
ATOM 20460 O O . LYS A 1 68 ? -3.631 -1.664 14.967 1.00 41.10 68 LYS A O 14
ATOM 20479 N N . VAL A 1 69 ? -3.435 -2.219 12.801 1.00 45.24 69 VAL A N 14
ATOM 20480 C CA . VAL A 1 69 ? -2.285 -3.092 13.007 1.00 54.41 69 VAL A CA 14
ATOM 20481 C C . VAL A 1 69 ? -1.021 -2.473 12.420 1.00 3.33 69 VAL A C 14
ATOM 20482 O O . VAL A 1 69 ? -0.186 -3.161 11.836 1.00 72.42 69 VAL A O 14
ATOM 20495 N N . ALA A 1 70 ? -0.881 -1.168 12.598 1.00 62.24 70 ALA A N 14
ATOM 20496 C CA . ALA A 1 70 ? 0.255 -0.443 12.052 1.00 54.22 70 ALA A CA 14
ATOM 20497 C C . ALA A 1 70 ? 1.548 -0.801 12.783 1.00 12.21 70 ALA A C 14
ATOM 20498 O O . ALA A 1 70 ? 1.862 -0.232 13.827 1.00 61.05 70 ALA A O 14
ATOM 20505 N N . VAL A 1 71 ? 2.269 -1.773 12.244 1.00 12.22 71 VAL A N 14
ATOM 20506 C CA . VAL A 1 71 ? 3.556 -2.170 12.789 1.00 71.23 71 VAL A CA 14
ATOM 20507 C C . VAL A 1 71 ? 4.493 -2.612 11.663 1.00 73.14 71 VAL A C 14
ATOM 20508 O O . VAL A 1 71 ? 4.196 -3.547 10.918 1.00 15.32 71 VAL A O 14
ATOM 20521 N N . LEU A 1 72 ? 5.606 -1.911 11.524 1.00 72.30 72 LEU A N 14
ATOM 20522 C CA . LEU A 1 72 ? 6.578 -2.219 10.486 1.00 65.03 72 LEU A CA 14
ATOM 20523 C C . LEU A 1 72 ? 7.987 -1.930 10.984 1.00 32.12 72 LEU A C 14
ATOM 20524 O O . LEU A 1 72 ? 8.305 -0.796 11.346 1.00 55.13 72 LEU A O 14
ATOM 20540 N N . SER A 1 73 ? 8.819 -2.960 11.020 1.00 12.13 73 SER A N 14
ATOM 20541 C CA . SER A 1 73 ? 10.179 -2.814 11.509 1.00 73.54 73 SER A CA 14
ATOM 20542 C C . SER A 1 73 ? 11.192 -3.239 10.440 1.00 63.50 73 SER A C 14
ATOM 20543 O O . SER A 1 73 ? 12.338 -2.791 10.445 1.00 60.43 73 SER A O 14
ATOM 20551 N N . ASP A 1 74 ? 10.759 -4.089 9.515 1.00 55.55 74 ASP A N 14
ATOM 20552 C CA . ASP A 1 74 ? 11.635 -4.597 8.459 1.00 50.42 74 ASP A CA 14
ATOM 20553 C C . ASP A 1 74 ? 11.483 -3.781 7.180 1.00 43.05 74 ASP A C 14
ATOM 20554 O O . ASP A 1 74 ? 11.268 -4.328 6.100 1.00 41.24 74 ASP A O 14
ATOM 20563 N N . ASP A 1 75 ? 11.615 -2.465 7.314 1.00 2.31 75 ASP A N 14
ATOM 20564 C CA . ASP A 1 75 ? 11.559 -1.553 6.170 1.00 32.25 75 ASP A CA 14
ATOM 20565 C C . ASP A 1 75 ? 12.621 -1.912 5.136 1.00 42.13 75 ASP A C 14
ATOM 20566 O O . ASP A 1 75 ? 12.386 -1.858 3.928 1.00 33.13 75 ASP A O 14
ATOM 20575 N N . SER A 1 76 ? 13.790 -2.293 5.623 1.00 43.21 76 SER A N 14
ATOM 20576 C CA . SER A 1 76 ? 14.912 -2.619 4.761 1.00 61.33 76 SER A CA 14
ATOM 20577 C C . SER A 1 76 ? 14.926 -4.103 4.394 1.00 64.44 76 SER A C 14
ATOM 20578 O O . SER A 1 76 ? 15.956 -4.654 4.006 1.00 45.23 76 SER A O 14
ATOM 20586 N N . ARG A 1 77 ? 13.769 -4.743 4.500 1.00 33.03 77 ARG A N 14
ATOM 20587 C CA . ARG A 1 77 ? 13.636 -6.153 4.170 1.00 25.12 77 ARG A CA 14
ATOM 20588 C C . ARG A 1 77 ? 12.532 -6.359 3.140 1.00 73.30 77 ARG A C 14
ATOM 20589 O O . ARG A 1 77 ? 11.634 -5.526 3.016 1.00 71.23 77 ARG A O 14
ATOM 20610 N N . PRO A 1 78 ? 12.610 -7.450 2.359 1.00 32.14 78 PRO A N 14
ATOM 20611 C CA . PRO A 1 78 ? 11.593 -7.778 1.362 1.00 44.41 78 PRO A CA 14
ATOM 20612 C C . PRO A 1 78 ? 10.289 -8.248 2.001 1.00 2.22 78 PRO A C 14
ATOM 20613 O O . PRO A 1 78 ? 10.266 -9.236 2.732 1.00 35.41 78 PRO A O 14
ATOM 20624 N N . LEU A 1 79 ? 9.204 -7.541 1.703 1.00 14.23 79 LEU A N 14
ATOM 20625 C CA . LEU A 1 79 ? 7.879 -7.873 2.231 1.00 74.33 79 LEU A CA 14
ATOM 20626 C C . LEU A 1 79 ? 7.500 -9.333 1.941 1.00 33.43 79 LEU A C 14
ATOM 20627 O O . LEU A 1 79 ? 6.637 -9.908 2.605 1.00 55.25 79 LEU A O 14
ATOM 20643 N N . GLY A 1 80 ? 8.168 -9.931 0.962 1.00 45.31 80 GLY A N 14
ATOM 20644 C CA . GLY A 1 80 ? 7.858 -11.290 0.569 1.00 51.34 80 GLY A CA 14
ATOM 20645 C C . GLY A 1 80 ? 8.200 -12.319 1.630 1.00 21.41 80 GLY A C 14
ATOM 20646 O O . GLY A 1 80 ? 7.521 -13.338 1.743 1.00 73.11 80 GLY A O 14
ATOM 20650 N N . PHE A 1 81 ? 9.241 -12.064 2.418 1.00 31.22 81 PHE A N 14
ATOM 20651 C CA . PHE A 1 81 ? 9.671 -13.037 3.419 1.00 73.22 81 PHE A CA 14
ATOM 20652 C C . PHE A 1 81 ? 8.842 -12.888 4.691 1.00 34.41 81 PHE A C 14
ATOM 20653 O O . PHE A 1 81 ? 8.845 -13.761 5.559 1.00 0.43 81 PHE A O 14
ATOM 20670 N N . PHE A 1 82 ? 8.113 -11.783 4.779 1.00 0.44 82 PHE A N 14
ATOM 20671 C CA . PHE A 1 82 ? 7.252 -11.524 5.925 1.00 63.22 82 PHE A CA 14
ATOM 20672 C C . PHE A 1 82 ? 5.965 -12.336 5.820 1.00 25.31 82 PHE A C 14
ATOM 20673 O O . PHE A 1 82 ? 5.332 -12.639 6.831 1.00 11.12 82 PHE A O 14
ATOM 20690 N N . SER A 1 83 ? 5.609 -12.705 4.588 1.00 42.10 83 SER A N 14
ATOM 20691 C CA . SER A 1 83 ? 4.371 -13.431 4.303 1.00 34.14 83 SER A CA 14
ATOM 20692 C C . SER A 1 83 ? 3.148 -12.571 4.634 1.00 74.22 83 SER A C 14
ATOM 20693 O O . SER A 1 83 ? 2.660 -12.560 5.767 1.00 12.22 83 SER A O 14
ATOM 20701 N N . PRO A 1 84 ? 2.659 -11.811 3.644 1.00 23.33 84 PRO A N 14
ATOM 20702 C CA . PRO A 1 84 ? 1.513 -10.920 3.825 1.00 73.33 84 PRO A CA 14
ATOM 20703 C C . PRO A 1 84 ? 0.181 -11.667 3.808 1.00 31.14 84 PRO A C 14
ATOM 20704 O O . PRO A 1 84 ? 0.108 -12.820 3.384 1.00 43.35 84 PRO A O 14
ATOM 20715 N N . PHE A 1 85 ? -0.865 -11.000 4.278 1.00 0.54 85 PHE A N 14
ATOM 20716 C CA . PHE A 1 85 ? -2.197 -11.588 4.313 1.00 1.05 85 PHE A CA 14
ATOM 20717 C C . PHE A 1 85 ? -2.788 -11.644 2.905 1.00 54.44 85 PHE A C 14
ATOM 20718 O O . PHE A 1 85 ? -2.956 -12.719 2.334 1.00 31.11 85 PHE A O 14
ATOM 20735 N N . ASP A 1 86 ? -3.096 -10.473 2.352 1.00 63.43 86 ASP A N 14
ATOM 20736 C CA . ASP A 1 86 ? -3.575 -10.363 0.975 1.00 44.31 86 ASP A CA 14
ATOM 20737 C C . ASP A 1 86 ? -3.701 -8.902 0.585 1.00 11.15 86 ASP A C 14
ATOM 20738 O O . ASP A 1 86 ? -2.942 -8.394 -0.240 1.00 65.22 86 ASP A O 14
ATOM 20747 N N . GLY A 1 87 ? -4.660 -8.226 1.199 1.00 65.22 87 GLY A N 14
ATOM 20748 C CA . GLY A 1 87 ? -4.905 -6.845 0.879 1.00 23.32 87 GLY A CA 14
ATOM 20749 C C . GLY A 1 87 ? -5.250 -6.023 2.095 1.00 3.42 87 GLY A C 14
ATOM 20750 O O . GLY A 1 87 ? -6.399 -6.006 2.539 1.00 40.33 87 GLY A O 14
ATOM 20754 N N . PHE A 1 88 ? -4.254 -5.349 2.640 1.00 3.44 88 PHE A N 14
ATOM 20755 C CA . PHE A 1 88 ? -4.458 -4.487 3.791 1.00 1.30 88 PHE A CA 14
ATOM 20756 C C . PHE A 1 88 ? -5.012 -3.141 3.348 1.00 74.04 88 PHE A C 14
ATOM 20757 O O . PHE A 1 88 ? -4.947 -2.788 2.165 1.00 52.13 88 PHE A O 14
ATOM 20774 N N . ARG A 1 89 ? -5.562 -2.399 4.293 1.00 63.25 89 ARG A N 14
ATOM 20775 C CA . ARG A 1 89 ? -6.077 -1.074 4.013 1.00 74.10 89 ARG A CA 14
ATOM 20776 C C . ARG A 1 89 ? -5.037 -0.018 4.338 1.00 1.34 89 ARG A C 14
ATOM 20777 O O . ARG A 1 89 ? -4.855 0.357 5.496 1.00 53.22 89 ARG A O 14
ATOM 20798 N N . LEU A 1 90 ? -4.338 0.440 3.312 1.00 52.43 90 LEU A N 14
ATOM 20799 C CA . LEU A 1 90 ? -3.389 1.526 3.471 1.00 72.31 90 LEU A CA 14
ATOM 20800 C C . LEU A 1 90 ? -4.130 2.846 3.360 1.00 24.43 90 LEU A C 14
ATOM 20801 O O . LEU A 1 90 ? -4.225 3.442 2.285 1.00 11.13 90 LEU A O 14
ATOM 20817 N N . HIS A 1 91 ? -4.706 3.268 4.473 1.00 62.10 91 HIS A N 14
ATOM 20818 C CA . HIS A 1 91 ? -5.508 4.473 4.489 1.00 70.45 91 HIS A CA 14
ATOM 20819 C C . HIS A 1 91 ? -4.627 5.679 4.751 1.00 15.14 91 HIS A C 14
ATOM 20820 O O . HIS A 1 91 ? -4.234 5.944 5.887 1.00 12.41 91 HIS A O 14
ATOM 20835 N N . ILE A 1 92 ? -4.307 6.387 3.683 1.00 4.53 92 ILE A N 14
ATOM 20836 C CA . ILE A 1 92 ? -3.461 7.561 3.760 1.00 74.41 92 ILE A CA 14
ATOM 20837 C C . ILE A 1 92 ? -4.189 8.690 4.478 1.00 74.25 92 ILE A C 14
ATOM 20838 O O . ILE A 1 92 ? -5.218 9.180 4.006 1.00 53.11 92 ILE A O 14
ATOM 20854 N N . ILE A 1 93 ? -3.666 9.076 5.633 1.00 62.11 93 ILE A N 14
ATOM 20855 C CA . ILE A 1 93 ? -4.251 10.148 6.409 1.00 72.21 93 ILE A CA 14
ATOM 20856 C C . ILE A 1 93 ? -3.763 11.485 5.876 1.00 55.23 93 ILE A C 14
ATOM 20857 O O . ILE A 1 93 ? -2.618 11.886 6.119 1.00 41.54 93 ILE A O 14
ATOM 20873 N N . ASP A 1 94 ? -4.619 12.154 5.123 1.00 61.22 94 ASP A N 14
ATOM 20874 C CA . ASP A 1 94 ? -4.287 13.446 4.552 1.00 40.25 94 ASP A CA 14
ATOM 20875 C C . ASP A 1 94 ? -4.217 14.506 5.641 1.00 74.40 94 ASP A C 14
ATOM 20876 O O . ASP A 1 94 ? -5.213 15.149 5.970 1.00 10.10 94 ASP A O 14
ATOM 20885 N N . LEU A 1 95 ? -3.036 14.651 6.222 1.00 62.25 95 LEU A N 14
ATOM 20886 C CA . LEU A 1 95 ? -2.805 15.642 7.264 1.00 3.03 95 LEU A CA 14
ATOM 20887 C C . LEU A 1 95 ? -2.496 16.997 6.634 1.00 73.43 95 LEU A C 14
ATOM 20888 O O . LEU A 1 95 ? -2.058 17.928 7.302 1.00 12.40 95 LEU A O 14
ATOM 20904 N N . ASP A 1 96 ? -2.743 17.088 5.335 1.00 0.41 96 ASP A N 14
ATOM 20905 C CA . ASP A 1 96 ? -2.513 18.310 4.586 1.00 50.22 96 ASP A CA 14
ATOM 20906 C C . ASP A 1 96 ? -3.845 18.876 4.100 1.00 5.41 96 ASP A C 14
ATOM 20907 O O . ASP A 1 96 ? -4.369 18.461 3.065 1.00 31.15 96 ASP A O 14
ATOM 20916 N N . PRO A 1 97 ? -4.441 19.791 4.876 1.00 70.44 97 PRO A N 14
ATOM 20917 C CA . PRO A 1 97 ? -5.728 20.395 4.553 1.00 23.24 97 PRO A CA 14
ATOM 20918 C C . PRO A 1 97 ? -5.587 21.530 3.546 1.00 33.12 97 PRO A C 14
ATOM 20919 O O . PRO A 1 97 ? -5.280 22.664 3.962 1.00 39.63 97 PRO A O 14
ATOM 20931 N N . MET A 1 1 ? 9.914 12.553 -14.985 1.00 73.35 1 MET A N 15
ATOM 20932 C CA . MET A 1 1 ? 8.786 11.762 -15.531 1.00 1.22 1 MET A CA 15
ATOM 20933 C C . MET A 1 1 ? 9.306 10.596 -16.361 1.00 22.31 1 MET A C 15
ATOM 20934 O O . MET A 1 1 ? 10.511 10.468 -16.579 1.00 31.12 1 MET A O 15
ATOM 20950 N N . GLY A 1 2 ? 8.395 9.749 -16.825 1.00 42.12 2 GLY A N 15
ATOM 20951 C CA . GLY A 1 2 ? 8.776 8.651 -17.694 1.00 31.30 2 GLY A CA 15
ATOM 20952 C C . GLY A 1 2 ? 9.086 7.377 -16.935 1.00 54.43 2 GLY A C 15
ATOM 20953 O O . GLY A 1 2 ? 10.250 7.019 -16.760 1.00 62.53 2 GLY A O 15
ATOM 20957 N N . HIS A 1 3 ? 8.048 6.693 -16.479 1.00 43.54 3 HIS A N 15
ATOM 20958 C CA . HIS A 1 3 ? 8.219 5.427 -15.775 1.00 40.55 3 HIS A CA 15
ATOM 20959 C C . HIS A 1 3 ? 7.030 4.516 -16.040 1.00 74.15 3 HIS A C 15
ATOM 20960 O O . HIS A 1 3 ? 5.994 4.626 -15.381 1.00 42.33 3 HIS A O 15
ATOM 20975 N N . HIS A 1 4 ? 7.180 3.624 -17.007 1.00 64.13 4 HIS A N 15
ATOM 20976 C CA . HIS A 1 4 ? 6.111 2.702 -17.368 1.00 1.31 4 HIS A CA 15
ATOM 20977 C C . HIS A 1 4 ? 5.978 1.571 -16.359 1.00 23.25 4 HIS A C 15
ATOM 20978 O O . HIS A 1 4 ? 6.879 1.315 -15.556 1.00 72.41 4 HIS A O 15
ATOM 20993 N N . HIS A 1 5 ? 4.831 0.920 -16.412 1.00 32.05 5 HIS A N 15
ATOM 20994 C CA . HIS A 1 5 ? 4.559 -0.281 -15.642 1.00 1.31 5 HIS A CA 15
ATOM 20995 C C . HIS A 1 5 ? 3.753 -1.214 -16.538 1.00 73.12 5 HIS A C 15
ATOM 20996 O O . HIS A 1 5 ? 2.582 -1.495 -16.282 1.00 23.24 5 HIS A O 15
ATOM 21011 N N . HIS A 1 6 ? 4.375 -1.648 -17.625 1.00 24.43 6 HIS A N 15
ATOM 21012 C CA . HIS A 1 6 ? 3.666 -2.386 -18.655 1.00 12.32 6 HIS A CA 15
ATOM 21013 C C . HIS A 1 6 ? 4.251 -3.776 -18.851 1.00 43.20 6 HIS A C 15
ATOM 21014 O O . HIS A 1 6 ? 5.308 -3.937 -19.460 1.00 31.32 6 HIS A O 15
ATOM 21029 N N . HIS A 1 7 ? 3.561 -4.771 -18.321 1.00 33.32 7 HIS A N 15
ATOM 21030 C CA . HIS A 1 7 ? 3.927 -6.163 -18.527 1.00 21.43 7 HIS A CA 15
ATOM 21031 C C . HIS A 1 7 ? 2.672 -6.991 -18.749 1.00 61.44 7 HIS A C 15
ATOM 21032 O O . HIS A 1 7 ? 1.566 -6.447 -18.786 1.00 41.21 7 HIS A O 15
ATOM 21047 N N . HIS A 1 8 ? 2.838 -8.291 -18.913 1.00 73.14 8 HIS A N 15
ATOM 21048 C CA . HIS A 1 8 ? 1.707 -9.193 -19.065 1.00 62.51 8 HIS A CA 15
ATOM 21049 C C . HIS A 1 8 ? 1.958 -10.501 -18.332 1.00 0.24 8 HIS A C 15
ATOM 21050 O O . HIS A 1 8 ? 2.352 -11.504 -18.929 1.00 41.23 8 HIS A O 15
ATOM 21065 N N . SER A 1 9 ? 1.754 -10.468 -17.028 1.00 53.44 9 SER A N 15
ATOM 21066 C CA . SER A 1 9 ? 1.888 -11.648 -16.200 1.00 43.32 9 SER A CA 15
ATOM 21067 C C . SER A 1 9 ? 0.505 -12.220 -15.912 1.00 62.11 9 SER A C 15
ATOM 21068 O O . SER A 1 9 ? -0.222 -11.717 -15.047 1.00 51.32 9 SER A O 15
ATOM 21076 N N . HIS A 1 10 ? 0.133 -13.252 -16.661 1.00 15.54 10 HIS A N 15
ATOM 21077 C CA . HIS A 1 10 ? -1.188 -13.850 -16.528 1.00 31.24 10 HIS A CA 15
ATOM 21078 C C . HIS A 1 10 ? -1.307 -14.549 -15.183 1.00 41.45 10 HIS A C 15
ATOM 21079 O O . HIS A 1 10 ? -0.720 -15.609 -14.972 1.00 14.33 10 HIS A O 15
ATOM 21094 N N . GLY A 1 11 ? -2.058 -13.944 -14.281 1.00 22.13 11 GLY A N 15
ATOM 21095 C CA . GLY A 1 11 ? -2.216 -14.503 -12.962 1.00 45.34 11 GLY A CA 15
ATOM 21096 C C . GLY A 1 11 ? -2.518 -13.443 -11.933 1.00 11.34 11 GLY A C 15
ATOM 21097 O O . GLY A 1 11 ? -3.256 -13.699 -10.981 1.00 74.12 11 GLY A O 15
ATOM 21101 N N . ASP A 1 12 ? -1.960 -12.247 -12.133 1.00 65.33 12 ASP A N 15
ATOM 21102 C CA . ASP A 1 12 ? -2.137 -11.137 -11.189 1.00 64.44 12 ASP A CA 15
ATOM 21103 C C . ASP A 1 12 ? -1.643 -11.572 -9.808 1.00 12.32 12 ASP A C 15
ATOM 21104 O O . ASP A 1 12 ? -2.277 -11.322 -8.780 1.00 1.13 12 ASP A O 15
ATOM 21113 N N . ASP A 1 13 ? -0.498 -12.248 -9.811 1.00 32.31 13 ASP A N 15
ATOM 21114 C CA . ASP A 1 13 ? 0.092 -12.782 -8.589 1.00 14.24 13 ASP A CA 15
ATOM 21115 C C . ASP A 1 13 ? 0.746 -11.662 -7.797 1.00 41.12 13 ASP A C 15
ATOM 21116 O O . ASP A 1 13 ? 1.944 -11.407 -7.932 1.00 14.42 13 ASP A O 15
ATOM 21125 N N . SER A 1 14 ? -0.049 -10.970 -7.003 1.00 52.51 14 SER A N 15
ATOM 21126 C CA . SER A 1 14 ? 0.434 -9.852 -6.215 1.00 14.31 14 SER A CA 15
ATOM 21127 C C . SER A 1 14 ? -0.466 -9.645 -5.005 1.00 42.42 14 SER A C 15
ATOM 21128 O O . SER A 1 14 ? -1.559 -10.208 -4.936 1.00 44.32 14 SER A O 15
ATOM 21136 N N . VAL A 1 15 ? 0.002 -8.858 -4.047 1.00 13.50 15 VAL A N 15
ATOM 21137 C CA . VAL A 1 15 ? -0.803 -8.520 -2.886 1.00 51.44 15 VAL A CA 15
ATOM 21138 C C . VAL A 1 15 ? -1.563 -7.224 -3.143 1.00 62.13 15 VAL A C 15
ATOM 21139 O O . VAL A 1 15 ? -0.976 -6.213 -3.526 1.00 3.11 15 VAL A O 15
ATOM 21152 N N . HIS A 1 16 ? -2.872 -7.261 -2.965 1.00 13.42 16 HIS A N 15
ATOM 21153 C CA . HIS A 1 16 ? -3.709 -6.116 -3.296 1.00 33.23 16 HIS A CA 15
ATOM 21154 C C . HIS A 1 16 ? -3.865 -5.191 -2.096 1.00 1.11 16 HIS A C 15
ATOM 21155 O O . HIS A 1 16 ? -4.781 -5.347 -1.286 1.00 34.00 16 HIS A O 15
ATOM 21170 N N . LEU A 1 17 ? -2.952 -4.245 -1.971 1.00 24.34 17 LEU A N 15
ATOM 21171 C CA . LEU A 1 17 ? -3.001 -3.276 -0.885 1.00 4.32 17 LEU A CA 15
ATOM 21172 C C . LEU A 1 17 ? -3.837 -2.069 -1.298 1.00 13.54 17 LEU A C 15
ATOM 21173 O O . LEU A 1 17 ? -3.412 -1.265 -2.124 1.00 75.21 17 LEU A O 15
ATOM 21189 N N . HIS A 1 18 ? -5.024 -1.946 -0.725 1.00 65.31 18 HIS A N 15
ATOM 21190 C CA . HIS A 1 18 ? -5.951 -0.896 -1.126 1.00 33.43 18 HIS A CA 15
ATOM 21191 C C . HIS A 1 18 ? -5.575 0.428 -0.485 1.00 24.00 18 HIS A C 15
ATOM 21192 O O . HIS A 1 18 ? -5.447 0.525 0.734 1.00 44.43 18 HIS A O 15
ATOM 21207 N N . ILE A 1 19 ? -5.397 1.443 -1.310 1.00 51.41 19 ILE A N 15
ATOM 21208 C CA . ILE A 1 19 ? -5.051 2.765 -0.824 1.00 43.45 19 ILE A CA 15
ATOM 21209 C C . ILE A 1 19 ? -6.311 3.534 -0.440 1.00 74.12 19 ILE A C 15
ATOM 21210 O O . ILE A 1 19 ? -7.207 3.724 -1.261 1.00 40.04 19 ILE A O 15
ATOM 21226 N N . THR A 1 20 ? -6.382 3.961 0.807 1.00 64.12 20 THR A N 15
ATOM 21227 C CA . THR A 1 20 ? -7.526 4.713 1.289 1.00 50.31 20 THR A CA 15
ATOM 21228 C C . THR A 1 20 ? -7.117 6.153 1.574 1.00 72.52 20 THR A C 15
ATOM 21229 O O . THR A 1 20 ? -6.430 6.436 2.556 1.00 61.01 20 THR A O 15
ATOM 21240 N N . HIS A 1 21 ? -7.522 7.054 0.698 1.00 11.32 21 HIS A N 15
ATOM 21241 C CA . HIS A 1 21 ? -7.159 8.459 0.818 1.00 60.22 21 HIS A CA 15
ATOM 21242 C C . HIS A 1 21 ? -8.106 9.154 1.801 1.00 63.12 21 HIS A C 15
ATOM 21243 O O . HIS A 1 21 ? -9.267 8.771 1.917 1.00 24.14 21 HIS A O 15
ATOM 21258 N N . ALA A 1 22 ? -7.605 10.156 2.522 1.00 65.11 22 ALA A N 15
ATOM 21259 C CA . ALA A 1 22 ? -8.408 10.836 3.535 1.00 21.34 22 ALA A CA 15
ATOM 21260 C C . ALA A 1 22 ? -9.470 11.733 2.904 1.00 25.13 22 ALA A C 15
ATOM 21261 O O . ALA A 1 22 ? -10.668 11.494 3.071 1.00 3.31 22 ALA A O 15
ATOM 21268 N N . ASN A 1 23 ? -9.032 12.759 2.181 1.00 72.15 23 ASN A N 15
ATOM 21269 C CA . ASN A 1 23 ? -9.960 13.687 1.532 1.00 4.45 23 ASN A CA 15
ATOM 21270 C C . ASN A 1 23 ? -10.787 12.973 0.472 1.00 3.22 23 ASN A C 15
ATOM 21271 O O . ASN A 1 23 ? -12.012 13.112 0.428 1.00 50.31 23 ASN A O 15
ATOM 21282 N N . LEU A 1 24 ? -10.116 12.207 -0.376 1.00 13.04 24 LEU A N 15
ATOM 21283 C CA . LEU A 1 24 ? -10.796 11.395 -1.377 1.00 23.42 24 LEU A CA 15
ATOM 21284 C C . LEU A 1 24 ? -11.143 10.042 -0.777 1.00 21.30 24 LEU A C 15
ATOM 21285 O O . LEU A 1 24 ? -10.334 9.112 -0.807 1.00 34.23 24 LEU A O 15
ATOM 21301 N N . LYS A 1 25 ? -12.340 9.955 -0.216 1.00 50.40 25 LYS A N 15
ATOM 21302 C CA . LYS A 1 25 ? -12.772 8.776 0.526 1.00 13.03 25 LYS A CA 15
ATOM 21303 C C . LYS A 1 25 ? -12.881 7.539 -0.364 1.00 62.52 25 LYS A C 15
ATOM 21304 O O . LYS A 1 25 ? -12.517 6.438 0.048 1.00 25.14 25 LYS A O 15
ATOM 21323 N N . SER A 1 26 ? -13.364 7.710 -1.580 1.00 61.42 26 SER A N 15
ATOM 21324 C CA . SER A 1 26 ? -13.490 6.590 -2.492 1.00 31.22 26 SER A CA 15
ATOM 21325 C C . SER A 1 26 ? -12.306 6.542 -3.449 1.00 55.11 26 SER A C 15
ATOM 21326 O O . SER A 1 26 ? -12.385 7.010 -4.586 1.00 42.12 26 SER A O 15
ATOM 21334 N N . PHE A 1 27 ? -11.195 6.014 -2.969 1.00 40.34 27 PHE A N 15
ATOM 21335 C CA . PHE A 1 27 ? -10.019 5.858 -3.799 1.00 15.32 27 PHE A CA 15
ATOM 21336 C C . PHE A 1 27 ? -9.964 4.426 -4.311 1.00 61.05 27 PHE A C 15
ATOM 21337 O O . PHE A 1 27 ? -9.506 3.519 -3.614 1.00 25.14 27 PHE A O 15
ATOM 21354 N N . SER A 1 28 ? -10.482 4.220 -5.509 1.00 14.23 28 SER A N 15
ATOM 21355 C CA . SER A 1 28 ? -10.557 2.893 -6.088 1.00 3.01 28 SER A CA 15
ATOM 21356 C C . SER A 1 28 ? -9.259 2.530 -6.799 1.00 12.14 28 SER A C 15
ATOM 21357 O O . SER A 1 28 ? -9.151 2.636 -8.022 1.00 73.25 28 SER A O 15
ATOM 21365 N N . ALA A 1 29 ? -8.265 2.134 -6.018 1.00 23.00 29 ALA A N 15
ATOM 21366 C CA . ALA A 1 29 ? -6.977 1.732 -6.559 1.00 41.13 29 ALA A CA 15
ATOM 21367 C C . ALA A 1 29 ? -6.212 0.881 -5.557 1.00 35.32 29 ALA A C 15
ATOM 21368 O O . ALA A 1 29 ? -5.821 1.361 -4.490 1.00 53.51 29 ALA A O 15
ATOM 21375 N N . ASP A 1 30 ? -6.026 -0.387 -5.888 1.00 62.31 30 ASP A N 15
ATOM 21376 C CA . ASP A 1 30 ? -5.213 -1.265 -5.067 1.00 65.32 30 ASP A CA 15
ATOM 21377 C C . ASP A 1 30 ? -3.790 -1.294 -5.601 1.00 12.52 30 ASP A C 15
ATOM 21378 O O . ASP A 1 30 ? -3.566 -1.444 -6.807 1.00 30.41 30 ASP A O 15
ATOM 21387 N N . ALA A 1 31 ? -2.836 -1.104 -4.713 1.00 11.11 31 ALA A N 15
ATOM 21388 C CA . ALA A 1 31 ? -1.435 -1.162 -5.077 1.00 44.13 31 ALA A CA 15
ATOM 21389 C C . ALA A 1 31 ? -0.949 -2.598 -4.994 1.00 52.41 31 ALA A C 15
ATOM 21390 O O . ALA A 1 31 ? -0.475 -3.050 -3.952 1.00 73.44 31 ALA A O 15
ATOM 21397 N N . ARG A 1 32 ? -1.116 -3.328 -6.084 1.00 22.51 32 ARG A N 15
ATOM 21398 C CA . ARG A 1 32 ? -0.746 -4.729 -6.117 1.00 23.43 32 ARG A CA 15
ATOM 21399 C C . ARG A 1 32 ? 0.711 -4.892 -6.538 1.00 22.20 32 ARG A C 15
ATOM 21400 O O . ARG A 1 32 ? 1.099 -4.546 -7.656 1.00 2.40 32 ARG A O 15
ATOM 21421 N N . PHE A 1 33 ? 1.522 -5.379 -5.617 1.00 53.43 33 PHE A N 15
ATOM 21422 C CA . PHE A 1 33 ? 2.928 -5.630 -5.886 1.00 64.10 33 PHE A CA 15
ATOM 21423 C C . PHE A 1 33 ? 3.259 -7.078 -5.580 1.00 20.04 33 PHE A C 15
ATOM 21424 O O . PHE A 1 33 ? 2.504 -7.757 -4.879 1.00 71.21 33 PHE A O 15
ATOM 21441 N N . SER A 1 34 ? 4.373 -7.550 -6.119 1.00 34.25 34 SER A N 15
ATOM 21442 C CA . SER A 1 34 ? 4.822 -8.913 -5.892 1.00 11.34 34 SER A CA 15
ATOM 21443 C C . SER A 1 34 ? 4.954 -9.197 -4.396 1.00 3.22 34 SER A C 15
ATOM 21444 O O . SER A 1 34 ? 5.482 -8.379 -3.649 1.00 74.05 34 SER A O 15
ATOM 21452 N N . PRO A 1 35 ? 4.469 -10.364 -3.942 1.00 61.13 35 PRO A N 15
ATOM 21453 C CA . PRO A 1 35 ? 4.522 -10.753 -2.527 1.00 65.31 35 PRO A CA 15
ATOM 21454 C C . PRO A 1 35 ? 5.956 -10.859 -2.007 1.00 53.43 35 PRO A C 15
ATOM 21455 O O . PRO A 1 35 ? 6.190 -10.930 -0.802 1.00 51.41 35 PRO A O 15
ATOM 21466 N N . GLN A 1 36 ? 6.910 -10.854 -2.928 1.00 33.43 36 GLN A N 15
ATOM 21467 C CA . GLN A 1 36 ? 8.322 -10.937 -2.580 1.00 73.50 36 GLN A CA 15
ATOM 21468 C C . GLN A 1 36 ? 8.909 -9.547 -2.330 1.00 34.41 36 GLN A C 15
ATOM 21469 O O . GLN A 1 36 ? 10.074 -9.411 -1.959 1.00 43.25 36 GLN A O 15
ATOM 21483 N N . MET A 1 37 ? 8.094 -8.522 -2.534 1.00 60.53 37 MET A N 15
ATOM 21484 C CA . MET A 1 37 ? 8.530 -7.147 -2.338 1.00 72.13 37 MET A CA 15
ATOM 21485 C C . MET A 1 37 ? 8.418 -6.741 -0.873 1.00 73.52 37 MET A C 15
ATOM 21486 O O . MET A 1 37 ? 7.463 -7.109 -0.183 1.00 62.33 37 MET A O 15
ATOM 21500 N N . SER A 1 38 ? 9.414 -6.002 -0.403 1.00 71.35 38 SER A N 15
ATOM 21501 C CA . SER A 1 38 ? 9.399 -5.455 0.940 1.00 22.12 38 SER A CA 15
ATOM 21502 C C . SER A 1 38 ? 9.016 -3.976 0.901 1.00 4.32 38 SER A C 15
ATOM 21503 O O . SER A 1 38 ? 9.103 -3.332 -0.150 1.00 21.13 38 SER A O 15
ATOM 21511 N N . VAL A 1 39 ? 8.609 -3.430 2.046 1.00 73.40 39 VAL A N 15
ATOM 21512 C CA . VAL A 1 39 ? 8.176 -2.036 2.114 1.00 33.12 39 VAL A CA 15
ATOM 21513 C C . VAL A 1 39 ? 9.367 -1.094 1.912 1.00 5.21 39 VAL A C 15
ATOM 21514 O O . VAL A 1 39 ? 9.205 0.102 1.663 1.00 25.13 39 VAL A O 15
ATOM 21527 N N . GLU A 1 40 ? 10.569 -1.654 2.005 1.00 15.34 40 GLU A N 15
ATOM 21528 C CA . GLU A 1 40 ? 11.793 -0.906 1.758 1.00 11.35 40 GLU A CA 15
ATOM 21529 C C . GLU A 1 40 ? 11.792 -0.312 0.352 1.00 21.25 40 GLU A C 15
ATOM 21530 O O . GLU A 1 40 ? 12.297 0.788 0.131 1.00 0.40 40 GLU A O 15
ATOM 21542 N N . ALA A 1 41 ? 11.179 -1.027 -0.589 1.00 22.03 41 ALA A N 15
ATOM 21543 C CA . ALA A 1 41 ? 11.254 -0.667 -2.001 1.00 75.23 41 ALA A CA 15
ATOM 21544 C C . ALA A 1 41 ? 10.315 0.487 -2.365 1.00 20.03 41 ALA A C 15
ATOM 21545 O O . ALA A 1 41 ? 10.142 0.804 -3.543 1.00 72.22 41 ALA A O 15
ATOM 21552 N N . VAL A 1 42 ? 9.704 1.114 -1.366 1.00 31.33 42 VAL A N 15
ATOM 21553 C CA . VAL A 1 42 ? 8.843 2.263 -1.624 1.00 24.24 42 VAL A CA 15
ATOM 21554 C C . VAL A 1 42 ? 9.328 3.491 -0.849 1.00 20.53 42 VAL A C 15
ATOM 21555 O O . VAL A 1 42 ? 8.909 4.616 -1.123 1.00 75.34 42 VAL A O 15
ATOM 21568 N N . LYS A 1 43 ? 10.246 3.271 0.086 1.00 34.20 43 LYS A N 15
ATOM 21569 C CA . LYS A 1 43 ? 10.731 4.338 0.960 1.00 21.22 43 LYS A CA 15
ATOM 21570 C C . LYS A 1 43 ? 11.428 5.437 0.160 1.00 65.44 43 LYS A C 15
ATOM 21571 O O . LYS A 1 43 ? 11.025 6.602 0.188 1.00 41.11 43 LYS A O 15
ATOM 21590 N N . GLU A 1 44 ? 12.470 5.047 -0.559 1.00 54.02 44 GLU A N 15
ATOM 21591 C CA . GLU A 1 44 ? 13.276 5.982 -1.328 1.00 70.32 44 GLU A CA 15
ATOM 21592 C C . GLU A 1 44 ? 12.514 6.449 -2.564 1.00 34.23 44 GLU A C 15
ATOM 21593 O O . GLU A 1 44 ? 12.723 7.554 -3.065 1.00 23.00 44 GLU A O 15
ATOM 21605 N N . LYS A 1 45 ? 11.607 5.601 -3.023 1.00 1.22 45 LYS A N 15
ATOM 21606 C CA . LYS A 1 45 ? 10.827 5.865 -4.221 1.00 74.11 45 LYS A CA 15
ATOM 21607 C C . LYS A 1 45 ? 9.896 7.056 -4.007 1.00 15.45 45 LYS A C 15
ATOM 21608 O O . LYS A 1 45 ? 9.782 7.928 -4.868 1.00 21.10 45 LYS A O 15
ATOM 21627 N N . LEU A 1 46 ? 9.244 7.100 -2.851 1.00 32.51 46 LEU A N 15
ATOM 21628 C CA . LEU A 1 46 ? 8.373 8.222 -2.515 1.00 53.40 46 LEU A CA 15
ATOM 21629 C C . LEU A 1 46 ? 9.199 9.446 -2.143 1.00 44.31 46 LEU A C 15
ATOM 21630 O O . LEU A 1 46 ? 8.808 10.585 -2.420 1.00 20.40 46 LEU A O 15
ATOM 21646 N N . TRP A 1 47 ? 10.349 9.199 -1.523 1.00 52.15 47 TRP A N 15
ATOM 21647 C CA . TRP A 1 47 ? 11.250 10.266 -1.108 1.00 22.51 47 TRP A CA 15
ATOM 21648 C C . TRP A 1 47 ? 11.685 11.116 -2.299 1.00 34.22 47 TRP A C 15
ATOM 21649 O O . TRP A 1 47 ? 11.646 12.344 -2.240 1.00 34.40 47 TRP A O 15
ATOM 21670 N N . LYS A 1 48 ? 12.078 10.461 -3.383 1.00 10.02 48 LYS A N 15
ATOM 21671 C CA . LYS A 1 48 ? 12.579 11.164 -4.559 1.00 24.54 48 LYS A CA 15
ATOM 21672 C C . LYS A 1 48 ? 11.435 11.663 -5.435 1.00 62.11 48 LYS A C 15
ATOM 21673 O O . LYS A 1 48 ? 11.661 12.281 -6.479 1.00 31.25 48 LYS A O 15
ATOM 21692 N N . LYS A 1 49 ? 10.211 11.401 -5.008 1.00 32.15 49 LYS A N 15
ATOM 21693 C CA . LYS A 1 49 ? 9.035 11.852 -5.734 1.00 34.50 49 LYS A CA 15
ATOM 21694 C C . LYS A 1 49 ? 8.623 13.256 -5.290 1.00 42.32 49 LYS A C 15
ATOM 21695 O O . LYS A 1 49 ? 8.625 14.194 -6.089 1.00 64.24 49 LYS A O 15
ATOM 21714 N N . CYS A 1 50 ? 8.291 13.403 -4.014 1.00 0.53 50 CYS A N 15
ATOM 21715 C CA . CYS A 1 50 ? 7.773 14.669 -3.509 1.00 73.23 50 CYS A CA 15
ATOM 21716 C C . CYS A 1 50 ? 8.751 15.335 -2.543 1.00 42.00 50 CYS A C 15
ATOM 21717 O O . CYS A 1 50 ? 8.431 16.358 -1.936 1.00 32.54 50 CYS A O 15
ATOM 21725 N N . GLY A 1 51 ? 9.945 14.761 -2.413 1.00 40.43 51 GLY A N 15
ATOM 21726 C CA . GLY A 1 51 ? 10.939 15.312 -1.509 1.00 3.22 51 GLY A CA 15
ATOM 21727 C C . GLY A 1 51 ? 10.454 15.342 -0.074 1.00 10.42 51 GLY A C 15
ATOM 21728 O O . GLY A 1 51 ? 10.563 16.362 0.607 1.00 33.21 51 GLY A O 15
ATOM 21732 N N . THR A 1 52 ? 9.918 14.223 0.383 1.00 54.12 52 THR A N 15
ATOM 21733 C CA . THR A 1 52 ? 9.333 14.146 1.708 1.00 13.55 52 THR A CA 15
ATOM 21734 C C . THR A 1 52 ? 9.818 12.894 2.432 1.00 14.02 52 THR A C 15
ATOM 21735 O O . THR A 1 52 ? 10.282 11.940 1.800 1.00 12.33 52 THR A O 15
ATOM 21746 N N . SER A 1 53 ? 9.724 12.911 3.750 1.00 32.04 53 SER A N 15
ATOM 21747 C CA . SER A 1 53 ? 10.133 11.780 4.559 1.00 1.24 53 SER A CA 15
ATOM 21748 C C . SER A 1 53 ? 8.923 10.911 4.891 1.00 4.44 53 SER A C 15
ATOM 21749 O O . SER A 1 53 ? 7.807 11.416 5.010 1.00 74.24 53 SER A O 15
ATOM 21757 N N . VAL A 1 54 ? 9.143 9.610 5.042 1.00 73.03 54 VAL A N 15
ATOM 21758 C CA . VAL A 1 54 ? 8.052 8.673 5.317 1.00 54.11 54 VAL A CA 15
ATOM 21759 C C . VAL A 1 54 ? 7.417 8.936 6.683 1.00 61.55 54 VAL A C 15
ATOM 21760 O O . VAL A 1 54 ? 6.319 8.465 6.969 1.00 11.30 54 VAL A O 15
ATOM 21773 N N . ASN A 1 55 ? 8.114 9.690 7.522 1.00 22.44 55 ASN A N 15
ATOM 21774 C CA . ASN A 1 55 ? 7.595 10.053 8.837 1.00 42.25 55 ASN A CA 15
ATOM 21775 C C . ASN A 1 55 ? 6.636 11.240 8.712 1.00 62.41 55 ASN A C 15
ATOM 21776 O O . ASN A 1 55 ? 5.808 11.490 9.587 1.00 1.24 55 ASN A O 15
ATOM 21787 N N . SER A 1 56 ? 6.742 11.956 7.600 1.00 13.34 56 SER A N 15
ATOM 21788 C CA . SER A 1 56 ? 5.900 13.116 7.343 1.00 34.45 56 SER A CA 15
ATOM 21789 C C . SER A 1 56 ? 4.639 12.698 6.588 1.00 52.42 56 SER A C 15
ATOM 21790 O O . SER A 1 56 ? 3.803 13.529 6.229 1.00 24.43 56 SER A O 15
ATOM 21798 N N . MET A 1 57 ? 4.516 11.401 6.356 1.00 11.04 57 MET A N 15
ATOM 21799 C CA . MET A 1 57 ? 3.366 10.844 5.662 1.00 31.14 57 MET A CA 15
ATOM 21800 C C . MET A 1 57 ? 2.684 9.804 6.546 1.00 50.34 57 MET A C 15
ATOM 21801 O O . MET A 1 57 ? 3.121 8.657 6.621 1.00 51.24 57 MET A O 15
ATOM 21815 N N . ALA A 1 58 ? 1.625 10.220 7.231 1.00 42.34 58 ALA A N 15
ATOM 21816 C CA . ALA A 1 58 ? 0.933 9.345 8.171 1.00 52.22 58 ALA A CA 15
ATOM 21817 C C . ALA A 1 58 ? 0.125 8.278 7.439 1.00 42.03 58 ALA A C 15
ATOM 21818 O O . ALA A 1 58 ? -0.866 8.577 6.767 1.00 74.25 58 ALA A O 15
ATOM 21825 N N . LEU A 1 59 ? 0.569 7.034 7.563 1.00 34.35 59 LEU A N 15
ATOM 21826 C CA . LEU A 1 59 ? -0.092 5.913 6.915 1.00 15.21 59 LEU A CA 15
ATOM 21827 C C . LEU A 1 59 ? -0.705 4.976 7.947 1.00 41.45 59 LEU A C 15
ATOM 21828 O O . LEU A 1 59 ? 0.008 4.256 8.649 1.00 65.22 59 LEU A O 15
ATOM 21844 N N . GLU A 1 60 ? -2.023 4.995 8.044 1.00 2.14 60 GLU A N 15
ATOM 21845 C CA . GLU A 1 60 ? -2.723 4.117 8.967 1.00 21.14 60 GLU A CA 15
ATOM 21846 C C . GLU A 1 60 ? -3.103 2.817 8.269 1.00 34.10 60 GLU A C 15
ATOM 21847 O O . GLU A 1 60 ? -4.124 2.740 7.579 1.00 44.53 60 GLU A O 15
ATOM 21859 N N . LEU A 1 61 ? -2.259 1.809 8.430 1.00 71.32 61 LEU A N 15
ATOM 21860 C CA . LEU A 1 61 ? -2.487 0.505 7.827 1.00 72.24 61 LEU A CA 15
ATOM 21861 C C . LEU A 1 61 ? -3.493 -0.299 8.640 1.00 51.34 61 LEU A C 15
ATOM 21862 O O . LEU A 1 61 ? -3.153 -0.871 9.679 1.00 0.54 61 LEU A O 15
ATOM 21878 N N . TYR A 1 62 ? -4.733 -0.324 8.176 1.00 23.12 62 TYR A N 15
ATOM 21879 C CA . TYR A 1 62 ? -5.762 -1.123 8.820 1.00 30.24 62 TYR A CA 15
ATOM 21880 C C . TYR A 1 62 ? -5.800 -2.507 8.195 1.00 4.45 62 TYR A C 15
ATOM 21881 O O . TYR A 1 62 ? -5.316 -2.703 7.077 1.00 1.45 62 TYR A O 15
ATOM 21899 N N . ASP A 1 63 ? -6.379 -3.454 8.918 1.00 42.24 63 ASP A N 15
ATOM 21900 C CA . ASP A 1 63 ? -6.646 -4.782 8.383 1.00 3.22 63 ASP A CA 15
ATOM 21901 C C . ASP A 1 63 ? -7.598 -4.669 7.198 1.00 64.31 63 ASP A C 15
ATOM 21902 O O . ASP A 1 63 ? -7.364 -5.249 6.141 1.00 41.51 63 ASP A O 15
ATOM 21911 N N . ASP A 1 64 ? -8.660 -3.895 7.418 1.00 22.25 64 ASP A N 15
ATOM 21912 C CA . ASP A 1 64 ? -9.701 -3.597 6.433 1.00 13.52 64 ASP A CA 15
ATOM 21913 C C . ASP A 1 64 ? -10.918 -3.100 7.184 1.00 1.51 64 ASP A C 15
ATOM 21914 O O . ASP A 1 64 ? -11.642 -2.217 6.729 1.00 4.53 64 ASP A O 15
ATOM 21923 N N . SER A 1 65 ? -11.110 -3.673 8.364 1.00 3.52 65 SER A N 15
ATOM 21924 C CA . SER A 1 65 ? -12.207 -3.301 9.236 1.00 62.34 65 SER A CA 15
ATOM 21925 C C . SER A 1 65 ? -11.914 -1.971 9.920 1.00 41.32 65 SER A C 15
ATOM 21926 O O . SER A 1 65 ? -12.786 -1.109 10.032 1.00 61.24 65 SER A O 15
ATOM 21934 N N . GLY A 1 66 ? -10.674 -1.805 10.370 1.00 71.03 66 GLY A N 15
ATOM 21935 C CA . GLY A 1 66 ? -10.295 -0.569 11.020 1.00 44.53 66 GLY A CA 15
ATOM 21936 C C . GLY A 1 66 ? -9.232 -0.757 12.082 1.00 72.41 66 GLY A C 15
ATOM 21937 O O . GLY A 1 66 ? -8.792 0.214 12.699 1.00 75.11 66 GLY A O 15
ATOM 21941 N N . SER A 1 67 ? -8.816 -1.996 12.307 1.00 55.14 67 SER A N 15
ATOM 21942 C CA . SER A 1 67 ? -7.765 -2.278 13.272 1.00 20.10 67 SER A CA 15
ATOM 21943 C C . SER A 1 67 ? -6.408 -2.198 12.586 1.00 3.12 67 SER A C 15
ATOM 21944 O O . SER A 1 67 ? -6.190 -2.857 11.572 1.00 40.13 67 SER A O 15
ATOM 21952 N N . LYS A 1 68 ? -5.507 -1.381 13.112 1.00 51.31 68 LYS A N 15
ATOM 21953 C CA . LYS A 1 68 ? -4.187 -1.267 12.517 1.00 64.44 68 LYS A CA 15
ATOM 21954 C C . LYS A 1 68 ? -3.397 -2.555 12.735 1.00 1.34 68 LYS A C 15
ATOM 21955 O O . LYS A 1 68 ? -3.224 -3.017 13.862 1.00 74.32 68 LYS A O 15
ATOM 21974 N N . VAL A 1 69 ? -2.937 -3.141 11.641 1.00 3.22 69 VAL A N 15
ATOM 21975 C CA . VAL A 1 69 ? -2.212 -4.402 11.692 1.00 24.10 69 VAL A CA 15
ATOM 21976 C C . VAL A 1 69 ? -0.737 -4.186 11.371 1.00 52.20 69 VAL A C 15
ATOM 21977 O O . VAL A 1 69 ? 0.002 -5.131 11.092 1.00 42.12 69 VAL A O 15
ATOM 21990 N N . ALA A 1 70 ? -0.316 -2.933 11.432 1.00 62.23 70 ALA A N 15
ATOM 21991 C CA . ALA A 1 70 ? 1.061 -2.581 11.140 1.00 54.13 70 ALA A CA 15
ATOM 21992 C C . ALA A 1 70 ? 1.963 -2.856 12.335 1.00 75.22 70 ALA A C 15
ATOM 21993 O O . ALA A 1 70 ? 2.315 -1.948 13.087 1.00 53.13 70 ALA A O 15
ATOM 22000 N N . VAL A 1 71 ? 2.300 -4.127 12.527 1.00 60.32 71 VAL A N 15
ATOM 22001 C CA . VAL A 1 71 ? 3.254 -4.516 13.556 1.00 31.21 71 VAL A CA 15
ATOM 22002 C C . VAL A 1 71 ? 4.655 -4.036 13.163 1.00 74.41 71 VAL A C 15
ATOM 22003 O O . VAL A 1 71 ? 5.480 -3.711 14.018 1.00 42.11 71 VAL A O 15
ATOM 22016 N N . LEU A 1 72 ? 4.883 -3.977 11.848 1.00 54.21 72 LEU A N 15
ATOM 22017 C CA . LEU A 1 72 ? 6.124 -3.471 11.269 1.00 42.03 72 LEU A CA 15
ATOM 22018 C C . LEU A 1 72 ? 7.344 -4.191 11.844 1.00 43.34 72 LEU A C 15
ATOM 22019 O O . LEU A 1 72 ? 8.076 -3.647 12.671 1.00 55.30 72 LEU A O 15
ATOM 22035 N N . SER A 1 73 ? 7.521 -5.434 11.436 1.00 20.40 73 SER A N 15
ATOM 22036 C CA . SER A 1 73 ? 8.731 -6.178 11.752 1.00 4.11 73 SER A CA 15
ATOM 22037 C C . SER A 1 73 ? 9.229 -6.866 10.486 1.00 21.14 73 SER A C 15
ATOM 22038 O O . SER A 1 73 ? 10.244 -7.563 10.481 1.00 52.41 73 SER A O 15
ATOM 22046 N N . ASP A 1 74 ? 8.505 -6.624 9.401 1.00 35.14 74 ASP A N 15
ATOM 22047 C CA . ASP A 1 74 ? 8.743 -7.302 8.135 1.00 21.22 74 ASP A CA 15
ATOM 22048 C C . ASP A 1 74 ? 9.160 -6.291 7.079 1.00 13.51 74 ASP A C 15
ATOM 22049 O O . ASP A 1 74 ? 9.019 -6.529 5.881 1.00 61.35 74 ASP A O 15
ATOM 22058 N N . ASP A 1 75 ? 9.693 -5.168 7.543 1.00 1.20 75 ASP A N 15
ATOM 22059 C CA . ASP A 1 75 ? 10.063 -4.048 6.675 1.00 20.54 75 ASP A CA 15
ATOM 22060 C C . ASP A 1 75 ? 10.998 -4.482 5.549 1.00 52.40 75 ASP A C 15
ATOM 22061 O O . ASP A 1 75 ? 10.821 -4.090 4.397 1.00 54.22 75 ASP A O 15
ATOM 22070 N N . SER A 1 76 ? 11.977 -5.299 5.890 1.00 14.42 76 SER A N 15
ATOM 22071 C CA . SER A 1 76 ? 12.975 -5.743 4.939 1.00 40.12 76 SER A CA 15
ATOM 22072 C C . SER A 1 76 ? 12.739 -7.200 4.544 1.00 1.42 76 SER A C 15
ATOM 22073 O O . SER A 1 76 ? 13.667 -7.911 4.152 1.00 13.20 76 SER A O 15
ATOM 22081 N N . ARG A 1 77 ? 11.485 -7.635 4.630 1.00 33.45 77 ARG A N 15
ATOM 22082 C CA . ARG A 1 77 ? 11.129 -9.007 4.296 1.00 1.35 77 ARG A CA 15
ATOM 22083 C C . ARG A 1 77 ? 9.939 -9.033 3.340 1.00 60.32 77 ARG A C 15
ATOM 22084 O O . ARG A 1 77 ? 9.147 -8.092 3.300 1.00 13.22 77 ARG A O 15
ATOM 22105 N N . PRO A 1 78 ? 9.811 -10.108 2.544 1.00 23.15 78 PRO A N 15
ATOM 22106 C CA . PRO A 1 78 ? 8.680 -10.280 1.630 1.00 0.11 78 PRO A CA 15
ATOM 22107 C C . PRO A 1 78 ? 7.365 -10.493 2.377 1.00 52.10 78 PRO A C 15
ATOM 22108 O O . PRO A 1 78 ? 7.268 -11.349 3.260 1.00 24.44 78 PRO A O 15
ATOM 22119 N N . LEU A 1 79 ? 6.351 -9.720 2.008 1.00 1.20 79 LEU A N 15
ATOM 22120 C CA . LEU A 1 79 ? 5.047 -9.791 2.661 1.00 24.51 79 LEU A CA 15
ATOM 22121 C C . LEU A 1 79 ? 4.396 -11.160 2.448 1.00 21.34 79 LEU A C 15
ATOM 22122 O O . LEU A 1 79 ? 3.678 -11.660 3.316 1.00 62.43 79 LEU A O 15
ATOM 22138 N N . GLY A 1 80 ? 4.670 -11.767 1.300 1.00 64.40 80 GLY A N 15
ATOM 22139 C CA . GLY A 1 80 ? 4.078 -13.049 0.962 1.00 34.52 80 GLY A CA 15
ATOM 22140 C C . GLY A 1 80 ? 4.565 -14.174 1.854 1.00 1.40 80 GLY A C 15
ATOM 22141 O O . GLY A 1 80 ? 3.932 -15.225 1.940 1.00 32.41 80 GLY A O 15
ATOM 22145 N N . PHE A 1 81 ? 5.690 -13.954 2.523 1.00 14.45 81 PHE A N 15
ATOM 22146 C CA . PHE A 1 81 ? 6.249 -14.958 3.418 1.00 10.10 81 PHE A CA 15
ATOM 22147 C C . PHE A 1 81 ? 5.467 -14.992 4.730 1.00 32.23 81 PHE A C 15
ATOM 22148 O O . PHE A 1 81 ? 5.398 -16.021 5.403 1.00 5.42 81 PHE A O 15
ATOM 22165 N N . PHE A 1 82 ? 4.855 -13.867 5.070 1.00 15.44 82 PHE A N 15
ATOM 22166 C CA . PHE A 1 82 ? 4.108 -13.747 6.313 1.00 35.34 82 PHE A CA 15
ATOM 22167 C C . PHE A 1 82 ? 2.770 -14.474 6.212 1.00 42.13 82 PHE A C 15
ATOM 22168 O O . PHE A 1 82 ? 2.244 -14.954 7.216 1.00 54.14 82 PHE A O 15
ATOM 22185 N N . SER A 1 83 ? 2.260 -14.588 4.985 1.00 41.14 83 SER A N 15
ATOM 22186 C CA . SER A 1 83 ? 0.931 -15.144 4.731 1.00 34.04 83 SER A CA 15
ATOM 22187 C C . SER A 1 83 ? -0.138 -14.245 5.361 1.00 12.21 83 SER A C 15
ATOM 22188 O O . SER A 1 83 ? -0.744 -14.586 6.379 1.00 1.24 83 SER A O 15
ATOM 22196 N N . PRO A 1 84 ? -0.345 -13.054 4.776 1.00 52.32 84 PRO A N 15
ATOM 22197 C CA . PRO A 1 84 ? -1.261 -12.054 5.298 1.00 63.21 84 PRO A CA 15
ATOM 22198 C C . PRO A 1 84 ? -2.628 -12.065 4.609 1.00 50.11 84 PRO A C 15
ATOM 22199 O O . PRO A 1 84 ? -2.929 -12.946 3.803 1.00 11.43 84 PRO A O 15
ATOM 22210 N N . PHE A 1 85 ? -3.440 -11.069 4.935 1.00 61.10 85 PHE A N 15
ATOM 22211 C CA . PHE A 1 85 ? -4.750 -10.903 4.323 1.00 61.44 85 PHE A CA 15
ATOM 22212 C C . PHE A 1 85 ? -4.629 -10.048 3.065 1.00 52.44 85 PHE A C 15
ATOM 22213 O O . PHE A 1 85 ? -4.021 -8.976 3.090 1.00 12.32 85 PHE A O 15
ATOM 22230 N N . ASP A 1 86 ? -5.206 -10.521 1.970 1.00 64.34 86 ASP A N 15
ATOM 22231 C CA . ASP A 1 86 ? -5.141 -9.801 0.706 1.00 1.35 86 ASP A CA 15
ATOM 22232 C C . ASP A 1 86 ? -6.228 -8.736 0.634 1.00 33.33 86 ASP A C 15
ATOM 22233 O O . ASP A 1 86 ? -7.362 -9.006 0.233 1.00 12.32 86 ASP A O 15
ATOM 22242 N N . GLY A 1 87 ? -5.884 -7.533 1.065 1.00 0.44 87 GLY A N 15
ATOM 22243 C CA . GLY A 1 87 ? -6.813 -6.428 0.986 1.00 43.25 87 GLY A CA 15
ATOM 22244 C C . GLY A 1 87 ? -6.736 -5.511 2.188 1.00 73.23 87 GLY A C 15
ATOM 22245 O O . GLY A 1 87 ? -7.761 -5.191 2.793 1.00 50.43 87 GLY A O 15
ATOM 22249 N N . PHE A 1 88 ? -5.525 -5.084 2.529 1.00 55.33 88 PHE A N 15
ATOM 22250 C CA . PHE A 1 88 ? -5.325 -4.176 3.652 1.00 14.54 88 PHE A CA 15
ATOM 22251 C C . PHE A 1 88 ? -5.709 -2.750 3.269 1.00 73.41 88 PHE A C 15
ATOM 22252 O O . PHE A 1 88 ? -5.889 -2.440 2.086 1.00 50.44 88 PHE A O 15
ATOM 22269 N N . ARG A 1 89 ? -5.817 -1.884 4.268 1.00 32.53 89 ARG A N 15
ATOM 22270 C CA . ARG A 1 89 ? -6.209 -0.499 4.048 1.00 63.04 89 ARG A CA 15
ATOM 22271 C C . ARG A 1 89 ? -5.051 0.448 4.326 1.00 1.35 89 ARG A C 15
ATOM 22272 O O . ARG A 1 89 ? -4.637 0.612 5.472 1.00 33.43 89 ARG A O 15
ATOM 22293 N N . LEU A 1 90 ? -4.529 1.064 3.281 1.00 34.54 90 LEU A N 15
ATOM 22294 C CA . LEU A 1 90 ? -3.499 2.079 3.436 1.00 3.02 90 LEU A CA 15
ATOM 22295 C C . LEU A 1 90 ? -4.141 3.452 3.577 1.00 34.43 90 LEU A C 15
ATOM 22296 O O . LEU A 1 90 ? -4.351 4.149 2.585 1.00 22.34 90 LEU A O 15
ATOM 22312 N N . HIS A 1 91 ? -4.494 3.831 4.802 1.00 43.45 91 HIS A N 15
ATOM 22313 C CA . HIS A 1 91 ? -5.157 5.107 5.028 1.00 12.43 91 HIS A CA 15
ATOM 22314 C C . HIS A 1 91 ? -4.139 6.235 5.065 1.00 12.24 91 HIS A C 15
ATOM 22315 O O . HIS A 1 91 ? -3.409 6.399 6.044 1.00 55.51 91 HIS A O 15
ATOM 22330 N N . ILE A 1 92 ? -4.098 7.002 3.991 1.00 35.20 92 ILE A N 15
ATOM 22331 C CA . ILE A 1 92 ? -3.182 8.122 3.883 1.00 23.42 92 ILE A CA 15
ATOM 22332 C C . ILE A 1 92 ? -3.817 9.376 4.464 1.00 2.34 92 ILE A C 15
ATOM 22333 O O . ILE A 1 92 ? -4.801 9.886 3.922 1.00 23.42 92 ILE A O 15
ATOM 22349 N N . ILE A 1 93 ? -3.272 9.852 5.573 1.00 51.44 93 ILE A N 15
ATOM 22350 C CA . ILE A 1 93 ? -3.735 11.092 6.177 1.00 41.43 93 ILE A CA 15
ATOM 22351 C C . ILE A 1 93 ? -3.309 12.271 5.311 1.00 13.55 93 ILE A C 15
ATOM 22352 O O . ILE A 1 93 ? -2.136 12.407 4.972 1.00 42.14 93 ILE A O 15
ATOM 22368 N N . ASP A 1 94 ? -4.262 13.107 4.935 1.00 3.21 94 ASP A N 15
ATOM 22369 C CA . ASP A 1 94 ? -3.958 14.268 4.115 1.00 52.14 94 ASP A CA 15
ATOM 22370 C C . ASP A 1 94 ? -3.444 15.416 4.963 1.00 24.15 94 ASP A C 15
ATOM 22371 O O . ASP A 1 94 ? -4.221 16.194 5.518 1.00 24.11 94 ASP A O 15
ATOM 22380 N N . LEU A 1 95 ? -2.129 15.492 5.088 1.00 11.04 95 LEU A N 15
ATOM 22381 C CA . LEU A 1 95 ? -1.489 16.578 5.812 1.00 54.55 95 LEU A CA 15
ATOM 22382 C C . LEU A 1 95 ? -0.300 17.107 5.018 1.00 32.13 95 LEU A C 15
ATOM 22383 O O . LEU A 1 95 ? 0.516 17.873 5.532 1.00 34.50 95 LEU A O 15
ATOM 22399 N N . ASP A 1 96 ? -0.224 16.711 3.753 1.00 31.24 96 ASP A N 15
ATOM 22400 C CA . ASP A 1 96 ? 0.880 17.108 2.885 1.00 13.54 96 ASP A CA 15
ATOM 22401 C C . ASP A 1 96 ? 0.626 18.487 2.287 1.00 53.41 96 ASP A C 15
ATOM 22402 O O . ASP A 1 96 ? -0.335 18.682 1.540 1.00 23.15 96 ASP A O 15
ATOM 22411 N N . PRO A 1 97 ? 1.472 19.466 2.636 1.00 1.33 97 PRO A N 15
ATOM 22412 C CA . PRO A 1 97 ? 1.341 20.848 2.172 1.00 72.55 97 PRO A CA 15
ATOM 22413 C C . PRO A 1 97 ? 1.733 21.009 0.707 1.00 2.53 97 PRO A C 15
ATOM 22414 O O . PRO A 1 97 ? 2.947 21.047 0.407 1.00 36.04 97 PRO A O 15
ATOM 22426 N N . MET A 1 1 ? 10.433 10.735 -13.051 1.00 24.45 1 MET A N 16
ATOM 22427 C CA . MET A 1 1 ? 10.967 9.362 -13.196 1.00 1.23 1 MET A CA 16
ATOM 22428 C C . MET A 1 1 ? 9.980 8.350 -12.636 1.00 61.43 1 MET A C 16
ATOM 22429 O O . MET A 1 1 ? 8.987 8.721 -12.005 1.00 34.32 1 MET A O 16
ATOM 22445 N N . GLY A 1 2 ? 10.257 7.075 -12.868 1.00 73.01 2 GLY A N 16
ATOM 22446 C CA . GLY A 1 2 ? 9.381 6.029 -12.394 1.00 13.14 2 GLY A CA 16
ATOM 22447 C C . GLY A 1 2 ? 9.437 4.795 -13.272 1.00 1.24 2 GLY A C 16
ATOM 22448 O O . GLY A 1 2 ? 8.614 4.627 -14.171 1.00 74.15 2 GLY A O 16
ATOM 22452 N N . HIS A 1 3 ? 10.413 3.934 -13.021 1.00 71.34 3 HIS A N 16
ATOM 22453 C CA . HIS A 1 3 ? 10.532 2.685 -13.765 1.00 42.15 3 HIS A CA 16
ATOM 22454 C C . HIS A 1 3 ? 9.570 1.642 -13.200 1.00 21.25 3 HIS A C 16
ATOM 22455 O O . HIS A 1 3 ? 9.657 1.263 -12.032 1.00 11.44 3 HIS A O 16
ATOM 22470 N N . HIS A 1 4 ? 8.629 1.210 -14.026 1.00 12.52 4 HIS A N 16
ATOM 22471 C CA . HIS A 1 4 ? 7.604 0.267 -13.597 1.00 14.21 4 HIS A CA 16
ATOM 22472 C C . HIS A 1 4 ? 7.739 -1.038 -14.366 1.00 60.52 4 HIS A C 16
ATOM 22473 O O . HIS A 1 4 ? 7.296 -1.135 -15.511 1.00 1.15 4 HIS A O 16
ATOM 22488 N N . HIS A 1 5 ? 8.347 -2.044 -13.755 1.00 4.22 5 HIS A N 16
ATOM 22489 C CA . HIS A 1 5 ? 8.501 -3.322 -14.433 1.00 20.12 5 HIS A CA 16
ATOM 22490 C C . HIS A 1 5 ? 7.278 -4.201 -14.195 1.00 1.34 5 HIS A C 16
ATOM 22491 O O . HIS A 1 5 ? 7.097 -4.769 -13.121 1.00 3.11 5 HIS A O 16
ATOM 22506 N N . HIS A 1 6 ? 6.400 -4.251 -15.188 1.00 5.22 6 HIS A N 16
ATOM 22507 C CA . HIS A 1 6 ? 5.256 -5.158 -15.152 1.00 44.44 6 HIS A CA 16
ATOM 22508 C C . HIS A 1 6 ? 4.735 -5.410 -16.564 1.00 10.30 6 HIS A C 16
ATOM 22509 O O . HIS A 1 6 ? 3.531 -5.447 -16.811 1.00 50.32 6 HIS A O 16
ATOM 22524 N N . HIS A 1 7 ? 5.666 -5.582 -17.487 1.00 34.11 7 HIS A N 16
ATOM 22525 C CA . HIS A 1 7 ? 5.339 -6.008 -18.843 1.00 51.02 7 HIS A CA 16
ATOM 22526 C C . HIS A 1 7 ? 6.098 -7.292 -19.148 1.00 3.12 7 HIS A C 16
ATOM 22527 O O . HIS A 1 7 ? 6.510 -7.547 -20.278 1.00 42.42 7 HIS A O 16
ATOM 22542 N N . HIS A 1 8 ? 6.259 -8.101 -18.111 1.00 70.31 8 HIS A N 16
ATOM 22543 C CA . HIS A 1 8 ? 7.046 -9.323 -18.172 1.00 54.20 8 HIS A CA 16
ATOM 22544 C C . HIS A 1 8 ? 6.678 -10.213 -16.987 1.00 54.03 8 HIS A C 16
ATOM 22545 O O . HIS A 1 8 ? 7.297 -10.130 -15.926 1.00 12.23 8 HIS A O 16
ATOM 22560 N N . SER A 1 9 ? 5.645 -11.026 -17.164 1.00 35.12 9 SER A N 16
ATOM 22561 C CA . SER A 1 9 ? 5.162 -11.899 -16.104 1.00 12.30 9 SER A CA 16
ATOM 22562 C C . SER A 1 9 ? 4.011 -12.757 -16.615 1.00 42.22 9 SER A C 16
ATOM 22563 O O . SER A 1 9 ? 3.339 -12.401 -17.583 1.00 64.53 9 SER A O 16
ATOM 22571 N N . HIS A 1 10 ? 3.801 -13.897 -15.972 1.00 23.22 10 HIS A N 16
ATOM 22572 C CA . HIS A 1 10 ? 2.646 -14.737 -16.258 1.00 34.34 10 HIS A CA 16
ATOM 22573 C C . HIS A 1 10 ? 1.684 -14.706 -15.085 1.00 73.01 10 HIS A C 16
ATOM 22574 O O . HIS A 1 10 ? 0.747 -15.503 -15.008 1.00 32.41 10 HIS A O 16
ATOM 22589 N N . GLY A 1 11 ? 1.923 -13.780 -14.168 1.00 62.15 11 GLY A N 16
ATOM 22590 C CA . GLY A 1 11 ? 1.101 -13.685 -12.983 1.00 64.23 11 GLY A CA 16
ATOM 22591 C C . GLY A 1 11 ? 1.688 -14.469 -11.836 1.00 51.45 11 GLY A C 16
ATOM 22592 O O . GLY A 1 11 ? 1.929 -15.672 -11.954 1.00 40.13 11 GLY A O 16
ATOM 22596 N N . ASP A 1 12 ? 1.932 -13.789 -10.732 1.00 33.14 12 ASP A N 16
ATOM 22597 C CA . ASP A 1 12 ? 2.516 -14.412 -9.555 1.00 10.23 12 ASP A CA 16
ATOM 22598 C C . ASP A 1 12 ? 1.743 -13.953 -8.325 1.00 2.12 12 ASP A C 16
ATOM 22599 O O . ASP A 1 12 ? 0.680 -13.341 -8.458 1.00 35.33 12 ASP A O 16
ATOM 22608 N N . ASP A 1 13 ? 2.258 -14.236 -7.136 1.00 1.24 13 ASP A N 16
ATOM 22609 C CA . ASP A 1 13 ? 1.616 -13.782 -5.911 1.00 31.40 13 ASP A CA 16
ATOM 22610 C C . ASP A 1 13 ? 1.644 -12.269 -5.864 1.00 44.52 13 ASP A C 16
ATOM 22611 O O . ASP A 1 13 ? 2.638 -11.646 -6.237 1.00 55.31 13 ASP A O 16
ATOM 22620 N N . SER A 1 14 ? 0.549 -11.670 -5.439 1.00 50.23 14 SER A N 16
ATOM 22621 C CA . SER A 1 14 ? 0.456 -10.224 -5.398 1.00 43.53 14 SER A CA 16
ATOM 22622 C C . SER A 1 14 ? -0.278 -9.770 -4.148 1.00 75.40 14 SER A C 16
ATOM 22623 O O . SER A 1 14 ? -1.252 -10.396 -3.728 1.00 42.44 14 SER A O 16
ATOM 22631 N N . VAL A 1 15 ? 0.205 -8.697 -3.545 1.00 63.02 15 VAL A N 16
ATOM 22632 C CA . VAL A 1 15 ? -0.490 -8.083 -2.429 1.00 13.53 15 VAL A CA 16
ATOM 22633 C C . VAL A 1 15 ? -1.408 -6.981 -2.948 1.00 42.41 15 VAL A C 16
ATOM 22634 O O . VAL A 1 15 ? -0.956 -5.983 -3.516 1.00 4.22 15 VAL A O 16
ATOM 22647 N N . HIS A 1 16 ? -2.704 -7.194 -2.798 1.00 42.25 16 HIS A N 16
ATOM 22648 C CA . HIS A 1 16 ? -3.690 -6.261 -3.315 1.00 54.45 16 HIS A CA 16
ATOM 22649 C C . HIS A 1 16 ? -3.921 -5.135 -2.313 1.00 5.44 16 HIS A C 16
ATOM 22650 O O . HIS A 1 16 ? -4.765 -5.241 -1.422 1.00 23.44 16 HIS A O 16
ATOM 22665 N N . LEU A 1 17 ? -3.143 -4.072 -2.454 1.00 25.14 17 LEU A N 16
ATOM 22666 C CA . LEU A 1 17 ? -3.201 -2.943 -1.538 1.00 33.11 17 LEU A CA 16
ATOM 22667 C C . LEU A 1 17 ? -4.367 -2.033 -1.891 1.00 32.44 17 LEU A C 16
ATOM 22668 O O . LEU A 1 17 ? -4.502 -1.601 -3.036 1.00 20.24 17 LEU A O 16
ATOM 22684 N N . HIS A 1 18 ? -5.215 -1.750 -0.916 1.00 20.52 18 HIS A N 16
ATOM 22685 C CA . HIS A 1 18 ? -6.319 -0.830 -1.123 1.00 5.21 18 HIS A CA 16
ATOM 22686 C C . HIS A 1 18 ? -5.976 0.551 -0.589 1.00 15.40 18 HIS A C 16
ATOM 22687 O O . HIS A 1 18 ? -6.017 0.789 0.622 1.00 24.04 18 HIS A O 16
ATOM 22702 N N . ILE A 1 19 ? -5.618 1.446 -1.491 1.00 55.41 19 ILE A N 16
ATOM 22703 C CA . ILE A 1 19 ? -5.305 2.813 -1.125 1.00 53.21 19 ILE A CA 16
ATOM 22704 C C . ILE A 1 19 ? -6.586 3.578 -0.820 1.00 63.44 19 ILE A C 16
ATOM 22705 O O . ILE A 1 19 ? -7.490 3.661 -1.654 1.00 64.53 19 ILE A O 16
ATOM 22721 N N . THR A 1 20 ? -6.672 4.096 0.393 1.00 73.52 20 THR A N 16
ATOM 22722 C CA . THR A 1 20 ? -7.815 4.880 0.816 1.00 13.13 20 THR A CA 16
ATOM 22723 C C . THR A 1 20 ? -7.357 6.276 1.232 1.00 72.43 20 THR A C 16
ATOM 22724 O O . THR A 1 20 ? -6.724 6.449 2.277 1.00 25.41 20 THR A O 16
ATOM 22735 N N . HIS A 1 21 ? -7.648 7.261 0.397 1.00 40.33 21 HIS A N 16
ATOM 22736 C CA . HIS A 1 21 ? -7.184 8.623 0.627 1.00 52.10 21 HIS A CA 16
ATOM 22737 C C . HIS A 1 21 ? -8.194 9.387 1.488 1.00 4.43 21 HIS A C 16
ATOM 22738 O O . HIS A 1 21 ? -9.399 9.239 1.312 1.00 41.03 21 HIS A O 16
ATOM 22753 N N . ALA A 1 22 ? -7.696 10.181 2.436 1.00 32.52 22 ALA A N 16
ATOM 22754 C CA . ALA A 1 22 ? -8.562 10.902 3.369 1.00 12.32 22 ALA A CA 16
ATOM 22755 C C . ALA A 1 22 ? -9.277 12.083 2.705 1.00 72.23 22 ALA A C 16
ATOM 22756 O O . ALA A 1 22 ? -10.487 12.034 2.494 1.00 24.11 22 ALA A O 16
ATOM 22763 N N . ASN A 1 23 ? -8.526 13.140 2.384 1.00 44.13 23 ASN A N 16
ATOM 22764 C CA . ASN A 1 23 ? -9.112 14.351 1.801 1.00 22.13 23 ASN A CA 16
ATOM 22765 C C . ASN A 1 23 ? -9.903 14.016 0.539 1.00 10.11 23 ASN A C 16
ATOM 22766 O O . ASN A 1 23 ? -11.046 14.439 0.383 1.00 53.00 23 ASN A O 16
ATOM 22777 N N . LEU A 1 24 ? -9.288 13.249 -0.354 1.00 11.14 24 LEU A N 16
ATOM 22778 C CA . LEU A 1 24 ? -9.988 12.740 -1.525 1.00 53.32 24 LEU A CA 16
ATOM 22779 C C . LEU A 1 24 ? -10.613 11.391 -1.198 1.00 51.52 24 LEU A C 16
ATOM 22780 O O . LEU A 1 24 ? -9.966 10.353 -1.323 1.00 44.42 24 LEU A O 16
ATOM 22796 N N . LYS A 1 25 ? -11.866 11.422 -0.767 1.00 31.44 25 LYS A N 16
ATOM 22797 C CA . LYS A 1 25 ? -12.567 10.226 -0.310 1.00 1.55 25 LYS A CA 16
ATOM 22798 C C . LYS A 1 25 ? -12.885 9.287 -1.470 1.00 33.45 25 LYS A C 16
ATOM 22799 O O . LYS A 1 25 ? -12.882 8.066 -1.315 1.00 4.55 25 LYS A O 16
ATOM 22818 N N . SER A 1 26 ? -13.136 9.859 -2.633 1.00 15.22 26 SER A N 16
ATOM 22819 C CA . SER A 1 26 ? -13.481 9.072 -3.806 1.00 64.41 26 SER A CA 16
ATOM 22820 C C . SER A 1 26 ? -12.231 8.662 -4.588 1.00 62.03 26 SER A C 16
ATOM 22821 O O . SER A 1 26 ? -12.314 8.290 -5.763 1.00 23.03 26 SER A O 16
ATOM 22829 N N . PHE A 1 27 ? -11.078 8.715 -3.931 1.00 40.45 27 PHE A N 16
ATOM 22830 C CA . PHE A 1 27 ? -9.832 8.297 -4.553 1.00 24.42 27 PHE A CA 16
ATOM 22831 C C . PHE A 1 27 ? -9.658 6.793 -4.391 1.00 63.11 27 PHE A C 16
ATOM 22832 O O . PHE A 1 27 ? -9.283 6.312 -3.322 1.00 11.13 27 PHE A O 16
ATOM 22849 N N . SER A 1 28 ? -9.968 6.058 -5.443 1.00 15.51 28 SER A N 16
ATOM 22850 C CA . SER A 1 28 ? -9.875 4.613 -5.421 1.00 20.32 28 SER A CA 16
ATOM 22851 C C . SER A 1 28 ? -8.636 4.137 -6.170 1.00 14.34 28 SER A C 16
ATOM 22852 O O . SER A 1 28 ? -8.444 4.456 -7.346 1.00 52.33 28 SER A O 16
ATOM 22860 N N . ALA A 1 29 ? -7.790 3.387 -5.480 1.00 65.12 29 ALA A N 16
ATOM 22861 C CA . ALA A 1 29 ? -6.592 2.840 -6.089 1.00 42.33 29 ALA A CA 16
ATOM 22862 C C . ALA A 1 29 ? -6.196 1.525 -5.431 1.00 64.50 29 ALA A C 16
ATOM 22863 O O . ALA A 1 29 ? -5.641 1.505 -4.332 1.00 73.42 29 ALA A O 16
ATOM 22870 N N . ASP A 1 30 ? -6.514 0.424 -6.089 1.00 52.23 30 ASP A N 16
ATOM 22871 C CA . ASP A 1 30 ? -6.095 -0.883 -5.621 1.00 74.35 30 ASP A CA 16
ATOM 22872 C C . ASP A 1 30 ? -4.891 -1.360 -6.429 1.00 5.12 30 ASP A C 16
ATOM 22873 O O . ASP A 1 30 ? -5.003 -1.732 -7.596 1.00 53.40 30 ASP A O 16
ATOM 22882 N N . ALA A 1 31 ? -3.731 -1.316 -5.803 1.00 42.03 31 ALA A N 16
ATOM 22883 C CA . ALA A 1 31 ? -2.489 -1.649 -6.479 1.00 31.33 31 ALA A CA 16
ATOM 22884 C C . ALA A 1 31 ? -1.995 -3.025 -6.059 1.00 11.31 31 ALA A C 16
ATOM 22885 O O . ALA A 1 31 ? -2.042 -3.380 -4.883 1.00 44.43 31 ALA A O 16
ATOM 22892 N N . ARG A 1 32 ? -1.538 -3.799 -7.026 1.00 53.43 32 ARG A N 16
ATOM 22893 C CA . ARG A 1 32 ? -1.015 -5.121 -6.748 1.00 53.11 32 ARG A CA 16
ATOM 22894 C C . ARG A 1 32 ? 0.505 -5.121 -6.860 1.00 14.31 32 ARG A C 16
ATOM 22895 O O . ARG A 1 32 ? 1.061 -4.859 -7.925 1.00 64.33 32 ARG A O 16
ATOM 22916 N N . PHE A 1 33 ? 1.167 -5.381 -5.747 1.00 2.24 33 PHE A N 16
ATOM 22917 C CA . PHE A 1 33 ? 2.621 -5.432 -5.719 1.00 32.31 33 PHE A CA 16
ATOM 22918 C C . PHE A 1 33 ? 3.103 -6.823 -5.338 1.00 63.24 33 PHE A C 16
ATOM 22919 O O . PHE A 1 33 ? 2.307 -7.685 -4.957 1.00 23.31 33 PHE A O 16
ATOM 22936 N N . SER A 1 34 ? 4.404 -7.039 -5.446 1.00 12.30 34 SER A N 16
ATOM 22937 C CA . SER A 1 34 ? 5.000 -8.307 -5.071 1.00 61.54 34 SER A CA 16
ATOM 22938 C C . SER A 1 34 ? 5.064 -8.438 -3.548 1.00 73.31 34 SER A C 16
ATOM 22939 O O . SER A 1 34 ? 5.381 -7.477 -2.847 1.00 14.24 34 SER A O 16
ATOM 22947 N N . PRO A 1 35 ? 4.740 -9.627 -3.015 1.00 40.23 35 PRO A N 16
ATOM 22948 C CA . PRO A 1 35 ? 4.785 -9.882 -1.574 1.00 11.02 35 PRO A CA 16
ATOM 22949 C C . PRO A 1 35 ? 6.211 -9.826 -1.034 1.00 73.34 35 PRO A C 16
ATOM 22950 O O . PRO A 1 35 ? 7.175 -9.886 -1.799 1.00 14.05 35 PRO A O 16
ATOM 22961 N N . GLN A 1 36 ? 6.328 -9.703 0.288 1.00 50.42 36 GLN A N 16
ATOM 22962 C CA . GLN A 1 36 ? 7.623 -9.580 0.961 1.00 55.15 36 GLN A CA 16
ATOM 22963 C C . GLN A 1 36 ? 8.297 -8.258 0.594 1.00 31.34 36 GLN A C 16
ATOM 22964 O O . GLN A 1 36 ? 9.518 -8.124 0.668 1.00 71.14 36 GLN A O 16
ATOM 22978 N N . MET A 1 37 ? 7.478 -7.288 0.208 1.00 40.21 37 MET A N 16
ATOM 22979 C CA . MET A 1 37 ? 7.953 -5.949 -0.105 1.00 75.32 37 MET A CA 16
ATOM 22980 C C . MET A 1 37 ? 8.253 -5.184 1.180 1.00 4.51 37 MET A C 16
ATOM 22981 O O . MET A 1 37 ? 7.509 -5.284 2.155 1.00 41.22 37 MET A O 16
ATOM 22995 N N . SER A 1 38 ? 9.345 -4.437 1.184 1.00 34.13 38 SER A N 16
ATOM 22996 C CA . SER A 1 38 ? 9.738 -3.675 2.356 1.00 52.11 38 SER A CA 16
ATOM 22997 C C . SER A 1 38 ? 9.034 -2.317 2.381 1.00 65.42 38 SER A C 16
ATOM 22998 O O . SER A 1 38 ? 8.854 -1.673 1.346 1.00 34.12 38 SER A O 16
ATOM 23006 N N . VAL A 1 39 ? 8.656 -1.883 3.576 1.00 1.20 39 VAL A N 16
ATOM 23007 C CA . VAL A 1 39 ? 7.907 -0.649 3.758 1.00 11.20 39 VAL A CA 16
ATOM 23008 C C . VAL A 1 39 ? 8.785 0.574 3.486 1.00 54.53 39 VAL A C 16
ATOM 23009 O O . VAL A 1 39 ? 8.288 1.642 3.125 1.00 51.51 39 VAL A O 16
ATOM 23022 N N . GLU A 1 40 ? 10.097 0.409 3.631 1.00 72.22 40 GLU A N 16
ATOM 23023 C CA . GLU A 1 40 ? 11.031 1.509 3.410 1.00 55.41 40 GLU A CA 16
ATOM 23024 C C . GLU A 1 40 ? 10.963 2.004 1.960 1.00 30.20 40 GLU A C 16
ATOM 23025 O O . GLU A 1 40 ? 11.382 3.120 1.652 1.00 41.53 40 GLU A O 16
ATOM 23037 N N . ALA A 1 41 ? 10.414 1.177 1.077 1.00 2.10 41 ALA A N 16
ATOM 23038 C CA . ALA A 1 41 ? 10.260 1.545 -0.324 1.00 11.45 41 ALA A CA 16
ATOM 23039 C C . ALA A 1 41 ? 9.314 2.736 -0.478 1.00 15.44 41 ALA A C 16
ATOM 23040 O O . ALA A 1 41 ? 9.543 3.621 -1.303 1.00 3.23 41 ALA A O 16
ATOM 23047 N N . VAL A 1 42 ? 8.261 2.771 0.334 1.00 42.52 42 VAL A N 16
ATOM 23048 C CA . VAL A 1 42 ? 7.295 3.864 0.263 1.00 4.33 42 VAL A CA 16
ATOM 23049 C C . VAL A 1 42 ? 7.831 5.094 1.001 1.00 32.44 42 VAL A C 16
ATOM 23050 O O . VAL A 1 42 ? 7.386 6.220 0.769 1.00 43.21 42 VAL A O 16
ATOM 23063 N N . LYS A 1 43 ? 8.820 4.864 1.862 1.00 15.24 43 LYS A N 16
ATOM 23064 C CA . LYS A 1 43 ? 9.480 5.944 2.596 1.00 32.22 43 LYS A CA 16
ATOM 23065 C C . LYS A 1 43 ? 10.221 6.867 1.639 1.00 51.53 43 LYS A C 16
ATOM 23066 O O . LYS A 1 43 ? 10.409 8.049 1.927 1.00 3.42 43 LYS A O 16
ATOM 23085 N N . GLU A 1 44 ? 10.655 6.316 0.513 1.00 43.22 44 GLU A N 16
ATOM 23086 C CA . GLU A 1 44 ? 11.301 7.107 -0.527 1.00 0.12 44 GLU A CA 16
ATOM 23087 C C . GLU A 1 44 ? 10.283 7.535 -1.584 1.00 54.34 44 GLU A C 16
ATOM 23088 O O . GLU A 1 44 ? 10.378 8.625 -2.150 1.00 2.44 44 GLU A O 16
ATOM 23100 N N . LYS A 1 45 ? 9.296 6.681 -1.824 1.00 1.24 45 LYS A N 16
ATOM 23101 C CA . LYS A 1 45 ? 8.323 6.912 -2.884 1.00 33.44 45 LYS A CA 16
ATOM 23102 C C . LYS A 1 45 ? 7.516 8.186 -2.631 1.00 34.41 45 LYS A C 16
ATOM 23103 O O . LYS A 1 45 ? 7.224 8.942 -3.557 1.00 31.44 45 LYS A O 16
ATOM 23122 N N . LEU A 1 46 ? 7.176 8.429 -1.371 1.00 4.13 46 LEU A N 16
ATOM 23123 C CA . LEU A 1 46 ? 6.416 9.621 -1.001 1.00 52.31 46 LEU A CA 16
ATOM 23124 C C . LEU A 1 46 ? 7.346 10.731 -0.528 1.00 72.24 46 LEU A C 16
ATOM 23125 O O . LEU A 1 46 ? 6.905 11.832 -0.192 1.00 15.11 46 LEU A O 16
ATOM 23141 N N . TRP A 1 47 ? 8.642 10.450 -0.547 1.00 4.34 47 TRP A N 16
ATOM 23142 C CA . TRP A 1 47 ? 9.646 11.376 -0.032 1.00 23.11 47 TRP A CA 16
ATOM 23143 C C . TRP A 1 47 ? 9.943 12.470 -1.059 1.00 30.33 47 TRP A C 16
ATOM 23144 O O . TRP A 1 47 ? 10.821 13.312 -0.860 1.00 62.24 47 TRP A O 16
ATOM 23165 N N . LYS A 1 48 ? 9.212 12.444 -2.165 1.00 44.15 48 LYS A N 16
ATOM 23166 C CA . LYS A 1 48 ? 9.354 13.455 -3.201 1.00 4.44 48 LYS A CA 16
ATOM 23167 C C . LYS A 1 48 ? 8.213 14.470 -3.120 1.00 50.44 48 LYS A C 16
ATOM 23168 O O . LYS A 1 48 ? 8.167 15.428 -3.894 1.00 22.45 48 LYS A O 16
ATOM 23187 N N . LYS A 1 49 ? 7.294 14.257 -2.182 1.00 32.41 49 LYS A N 16
ATOM 23188 C CA . LYS A 1 49 ? 6.190 15.188 -1.976 1.00 2.01 49 LYS A CA 16
ATOM 23189 C C . LYS A 1 49 ? 6.486 16.103 -0.796 1.00 43.34 49 LYS A C 16
ATOM 23190 O O . LYS A 1 49 ? 6.331 17.323 -0.886 1.00 75.14 49 LYS A O 16
ATOM 23209 N N . CYS A 1 50 ? 6.922 15.510 0.305 1.00 45.44 50 CYS A N 16
ATOM 23210 C CA . CYS A 1 50 ? 7.197 16.260 1.518 1.00 10.13 50 CYS A CA 16
ATOM 23211 C C . CYS A 1 50 ? 8.505 15.803 2.154 1.00 3.13 50 CYS A C 16
ATOM 23212 O O . CYS A 1 50 ? 8.659 14.633 2.509 1.00 54.22 50 CYS A O 16
ATOM 23220 N N . GLY A 1 51 ? 9.445 16.730 2.289 1.00 74.32 51 GLY A N 16
ATOM 23221 C CA . GLY A 1 51 ? 10.716 16.422 2.916 1.00 51.04 51 GLY A CA 16
ATOM 23222 C C . GLY A 1 51 ? 10.636 16.480 4.430 1.00 62.25 51 GLY A C 16
ATOM 23223 O O . GLY A 1 51 ? 11.644 16.348 5.119 1.00 1.52 51 GLY A O 16
ATOM 23227 N N . THR A 1 52 ? 9.430 16.661 4.948 1.00 63.42 52 THR A N 16
ATOM 23228 C CA . THR A 1 52 ? 9.206 16.716 6.385 1.00 21.14 52 THR A CA 16
ATOM 23229 C C . THR A 1 52 ? 8.975 15.309 6.941 1.00 51.32 52 THR A C 16
ATOM 23230 O O . THR A 1 52 ? 8.523 15.144 8.076 1.00 31.54 52 THR A O 16
ATOM 23241 N N . SER A 1 53 ? 9.302 14.303 6.120 1.00 55.34 53 SER A N 16
ATOM 23242 C CA . SER A 1 53 ? 9.075 12.895 6.444 1.00 65.04 53 SER A CA 16
ATOM 23243 C C . SER A 1 53 ? 7.581 12.571 6.380 1.00 53.22 53 SER A C 16
ATOM 23244 O O . SER A 1 53 ? 6.733 13.416 6.687 1.00 15.43 53 SER A O 16
ATOM 23252 N N . VAL A 1 54 ? 7.252 11.361 5.947 1.00 5.45 54 VAL A N 16
ATOM 23253 C CA . VAL A 1 54 ? 5.859 10.954 5.847 1.00 53.31 54 VAL A CA 16
ATOM 23254 C C . VAL A 1 54 ? 5.264 10.702 7.232 1.00 12.42 54 VAL A C 16
ATOM 23255 O O . VAL A 1 54 ? 5.279 9.586 7.754 1.00 34.14 54 VAL A O 16
ATOM 23268 N N . ASN A 1 55 ? 4.786 11.777 7.841 1.00 64.12 55 ASN A N 16
ATOM 23269 C CA . ASN A 1 55 ? 4.183 11.720 9.167 1.00 74.42 55 ASN A CA 16
ATOM 23270 C C . ASN A 1 55 ? 2.813 12.383 9.138 1.00 53.52 55 ASN A C 16
ATOM 23271 O O . ASN A 1 55 ? 1.833 11.842 9.647 1.00 51.45 55 ASN A O 16
ATOM 23282 N N . SER A 1 56 ? 2.752 13.551 8.513 1.00 1.14 56 SER A N 16
ATOM 23283 C CA . SER A 1 56 ? 1.498 14.277 8.346 1.00 1.54 56 SER A CA 16
ATOM 23284 C C . SER A 1 56 ? 0.689 13.692 7.187 1.00 32.11 56 SER A C 16
ATOM 23285 O O . SER A 1 56 ? -0.398 14.173 6.856 1.00 74.25 56 SER A O 16
ATOM 23293 N N . MET A 1 57 ? 1.242 12.652 6.578 1.00 51.53 57 MET A N 16
ATOM 23294 C CA . MET A 1 57 ? 0.586 11.934 5.497 1.00 10.43 57 MET A CA 16
ATOM 23295 C C . MET A 1 57 ? 0.871 10.443 5.666 1.00 25.34 57 MET A C 16
ATOM 23296 O O . MET A 1 57 ? 1.121 9.719 4.703 1.00 70.20 57 MET A O 16
ATOM 23310 N N . ALA A 1 58 ? 0.838 10.001 6.920 1.00 30.24 58 ALA A N 16
ATOM 23311 C CA . ALA A 1 58 ? 1.188 8.630 7.272 1.00 52.24 58 ALA A CA 16
ATOM 23312 C C . ALA A 1 58 ? 0.117 7.638 6.826 1.00 5.04 58 ALA A C 16
ATOM 23313 O O . ALA A 1 58 ? -1.009 8.016 6.498 1.00 14.00 58 ALA A O 16
ATOM 23320 N N . LEU A 1 59 ? 0.477 6.362 6.836 1.00 11.02 59 LEU A N 16
ATOM 23321 C CA . LEU A 1 59 ? -0.411 5.308 6.369 1.00 21.23 59 LEU A CA 16
ATOM 23322 C C . LEU A 1 59 ? -1.009 4.535 7.540 1.00 30.41 59 LEU A C 16
ATOM 23323 O O . LEU A 1 59 ? -0.300 3.816 8.247 1.00 70.40 59 LEU A O 16
ATOM 23339 N N . GLU A 1 60 ? -2.306 4.694 7.745 1.00 24.11 60 GLU A N 16
ATOM 23340 C CA . GLU A 1 60 ? -3.028 3.888 8.717 1.00 65.34 60 GLU A CA 16
ATOM 23341 C C . GLU A 1 60 ? -3.371 2.537 8.102 1.00 71.31 60 GLU A C 16
ATOM 23342 O O . GLU A 1 60 ? -4.364 2.405 7.389 1.00 22.24 60 GLU A O 16
ATOM 23354 N N . LEU A 1 61 ? -2.520 1.552 8.344 1.00 13.03 61 LEU A N 16
ATOM 23355 C CA . LEU A 1 61 ? -2.717 0.223 7.789 1.00 45.11 61 LEU A CA 16
ATOM 23356 C C . LEU A 1 61 ? -3.676 -0.576 8.658 1.00 50.33 61 LEU A C 16
ATOM 23357 O O . LEU A 1 61 ? -3.345 -0.957 9.787 1.00 33.22 61 LEU A O 16
ATOM 23373 N N . TYR A 1 62 ? -4.873 -0.798 8.139 1.00 20.14 62 TYR A N 16
ATOM 23374 C CA . TYR A 1 62 ? -5.888 -1.555 8.848 1.00 50.22 62 TYR A CA 16
ATOM 23375 C C . TYR A 1 62 ? -6.033 -2.945 8.251 1.00 21.45 62 TYR A C 16
ATOM 23376 O O . TYR A 1 62 ? -6.882 -3.177 7.388 1.00 53.14 62 TYR A O 16
ATOM 23394 N N . ASP A 1 63 ? -5.192 -3.860 8.697 1.00 65.31 63 ASP A N 16
ATOM 23395 C CA . ASP A 1 63 ? -5.250 -5.229 8.223 1.00 34.01 63 ASP A CA 16
ATOM 23396 C C . ASP A 1 63 ? -6.272 -6.020 9.013 1.00 1.23 63 ASP A C 16
ATOM 23397 O O . ASP A 1 63 ? -6.728 -5.585 10.073 1.00 71.34 63 ASP A O 16
ATOM 23406 N N . ASP A 1 64 ? -6.642 -7.178 8.473 1.00 32.54 64 ASP A N 16
ATOM 23407 C CA . ASP A 1 64 ? -7.652 -8.044 9.083 1.00 41.24 64 ASP A CA 16
ATOM 23408 C C . ASP A 1 64 ? -9.000 -7.319 9.145 1.00 50.22 64 ASP A C 16
ATOM 23409 O O . ASP A 1 64 ? -9.875 -7.659 9.939 1.00 1.03 64 ASP A O 16
ATOM 23418 N N . SER A 1 65 ? -9.136 -6.301 8.289 1.00 73.05 65 SER A N 16
ATOM 23419 C CA . SER A 1 65 ? -10.382 -5.556 8.095 1.00 54.44 65 SER A CA 16
ATOM 23420 C C . SER A 1 65 ? -10.651 -4.533 9.208 1.00 10.03 65 SER A C 16
ATOM 23421 O O . SER A 1 65 ? -11.084 -3.415 8.923 1.00 3.45 65 SER A O 16
ATOM 23429 N N . GLY A 1 66 ? -10.391 -4.893 10.463 1.00 5.11 66 GLY A N 16
ATOM 23430 C CA . GLY A 1 66 ? -10.761 -4.006 11.557 1.00 21.35 66 GLY A CA 16
ATOM 23431 C C . GLY A 1 66 ? -9.665 -3.783 12.586 1.00 3.34 66 GLY A C 16
ATOM 23432 O O . GLY A 1 66 ? -9.934 -3.247 13.662 1.00 3.41 66 GLY A O 16
ATOM 23436 N N . SER A 1 67 ? -8.438 -4.171 12.274 1.00 41.02 67 SER A N 16
ATOM 23437 C CA . SER A 1 67 ? -7.337 -3.993 13.211 1.00 1.42 67 SER A CA 16
ATOM 23438 C C . SER A 1 67 ? -6.252 -3.104 12.613 1.00 21.53 67 SER A C 16
ATOM 23439 O O . SER A 1 67 ? -5.922 -3.224 11.439 1.00 20.23 67 SER A O 16
ATOM 23447 N N . LYS A 1 68 ? -5.712 -2.197 13.414 1.00 2.35 68 LYS A N 16
ATOM 23448 C CA . LYS A 1 68 ? -4.621 -1.347 12.959 1.00 74.32 68 LYS A CA 16
ATOM 23449 C C . LYS A 1 68 ? -3.290 -1.993 13.310 1.00 73.53 68 LYS A C 16
ATOM 23450 O O . LYS A 1 68 ? -3.074 -2.427 14.443 1.00 10.15 68 LYS A O 16
ATOM 23469 N N . VAL A 1 69 ? -2.411 -2.090 12.328 1.00 34.32 69 VAL A N 16
ATOM 23470 C CA . VAL A 1 69 ? -1.145 -2.786 12.513 1.00 55.32 69 VAL A CA 16
ATOM 23471 C C . VAL A 1 69 ? 0.042 -1.875 12.224 1.00 73.33 69 VAL A C 16
ATOM 23472 O O . VAL A 1 69 ? 1.172 -2.340 12.071 1.00 0.34 69 VAL A O 16
ATOM 23485 N N . ALA A 1 70 ? -0.212 -0.572 12.186 1.00 12.11 70 ALA A N 16
ATOM 23486 C CA . ALA A 1 70 ? 0.837 0.399 11.903 1.00 64.45 70 ALA A CA 16
ATOM 23487 C C . ALA A 1 70 ? 1.691 0.659 13.146 1.00 45.53 70 ALA A C 16
ATOM 23488 O O . ALA A 1 70 ? 1.763 1.782 13.647 1.00 21.14 70 ALA A O 16
ATOM 23495 N N . VAL A 1 71 ? 2.322 -0.398 13.642 1.00 70.14 71 VAL A N 16
ATOM 23496 C CA . VAL A 1 71 ? 3.190 -0.301 14.806 1.00 31.53 71 VAL A CA 16
ATOM 23497 C C . VAL A 1 71 ? 4.653 -0.193 14.369 1.00 23.24 71 VAL A C 16
ATOM 23498 O O . VAL A 1 71 ? 5.532 0.169 15.157 1.00 41.21 71 VAL A O 16
ATOM 23511 N N . LEU A 1 72 ? 4.892 -0.498 13.094 1.00 51.42 72 LEU A N 16
ATOM 23512 C CA . LEU A 1 72 ? 6.227 -0.429 12.496 1.00 72.34 72 LEU A CA 16
ATOM 23513 C C . LEU A 1 72 ? 7.220 -1.340 13.217 1.00 41.11 72 LEU A C 16
ATOM 23514 O O . LEU A 1 72 ? 8.099 -0.883 13.946 1.00 71.32 72 LEU A O 16
ATOM 23530 N N . SER A 1 73 ? 7.047 -2.635 13.021 1.00 60.04 73 SER A N 16
ATOM 23531 C CA . SER A 1 73 ? 7.983 -3.628 13.526 1.00 50.13 73 SER A CA 16
ATOM 23532 C C . SER A 1 73 ? 8.277 -4.612 12.409 1.00 54.53 73 SER A C 16
ATOM 23533 O O . SER A 1 73 ? 8.791 -5.710 12.623 1.00 64.41 73 SER A O 16
ATOM 23541 N N . ASP A 1 74 ? 7.968 -4.168 11.205 1.00 53.21 74 ASP A N 16
ATOM 23542 C CA . ASP A 1 74 ? 7.872 -5.037 10.046 1.00 0.03 74 ASP A CA 16
ATOM 23543 C C . ASP A 1 74 ? 8.272 -4.288 8.785 1.00 4.51 74 ASP A C 16
ATOM 23544 O O . ASP A 1 74 ? 7.919 -4.683 7.675 1.00 10.44 74 ASP A O 16
ATOM 23553 N N . ASP A 1 75 ? 9.062 -3.240 8.971 1.00 55.12 75 ASP A N 16
ATOM 23554 C CA . ASP A 1 75 ? 9.461 -2.354 7.881 1.00 24.12 75 ASP A CA 16
ATOM 23555 C C . ASP A 1 75 ? 10.234 -3.108 6.797 1.00 23.25 75 ASP A C 16
ATOM 23556 O O . ASP A 1 75 ? 10.118 -2.801 5.614 1.00 45.43 75 ASP A O 16
ATOM 23565 N N . SER A 1 76 ? 11.017 -4.093 7.206 1.00 64.43 76 SER A N 16
ATOM 23566 C CA . SER A 1 76 ? 11.819 -4.865 6.270 1.00 72.12 76 SER A CA 16
ATOM 23567 C C . SER A 1 76 ? 11.535 -6.353 6.441 1.00 11.04 76 SER A C 16
ATOM 23568 O O . SER A 1 76 ? 12.341 -7.202 6.054 1.00 52.23 76 SER A O 16
ATOM 23576 N N . ARG A 1 77 ? 10.377 -6.660 7.012 1.00 12.11 77 ARG A N 16
ATOM 23577 C CA . ARG A 1 77 ? 9.995 -8.037 7.289 1.00 31.42 77 ARG A CA 16
ATOM 23578 C C . ARG A 1 77 ? 9.278 -8.646 6.096 1.00 11.44 77 ARG A C 16
ATOM 23579 O O . ARG A 1 77 ? 8.407 -8.015 5.496 1.00 43.32 77 ARG A O 16
ATOM 23600 N N . PRO A 1 78 ? 9.652 -9.877 5.725 1.00 34.21 78 PRO A N 16
ATOM 23601 C CA . PRO A 1 78 ? 9.012 -10.589 4.623 1.00 2.40 78 PRO A CA 16
ATOM 23602 C C . PRO A 1 78 ? 7.554 -10.918 4.935 1.00 35.02 78 PRO A C 16
ATOM 23603 O O . PRO A 1 78 ? 7.259 -11.696 5.844 1.00 3.12 78 PRO A O 16
ATOM 23614 N N . LEU A 1 79 ? 6.647 -10.313 4.175 1.00 35.42 79 LEU A N 16
ATOM 23615 C CA . LEU A 1 79 ? 5.209 -10.497 4.376 1.00 75.14 79 LEU A CA 16
ATOM 23616 C C . LEU A 1 79 ? 4.790 -11.955 4.192 1.00 51.22 79 LEU A C 16
ATOM 23617 O O . LEU A 1 79 ? 3.703 -12.351 4.603 1.00 5.23 79 LEU A O 16
ATOM 23633 N N . GLY A 1 80 ? 5.653 -12.747 3.573 1.00 20.44 80 GLY A N 16
ATOM 23634 C CA . GLY A 1 80 ? 5.368 -14.155 3.385 1.00 24.44 80 GLY A CA 16
ATOM 23635 C C . GLY A 1 80 ? 5.434 -14.927 4.689 1.00 2.11 80 GLY A C 16
ATOM 23636 O O . GLY A 1 80 ? 4.667 -15.864 4.901 1.00 64.01 80 GLY A O 16
ATOM 23640 N N . PHE A 1 81 ? 6.336 -14.514 5.572 1.00 73.02 81 PHE A N 16
ATOM 23641 C CA . PHE A 1 81 ? 6.514 -15.171 6.862 1.00 33.14 81 PHE A CA 16
ATOM 23642 C C . PHE A 1 81 ? 5.332 -14.862 7.780 1.00 23.22 81 PHE A C 16
ATOM 23643 O O . PHE A 1 81 ? 5.009 -15.629 8.691 1.00 31.42 81 PHE A O 16
ATOM 23660 N N . PHE A 1 82 ? 4.681 -13.738 7.516 1.00 15.11 82 PHE A N 16
ATOM 23661 C CA . PHE A 1 82 ? 3.511 -13.324 8.278 1.00 21.04 82 PHE A CA 16
ATOM 23662 C C . PHE A 1 82 ? 2.238 -13.852 7.618 1.00 21.21 82 PHE A C 16
ATOM 23663 O O . PHE A 1 82 ? 1.135 -13.682 8.143 1.00 62.43 82 PHE A O 16
ATOM 23680 N N . SER A 1 83 ? 2.416 -14.524 6.477 1.00 23.14 83 SER A N 16
ATOM 23681 C CA . SER A 1 83 ? 1.305 -15.006 5.658 1.00 3.44 83 SER A CA 16
ATOM 23682 C C . SER A 1 83 ? 0.581 -13.824 5.005 1.00 14.03 83 SER A C 16
ATOM 23683 O O . SER A 1 83 ? -0.069 -13.024 5.682 1.00 54.03 83 SER A O 16
ATOM 23691 N N . PRO A 1 84 ? 0.699 -13.696 3.675 1.00 51.13 84 PRO A N 16
ATOM 23692 C CA . PRO A 1 84 ? 0.158 -12.551 2.934 1.00 35.31 84 PRO A CA 16
ATOM 23693 C C . PRO A 1 84 ? -1.353 -12.386 3.100 1.00 73.22 84 PRO A C 16
ATOM 23694 O O . PRO A 1 84 ? -2.104 -13.363 3.130 1.00 44.42 84 PRO A O 16
ATOM 23705 N N . PHE A 1 85 ? -1.781 -11.139 3.228 1.00 5.12 85 PHE A N 16
ATOM 23706 C CA . PHE A 1 85 ? -3.197 -10.819 3.293 1.00 52.10 85 PHE A CA 16
ATOM 23707 C C . PHE A 1 85 ? -3.648 -10.299 1.932 1.00 45.11 85 PHE A C 16
ATOM 23708 O O . PHE A 1 85 ? -2.903 -9.588 1.260 1.00 55.13 85 PHE A O 16
ATOM 23725 N N . ASP A 1 86 ? -4.854 -10.652 1.523 1.00 61.34 86 ASP A N 16
ATOM 23726 C CA . ASP A 1 86 ? -5.311 -10.352 0.168 1.00 44.00 86 ASP A CA 16
ATOM 23727 C C . ASP A 1 86 ? -5.998 -8.989 0.073 1.00 64.43 86 ASP A C 16
ATOM 23728 O O . ASP A 1 86 ? -6.586 -8.662 -0.956 1.00 5.23 86 ASP A O 16
ATOM 23737 N N . GLY A 1 87 ? -5.915 -8.188 1.127 1.00 12.44 87 GLY A N 16
ATOM 23738 C CA . GLY A 1 87 ? -6.569 -6.892 1.102 1.00 13.13 87 GLY A CA 16
ATOM 23739 C C . GLY A 1 87 ? -6.075 -5.945 2.176 1.00 30.12 87 GLY A C 16
ATOM 23740 O O . GLY A 1 87 ? -6.817 -5.618 3.101 1.00 31.15 87 GLY A O 16
ATOM 23744 N N . PHE A 1 88 ? -4.824 -5.510 2.059 1.00 14.45 88 PHE A N 16
ATOM 23745 C CA . PHE A 1 88 ? -4.275 -4.524 2.987 1.00 64.54 88 PHE A CA 16
ATOM 23746 C C . PHE A 1 88 ? -5.008 -3.196 2.819 1.00 22.21 88 PHE A C 16
ATOM 23747 O O . PHE A 1 88 ? -5.229 -2.736 1.694 1.00 44.54 88 PHE A O 16
ATOM 23764 N N . ARG A 1 89 ? -5.392 -2.584 3.930 1.00 42.34 89 ARG A N 16
ATOM 23765 C CA . ARG A 1 89 ? -6.111 -1.319 3.889 1.00 74.24 89 ARG A CA 16
ATOM 23766 C C . ARG A 1 89 ? -5.208 -0.153 4.273 1.00 72.51 89 ARG A C 16
ATOM 23767 O O . ARG A 1 89 ? -4.942 0.083 5.451 1.00 51.42 89 ARG A O 16
ATOM 23788 N N . LEU A 1 90 ? -4.744 0.571 3.266 1.00 1.14 90 LEU A N 16
ATOM 23789 C CA . LEU A 1 90 ? -3.864 1.714 3.475 1.00 14.31 90 LEU A CA 16
ATOM 23790 C C . LEU A 1 90 ? -4.674 2.998 3.568 1.00 5.22 90 LEU A C 16
ATOM 23791 O O . LEU A 1 90 ? -5.031 3.590 2.545 1.00 71.23 90 LEU A O 16
ATOM 23807 N N . HIS A 1 91 ? -4.989 3.418 4.783 1.00 63.01 91 HIS A N 16
ATOM 23808 C CA . HIS A 1 91 ? -5.717 4.661 4.974 1.00 34.13 91 HIS A CA 16
ATOM 23809 C C . HIS A 1 91 ? -4.736 5.815 5.121 1.00 71.13 91 HIS A C 16
ATOM 23810 O O . HIS A 1 91 ? -4.151 6.016 6.183 1.00 50.13 91 HIS A O 16
ATOM 23825 N N . ILE A 1 92 ? -4.553 6.555 4.042 1.00 2.52 92 ILE A N 16
ATOM 23826 C CA . ILE A 1 92 ? -3.616 7.664 4.028 1.00 63.43 92 ILE A CA 16
ATOM 23827 C C . ILE A 1 92 ? -4.172 8.835 4.821 1.00 32.34 92 ILE A C 16
ATOM 23828 O O . ILE A 1 92 ? -5.207 9.400 4.458 1.00 43.21 92 ILE A O 16
ATOM 23844 N N . ILE A 1 93 ? -3.498 9.177 5.911 1.00 64.32 93 ILE A N 16
ATOM 23845 C CA . ILE A 1 93 ? -3.873 10.331 6.707 1.00 55.13 93 ILE A CA 16
ATOM 23846 C C . ILE A 1 93 ? -3.502 11.599 5.956 1.00 74.44 93 ILE A C 16
ATOM 23847 O O . ILE A 1 93 ? -2.379 12.088 6.043 1.00 12.25 93 ILE A O 16
ATOM 23863 N N . ASP A 1 94 ? -4.442 12.099 5.178 1.00 4.21 94 ASP A N 16
ATOM 23864 C CA . ASP A 1 94 ? -4.194 13.258 4.345 1.00 1.13 94 ASP A CA 16
ATOM 23865 C C . ASP A 1 94 ? -4.654 14.516 5.057 1.00 40.14 94 ASP A C 16
ATOM 23866 O O . ASP A 1 94 ? -5.788 14.967 4.892 1.00 13.50 94 ASP A O 16
ATOM 23875 N N . LEU A 1 95 ? -3.786 15.033 5.910 1.00 62.34 95 LEU A N 16
ATOM 23876 C CA . LEU A 1 95 ? -4.066 16.255 6.646 1.00 40.24 95 LEU A CA 16
ATOM 23877 C C . LEU A 1 95 ? -3.046 17.328 6.302 1.00 1.43 95 LEU A C 16
ATOM 23878 O O . LEU A 1 95 ? -3.204 18.492 6.673 1.00 13.41 95 LEU A O 16
ATOM 23894 N N . ASP A 1 96 ? -2.002 16.932 5.583 1.00 22.14 96 ASP A N 16
ATOM 23895 C CA . ASP A 1 96 ? -0.924 17.845 5.233 1.00 75.01 96 ASP A CA 16
ATOM 23896 C C . ASP A 1 96 ? -1.385 18.828 4.162 1.00 64.31 96 ASP A C 16
ATOM 23897 O O . ASP A 1 96 ? -1.792 18.422 3.073 1.00 31.00 96 ASP A O 16
ATOM 23906 N N . PRO A 1 97 ? -1.351 20.131 4.475 1.00 41.30 97 PRO A N 16
ATOM 23907 C CA . PRO A 1 97 ? -1.808 21.188 3.564 1.00 43.40 97 PRO A CA 16
ATOM 23908 C C . PRO A 1 97 ? -0.950 21.286 2.303 1.00 52.53 97 PRO A C 16
ATOM 23909 O O . PRO A 1 97 ? 0.189 21.797 2.386 1.00 37.55 97 PRO A O 16
ATOM 23921 N N . MET A 1 1 ? -5.972 10.456 -19.943 1.00 11.43 1 MET A N 17
ATOM 23922 C CA . MET A 1 1 ? -5.769 11.602 -20.864 1.00 71.20 1 MET A CA 17
ATOM 23923 C C . MET A 1 1 ? -4.593 11.358 -21.810 1.00 3.12 1 MET A C 17
ATOM 23924 O O . MET A 1 1 ? -4.515 11.965 -22.877 1.00 44.04 1 MET A O 17
ATOM 23940 N N . GLY A 1 2 ? -3.676 10.478 -21.426 1.00 63.22 2 GLY A N 17
ATOM 23941 C CA . GLY A 1 2 ? -2.544 10.172 -22.279 1.00 11.12 2 GLY A CA 17
ATOM 23942 C C . GLY A 1 2 ? -1.285 9.915 -21.486 1.00 71.12 2 GLY A C 17
ATOM 23943 O O . GLY A 1 2 ? -0.463 9.082 -21.860 1.00 1.25 2 GLY A O 17
ATOM 23947 N N . HIS A 1 3 ? -1.130 10.636 -20.386 1.00 4.14 3 HIS A N 17
ATOM 23948 C CA . HIS A 1 3 ? 0.022 10.456 -19.516 1.00 54.32 3 HIS A CA 17
ATOM 23949 C C . HIS A 1 3 ? -0.131 9.147 -18.742 1.00 4.41 3 HIS A C 17
ATOM 23950 O O . HIS A 1 3 ? -0.882 9.080 -17.772 1.00 63.33 3 HIS A O 17
ATOM 23965 N N . HIS A 1 4 ? 0.578 8.116 -19.180 1.00 20.11 4 HIS A N 17
ATOM 23966 C CA . HIS A 1 4 ? 0.381 6.772 -18.640 1.00 41.03 4 HIS A CA 17
ATOM 23967 C C . HIS A 1 4 ? 0.955 6.637 -17.235 1.00 14.24 4 HIS A C 17
ATOM 23968 O O . HIS A 1 4 ? 2.026 7.158 -16.928 1.00 0.11 4 HIS A O 17
ATOM 23983 N N . HIS A 1 5 ? 0.207 5.954 -16.379 1.00 13.20 5 HIS A N 17
ATOM 23984 C CA . HIS A 1 5 ? 0.667 5.615 -15.038 1.00 3.43 5 HIS A CA 17
ATOM 23985 C C . HIS A 1 5 ? 0.608 4.101 -14.854 1.00 24.04 5 HIS A C 17
ATOM 23986 O O . HIS A 1 5 ? -0.224 3.438 -15.472 1.00 42.34 5 HIS A O 17
ATOM 24001 N N . HIS A 1 6 ? 1.493 3.566 -14.006 1.00 12.32 6 HIS A N 17
ATOM 24002 C CA . HIS A 1 6 ? 1.557 2.120 -13.724 1.00 21.35 6 HIS A CA 17
ATOM 24003 C C . HIS A 1 6 ? 2.038 1.339 -14.949 1.00 3.55 6 HIS A C 17
ATOM 24004 O O . HIS A 1 6 ? 2.448 1.927 -15.950 1.00 41.41 6 HIS A O 17
ATOM 24019 N N . HIS A 1 7 ? 2.009 0.013 -14.836 1.00 13.44 7 HIS A N 17
ATOM 24020 C CA . HIS A 1 7 ? 2.329 -0.889 -15.942 1.00 14.04 7 HIS A CA 17
ATOM 24021 C C . HIS A 1 7 ? 2.005 -2.317 -15.514 1.00 42.31 7 HIS A C 17
ATOM 24022 O O . HIS A 1 7 ? 1.954 -2.601 -14.316 1.00 44.33 7 HIS A O 17
ATOM 24037 N N . HIS A 1 8 ? 1.784 -3.206 -16.473 1.00 33.52 8 HIS A N 17
ATOM 24038 C CA . HIS A 1 8 ? 1.353 -4.567 -16.160 1.00 24.52 8 HIS A CA 17
ATOM 24039 C C . HIS A 1 8 ? 2.252 -5.611 -16.820 1.00 21.24 8 HIS A C 17
ATOM 24040 O O . HIS A 1 8 ? 3.372 -5.298 -17.227 1.00 71.23 8 HIS A O 17
ATOM 24055 N N . SER A 1 9 ? 1.735 -6.844 -16.908 1.00 11.11 9 SER A N 17
ATOM 24056 C CA . SER A 1 9 ? 2.432 -7.986 -17.512 1.00 24.53 9 SER A CA 17
ATOM 24057 C C . SER A 1 9 ? 3.405 -8.642 -16.535 1.00 25.12 9 SER A C 17
ATOM 24058 O O . SER A 1 9 ? 4.331 -8.003 -16.033 1.00 64.25 9 SER A O 17
ATOM 24066 N N . HIS A 1 10 ? 3.157 -9.928 -16.267 1.00 4.21 10 HIS A N 17
ATOM 24067 C CA . HIS A 1 10 ? 4.050 -10.775 -15.463 1.00 20.12 10 HIS A CA 17
ATOM 24068 C C . HIS A 1 10 ? 3.975 -10.447 -13.977 1.00 3.43 10 HIS A C 17
ATOM 24069 O O . HIS A 1 10 ? 4.861 -10.817 -13.206 1.00 34.40 10 HIS A O 17
ATOM 24084 N N . GLY A 1 11 ? 2.906 -9.778 -13.576 1.00 13.52 11 GLY A N 17
ATOM 24085 C CA . GLY A 1 11 ? 2.676 -9.526 -12.168 1.00 33.05 11 GLY A CA 17
ATOM 24086 C C . GLY A 1 11 ? 1.935 -10.681 -11.523 1.00 52.14 11 GLY A C 17
ATOM 24087 O O . GLY A 1 11 ? 0.739 -10.586 -11.246 1.00 2.54 11 GLY A O 17
ATOM 24091 N N . ASP A 1 12 ? 2.643 -11.783 -11.312 1.00 41.14 12 ASP A N 17
ATOM 24092 C CA . ASP A 1 12 ? 2.039 -12.997 -10.772 1.00 72.23 12 ASP A CA 17
ATOM 24093 C C . ASP A 1 12 ? 2.212 -13.060 -9.261 1.00 21.11 12 ASP A C 17
ATOM 24094 O O . ASP A 1 12 ? 3.211 -12.571 -8.725 1.00 34.32 12 ASP A O 17
ATOM 24103 N N . ASP A 1 13 ? 1.223 -13.652 -8.587 1.00 10.25 13 ASP A N 17
ATOM 24104 C CA . ASP A 1 13 ? 1.220 -13.777 -7.126 1.00 0.10 13 ASP A CA 17
ATOM 24105 C C . ASP A 1 13 ? 1.172 -12.388 -6.493 1.00 11.33 13 ASP A C 17
ATOM 24106 O O . ASP A 1 13 ? 1.690 -12.159 -5.399 1.00 73.30 13 ASP A O 17
ATOM 24115 N N . SER A 1 14 ? 0.511 -11.471 -7.188 1.00 24.54 14 SER A N 17
ATOM 24116 C CA . SER A 1 14 ? 0.451 -10.081 -6.774 1.00 40.44 14 SER A CA 17
ATOM 24117 C C . SER A 1 14 ? -0.450 -9.902 -5.555 1.00 42.13 14 SER A C 17
ATOM 24118 O O . SER A 1 14 ? -1.595 -10.367 -5.535 1.00 23.34 14 SER A O 17
ATOM 24126 N N . VAL A 1 15 ? 0.076 -9.231 -4.542 1.00 34.23 15 VAL A N 17
ATOM 24127 C CA . VAL A 1 15 ? -0.687 -8.936 -3.341 1.00 10.01 15 VAL A CA 17
ATOM 24128 C C . VAL A 1 15 ? -1.683 -7.817 -3.613 1.00 34.33 15 VAL A C 17
ATOM 24129 O O . VAL A 1 15 ? -1.357 -6.823 -4.264 1.00 43.13 15 VAL A O 17
ATOM 24142 N N . HIS A 1 16 ? -2.898 -7.997 -3.134 1.00 3.40 16 HIS A N 17
ATOM 24143 C CA . HIS A 1 16 ? -3.967 -7.046 -3.384 1.00 62.12 16 HIS A CA 17
ATOM 24144 C C . HIS A 1 16 ? -4.065 -6.043 -2.239 1.00 71.05 16 HIS A C 17
ATOM 24145 O O . HIS A 1 16 ? -4.525 -6.372 -1.144 1.00 32.31 16 HIS A O 17
ATOM 24160 N N . LEU A 1 17 ? -3.627 -4.821 -2.503 1.00 65.02 17 LEU A N 17
ATOM 24161 C CA . LEU A 1 17 ? -3.621 -3.768 -1.498 1.00 31.42 17 LEU A CA 17
ATOM 24162 C C . LEU A 1 17 ? -4.701 -2.739 -1.792 1.00 2.25 17 LEU A C 17
ATOM 24163 O O . LEU A 1 17 ? -5.162 -2.615 -2.927 1.00 22.52 17 LEU A O 17
ATOM 24179 N N . HIS A 1 18 ? -5.106 -2.008 -0.764 1.00 15.34 18 HIS A N 17
ATOM 24180 C CA . HIS A 1 18 ? -6.092 -0.948 -0.920 1.00 21.23 18 HIS A CA 17
ATOM 24181 C C . HIS A 1 18 ? -5.541 0.356 -0.365 1.00 2.05 18 HIS A C 17
ATOM 24182 O O . HIS A 1 18 ? -5.522 0.559 0.847 1.00 54.03 18 HIS A O 17
ATOM 24197 N N . ILE A 1 19 ? -5.069 1.228 -1.238 1.00 31.55 19 ILE A N 17
ATOM 24198 C CA . ILE A 1 19 ? -4.547 2.513 -0.799 1.00 25.13 19 ILE A CA 17
ATOM 24199 C C . ILE A 1 19 ? -5.691 3.511 -0.639 1.00 2.23 19 ILE A C 17
ATOM 24200 O O . ILE A 1 19 ? -6.174 4.091 -1.614 1.00 71.32 19 ILE A O 17
ATOM 24216 N N . THR A 1 20 ? -6.135 3.674 0.594 1.00 65.53 20 THR A N 17
ATOM 24217 C CA . THR A 1 20 ? -7.283 4.512 0.897 1.00 22.13 20 THR A CA 17
ATOM 24218 C C . THR A 1 20 ? -6.872 5.960 1.132 1.00 72.35 20 THR A C 17
ATOM 24219 O O . THR A 1 20 ? -6.063 6.257 2.016 1.00 5.55 20 THR A O 17
ATOM 24230 N N . HIS A 1 21 ? -7.426 6.854 0.331 1.00 21.24 21 HIS A N 17
ATOM 24231 C CA . HIS A 1 21 ? -7.161 8.275 0.467 1.00 25.10 21 HIS A CA 17
ATOM 24232 C C . HIS A 1 21 ? -8.208 8.895 1.397 1.00 70.52 21 HIS A C 17
ATOM 24233 O O . HIS A 1 21 ? -9.397 8.633 1.246 1.00 23.03 21 HIS A O 17
ATOM 24248 N N . ALA A 1 22 ? -7.771 9.696 2.364 1.00 5.14 22 ALA A N 17
ATOM 24249 C CA . ALA A 1 22 ? -8.687 10.246 3.363 1.00 65.24 22 ALA A CA 17
ATOM 24250 C C . ALA A 1 22 ? -9.385 11.503 2.855 1.00 34.51 22 ALA A C 17
ATOM 24251 O O . ALA A 1 22 ? -10.560 11.730 3.149 1.00 2.15 22 ALA A O 17
ATOM 24258 N N . ASN A 1 23 ? -8.648 12.324 2.115 1.00 61.20 23 ASN A N 17
ATOM 24259 C CA . ASN A 1 23 ? -9.201 13.547 1.534 1.00 5.43 23 ASN A CA 17
ATOM 24260 C C . ASN A 1 23 ? -10.410 13.207 0.671 1.00 44.42 23 ASN A C 17
ATOM 24261 O O . ASN A 1 23 ? -11.475 13.816 0.790 1.00 50.43 23 ASN A O 17
ATOM 24272 N N . LEU A 1 24 ? -10.237 12.216 -0.187 1.00 21.14 24 LEU A N 17
ATOM 24273 C CA . LEU A 1 24 ? -11.331 11.682 -0.974 1.00 1.00 24 LEU A CA 17
ATOM 24274 C C . LEU A 1 24 ? -11.477 10.196 -0.679 1.00 50.32 24 LEU A C 17
ATOM 24275 O O . LEU A 1 24 ? -10.766 9.375 -1.255 1.00 13.30 24 LEU A O 17
ATOM 24291 N N . LYS A 1 25 ? -12.382 9.859 0.233 1.00 13.14 25 LYS A N 17
ATOM 24292 C CA . LYS A 1 25 ? -12.565 8.475 0.665 1.00 72.11 25 LYS A CA 17
ATOM 24293 C C . LYS A 1 25 ? -13.124 7.617 -0.470 1.00 1.13 25 LYS A C 17
ATOM 24294 O O . LYS A 1 25 ? -12.994 6.390 -0.465 1.00 14.33 25 LYS A O 17
ATOM 24313 N N . SER A 1 26 ? -13.735 8.271 -1.448 1.00 43.33 26 SER A N 17
ATOM 24314 C CA . SER A 1 26 ? -14.248 7.586 -2.623 1.00 23.51 26 SER A CA 17
ATOM 24315 C C . SER A 1 26 ? -13.103 7.241 -3.575 1.00 2.21 26 SER A C 17
ATOM 24316 O O . SER A 1 26 ? -13.302 6.574 -4.589 1.00 12.52 26 SER A O 17
ATOM 24324 N N . PHE A 1 27 ? -11.904 7.695 -3.238 1.00 22.22 27 PHE A N 17
ATOM 24325 C CA . PHE A 1 27 ? -10.733 7.407 -4.042 1.00 22.22 27 PHE A CA 17
ATOM 24326 C C . PHE A 1 27 ? -9.874 6.350 -3.357 1.00 74.43 27 PHE A C 17
ATOM 24327 O O . PHE A 1 27 ? -9.029 6.661 -2.513 1.00 72.32 27 PHE A O 17
ATOM 24344 N N . SER A 1 28 ? -10.128 5.100 -3.696 1.00 25.02 28 SER A N 17
ATOM 24345 C CA . SER A 1 28 ? -9.343 3.991 -3.194 1.00 24.53 28 SER A CA 17
ATOM 24346 C C . SER A 1 28 ? -8.492 3.435 -4.325 1.00 24.33 28 SER A C 17
ATOM 24347 O O . SER A 1 28 ? -9.015 2.846 -5.272 1.00 11.24 28 SER A O 17
ATOM 24355 N N . ALA A 1 29 ? -7.190 3.651 -4.248 1.00 62.14 29 ALA A N 17
ATOM 24356 C CA . ALA A 1 29 ? -6.287 3.176 -5.281 1.00 51.43 29 ALA A CA 17
ATOM 24357 C C . ALA A 1 29 ? -6.050 1.684 -5.126 1.00 33.25 29 ALA A C 17
ATOM 24358 O O . ALA A 1 29 ? -5.289 1.246 -4.259 1.00 12.41 29 ALA A O 17
ATOM 24365 N N . ASP A 1 30 ? -6.745 0.909 -5.947 1.00 24.20 30 ASP A N 17
ATOM 24366 C CA . ASP A 1 30 ? -6.623 -0.536 -5.920 1.00 51.43 30 ASP A CA 17
ATOM 24367 C C . ASP A 1 30 ? -5.269 -0.948 -6.475 1.00 51.13 30 ASP A C 17
ATOM 24368 O O . ASP A 1 30 ? -5.002 -0.793 -7.669 1.00 44.41 30 ASP A O 17
ATOM 24377 N N . ALA A 1 31 ? -4.408 -1.455 -5.608 1.00 53.33 31 ALA A N 17
ATOM 24378 C CA . ALA A 1 31 ? -3.037 -1.739 -5.988 1.00 70.43 31 ALA A CA 17
ATOM 24379 C C . ALA A 1 31 ? -2.721 -3.222 -5.887 1.00 34.30 31 ALA A C 17
ATOM 24380 O O . ALA A 1 31 ? -3.354 -3.961 -5.130 1.00 64.23 31 ALA A O 17
ATOM 24387 N N . ARG A 1 32 ? -1.734 -3.644 -6.659 1.00 52.21 32 ARG A N 17
ATOM 24388 C CA . ARG A 1 32 ? -1.268 -5.019 -6.644 1.00 3.12 32 ARG A CA 17
ATOM 24389 C C . ARG A 1 32 ? 0.222 -5.062 -6.951 1.00 35.10 32 ARG A C 17
ATOM 24390 O O . ARG A 1 32 ? 0.664 -4.600 -8.003 1.00 52.44 32 ARG A O 17
ATOM 24411 N N . PHE A 1 33 ? 0.992 -5.593 -6.017 1.00 23.41 33 PHE A N 17
ATOM 24412 C CA . PHE A 1 33 ? 2.443 -5.623 -6.148 1.00 12.34 33 PHE A CA 17
ATOM 24413 C C . PHE A 1 33 ? 2.993 -7.000 -5.796 1.00 25.25 33 PHE A C 17
ATOM 24414 O O . PHE A 1 33 ? 2.239 -7.954 -5.620 1.00 32.53 33 PHE A O 17
ATOM 24431 N N . SER A 1 34 ? 4.305 -7.093 -5.694 1.00 61.42 34 SER A N 17
ATOM 24432 C CA . SER A 1 34 ? 4.960 -8.351 -5.382 1.00 31.53 34 SER A CA 17
ATOM 24433 C C . SER A 1 34 ? 5.220 -8.463 -3.880 1.00 35.40 34 SER A C 17
ATOM 24434 O O . SER A 1 34 ? 5.408 -7.452 -3.200 1.00 64.54 34 SER A O 17
ATOM 24442 N N . PRO A 1 35 ? 5.220 -9.691 -3.336 1.00 62.34 35 PRO A N 17
ATOM 24443 C CA . PRO A 1 35 ? 5.496 -9.930 -1.913 1.00 14.33 35 PRO A CA 17
ATOM 24444 C C . PRO A 1 35 ? 6.913 -9.517 -1.511 1.00 44.20 35 PRO A C 17
ATOM 24445 O O . PRO A 1 35 ? 7.214 -9.365 -0.327 1.00 2.41 35 PRO A O 17
ATOM 24456 N N . GLN A 1 36 ? 7.773 -9.328 -2.506 1.00 42.10 36 GLN A N 17
ATOM 24457 C CA . GLN A 1 36 ? 9.150 -8.907 -2.269 1.00 74.51 36 GLN A CA 17
ATOM 24458 C C . GLN A 1 36 ? 9.211 -7.414 -1.951 1.00 5.02 36 GLN A C 17
ATOM 24459 O O . GLN A 1 36 ? 10.225 -6.914 -1.468 1.00 42.53 36 GLN A O 17
ATOM 24473 N N . MET A 1 37 ? 8.121 -6.713 -2.228 1.00 21.22 37 MET A N 17
ATOM 24474 C CA . MET A 1 37 ? 8.050 -5.279 -1.996 1.00 34.31 37 MET A CA 17
ATOM 24475 C C . MET A 1 37 ? 8.095 -4.965 -0.505 1.00 1.32 37 MET A C 17
ATOM 24476 O O . MET A 1 37 ? 7.310 -5.499 0.283 1.00 62.22 37 MET A O 17
ATOM 24490 N N . SER A 1 38 ? 9.028 -4.110 -0.128 1.00 60.35 38 SER A N 17
ATOM 24491 C CA . SER A 1 38 ? 9.150 -3.658 1.242 1.00 12.31 38 SER A CA 17
ATOM 24492 C C . SER A 1 38 ? 8.678 -2.214 1.358 1.00 3.44 38 SER A C 17
ATOM 24493 O O . SER A 1 38 ? 8.487 -1.531 0.345 1.00 5.54 38 SER A O 17
ATOM 24501 N N . VAL A 1 39 ? 8.502 -1.743 2.584 1.00 30.20 39 VAL A N 17
ATOM 24502 C CA . VAL A 1 39 ? 8.121 -0.358 2.817 1.00 71.51 39 VAL A CA 17
ATOM 24503 C C . VAL A 1 39 ? 9.290 0.560 2.469 1.00 73.31 39 VAL A C 17
ATOM 24504 O O . VAL A 1 39 ? 9.100 1.678 1.993 1.00 5.24 39 VAL A O 17
ATOM 24517 N N . GLU A 1 40 ? 10.503 0.063 2.692 1.00 54.02 40 GLU A N 17
ATOM 24518 C CA . GLU A 1 40 ? 11.713 0.778 2.305 1.00 5.45 40 GLU A CA 17
ATOM 24519 C C . GLU A 1 40 ? 11.681 1.096 0.814 1.00 0.34 40 GLU A C 17
ATOM 24520 O O . GLU A 1 40 ? 11.985 2.215 0.396 1.00 13.03 40 GLU A O 17
ATOM 24532 N N . ALA A 1 41 ? 11.291 0.101 0.026 1.00 32.53 41 ALA A N 17
ATOM 24533 C CA . ALA A 1 41 ? 11.249 0.230 -1.422 1.00 52.51 41 ALA A CA 17
ATOM 24534 C C . ALA A 1 41 ? 10.318 1.354 -1.868 1.00 33.14 41 ALA A C 17
ATOM 24535 O O . ALA A 1 41 ? 10.694 2.178 -2.699 1.00 60.44 41 ALA A O 17
ATOM 24542 N N . VAL A 1 42 ? 9.115 1.403 -1.301 1.00 31.51 42 VAL A N 17
ATOM 24543 C CA . VAL A 1 42 ? 8.126 2.389 -1.725 1.00 43.24 42 VAL A CA 17
ATOM 24544 C C . VAL A 1 42 ? 8.511 3.804 -1.280 1.00 42.22 42 VAL A C 17
ATOM 24545 O O . VAL A 1 42 ? 8.360 4.756 -2.047 1.00 14.04 42 VAL A O 17
ATOM 24558 N N . LYS A 1 43 ? 9.039 3.938 -0.061 1.00 32.34 43 LYS A N 17
ATOM 24559 C CA . LYS A 1 43 ? 9.471 5.241 0.446 1.00 10.11 43 LYS A CA 17
ATOM 24560 C C . LYS A 1 43 ? 10.537 5.833 -0.464 1.00 54.22 43 LYS A C 17
ATOM 24561 O O . LYS A 1 43 ? 10.490 7.009 -0.824 1.00 52.32 43 LYS A O 17
ATOM 24580 N N . GLU A 1 44 ? 11.496 4.997 -0.832 1.00 75.25 44 GLU A N 17
ATOM 24581 C CA . GLU A 1 44 ? 12.607 5.411 -1.670 1.00 42.44 44 GLU A CA 17
ATOM 24582 C C . GLU A 1 44 ? 12.146 5.660 -3.104 1.00 51.41 44 GLU A C 17
ATOM 24583 O O . GLU A 1 44 ? 12.630 6.572 -3.777 1.00 71.22 44 GLU A O 17
ATOM 24595 N N . LYS A 1 45 ? 11.199 4.853 -3.561 1.00 35.22 45 LYS A N 17
ATOM 24596 C CA . LYS A 1 45 ? 10.710 4.940 -4.932 1.00 21.03 45 LYS A CA 17
ATOM 24597 C C . LYS A 1 45 ? 9.950 6.243 -5.160 1.00 13.31 45 LYS A C 17
ATOM 24598 O O . LYS A 1 45 ? 9.988 6.814 -6.254 1.00 55.33 45 LYS A O 17
ATOM 24617 N N . LEU A 1 46 ? 9.271 6.717 -4.123 1.00 3.42 46 LEU A N 17
ATOM 24618 C CA . LEU A 1 46 ? 8.550 7.981 -4.190 1.00 23.24 46 LEU A CA 17
ATOM 24619 C C . LEU A 1 46 ? 9.523 9.151 -4.064 1.00 52.23 46 LEU A C 17
ATOM 24620 O O . LEU A 1 46 ? 9.283 10.241 -4.591 1.00 1.22 46 LEU A O 17
ATOM 24636 N N . TRP A 1 47 ? 10.627 8.910 -3.371 1.00 34.42 47 TRP A N 17
ATOM 24637 C CA . TRP A 1 47 ? 11.670 9.913 -3.211 1.00 2.33 47 TRP A CA 17
ATOM 24638 C C . TRP A 1 47 ? 12.386 10.137 -4.540 1.00 32.44 47 TRP A C 17
ATOM 24639 O O . TRP A 1 47 ? 12.597 11.272 -4.965 1.00 31.30 47 TRP A O 17
ATOM 24660 N N . LYS A 1 48 ? 12.731 9.039 -5.207 1.00 64.41 48 LYS A N 17
ATOM 24661 C CA . LYS A 1 48 ? 13.419 9.104 -6.491 1.00 65.34 48 LYS A CA 17
ATOM 24662 C C . LYS A 1 48 ? 12.438 9.460 -7.610 1.00 54.44 48 LYS A C 17
ATOM 24663 O O . LYS A 1 48 ? 12.835 9.697 -8.749 1.00 72.20 48 LYS A O 17
ATOM 24682 N N . LYS A 1 49 ? 11.154 9.493 -7.275 1.00 33.20 49 LYS A N 17
ATOM 24683 C CA . LYS A 1 49 ? 10.122 9.873 -8.232 1.00 3.23 49 LYS A CA 17
ATOM 24684 C C . LYS A 1 49 ? 10.098 11.385 -8.419 1.00 33.10 49 LYS A C 17
ATOM 24685 O O . LYS A 1 49 ? 10.235 11.879 -9.534 1.00 42.34 49 LYS A O 17
ATOM 24704 N N . CYS A 1 50 ? 9.935 12.110 -7.322 1.00 20.13 50 CYS A N 17
ATOM 24705 C CA . CYS A 1 50 ? 9.855 13.561 -7.378 1.00 22.21 50 CYS A CA 17
ATOM 24706 C C . CYS A 1 50 ? 10.374 14.171 -6.082 1.00 3.31 50 CYS A C 17
ATOM 24707 O O . CYS A 1 50 ? 11.333 14.941 -6.089 1.00 31.14 50 CYS A O 17
ATOM 24715 N N . GLY A 1 51 ? 9.741 13.824 -4.971 1.00 5.20 51 GLY A N 17
ATOM 24716 C CA . GLY A 1 51 ? 10.184 14.334 -3.690 1.00 41.33 51 GLY A CA 17
ATOM 24717 C C . GLY A 1 51 ? 9.302 13.882 -2.550 1.00 42.22 51 GLY A C 17
ATOM 24718 O O . GLY A 1 51 ? 9.147 14.591 -1.560 1.00 65.23 51 GLY A O 17
ATOM 24722 N N . THR A 1 52 ? 8.716 12.704 -2.684 1.00 33.24 52 THR A N 17
ATOM 24723 C CA . THR A 1 52 ? 7.863 12.176 -1.641 1.00 53.23 52 THR A CA 17
ATOM 24724 C C . THR A 1 52 ? 8.683 11.330 -0.673 1.00 53.31 52 THR A C 17
ATOM 24725 O O . THR A 1 52 ? 8.789 10.112 -0.815 1.00 71.04 52 THR A O 17
ATOM 24736 N N . SER A 1 53 ? 9.295 12.003 0.287 1.00 51.21 53 SER A N 17
ATOM 24737 C CA . SER A 1 53 ? 10.131 11.345 1.274 1.00 4.20 53 SER A CA 17
ATOM 24738 C C . SER A 1 53 ? 9.285 10.654 2.339 1.00 0.52 53 SER A C 17
ATOM 24739 O O . SER A 1 53 ? 9.803 9.885 3.149 1.00 10.42 53 SER A O 17
ATOM 24747 N N . VAL A 1 54 ? 7.983 10.929 2.308 1.00 2.12 54 VAL A N 17
ATOM 24748 C CA . VAL A 1 54 ? 7.050 10.447 3.322 1.00 4.21 54 VAL A CA 17
ATOM 24749 C C . VAL A 1 54 ? 7.399 11.069 4.669 1.00 42.14 54 VAL A C 17
ATOM 24750 O O . VAL A 1 54 ? 8.081 10.465 5.496 1.00 52.23 54 VAL A O 17
ATOM 24763 N N . ASN A 1 55 ? 6.962 12.304 4.861 1.00 63.13 55 ASN A N 17
ATOM 24764 C CA . ASN A 1 55 ? 7.314 13.058 6.058 1.00 50.31 55 ASN A CA 17
ATOM 24765 C C . ASN A 1 55 ? 6.117 13.201 6.988 1.00 50.14 55 ASN A C 17
ATOM 24766 O O . ASN A 1 55 ? 6.030 12.521 8.008 1.00 51.34 55 ASN A O 17
ATOM 24777 N N . SER A 1 56 ? 5.185 14.074 6.626 1.00 1.12 56 SER A N 17
ATOM 24778 C CA . SER A 1 56 ? 4.017 14.319 7.453 1.00 54.34 56 SER A CA 17
ATOM 24779 C C . SER A 1 56 ? 2.832 13.505 6.944 1.00 44.53 56 SER A C 17
ATOM 24780 O O . SER A 1 56 ? 1.705 13.651 7.420 1.00 53.44 56 SER A O 17
ATOM 24788 N N . MET A 1 57 ? 3.098 12.642 5.975 1.00 25.41 57 MET A N 17
ATOM 24789 C CA . MET A 1 57 ? 2.066 11.791 5.412 1.00 24.42 57 MET A CA 17
ATOM 24790 C C . MET A 1 57 ? 1.895 10.545 6.275 1.00 12.21 57 MET A C 17
ATOM 24791 O O . MET A 1 57 ? 2.634 9.570 6.131 1.00 61.11 57 MET A O 17
ATOM 24805 N N . ALA A 1 58 ? 0.943 10.604 7.195 1.00 20.42 58 ALA A N 17
ATOM 24806 C CA . ALA A 1 58 ? 0.684 9.496 8.103 1.00 40.22 58 ALA A CA 17
ATOM 24807 C C . ALA A 1 58 ? -0.035 8.366 7.381 1.00 72.25 58 ALA A C 17
ATOM 24808 O O . ALA A 1 58 ? -1.051 8.588 6.718 1.00 5.13 58 ALA A O 17
ATOM 24815 N N . LEU A 1 59 ? 0.498 7.162 7.508 1.00 50.41 59 LEU A N 17
ATOM 24816 C CA . LEU A 1 59 ? -0.079 5.995 6.860 1.00 12.21 59 LEU A CA 17
ATOM 24817 C C . LEU A 1 59 ? -0.592 5.010 7.899 1.00 23.13 59 LEU A C 17
ATOM 24818 O O . LEU A 1 59 ? 0.194 4.324 8.553 1.00 2.23 59 LEU A O 17
ATOM 24834 N N . GLU A 1 60 ? -1.905 4.961 8.065 1.00 34.30 60 GLU A N 17
ATOM 24835 C CA . GLU A 1 60 ? -2.516 3.999 8.971 1.00 2.23 60 GLU A CA 17
ATOM 24836 C C . GLU A 1 60 ? -2.598 2.634 8.307 1.00 35.42 60 GLU A C 17
ATOM 24837 O O . GLU A 1 60 ? -3.098 2.508 7.188 1.00 22.05 60 GLU A O 17
ATOM 24849 N N . LEU A 1 61 ? -2.102 1.619 8.992 1.00 20.33 61 LEU A N 17
ATOM 24850 C CA . LEU A 1 61 ? -2.136 0.267 8.468 1.00 3.35 61 LEU A CA 17
ATOM 24851 C C . LEU A 1 61 ? -3.409 -0.445 8.922 1.00 1.24 61 LEU A C 17
ATOM 24852 O O . LEU A 1 61 ? -3.517 -0.876 10.070 1.00 3.13 61 LEU A O 17
ATOM 24868 N N . TYR A 1 62 ? -4.378 -0.528 8.027 1.00 21.11 62 TYR A N 17
ATOM 24869 C CA . TYR A 1 62 ? -5.620 -1.236 8.307 1.00 51.35 62 TYR A CA 17
ATOM 24870 C C . TYR A 1 62 ? -5.586 -2.625 7.690 1.00 20.51 62 TYR A C 17
ATOM 24871 O O . TYR A 1 62 ? -5.143 -2.795 6.557 1.00 33.04 62 TYR A O 17
ATOM 24889 N N . ASP A 1 63 ? -6.075 -3.612 8.423 1.00 34.50 63 ASP A N 17
ATOM 24890 C CA . ASP A 1 63 ? -6.182 -4.970 7.900 1.00 51.35 63 ASP A CA 17
ATOM 24891 C C . ASP A 1 63 ? -7.527 -5.139 7.191 1.00 0.34 63 ASP A C 17
ATOM 24892 O O . ASP A 1 63 ? -8.251 -6.111 7.405 1.00 13.31 63 ASP A O 17
ATOM 24901 N N . ASP A 1 64 ? -7.820 -4.173 6.323 1.00 52.33 64 ASP A N 17
ATOM 24902 C CA . ASP A 1 64 ? -9.083 -4.102 5.592 1.00 72.50 64 ASP A CA 17
ATOM 24903 C C . ASP A 1 64 ? -10.243 -3.757 6.527 1.00 75.23 64 ASP A C 17
ATOM 24904 O O . ASP A 1 64 ? -11.126 -4.574 6.782 1.00 32.14 64 ASP A O 17
ATOM 24913 N N . SER A 1 65 ? -10.187 -2.542 7.072 1.00 14.32 65 SER A N 17
ATOM 24914 C CA . SER A 1 65 ? -11.270 -1.974 7.888 1.00 14.23 65 SER A CA 17
ATOM 24915 C C . SER A 1 65 ? -11.640 -2.842 9.098 1.00 51.31 65 SER A C 17
ATOM 24916 O O . SER A 1 65 ? -12.734 -2.714 9.647 1.00 35.24 65 SER A O 17
ATOM 24924 N N . GLY A 1 66 ? -10.729 -3.699 9.529 1.00 32.21 66 GLY A N 17
ATOM 24925 C CA . GLY A 1 66 ? -10.984 -4.508 10.700 1.00 44.21 66 GLY A CA 17
ATOM 24926 C C . GLY A 1 66 ? -10.484 -3.836 11.960 1.00 4.44 66 GLY A C 17
ATOM 24927 O O . GLY A 1 66 ? -11.267 -3.454 12.833 1.00 13.35 66 GLY A O 17
ATOM 24931 N N . SER A 1 67 ? -9.179 -3.681 12.041 1.00 55.12 67 SER A N 17
ATOM 24932 C CA . SER A 1 67 ? -8.534 -3.044 13.172 1.00 34.04 67 SER A CA 17
ATOM 24933 C C . SER A 1 67 ? -7.368 -2.188 12.682 1.00 23.31 67 SER A C 17
ATOM 24934 O O . SER A 1 67 ? -7.040 -2.195 11.493 1.00 40.10 67 SER A O 17
ATOM 24942 N N . LYS A 1 68 ? -6.753 -1.437 13.582 1.00 73.31 68 LYS A N 17
ATOM 24943 C CA . LYS A 1 68 ? -5.569 -0.680 13.228 1.00 72.13 68 LYS A CA 17
ATOM 24944 C C . LYS A 1 68 ? -4.326 -1.461 13.613 1.00 35.45 68 LYS A C 17
ATOM 24945 O O . LYS A 1 68 ? -3.828 -1.347 14.732 1.00 55.24 68 LYS A O 17
ATOM 24964 N N . VAL A 1 69 ? -3.837 -2.264 12.684 1.00 34.30 69 VAL A N 17
ATOM 24965 C CA . VAL A 1 69 ? -2.659 -3.087 12.916 1.00 63.02 69 VAL A CA 17
ATOM 24966 C C . VAL A 1 69 ? -1.387 -2.289 12.645 1.00 34.44 69 VAL A C 17
ATOM 24967 O O . VAL A 1 69 ? -0.419 -2.792 12.069 1.00 70.42 69 VAL A O 17
ATOM 24980 N N . ALA A 1 70 ? -1.391 -1.040 13.097 1.00 2.24 70 ALA A N 17
ATOM 24981 C CA . ALA A 1 70 ? -0.293 -0.122 12.845 1.00 15.32 70 ALA A CA 17
ATOM 24982 C C . ALA A 1 70 ? 0.892 -0.399 13.765 1.00 5.24 70 ALA A C 17
ATOM 24983 O O . ALA A 1 70 ? 1.064 0.247 14.801 1.00 12.23 70 ALA A O 17
ATOM 24990 N N . VAL A 1 71 ? 1.673 -1.400 13.398 1.00 52.21 71 VAL A N 17
ATOM 24991 C CA . VAL A 1 71 ? 2.938 -1.681 14.052 1.00 51.11 71 VAL A CA 17
ATOM 24992 C C . VAL A 1 71 ? 3.928 -2.219 13.017 1.00 3.13 71 VAL A C 17
ATOM 24993 O O . VAL A 1 71 ? 3.820 -3.358 12.549 1.00 51.41 71 VAL A O 17
ATOM 25006 N N . LEU A 1 72 ? 4.859 -1.372 12.625 1.00 52.22 72 LEU A N 17
ATOM 25007 C CA . LEU A 1 72 ? 5.788 -1.697 11.559 1.00 53.12 72 LEU A CA 17
ATOM 25008 C C . LEU A 1 72 ? 7.226 -1.671 12.064 1.00 34.05 72 LEU A C 17
ATOM 25009 O O . LEU A 1 72 ? 7.845 -0.613 12.160 1.00 33.44 72 LEU A O 17
ATOM 25025 N N . SER A 1 73 ? 7.741 -2.840 12.408 1.00 61.13 73 SER A N 17
ATOM 25026 C CA . SER A 1 73 ? 9.108 -2.959 12.884 1.00 32.22 73 SER A CA 17
ATOM 25027 C C . SER A 1 73 ? 10.067 -3.196 11.719 1.00 61.12 73 SER A C 17
ATOM 25028 O O . SER A 1 73 ? 11.078 -2.506 11.576 1.00 60.11 73 SER A O 17
ATOM 25036 N N . ASP A 1 74 ? 9.738 -4.169 10.881 1.00 25.44 74 ASP A N 17
ATOM 25037 C CA . ASP A 1 74 ? 10.563 -4.496 9.728 1.00 12.33 74 ASP A CA 17
ATOM 25038 C C . ASP A 1 74 ? 9.945 -3.923 8.464 1.00 72.53 74 ASP A C 17
ATOM 25039 O O . ASP A 1 74 ? 8.992 -4.479 7.924 1.00 44.40 74 ASP A O 17
ATOM 25048 N N . ASP A 1 75 ? 10.475 -2.797 8.006 1.00 51.14 75 ASP A N 17
ATOM 25049 C CA . ASP A 1 75 ? 9.961 -2.155 6.806 1.00 50.43 75 ASP A CA 17
ATOM 25050 C C . ASP A 1 75 ? 10.977 -2.246 5.678 1.00 72.53 75 ASP A C 17
ATOM 25051 O O . ASP A 1 75 ? 10.646 -2.049 4.509 1.00 43.33 75 ASP A O 17
ATOM 25060 N N . SER A 1 76 ? 12.217 -2.555 6.035 1.00 4.04 76 SER A N 17
ATOM 25061 C CA . SER A 1 76 ? 13.265 -2.778 5.049 1.00 75.22 76 SER A CA 17
ATOM 25062 C C . SER A 1 76 ? 13.191 -4.214 4.536 1.00 44.42 76 SER A C 17
ATOM 25063 O O . SER A 1 76 ? 13.720 -4.548 3.470 1.00 24.12 76 SER A O 17
ATOM 25071 N N . ARG A 1 77 ? 12.510 -5.054 5.303 1.00 2.33 77 ARG A N 17
ATOM 25072 C CA . ARG A 1 77 ? 12.345 -6.460 4.964 1.00 55.24 77 ARG A CA 17
ATOM 25073 C C . ARG A 1 77 ? 11.103 -6.639 4.097 1.00 43.25 77 ARG A C 17
ATOM 25074 O O . ARG A 1 77 ? 10.114 -5.928 4.282 1.00 61.34 77 ARG A O 17
ATOM 25095 N N . PRO A 1 78 ? 11.142 -7.562 3.127 1.00 52.43 78 PRO A N 17
ATOM 25096 C CA . PRO A 1 78 ? 9.968 -7.902 2.319 1.00 42.43 78 PRO A CA 17
ATOM 25097 C C . PRO A 1 78 ? 8.854 -8.493 3.178 1.00 75.13 78 PRO A C 17
ATOM 25098 O O . PRO A 1 78 ? 9.015 -9.561 3.772 1.00 72.12 78 PRO A O 17
ATOM 25109 N N . LEU A 1 79 ? 7.732 -7.786 3.253 1.00 64.54 79 LEU A N 17
ATOM 25110 C CA . LEU A 1 79 ? 6.604 -8.210 4.080 1.00 32.51 79 LEU A CA 17
ATOM 25111 C C . LEU A 1 79 ? 6.095 -9.586 3.661 1.00 72.32 79 LEU A C 17
ATOM 25112 O O . LEU A 1 79 ? 5.710 -10.397 4.506 1.00 3.30 79 LEU A O 17
ATOM 25128 N N . GLY A 1 80 ? 6.129 -9.853 2.360 1.00 20.43 80 GLY A N 17
ATOM 25129 C CA . GLY A 1 80 ? 5.606 -11.101 1.836 1.00 22.02 80 GLY A CA 17
ATOM 25130 C C . GLY A 1 80 ? 6.418 -12.312 2.259 1.00 71.33 80 GLY A C 17
ATOM 25131 O O . GLY A 1 80 ? 5.938 -13.440 2.173 1.00 35.22 80 GLY A O 17
ATOM 25135 N N . PHE A 1 81 ? 7.642 -12.077 2.718 1.00 34.15 81 PHE A N 17
ATOM 25136 C CA . PHE A 1 81 ? 8.503 -13.156 3.187 1.00 14.33 81 PHE A CA 17
ATOM 25137 C C . PHE A 1 81 ? 7.968 -13.720 4.499 1.00 63.43 81 PHE A C 17
ATOM 25138 O O . PHE A 1 81 ? 8.111 -14.906 4.786 1.00 53.42 81 PHE A O 17
ATOM 25155 N N . PHE A 1 82 ? 7.348 -12.855 5.286 1.00 41.11 82 PHE A N 17
ATOM 25156 C CA . PHE A 1 82 ? 6.770 -13.262 6.555 1.00 1.05 82 PHE A CA 17
ATOM 25157 C C . PHE A 1 82 ? 5.314 -13.664 6.353 1.00 41.21 82 PHE A C 17
ATOM 25158 O O . PHE A 1 82 ? 4.891 -14.751 6.752 1.00 32.14 82 PHE A O 17
ATOM 25175 N N . SER A 1 83 ? 4.552 -12.776 5.733 1.00 54.23 83 SER A N 17
ATOM 25176 C CA . SER A 1 83 ? 3.152 -13.030 5.438 1.00 43.55 83 SER A CA 17
ATOM 25177 C C . SER A 1 83 ? 2.706 -12.185 4.251 1.00 34.22 83 SER A C 17
ATOM 25178 O O . SER A 1 83 ? 2.946 -10.977 4.224 1.00 15.24 83 SER A O 17
ATOM 25186 N N . PRO A 1 84 ? 2.079 -12.810 3.245 1.00 75.50 84 PRO A N 17
ATOM 25187 C CA . PRO A 1 84 ? 1.524 -12.085 2.100 1.00 10.45 84 PRO A CA 17
ATOM 25188 C C . PRO A 1 84 ? 0.543 -11.010 2.551 1.00 72.35 84 PRO A C 17
ATOM 25189 O O . PRO A 1 84 ? -0.514 -11.315 3.107 1.00 14.03 84 PRO A O 17
ATOM 25200 N N . PHE A 1 85 ? 0.915 -9.753 2.343 1.00 54.34 85 PHE A N 17
ATOM 25201 C CA . PHE A 1 85 ? 0.090 -8.637 2.770 1.00 11.31 85 PHE A CA 17
ATOM 25202 C C . PHE A 1 85 ? -1.120 -8.474 1.856 1.00 23.20 85 PHE A C 17
ATOM 25203 O O . PHE A 1 85 ? -1.075 -7.792 0.833 1.00 1.43 85 PHE A O 17
ATOM 25220 N N . ASP A 1 86 ? -2.199 -9.143 2.244 1.00 44.32 86 ASP A N 17
ATOM 25221 C CA . ASP A 1 86 ? -3.431 -9.174 1.472 1.00 53.32 86 ASP A CA 17
ATOM 25222 C C . ASP A 1 86 ? -4.511 -8.346 2.151 1.00 11.21 86 ASP A C 17
ATOM 25223 O O . ASP A 1 86 ? -4.760 -8.496 3.350 1.00 11.12 86 ASP A O 17
ATOM 25232 N N . GLY A 1 87 ? -5.128 -7.453 1.390 1.00 4.41 87 GLY A N 17
ATOM 25233 C CA . GLY A 1 87 ? -6.268 -6.705 1.888 1.00 3.11 87 GLY A CA 17
ATOM 25234 C C . GLY A 1 87 ? -5.881 -5.510 2.736 1.00 4.14 87 GLY A C 17
ATOM 25235 O O . GLY A 1 87 ? -6.741 -4.718 3.125 1.00 63.11 87 GLY A O 17
ATOM 25239 N N . PHE A 1 88 ? -4.594 -5.372 3.023 1.00 71.54 88 PHE A N 17
ATOM 25240 C CA . PHE A 1 88 ? -4.115 -4.269 3.841 1.00 20.21 88 PHE A CA 17
ATOM 25241 C C . PHE A 1 88 ? -4.424 -2.928 3.188 1.00 24.31 88 PHE A C 17
ATOM 25242 O O . PHE A 1 88 ? -4.198 -2.727 1.991 1.00 44.02 88 PHE A O 17
ATOM 25259 N N . ARG A 1 89 ? -4.965 -2.024 3.987 1.00 23.53 89 ARG A N 17
ATOM 25260 C CA . ARG A 1 89 ? -5.338 -0.707 3.513 1.00 13.13 89 ARG A CA 17
ATOM 25261 C C . ARG A 1 89 ? -4.388 0.342 4.057 1.00 21.51 89 ARG A C 17
ATOM 25262 O O . ARG A 1 89 ? -4.277 0.516 5.272 1.00 33.43 89 ARG A O 17
ATOM 25283 N N . LEU A 1 90 ? -3.700 1.022 3.161 1.00 74.14 90 LEU A N 17
ATOM 25284 C CA . LEU A 1 90 ? -2.849 2.130 3.547 1.00 33.43 90 LEU A CA 17
ATOM 25285 C C . LEU A 1 90 ? -3.687 3.396 3.625 1.00 11.12 90 LEU A C 17
ATOM 25286 O O . LEU A 1 90 ? -4.063 3.967 2.601 1.00 73.03 90 LEU A O 17
ATOM 25302 N N . HIS A 1 91 ? -4.028 3.803 4.835 1.00 51.32 91 HIS A N 17
ATOM 25303 C CA . HIS A 1 91 ? -4.870 4.969 5.022 1.00 44.11 91 HIS A CA 17
ATOM 25304 C C . HIS A 1 91 ? -4.020 6.227 5.098 1.00 74.01 91 HIS A C 17
ATOM 25305 O O . HIS A 1 91 ? -3.382 6.499 6.116 1.00 44.11 91 HIS A O 17
ATOM 25320 N N . ILE A 1 92 ? -4.001 6.969 4.003 1.00 62.31 92 ILE A N 17
ATOM 25321 C CA . ILE A 1 92 ? -3.238 8.203 3.923 1.00 24.20 92 ILE A CA 17
ATOM 25322 C C . ILE A 1 92 ? -3.969 9.324 4.649 1.00 40.42 92 ILE A C 17
ATOM 25323 O O . ILE A 1 92 ? -5.033 9.754 4.212 1.00 43.43 92 ILE A O 17
ATOM 25339 N N . ILE A 1 93 ? -3.414 9.770 5.767 1.00 30.51 93 ILE A N 17
ATOM 25340 C CA . ILE A 1 93 ? -3.994 10.880 6.511 1.00 73.20 93 ILE A CA 17
ATOM 25341 C C . ILE A 1 93 ? -3.717 12.193 5.793 1.00 2.30 93 ILE A C 17
ATOM 25342 O O . ILE A 1 93 ? -2.586 12.690 5.787 1.00 65.24 93 ILE A O 17
ATOM 25358 N N . ASP A 1 94 ? -4.747 12.742 5.171 1.00 42.13 94 ASP A N 17
ATOM 25359 C CA . ASP A 1 94 ? -4.604 13.967 4.407 1.00 73.40 94 ASP A CA 17
ATOM 25360 C C . ASP A 1 94 ? -4.730 15.181 5.304 1.00 43.14 94 ASP A C 17
ATOM 25361 O O . ASP A 1 94 ? -5.825 15.704 5.519 1.00 62.12 94 ASP A O 17
ATOM 25370 N N . LEU A 1 95 ? -3.608 15.594 5.860 1.00 1.05 95 LEU A N 17
ATOM 25371 C CA . LEU A 1 95 ? -3.533 16.841 6.600 1.00 74.23 95 LEU A CA 17
ATOM 25372 C C . LEU A 1 95 ? -2.999 17.935 5.687 1.00 63.24 95 LEU A C 17
ATOM 25373 O O . LEU A 1 95 ? -2.758 19.068 6.106 1.00 62.13 95 LEU A O 17
ATOM 25389 N N . ASP A 1 96 ? -2.812 17.560 4.428 1.00 12.52 96 ASP A N 17
ATOM 25390 C CA . ASP A 1 96 ? -2.292 18.456 3.409 1.00 52.14 96 ASP A CA 17
ATOM 25391 C C . ASP A 1 96 ? -3.434 18.982 2.547 1.00 2.02 96 ASP A C 17
ATOM 25392 O O . ASP A 1 96 ? -4.163 18.204 1.931 1.00 21.13 96 ASP A O 17
ATOM 25401 N N . PRO A 1 97 ? -3.625 20.306 2.526 1.00 13.05 97 PRO A N 17
ATOM 25402 C CA . PRO A 1 97 ? -4.683 20.942 1.738 1.00 43.12 97 PRO A CA 17
ATOM 25403 C C . PRO A 1 97 ? -4.428 20.821 0.238 1.00 14.10 97 PRO A C 17
ATOM 25404 O O . PRO A 1 97 ? -3.543 21.537 -0.275 1.00 36.21 97 PRO A O 17
ATOM 25416 N N . MET A 1 1 ? 1.608 12.614 -19.147 1.00 0.00 1 MET A N 18
ATOM 25417 C CA . MET A 1 1 ? 1.059 11.428 -19.844 1.00 52.33 1 MET A CA 18
ATOM 25418 C C . MET A 1 1 ? 2.157 10.382 -20.012 1.00 51.52 1 MET A C 18
ATOM 25419 O O . MET A 1 1 ? 2.723 10.229 -21.096 1.00 52.22 1 MET A O 18
ATOM 25435 N N . GLY A 1 2 ? 2.471 9.678 -18.936 1.00 40.51 2 GLY A N 18
ATOM 25436 C CA . GLY A 1 2 ? 3.573 8.744 -18.968 1.00 2.31 2 GLY A CA 18
ATOM 25437 C C . GLY A 1 2 ? 3.174 7.347 -18.552 1.00 53.45 2 GLY A C 18
ATOM 25438 O O . GLY A 1 2 ? 3.895 6.692 -17.801 1.00 24.12 2 GLY A O 18
ATOM 25442 N N . HIS A 1 3 ? 2.023 6.888 -19.025 1.00 60.20 3 HIS A N 18
ATOM 25443 C CA . HIS A 1 3 ? 1.590 5.524 -18.761 1.00 61.21 3 HIS A CA 18
ATOM 25444 C C . HIS A 1 3 ? 2.471 4.548 -19.542 1.00 64.15 3 HIS A C 18
ATOM 25445 O O . HIS A 1 3 ? 2.468 4.543 -20.775 1.00 5.23 3 HIS A O 18
ATOM 25460 N N . HIS A 1 4 ? 3.232 3.737 -18.825 1.00 2.14 4 HIS A N 18
ATOM 25461 C CA . HIS A 1 4 ? 4.123 2.767 -19.448 1.00 42.34 4 HIS A CA 18
ATOM 25462 C C . HIS A 1 4 ? 3.922 1.397 -18.816 1.00 40.15 4 HIS A C 18
ATOM 25463 O O . HIS A 1 4 ? 3.631 1.297 -17.622 1.00 21.44 4 HIS A O 18
ATOM 25478 N N . HIS A 1 5 ? 4.053 0.350 -19.614 1.00 43.12 5 HIS A N 18
ATOM 25479 C CA . HIS A 1 5 ? 3.820 -1.003 -19.127 1.00 72.10 5 HIS A CA 18
ATOM 25480 C C . HIS A 1 5 ? 4.959 -1.938 -19.522 1.00 11.24 5 HIS A C 18
ATOM 25481 O O . HIS A 1 5 ? 5.303 -2.063 -20.698 1.00 60.15 5 HIS A O 18
ATOM 25496 N N . HIS A 1 6 ? 5.559 -2.572 -18.529 1.00 22.14 6 HIS A N 18
ATOM 25497 C CA . HIS A 1 6 ? 6.604 -3.562 -18.759 1.00 41.45 6 HIS A CA 18
ATOM 25498 C C . HIS A 1 6 ? 6.105 -4.942 -18.380 1.00 44.33 6 HIS A C 18
ATOM 25499 O O . HIS A 1 6 ? 5.378 -5.105 -17.399 1.00 43.12 6 HIS A O 18
ATOM 25514 N N . HIS A 1 7 ? 6.486 -5.935 -19.159 1.00 12.23 7 HIS A N 18
ATOM 25515 C CA . HIS A 1 7 ? 6.094 -7.301 -18.875 1.00 4.11 7 HIS A CA 18
ATOM 25516 C C . HIS A 1 7 ? 7.147 -7.988 -18.019 1.00 14.23 7 HIS A C 18
ATOM 25517 O O . HIS A 1 7 ? 8.092 -8.584 -18.536 1.00 53.31 7 HIS A O 18
ATOM 25532 N N . HIS A 1 8 ? 7.007 -7.856 -16.708 1.00 24.21 8 HIS A N 18
ATOM 25533 C CA . HIS A 1 8 ? 7.870 -8.580 -15.792 1.00 22.23 8 HIS A CA 18
ATOM 25534 C C . HIS A 1 8 ? 7.288 -9.970 -15.595 1.00 75.40 8 HIS A C 18
ATOM 25535 O O . HIS A 1 8 ? 6.339 -10.156 -14.838 1.00 22.05 8 HIS A O 18
ATOM 25550 N N . SER A 1 9 ? 7.850 -10.929 -16.319 1.00 64.13 9 SER A N 18
ATOM 25551 C CA . SER A 1 9 ? 7.290 -12.268 -16.429 1.00 74.31 9 SER A CA 18
ATOM 25552 C C . SER A 1 9 ? 7.165 -12.965 -15.077 1.00 4.31 9 SER A C 18
ATOM 25553 O O . SER A 1 9 ? 8.159 -13.330 -14.449 1.00 51.53 9 SER A O 18
ATOM 25561 N N . HIS A 1 10 ? 5.922 -13.118 -14.646 1.00 62.00 10 HIS A N 18
ATOM 25562 C CA . HIS A 1 10 ? 5.581 -13.863 -13.444 1.00 14.43 10 HIS A CA 18
ATOM 25563 C C . HIS A 1 10 ? 4.077 -14.081 -13.407 1.00 33.35 10 HIS A C 18
ATOM 25564 O O . HIS A 1 10 ? 3.336 -13.395 -14.117 1.00 42.21 10 HIS A O 18
ATOM 25579 N N . GLY A 1 11 ? 3.635 -15.022 -12.594 1.00 41.04 11 GLY A N 18
ATOM 25580 C CA . GLY A 1 11 ? 2.218 -15.298 -12.488 1.00 22.33 11 GLY A CA 18
ATOM 25581 C C . GLY A 1 11 ? 1.498 -14.282 -11.626 1.00 60.54 11 GLY A C 18
ATOM 25582 O O . GLY A 1 11 ? 2.079 -13.262 -11.236 1.00 53.11 11 GLY A O 18
ATOM 25586 N N . ASP A 1 12 ? 0.239 -14.549 -11.324 1.00 53.11 12 ASP A N 18
ATOM 25587 C CA . ASP A 1 12 ? -0.541 -13.652 -10.488 1.00 62.11 12 ASP A CA 18
ATOM 25588 C C . ASP A 1 12 ? -0.174 -13.844 -9.024 1.00 72.42 12 ASP A C 18
ATOM 25589 O O . ASP A 1 12 ? -0.820 -14.598 -8.294 1.00 51.21 12 ASP A O 18
ATOM 25598 N N . ASP A 1 13 ? 0.902 -13.192 -8.621 1.00 60.33 13 ASP A N 18
ATOM 25599 C CA . ASP A 1 13 ? 1.348 -13.217 -7.241 1.00 11.14 13 ASP A CA 18
ATOM 25600 C C . ASP A 1 13 ? 1.594 -11.795 -6.771 1.00 44.13 13 ASP A C 18
ATOM 25601 O O . ASP A 1 13 ? 2.660 -11.223 -7.015 1.00 33.31 13 ASP A O 18
ATOM 25610 N N . SER A 1 14 ? 0.574 -11.207 -6.162 1.00 35.35 14 SER A N 18
ATOM 25611 C CA . SER A 1 14 ? 0.637 -9.834 -5.678 1.00 15.54 14 SER A CA 18
ATOM 25612 C C . SER A 1 14 ? -0.433 -9.594 -4.616 1.00 4.50 14 SER A C 18
ATOM 25613 O O . SER A 1 14 ? -1.527 -10.151 -4.693 1.00 52.35 14 SER A O 18
ATOM 25621 N N . VAL A 1 15 ? -0.111 -8.766 -3.632 1.00 41.23 15 VAL A N 18
ATOM 25622 C CA . VAL A 1 15 ? -1.050 -8.452 -2.565 1.00 51.21 15 VAL A CA 18
ATOM 25623 C C . VAL A 1 15 ? -1.854 -7.203 -2.911 1.00 72.33 15 VAL A C 18
ATOM 25624 O O . VAL A 1 15 ? -1.302 -6.210 -3.386 1.00 44.53 15 VAL A O 18
ATOM 25637 N N . HIS A 1 16 ? -3.157 -7.258 -2.675 1.00 33.31 16 HIS A N 18
ATOM 25638 C CA . HIS A 1 16 ? -4.055 -6.178 -3.060 1.00 2.11 16 HIS A CA 18
ATOM 25639 C C . HIS A 1 16 ? -3.972 -5.012 -2.085 1.00 52.31 16 HIS A C 18
ATOM 25640 O O . HIS A 1 16 ? -4.768 -4.910 -1.148 1.00 61.32 16 HIS A O 18
ATOM 25655 N N . LEU A 1 17 ? -2.995 -4.152 -2.291 1.00 20.30 17 LEU A N 18
ATOM 25656 C CA . LEU A 1 17 ? -2.857 -2.952 -1.488 1.00 14.53 17 LEU A CA 18
ATOM 25657 C C . LEU A 1 17 ? -3.795 -1.871 -2.008 1.00 64.25 17 LEU A C 18
ATOM 25658 O O . LEU A 1 17 ? -3.582 -1.314 -3.084 1.00 42.03 17 LEU A O 18
ATOM 25674 N N . HIS A 1 18 ? -4.851 -1.601 -1.259 1.00 40.24 18 HIS A N 18
ATOM 25675 C CA . HIS A 1 18 ? -5.821 -0.598 -1.666 1.00 61.11 18 HIS A CA 18
ATOM 25676 C C . HIS A 1 18 ? -5.458 0.761 -1.105 1.00 74.43 18 HIS A C 18
ATOM 25677 O O . HIS A 1 18 ? -5.483 0.972 0.110 1.00 64.01 18 HIS A O 18
ATOM 25692 N N . ILE A 1 19 ? -5.111 1.673 -1.997 1.00 21.32 19 ILE A N 18
ATOM 25693 C CA . ILE A 1 19 ? -4.752 3.025 -1.613 1.00 24.42 19 ILE A CA 18
ATOM 25694 C C . ILE A 1 19 ? -6.003 3.800 -1.233 1.00 24.30 19 ILE A C 18
ATOM 25695 O O . ILE A 1 19 ? -6.868 4.041 -2.073 1.00 13.41 19 ILE A O 18
ATOM 25711 N N . THR A 1 20 ? -6.115 4.158 0.033 1.00 52.13 20 THR A N 18
ATOM 25712 C CA . THR A 1 20 ? -7.270 4.895 0.509 1.00 51.42 20 THR A CA 18
ATOM 25713 C C . THR A 1 20 ? -6.853 6.250 1.070 1.00 15.14 20 THR A C 18
ATOM 25714 O O . THR A 1 20 ? -6.144 6.327 2.074 1.00 22.32 20 THR A O 18
ATOM 25725 N N . HIS A 1 21 ? -7.272 7.314 0.401 1.00 31.05 21 HIS A N 18
ATOM 25726 C CA . HIS A 1 21 ? -7.004 8.667 0.876 1.00 21.45 21 HIS A CA 18
ATOM 25727 C C . HIS A 1 21 ? -8.049 9.085 1.897 1.00 24.42 21 HIS A C 18
ATOM 25728 O O . HIS A 1 21 ? -9.116 8.480 1.987 1.00 55.44 21 HIS A O 18
ATOM 25743 N N . ALA A 1 22 ? -7.738 10.115 2.666 1.00 23.23 22 ALA A N 18
ATOM 25744 C CA . ALA A 1 22 ? -8.672 10.633 3.650 1.00 44.21 22 ALA A CA 18
ATOM 25745 C C . ALA A 1 22 ? -9.435 11.817 3.074 1.00 32.32 22 ALA A C 18
ATOM 25746 O O . ALA A 1 22 ? -10.624 11.994 3.340 1.00 30.21 22 ALA A O 18
ATOM 25753 N N . ASN A 1 23 ? -8.742 12.616 2.274 1.00 2.41 23 ASN A N 18
ATOM 25754 C CA . ASN A 1 23 ? -9.341 13.789 1.646 1.00 54.04 23 ASN A CA 18
ATOM 25755 C C . ASN A 1 23 ? -10.307 13.359 0.548 1.00 72.41 23 ASN A C 18
ATOM 25756 O O . ASN A 1 23 ? -11.458 13.796 0.507 1.00 61.42 23 ASN A O 18
ATOM 25767 N N . LEU A 1 24 ? -9.829 12.487 -0.328 1.00 4.14 24 LEU A N 18
ATOM 25768 C CA . LEU A 1 24 ? -10.634 11.979 -1.428 1.00 50.13 24 LEU A CA 18
ATOM 25769 C C . LEU A 1 24 ? -11.538 10.855 -0.932 1.00 32.21 24 LEU A C 18
ATOM 25770 O O . LEU A 1 24 ? -11.070 9.753 -0.651 1.00 53.30 24 LEU A O 18
ATOM 25786 N N . LYS A 1 25 ? -12.829 11.145 -0.819 1.00 54.33 25 LYS A N 18
ATOM 25787 C CA . LYS A 1 25 ? -13.791 10.181 -0.294 1.00 24.21 25 LYS A CA 18
ATOM 25788 C C . LYS A 1 25 ? -13.993 9.009 -1.256 1.00 65.50 25 LYS A C 18
ATOM 25789 O O . LYS A 1 25 ? -14.220 7.877 -0.827 1.00 51.12 25 LYS A O 18
ATOM 25808 N N . SER A 1 26 ? -13.912 9.276 -2.549 1.00 50.24 26 SER A N 18
ATOM 25809 C CA . SER A 1 26 ? -14.074 8.231 -3.543 1.00 1.45 26 SER A CA 18
ATOM 25810 C C . SER A 1 26 ? -12.754 7.994 -4.266 1.00 34.14 26 SER A C 18
ATOM 25811 O O . SER A 1 26 ? -12.465 8.624 -5.283 1.00 12.31 26 SER A O 18
ATOM 25819 N N . PHE A 1 27 ? -11.941 7.107 -3.717 1.00 41.03 27 PHE A N 18
ATOM 25820 C CA . PHE A 1 27 ? -10.648 6.803 -4.301 1.00 43.14 27 PHE A CA 18
ATOM 25821 C C . PHE A 1 27 ? -10.433 5.295 -4.334 1.00 11.53 27 PHE A C 18
ATOM 25822 O O . PHE A 1 27 ? -9.888 4.711 -3.399 1.00 72.22 27 PHE A O 18
ATOM 25839 N N . SER A 1 28 ? -10.906 4.670 -5.401 1.00 51.32 28 SER A N 18
ATOM 25840 C CA . SER A 1 28 ? -10.755 3.237 -5.575 1.00 43.20 28 SER A CA 18
ATOM 25841 C C . SER A 1 28 ? -9.499 2.937 -6.382 1.00 63.51 28 SER A C 18
ATOM 25842 O O . SER A 1 28 ? -9.494 3.046 -7.610 1.00 5.34 28 SER A O 18
ATOM 25850 N N . ALA A 1 29 ? -8.432 2.581 -5.688 1.00 73.23 29 ALA A N 18
ATOM 25851 C CA . ALA A 1 29 ? -7.158 2.333 -6.338 1.00 24.21 29 ALA A CA 18
ATOM 25852 C C . ALA A 1 29 ? -6.524 1.050 -5.830 1.00 53.33 29 ALA A C 18
ATOM 25853 O O . ALA A 1 29 ? -6.032 0.987 -4.701 1.00 63.42 29 ALA A O 18
ATOM 25860 N N . ASP A 1 30 ? -6.562 0.019 -6.661 1.00 5.22 30 ASP A N 18
ATOM 25861 C CA . ASP A 1 30 ? -5.895 -1.238 -6.352 1.00 71.44 30 ASP A CA 18
ATOM 25862 C C . ASP A 1 30 ? -4.458 -1.180 -6.839 1.00 10.21 30 ASP A C 18
ATOM 25863 O O . ASP A 1 30 ? -4.204 -1.033 -8.036 1.00 12.23 30 ASP A O 18
ATOM 25872 N N . ALA A 1 31 ? -3.521 -1.251 -5.911 1.00 33.30 31 ALA A N 18
ATOM 25873 C CA . ALA A 1 31 ? -2.112 -1.277 -6.253 1.00 45.13 31 ALA A CA 18
ATOM 25874 C C . ALA A 1 31 ? -1.486 -2.553 -5.723 1.00 1.43 31 ALA A C 18
ATOM 25875 O O . ALA A 1 31 ? -0.852 -2.562 -4.670 1.00 71.10 31 ALA A O 18
ATOM 25882 N N . ARG A 1 32 ? -1.707 -3.644 -6.434 1.00 45.52 32 ARG A N 18
ATOM 25883 C CA . ARG A 1 32 ? -1.202 -4.933 -6.002 1.00 5.25 32 ARG A CA 18
ATOM 25884 C C . ARG A 1 32 ? 0.258 -5.102 -6.398 1.00 22.51 32 ARG A C 18
ATOM 25885 O O . ARG A 1 32 ? 0.594 -5.233 -7.576 1.00 24.53 32 ARG A O 18
ATOM 25906 N N . PHE A 1 33 ? 1.123 -5.055 -5.399 1.00 42.43 33 PHE A N 18
ATOM 25907 C CA . PHE A 1 33 ? 2.548 -5.247 -5.603 1.00 75.41 33 PHE A CA 18
ATOM 25908 C C . PHE A 1 33 ? 2.927 -6.684 -5.293 1.00 24.41 33 PHE A C 18
ATOM 25909 O O . PHE A 1 33 ? 2.232 -7.369 -4.539 1.00 40.35 33 PHE A O 18
ATOM 25926 N N . SER A 1 34 ? 4.022 -7.135 -5.880 1.00 53.01 34 SER A N 18
ATOM 25927 C CA . SER A 1 34 ? 4.515 -8.479 -5.655 1.00 45.41 34 SER A CA 18
ATOM 25928 C C . SER A 1 34 ? 4.887 -8.672 -4.182 1.00 61.02 34 SER A C 18
ATOM 25929 O O . SER A 1 34 ? 5.583 -7.838 -3.595 1.00 35.33 34 SER A O 18
ATOM 25937 N N . PRO A 1 35 ? 4.431 -9.772 -3.559 1.00 13.15 35 PRO A N 18
ATOM 25938 C CA . PRO A 1 35 ? 4.661 -10.025 -2.144 1.00 14.43 35 PRO A CA 18
ATOM 25939 C C . PRO A 1 35 ? 6.076 -10.504 -1.880 1.00 34.32 35 PRO A C 18
ATOM 25940 O O . PRO A 1 35 ? 6.294 -11.642 -1.474 1.00 31.25 35 PRO A O 18
ATOM 25951 N N . GLN A 1 36 ? 7.034 -9.643 -2.167 1.00 51.33 36 GLN A N 18
ATOM 25952 C CA . GLN A 1 36 ? 8.423 -9.905 -1.846 1.00 74.25 36 GLN A CA 18
ATOM 25953 C C . GLN A 1 36 ? 9.195 -8.592 -1.841 1.00 34.00 36 GLN A C 18
ATOM 25954 O O . GLN A 1 36 ? 10.422 -8.568 -1.899 1.00 35.14 36 GLN A O 18
ATOM 25968 N N . MET A 1 37 ? 8.451 -7.500 -1.733 1.00 21.15 37 MET A N 18
ATOM 25969 C CA . MET A 1 37 ? 9.016 -6.159 -1.794 1.00 44.15 37 MET A CA 18
ATOM 25970 C C . MET A 1 37 ? 9.143 -5.596 -0.382 1.00 3.11 37 MET A C 18
ATOM 25971 O O . MET A 1 37 ? 8.338 -5.924 0.488 1.00 54.14 37 MET A O 18
ATOM 25985 N N . SER A 1 38 ? 10.165 -4.786 -0.146 1.00 44.01 38 SER A N 18
ATOM 25986 C CA . SER A 1 38 ? 10.365 -4.172 1.158 1.00 1.21 38 SER A CA 18
ATOM 25987 C C . SER A 1 38 ? 9.594 -2.859 1.261 1.00 64.30 38 SER A C 18
ATOM 25988 O O . SER A 1 38 ? 9.433 -2.142 0.270 1.00 50.15 38 SER A O 18
ATOM 25996 N N . VAL A 1 39 ? 9.130 -2.547 2.465 1.00 1.35 39 VAL A N 18
ATOM 25997 C CA . VAL A 1 39 ? 8.307 -1.364 2.696 1.00 72.34 39 VAL A CA 18
ATOM 25998 C C . VAL A 1 39 ? 9.097 -0.087 2.421 1.00 34.41 39 VAL A C 18
ATOM 25999 O O . VAL A 1 39 ? 8.559 0.892 1.907 1.00 60.10 39 VAL A O 18
ATOM 26012 N N . GLU A 1 40 ? 10.385 -0.112 2.746 1.00 32.10 40 GLU A N 18
ATOM 26013 C CA . GLU A 1 40 ? 11.257 1.038 2.535 1.00 71.33 40 GLU A CA 18
ATOM 26014 C C . GLU A 1 40 ? 11.297 1.448 1.059 1.00 1.34 40 GLU A C 18
ATOM 26015 O O . GLU A 1 40 ? 11.493 2.620 0.732 1.00 12.30 40 GLU A O 18
ATOM 26027 N N . ALA A 1 41 ? 11.095 0.478 0.175 1.00 53.43 41 ALA A N 18
ATOM 26028 C CA . ALA A 1 41 ? 11.191 0.716 -1.260 1.00 20.42 41 ALA A CA 18
ATOM 26029 C C . ALA A 1 41 ? 10.099 1.665 -1.741 1.00 13.22 41 ALA A C 18
ATOM 26030 O O . ALA A 1 41 ? 10.371 2.591 -2.504 1.00 33.22 41 ALA A O 18
ATOM 26037 N N . VAL A 1 42 ? 8.869 1.451 -1.287 1.00 62.14 42 VAL A N 18
ATOM 26038 C CA . VAL A 1 42 ? 7.764 2.319 -1.683 1.00 13.53 42 VAL A CA 18
ATOM 26039 C C . VAL A 1 42 ? 7.896 3.679 -0.997 1.00 73.04 42 VAL A C 18
ATOM 26040 O O . VAL A 1 42 ? 7.502 4.710 -1.549 1.00 44.24 42 VAL A O 18
ATOM 26053 N N . LYS A 1 43 ? 8.482 3.675 0.197 1.00 71.23 43 LYS A N 18
ATOM 26054 C CA . LYS A 1 43 ? 8.742 4.909 0.928 1.00 74.32 43 LYS A CA 18
ATOM 26055 C C . LYS A 1 43 ? 9.750 5.775 0.186 1.00 11.31 43 LYS A C 18
ATOM 26056 O O . LYS A 1 43 ? 9.684 7.000 0.237 1.00 42.21 43 LYS A O 18
ATOM 26075 N N . GLU A 1 44 ? 10.678 5.122 -0.503 1.00 51.02 44 GLU A N 18
ATOM 26076 C CA . GLU A 1 44 ? 11.749 5.813 -1.209 1.00 14.32 44 GLU A CA 18
ATOM 26077 C C . GLU A 1 44 ? 11.193 6.787 -2.243 1.00 45.20 44 GLU A C 18
ATOM 26078 O O . GLU A 1 44 ? 11.660 7.923 -2.347 1.00 64.40 44 GLU A O 18
ATOM 26090 N N . LYS A 1 45 ? 10.185 6.356 -2.992 1.00 61.43 45 LYS A N 18
ATOM 26091 C CA . LYS A 1 45 ? 9.603 7.202 -4.025 1.00 15.13 45 LYS A CA 18
ATOM 26092 C C . LYS A 1 45 ? 8.731 8.290 -3.403 1.00 61.12 45 LYS A C 18
ATOM 26093 O O . LYS A 1 45 ? 8.628 9.391 -3.935 1.00 72.44 45 LYS A O 18
ATOM 26112 N N . LEU A 1 46 ? 8.118 7.979 -2.266 1.00 43.51 46 LEU A N 18
ATOM 26113 C CA . LEU A 1 46 ? 7.306 8.958 -1.549 1.00 62.13 46 LEU A CA 18
ATOM 26114 C C . LEU A 1 46 ? 8.204 10.015 -0.907 1.00 42.23 46 LEU A C 18
ATOM 26115 O O . LEU A 1 46 ? 7.848 11.193 -0.831 1.00 1.32 46 LEU A O 18
ATOM 26131 N N . TRP A 1 47 ? 9.369 9.579 -0.458 1.00 21.04 47 TRP A N 18
ATOM 26132 C CA . TRP A 1 47 ? 10.369 10.469 0.113 1.00 13.13 47 TRP A CA 18
ATOM 26133 C C . TRP A 1 47 ? 10.957 11.374 -0.967 1.00 61.41 47 TRP A C 18
ATOM 26134 O O . TRP A 1 47 ? 11.015 12.591 -0.802 1.00 71.21 47 TRP A O 18
ATOM 26155 N N . LYS A 1 48 ? 11.359 10.779 -2.085 1.00 11.33 48 LYS A N 18
ATOM 26156 C CA . LYS A 1 48 ? 11.951 11.540 -3.184 1.00 74.34 48 LYS A CA 18
ATOM 26157 C C . LYS A 1 48 ? 10.883 12.282 -3.985 1.00 61.05 48 LYS A C 18
ATOM 26158 O O . LYS A 1 48 ? 11.187 12.938 -4.980 1.00 3.43 48 LYS A O 18
ATOM 26177 N N . LYS A 1 49 ? 9.636 12.174 -3.549 1.00 61.31 49 LYS A N 18
ATOM 26178 C CA . LYS A 1 49 ? 8.538 12.885 -4.185 1.00 61.34 49 LYS A CA 18
ATOM 26179 C C . LYS A 1 49 ? 8.598 14.370 -3.847 1.00 63.00 49 LYS A C 18
ATOM 26180 O O . LYS A 1 49 ? 8.677 15.218 -4.734 1.00 43.32 49 LYS A O 18
ATOM 26199 N N . CYS A 1 50 ? 8.575 14.679 -2.560 1.00 61.54 50 CYS A N 18
ATOM 26200 C CA . CYS A 1 50 ? 8.599 16.064 -2.108 1.00 72.54 50 CYS A CA 18
ATOM 26201 C C . CYS A 1 50 ? 9.940 16.407 -1.463 1.00 11.44 50 CYS A C 18
ATOM 26202 O O . CYS A 1 50 ? 10.218 17.568 -1.157 1.00 32.33 50 CYS A O 18
ATOM 26210 N N . GLY A 1 51 ? 10.775 15.392 -1.273 1.00 25.44 51 GLY A N 18
ATOM 26211 C CA . GLY A 1 51 ? 12.051 15.594 -0.613 1.00 11.31 51 GLY A CA 18
ATOM 26212 C C . GLY A 1 51 ? 11.888 15.678 0.888 1.00 44.14 51 GLY A C 18
ATOM 26213 O O . GLY A 1 51 ? 12.686 16.311 1.581 1.00 30.30 51 GLY A O 18
ATOM 26217 N N . THR A 1 52 ? 10.843 15.040 1.388 1.00 34.01 52 THR A N 18
ATOM 26218 C CA . THR A 1 52 ? 10.524 15.073 2.801 1.00 51.40 52 THR A CA 18
ATOM 26219 C C . THR A 1 52 ? 10.279 13.656 3.310 1.00 62.25 52 THR A C 18
ATOM 26220 O O . THR A 1 52 ? 9.681 12.838 2.607 1.00 33.20 52 THR A O 18
ATOM 26231 N N . SER A 1 53 ? 10.764 13.360 4.509 1.00 22.32 53 SER A N 18
ATOM 26232 C CA . SER A 1 53 ? 10.543 12.059 5.120 1.00 33.21 53 SER A CA 18
ATOM 26233 C C . SER A 1 53 ? 9.053 11.844 5.383 1.00 62.33 53 SER A C 18
ATOM 26234 O O . SER A 1 53 ? 8.355 12.759 5.834 1.00 72.10 53 SER A O 18
ATOM 26242 N N . VAL A 1 54 ? 8.566 10.645 5.086 1.00 71.31 54 VAL A N 18
ATOM 26243 C CA . VAL A 1 54 ? 7.158 10.326 5.274 1.00 22.35 54 VAL A CA 18
ATOM 26244 C C . VAL A 1 54 ? 6.838 10.185 6.759 1.00 23.23 54 VAL A C 18
ATOM 26245 O O . VAL A 1 54 ? 6.914 9.094 7.328 1.00 62.43 54 VAL A O 18
ATOM 26258 N N . ASN A 1 55 ? 6.521 11.308 7.389 1.00 1.01 55 ASN A N 18
ATOM 26259 C CA . ASN A 1 55 ? 6.185 11.324 8.805 1.00 14.22 55 ASN A CA 18
ATOM 26260 C C . ASN A 1 55 ? 4.854 12.031 9.031 1.00 52.10 55 ASN A C 18
ATOM 26261 O O . ASN A 1 55 ? 3.963 11.495 9.689 1.00 54.14 55 ASN A O 18
ATOM 26272 N N . SER A 1 56 ? 4.726 13.236 8.479 1.00 3.14 56 SER A N 18
ATOM 26273 C CA . SER A 1 56 ? 3.503 14.018 8.620 1.00 53.35 56 SER A CA 18
ATOM 26274 C C . SER A 1 56 ? 2.304 13.260 8.047 1.00 32.44 56 SER A C 18
ATOM 26275 O O . SER A 1 56 ? 1.271 13.121 8.704 1.00 1.43 56 SER A O 18
ATOM 26283 N N . MET A 1 57 ? 2.458 12.761 6.828 1.00 25.43 57 MET A N 18
ATOM 26284 C CA . MET A 1 57 ? 1.419 11.961 6.197 1.00 31.55 57 MET A CA 18
ATOM 26285 C C . MET A 1 57 ? 1.445 10.550 6.769 1.00 64.54 57 MET A C 18
ATOM 26286 O O . MET A 1 57 ? 2.290 9.736 6.399 1.00 4.34 57 MET A O 18
ATOM 26300 N N . ALA A 1 58 ? 0.541 10.283 7.695 1.00 21.02 58 ALA A N 18
ATOM 26301 C CA . ALA A 1 58 ? 0.496 8.994 8.369 1.00 34.42 58 ALA A CA 18
ATOM 26302 C C . ALA A 1 58 ? -0.109 7.922 7.474 1.00 73.30 58 ALA A C 18
ATOM 26303 O O . ALA A 1 58 ? -1.273 8.004 7.079 1.00 72.32 58 ALA A O 18
ATOM 26310 N N . LEU A 1 59 ? 0.695 6.925 7.145 1.00 1.24 59 LEU A N 18
ATOM 26311 C CA . LEU A 1 59 ? 0.226 5.791 6.367 1.00 74.14 59 LEU A CA 18
ATOM 26312 C C . LEU A 1 59 ? -0.191 4.669 7.306 1.00 0.24 59 LEU A C 18
ATOM 26313 O O . LEU A 1 59 ? 0.635 3.864 7.733 1.00 73.33 59 LEU A O 18
ATOM 26329 N N . GLU A 1 60 ? -1.467 4.639 7.654 1.00 3.21 60 GLU A N 18
ATOM 26330 C CA . GLU A 1 60 ? -1.966 3.658 8.601 1.00 51.04 60 GLU A CA 18
ATOM 26331 C C . GLU A 1 60 ? -2.252 2.331 7.915 1.00 15.51 60 GLU A C 18
ATOM 26332 O O . GLU A 1 60 ? -2.897 2.289 6.865 1.00 22.21 60 GLU A O 18
ATOM 26344 N N . LEU A 1 61 ? -1.778 1.254 8.517 1.00 41.20 61 LEU A N 18
ATOM 26345 C CA . LEU A 1 61 ? -2.036 -0.073 8.002 1.00 43.04 61 LEU A CA 18
ATOM 26346 C C . LEU A 1 61 ? -3.243 -0.665 8.717 1.00 1.12 61 LEU A C 18
ATOM 26347 O O . LEU A 1 61 ? -3.195 -0.936 9.917 1.00 52.05 61 LEU A O 18
ATOM 26363 N N . TYR A 1 62 ? -4.339 -0.821 7.995 1.00 14.11 62 TYR A N 18
ATOM 26364 C CA . TYR A 1 62 ? -5.555 -1.366 8.577 1.00 44.10 62 TYR A CA 18
ATOM 26365 C C . TYR A 1 62 ? -5.765 -2.812 8.151 1.00 63.41 62 TYR A C 18
ATOM 26366 O O . TYR A 1 62 ? -5.733 -3.130 6.960 1.00 14.44 62 TYR A O 18
ATOM 26384 N N . ASP A 1 63 ? -5.965 -3.680 9.130 1.00 62.24 63 ASP A N 18
ATOM 26385 C CA . ASP A 1 63 ? -6.392 -5.043 8.860 1.00 51.43 63 ASP A CA 18
ATOM 26386 C C . ASP A 1 63 ? -7.903 -5.047 8.708 1.00 43.04 63 ASP A C 18
ATOM 26387 O O . ASP A 1 63 ? -8.634 -4.910 9.694 1.00 63.21 63 ASP A O 18
ATOM 26396 N N . ASP A 1 64 ? -8.344 -5.141 7.458 1.00 62.11 64 ASP A N 18
ATOM 26397 C CA . ASP A 1 64 ? -9.757 -5.072 7.082 1.00 52.14 64 ASP A CA 18
ATOM 26398 C C . ASP A 1 64 ? -10.279 -3.647 7.233 1.00 11.11 64 ASP A C 18
ATOM 26399 O O . ASP A 1 64 ? -10.620 -3.002 6.243 1.00 1.21 64 ASP A O 18
ATOM 26408 N N . SER A 1 65 ? -10.293 -3.166 8.470 1.00 64.42 65 SER A N 18
ATOM 26409 C CA . SER A 1 65 ? -10.765 -1.817 8.811 1.00 71.10 65 SER A CA 18
ATOM 26410 C C . SER A 1 65 ? -10.649 -1.553 10.313 1.00 25.33 65 SER A C 18
ATOM 26411 O O . SER A 1 65 ? -10.171 -0.498 10.734 1.00 63.04 65 SER A O 18
ATOM 26419 N N . GLY A 1 66 ? -11.090 -2.511 11.120 1.00 55.50 66 GLY A N 18
ATOM 26420 C CA . GLY A 1 66 ? -11.180 -2.296 12.553 1.00 21.42 66 GLY A CA 18
ATOM 26421 C C . GLY A 1 66 ? -9.862 -2.457 13.285 1.00 24.03 66 GLY A C 18
ATOM 26422 O O . GLY A 1 66 ? -9.710 -1.974 14.408 1.00 30.32 66 GLY A O 18
ATOM 26426 N N . SER A 1 67 ? -8.912 -3.133 12.669 1.00 40.10 67 SER A N 18
ATOM 26427 C CA . SER A 1 67 ? -7.636 -3.385 13.315 1.00 22.30 67 SER A CA 18
ATOM 26428 C C . SER A 1 67 ? -6.539 -2.486 12.750 1.00 75.13 67 SER A C 18
ATOM 26429 O O . SER A 1 67 ? -6.085 -2.676 11.622 1.00 54.30 67 SER A O 18
ATOM 26437 N N . LYS A 1 68 ? -6.130 -1.491 13.526 1.00 24.25 68 LYS A N 18
ATOM 26438 C CA . LYS A 1 68 ? -5.022 -0.635 13.135 1.00 52.35 68 LYS A CA 18
ATOM 26439 C C . LYS A 1 68 ? -3.710 -1.346 13.445 1.00 61.01 68 LYS A C 18
ATOM 26440 O O . LYS A 1 68 ? -3.162 -1.210 14.538 1.00 41.10 68 LYS A O 18
ATOM 26459 N N . VAL A 1 69 ? -3.226 -2.132 12.494 1.00 45.24 69 VAL A N 18
ATOM 26460 C CA . VAL A 1 69 ? -2.048 -2.956 12.715 1.00 54.41 69 VAL A CA 18
ATOM 26461 C C . VAL A 1 69 ? -0.762 -2.177 12.443 1.00 3.33 69 VAL A C 18
ATOM 26462 O O . VAL A 1 69 ? -0.354 -1.976 11.301 1.00 72.42 69 VAL A O 18
ATOM 26475 N N . ALA A 1 70 ? -0.141 -1.717 13.518 1.00 62.24 70 ALA A N 18
ATOM 26476 C CA . ALA A 1 70 ? 1.097 -0.966 13.425 1.00 54.22 70 ALA A CA 18
ATOM 26477 C C . ALA A 1 70 ? 2.294 -1.873 13.683 1.00 12.21 70 ALA A C 18
ATOM 26478 O O . ALA A 1 70 ? 2.636 -2.162 14.831 1.00 61.05 70 ALA A O 18
ATOM 26485 N N . VAL A 1 71 ? 2.899 -2.341 12.605 1.00 12.22 71 VAL A N 18
ATOM 26486 C CA . VAL A 1 71 ? 4.075 -3.195 12.685 1.00 71.23 71 VAL A CA 18
ATOM 26487 C C . VAL A 1 71 ? 5.085 -2.793 11.611 1.00 73.14 71 VAL A C 18
ATOM 26488 O O . VAL A 1 71 ? 4.790 -2.838 10.419 1.00 15.32 71 VAL A O 18
ATOM 26501 N N . LEU A 1 72 ? 6.263 -2.366 12.038 1.00 72.30 72 LEU A N 18
ATOM 26502 C CA . LEU A 1 72 ? 7.270 -1.891 11.098 1.00 65.03 72 LEU A CA 18
ATOM 26503 C C . LEU A 1 72 ? 8.584 -2.657 11.259 1.00 32.12 72 LEU A C 18
ATOM 26504 O O . LEU A 1 72 ? 9.618 -2.255 10.727 1.00 55.13 72 LEU A O 18
ATOM 26520 N N . SER A 1 73 ? 8.537 -3.774 11.971 1.00 12.13 73 SER A N 18
ATOM 26521 C CA . SER A 1 73 ? 9.727 -4.594 12.182 1.00 73.54 73 SER A CA 18
ATOM 26522 C C . SER A 1 73 ? 10.155 -5.285 10.892 1.00 63.50 73 SER A C 18
ATOM 26523 O O . SER A 1 73 ? 11.290 -5.746 10.765 1.00 60.43 73 SER A O 18
ATOM 26531 N N . ASP A 1 74 ? 9.243 -5.346 9.931 1.00 55.55 74 ASP A N 18
ATOM 26532 C CA . ASP A 1 74 ? 9.505 -6.031 8.673 1.00 50.42 74 ASP A CA 18
ATOM 26533 C C . ASP A 1 74 ? 9.662 -5.038 7.529 1.00 43.05 74 ASP A C 18
ATOM 26534 O O . ASP A 1 74 ? 9.544 -5.400 6.360 1.00 41.24 74 ASP A O 18
ATOM 26543 N N . ASP A 1 75 ? 9.960 -3.789 7.871 1.00 2.31 75 ASP A N 18
ATOM 26544 C CA . ASP A 1 75 ? 10.162 -2.744 6.869 1.00 32.25 75 ASP A CA 18
ATOM 26545 C C . ASP A 1 75 ? 11.371 -3.067 5.997 1.00 42.13 75 ASP A C 18
ATOM 26546 O O . ASP A 1 75 ? 11.322 -2.943 4.770 1.00 33.13 75 ASP A O 18
ATOM 26555 N N . SER A 1 76 ? 12.443 -3.509 6.643 1.00 43.21 76 SER A N 18
ATOM 26556 C CA . SER A 1 76 ? 13.686 -3.846 5.959 1.00 61.33 76 SER A CA 18
ATOM 26557 C C . SER A 1 76 ? 13.646 -5.284 5.438 1.00 64.44 76 SER A C 18
ATOM 26558 O O . SER A 1 76 ? 14.684 -5.879 5.139 1.00 45.23 76 SER A O 18
ATOM 26566 N N . ARG A 1 77 ? 12.452 -5.839 5.324 1.00 33.03 77 ARG A N 18
ATOM 26567 C CA . ARG A 1 77 ? 12.295 -7.244 4.978 1.00 25.12 77 ARG A CA 18
ATOM 26568 C C . ARG A 1 77 ? 11.521 -7.408 3.681 1.00 73.30 77 ARG A C 18
ATOM 26569 O O . ARG A 1 77 ? 10.724 -6.546 3.312 1.00 71.23 77 ARG A O 18
ATOM 26590 N N . PRO A 1 78 ? 11.779 -8.497 2.942 1.00 32.14 78 PRO A N 18
ATOM 26591 C CA . PRO A 1 78 ? 10.946 -8.876 1.806 1.00 44.41 78 PRO A CA 18
ATOM 26592 C C . PRO A 1 78 ? 9.573 -9.339 2.282 1.00 2.22 78 PRO A C 18
ATOM 26593 O O . PRO A 1 78 ? 9.473 -10.189 3.167 1.00 35.41 78 PRO A O 18
ATOM 26604 N N . LEU A 1 79 ? 8.522 -8.776 1.698 1.00 14.23 79 LEU A N 18
ATOM 26605 C CA . LEU A 1 79 ? 7.152 -9.063 2.119 1.00 74.33 79 LEU A CA 18
ATOM 26606 C C . LEU A 1 79 ? 6.836 -10.562 2.060 1.00 33.43 79 LEU A C 18
ATOM 26607 O O . LEU A 1 79 ? 5.986 -11.055 2.801 1.00 55.25 79 LEU A O 18
ATOM 26623 N N . GLY A 1 80 ? 7.534 -11.286 1.189 1.00 45.31 80 GLY A N 18
ATOM 26624 C CA . GLY A 1 80 ? 7.317 -12.721 1.068 1.00 51.34 80 GLY A CA 18
ATOM 26625 C C . GLY A 1 80 ? 7.805 -13.484 2.281 1.00 21.41 80 GLY A C 18
ATOM 26626 O O . GLY A 1 80 ? 7.258 -14.529 2.630 1.00 73.11 80 GLY A O 18
ATOM 26630 N N . PHE A 1 81 ? 8.821 -12.946 2.941 1.00 31.22 81 PHE A N 18
ATOM 26631 C CA . PHE A 1 81 ? 9.374 -13.568 4.131 1.00 73.22 81 PHE A CA 18
ATOM 26632 C C . PHE A 1 81 ? 8.407 -13.393 5.297 1.00 34.41 81 PHE A C 18
ATOM 26633 O O . PHE A 1 81 ? 8.263 -14.278 6.141 1.00 0.43 81 PHE A O 18
ATOM 26650 N N . PHE A 1 82 ? 7.732 -12.250 5.317 1.00 0.44 82 PHE A N 18
ATOM 26651 C CA . PHE A 1 82 ? 6.747 -11.948 6.348 1.00 63.22 82 PHE A CA 18
ATOM 26652 C C . PHE A 1 82 ? 5.476 -12.774 6.149 1.00 25.31 82 PHE A C 18
ATOM 26653 O O . PHE A 1 82 ? 4.837 -13.186 7.121 1.00 11.12 82 PHE A O 18
ATOM 26670 N N . SER A 1 83 ? 5.131 -13.016 4.885 1.00 42.10 83 SER A N 18
ATOM 26671 C CA . SER A 1 83 ? 3.900 -13.716 4.522 1.00 34.14 83 SER A CA 18
ATOM 26672 C C . SER A 1 83 ? 2.686 -12.881 4.929 1.00 74.22 83 SER A C 18
ATOM 26673 O O . SER A 1 83 ? 2.230 -12.931 6.070 1.00 12.22 83 SER A O 18
ATOM 26681 N N . PRO A 1 84 ? 2.167 -12.081 3.995 1.00 23.33 84 PRO A N 18
ATOM 26682 C CA . PRO A 1 84 ? 1.054 -11.183 4.250 1.00 73.33 84 PRO A CA 18
ATOM 26683 C C . PRO A 1 84 ? -0.298 -11.834 3.971 1.00 31.14 84 PRO A C 18
ATOM 26684 O O . PRO A 1 84 ? -0.404 -13.058 3.876 1.00 43.35 84 PRO A O 18
ATOM 26695 N N . PHE A 1 85 ? -1.330 -11.009 3.854 1.00 0.54 85 PHE A N 18
ATOM 26696 C CA . PHE A 1 85 ? -2.668 -11.485 3.528 1.00 1.05 85 PHE A CA 18
ATOM 26697 C C . PHE A 1 85 ? -2.972 -11.194 2.064 1.00 54.44 85 PHE A C 18
ATOM 26698 O O . PHE A 1 85 ? -2.085 -10.772 1.323 1.00 31.11 85 PHE A O 18
ATOM 26715 N N . ASP A 1 86 ? -4.216 -11.420 1.652 1.00 63.43 86 ASP A N 18
ATOM 26716 C CA . ASP A 1 86 ? -4.650 -11.100 0.291 1.00 44.31 86 ASP A CA 18
ATOM 26717 C C . ASP A 1 86 ? -4.360 -9.642 -0.037 1.00 11.15 86 ASP A C 18
ATOM 26718 O O . ASP A 1 86 ? -3.894 -9.316 -1.130 1.00 65.22 86 ASP A O 18
ATOM 26727 N N . GLY A 1 87 ? -4.638 -8.772 0.921 1.00 65.22 87 GLY A N 18
ATOM 26728 C CA . GLY A 1 87 ? -4.403 -7.360 0.740 1.00 23.32 87 GLY A CA 18
ATOM 26729 C C . GLY A 1 87 ? -4.442 -6.607 2.050 1.00 3.42 87 GLY A C 18
ATOM 26730 O O . GLY A 1 87 ? -4.720 -7.190 3.101 1.00 40.33 87 GLY A O 18
ATOM 26734 N N . PHE A 1 88 ? -4.159 -5.317 1.988 1.00 3.44 88 PHE A N 18
ATOM 26735 C CA . PHE A 1 88 ? -4.153 -4.467 3.171 1.00 1.30 88 PHE A CA 18
ATOM 26736 C C . PHE A 1 88 ? -4.867 -3.158 2.883 1.00 74.04 88 PHE A C 18
ATOM 26737 O O . PHE A 1 88 ? -4.962 -2.730 1.728 1.00 52.13 88 PHE A O 18
ATOM 26754 N N . ARG A 1 89 ? -5.371 -2.532 3.933 1.00 63.25 89 ARG A N 18
ATOM 26755 C CA . ARG A 1 89 ? -6.043 -1.252 3.810 1.00 74.10 89 ARG A CA 18
ATOM 26756 C C . ARG A 1 89 ? -5.104 -0.128 4.215 1.00 1.34 89 ARG A C 18
ATOM 26757 O O . ARG A 1 89 ? -4.804 0.052 5.395 1.00 53.22 89 ARG A O 18
ATOM 26778 N N . LEU A 1 90 ? -4.625 0.610 3.229 1.00 52.43 90 LEU A N 18
ATOM 26779 C CA . LEU A 1 90 ? -3.716 1.714 3.483 1.00 72.31 90 LEU A CA 18
ATOM 26780 C C . LEU A 1 90 ? -4.499 2.998 3.693 1.00 24.43 90 LEU A C 18
ATOM 26781 O O . LEU A 1 90 ? -4.922 3.644 2.733 1.00 11.13 90 LEU A O 18
ATOM 26797 N N . HIS A 1 91 ? -4.709 3.346 4.953 1.00 62.10 91 HIS A N 18
ATOM 26798 C CA . HIS A 1 91 ? -5.448 4.551 5.297 1.00 70.45 91 HIS A CA 18
ATOM 26799 C C . HIS A 1 91 ? -4.493 5.731 5.365 1.00 15.14 91 HIS A C 18
ATOM 26800 O O . HIS A 1 91 ? -3.810 5.939 6.369 1.00 12.41 91 HIS A O 18
ATOM 26815 N N . ILE A 1 92 ? -4.430 6.480 4.278 1.00 4.53 92 ILE A N 18
ATOM 26816 C CA . ILE A 1 92 ? -3.523 7.606 4.171 1.00 74.41 92 ILE A CA 18
ATOM 26817 C C . ILE A 1 92 ? -4.112 8.839 4.839 1.00 74.25 92 ILE A C 18
ATOM 26818 O O . ILE A 1 92 ? -5.129 9.369 4.394 1.00 53.11 92 ILE A O 18
ATOM 26834 N N . ILE A 1 93 ? -3.481 9.277 5.917 1.00 62.11 93 ILE A N 18
ATOM 26835 C CA . ILE A 1 93 ? -3.875 10.512 6.571 1.00 72.21 93 ILE A CA 18
ATOM 26836 C C . ILE A 1 93 ? -3.400 11.696 5.742 1.00 55.23 93 ILE A C 18
ATOM 26837 O O . ILE A 1 93 ? -2.207 12.009 5.710 1.00 41.54 93 ILE A O 18
ATOM 26853 N N . ASP A 1 94 ? -4.331 12.325 5.041 1.00 61.22 94 ASP A N 18
ATOM 26854 C CA . ASP A 1 94 ? -4.010 13.458 4.190 1.00 40.25 94 ASP A CA 18
ATOM 26855 C C . ASP A 1 94 ? -3.561 14.653 5.006 1.00 74.40 94 ASP A C 18
ATOM 26856 O O . ASP A 1 94 ? -4.344 15.242 5.752 1.00 10.10 94 ASP A O 18
ATOM 26865 N N . LEU A 1 95 ? -2.293 15.009 4.855 1.00 62.25 95 LEU A N 18
ATOM 26866 C CA . LEU A 1 95 ? -1.750 16.208 5.478 1.00 3.03 95 LEU A CA 18
ATOM 26867 C C . LEU A 1 95 ? -2.039 17.403 4.574 1.00 73.43 95 LEU A C 18
ATOM 26868 O O . LEU A 1 95 ? -1.515 18.499 4.763 1.00 12.40 95 LEU A O 18
ATOM 26884 N N . ASP A 1 96 ? -2.867 17.156 3.569 1.00 0.41 96 ASP A N 18
ATOM 26885 C CA . ASP A 1 96 ? -3.345 18.194 2.676 1.00 50.22 96 ASP A CA 18
ATOM 26886 C C . ASP A 1 96 ? -4.802 18.497 3.015 1.00 5.41 96 ASP A C 18
ATOM 26887 O O . ASP A 1 96 ? -5.716 17.836 2.520 1.00 31.15 96 ASP A O 18
ATOM 26896 N N . PRO A 1 97 ? -5.031 19.467 3.912 1.00 70.44 97 PRO A N 18
ATOM 26897 C CA . PRO A 1 97 ? -6.355 19.777 4.440 1.00 23.24 97 PRO A CA 18
ATOM 26898 C C . PRO A 1 97 ? -7.177 20.630 3.481 1.00 33.12 97 PRO A C 18
ATOM 26899 O O . PRO A 1 97 ? -6.925 21.854 3.408 1.00 39.63 97 PRO A O 18
ATOM 26911 N N . MET A 1 1 ? 5.140 -0.062 -36.302 1.00 65.44 1 MET A N 19
ATOM 26912 C CA . MET A 1 1 ? 6.196 -0.964 -36.816 1.00 31.13 1 MET A CA 19
ATOM 26913 C C . MET A 1 1 ? 7.178 -1.310 -35.706 1.00 54.25 1 MET A C 19
ATOM 26914 O O . MET A 1 1 ? 7.463 -0.484 -34.834 1.00 10.41 1 MET A O 19
ATOM 26930 N N . GLY A 1 2 ? 7.672 -2.536 -35.728 1.00 12.00 2 GLY A N 19
ATOM 26931 C CA . GLY A 1 2 ? 8.578 -2.987 -34.699 1.00 30.04 2 GLY A CA 19
ATOM 26932 C C . GLY A 1 2 ? 7.834 -3.641 -33.557 1.00 52.13 2 GLY A C 19
ATOM 26933 O O . GLY A 1 2 ? 6.672 -4.022 -33.703 1.00 73.22 2 GLY A O 19
ATOM 26937 N N . HIS A 1 3 ? 8.483 -3.760 -32.415 1.00 21.14 3 HIS A N 19
ATOM 26938 C CA . HIS A 1 3 ? 7.855 -4.366 -31.250 1.00 72.01 3 HIS A CA 19
ATOM 26939 C C . HIS A 1 3 ? 8.211 -3.593 -29.989 1.00 2.23 3 HIS A C 19
ATOM 26940 O O . HIS A 1 3 ? 9.387 -3.364 -29.703 1.00 53.12 3 HIS A O 19
ATOM 26955 N N . HIS A 1 4 ? 7.189 -3.183 -29.247 1.00 42.04 4 HIS A N 19
ATOM 26956 C CA . HIS A 1 4 ? 7.397 -2.478 -27.988 1.00 72.41 4 HIS A CA 19
ATOM 26957 C C . HIS A 1 4 ? 7.899 -3.444 -26.928 1.00 44.42 4 HIS A C 19
ATOM 26958 O O . HIS A 1 4 ? 7.160 -4.325 -26.482 1.00 44.14 4 HIS A O 19
ATOM 26973 N N . HIS A 1 5 ? 9.152 -3.293 -26.534 1.00 15.30 5 HIS A N 19
ATOM 26974 C CA . HIS A 1 5 ? 9.715 -4.134 -25.492 1.00 4.44 5 HIS A CA 19
ATOM 26975 C C . HIS A 1 5 ? 9.060 -3.810 -24.157 1.00 42.10 5 HIS A C 19
ATOM 26976 O O . HIS A 1 5 ? 9.037 -2.653 -23.730 1.00 13.54 5 HIS A O 19
ATOM 26991 N N . HIS A 1 6 ? 8.516 -4.829 -23.515 1.00 62.24 6 HIS A N 19
ATOM 26992 C CA . HIS A 1 6 ? 7.902 -4.671 -22.208 1.00 51.15 6 HIS A CA 19
ATOM 26993 C C . HIS A 1 6 ? 7.852 -6.021 -21.509 1.00 21.44 6 HIS A C 19
ATOM 26994 O O . HIS A 1 6 ? 8.453 -6.986 -21.982 1.00 53.15 6 HIS A O 19
ATOM 27009 N N . HIS A 1 7 ? 7.157 -6.094 -20.389 1.00 21.14 7 HIS A N 19
ATOM 27010 C CA . HIS A 1 7 ? 7.098 -7.325 -19.621 1.00 23.31 7 HIS A CA 19
ATOM 27011 C C . HIS A 1 7 ? 6.066 -8.281 -20.198 1.00 44.24 7 HIS A C 19
ATOM 27012 O O . HIS A 1 7 ? 4.876 -7.973 -20.255 1.00 72.01 7 HIS A O 19
ATOM 27027 N N . HIS A 1 8 ? 6.542 -9.437 -20.631 1.00 33.14 8 HIS A N 19
ATOM 27028 C CA . HIS A 1 8 ? 5.675 -10.477 -21.162 1.00 5.11 8 HIS A CA 19
ATOM 27029 C C . HIS A 1 8 ? 4.892 -11.125 -20.031 1.00 74.15 8 HIS A C 19
ATOM 27030 O O . HIS A 1 8 ? 3.697 -11.393 -20.154 1.00 33.44 8 HIS A O 19
ATOM 27045 N N . SER A 1 9 ? 5.579 -11.377 -18.927 1.00 63.32 9 SER A N 19
ATOM 27046 C CA . SER A 1 9 ? 4.973 -12.035 -17.785 1.00 14.10 9 SER A CA 19
ATOM 27047 C C . SER A 1 9 ? 5.840 -11.881 -16.540 1.00 74.40 9 SER A C 19
ATOM 27048 O O . SER A 1 9 ? 7.055 -12.084 -16.587 1.00 41.51 9 SER A O 19
ATOM 27056 N N . HIS A 1 10 ? 5.216 -11.494 -15.437 1.00 1.03 10 HIS A N 19
ATOM 27057 C CA . HIS A 1 10 ? 5.902 -11.425 -14.155 1.00 4.31 10 HIS A CA 19
ATOM 27058 C C . HIS A 1 10 ? 4.903 -11.661 -13.028 1.00 2.14 10 HIS A C 19
ATOM 27059 O O . HIS A 1 10 ? 4.755 -12.790 -12.566 1.00 52.52 10 HIS A O 19
ATOM 27074 N N . GLY A 1 11 ? 4.188 -10.602 -12.635 1.00 42.45 11 GLY A N 19
ATOM 27075 C CA . GLY A 1 11 ? 3.175 -10.706 -11.592 1.00 73.23 11 GLY A CA 19
ATOM 27076 C C . GLY A 1 11 ? 3.652 -11.466 -10.370 1.00 2.41 11 GLY A C 19
ATOM 27077 O O . GLY A 1 11 ? 3.165 -12.563 -10.096 1.00 72.24 11 GLY A O 19
ATOM 27081 N N . ASP A 1 12 ? 4.595 -10.885 -9.640 1.00 54.31 12 ASP A N 19
ATOM 27082 C CA . ASP A 1 12 ? 5.196 -11.540 -8.481 1.00 71.01 12 ASP A CA 19
ATOM 27083 C C . ASP A 1 12 ? 4.225 -11.571 -7.306 1.00 61.25 12 ASP A C 19
ATOM 27084 O O . ASP A 1 12 ? 4.345 -10.766 -6.384 1.00 23.33 12 ASP A O 19
ATOM 27093 N N . ASP A 1 13 ? 3.264 -12.496 -7.366 1.00 31.21 13 ASP A N 19
ATOM 27094 C CA . ASP A 1 13 ? 2.211 -12.621 -6.352 1.00 21.34 13 ASP A CA 19
ATOM 27095 C C . ASP A 1 13 ? 1.590 -11.269 -6.033 1.00 3.05 13 ASP A C 19
ATOM 27096 O O . ASP A 1 13 ? 1.918 -10.637 -5.030 1.00 11.12 13 ASP A O 19
ATOM 27105 N N . SER A 1 14 ? 0.694 -10.833 -6.902 1.00 1.33 14 SER A N 19
ATOM 27106 C CA . SER A 1 14 ? 0.107 -9.510 -6.796 1.00 73.32 14 SER A CA 19
ATOM 27107 C C . SER A 1 14 ? -0.763 -9.376 -5.547 1.00 13.43 14 SER A C 19
ATOM 27108 O O . SER A 1 14 ? -1.909 -9.827 -5.520 1.00 24.23 14 SER A O 19
ATOM 27116 N N . VAL A 1 15 ? -0.198 -8.790 -4.501 1.00 62.14 15 VAL A N 19
ATOM 27117 C CA . VAL A 1 15 ? -0.973 -8.460 -3.319 1.00 14.41 15 VAL A CA 19
ATOM 27118 C C . VAL A 1 15 ? -1.827 -7.235 -3.603 1.00 53.20 15 VAL A C 19
ATOM 27119 O O . VAL A 1 15 ? -1.376 -6.292 -4.255 1.00 43.21 15 VAL A O 19
ATOM 27132 N N . HIS A 1 16 ? -3.069 -7.262 -3.153 1.00 51.23 16 HIS A N 19
ATOM 27133 C CA . HIS A 1 16 ? -3.990 -6.175 -3.433 1.00 71.24 16 HIS A CA 19
ATOM 27134 C C . HIS A 1 16 ? -4.069 -5.210 -2.262 1.00 32.15 16 HIS A C 19
ATOM 27135 O O . HIS A 1 16 ? -4.790 -5.445 -1.292 1.00 31.43 16 HIS A O 19
ATOM 27150 N N . LEU A 1 17 ? -3.305 -4.134 -2.357 1.00 42.33 17 LEU A N 19
ATOM 27151 C CA . LEU A 1 17 ? -3.306 -3.099 -1.341 1.00 64.25 17 LEU A CA 19
ATOM 27152 C C . LEU A 1 17 ? -4.277 -2.003 -1.742 1.00 62.40 17 LEU A C 19
ATOM 27153 O O . LEU A 1 17 ? -4.069 -1.307 -2.735 1.00 62.44 17 LEU A O 19
ATOM 27169 N N . HIS A 1 18 ? -5.351 -1.869 -0.987 1.00 54.12 18 HIS A N 19
ATOM 27170 C CA . HIS A 1 18 ? -6.370 -0.884 -1.307 1.00 13.45 18 HIS A CA 19
ATOM 27171 C C . HIS A 1 18 ? -6.007 0.463 -0.705 1.00 51.40 18 HIS A C 19
ATOM 27172 O O . HIS A 1 18 ? -5.891 0.606 0.516 1.00 63.34 18 HIS A O 19
ATOM 27187 N N . ILE A 1 19 ? -5.809 1.440 -1.575 1.00 22.02 19 ILE A N 19
ATOM 27188 C CA . ILE A 1 19 ? -5.386 2.768 -1.168 1.00 64.12 19 ILE A CA 19
ATOM 27189 C C . ILE A 1 19 ? -6.593 3.680 -0.997 1.00 53.54 19 ILE A C 19
ATOM 27190 O O . ILE A 1 19 ? -7.448 3.764 -1.879 1.00 54.31 19 ILE A O 19
ATOM 27206 N N . THR A 1 20 ? -6.668 4.346 0.144 1.00 43.43 20 THR A N 19
ATOM 27207 C CA . THR A 1 20 ? -7.736 5.291 0.405 1.00 23.24 20 THR A CA 19
ATOM 27208 C C . THR A 1 20 ? -7.160 6.612 0.913 1.00 2.44 20 THR A C 19
ATOM 27209 O O . THR A 1 20 ? -6.416 6.642 1.893 1.00 43.24 20 THR A O 19
ATOM 27220 N N . HIS A 1 21 ? -7.490 7.700 0.227 1.00 53.33 21 HIS A N 19
ATOM 27221 C CA . HIS A 1 21 ? -6.988 9.018 0.596 1.00 44.51 21 HIS A CA 19
ATOM 27222 C C . HIS A 1 21 ? -8.015 9.764 1.439 1.00 73.55 21 HIS A C 19
ATOM 27223 O O . HIS A 1 21 ? -9.201 9.733 1.142 1.00 31.40 21 HIS A O 19
ATOM 27238 N N . ALA A 1 22 ? -7.542 10.443 2.476 1.00 62.51 22 ALA A N 19
ATOM 27239 C CA . ALA A 1 22 ? -8.421 11.200 3.367 1.00 45.30 22 ALA A CA 19
ATOM 27240 C C . ALA A 1 22 ? -9.080 12.371 2.639 1.00 5.55 22 ALA A C 19
ATOM 27241 O O . ALA A 1 22 ? -10.129 12.863 3.055 1.00 32.43 22 ALA A O 19
ATOM 27248 N N . ASN A 1 23 ? -8.460 12.809 1.549 1.00 2.31 23 ASN A N 19
ATOM 27249 C CA . ASN A 1 23 ? -8.968 13.938 0.772 1.00 10.15 23 ASN A CA 19
ATOM 27250 C C . ASN A 1 23 ? -10.141 13.516 -0.114 1.00 11.35 23 ASN A C 19
ATOM 27251 O O . ASN A 1 23 ? -11.004 14.327 -0.444 1.00 53.23 23 ASN A O 19
ATOM 27262 N N . LEU A 1 24 ? -10.179 12.243 -0.480 1.00 43.25 24 LEU A N 19
ATOM 27263 C CA . LEU A 1 24 ? -11.170 11.750 -1.427 1.00 24.20 24 LEU A CA 19
ATOM 27264 C C . LEU A 1 24 ? -11.801 10.459 -0.928 1.00 22.32 24 LEU A C 19
ATOM 27265 O O . LEU A 1 24 ? -11.176 9.401 -0.962 1.00 71.30 24 LEU A O 19
ATOM 27281 N N . LYS A 1 25 ? -13.048 10.549 -0.478 1.00 31.40 25 LYS A N 19
ATOM 27282 C CA . LYS A 1 25 ? -13.759 9.383 0.044 1.00 21.50 25 LYS A CA 19
ATOM 27283 C C . LYS A 1 25 ? -14.183 8.448 -1.087 1.00 44.32 25 LYS A C 19
ATOM 27284 O O . LYS A 1 25 ? -14.566 7.301 -0.849 1.00 12.10 25 LYS A O 19
ATOM 27303 N N . SER A 1 26 ? -14.103 8.940 -2.317 1.00 34.45 26 SER A N 19
ATOM 27304 C CA . SER A 1 26 ? -14.385 8.125 -3.489 1.00 24.31 26 SER A CA 19
ATOM 27305 C C . SER A 1 26 ? -13.119 7.402 -3.946 1.00 72.53 26 SER A C 19
ATOM 27306 O O . SER A 1 26 ? -13.163 6.537 -4.822 1.00 41.00 26 SER A O 19
ATOM 27314 N N . PHE A 1 27 ? -11.992 7.741 -3.332 1.00 33.00 27 PHE A N 19
ATOM 27315 C CA . PHE A 1 27 ? -10.711 7.207 -3.758 1.00 33.04 27 PHE A CA 19
ATOM 27316 C C . PHE A 1 27 ? -10.448 5.847 -3.124 1.00 61.44 27 PHE A C 19
ATOM 27317 O O . PHE A 1 27 ? -9.956 5.754 -1.999 1.00 24.41 27 PHE A O 19
ATOM 27334 N N . SER A 1 28 ? -10.820 4.801 -3.841 1.00 20.43 28 SER A N 19
ATOM 27335 C CA . SER A 1 28 ? -10.493 3.443 -3.449 1.00 21.33 28 SER A CA 19
ATOM 27336 C C . SER A 1 28 ? -9.725 2.772 -4.581 1.00 53.53 28 SER A C 19
ATOM 27337 O O . SER A 1 28 ? -10.312 2.179 -5.487 1.00 14.14 28 SER A O 19
ATOM 27345 N N . ALA A 1 29 ? -8.410 2.913 -4.546 1.00 62.04 29 ALA A N 19
ATOM 27346 C CA . ALA A 1 29 ? -7.566 2.417 -5.620 1.00 12.14 29 ALA A CA 19
ATOM 27347 C C . ALA A 1 29 ? -6.931 1.089 -5.247 1.00 52.01 29 ALA A C 19
ATOM 27348 O O . ALA A 1 29 ? -6.622 0.841 -4.084 1.00 41.32 29 ALA A O 19
ATOM 27355 N N . ASP A 1 30 ? -6.746 0.236 -6.237 1.00 52.52 30 ASP A N 19
ATOM 27356 C CA . ASP A 1 30 ? -6.121 -1.056 -6.018 1.00 64.24 30 ASP A CA 19
ATOM 27357 C C . ASP A 1 30 ? -4.679 -1.024 -6.498 1.00 14.01 30 ASP A C 19
ATOM 27358 O O . ASP A 1 30 ? -4.414 -0.789 -7.681 1.00 43.53 30 ASP A O 19
ATOM 27367 N N . ALA A 1 31 ? -3.751 -1.219 -5.575 1.00 45.33 31 ALA A N 19
ATOM 27368 C CA . ALA A 1 31 ? -2.337 -1.235 -5.908 1.00 44.04 31 ALA A CA 19
ATOM 27369 C C . ALA A 1 31 ? -1.754 -2.622 -5.676 1.00 2.24 31 ALA A C 19
ATOM 27370 O O . ALA A 1 31 ? -1.994 -3.238 -4.638 1.00 34.11 31 ALA A O 19
ATOM 27377 N N . ARG A 1 32 ? -1.004 -3.117 -6.649 1.00 55.12 32 ARG A N 19
ATOM 27378 C CA . ARG A 1 32 ? -0.405 -4.439 -6.545 1.00 0.42 32 ARG A CA 19
ATOM 27379 C C . ARG A 1 32 ? 1.114 -4.345 -6.446 1.00 0.33 32 ARG A C 19
ATOM 27380 O O . ARG A 1 32 ? 1.731 -3.437 -7.011 1.00 13.43 32 ARG A O 19
ATOM 27401 N N . PHE A 1 33 ? 1.705 -5.280 -5.714 1.00 42.25 33 PHE A N 19
ATOM 27402 C CA . PHE A 1 33 ? 3.153 -5.363 -5.578 1.00 15.43 33 PHE A CA 19
ATOM 27403 C C . PHE A 1 33 ? 3.528 -6.766 -5.102 1.00 71.24 33 PHE A C 19
ATOM 27404 O O . PHE A 1 33 ? 2.652 -7.610 -4.919 1.00 15.22 33 PHE A O 19
ATOM 27421 N N . SER A 1 34 ? 4.816 -7.013 -4.913 1.00 44.14 34 SER A N 19
ATOM 27422 C CA . SER A 1 34 ? 5.296 -8.308 -4.457 1.00 62.11 34 SER A CA 19
ATOM 27423 C C . SER A 1 34 ? 5.256 -8.396 -2.927 1.00 4.01 34 SER A C 19
ATOM 27424 O O . SER A 1 34 ? 5.602 -7.437 -2.236 1.00 22.34 34 SER A O 19
ATOM 27432 N N . PRO A 1 35 ? 4.855 -9.560 -2.382 1.00 2.15 35 PRO A N 19
ATOM 27433 C CA . PRO A 1 35 ? 4.694 -9.761 -0.932 1.00 23.43 35 PRO A CA 19
ATOM 27434 C C . PRO A 1 35 ? 6.021 -9.721 -0.177 1.00 21.43 35 PRO A C 19
ATOM 27435 O O . PRO A 1 35 ? 6.050 -9.535 1.039 1.00 43.52 35 PRO A O 19
ATOM 27446 N N . GLN A 1 36 ? 7.121 -9.878 -0.904 1.00 64.21 36 GLN A N 19
ATOM 27447 C CA . GLN A 1 36 ? 8.445 -9.914 -0.291 1.00 65.22 36 GLN A CA 19
ATOM 27448 C C . GLN A 1 36 ? 8.966 -8.501 -0.035 1.00 54.12 36 GLN A C 19
ATOM 27449 O O . GLN A 1 36 ? 10.160 -8.295 0.183 1.00 22.20 36 GLN A O 19
ATOM 27463 N N . MET A 1 37 ? 8.057 -7.535 -0.053 1.00 73.33 37 MET A N 19
ATOM 27464 C CA . MET A 1 37 ? 8.398 -6.145 0.208 1.00 25.23 37 MET A CA 19
ATOM 27465 C C . MET A 1 37 ? 8.646 -5.921 1.698 1.00 71.45 37 MET A C 19
ATOM 27466 O O . MET A 1 37 ? 7.990 -6.534 2.547 1.00 62.13 37 MET A O 19
ATOM 27480 N N . SER A 1 38 ? 9.601 -5.058 2.005 1.00 54.42 38 SER A N 19
ATOM 27481 C CA . SER A 1 38 ? 9.892 -4.689 3.379 1.00 60.02 38 SER A CA 19
ATOM 27482 C C . SER A 1 38 ? 9.673 -3.190 3.575 1.00 60.41 38 SER A C 19
ATOM 27483 O O . SER A 1 38 ? 9.862 -2.400 2.646 1.00 23.35 38 SER A O 19
ATOM 27491 N N . VAL A 1 39 ? 9.276 -2.805 4.781 1.00 40.20 39 VAL A N 19
ATOM 27492 C CA . VAL A 1 39 ? 9.016 -1.406 5.097 1.00 53.23 39 VAL A CA 19
ATOM 27493 C C . VAL A 1 39 ? 10.311 -0.597 5.033 1.00 1.33 39 VAL A C 19
ATOM 27494 O O . VAL A 1 39 ? 10.301 0.584 4.685 1.00 13.32 39 VAL A O 19
ATOM 27507 N N . GLU A 1 40 ? 11.426 -1.242 5.358 1.00 43.25 40 GLU A N 19
ATOM 27508 C CA . GLU A 1 40 ? 12.736 -0.621 5.219 1.00 35.52 40 GLU A CA 19
ATOM 27509 C C . GLU A 1 40 ? 12.924 -0.113 3.793 1.00 4.00 40 GLU A C 19
ATOM 27510 O O . GLU A 1 40 ? 13.336 1.025 3.574 1.00 33.23 40 GLU A O 19
ATOM 27522 N N . ALA A 1 41 ? 12.564 -0.961 2.834 1.00 4.34 41 ALA A N 19
ATOM 27523 C CA . ALA A 1 41 ? 12.764 -0.671 1.423 1.00 10.14 41 ALA A CA 19
ATOM 27524 C C . ALA A 1 41 ? 12.024 0.589 0.994 1.00 74.03 41 ALA A C 19
ATOM 27525 O O . ALA A 1 41 ? 12.576 1.420 0.276 1.00 72.41 41 ALA A O 19
ATOM 27532 N N . VAL A 1 42 ? 10.777 0.738 1.443 1.00 24.21 42 VAL A N 19
ATOM 27533 C CA . VAL A 1 42 ? 9.975 1.891 1.047 1.00 14.13 42 VAL A CA 19
ATOM 27534 C C . VAL A 1 42 ? 10.484 3.166 1.721 1.00 53.31 42 VAL A C 19
ATOM 27535 O O . VAL A 1 42 ? 10.418 4.251 1.144 1.00 22.11 42 VAL A O 19
ATOM 27548 N N . LYS A 1 43 ? 11.021 3.033 2.932 1.00 62.43 43 LYS A N 19
ATOM 27549 C CA . LYS A 1 43 ? 11.586 4.178 3.634 1.00 31.41 43 LYS A CA 19
ATOM 27550 C C . LYS A 1 43 ? 12.875 4.627 2.955 1.00 32.33 43 LYS A C 19
ATOM 27551 O O . LYS A 1 43 ? 13.104 5.823 2.787 1.00 41.11 43 LYS A O 19
ATOM 27570 N N . GLU A 1 44 ? 13.704 3.661 2.547 1.00 34.21 44 GLU A N 19
ATOM 27571 C CA . GLU A 1 44 ? 14.908 3.961 1.771 1.00 11.12 44 GLU A CA 19
ATOM 27572 C C . GLU A 1 44 ? 14.518 4.658 0.471 1.00 44.43 44 GLU A C 19
ATOM 27573 O O . GLU A 1 44 ? 15.161 5.619 0.041 1.00 74.14 44 GLU A O 19
ATOM 27585 N N . LYS A 1 45 ? 13.446 4.160 -0.135 1.00 24.41 45 LYS A N 19
ATOM 27586 C CA . LYS A 1 45 ? 12.945 4.689 -1.393 1.00 23.24 45 LYS A CA 19
ATOM 27587 C C . LYS A 1 45 ? 12.503 6.139 -1.225 1.00 71.05 45 LYS A C 19
ATOM 27588 O O . LYS A 1 45 ? 12.911 7.007 -1.990 1.00 53.31 45 LYS A O 19
ATOM 27607 N N . LEU A 1 46 ? 11.674 6.390 -0.216 1.00 43.31 46 LEU A N 19
ATOM 27608 C CA . LEU A 1 46 ? 11.179 7.736 0.054 1.00 33.35 46 LEU A CA 19
ATOM 27609 C C . LEU A 1 46 ? 12.317 8.674 0.435 1.00 72.00 46 LEU A C 19
ATOM 27610 O O . LEU A 1 46 ? 12.353 9.824 -0.004 1.00 32.21 46 LEU A O 19
ATOM 27626 N N . TRP A 1 47 ? 13.246 8.170 1.239 1.00 42.05 47 TRP A N 19
ATOM 27627 C CA . TRP A 1 47 ? 14.407 8.939 1.677 1.00 10.24 47 TRP A CA 19
ATOM 27628 C C . TRP A 1 47 ? 15.207 9.460 0.485 1.00 42.33 47 TRP A C 19
ATOM 27629 O O . TRP A 1 47 ? 15.582 10.635 0.439 1.00 64.34 47 TRP A O 19
ATOM 27650 N N . LYS A 1 48 ? 15.454 8.592 -0.487 1.00 32.31 48 LYS A N 19
ATOM 27651 C CA . LYS A 1 48 ? 16.206 8.974 -1.672 1.00 20.11 48 LYS A CA 19
ATOM 27652 C C . LYS A 1 48 ? 15.336 9.758 -2.651 1.00 63.45 48 LYS A C 19
ATOM 27653 O O . LYS A 1 48 ? 15.832 10.614 -3.386 1.00 31.41 48 LYS A O 19
ATOM 27672 N N . LYS A 1 49 ? 14.042 9.475 -2.652 1.00 22.33 49 LYS A N 19
ATOM 27673 C CA . LYS A 1 49 ? 13.121 10.141 -3.558 1.00 15.24 49 LYS A CA 19
ATOM 27674 C C . LYS A 1 49 ? 12.815 11.564 -3.092 1.00 0.14 49 LYS A C 19
ATOM 27675 O O . LYS A 1 49 ? 13.298 12.530 -3.680 1.00 34.11 49 LYS A O 19
ATOM 27694 N N . CYS A 1 50 ? 12.025 11.688 -2.031 1.00 10.51 50 CYS A N 19
ATOM 27695 C CA . CYS A 1 50 ? 11.566 12.991 -1.559 1.00 0.11 50 CYS A CA 19
ATOM 27696 C C . CYS A 1 50 ? 11.283 12.960 -0.062 1.00 64.13 50 CYS A C 19
ATOM 27697 O O . CYS A 1 50 ? 11.872 13.720 0.707 1.00 54.10 50 CYS A O 19
ATOM 27705 N N . GLY A 1 51 ? 10.381 12.068 0.342 1.00 32.11 51 GLY A N 19
ATOM 27706 C CA . GLY A 1 51 ? 9.949 12.007 1.728 1.00 21.00 51 GLY A CA 19
ATOM 27707 C C . GLY A 1 51 ? 10.990 11.408 2.654 1.00 1.44 51 GLY A C 19
ATOM 27708 O O . GLY A 1 51 ? 10.925 10.226 2.991 1.00 43.43 51 GLY A O 19
ATOM 27712 N N . THR A 1 52 ? 11.948 12.226 3.059 1.00 64.45 52 THR A N 19
ATOM 27713 C CA . THR A 1 52 ? 12.961 11.811 4.012 1.00 22.44 52 THR A CA 19
ATOM 27714 C C . THR A 1 52 ? 12.341 11.676 5.400 1.00 15.11 52 THR A C 19
ATOM 27715 O O . THR A 1 52 ? 12.614 10.723 6.129 1.00 54.43 52 THR A O 19
ATOM 27726 N N . SER A 1 53 ? 11.488 12.631 5.744 1.00 20.32 53 SER A N 19
ATOM 27727 C CA . SER A 1 53 ? 10.780 12.612 7.009 1.00 64.23 53 SER A CA 19
ATOM 27728 C C . SER A 1 53 ? 9.271 12.668 6.782 1.00 43.32 53 SER A C 19
ATOM 27729 O O . SER A 1 53 ? 8.722 13.693 6.366 1.00 45.20 53 SER A O 19
ATOM 27737 N N . VAL A 1 54 ? 8.608 11.550 7.036 1.00 1.10 54 VAL A N 19
ATOM 27738 C CA . VAL A 1 54 ? 7.165 11.462 6.860 1.00 60.31 54 VAL A CA 19
ATOM 27739 C C . VAL A 1 54 ? 6.434 12.057 8.064 1.00 35.24 54 VAL A C 19
ATOM 27740 O O . VAL A 1 54 ? 6.262 11.409 9.097 1.00 15.34 54 VAL A O 19
ATOM 27753 N N . ASN A 1 55 ? 6.031 13.312 7.923 1.00 50.33 55 ASN A N 19
ATOM 27754 C CA . ASN A 1 55 ? 5.383 14.041 9.007 1.00 40.43 55 ASN A CA 19
ATOM 27755 C C . ASN A 1 55 ? 3.902 14.237 8.718 1.00 11.03 55 ASN A C 19
ATOM 27756 O O . ASN A 1 55 ? 3.045 13.795 9.480 1.00 53.42 55 ASN A O 19
ATOM 27767 N N . SER A 1 56 ? 3.609 14.884 7.599 1.00 4.40 56 SER A N 19
ATOM 27768 C CA . SER A 1 56 ? 2.244 15.276 7.277 1.00 2.03 56 SER A CA 19
ATOM 27769 C C . SER A 1 56 ? 1.505 14.169 6.526 1.00 61.22 56 SER A C 19
ATOM 27770 O O . SER A 1 56 ? 0.371 14.354 6.079 1.00 61.30 56 SER A O 19
ATOM 27778 N N . MET A 1 57 ? 2.154 13.023 6.396 1.00 11.13 57 MET A N 19
ATOM 27779 C CA . MET A 1 57 ? 1.564 11.878 5.723 1.00 40.50 57 MET A CA 19
ATOM 27780 C C . MET A 1 57 ? 1.770 10.625 6.562 1.00 10.43 57 MET A C 19
ATOM 27781 O O . MET A 1 57 ? 2.872 10.081 6.621 1.00 72.20 57 MET A O 19
ATOM 27795 N N . ALA A 1 58 ? 0.710 10.190 7.227 1.00 44.22 58 ALA A N 19
ATOM 27796 C CA . ALA A 1 58 ? 0.777 9.014 8.079 1.00 73.54 58 ALA A CA 19
ATOM 27797 C C . ALA A 1 58 ? 0.229 7.793 7.356 1.00 12.40 58 ALA A C 19
ATOM 27798 O O . ALA A 1 58 ? -0.847 7.841 6.754 1.00 45.11 58 ALA A O 19
ATOM 27805 N N . LEU A 1 59 ? 0.976 6.704 7.410 1.00 73.13 59 LEU A N 19
ATOM 27806 C CA . LEU A 1 59 ? 0.570 5.468 6.764 1.00 14.11 59 LEU A CA 19
ATOM 27807 C C . LEU A 1 59 ? -0.131 4.556 7.763 1.00 74.21 59 LEU A C 19
ATOM 27808 O O . LEU A 1 59 ? 0.518 3.841 8.529 1.00 23.23 59 LEU A O 19
ATOM 27824 N N . GLU A 1 60 ? -1.452 4.609 7.777 1.00 23.54 60 GLU A N 19
ATOM 27825 C CA . GLU A 1 60 ? -2.238 3.784 8.678 1.00 14.11 60 GLU A CA 19
ATOM 27826 C C . GLU A 1 60 ? -2.606 2.464 8.007 1.00 72.34 60 GLU A C 19
ATOM 27827 O O . GLU A 1 60 ? -3.341 2.441 7.018 1.00 41.01 60 GLU A O 19
ATOM 27839 N N . LEU A 1 61 ? -2.085 1.371 8.544 1.00 12.31 61 LEU A N 19
ATOM 27840 C CA . LEU A 1 61 ? -2.335 0.047 7.991 1.00 11.20 61 LEU A CA 19
ATOM 27841 C C . LEU A 1 61 ? -3.414 -0.674 8.790 1.00 15.33 61 LEU A C 19
ATOM 27842 O O . LEU A 1 61 ? -3.209 -1.026 9.957 1.00 24.21 61 LEU A O 19
ATOM 27858 N N . TYR A 1 62 ? -4.563 -0.874 8.165 1.00 5.20 62 TYR A N 19
ATOM 27859 C CA . TYR A 1 62 ? -5.668 -1.591 8.792 1.00 12.25 62 TYR A CA 19
ATOM 27860 C C . TYR A 1 62 ? -5.648 -3.048 8.355 1.00 5.50 62 TYR A C 19
ATOM 27861 O O . TYR A 1 62 ? -5.156 -3.366 7.269 1.00 14.03 62 TYR A O 19
ATOM 27879 N N . ASP A 1 63 ? -6.172 -3.927 9.194 1.00 60.23 63 ASP A N 19
ATOM 27880 C CA . ASP A 1 63 ? -6.327 -5.325 8.822 1.00 74.24 63 ASP A CA 19
ATOM 27881 C C . ASP A 1 63 ? -7.764 -5.564 8.355 1.00 12.12 63 ASP A C 19
ATOM 27882 O O . ASP A 1 63 ? -8.574 -4.635 8.341 1.00 64.03 63 ASP A O 19
ATOM 27891 N N . ASP A 1 64 ? -8.080 -6.798 7.978 1.00 61.42 64 ASP A N 19
ATOM 27892 C CA . ASP A 1 64 ? -9.406 -7.122 7.450 1.00 53.44 64 ASP A CA 19
ATOM 27893 C C . ASP A 1 64 ? -10.487 -7.005 8.529 1.00 40.52 64 ASP A C 19
ATOM 27894 O O . ASP A 1 64 ? -11.652 -6.739 8.229 1.00 65.21 64 ASP A O 19
ATOM 27903 N N . SER A 1 65 ? -10.094 -7.193 9.781 1.00 1.34 65 SER A N 19
ATOM 27904 C CA . SER A 1 65 ? -11.031 -7.111 10.893 1.00 4.33 65 SER A CA 19
ATOM 27905 C C . SER A 1 65 ? -11.447 -5.662 11.131 1.00 31.44 65 SER A C 19
ATOM 27906 O O . SER A 1 65 ? -12.600 -5.383 11.457 1.00 54.14 65 SER A O 19
ATOM 27914 N N . GLY A 1 66 ? -10.503 -4.746 10.951 1.00 60.32 66 GLY A N 19
ATOM 27915 C CA . GLY A 1 66 ? -10.790 -3.337 11.140 1.00 64.33 66 GLY A CA 19
ATOM 27916 C C . GLY A 1 66 ? -9.952 -2.723 12.240 1.00 61.40 66 GLY A C 19
ATOM 27917 O O . GLY A 1 66 ? -10.345 -1.728 12.861 1.00 43.23 66 GLY A O 19
ATOM 27921 N N . SER A 1 67 ? -8.800 -3.319 12.491 1.00 64.53 67 SER A N 19
ATOM 27922 C CA . SER A 1 67 ? -7.884 -2.822 13.498 1.00 1.31 67 SER A CA 19
ATOM 27923 C C . SER A 1 67 ? -6.599 -2.331 12.846 1.00 31.30 67 SER A C 19
ATOM 27924 O O . SER A 1 67 ? -6.209 -2.820 11.785 1.00 41.45 67 SER A O 19
ATOM 27932 N N . LYS A 1 68 ? -5.955 -1.354 13.470 1.00 4.51 68 LYS A N 19
ATOM 27933 C CA . LYS A 1 68 ? -4.682 -0.858 12.973 1.00 0.42 68 LYS A CA 19
ATOM 27934 C C . LYS A 1 68 ? -3.540 -1.759 13.437 1.00 41.53 68 LYS A C 19
ATOM 27935 O O . LYS A 1 68 ? -3.305 -1.932 14.632 1.00 31.13 68 LYS A O 19
ATOM 27954 N N . VAL A 1 69 ? -2.854 -2.354 12.477 1.00 71.12 69 VAL A N 19
ATOM 27955 C CA . VAL A 1 69 ? -1.775 -3.291 12.766 1.00 44.30 69 VAL A CA 19
ATOM 27956 C C . VAL A 1 69 ? -0.421 -2.692 12.394 1.00 1.31 69 VAL A C 19
ATOM 27957 O O . VAL A 1 69 ? 0.602 -3.380 12.404 1.00 11.42 69 VAL A O 19
ATOM 27970 N N . ALA A 1 70 ? -0.428 -1.402 12.084 1.00 63.54 70 ALA A N 19
ATOM 27971 C CA . ALA A 1 70 ? 0.780 -0.698 11.684 1.00 11.43 70 ALA A CA 19
ATOM 27972 C C . ALA A 1 70 ? 1.700 -0.458 12.876 1.00 14.44 70 ALA A C 19
ATOM 27973 O O . ALA A 1 70 ? 1.450 0.422 13.701 1.00 32.05 70 ALA A O 19
ATOM 27980 N N . VAL A 1 71 ? 2.751 -1.257 12.970 1.00 32.24 71 VAL A N 19
ATOM 27981 C CA . VAL A 1 71 ? 3.741 -1.094 14.020 1.00 73.01 71 VAL A CA 19
ATOM 27982 C C . VAL A 1 71 ? 5.148 -1.294 13.458 1.00 55.22 71 VAL A C 19
ATOM 27983 O O . VAL A 1 71 ? 5.477 -2.356 12.924 1.00 43.33 71 VAL A O 19
ATOM 27996 N N . LEU A 1 72 ? 5.969 -0.257 13.549 1.00 60.04 72 LEU A N 19
ATOM 27997 C CA . LEU A 1 72 ? 7.313 -0.301 12.988 1.00 13.45 72 LEU A CA 19
ATOM 27998 C C . LEU A 1 72 ? 8.284 -0.960 13.958 1.00 11.24 72 LEU A C 19
ATOM 27999 O O . LEU A 1 72 ? 9.059 -0.288 14.635 1.00 32.11 72 LEU A O 19
ATOM 28015 N N . SER A 1 73 ? 8.199 -2.275 14.054 1.00 72.13 73 SER A N 19
ATOM 28016 C CA . SER A 1 73 ? 9.124 -3.050 14.864 1.00 10.45 73 SER A CA 19
ATOM 28017 C C . SER A 1 73 ? 9.898 -4.015 13.976 1.00 24.21 73 SER A C 19
ATOM 28018 O O . SER A 1 73 ? 11.114 -4.144 14.088 1.00 5.11 73 SER A O 19
ATOM 28026 N N . ASP A 1 74 ? 9.182 -4.678 13.077 1.00 50.24 74 ASP A N 19
ATOM 28027 C CA . ASP A 1 74 ? 9.806 -5.530 12.078 1.00 2.25 74 ASP A CA 19
ATOM 28028 C C . ASP A 1 74 ? 9.557 -4.959 10.696 1.00 42.03 74 ASP A C 19
ATOM 28029 O O . ASP A 1 74 ? 8.613 -5.346 10.009 1.00 44.44 74 ASP A O 19
ATOM 28038 N N . ASP A 1 75 ? 10.387 -4.006 10.311 1.00 51.41 75 ASP A N 19
ATOM 28039 C CA . ASP A 1 75 ? 10.231 -3.317 9.036 1.00 62.22 75 ASP A CA 19
ATOM 28040 C C . ASP A 1 75 ? 11.128 -3.933 7.975 1.00 4.03 75 ASP A C 19
ATOM 28041 O O . ASP A 1 75 ? 10.922 -3.738 6.778 1.00 60.32 75 ASP A O 19
ATOM 28050 N N . SER A 1 76 ? 12.113 -4.693 8.416 1.00 71.23 76 SER A N 19
ATOM 28051 C CA . SER A 1 76 ? 13.105 -5.249 7.513 1.00 63.22 76 SER A CA 19
ATOM 28052 C C . SER A 1 76 ? 12.756 -6.692 7.143 1.00 25.02 76 SER A C 19
ATOM 28053 O O . SER A 1 76 ? 13.610 -7.452 6.684 1.00 61.01 76 SER A O 19
ATOM 28061 N N . ARG A 1 77 ? 11.491 -7.056 7.327 1.00 65.45 77 ARG A N 19
ATOM 28062 C CA . ARG A 1 77 ? 11.033 -8.413 7.045 1.00 4.45 77 ARG A CA 19
ATOM 28063 C C . ARG A 1 77 ? 10.050 -8.392 5.880 1.00 45.41 77 ARG A C 19
ATOM 28064 O O . ARG A 1 77 ? 9.398 -7.375 5.637 1.00 52.52 77 ARG A O 19
ATOM 28085 N N . PRO A 1 78 ? 9.948 -9.496 5.125 1.00 44.25 78 PRO A N 19
ATOM 28086 C CA . PRO A 1 78 ? 8.907 -9.650 4.110 1.00 55.24 78 PRO A CA 19
ATOM 28087 C C . PRO A 1 78 ? 7.540 -9.875 4.756 1.00 54.23 78 PRO A C 19
ATOM 28088 O O . PRO A 1 78 ? 7.234 -10.971 5.226 1.00 21.41 78 PRO A O 19
ATOM 28099 N N . LEU A 1 79 ? 6.730 -8.823 4.804 1.00 14.41 79 LEU A N 19
ATOM 28100 C CA . LEU A 1 79 ? 5.441 -8.878 5.487 1.00 72.10 79 LEU A CA 19
ATOM 28101 C C . LEU A 1 79 ? 4.497 -9.877 4.825 1.00 34.25 79 LEU A C 19
ATOM 28102 O O . LEU A 1 79 ? 3.697 -10.525 5.500 1.00 3.13 79 LEU A O 19
ATOM 28118 N N . GLY A 1 80 ? 4.624 -10.033 3.512 1.00 43.24 80 GLY A N 19
ATOM 28119 C CA . GLY A 1 80 ? 3.759 -10.942 2.779 1.00 12.35 80 GLY A CA 19
ATOM 28120 C C . GLY A 1 80 ? 4.162 -12.396 2.937 1.00 15.10 80 GLY A C 19
ATOM 28121 O O . GLY A 1 80 ? 3.676 -13.266 2.211 1.00 45.15 80 GLY A O 19
ATOM 28125 N N . PHE A 1 81 ? 5.068 -12.662 3.868 1.00 42.01 81 PHE A N 19
ATOM 28126 C CA . PHE A 1 81 ? 5.454 -14.028 4.184 1.00 53.30 81 PHE A CA 19
ATOM 28127 C C . PHE A 1 81 ? 4.582 -14.556 5.320 1.00 3.43 81 PHE A C 19
ATOM 28128 O O . PHE A 1 81 ? 4.421 -15.764 5.487 1.00 44.34 81 PHE A O 19
ATOM 28145 N N . PHE A 1 82 ? 4.014 -13.633 6.090 1.00 41.12 82 PHE A N 19
ATOM 28146 C CA . PHE A 1 82 ? 3.103 -13.988 7.171 1.00 14.23 82 PHE A CA 19
ATOM 28147 C C . PHE A 1 82 ? 1.788 -14.474 6.575 1.00 61.54 82 PHE A C 19
ATOM 28148 O O . PHE A 1 82 ? 1.281 -15.541 6.924 1.00 12.22 82 PHE A O 19
ATOM 28165 N N . SER A 1 83 ? 1.256 -13.674 5.667 1.00 35.01 83 SER A N 19
ATOM 28166 C CA . SER A 1 83 ? 0.077 -14.026 4.907 1.00 2.31 83 SER A CA 19
ATOM 28167 C C . SER A 1 83 ? 0.098 -13.258 3.592 1.00 12.11 83 SER A C 19
ATOM 28168 O O . SER A 1 83 ? 0.711 -12.191 3.519 1.00 4.32 83 SER A O 19
ATOM 28176 N N . PRO A 1 84 ? -0.525 -13.800 2.528 1.00 43.41 84 PRO A N 19
ATOM 28177 C CA . PRO A 1 84 ? -0.621 -13.109 1.240 1.00 45.22 84 PRO A CA 19
ATOM 28178 C C . PRO A 1 84 ? -1.181 -11.702 1.402 1.00 1.55 84 PRO A C 19
ATOM 28179 O O . PRO A 1 84 ? -0.498 -10.717 1.120 1.00 13.21 84 PRO A O 19
ATOM 28190 N N . PHE A 1 85 ? -2.423 -11.620 1.864 1.00 12.43 85 PHE A N 19
ATOM 28191 C CA . PHE A 1 85 ? -3.052 -10.347 2.182 1.00 43.20 85 PHE A CA 19
ATOM 28192 C C . PHE A 1 85 ? -4.430 -10.569 2.802 1.00 24.42 85 PHE A C 19
ATOM 28193 O O . PHE A 1 85 ? -5.406 -10.845 2.108 1.00 31.42 85 PHE A O 19
ATOM 28210 N N . ASP A 1 86 ? -4.485 -10.498 4.129 1.00 33.24 86 ASP A N 19
ATOM 28211 C CA . ASP A 1 86 ? -5.752 -10.591 4.852 1.00 35.41 86 ASP A CA 19
ATOM 28212 C C . ASP A 1 86 ? -6.702 -9.497 4.398 1.00 55.51 86 ASP A C 19
ATOM 28213 O O . ASP A 1 86 ? -7.791 -9.766 3.887 1.00 23.31 86 ASP A O 19
ATOM 28222 N N . GLY A 1 87 ? -6.273 -8.265 4.592 1.00 23.24 87 GLY A N 19
ATOM 28223 C CA . GLY A 1 87 ? -7.072 -7.121 4.219 1.00 53.13 87 GLY A CA 19
ATOM 28224 C C . GLY A 1 87 ? -6.346 -5.839 4.536 1.00 64.32 87 GLY A C 19
ATOM 28225 O O . GLY A 1 87 ? -6.868 -4.980 5.239 1.00 25.12 87 GLY A O 19
ATOM 28229 N N . PHE A 1 88 ? -5.126 -5.730 4.025 1.00 74.15 88 PHE A N 19
ATOM 28230 C CA . PHE A 1 88 ? -4.278 -4.581 4.302 1.00 35.34 88 PHE A CA 19
ATOM 28231 C C . PHE A 1 88 ? -4.838 -3.330 3.647 1.00 41.34 88 PHE A C 19
ATOM 28232 O O . PHE A 1 88 ? -4.705 -3.130 2.435 1.00 52.13 88 PHE A O 19
ATOM 28249 N N . ARG A 1 89 ? -5.491 -2.509 4.447 1.00 15.01 89 ARG A N 19
ATOM 28250 C CA . ARG A 1 89 ? -6.083 -1.281 3.955 1.00 24.32 89 ARG A CA 19
ATOM 28251 C C . ARG A 1 89 ? -5.212 -0.097 4.318 1.00 50.42 89 ARG A C 19
ATOM 28252 O O . ARG A 1 89 ? -5.021 0.208 5.497 1.00 62.33 89 ARG A O 19
ATOM 28273 N N . LEU A 1 90 ? -4.676 0.562 3.304 1.00 23.55 90 LEU A N 19
ATOM 28274 C CA . LEU A 1 90 ? -3.796 1.696 3.517 1.00 53.14 90 LEU A CA 19
ATOM 28275 C C . LEU A 1 90 ? -4.585 2.996 3.526 1.00 65.24 90 LEU A C 19
ATOM 28276 O O . LEU A 1 90 ? -4.893 3.569 2.477 1.00 34.45 90 LEU A O 19
ATOM 28292 N N . HIS A 1 91 ? -4.933 3.445 4.721 1.00 22.02 91 HIS A N 19
ATOM 28293 C CA . HIS A 1 91 ? -5.634 4.703 4.891 1.00 3.30 91 HIS A CA 19
ATOM 28294 C C . HIS A 1 91 ? -4.609 5.824 4.963 1.00 51.11 91 HIS A C 19
ATOM 28295 O O . HIS A 1 91 ? -4.080 6.131 6.029 1.00 22.24 91 HIS A O 19
ATOM 28310 N N . ILE A 1 92 ? -4.305 6.397 3.811 1.00 71.10 92 ILE A N 19
ATOM 28311 C CA . ILE A 1 92 ? -3.260 7.398 3.705 1.00 74.24 92 ILE A CA 19
ATOM 28312 C C . ILE A 1 92 ? -3.702 8.702 4.352 1.00 65.33 92 ILE A C 19
ATOM 28313 O O . ILE A 1 92 ? -4.538 9.430 3.803 1.00 64.33 92 ILE A O 19
ATOM 28329 N N . ILE A 1 93 ? -3.155 8.982 5.526 1.00 21.00 93 ILE A N 19
ATOM 28330 C CA . ILE A 1 93 ? -3.454 10.217 6.222 1.00 2.54 93 ILE A CA 19
ATOM 28331 C C . ILE A 1 93 ? -2.617 11.343 5.637 1.00 10.51 93 ILE A C 19
ATOM 28332 O O . ILE A 1 93 ? -1.588 11.737 6.189 1.00 5.11 93 ILE A O 19
ATOM 28348 N N . ASP A 1 94 ? -3.037 11.797 4.473 1.00 11.43 94 ASP A N 19
ATOM 28349 C CA . ASP A 1 94 ? -2.404 12.916 3.805 1.00 52.45 94 ASP A CA 19
ATOM 28350 C C . ASP A 1 94 ? -3.060 14.200 4.277 1.00 12.22 94 ASP A C 19
ATOM 28351 O O . ASP A 1 94 ? -4.133 14.579 3.801 1.00 30.41 94 ASP A O 19
ATOM 28360 N N . LEU A 1 95 ? -2.437 14.831 5.260 1.00 1.21 95 LEU A N 19
ATOM 28361 C CA . LEU A 1 95 ? -3.029 15.976 5.932 1.00 54.12 95 LEU A CA 19
ATOM 28362 C C . LEU A 1 95 ? -2.457 17.283 5.392 1.00 24.34 95 LEU A C 19
ATOM 28363 O O . LEU A 1 95 ? -3.080 18.336 5.510 1.00 73.44 95 LEU A O 19
ATOM 28379 N N . ASP A 1 96 ? -1.278 17.199 4.781 1.00 50.31 96 ASP A N 19
ATOM 28380 C CA . ASP A 1 96 ? -0.541 18.388 4.356 1.00 24.42 96 ASP A CA 19
ATOM 28381 C C . ASP A 1 96 ? -1.300 19.152 3.276 1.00 61.03 96 ASP A C 19
ATOM 28382 O O . ASP A 1 96 ? -1.482 18.658 2.162 1.00 72.41 96 ASP A O 19
ATOM 28391 N N . PRO A 1 97 ? -1.782 20.355 3.605 1.00 65.34 97 PRO A N 19
ATOM 28392 C CA . PRO A 1 97 ? -2.486 21.210 2.662 1.00 41.13 97 PRO A CA 19
ATOM 28393 C C . PRO A 1 97 ? -1.509 21.956 1.764 1.00 45.02 97 PRO A C 19
ATOM 28394 O O . PRO A 1 97 ? -0.870 22.914 2.246 1.00 36.67 97 PRO A O 19
ATOM 28406 N N . MET A 1 1 ? -17.034 4.237 -25.051 1.00 22.12 1 MET A N 20
ATOM 28407 C CA . MET A 1 1 ? -16.545 3.645 -23.789 1.00 74.52 1 MET A CA 20
ATOM 28408 C C . MET A 1 1 ? -16.693 2.131 -23.836 1.00 43.15 1 MET A C 20
ATOM 28409 O O . MET A 1 1 ? -17.483 1.601 -24.620 1.00 4.35 1 MET A O 20
ATOM 28425 N N . GLY A 1 2 ? -15.935 1.436 -23.004 1.00 41.22 2 GLY A N 20
ATOM 28426 C CA . GLY A 1 2 ? -16.029 -0.007 -22.955 1.00 75.21 2 GLY A CA 20
ATOM 28427 C C . GLY A 1 2 ? -14.710 -0.651 -22.595 1.00 21.51 2 GLY A C 20
ATOM 28428 O O . GLY A 1 2 ? -14.226 -1.533 -23.304 1.00 14.14 2 GLY A O 20
ATOM 28432 N N . HIS A 1 3 ? -14.120 -0.203 -21.497 1.00 53.04 3 HIS A N 20
ATOM 28433 C CA . HIS A 1 3 ? -12.844 -0.735 -21.042 1.00 33.45 3 HIS A CA 20
ATOM 28434 C C . HIS A 1 3 ? -13.041 -1.892 -20.074 1.00 12.45 3 HIS A C 20
ATOM 28435 O O . HIS A 1 3 ? -13.589 -1.711 -18.988 1.00 32.01 3 HIS A O 20
ATOM 28450 N N . HIS A 1 4 ? -12.602 -3.078 -20.470 1.00 53.41 4 HIS A N 20
ATOM 28451 C CA . HIS A 1 4 ? -12.545 -4.202 -19.548 1.00 63.41 4 HIS A CA 20
ATOM 28452 C C . HIS A 1 4 ? -11.102 -4.400 -19.090 1.00 43.01 4 HIS A C 20
ATOM 28453 O O . HIS A 1 4 ? -10.268 -4.948 -19.805 1.00 74.43 4 HIS A O 20
ATOM 28468 N N . HIS A 1 5 ? -10.815 -3.907 -17.899 1.00 53.42 5 HIS A N 20
ATOM 28469 C CA . HIS A 1 5 ? -9.458 -3.895 -17.372 1.00 1.15 5 HIS A CA 20
ATOM 28470 C C . HIS A 1 5 ? -9.299 -4.968 -16.294 1.00 4.32 5 HIS A C 20
ATOM 28471 O O . HIS A 1 5 ? -8.327 -4.981 -15.539 1.00 24.02 5 HIS A O 20
ATOM 28486 N N . HIS A 1 6 ? -10.256 -5.883 -16.249 1.00 45.40 6 HIS A N 20
ATOM 28487 C CA . HIS A 1 6 ? -10.249 -6.953 -15.260 1.00 74.22 6 HIS A CA 20
ATOM 28488 C C . HIS A 1 6 ? -9.361 -8.097 -15.729 1.00 33.31 6 HIS A C 20
ATOM 28489 O O . HIS A 1 6 ? -9.518 -8.596 -16.842 1.00 44.15 6 HIS A O 20
ATOM 28504 N N . HIS A 1 7 ? -8.417 -8.489 -14.885 1.00 34.15 7 HIS A N 20
ATOM 28505 C CA . HIS A 1 7 ? -7.522 -9.606 -15.182 1.00 65.00 7 HIS A CA 20
ATOM 28506 C C . HIS A 1 7 ? -7.281 -10.414 -13.914 1.00 31.54 7 HIS A C 20
ATOM 28507 O O . HIS A 1 7 ? -7.189 -9.848 -12.825 1.00 32.25 7 HIS A O 20
ATOM 28522 N N . HIS A 1 8 ? -7.204 -11.730 -14.048 1.00 2.53 8 HIS A N 20
ATOM 28523 C CA . HIS A 1 8 ? -6.916 -12.591 -12.909 1.00 24.33 8 HIS A CA 20
ATOM 28524 C C . HIS A 1 8 ? -5.428 -12.868 -12.820 1.00 4.02 8 HIS A C 20
ATOM 28525 O O . HIS A 1 8 ? -4.765 -12.422 -11.884 1.00 64.31 8 HIS A O 20
ATOM 28540 N N . SER A 1 9 ? -4.918 -13.593 -13.818 1.00 33.30 9 SER A N 20
ATOM 28541 C CA . SER A 1 9 ? -3.517 -14.004 -13.869 1.00 71.42 9 SER A CA 20
ATOM 28542 C C . SER A 1 9 ? -3.198 -15.021 -12.772 1.00 35.13 9 SER A C 20
ATOM 28543 O O . SER A 1 9 ? -3.448 -14.784 -11.590 1.00 23.52 9 SER A O 20
ATOM 28551 N N . HIS A 1 10 ? -2.643 -16.159 -13.164 1.00 23.12 10 HIS A N 20
ATOM 28552 C CA . HIS A 1 10 ? -2.243 -17.165 -12.191 1.00 0.24 10 HIS A CA 20
ATOM 28553 C C . HIS A 1 10 ? -0.919 -16.773 -11.553 1.00 5.11 10 HIS A C 20
ATOM 28554 O O . HIS A 1 10 ? 0.126 -17.356 -11.841 1.00 1.30 10 HIS A O 20
ATOM 28569 N N . GLY A 1 11 ? -0.973 -15.749 -10.718 1.00 45.01 11 GLY A N 20
ATOM 28570 C CA . GLY A 1 11 ? 0.209 -15.285 -10.029 1.00 43.23 11 GLY A CA 20
ATOM 28571 C C . GLY A 1 11 ? 0.189 -15.682 -8.573 1.00 4.23 11 GLY A C 20
ATOM 28572 O O . GLY A 1 11 ? -0.864 -15.660 -7.935 1.00 12.15 11 GLY A O 20
ATOM 28576 N N . ASP A 1 12 ? 1.344 -16.051 -8.051 1.00 61.32 12 ASP A N 20
ATOM 28577 C CA . ASP A 1 12 ? 1.446 -16.487 -6.670 1.00 3.44 12 ASP A CA 20
ATOM 28578 C C . ASP A 1 12 ? 1.755 -15.300 -5.767 1.00 10.11 12 ASP A C 20
ATOM 28579 O O . ASP A 1 12 ? 1.194 -15.164 -4.678 1.00 73.51 12 ASP A O 20
ATOM 28588 N N . ASP A 1 13 ? 2.629 -14.427 -6.246 1.00 14.12 13 ASP A N 20
ATOM 28589 C CA . ASP A 1 13 ? 3.015 -13.240 -5.497 1.00 15.41 13 ASP A CA 20
ATOM 28590 C C . ASP A 1 13 ? 2.195 -12.031 -5.946 1.00 10.13 13 ASP A C 20
ATOM 28591 O O . ASP A 1 13 ? 2.396 -11.487 -7.030 1.00 22.52 13 ASP A O 20
ATOM 28600 N N . SER A 1 14 ? 1.236 -11.639 -5.121 1.00 4.42 14 SER A N 20
ATOM 28601 C CA . SER A 1 14 ? 0.401 -10.482 -5.415 1.00 10.31 14 SER A CA 20
ATOM 28602 C C . SER A 1 14 ? -0.377 -10.047 -4.179 1.00 22.54 14 SER A C 20
ATOM 28603 O O . SER A 1 14 ? -1.141 -10.828 -3.607 1.00 73.02 14 SER A O 20
ATOM 28611 N N . VAL A 1 15 ? -0.161 -8.811 -3.753 1.00 21.01 15 VAL A N 20
ATOM 28612 C CA . VAL A 1 15 ? -0.900 -8.253 -2.631 1.00 63.02 15 VAL A CA 20
ATOM 28613 C C . VAL A 1 15 ? -1.697 -7.029 -3.068 1.00 5.31 15 VAL A C 20
ATOM 28614 O O . VAL A 1 15 ? -1.258 -6.267 -3.933 1.00 32.33 15 VAL A O 20
ATOM 28627 N N . HIS A 1 16 ? -2.876 -6.864 -2.488 1.00 64.34 16 HIS A N 20
ATOM 28628 C CA . HIS A 1 16 ? -3.726 -5.721 -2.785 1.00 21.13 16 HIS A CA 20
ATOM 28629 C C . HIS A 1 16 ? -3.399 -4.565 -1.858 1.00 72.32 16 HIS A C 20
ATOM 28630 O O . HIS A 1 16 ? -3.939 -4.472 -0.758 1.00 11.31 16 HIS A O 20
ATOM 28645 N N . LEU A 1 17 ? -2.502 -3.699 -2.280 1.00 3.22 17 LEU A N 20
ATOM 28646 C CA . LEU A 1 17 ? -2.214 -2.506 -1.511 1.00 34.42 17 LEU A CA 20
ATOM 28647 C C . LEU A 1 17 ? -3.314 -1.479 -1.744 1.00 33.24 17 LEU A C 20
ATOM 28648 O O . LEU A 1 17 ? -3.280 -0.728 -2.717 1.00 31.41 17 LEU A O 20
ATOM 28664 N N . HIS A 1 18 ? -4.314 -1.489 -0.867 1.00 54.23 18 HIS A N 20
ATOM 28665 C CA . HIS A 1 18 ? -5.467 -0.607 -1.006 1.00 12.43 18 HIS A CA 20
ATOM 28666 C C . HIS A 1 18 ? -5.107 0.822 -0.639 1.00 74.21 18 HIS A C 20
ATOM 28667 O O . HIS A 1 18 ? -5.329 1.250 0.494 1.00 75.44 18 HIS A O 20
ATOM 28682 N N . ILE A 1 19 ? -4.525 1.546 -1.581 1.00 35.15 19 ILE A N 20
ATOM 28683 C CA . ILE A 1 19 ? -4.216 2.949 -1.375 1.00 53.04 19 ILE A CA 20
ATOM 28684 C C . ILE A 1 19 ? -5.505 3.730 -1.148 1.00 11.31 19 ILE A C 20
ATOM 28685 O O . ILE A 1 19 ? -6.329 3.864 -2.051 1.00 70.44 19 ILE A O 20
ATOM 28701 N N . THR A 1 20 ? -5.686 4.210 0.069 1.00 23.35 20 THR A N 20
ATOM 28702 C CA . THR A 1 20 ? -6.909 4.895 0.447 1.00 41.50 20 THR A CA 20
ATOM 28703 C C . THR A 1 20 ? -6.594 6.299 0.957 1.00 54.53 20 THR A C 20
ATOM 28704 O O . THR A 1 20 ? -5.587 6.513 1.634 1.00 22.33 20 THR A O 20
ATOM 28715 N N . HIS A 1 21 ? -7.449 7.253 0.624 1.00 60.00 21 HIS A N 20
ATOM 28716 C CA . HIS A 1 21 ? -7.237 8.634 1.023 1.00 53.44 21 HIS A CA 20
ATOM 28717 C C . HIS A 1 21 ? -7.979 8.942 2.315 1.00 3.33 21 HIS A C 20
ATOM 28718 O O . HIS A 1 21 ? -8.808 8.156 2.765 1.00 50.01 21 HIS A O 20
ATOM 28733 N N . ALA A 1 22 ? -7.654 10.074 2.917 1.00 22.31 22 ALA A N 20
ATOM 28734 C CA . ALA A 1 22 ? -8.326 10.519 4.127 1.00 61.45 22 ALA A CA 20
ATOM 28735 C C . ALA A 1 22 ? -9.628 11.229 3.780 1.00 51.41 22 ALA A C 20
ATOM 28736 O O . ALA A 1 22 ? -10.669 10.975 4.388 1.00 24.14 22 ALA A O 20
ATOM 28743 N N . ASN A 1 23 ? -9.562 12.106 2.788 1.00 43.42 23 ASN A N 20
ATOM 28744 C CA . ASN A 1 23 ? -10.736 12.840 2.337 1.00 4.22 23 ASN A CA 20
ATOM 28745 C C . ASN A 1 23 ? -11.679 11.919 1.573 1.00 24.23 23 ASN A C 20
ATOM 28746 O O . ASN A 1 23 ? -12.849 11.770 1.932 1.00 45.42 23 ASN A O 20
ATOM 28757 N N . LEU A 1 24 ? -11.161 11.306 0.515 1.00 15.41 24 LEU A N 20
ATOM 28758 C CA . LEU A 1 24 ? -11.940 10.374 -0.289 1.00 0.50 24 LEU A CA 20
ATOM 28759 C C . LEU A 1 24 ? -12.103 9.048 0.441 1.00 62.32 24 LEU A C 20
ATOM 28760 O O . LEU A 1 24 ? -11.174 8.242 0.490 1.00 62.23 24 LEU A O 20
ATOM 28776 N N . LYS A 1 25 ? -13.283 8.843 1.018 1.00 53.45 25 LYS A N 20
ATOM 28777 C CA . LYS A 1 25 ? -13.587 7.613 1.738 1.00 2.12 25 LYS A CA 20
ATOM 28778 C C . LYS A 1 25 ? -13.562 6.411 0.793 1.00 72.15 25 LYS A C 20
ATOM 28779 O O . LYS A 1 25 ? -12.874 5.419 1.044 1.00 11.55 25 LYS A O 20
ATOM 28798 N N . SER A 1 26 ? -14.313 6.504 -0.293 1.00 73.01 26 SER A N 20
ATOM 28799 C CA . SER A 1 26 ? -14.339 5.442 -1.280 1.00 75.14 26 SER A CA 20
ATOM 28800 C C . SER A 1 26 ? -13.258 5.688 -2.328 1.00 54.31 26 SER A C 20
ATOM 28801 O O . SER A 1 26 ? -13.492 6.347 -3.343 1.00 32.04 26 SER A O 20
ATOM 28809 N N . PHE A 1 27 ? -12.064 5.195 -2.048 1.00 62.03 27 PHE A N 20
ATOM 28810 C CA . PHE A 1 27 ? -10.944 5.366 -2.955 1.00 51.01 27 PHE A CA 20
ATOM 28811 C C . PHE A 1 27 ? -10.308 4.019 -3.263 1.00 73.42 27 PHE A C 20
ATOM 28812 O O . PHE A 1 27 ? -9.449 3.536 -2.526 1.00 51.45 27 PHE A O 20
ATOM 28829 N N . SER A 1 28 ? -10.773 3.398 -4.336 1.00 43.10 28 SER A N 20
ATOM 28830 C CA . SER A 1 28 ? -10.242 2.119 -4.771 1.00 24.32 28 SER A CA 20
ATOM 28831 C C . SER A 1 28 ? -9.014 2.327 -5.648 1.00 20.43 28 SER A C 20
ATOM 28832 O O . SER A 1 28 ? -9.125 2.568 -6.851 1.00 42.51 28 SER A O 20
ATOM 28840 N N . ALA A 1 29 ? -7.851 2.281 -5.027 1.00 2.13 29 ALA A N 20
ATOM 28841 C CA . ALA A 1 29 ? -6.598 2.416 -5.746 1.00 21.42 29 ALA A CA 20
ATOM 28842 C C . ALA A 1 29 ? -5.699 1.227 -5.458 1.00 0.31 29 ALA A C 20
ATOM 28843 O O . ALA A 1 29 ? -4.476 1.317 -5.548 1.00 13.01 29 ALA A O 20
ATOM 28850 N N . ASP A 1 30 ? -6.322 0.104 -5.122 1.00 31.13 30 ASP A N 20
ATOM 28851 C CA . ASP A 1 30 ? -5.586 -1.106 -4.809 1.00 1.43 30 ASP A CA 20
ATOM 28852 C C . ASP A 1 30 ? -5.001 -1.719 -6.074 1.00 12.41 30 ASP A C 20
ATOM 28853 O O . ASP A 1 30 ? -5.715 -2.069 -7.018 1.00 71.02 30 ASP A O 20
ATOM 28862 N N . ALA A 1 31 ? -3.686 -1.810 -6.101 1.00 75.45 31 ALA A N 20
ATOM 28863 C CA . ALA A 1 31 ? -2.996 -2.413 -7.220 1.00 40.31 31 ALA A CA 20
ATOM 28864 C C . ALA A 1 31 ? -2.282 -3.676 -6.776 1.00 54.43 31 ALA A C 20
ATOM 28865 O O . ALA A 1 31 ? -1.821 -3.769 -5.635 1.00 63.41 31 ALA A O 20
ATOM 28872 N N . ARG A 1 32 ? -2.215 -4.653 -7.665 1.00 30.40 32 ARG A N 20
ATOM 28873 C CA . ARG A 1 32 ? -1.559 -5.912 -7.359 1.00 51.03 32 ARG A CA 20
ATOM 28874 C C . ARG A 1 32 ? -0.042 -5.770 -7.456 1.00 22.13 32 ARG A C 20
ATOM 28875 O O . ARG A 1 32 ? 0.535 -5.782 -8.543 1.00 40.03 32 ARG A O 20
ATOM 28896 N N . PHE A 1 33 ? 0.592 -5.596 -6.310 1.00 50.41 33 PHE A N 20
ATOM 28897 C CA . PHE A 1 33 ? 2.040 -5.478 -6.251 1.00 23.33 33 PHE A CA 20
ATOM 28898 C C . PHE A 1 33 ? 2.651 -6.737 -5.655 1.00 22.22 33 PHE A C 20
ATOM 28899 O O . PHE A 1 33 ? 1.996 -7.464 -4.906 1.00 30.14 33 PHE A O 20
ATOM 28916 N N . SER A 1 34 ? 3.899 -7.002 -6.005 1.00 22.11 34 SER A N 20
ATOM 28917 C CA . SER A 1 34 ? 4.663 -8.043 -5.349 1.00 50.41 34 SER A CA 20
ATOM 28918 C C . SER A 1 34 ? 5.174 -7.513 -4.010 1.00 34.14 34 SER A C 20
ATOM 28919 O O . SER A 1 34 ? 5.517 -6.336 -3.900 1.00 72.42 34 SER A O 20
ATOM 28927 N N . PRO A 1 35 ? 5.228 -8.367 -2.973 1.00 10.21 35 PRO A N 20
ATOM 28928 C CA . PRO A 1 35 ? 5.612 -7.959 -1.614 1.00 33.11 35 PRO A CA 20
ATOM 28929 C C . PRO A 1 35 ? 7.104 -7.644 -1.483 1.00 13.13 35 PRO A C 20
ATOM 28930 O O . PRO A 1 35 ? 7.693 -7.809 -0.420 1.00 51.42 35 PRO A O 20
ATOM 28941 N N . GLN A 1 36 ? 7.712 -7.165 -2.557 1.00 2.12 36 GLN A N 20
ATOM 28942 C CA . GLN A 1 36 ? 9.138 -6.884 -2.558 1.00 31.42 36 GLN A CA 20
ATOM 28943 C C . GLN A 1 36 ? 9.396 -5.389 -2.735 1.00 44.25 36 GLN A C 20
ATOM 28944 O O . GLN A 1 36 ? 10.488 -4.975 -3.125 1.00 4.23 36 GLN A O 20
ATOM 28958 N N . MET A 1 37 ? 8.380 -4.588 -2.434 1.00 31.44 37 MET A N 20
ATOM 28959 C CA . MET A 1 37 ? 8.499 -3.137 -2.468 1.00 73.02 37 MET A CA 20
ATOM 28960 C C . MET A 1 37 ? 8.189 -2.561 -1.089 1.00 34.53 37 MET A C 20
ATOM 28961 O O . MET A 1 37 ? 7.037 -2.546 -0.661 1.00 53.23 37 MET A O 20
ATOM 28975 N N . SER A 1 38 ? 9.225 -2.111 -0.396 1.00 65.35 38 SER A N 20
ATOM 28976 C CA . SER A 1 38 ? 9.076 -1.589 0.955 1.00 54.10 38 SER A CA 20
ATOM 28977 C C . SER A 1 38 ? 8.536 -0.159 0.948 1.00 12.34 38 SER A C 20
ATOM 28978 O O . SER A 1 38 ? 8.647 0.558 -0.049 1.00 42.15 38 SER A O 20
ATOM 28986 N N . VAL A 1 39 ? 7.964 0.249 2.075 1.00 20.43 39 VAL A N 20
ATOM 28987 C CA . VAL A 1 39 ? 7.401 1.589 2.226 1.00 45.32 39 VAL A CA 20
ATOM 28988 C C . VAL A 1 39 ? 8.497 2.650 2.136 1.00 10.11 39 VAL A C 20
ATOM 28989 O O . VAL A 1 39 ? 8.253 3.785 1.722 1.00 64.02 39 VAL A O 20
ATOM 29002 N N . GLU A 1 40 ? 9.711 2.268 2.516 1.00 23.22 40 GLU A N 20
ATOM 29003 C CA . GLU A 1 40 ? 10.872 3.143 2.415 1.00 24.11 40 GLU A CA 20
ATOM 29004 C C . GLU A 1 40 ? 11.040 3.667 0.982 1.00 1.32 40 GLU A C 20
ATOM 29005 O O . GLU A 1 40 ? 11.510 4.787 0.761 1.00 22.10 40 GLU A O 20
ATOM 29017 N N . ALA A 1 41 ? 10.628 2.856 0.013 1.00 13.12 41 ALA A N 20
ATOM 29018 C CA . ALA A 1 41 ? 10.764 3.216 -1.389 1.00 24.12 41 ALA A CA 20
ATOM 29019 C C . ALA A 1 41 ? 9.640 4.140 -1.841 1.00 41.35 41 ALA A C 20
ATOM 29020 O O . ALA A 1 41 ? 9.877 5.098 -2.574 1.00 74.42 41 ALA A O 20
ATOM 29027 N N . VAL A 1 42 ? 8.417 3.867 -1.394 1.00 51.22 42 VAL A N 20
ATOM 29028 C CA . VAL A 1 42 ? 7.265 4.647 -1.839 1.00 25.41 42 VAL A CA 20
ATOM 29029 C C . VAL A 1 42 ? 7.320 6.074 -1.277 1.00 20.03 42 VAL A C 20
ATOM 29030 O O . VAL A 1 42 ? 6.891 7.020 -1.939 1.00 21.00 42 VAL A O 20
ATOM 29043 N N . LYS A 1 43 ? 7.872 6.232 -0.074 1.00 40.41 43 LYS A N 20
ATOM 29044 C CA . LYS A 1 43 ? 8.066 7.561 0.501 1.00 51.44 43 LYS A CA 20
ATOM 29045 C C . LYS A 1 43 ? 9.006 8.374 -0.373 1.00 75.14 43 LYS A C 20
ATOM 29046 O O . LYS A 1 43 ? 8.745 9.539 -0.667 1.00 24.13 43 LYS A O 20
ATOM 29065 N N . GLU A 1 44 ? 10.086 7.737 -0.800 1.00 3.40 44 GLU A N 20
ATOM 29066 C CA . GLU A 1 44 ? 11.077 8.374 -1.654 1.00 53.14 44 GLU A CA 20
ATOM 29067 C C . GLU A 1 44 ? 10.462 8.726 -3.005 1.00 31.02 44 GLU A C 20
ATOM 29068 O O . GLU A 1 44 ? 10.717 9.792 -3.566 1.00 10.50 44 GLU A O 20
ATOM 29080 N N . LYS A 1 45 ? 9.632 7.822 -3.504 1.00 51.50 45 LYS A N 20
ATOM 29081 C CA . LYS A 1 45 ? 9.018 7.969 -4.816 1.00 0.30 45 LYS A CA 20
ATOM 29082 C C . LYS A 1 45 ? 8.020 9.129 -4.828 1.00 13.11 45 LYS A C 20
ATOM 29083 O O . LYS A 1 45 ? 7.860 9.812 -5.841 1.00 74.23 45 LYS A O 20
ATOM 29102 N N . LEU A 1 46 ? 7.356 9.354 -3.700 1.00 4.32 46 LEU A N 20
ATOM 29103 C CA . LEU A 1 46 ? 6.448 10.487 -3.559 1.00 11.40 46 LEU A CA 20
ATOM 29104 C C . LEU A 1 46 ? 7.234 11.765 -3.279 1.00 43.12 46 LEU A C 20
ATOM 29105 O O . LEU A 1 46 ? 6.881 12.850 -3.752 1.00 21.12 46 LEU A O 20
ATOM 29121 N N . TRP A 1 47 ? 8.310 11.617 -2.517 1.00 34.12 47 TRP A N 20
ATOM 29122 C CA . TRP A 1 47 ? 9.175 12.734 -2.157 1.00 65.23 47 TRP A CA 20
ATOM 29123 C C . TRP A 1 47 ? 9.836 13.327 -3.401 1.00 73.54 47 TRP A C 20
ATOM 29124 O O . TRP A 1 47 ? 10.065 14.535 -3.480 1.00 71.13 47 TRP A O 20
ATOM 29145 N N . LYS A 1 48 ? 10.128 12.473 -4.374 1.00 22.34 48 LYS A N 20
ATOM 29146 C CA . LYS A 1 48 ? 10.723 12.914 -5.628 1.00 74.55 48 LYS A CA 20
ATOM 29147 C C . LYS A 1 48 ? 9.652 13.160 -6.689 1.00 2.32 48 LYS A C 20
ATOM 29148 O O . LYS A 1 48 ? 9.961 13.434 -7.850 1.00 13.33 48 LYS A O 20
ATOM 29167 N N . LYS A 1 49 ? 8.393 13.058 -6.290 1.00 5.02 49 LYS A N 20
ATOM 29168 C CA . LYS A 1 49 ? 7.287 13.328 -7.196 1.00 3.34 49 LYS A CA 20
ATOM 29169 C C . LYS A 1 49 ? 6.725 14.721 -6.947 1.00 74.41 49 LYS A C 20
ATOM 29170 O O . LYS A 1 49 ? 6.730 15.572 -7.835 1.00 2.01 49 LYS A O 20
ATOM 29189 N N . CYS A 1 50 ? 6.247 14.954 -5.734 1.00 12.50 50 CYS A N 20
ATOM 29190 C CA . CYS A 1 50 ? 5.614 16.223 -5.403 1.00 71.21 50 CYS A CA 20
ATOM 29191 C C . CYS A 1 50 ? 6.586 17.149 -4.676 1.00 35.22 50 CYS A C 20
ATOM 29192 O O . CYS A 1 50 ? 6.314 18.338 -4.502 1.00 32.40 50 CYS A O 20
ATOM 29200 N N . GLY A 1 51 ? 7.720 16.598 -4.259 1.00 35.33 51 GLY A N 20
ATOM 29201 C CA . GLY A 1 51 ? 8.687 17.372 -3.505 1.00 52.24 51 GLY A CA 20
ATOM 29202 C C . GLY A 1 51 ? 8.149 17.778 -2.150 1.00 30.01 51 GLY A C 20
ATOM 29203 O O . GLY A 1 51 ? 8.429 18.873 -1.659 1.00 11.52 51 GLY A O 20
ATOM 29207 N N . THR A 1 52 ? 7.362 16.896 -1.554 1.00 64.54 52 THR A N 20
ATOM 29208 C CA . THR A 1 52 ? 6.739 17.161 -0.270 1.00 12.55 52 THR A CA 20
ATOM 29209 C C . THR A 1 52 ? 7.401 16.329 0.819 1.00 5.22 52 THR A C 20
ATOM 29210 O O . THR A 1 52 ? 7.639 15.134 0.635 1.00 43.15 52 THR A O 20
ATOM 29221 N N . SER A 1 53 ? 7.715 16.965 1.940 1.00 34.34 53 SER A N 20
ATOM 29222 C CA . SER A 1 53 ? 8.280 16.259 3.076 1.00 21.23 53 SER A CA 20
ATOM 29223 C C . SER A 1 53 ? 7.232 15.325 3.683 1.00 20.11 53 SER A C 20
ATOM 29224 O O . SER A 1 53 ? 6.146 15.764 4.073 1.00 42.30 53 SER A O 20
ATOM 29232 N N . VAL A 1 54 ? 7.570 14.042 3.775 1.00 71.23 54 VAL A N 20
ATOM 29233 C CA . VAL A 1 54 ? 6.612 13.007 4.175 1.00 73.52 54 VAL A CA 20
ATOM 29234 C C . VAL A 1 54 ? 6.268 13.077 5.664 1.00 64.13 54 VAL A C 20
ATOM 29235 O O . VAL A 1 54 ? 5.503 12.262 6.171 1.00 30.12 54 VAL A O 20
ATOM 29248 N N . ASN A 1 55 ? 6.811 14.063 6.358 1.00 63.34 55 ASN A N 20
ATOM 29249 C CA . ASN A 1 55 ? 6.527 14.239 7.776 1.00 43.51 55 ASN A CA 20
ATOM 29250 C C . ASN A 1 55 ? 5.095 14.736 7.981 1.00 31.24 55 ASN A C 20
ATOM 29251 O O . ASN A 1 55 ? 4.548 14.670 9.081 1.00 75.22 55 ASN A O 20
ATOM 29262 N N . SER A 1 56 ? 4.482 15.217 6.907 1.00 24.33 56 SER A N 20
ATOM 29263 C CA . SER A 1 56 ? 3.117 15.717 6.969 1.00 0.31 56 SER A CA 20
ATOM 29264 C C . SER A 1 56 ? 2.127 14.633 6.550 1.00 21.01 56 SER A C 20
ATOM 29265 O O . SER A 1 56 ? 0.914 14.854 6.535 1.00 24.13 56 SER A O 20
ATOM 29273 N N . MET A 1 57 ? 2.653 13.457 6.225 1.00 55.24 57 MET A N 20
ATOM 29274 C CA . MET A 1 57 ? 1.835 12.379 5.691 1.00 20.14 57 MET A CA 20
ATOM 29275 C C . MET A 1 57 ? 2.290 11.026 6.233 1.00 15.22 57 MET A C 20
ATOM 29276 O O . MET A 1 57 ? 3.367 10.539 5.893 1.00 43.54 57 MET A O 20
ATOM 29290 N N . ALA A 1 58 ? 1.467 10.423 7.071 1.00 5.02 58 ALA A N 20
ATOM 29291 C CA . ALA A 1 58 ? 1.770 9.111 7.621 1.00 14.22 58 ALA A CA 20
ATOM 29292 C C . ALA A 1 58 ? 0.878 8.058 6.979 1.00 64.21 58 ALA A C 20
ATOM 29293 O O . ALA A 1 58 ? -0.254 8.350 6.588 1.00 61.13 58 ALA A O 20
ATOM 29300 N N . LEU A 1 59 ? 1.386 6.841 6.850 1.00 20.22 59 LEU A N 20
ATOM 29301 C CA . LEU A 1 59 ? 0.607 5.766 6.263 1.00 31.41 59 LEU A CA 20
ATOM 29302 C C . LEU A 1 59 ? -0.024 4.911 7.340 1.00 10.30 59 LEU A C 20
ATOM 29303 O O . LEU A 1 59 ? 0.657 4.185 8.065 1.00 33.44 59 LEU A O 20
ATOM 29319 N N . GLU A 1 60 ? -1.330 5.030 7.446 1.00 25.15 60 GLU A N 20
ATOM 29320 C CA . GLU A 1 60 ? -2.098 4.275 8.407 1.00 74.12 60 GLU A CA 20
ATOM 29321 C C . GLU A 1 60 ? -2.535 2.962 7.764 1.00 53.32 60 GLU A C 20
ATOM 29322 O O . GLU A 1 60 ? -2.661 2.887 6.542 1.00 10.11 60 GLU A O 20
ATOM 29334 N N . LEU A 1 61 ? -2.763 1.930 8.561 1.00 52.12 61 LEU A N 20
ATOM 29335 C CA . LEU A 1 61 ? -2.990 0.611 8.000 1.00 44.25 61 LEU A CA 20
ATOM 29336 C C . LEU A 1 61 ? -4.210 -0.072 8.615 1.00 52.01 61 LEU A C 20
ATOM 29337 O O . LEU A 1 61 ? -4.171 -0.542 9.754 1.00 34.22 61 LEU A O 20
ATOM 29353 N N . TYR A 1 62 ? -5.296 -0.106 7.850 1.00 61.14 62 TYR A N 20
ATOM 29354 C CA . TYR A 1 62 ? -6.474 -0.876 8.225 1.00 2.11 62 TYR A CA 20
ATOM 29355 C C . TYR A 1 62 ? -6.318 -2.303 7.721 1.00 61.41 62 TYR A C 20
ATOM 29356 O O . TYR A 1 62 ? -5.731 -2.526 6.660 1.00 72.31 62 TYR A O 20
ATOM 29374 N N . ASP A 1 63 ? -6.845 -3.263 8.462 1.00 1.43 63 ASP A N 20
ATOM 29375 C CA . ASP A 1 63 ? -6.844 -4.645 8.012 1.00 11.23 63 ASP A CA 20
ATOM 29376 C C . ASP A 1 63 ? -8.280 -5.116 7.809 1.00 2.14 63 ASP A C 20
ATOM 29377 O O . ASP A 1 63 ? -9.208 -4.594 8.434 1.00 41.23 63 ASP A O 20
ATOM 29386 N N . ASP A 1 64 ? -8.463 -6.087 6.931 1.00 4.20 64 ASP A N 20
ATOM 29387 C CA . ASP A 1 64 ? -9.801 -6.551 6.563 1.00 5.02 64 ASP A CA 20
ATOM 29388 C C . ASP A 1 64 ? -10.285 -7.700 7.439 1.00 55.24 64 ASP A C 20
ATOM 29389 O O . ASP A 1 64 ? -11.159 -8.469 7.036 1.00 31.43 64 ASP A O 20
ATOM 29398 N N . SER A 1 65 ? -9.739 -7.818 8.636 1.00 53.42 65 SER A N 20
ATOM 29399 C CA . SER A 1 65 ? -10.210 -8.819 9.578 1.00 34.11 65 SER A CA 20
ATOM 29400 C C . SER A 1 65 ? -10.649 -8.151 10.878 1.00 25.34 65 SER A C 20
ATOM 29401 O O . SER A 1 65 ? -11.791 -8.314 11.322 1.00 32.22 65 SER A O 20
ATOM 29409 N N . GLY A 1 66 ? -9.750 -7.379 11.465 1.00 62.34 66 GLY A N 20
ATOM 29410 C CA . GLY A 1 66 ? -10.043 -6.711 12.710 1.00 23.35 66 GLY A CA 20
ATOM 29411 C C . GLY A 1 66 ? -10.400 -5.255 12.510 1.00 30.24 66 GLY A C 20
ATOM 29412 O O . GLY A 1 66 ? -11.574 -4.910 12.391 1.00 60.44 66 GLY A O 20
ATOM 29416 N N . SER A 1 67 ? -9.390 -4.398 12.467 1.00 65.02 67 SER A N 20
ATOM 29417 C CA . SER A 1 67 ? -9.599 -2.963 12.337 1.00 11.31 67 SER A CA 20
ATOM 29418 C C . SER A 1 67 ? -8.335 -2.258 11.842 1.00 75.32 67 SER A C 20
ATOM 29419 O O . SER A 1 67 ? -8.228 -1.900 10.669 1.00 43.41 67 SER A O 20
ATOM 29427 N N . LYS A 1 68 ? -7.374 -2.081 12.744 1.00 11.34 68 LYS A N 20
ATOM 29428 C CA . LYS A 1 68 ? -6.204 -1.255 12.477 1.00 12.01 68 LYS A CA 20
ATOM 29429 C C . LYS A 1 68 ? -4.957 -1.929 13.034 1.00 43.03 68 LYS A C 20
ATOM 29430 O O . LYS A 1 68 ? -4.723 -1.909 14.244 1.00 22.42 68 LYS A O 20
ATOM 29449 N N . VAL A 1 69 ? -4.174 -2.542 12.165 1.00 62.12 69 VAL A N 20
ATOM 29450 C CA . VAL A 1 69 ? -2.941 -3.191 12.582 1.00 60.42 69 VAL A CA 20
ATOM 29451 C C . VAL A 1 69 ? -1.768 -2.711 11.744 1.00 75.05 69 VAL A C 20
ATOM 29452 O O . VAL A 1 69 ? -1.581 -3.135 10.606 1.00 41.22 69 VAL A O 20
ATOM 29465 N N . ALA A 1 70 ? -0.984 -1.811 12.311 1.00 42.43 70 ALA A N 20
ATOM 29466 C CA . ALA A 1 70 ? 0.163 -1.258 11.621 1.00 4.24 70 ALA A CA 20
ATOM 29467 C C . ALA A 1 70 ? 1.449 -1.643 12.332 1.00 41.32 70 ALA A C 20
ATOM 29468 O O . ALA A 1 70 ? 1.718 -1.180 13.443 1.00 21.12 70 ALA A O 20
ATOM 29475 N N . VAL A 1 71 ? 2.233 -2.508 11.703 1.00 31.30 71 VAL A N 20
ATOM 29476 C CA . VAL A 1 71 ? 3.520 -2.908 12.251 1.00 31.03 71 VAL A CA 20
ATOM 29477 C C . VAL A 1 71 ? 4.482 -1.726 12.214 1.00 60.25 71 VAL A C 20
ATOM 29478 O O . VAL A 1 71 ? 4.993 -1.295 13.248 1.00 3.34 71 VAL A O 20
ATOM 29491 N N . LEU A 1 72 ? 4.729 -1.220 11.003 1.00 44.53 72 LEU A N 20
ATOM 29492 C CA . LEU A 1 72 ? 5.503 0.004 10.785 1.00 40.44 72 LEU A CA 20
ATOM 29493 C C . LEU A 1 72 ? 6.988 -0.220 11.075 1.00 53.22 72 LEU A C 20
ATOM 29494 O O . LEU A 1 72 ? 7.793 0.709 11.040 1.00 32.30 72 LEU A O 20
ATOM 29510 N N . SER A 1 73 ? 7.341 -1.462 11.351 1.00 4.43 73 SER A N 20
ATOM 29511 C CA . SER A 1 73 ? 8.733 -1.845 11.483 1.00 34.33 73 SER A CA 20
ATOM 29512 C C . SER A 1 73 ? 9.147 -2.579 10.216 1.00 73.41 73 SER A C 20
ATOM 29513 O O . SER A 1 73 ? 10.316 -2.896 10.009 1.00 62.11 73 SER A O 20
ATOM 29521 N N . ASP A 1 74 ? 8.155 -2.822 9.375 1.00 3.33 74 ASP A N 20
ATOM 29522 C CA . ASP A 1 74 ? 8.325 -3.532 8.120 1.00 34.51 74 ASP A CA 20
ATOM 29523 C C . ASP A 1 74 ? 8.559 -2.551 6.979 1.00 33.50 74 ASP A C 20
ATOM 29524 O O . ASP A 1 74 ? 9.035 -2.926 5.912 1.00 34.14 74 ASP A O 20
ATOM 29533 N N . ASP A 1 75 ? 8.249 -1.285 7.232 1.00 14.01 75 ASP A N 20
ATOM 29534 C CA . ASP A 1 75 ? 8.318 -0.242 6.209 1.00 14.04 75 ASP A CA 20
ATOM 29535 C C . ASP A 1 75 ? 9.741 -0.076 5.681 1.00 72.41 75 ASP A C 20
ATOM 29536 O O . ASP A 1 75 ? 9.953 0.220 4.502 1.00 44.35 75 ASP A O 20
ATOM 29545 N N . SER A 1 76 ? 10.705 -0.284 6.559 1.00 53.01 76 SER A N 20
ATOM 29546 C CA . SER A 1 76 ? 12.105 -0.111 6.228 1.00 2.22 76 SER A CA 20
ATOM 29547 C C . SER A 1 76 ? 12.803 -1.458 6.068 1.00 60.43 76 SER A C 20
ATOM 29548 O O . SER A 1 76 ? 14.029 -1.532 5.966 1.00 63.21 76 SER A O 20
ATOM 29556 N N . ARG A 1 77 ? 12.014 -2.520 6.035 1.00 22.54 77 ARG A N 20
ATOM 29557 C CA . ARG A 1 77 ? 12.542 -3.863 5.871 1.00 61.22 77 ARG A CA 20
ATOM 29558 C C . ARG A 1 77 ? 11.994 -4.469 4.588 1.00 12.44 77 ARG A C 20
ATOM 29559 O O . ARG A 1 77 ? 10.988 -3.993 4.065 1.00 11.43 77 ARG A O 20
ATOM 29580 N N . PRO A 1 78 ? 12.651 -5.504 4.040 1.00 35.41 78 PRO A N 20
ATOM 29581 C CA . PRO A 1 78 ? 12.110 -6.248 2.903 1.00 3.24 78 PRO A CA 20
ATOM 29582 C C . PRO A 1 78 ? 10.756 -6.854 3.249 1.00 23.53 78 PRO A C 20
ATOM 29583 O O . PRO A 1 78 ? 10.670 -7.774 4.059 1.00 74.13 78 PRO A O 20
ATOM 29594 N N . LEU A 1 79 ? 9.702 -6.328 2.640 1.00 23.34 79 LEU A N 20
ATOM 29595 C CA . LEU A 1 79 ? 8.332 -6.701 2.993 1.00 12.33 79 LEU A CA 20
ATOM 29596 C C . LEU A 1 79 ? 8.093 -8.207 2.820 1.00 0.45 79 LEU A C 20
ATOM 29597 O O . LEU A 1 79 ? 7.260 -8.796 3.511 1.00 52.02 79 LEU A O 20
ATOM 29613 N N . GLY A 1 80 ? 8.847 -8.823 1.919 1.00 51.51 80 GLY A N 20
ATOM 29614 C CA . GLY A 1 80 ? 8.711 -10.248 1.672 1.00 73.41 80 GLY A CA 20
ATOM 29615 C C . GLY A 1 80 ? 9.322 -11.093 2.774 1.00 45.33 80 GLY A C 20
ATOM 29616 O O . GLY A 1 80 ? 9.143 -12.309 2.806 1.00 34.12 80 GLY A O 20
ATOM 29620 N N . PHE A 1 81 ? 10.063 -10.450 3.668 1.00 70.25 81 PHE A N 20
ATOM 29621 C CA . PHE A 1 81 ? 10.648 -11.134 4.810 1.00 15.52 81 PHE A CA 20
ATOM 29622 C C . PHE A 1 81 ? 9.582 -11.347 5.877 1.00 41.11 81 PHE A C 20
ATOM 29623 O O . PHE A 1 81 ? 9.490 -12.421 6.475 1.00 73.21 81 PHE A O 20
ATOM 29640 N N . PHE A 1 82 ? 8.772 -10.321 6.097 1.00 44.14 82 PHE A N 20
ATOM 29641 C CA . PHE A 1 82 ? 7.661 -10.408 7.029 1.00 34.43 82 PHE A CA 20
ATOM 29642 C C . PHE A 1 82 ? 6.499 -11.171 6.396 1.00 14.40 82 PHE A C 20
ATOM 29643 O O . PHE A 1 82 ? 5.867 -12.002 7.050 1.00 72.15 82 PHE A O 20
ATOM 29660 N N . SER A 1 83 ? 6.243 -10.884 5.118 1.00 5.31 83 SER A N 20
ATOM 29661 C CA . SER A 1 83 ? 5.166 -11.522 4.360 1.00 13.21 83 SER A CA 20
ATOM 29662 C C . SER A 1 83 ? 3.795 -11.098 4.892 1.00 51.43 83 SER A C 20
ATOM 29663 O O . SER A 1 83 ? 3.252 -11.708 5.817 1.00 53.45 83 SER A O 20
ATOM 29671 N N . PRO A 1 84 ? 3.229 -10.026 4.323 1.00 40.12 84 PRO A N 20
ATOM 29672 C CA . PRO A 1 84 ? 1.921 -9.515 4.712 1.00 61.31 84 PRO A CA 20
ATOM 29673 C C . PRO A 1 84 ? 0.782 -10.136 3.902 1.00 53.52 84 PRO A C 20
ATOM 29674 O O . PRO A 1 84 ? 1.010 -10.932 2.987 1.00 54.44 84 PRO A O 20
ATOM 29685 N N . PHE A 1 85 ? -0.442 -9.762 4.243 1.00 25.14 85 PHE A N 20
ATOM 29686 C CA . PHE A 1 85 ? -1.615 -10.236 3.524 1.00 13.43 85 PHE A CA 20
ATOM 29687 C C . PHE A 1 85 ? -2.018 -9.215 2.468 1.00 41.34 85 PHE A C 20
ATOM 29688 O O . PHE A 1 85 ? -1.419 -8.144 2.378 1.00 72.13 85 PHE A O 20
ATOM 29705 N N . ASP A 1 86 ? -3.025 -9.542 1.671 1.00 3.42 86 ASP A N 20
ATOM 29706 C CA . ASP A 1 86 ? -3.492 -8.627 0.635 1.00 2.42 86 ASP A CA 20
ATOM 29707 C C . ASP A 1 86 ? -4.674 -7.802 1.137 1.00 25.34 86 ASP A C 20
ATOM 29708 O O . ASP A 1 86 ? -5.106 -6.856 0.480 1.00 61.15 86 ASP A O 20
ATOM 29717 N N . GLY A 1 87 ? -5.192 -8.165 2.303 1.00 10.11 87 GLY A N 20
ATOM 29718 C CA . GLY A 1 87 ? -6.308 -7.439 2.878 1.00 45.22 87 GLY A CA 20
ATOM 29719 C C . GLY A 1 87 ? -5.854 -6.316 3.788 1.00 1.13 87 GLY A C 20
ATOM 29720 O O . GLY A 1 87 ? -6.098 -6.349 4.996 1.00 41.14 87 GLY A O 20
ATOM 29724 N N . PHE A 1 88 ? -5.177 -5.332 3.206 1.00 31.33 88 PHE A N 20
ATOM 29725 C CA . PHE A 1 88 ? -4.697 -4.178 3.953 1.00 11.53 88 PHE A CA 20
ATOM 29726 C C . PHE A 1 88 ? -4.982 -2.885 3.197 1.00 54.51 88 PHE A C 20
ATOM 29727 O O . PHE A 1 88 ? -4.868 -2.827 1.967 1.00 73.14 88 PHE A O 20
ATOM 29744 N N . ARG A 1 89 ? -5.353 -1.850 3.935 1.00 4.44 89 ARG A N 20
ATOM 29745 C CA . ARG A 1 89 ? -5.628 -0.548 3.350 1.00 44.43 89 ARG A CA 20
ATOM 29746 C C . ARG A 1 89 ? -4.556 0.458 3.738 1.00 21.14 89 ARG A C 20
ATOM 29747 O O . ARG A 1 89 ? -4.378 0.761 4.919 1.00 22.23 89 ARG A O 20
ATOM 29768 N N . LEU A 1 90 ? -3.851 0.971 2.743 1.00 25.41 90 LEU A N 20
ATOM 29769 C CA . LEU A 1 90 ? -2.876 2.026 2.959 1.00 60.42 90 LEU A CA 20
ATOM 29770 C C . LEU A 1 90 ? -3.601 3.354 3.105 1.00 63.10 90 LEU A C 20
ATOM 29771 O O . LEU A 1 90 ? -3.881 4.034 2.118 1.00 34.44 90 LEU A O 20
ATOM 29787 N N . HIS A 1 91 ? -3.936 3.694 4.333 1.00 42.35 91 HIS A N 20
ATOM 29788 C CA . HIS A 1 91 ? -4.713 4.884 4.622 1.00 54.41 91 HIS A CA 20
ATOM 29789 C C . HIS A 1 91 ? -3.789 6.086 4.747 1.00 51.41 91 HIS A C 20
ATOM 29790 O O . HIS A 1 91 ? -3.171 6.306 5.787 1.00 44.02 91 HIS A O 20
ATOM 29805 N N . ILE A 1 92 ? -3.684 6.839 3.666 1.00 43.23 92 ILE A N 20
ATOM 29806 C CA . ILE A 1 92 ? -2.830 8.014 3.627 1.00 74.31 92 ILE A CA 20
ATOM 29807 C C . ILE A 1 92 ? -3.357 9.088 4.571 1.00 2.34 92 ILE A C 20
ATOM 29808 O O . ILE A 1 92 ? -4.450 9.620 4.372 1.00 23.34 92 ILE A O 20
ATOM 29824 N N . ILE A 1 93 ? -2.594 9.382 5.608 1.00 30.25 93 ILE A N 20
ATOM 29825 C CA . ILE A 1 93 ? -2.990 10.382 6.581 1.00 61.44 93 ILE A CA 20
ATOM 29826 C C . ILE A 1 93 ? -2.327 11.719 6.279 1.00 43.43 93 ILE A C 20
ATOM 29827 O O . ILE A 1 93 ? -1.176 11.959 6.660 1.00 4.40 93 ILE A O 20
ATOM 29843 N N . ASP A 1 94 ? -3.040 12.567 5.558 1.00 54.11 94 ASP A N 20
ATOM 29844 C CA . ASP A 1 94 ? -2.605 13.937 5.365 1.00 23.43 94 ASP A CA 20
ATOM 29845 C C . ASP A 1 94 ? -3.266 14.822 6.411 1.00 11.31 94 ASP A C 20
ATOM 29846 O O . ASP A 1 94 ? -4.475 15.052 6.385 1.00 65.52 94 ASP A O 20
ATOM 29855 N N . LEU A 1 95 ? -2.475 15.271 7.371 1.00 15.42 95 LEU A N 20
ATOM 29856 C CA . LEU A 1 95 ? -2.992 16.096 8.450 1.00 24.34 95 LEU A CA 20
ATOM 29857 C C . LEU A 1 95 ? -3.396 17.461 7.920 1.00 35.53 95 LEU A C 20
ATOM 29858 O O . LEU A 1 95 ? -4.583 17.750 7.755 1.00 25.43 95 LEU A O 20
ATOM 29874 N N . ASP A 1 96 ? -2.416 18.287 7.631 1.00 53.53 96 ASP A N 20
ATOM 29875 C CA . ASP A 1 96 ? -2.666 19.597 7.066 1.00 72.41 96 ASP A CA 20
ATOM 29876 C C . ASP A 1 96 ? -1.830 19.794 5.812 1.00 64.25 96 ASP A C 20
ATOM 29877 O O . ASP A 1 96 ? -0.613 19.614 5.829 1.00 64.22 96 ASP A O 20
ATOM 29886 N N . PRO A 1 97 ? -2.486 20.107 4.691 1.00 72.52 97 PRO A N 20
ATOM 29887 C CA . PRO A 1 97 ? -1.814 20.355 3.417 1.00 65.44 97 PRO A CA 20
ATOM 29888 C C . PRO A 1 97 ? -1.159 21.731 3.375 1.00 62.20 97 PRO A C 20
ATOM 29889 O O . PRO A 1 97 ? 0.024 21.841 3.761 1.00 37.47 97 PRO A O 20
#

Radius of gyration: 15.44 Å; Cα contacts (8 Å, |Δi|>4): 144; chains: 1; bounding box: 34×37×43 Å

Foldseek 3Di:
DDDDPDDDDPDDFWAFAQEAEPVHHPGGPTDTDGLQDALVVVQVVVCVVPVDHCVQKDWWKAFPPDGGDDPVVCRPPGRVVVPDHRRMYRYIDRPDD

B-factor: mean 36.92, std 18.18, range [0.03, 75.51]

Sequence (97 aa):
MGHHHHHHSHGDDSVHLHITHANLKSFSADARFSPQMSVEAVKEKLWKKCGTSVNSMALELYDDSGSKVAVLSDDSRPLGFFSPFDGFRLHIIDLDPMGHHHHHHSHGDDSVHLHITHANLKSFSADARFSPQMSVEAVKEKLWKKCGTSVNSMALELYDDSGSKVAVLSDDSRPLGFFSPFDGFRLHIIDLDPMGHHHHHHSHGDDSVHLHITHANLKSFSADARFSPQMSVEAVKEKLWKKCGTSVNSMALELYDDSGSKVAVLSDDSRPLGFFSPFDGFRLHIIDLDPMGHHHHHHSHGDDSVHLHITHANLKSFSADARFSPQMSVEAVKEKLWKKCGTSVNSMALELYDDSGSKVAVLSDDSRPLGFFSPFDGFRLHIIDLDPMGHHHHHHSHGDDSVHLHITHANLKSFSADARFSPQMSVEAVKEKLWKKCGTSVNSMALELYDDSGSKVAVLSDDSRPLGFFSPFDGFRLHIIDLDPMGHHHHHHSHGDDSVHLHITHANLKSFSADARFSPQMSVEAVKEKLWKKCGTSVNSMALELYDDSGSKVAVLSDDSRPLGFFSPFDGFRLHIIDLDPMGHHHHHHSHGDDSVHLHITHANLKSFSADARFSPQMSVEAVKEKLWKKCGTSVNSMALELYDDSGSKVAVLSDDSRPLGFFSPFDGFRLHIIDLDPMGHHHHHHSHGDDSVHLHITHANLKSFSADARFSPQMSVEAVKEKLWKKCGTSVNSMALELYDDSGSKVAVLSDDSRPLGFFSPFDGFRLHIIDLDPMGHHHHHHSHGDDSVHLHITHANLKSFSADARFSPQMSVEAVKEKLWKKCGTSVNSMALELYDDSGSKVAVLSDDSRPLGFFSPFDGFRLHIIDLDPMGHHHHHHSHGDDSVHLHITHANLKSFSADARFSPQMSVEAVKEKLWKKCGTSVNSMALELYDDSGSKVAVLSDDSRPLGFFSPFDGFRLHIIDLDPMGHHHHHHSHGDDSVHLHITHANLKSFSADARFSPQMSVEAVKEKLWKKCGTSVNSMALELYDDSGSKVAVLSDDSRPLGFFSPFDGFRLHIIDLDPMGHHHHHHSHGDDSVHLHITHANLKSFSADARFSPQMSVEAVKEKLWKKCGTSVNSMALELYDDSGSKVAVLSDDSRPLGFFSPFDGFRLHIIDLDPMGHHHHHHSHGDDSVHLHITHANLKSFSADARFSPQMSVEAVKEKLWKKCGTSVNSMALELYDDSGSKVAVLSDDSRPLGFFSPFDGFRLHIIDLDPMGHHHHHHSHGDDSVHLHITHANLKSFSADARFSPQMSVEAVKEKLWKKCGTSVNSMALELYDDSGSKVAVLSDDSRPLGFFSPFDGFRLHIIDLDPMGHHHHHHSHGDDSVHLHITHANLKSFSADARFSPQMSVEAVKEKLWKKCGTSVNSMALELYDDSGSKVAVLSDDSRPLGFFSPFDGFRLHIIDLDPMGHHHHHHSHGDDSVHLHITHANLKSFSADARFSPQMSVEAVKEKLWKKCGTSVNSMALELYDDSGSKVAVLSDDSRPLGFFSPFDGFRLHIIDLDPMGHHHHHHSHGDDSVHLHITHANLKSFSADARFSPQMSVEAVKEKLWKKCGTSVNSMALELYDDSGSKVAVLSDDSRPLGFFSPFDGFRLHIIDLDPMGHHHHHHSHGDDSVHLHITHANLKSFSADARFSPQMSVEAVKEKLWKKCGTSVNSMALELYDDSGSKVAVLSDDSRPLGFFSPFDGFRLHIIDLDPMGHHHHHHSHGDDSVHLHITHANLKSFSADARFSPQMSVEAVKEKLWKKCGTSVNSMALELYDDSGSKVAVLSDDSRPLGFFSPFDGFRLHIIDLDPMGHHHHHHSHGDDSVHLHITHANLKSFSADARFSPQMSVEAVKEKLWKKCGTSVNSMALELYDDSGSKVAVLSDDSRPLGFFSPFDGFRLHIIDLDP